Protein AF-0000000082404915 (afdb_homodimer)

Secondary structure (DSSP, 8-state):
---------------GGGGGSTT--SEEEEHHHHHHHHHHHHHHHHHHTT--EEEEEEE---TTSTTHHHHHHT-HHHHHHTTEEE---SSHHHHHHHHHHTT---SSS-BSSSEEEEEEEEEHHHHHHTHHHHHHHHHH---TTS-EEEEEEE-TT-SS-SS---HHHHHHHTT--EE---SHHHHHHHHHHHHHHHHHH--EEEEEEEHHHHTEEEEE-GGGG---------EETTEE---------STTHHHHHHHHIIIIIHHHHHHHHHHTT-SEEEE--TT--EEEEEEHHHHHHHHHHHHHTT--HHHHHHHTEEEEEESEEES--HHHHHHHHTT-SEEEEE-SSSSSHHHHHHHHHTT-TTPPEEESSB-TTS-B-S-SSS---HHHHHHHHHHHHTTTS--PPPPPPP------S------PPTT-THHHHT---TT--EE--SGGGGGGGGS--GGG--S----TT-TTTHHHHHGGGBS---EEEEEEHHHIIIIIHHHHHHHHHHT--EEEEEEE-SSBGGGT-BPPTTPPPHHHHHHHHHHHT-SEEEEEES-GGGS-GGGSPTT-EEEEGGGHHHHHHHHHTSSSEEEEEEE---HHHHHHHHHHTSSPPP-EEEEE-TTT-----HHHHHH--TTEEEEEETTEEEEEE-TTT-----GGGGSS-TTEEEEEEPTT-------PPPPPP-PPP------S-EEEEEEEETTSSHHHHHHHHHHHHHHTT-EEEEEEE-TT-SSSSEEEEEEEEESSPPPS-SSPPTT--SEEEESSHHHHTSHHHHTT--TTT-EEEEE---PPPHHHHH-TT--PPPHHHHHHHHHTT-SEEEEE-HHHHHHHHHSSSTTHHHHHHHHHHHTTS--S-HHHHHHHHHHH-SSHHHHHHHHHHHHHHHH-HHHHHHHHS---------PPPGGGGTT----HHHHHHHHHHHHHHHHHT-HHHHHHHHHHHHHHHHHHHHH-S--HHHHHHHHHHHHHHT---HHHHHHHHT-HHHHHHHHHHSTTEEEEEEEE--HHHHHTT--S-EEE-GGGHHHHHHHHHGGGGTTSTT-GGGGSHHHHHHHHHHHHHHHHHHHHHHT--STTHHHHHHHHHGGGG--SSHHHHHHHHHHHHHHHHHTT---/---------------GGGGGSTT--SEEEEHHHHHHHHHHHHHHHHHHTT--EEEEEEE---TTSTTHHHHHHT-HHHHHHTTEEE---SSHHHHHHHHHHTT---SSS-BSSSEEEEEEEEEHHHHHHTHHHHHHHHHH---TTS-EEEEEEE-TT-SS-SS---HHHHHHHTT--EE---SHHHHHHHHHHHHHHHHHH---EEEEEEHHHHTEEEEE-GGGG---------EETTEE---------STTHHHHHHHHIIIIIHHHHHHHHHHTT-SEEEE--TT--EEEEEEHHHHHHHHHHHHHTT--HHHHHHHTEEEEEESEEES--HHHHHHHHTT-SEEEEE-SSSSSHHHHHHHHHTT-TTPPEEESSB-TTS-B-S-SSS---HHHHHHHHHHHHTTTS--PPPPPPP------S------PPTT-THHHHT---TT--EE--SGGGGGGGGS--GGG--S----TT-TTTHHHHHGGGBS---EEEEEEHHHIIIIIHHHHHHHHHHT--EEEEEEE-SSBGGGT-BPPTTPPPHHHHHHHHHHHT-SEEEEEES-GGGS-GGGSPTT-EEEEGGGHHHHHHHHHTSSSEEEEEEE---HHHHHHHHHHTSSPPP-EEEEE-TTT-----HHHHHH--TTEEEEEETTEEEEEE-TTT-----GGGGSS-TTEEEEEEPTT-------PPPPPP-PPP------S-EEEEEEEETTSSHHHHHHHHHHHHHHTT-EEEEEEE-TT-SSSSEEEEEEEEESSPPPS-SSPPTT--SEEEESSHHHHTSHHHHTT--TTT-EEEEE---PPPHHHHH-TT--PPPHHHHHHHHHTT-SEEEEE-HHHHHHHHHSSSTTHHHHHHHHHHHTTS--S-HHHHHHHHHHH-SSHHHHHHHHHHHHHHHH-HHHHHHHHS---------PPPGGGGTT----HHHHHHHHHHHHHHHHHT-HHHHHHHHHHHHHHHHHHHHH-S--HHHHHHHHHHHHHHT---HHHHHHHHT-HHHHHHHHHHSTTEEEEEEEE--HHHHHTT--S-EEE-GGGHHHHHHHHHGGGGTTSTT-SGGGSHHHHHHHHHHHHHHHHHHHHHHT--STTHHHHHHHHHGGGG--SSHHHHHHHHHHHHHHHHHTT---

Structure (mmCIF, N/CA/C/O backbone):
data_AF-0000000082404915-model_v1
#
loop_
_entity.id
_entity.type
_entity.pdbx_description
1 polymer 'Indolepyruvate ferredoxin oxidoreductase family protein'
#
loop_
_atom_site.group_PDB
_atom_site.id
_atom_site.type_symbol
_atom_site.label_atom_id
_atom_site.label_alt_id
_atom_site.label_comp_id
_atom_site.label_asym_id
_atom_site.label_entity_id
_atom_site.label_seq_id
_atom_site.pdbx_PDB_ins_code
_atom_site.Cartn_x
_atom_site.Cartn_y
_atom_site.Cartn_z
_atom_site.occupancy
_atom_site.B_iso_or_equiv
_atom_site.auth_seq_id
_atom_site.auth_comp_id
_atom_site.auth_asym_id
_atom_site.auth_atom_id
_atom_site.pdbx_PDB_model_num
ATOM 1 N N . MET A 1 1 ? -32.969 -30.688 -64.438 1 25.47 1 MET A N 1
ATOM 2 C CA . MET A 1 1 ? -31.625 -31.031 -63.938 1 25.47 1 MET A CA 1
ATOM 3 C C . MET A 1 1 ? -30.938 -29.828 -63.312 1 25.47 1 MET A C 1
ATOM 5 O O . MET A 1 1 ? -30.328 -29.016 -64 1 25.47 1 MET A O 1
ATOM 9 N N . THR A 1 2 ? -31.656 -29.078 -62.469 1 30.34 2 THR A N 1
ATOM 10 C CA . THR A 1 2 ? -31.391 -27.781 -61.844 1 30.34 2 THR A CA 1
ATOM 11 C C . THR A 1 2 ? -30.109 -27.844 -61.031 1 30.34 2 THR A C 1
ATOM 13 O O . THR A 1 2 ? -29.938 -28.719 -60.188 1 30.34 2 THR A O 1
ATOM 16 N N . GLU A 1 3 ? -28.984 -27.375 -61.656 1 28.41 3 GLU A N 1
ATOM 17 C CA . GLU A 1 3 ? -27.625 -27.297 -61.125 1 28.41 3 GLU A CA 1
ATOM 18 C C . GLU A 1 3 ? -27.625 -26.734 -59.688 1 28.41 3 GLU A C 1
ATOM 20 O O . GLU A 1 3 ? -28.109 -25.625 -59.469 1 28.41 3 GLU A O 1
ATOM 25 N N . LEU A 1 4 ? -27.844 -27.594 -58.688 1 30.23 4 LEU A N 1
ATOM 26 C CA . LEU A 1 4 ? -27.734 -27.328 -57.281 1 30.23 4 LEU A CA 1
ATOM 27 C C . LEU A 1 4 ? -26.422 -26.609 -56.938 1 30.23 4 LEU A C 1
ATOM 29 O O . LEU A 1 4 ? -25.344 -27.141 -57.219 1 30.23 4 LEU A O 1
ATOM 33 N N . VAL A 1 5 ? -26.359 -25.266 -57.25 1 31.38 5 VAL A N 1
ATOM 34 C CA . VAL A 1 5 ? -25.266 -24.344 -56.969 1 31.38 5 VAL A CA 1
ATOM 35 C C . VAL A 1 5 ? -24.781 -24.531 -55.531 1 31.38 5 VAL A C 1
ATOM 37 O O . VAL A 1 5 ? -25.516 -24.25 -54.594 1 31.38 5 VAL A O 1
ATOM 40 N N . SER A 1 6 ? -24.25 -25.703 -55.219 1 29.22 6 SER A N 1
ATOM 41 C CA . SER A 1 6 ? -23.562 -26.094 -54 1 29.22 6 SER A CA 1
ATOM 42 C C . SER A 1 6 ? -22.531 -25.047 -53.594 1 29.22 6 SER A C 1
ATOM 44 O O . SER A 1 6 ? -21.375 -25.109 -54.031 1 29.22 6 SER A O 1
ATOM 46 N N . GLY A 1 7 ? -22.766 -23.75 -53.906 1 30.09 7 GLY A N 1
ATOM 47 C CA . GLY A 1 7 ? -21.75 -22.75 -53.594 1 30.09 7 GLY A CA 1
ATOM 48 C C . GLY A 1 7 ? -21.312 -22.75 -52.156 1 30.09 7 GLY A C 1
ATOM 49 O O . GLY A 1 7 ? -22.094 -22.359 -51.281 1 30.09 7 GLY A O 1
ATOM 50 N N . VAL A 1 8 ? -20.656 -23.688 -51.75 1 29.59 8 VAL A N 1
ATOM 51 C CA . VAL A 1 8 ? -19.953 -23.531 -50.469 1 29.59 8 VAL A CA 1
ATOM 52 C C . VAL A 1 8 ? -19.266 -22.172 -50.438 1 29.59 8 VAL A C 1
ATOM 54 O O . VAL A 1 8 ? -18.422 -21.859 -51.281 1 29.59 8 VAL A O 1
ATOM 57 N N . ALA A 1 9 ? -20 -21.188 -50.125 1 40.44 9 ALA A N 1
ATOM 58 C CA . ALA A 1 9 ? -19.453 -19.844 -49.906 1 40.44 9 ALA A CA 1
ATOM 59 C C . ALA A 1 9 ? -18.016 -19.906 -49.406 1 40.44 9 ALA A C 1
ATOM 61 O O . ALA A 1 9 ? -17.734 -20.516 -48.375 1 40.44 9 ALA A O 1
ATOM 62 N N . GLN A 1 10 ? -16.938 -19.969 -50.188 1 38.59 10 GLN A N 1
ATOM 63 C CA . GLN A 1 10 ? -15.516 -19.953 -49.844 1 38.59 10 GLN A CA 1
ATOM 64 C C . GLN A 1 10 ? -15.266 -19.125 -48.562 1 38.59 10 GLN A C 1
ATOM 66 O O . GLN A 1 10 ? -15.578 -17.938 -48.531 1 38.59 10 GLN A O 1
ATOM 71 N N . ALA A 1 11 ? -15.109 -19.734 -47.469 1 51.72 11 ALA A N 1
ATOM 72 C CA . ALA A 1 11 ? -14.812 -19.125 -46.188 1 51.72 11 ALA A CA 1
ATOM 73 C C . ALA A 1 11 ? -13.672 -18.125 -46.312 1 51.72 11 ALA A C 1
ATOM 75 O O . ALA A 1 11 ? -12.633 -18.422 -46.906 1 51.72 11 ALA A O 1
ATOM 76 N N . LYS A 1 12 ? -13.828 -16.828 -46.219 1 61.06 12 LYS A N 1
ATOM 77 C CA . LYS A 1 12 ? -12.844 -15.75 -46.188 1 61.06 12 LYS A CA 1
ATOM 78 C C . LYS A 1 12 ? -11.648 -16.125 -45.344 1 61.06 12 LYS A C 1
ATOM 80 O O . LYS A 1 12 ? -11.797 -16.797 -44.312 1 61.06 12 LYS A O 1
ATOM 85 N N . PRO A 1 13 ? -10.383 -15.992 -45.906 1 73.19 13 PRO A N 1
ATOM 86 C CA . PRO A 1 13 ? -9.172 -16.266 -45.125 1 73.19 13 PRO A CA 1
ATOM 87 C C . PRO A 1 13 ? -9.203 -15.609 -43.719 1 73.19 13 PRO A C 1
ATOM 89 O O . PRO A 1 13 ? -9.719 -14.5 -43.594 1 73.19 13 PRO A O 1
ATOM 92 N N . TYR A 1 14 ? -8.977 -16.453 -42.719 1 79.5 14 TYR A N 1
ATOM 93 C CA . TYR A 1 14 ? -8.969 -15.992 -41.312 1 79.5 14 TYR A CA 1
ATOM 94 C C . TYR A 1 14 ? -7.719 -15.164 -41.031 1 79.5 14 TYR A C 1
ATOM 96 O O . TYR A 1 14 ? -6.594 -15.648 -41.219 1 79.5 14 TYR A O 1
ATOM 104 N N . ASP A 1 15 ? -7.918 -13.914 -40.781 1 82.56 15 ASP A N 1
ATOM 105 C CA . ASP A 1 15 ? -6.836 -13.008 -40.406 1 82.56 15 ASP A CA 1
ATOM 106 C C . ASP A 1 15 ? -6.797 -12.812 -38.875 1 82.56 15 ASP A C 1
ATOM 108 O O . ASP A 1 15 ? -7.758 -12.312 -38.281 1 82.56 15 ASP A O 1
ATOM 112 N N . LEU A 1 16 ? -5.629 -13.188 -38.312 1 84.31 16 LEU A N 1
ATOM 113 C CA . LEU A 1 16 ? -5.477 -13.109 -36.844 1 84.31 16 LEU A CA 1
ATOM 114 C C . LEU A 1 16 ? -5.605 -11.672 -36.375 1 84.31 16 LEU A C 1
ATOM 116 O O . LEU A 1 16 ? -6.027 -11.43 -35.219 1 84.31 16 LEU A O 1
ATOM 120 N N . ASP A 1 17 ? -5.363 -10.734 -37.156 1 87.38 17 ASP A N 1
ATOM 121 C CA . ASP A 1 17 ? -5.383 -9.328 -36.781 1 87.38 17 ASP A CA 1
ATOM 122 C C . ASP A 1 17 ? -6.816 -8.812 -36.656 1 87.38 17 ASP A C 1
ATOM 124 O O . ASP A 1 17 ? -7.051 -7.742 -36.094 1 87.38 17 ASP A O 1
ATOM 128 N N . ASP A 1 18 ? -7.73 -9.57 -37.156 1 91.38 18 ASP A N 1
ATOM 129 C CA . ASP A 1 18 ? -9.133 -9.203 -37.031 1 91.38 18 ASP A CA 1
ATOM 130 C C . ASP A 1 18 ? -9.547 -9.117 -35.562 1 91.38 18 ASP A C 1
ATOM 132 O O . ASP A 1 18 ? -10.516 -8.43 -35.219 1 91.38 18 ASP A O 1
ATOM 136 N N . ARG A 1 19 ? -8.734 -9.734 -34.75 1 92.69 19 ARG A N 1
ATOM 137 C CA . ARG A 1 19 ? -8.977 -9.703 -33.312 1 92.69 19 ARG A CA 1
ATOM 138 C C . ARG A 1 19 ? -9.023 -8.273 -32.781 1 92.69 19 ARG A C 1
ATOM 140 O O . ARG A 1 19 ? -9.742 -7.977 -31.844 1 92.69 19 ARG A O 1
ATOM 147 N N . TYR A 1 20 ? -8.281 -7.309 -33.438 1 94.94 20 TYR A N 1
ATOM 148 C CA . TYR A 1 20 ? -8.102 -5.969 -32.906 1 94.94 20 TYR A CA 1
ATOM 149 C C . TYR A 1 20 ? -8.586 -4.91 -33.875 1 94.94 20 TYR A C 1
ATOM 151 O O . TYR A 1 20 ? -8.117 -3.771 -33.844 1 94.94 20 TYR A O 1
ATOM 159 N N . ARG A 1 21 ? -9.523 -5.312 -34.781 1 94.06 21 ARG A N 1
ATOM 160 C CA . ARG A 1 21 ? -10.18 -4.387 -35.688 1 94.06 21 ARG A CA 1
ATOM 161 C C . ARG A 1 21 ? -11.656 -4.207 -35.312 1 94.06 21 ARG A C 1
ATOM 163 O O . ARG A 1 21 ? -12.406 -5.18 -35.25 1 94.06 21 ARG A O 1
ATOM 170 N N . SER A 1 22 ? -11.969 -3.012 -35.125 1 93.69 22 SER A N 1
ATOM 171 C CA . SER A 1 22 ? -13.352 -2.721 -34.781 1 93.69 22 SER A CA 1
ATOM 172 C C . SER A 1 22 ? -14.305 -3.166 -35.906 1 93.69 22 SER A C 1
ATOM 174 O O . SER A 1 22 ? -14.016 -2.99 -37.094 1 93.69 22 SER A O 1
ATOM 176 N N . GLY A 1 23 ? -15.344 -3.795 -35.531 1 90.5 23 GLY A N 1
ATOM 177 C CA . GLY A 1 23 ? -16.359 -4.203 -36.5 1 90.5 23 GLY A CA 1
ATOM 178 C C . GLY A 1 23 ? -16.078 -5.547 -37.125 1 90.5 23 GLY A C 1
ATOM 179 O O . GLY A 1 23 ? -16.938 -6.105 -37.812 1 90.5 23 GLY A O 1
ATOM 180 N N . SER A 1 24 ? -14.938 -6.113 -36.938 1 89.62 24 SER A N 1
ATOM 181 C CA . SER A 1 24 ? -14.609 -7.422 -37.469 1 89.62 24 SER A CA 1
ATOM 182 C C . SER A 1 24 ? -15.18 -8.547 -36.625 1 89.62 24 SER A C 1
ATOM 184 O O . SER A 1 24 ? -15.367 -8.383 -35.438 1 89.62 24 SER A O 1
ATOM 186 N N . GLY A 1 25 ? -15.477 -9.719 -37.344 1 82.44 25 GLY A N 1
ATOM 187 C CA . GLY A 1 25 ? -15.961 -10.906 -36.656 1 82.44 25 GLY A CA 1
ATOM 188 C C . GLY A 1 25 ? -16.734 -11.852 -37.562 1 82.44 25 GLY A C 1
ATOM 189 O O . GLY A 1 25 ? -17.078 -11.5 -38.688 1 82.44 25 GLY A O 1
ATOM 190 N N . PRO A 1 26 ? -16.875 -13.047 -37.031 1 89.94 26 PRO A N 1
ATOM 191 C CA . PRO A 1 26 ? -16.562 -13.547 -35.688 1 89.94 26 PRO A CA 1
ATOM 192 C C . PRO A 1 26 ? -15.078 -13.859 -35.531 1 89.94 26 PRO A C 1
ATOM 194 O O . PRO A 1 26 ? -14.422 -14.32 -36.469 1 89.94 26 PRO A O 1
ATOM 197 N N . VAL A 1 27 ? -14.531 -13.57 -34.312 1 92.62 27 VAL A N 1
ATOM 198 C CA . VAL A 1 27 ? -13.148 -13.867 -33.938 1 92.62 27 VAL A CA 1
ATOM 199 C C . VAL A 1 27 ? -13.109 -14.586 -32.594 1 92.62 27 VAL A C 1
ATOM 201 O O . VAL A 1 27 ? -14.062 -14.516 -31.828 1 92.62 27 VAL A O 1
ATOM 204 N N . LEU A 1 28 ? -12.07 -15.344 -32.375 1 93.81 28 LEU A N 1
ATOM 205 C CA . LEU A 1 28 ? -11.805 -15.953 -31.062 1 93.81 28 LEU A CA 1
ATOM 206 C C . LEU A 1 28 ? -10.898 -15.062 -30.219 1 93.81 28 LEU A C 1
ATOM 208 O O . LEU A 1 28 ? -9.789 -14.719 -30.641 1 93.81 28 LEU A O 1
ATOM 212 N N . LEU A 1 29 ? -11.438 -14.648 -29.016 1 94.94 29 LEU A N 1
ATOM 213 C CA . LEU A 1 29 ? -10.641 -13.805 -28.141 1 94.94 29 LEU A CA 1
ATOM 214 C C . LEU A 1 29 ? -10.523 -14.43 -26.75 1 94.94 29 LEU A C 1
ATOM 216 O O . LEU A 1 29 ? -11.508 -14.914 -26.203 1 94.94 29 LEU A O 1
ATOM 220 N N . THR A 1 30 ? -9.273 -14.445 -26.25 1 95.06 30 THR A N 1
ATOM 221 C CA . THR A 1 30 ? -9.109 -14.719 -24.828 1 95.06 30 THR A CA 1
ATOM 222 C C . THR A 1 30 ? -9.562 -13.516 -24 1 95.06 30 THR A C 1
ATOM 224 O O . THR A 1 30 ? -9.758 -12.422 -24.531 1 95.06 30 THR A O 1
ATOM 227 N N . GLY A 1 31 ? -9.766 -13.703 -22.703 1 96.44 31 GLY A N 1
ATOM 228 C CA . GLY A 1 31 ? -10.102 -12.586 -21.844 1 96.44 31 GLY A CA 1
ATOM 229 C C . GLY A 1 31 ? -9.086 -11.461 -21.906 1 96.44 31 GLY A C 1
ATOM 230 O O . GLY A 1 31 ? -9.453 -10.281 -21.938 1 96.44 31 GLY A O 1
ATOM 231 N N . VAL A 1 32 ? -7.801 -11.75 -21.969 1 96.5 32 VAL A N 1
ATOM 232 C CA . VAL A 1 32 ? -6.73 -10.758 -22 1 96.5 32 VAL A CA 1
ATOM 233 C C . VAL A 1 32 ? -6.754 -10.031 -23.344 1 96.5 32 VAL A C 1
ATOM 235 O O . VAL A 1 32 ? -6.594 -8.805 -23.406 1 96.5 32 VAL A O 1
ATOM 238 N N . GLN A 1 33 ? -7.008 -10.742 -24.438 1 96.56 33 GLN A N 1
ATOM 239 C CA . GLN A 1 33 ? -7.082 -10.133 -25.75 1 96.56 33 GLN A CA 1
ATOM 240 C C . GLN A 1 33 ? -8.289 -9.211 -25.875 1 96.56 33 GLN A C 1
ATOM 242 O O . GLN A 1 33 ? -8.242 -8.195 -26.562 1 96.56 33 GLN A O 1
ATOM 247 N N . ALA A 1 34 ? -9.352 -9.555 -25.156 1 97.75 34 ALA A N 1
ATOM 248 C CA . ALA A 1 34 ? -10.562 -8.742 -25.156 1 97.75 34 ALA A CA 1
ATOM 249 C C . ALA A 1 34 ? -10.305 -7.363 -24.562 1 97.75 34 ALA A C 1
ATOM 251 O O . ALA A 1 34 ? -10.977 -6.391 -24.922 1 97.75 34 ALA A O 1
ATOM 252 N N . ILE A 1 35 ? -9.336 -7.211 -23.672 1 98.31 35 ILE A N 1
ATOM 253 C CA . ILE A 1 35 ? -8.961 -5.93 -23.078 1 98.31 35 ILE A CA 1
ATOM 254 C C . ILE A 1 35 ? -8.484 -4.977 -24.172 1 98.31 35 ILE A C 1
ATOM 256 O O . ILE A 1 35 ? -8.953 -3.84 -24.266 1 98.31 35 ILE A O 1
ATOM 260 N N . ALA A 1 36 ? -7.57 -5.465 -25.031 1 97.56 36 ALA A N 1
ATOM 261 C CA . ALA A 1 36 ? -7.055 -4.645 -26.125 1 97.56 36 ALA A CA 1
ATOM 262 C C . ALA A 1 36 ? -8.156 -4.281 -27.109 1 97.56 36 ALA A C 1
ATOM 264 O O . ALA A 1 36 ? -8.227 -3.143 -27.578 1 97.56 36 ALA A O 1
ATOM 265 N N . ARG A 1 37 ? -9 -5.316 -27.469 1 97.5 37 ARG A N 1
ATOM 266 C CA . ARG A 1 37 ? -10.141 -5.043 -28.328 1 97.5 37 ARG A CA 1
ATOM 267 C C . ARG A 1 37 ? -11.047 -3.977 -27.719 1 97.5 37 ARG A C 1
ATOM 269 O O . ARG A 1 37 ? -11.578 -3.125 -28.438 1 97.5 37 ARG A O 1
ATOM 276 N N . GLY A 1 38 ? -11.211 -4.004 -26.359 1 97.81 38 GLY A N 1
ATOM 277 C CA . GLY A 1 38 ? -12.008 -3.006 -25.656 1 97.81 38 GLY A CA 1
ATOM 278 C C . GLY A 1 38 ? -11.461 -1.598 -25.812 1 97.81 38 GLY A C 1
ATOM 279 O O . GLY A 1 38 ? -12.227 -0.644 -25.969 1 97.81 38 GLY A O 1
ATOM 280 N N . PHE A 1 39 ? -10.102 -1.418 -25.75 1 98.12 39 PHE A N 1
ATOM 281 C CA . PHE A 1 39 ? -9.469 -0.115 -25.938 1 98.12 39 PHE A CA 1
ATOM 282 C C . PHE A 1 39 ? -9.781 0.443 -27.328 1 98.12 39 PHE A C 1
ATOM 284 O O . PHE A 1 39 ? -10.094 1.627 -27.469 1 98.12 39 PHE A O 1
ATOM 291 N N . VAL A 1 40 ? -9.711 -0.448 -28.328 1 97.75 40 VAL A N 1
ATOM 292 C CA . VAL A 1 40 ? -9.945 -0.066 -29.703 1 97.75 40 VAL A CA 1
ATOM 293 C C . VAL A 1 40 ? -11.391 0.37 -29.891 1 97.75 40 VAL A C 1
ATOM 295 O O . VAL A 1 40 ? -11.664 1.428 -30.469 1 97.75 40 VAL A O 1
ATOM 298 N N . GLU A 1 41 ? -12.297 -0.482 -29.375 1 97.62 41 GLU A N 1
ATOM 299 C CA . GLU A 1 41 ? -13.719 -0.189 -29.516 1 97.62 41 GLU A CA 1
ATOM 300 C C . GLU A 1 41 ? -14.086 1.122 -28.812 1 97.62 41 GLU A C 1
ATOM 302 O O . GLU A 1 41 ? -14.898 1.893 -29.328 1 97.62 41 GLU A O 1
ATOM 307 N N . GLN A 1 42 ? -13.523 1.407 -27.625 1 97.88 42 GLN A N 1
ATOM 308 C CA . GLN A 1 42 ? -13.781 2.645 -26.891 1 97.88 42 GLN A CA 1
ATOM 309 C C . GLN A 1 42 ? -13.281 3.857 -27.672 1 97.88 42 GLN A C 1
ATOM 311 O O . GLN A 1 42 ? -13.953 4.891 -27.719 1 97.88 42 GLN A O 1
ATOM 316 N N . HIS A 1 43 ? -12.062 3.789 -28.266 1 97.88 43 HIS A N 1
ATOM 317 C CA . HIS A 1 43 ? -11.5 4.875 -29.062 1 97.88 43 HIS A CA 1
ATOM 318 C C . HIS A 1 43 ? -12.398 5.207 -30.25 1 97.88 43 HIS A C 1
ATOM 320 O O . HIS A 1 43 ? -12.664 6.379 -30.516 1 97.88 43 HIS A O 1
ATOM 326 N N . VAL A 1 44 ? -12.852 4.121 -30.938 1 97.12 44 VAL A N 1
ATOM 327 C CA . VAL A 1 44 ? -13.711 4.301 -32.094 1 97.12 44 VAL A CA 1
ATOM 328 C C . VAL A 1 44 ? -15.031 4.949 -31.672 1 97.12 44 VAL A C 1
ATOM 330 O O . VAL A 1 44 ? -15.555 5.816 -32.375 1 97.12 44 VAL A O 1
ATOM 333 N N . ARG A 1 45 ? -15.531 4.516 -30.547 1 96.56 45 ARG A N 1
ATOM 334 C CA . ARG A 1 45 ? -16.75 5.109 -30.031 1 96.56 45 ARG A CA 1
ATOM 335 C C . ARG A 1 45 ? -16.562 6.598 -29.75 1 96.56 45 ARG A C 1
ATOM 337 O O . ARG A 1 45 ? -17.453 7.402 -30.031 1 96.56 45 ARG A O 1
ATOM 344 N N . ASP A 1 46 ? -15.477 7.031 -29.172 1 97.62 46 ASP A N 1
ATOM 345 C CA . ASP A 1 46 ? -15.188 8.43 -28.875 1 97.62 46 ASP A CA 1
ATOM 346 C C . ASP A 1 46 ? -15.062 9.25 -30.156 1 97.62 46 ASP A C 1
ATOM 348 O O . ASP A 1 46 ? -15.539 10.391 -30.219 1 97.62 46 ASP A O 1
ATOM 352 N N . ILE A 1 47 ? -14.469 8.672 -31.188 1 96.81 47 ILE A N 1
ATOM 353 C CA . ILE A 1 47 ? -14.344 9.344 -32.5 1 96.81 47 ILE A CA 1
ATOM 354 C C . ILE A 1 47 ? -15.727 9.586 -33.094 1 96.81 47 ILE A C 1
ATOM 356 O O . ILE A 1 47 ? -16 10.664 -33.594 1 96.81 47 ILE A O 1
ATOM 360 N N . ARG A 1 48 ? -16.516 8.594 -32.969 1 95.56 48 ARG A N 1
ATOM 361 C CA . ARG A 1 48 ? -17.875 8.711 -33.5 1 95.56 48 ARG A CA 1
ATOM 362 C C . ARG A 1 48 ? -18.641 9.805 -32.781 1 95.56 48 ARG A C 1
ATOM 364 O O . ARG A 1 48 ? -19.5 10.461 -33.375 1 95.56 48 ARG A O 1
ATOM 371 N N . ALA A 1 49 ? -18.328 10.008 -31.547 1 95.56 49 ALA A N 1
ATOM 372 C CA . ALA A 1 49 ? -18.969 11.047 -30.75 1 95.56 49 ALA A CA 1
ATOM 373 C C . ALA A 1 49 ? -18.328 12.406 -30.984 1 95.56 49 ALA A C 1
ATOM 375 O O . ALA A 1 49 ? -18.703 13.398 -30.375 1 95.56 49 ALA A O 1
ATOM 376 N N . GLY A 1 50 ? -17.281 12.531 -31.75 1 96.44 50 GLY A N 1
ATOM 377 C CA . GLY A 1 50 ? -16.625 13.781 -32.125 1 96.44 50 GLY A CA 1
ATOM 378 C C . GLY A 1 50 ? -15.586 14.219 -31.109 1 96.44 50 GLY A C 1
ATOM 379 O O . GLY A 1 50 ? -15.281 15.414 -31 1 96.44 50 GLY A O 1
ATOM 380 N N . LYS A 1 51 ? -15.133 13.305 -30.344 1 97.31 51 LYS A N 1
ATOM 381 C CA . LYS A 1 51 ? -14.148 13.633 -29.312 1 97.31 51 LYS A CA 1
ATOM 382 C C . LYS A 1 51 ? -12.805 12.969 -29.625 1 97.31 51 LYS A C 1
ATOM 384 O O . LYS A 1 51 ? -12.758 11.836 -30.109 1 97.31 51 LYS A O 1
ATOM 389 N N . ARG A 1 52 ? -11.781 13.648 -29.438 1 97.25 52 ARG A N 1
ATOM 390 C CA . ARG A 1 52 ? -10.438 13.102 -29.531 1 97.25 52 ARG A CA 1
ATOM 391 C C . ARG A 1 52 ? -9.898 12.711 -28.156 1 97.25 52 ARG A C 1
ATOM 393 O O . ARG A 1 52 ? -9.211 13.508 -27.516 1 97.25 52 ARG A O 1
ATOM 400 N N . ILE A 1 53 ? -10.156 11.516 -27.812 1 98.19 53 ILE A N 1
ATOM 401 C CA . ILE A 1 53 ? -9.766 11.031 -26.484 1 98.19 53 ILE A CA 1
ATOM 402 C C . ILE A 1 53 ? -8.68 9.969 -26.625 1 98.19 53 ILE A C 1
ATOM 404 O O . ILE A 1 53 ? -8.82 9.016 -27.406 1 98.19 53 ILE A O 1
ATOM 408 N N . ALA A 1 54 ? -7.539 10.102 -25.984 1 98.31 54 ALA A N 1
ATOM 409 C CA . ALA A 1 54 ? -6.473 9.102 -25.938 1 98.31 54 ALA A CA 1
ATOM 410 C C . ALA A 1 54 ? -6.688 8.125 -24.797 1 98.31 54 ALA A C 1
ATOM 412 O O . ALA A 1 54 ? -7.605 8.289 -23.984 1 98.31 54 ALA A O 1
ATOM 413 N N . THR A 1 55 ? -5.941 7.035 -24.812 1 98.62 55 THR A N 1
ATOM 414 C CA . THR A 1 55 ? -5.922 6.078 -23.719 1 98.62 55 THR A CA 1
ATOM 415 C C . THR A 1 55 ? -4.516 5.945 -23.141 1 98.62 55 THR A C 1
ATOM 417 O O . THR A 1 55 ? -3.543 5.797 -23.891 1 98.62 55 THR A O 1
ATOM 420 N N . PHE A 1 56 ? -4.336 6.121 -21.859 1 98.69 56 PHE A N 1
ATOM 421 C CA . PHE A 1 56 ? -3.092 5.863 -21.141 1 98.69 56 PHE A CA 1
ATOM 422 C C . PHE A 1 56 ? -3.203 4.598 -20.297 1 98.69 56 PHE A C 1
ATOM 424 O O . PHE A 1 56 ? -4.059 4.508 -19.422 1 98.69 56 PHE A O 1
ATOM 431 N N . VAL A 1 57 ? -2.346 3.576 -20.578 1 98.69 57 VAL A N 1
ATOM 432 C CA . VAL A 1 57 ? -2.406 2.301 -19.875 1 98.69 57 VAL 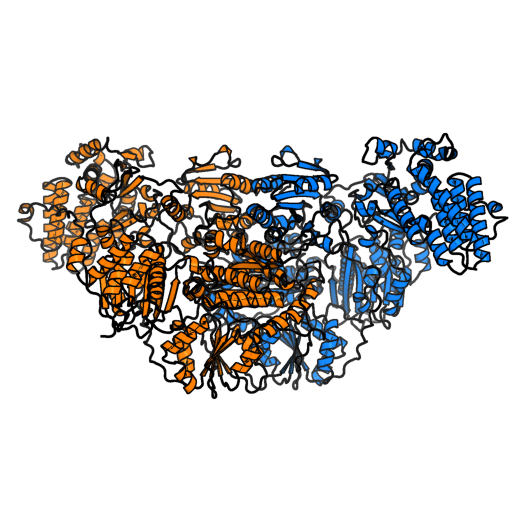A CA 1
ATOM 433 C C . VAL A 1 57 ? -1.111 2.08 -19.094 1 98.69 57 VAL A C 1
ATOM 435 O O . VAL A 1 57 ? -0.016 2.229 -19.641 1 98.69 57 VAL A O 1
ATOM 438 N N . SER A 1 58 ? -1.176 1.786 -17.781 1 98.5 58 SER A N 1
ATOM 439 C CA . SER A 1 58 ? -0.054 1.396 -16.938 1 98.5 58 SER A CA 1
ATOM 440 C C . SER A 1 58 ? -0.482 0.373 -15.883 1 98.5 58 SER A C 1
ATOM 442 O O . SER A 1 58 ? -1.651 0.326 -15.5 1 98.5 58 SER A O 1
ATOM 444 N N . GLY A 1 59 ? 0.294 -0.489 -15.508 1 97.44 59 GLY A N 1
ATOM 445 C CA . GLY A 1 59 ? 0.031 -1.54 -14.531 1 97.44 59 GLY A CA 1
ATOM 446 C C . GLY A 1 59 ? 1.219 -2.457 -14.312 1 97.44 59 GLY A C 1
ATOM 447 O O . GLY A 1 59 ? 2.334 -2.154 -14.742 1 97.44 59 GLY A O 1
ATOM 448 N N . TYR A 1 60 ? 1.041 -3.48 -13.531 1 96.56 60 TYR A N 1
ATOM 449 C CA . TYR A 1 60 ? 2.082 -4.453 -13.219 1 96.56 60 TYR A CA 1
ATOM 450 C C . TYR A 1 60 ? 1.589 -5.875 -13.461 1 96.56 60 TYR A C 1
ATOM 452 O O . TYR A 1 60 ? 0.437 -6.199 -13.156 1 96.56 60 TYR A O 1
ATOM 460 N N . GLN A 1 61 ? 2.438 -6.684 -13.93 1 93.88 61 GLN A N 1
ATOM 461 C CA . GLN A 1 61 ? 2.047 -8.023 -14.359 1 93.88 61 GLN A CA 1
ATOM 462 C C . GLN A 1 61 ? 1.821 -8.945 -13.164 1 93.88 61 GLN A C 1
ATOM 464 O O . GLN A 1 61 ? 2.541 -8.859 -12.164 1 93.88 61 GLN A O 1
ATOM 469 N N . GLY A 1 62 ? 0.838 -9.852 -13.266 1 90.69 62 GLY A N 1
ATOM 470 C CA . GLY A 1 62 ? 0.468 -10.898 -12.328 1 90.69 62 GLY A CA 1
ATOM 471 C C . GLY A 1 62 ? -0.764 -11.68 -12.758 1 90.69 62 GLY A C 1
ATOM 472 O O . GLY A 1 62 ? -1.724 -11.094 -13.266 1 90.69 62 GLY A O 1
ATOM 473 N N . SER A 1 63 ? -0.656 -13.016 -12.602 1 88.06 63 SER A N 1
ATOM 474 C CA . SER A 1 63 ? -1.813 -13.828 -12.953 1 88.06 63 SER A CA 1
ATOM 475 C C . SER A 1 63 ? -3.055 -13.391 -12.18 1 88.06 63 SER A C 1
ATOM 477 O O . SER A 1 63 ? -2.984 -13.125 -10.984 1 88.06 63 SER A O 1
ATOM 479 N N . PRO A 1 64 ? -4.18 -13.133 -12.977 1 92.12 64 PRO A N 1
ATOM 480 C CA . PRO A 1 64 ? -4.504 -13.633 -14.312 1 92.12 64 PRO A CA 1
ATOM 481 C C . PRO A 1 64 ? -4.27 -12.594 -15.406 1 92.12 64 PRO A C 1
ATOM 483 O O . PRO A 1 64 ? -4.512 -12.867 -16.578 1 92.12 64 PRO A O 1
ATOM 486 N N . LEU A 1 65 ? -3.701 -11.414 -15.031 1 95.19 65 LEU A N 1
ATOM 487 C CA . LEU A 1 65 ? -3.467 -10.375 -16.031 1 95.19 65 LEU A CA 1
ATOM 488 C C . LEU A 1 65 ? -1.983 -10.273 -16.375 1 95.19 65 LEU A C 1
ATOM 490 O O . LEU A 1 65 ? -1.493 -9.195 -16.719 1 95.19 65 LEU A O 1
ATOM 494 N N . GLY A 1 66 ? -1.276 -11.359 -16.156 1 90.62 66 GLY A N 1
ATOM 495 C CA . GLY A 1 66 ? 0.166 -11.359 -16.344 1 90.62 66 GLY A CA 1
ATOM 496 C C . GLY A 1 66 ? 0.587 -11.156 -17.781 1 90.62 66 GLY A C 1
ATOM 497 O O . GLY A 1 66 ? 1.695 -10.688 -18.047 1 90.62 66 GLY A O 1
ATOM 498 N N . GLY A 1 67 ? -0.275 -11.359 -18.781 1 91.38 67 GLY A N 1
ATOM 499 C CA . GLY A 1 67 ? 0.092 -11.289 -20.188 1 91.38 67 GLY A CA 1
ATOM 500 C C . GLY A 1 67 ? -0.312 -9.984 -20.844 1 91.38 67 GLY A C 1
ATOM 501 O O . GLY A 1 67 ? -0.027 -9.758 -22.031 1 91.38 67 GLY A O 1
ATOM 502 N N . VAL A 1 68 ? -0.877 -9.008 -20.078 1 95.88 68 VAL A N 1
ATOM 503 C CA . VAL A 1 68 ? -1.404 -7.773 -20.656 1 95.88 68 VAL A CA 1
ATOM 504 C C . VAL A 1 68 ? -0.26 -6.934 -21.219 1 95.88 68 VAL A C 1
ATOM 506 O O . VAL A 1 68 ? -0.351 -6.422 -22.328 1 95.88 68 VAL A O 1
ATOM 509 N N . ASP A 1 69 ? 0.814 -6.82 -20.516 1 94.62 69 ASP A N 1
ATOM 510 C CA . ASP A 1 69 ? 1.928 -5.977 -20.922 1 94.62 69 ASP A CA 1
ATOM 511 C C . ASP A 1 69 ? 2.605 -6.539 -22.172 1 94.62 69 ASP A C 1
ATOM 513 O O . ASP A 1 69 ? 2.873 -5.801 -23.125 1 94.62 69 ASP A O 1
ATOM 517 N N . LYS A 1 70 ? 2.857 -7.898 -22.188 1 92.19 70 LYS A N 1
ATOM 518 C CA . LYS A 1 70 ? 3.477 -8.523 -23.344 1 92.19 70 LYS A CA 1
ATOM 519 C C . LYS A 1 70 ? 2.596 -8.375 -24.578 1 92.19 70 LYS A C 1
ATOM 521 O O . LYS A 1 70 ? 3.1 -8.164 -25.688 1 92.19 70 LYS A O 1
ATOM 526 N N . MET A 1 71 ? 1.316 -8.516 -24.344 1 94.31 71 MET A N 1
ATOM 527 C CA . MET A 1 71 ? 0.375 -8.367 -25.438 1 94.31 71 MET A CA 1
ATOM 528 C C . MET A 1 71 ? 0.429 -6.953 -26.016 1 94.31 71 MET A C 1
ATOM 530 O O . MET A 1 71 ? 0.556 -6.773 -27.219 1 94.31 71 MET A O 1
ATOM 534 N N . LEU A 1 72 ? 0.397 -5.926 -25.172 1 96.56 72 LEU A N 1
ATOM 535 C CA . LEU A 1 72 ? 0.386 -4.535 -25.625 1 96.56 72 LEU A CA 1
ATOM 536 C C . LEU A 1 72 ? 1.714 -4.164 -26.266 1 96.56 72 LEU A C 1
ATOM 538 O O . LEU A 1 72 ? 1.735 -3.48 -27.297 1 96.56 72 LEU A O 1
ATOM 542 N N . HIS A 1 73 ? 2.816 -4.664 -25.781 1 93.19 73 HIS A N 1
ATOM 543 C CA . HIS A 1 73 ? 4.129 -4.41 -26.375 1 93.19 73 HIS A CA 1
ATOM 544 C C . HIS A 1 73 ? 4.246 -5.031 -27.766 1 93.19 73 HIS A C 1
ATOM 546 O O . HIS A 1 73 ? 4.996 -4.535 -28.609 1 93.19 73 HIS A O 1
ATOM 552 N N . GLY A 1 74 ? 3.502 -6.094 -27.984 1 92.69 74 GLY A N 1
ATOM 553 C CA . GLY A 1 74 ? 3.596 -6.84 -29.234 1 92.69 74 GLY A CA 1
ATOM 554 C C . GLY A 1 74 ? 2.723 -6.27 -30.344 1 92.69 74 GLY A C 1
ATOM 555 O O . GLY A 1 74 ? 2.719 -6.781 -31.469 1 92.69 74 GLY A O 1
ATOM 556 N N . MET A 1 75 ? 2.006 -5.082 -30.016 1 95.31 75 MET A N 1
ATOM 557 C CA . MET A 1 75 ? 1.104 -4.566 -31.047 1 95.31 75 MET A CA 1
ATOM 558 C C . MET A 1 75 ? 1.273 -3.059 -31.203 1 95.31 75 MET A C 1
ATOM 560 O O . MET A 1 75 ? 0.304 -2.305 -31.094 1 95.31 75 MET A O 1
ATOM 564 N N . PRO A 1 76 ? 2.422 -2.523 -31.547 1 95.06 76 PRO A N 1
ATOM 565 C CA . PRO A 1 76 ? 2.686 -1.084 -31.625 1 95.06 76 PRO A CA 1
ATOM 566 C C . PRO A 1 76 ? 1.832 -0.385 -32.688 1 95.06 76 PRO A C 1
ATOM 568 O O . PRO A 1 76 ? 1.432 0.767 -32.5 1 95.06 76 PRO A O 1
ATOM 571 N N . LYS A 1 77 ? 1.473 -1.029 -33.781 1 95.56 77 LYS A N 1
ATOM 572 C CA . LYS A 1 77 ? 0.669 -0.424 -34.844 1 95.56 77 LYS A CA 1
ATOM 573 C C . LYS A 1 77 ? -0.757 -0.16 -34.375 1 95.56 77 LYS A C 1
ATOM 575 O O . LYS A 1 77 ? -1.315 0.908 -34.625 1 95.56 77 LYS A O 1
ATOM 580 N N . VAL A 1 78 ? -1.286 -1.139 -33.688 1 96.62 78 VAL A N 1
ATOM 581 C CA . VAL A 1 78 ? -2.639 -0.994 -33.156 1 96.62 78 VAL A CA 1
ATOM 582 C C . VAL A 1 78 ? -2.674 0.137 -32.125 1 96.62 78 VAL A C 1
ATOM 584 O O . VAL A 1 78 ? -3.609 0.942 -32.125 1 96.62 78 VAL A O 1
ATOM 587 N N . LEU A 1 79 ? -1.648 0.221 -31.266 1 97.56 79 LEU A N 1
ATOM 588 C CA . LEU A 1 79 ? -1.592 1.25 -30.234 1 97.56 79 LEU A CA 1
ATOM 589 C C . LEU A 1 79 ? -1.511 2.641 -30.859 1 97.56 79 LEU A C 1
ATOM 591 O O . LEU A 1 79 ? -2.242 3.549 -30.453 1 97.56 79 LEU A O 1
ATOM 595 N N . ALA A 1 80 ? -0.685 2.826 -31.875 1 96.88 80 ALA A N 1
ATOM 596 C CA . ALA A 1 80 ? -0.502 4.113 -32.531 1 96.88 80 ALA A CA 1
ATOM 597 C C . ALA A 1 80 ? -1.768 4.535 -33.281 1 96.88 80 ALA A C 1
ATOM 599 O O . ALA A 1 80 ? -2.184 5.695 -33.219 1 96.88 80 ALA A O 1
ATOM 600 N N . GLU A 1 81 ? -2.363 3.557 -33.906 1 96.56 81 GLU A N 1
ATOM 601 C CA . GLU A 1 81 ? -3.553 3.83 -34.719 1 96.56 81 GLU A CA 1
ATOM 602 C C . GLU A 1 81 ? -4.715 4.289 -33.844 1 96.56 81 GLU A C 1
ATOM 604 O O . GLU A 1 81 ? -5.555 5.078 -34.281 1 96.56 81 GLU A O 1
ATOM 609 N N . HIS A 1 82 ? -4.707 3.916 -32.625 1 97.75 82 HIS A N 1
ATOM 610 C CA . HIS A 1 82 ? -5.871 4.184 -31.797 1 97.75 82 HIS A CA 1
ATOM 611 C C . HIS A 1 82 ? -5.504 5.074 -30.609 1 97.75 82 HIS A C 1
ATOM 613 O O . HIS A 1 82 ? -6.23 5.117 -29.625 1 97.75 82 HIS A O 1
ATOM 619 N N . ASP A 1 83 ? -4.367 5.789 -30.625 1 97.5 83 ASP A N 1
ATOM 620 C CA . ASP A 1 83 ? -3.902 6.75 -29.641 1 97.5 83 ASP A CA 1
ATOM 621 C C . ASP A 1 83 ? -3.834 6.121 -28.25 1 97.5 83 ASP A C 1
ATOM 623 O O . ASP A 1 83 ? -4.383 6.66 -27.297 1 97.5 83 ASP A O 1
ATOM 627 N N . ILE A 1 84 ? -3.252 4.938 -28.219 1 98.19 84 ILE A N 1
ATOM 628 C CA . ILE A 1 84 ? -3.047 4.25 -26.953 1 98.19 84 ILE A CA 1
ATOM 629 C C . ILE A 1 84 ? -1.578 4.344 -26.531 1 98.19 84 ILE A C 1
ATOM 631 O O . ILE A 1 84 ? -0.691 3.938 -27.297 1 98.19 84 ILE A O 1
ATOM 635 N N . THR A 1 85 ? -1.306 4.996 -25.375 1 98.25 85 THR A N 1
ATOM 636 C CA . THR A 1 85 ? 0.038 5.066 -24.812 1 98.25 85 THR A CA 1
ATOM 637 C C . THR A 1 85 ? 0.195 4.074 -23.672 1 98.25 85 THR A C 1
ATOM 639 O O . THR A 1 85 ? -0.557 4.125 -22.688 1 98.25 85 THR A O 1
ATOM 642 N N . PHE A 1 86 ? 1.078 3.127 -23.875 1 97.75 86 PHE A N 1
ATOM 643 C CA . PHE A 1 86 ? 1.352 2.145 -22.844 1 97.75 86 PHE A CA 1
ATOM 644 C C . PHE A 1 86 ? 2.725 2.381 -22.219 1 97.75 86 PHE A C 1
ATOM 646 O O . PHE A 1 86 ? 3.738 2.365 -22.922 1 97.75 86 PHE A O 1
ATOM 653 N N . ILE A 1 87 ? 2.824 2.637 -20.891 1 97.56 87 ILE A N 1
ATOM 654 C CA . ILE A 1 87 ? 4.051 2.719 -20.109 1 97.56 87 ILE A CA 1
ATOM 655 C C . ILE A 1 87 ? 3.996 1.708 -18.969 1 97.56 87 ILE A C 1
ATOM 657 O O . ILE A 1 87 ? 3.201 1.856 -18.031 1 97.56 87 ILE A O 1
ATOM 661 N N . PRO A 1 88 ? 4.82 0.611 -19.031 1 95.69 88 PRO A N 1
ATOM 662 C CA . PRO A 1 88 ? 4.793 -0.371 -17.938 1 95.69 88 PRO A CA 1
ATOM 663 C C . PRO A 1 88 ? 5.09 0.247 -16.578 1 95.69 88 PRO A C 1
ATOM 665 O O . PRO A 1 88 ? 5.938 1.138 -16.469 1 95.69 88 PRO A O 1
ATOM 668 N N . GLY A 1 89 ? 4.371 -0.191 -15.57 1 96.19 89 GLY A N 1
ATOM 669 C CA . GLY A 1 89 ? 4.562 0.346 -14.234 1 96.19 89 GLY A CA 1
ATOM 670 C C . GLY A 1 89 ? 5.809 -0.18 -13.555 1 96.19 89 GLY A C 1
ATOM 671 O O . GLY A 1 89 ? 6.176 -1.345 -13.727 1 96.19 89 GLY A O 1
ATOM 672 N N . PHE A 1 90 ? 6.52 0.702 -12.75 1 95.88 90 PHE A N 1
ATOM 673 C CA . PHE A 1 90 ? 7.605 0.284 -11.867 1 95.88 90 PHE A CA 1
ATOM 674 C C . PHE A 1 90 ? 7.105 -0.698 -10.82 1 95.88 90 PHE A C 1
ATOM 676 O O . PHE A 1 90 ? 7.77 -1.694 -10.523 1 95.88 90 PHE A O 1
ATOM 683 N N . ASN A 1 91 ? 5.992 -0.555 -10.25 1 96.69 91 ASN A N 1
ATOM 684 C CA . ASN A 1 91 ? 5.148 -1.384 -9.398 1 96.69 91 ASN A CA 1
ATOM 685 C C . ASN A 1 91 ? 3.684 -0.957 -9.477 1 96.69 91 ASN A C 1
ATOM 687 O O . ASN A 1 91 ? 3.342 -0.029 -10.211 1 96.69 91 ASN A O 1
ATOM 691 N N . GLU A 1 92 ? 2.754 -1.587 -8.836 1 97.69 92 GLU A N 1
ATOM 692 C CA . GLU A 1 92 ? 1.318 -1.356 -8.961 1 97.69 92 GLU A CA 1
ATOM 693 C C . GLU A 1 92 ? 0.937 0.029 -8.445 1 97.69 92 GLU A C 1
ATOM 695 O O . GLU A 1 92 ? 0.11 0.715 -9.047 1 97.69 92 GLU A O 1
ATOM 700 N N . GLU A 1 93 ? 1.525 0.534 -7.348 1 97.62 93 GLU A N 1
ATOM 701 C CA . GLU A 1 93 ? 1.205 1.823 -6.742 1 97.62 93 GLU A CA 1
ATOM 702 C C . GLU A 1 93 ? 1.618 2.977 -7.652 1 97.62 93 GLU A C 1
ATOM 704 O O . GLU A 1 93 ? 0.844 3.912 -7.867 1 97.62 93 GLU A O 1
ATOM 709 N N . LEU A 1 94 ? 2.826 2.99 -8.203 1 98.44 94 LEU A N 1
ATOM 710 C CA . LEU A 1 94 ? 3.336 4.07 -9.039 1 98.44 94 LEU A CA 1
ATOM 711 C C . LEU A 1 94 ? 2.674 4.051 -10.414 1 98.44 94 LEU A C 1
ATOM 713 O O . LEU A 1 94 ? 2.49 5.102 -11.031 1 98.44 94 LEU A O 1
ATOM 717 N N . ALA A 1 95 ? 2.219 2.807 -10.867 1 98.62 95 ALA A N 1
ATOM 718 C CA . ALA A 1 95 ? 1.39 2.729 -12.07 1 98.62 95 ALA A CA 1
ATOM 719 C C . ALA A 1 95 ? 0.059 3.447 -11.867 1 98.62 95 ALA A C 1
ATOM 721 O O . ALA A 1 95 ? -0.387 4.203 -12.734 1 98.62 95 ALA A O 1
ATOM 722 N N . ALA A 1 96 ? -0.58 3.18 -10.711 1 98.75 96 ALA A N 1
ATOM 723 C CA . ALA A 1 96 ? -1.845 3.84 -10.398 1 98.75 96 ALA A CA 1
ATOM 724 C C . ALA A 1 96 ? -1.661 5.352 -10.289 1 98.75 96 ALA A C 1
ATOM 726 O O . ALA A 1 96 ? -2.541 6.117 -10.688 1 98.75 96 ALA A O 1
ATOM 727 N N . THR A 1 97 ? -0.542 5.816 -9.711 1 98.56 97 THR A N 1
ATOM 728 C CA . THR A 1 97 ? -0.244 7.238 -9.594 1 98.56 97 THR A CA 1
ATOM 729 C C . THR A 1 97 ? -0.094 7.879 -10.969 1 98.56 97 THR A C 1
ATOM 731 O O . THR A 1 97 ? -0.568 8.992 -11.195 1 98.56 97 THR A O 1
ATOM 734 N N . ALA A 1 98 ? 0.585 7.195 -11.898 1 98.62 98 ALA A N 1
ATOM 735 C CA . ALA A 1 98 ? 0.729 7.672 -13.273 1 98.62 98 ALA A CA 1
ATOM 736 C C . ALA A 1 98 ? -0.63 7.801 -13.953 1 98.62 98 ALA A C 1
ATOM 738 O O . ALA A 1 98 ? -0.907 8.797 -14.625 1 98.62 98 ALA A O 1
ATOM 739 N N . VAL A 1 99 ? -1.502 6.781 -13.758 1 98.81 99 VAL A N 1
ATOM 740 C CA . VAL A 1 99 ? -2.838 6.797 -14.344 1 98.81 99 VAL A CA 1
ATOM 741 C C . VAL A 1 99 ? -3.633 7.98 -13.789 1 98.81 99 VAL A C 1
ATOM 743 O O . VAL A 1 99 ? -4.312 8.68 -14.539 1 98.81 99 VAL A O 1
ATOM 746 N N . TRP A 1 100 ? -3.568 8.18 -12.461 1 98.25 100 TRP A N 1
ATOM 747 C CA . TRP A 1 100 ? -4.234 9.312 -11.836 1 98.25 100 TRP A CA 1
ATOM 748 C C . TRP A 1 100 ? -3.727 10.633 -12.422 1 98.25 100 TRP A C 1
ATOM 750 O O . TRP A 1 100 ? -4.504 11.562 -12.641 1 98.25 100 TRP A O 1
ATOM 760 N N . GLY A 1 101 ? -2.393 10.742 -12.727 1 97.5 101 GLY A N 1
ATOM 761 C CA . GLY A 1 101 ? -1.797 11.93 -13.312 1 97.5 101 GLY A CA 1
ATOM 762 C C . GLY A 1 101 ? -2.383 12.281 -14.672 1 97.5 101 GLY A C 1
ATOM 763 O O . GLY A 1 101 ? -2.543 13.461 -14.992 1 97.5 101 GLY A O 1
ATOM 764 N N . SER A 1 102 ? -2.764 11.281 -15.461 1 97.88 102 SER A N 1
ATOM 765 C CA . SER A 1 102 ? -3.309 11.5 -16.797 1 97.88 102 SER A CA 1
ATOM 766 C C . SER A 1 102 ? -4.656 12.211 -16.734 1 97.88 102 SER A C 1
ATOM 768 O O . SER A 1 102 ? -5.137 12.734 -17.734 1 97.88 102 SER A O 1
ATOM 770 N N . GLN A 1 103 ? -5.238 12.297 -15.508 1 97.19 103 GLN A N 1
ATOM 771 C CA . GLN A 1 103 ? -6.598 12.805 -15.344 1 97.19 103 GLN A CA 1
ATOM 772 C C . GLN A 1 103 ? -6.594 14.273 -14.961 1 97.19 103 GLN A C 1
ATOM 774 O O . GLN A 1 103 ? -7.652 14.867 -14.727 1 97.19 103 GLN A O 1
ATOM 779 N N . THR A 1 104 ? -5.461 14.914 -14.844 1 92.56 104 THR A N 1
ATOM 780 C CA . THR A 1 104 ? -5.398 16.266 -14.32 1 92.56 104 THR A CA 1
ATOM 781 C C . THR A 1 104 ? -5.105 17.266 -15.438 1 92.56 104 THR A C 1
ATOM 783 O O . THR A 1 104 ? -4.203 17.062 -16.25 1 92.56 104 THR A O 1
ATOM 786 N N . ASP A 1 105 ? -5.867 18.359 -15.445 1 92.88 105 ASP A N 1
ATOM 787 C CA . ASP A 1 105 ? -5.574 19.469 -16.344 1 92.88 105 ASP A CA 1
ATOM 788 C C . ASP A 1 105 ? -4.418 20.328 -15.812 1 92.88 105 ASP A C 1
ATOM 790 O O . ASP A 1 105 ? -4.371 20.641 -14.617 1 92.88 105 ASP A O 1
ATOM 794 N N . LEU A 1 106 ? -3.521 20.625 -16.656 1 93 106 LEU A N 1
ATOM 795 C CA . LEU A 1 106 ? -2.363 21.422 -16.25 1 93 106 LEU A CA 1
ATOM 796 C C . LEU A 1 106 ? -2.652 22.906 -16.406 1 93 106 LEU A C 1
ATOM 798 O O . LEU A 1 106 ? -3.371 23.312 -17.312 1 93 106 LEU A O 1
ATOM 802 N N . PRO A 1 107 ? -2.094 23.734 -15.508 1 90.56 107 PRO A N 1
ATOM 803 C CA . PRO A 1 107 ? -2.328 25.188 -15.555 1 90.56 107 PRO A CA 1
ATOM 804 C C . PRO A 1 107 ? -1.549 25.859 -16.672 1 90.56 107 PRO A C 1
ATOM 806 O O . PRO A 1 107 ? -1.772 27.047 -16.953 1 90.56 107 PRO A O 1
ATOM 809 N N . ALA A 1 108 ? -0.699 25.141 -17.344 1 91.75 108 ALA A N 1
ATOM 810 C CA . ALA A 1 108 ? 0.125 25.703 -18.406 1 91.75 108 ALA A CA 1
ATOM 811 C C . ALA A 1 108 ? 0.196 24.75 -19.609 1 91.75 108 ALA A C 1
ATOM 813 O O . ALA A 1 108 ? -0.156 23.578 -19.484 1 91.75 108 ALA A O 1
ATOM 814 N N . GLY A 1 109 ? 0.534 25.297 -20.734 1 92.69 109 GLY A N 1
ATOM 815 C CA . GLY A 1 109 ? 0.661 24.484 -21.938 1 92.69 109 GLY A CA 1
ATOM 816 C C . GLY A 1 109 ? -0.671 24.188 -22.594 1 92.69 109 GLY A C 1
ATOM 817 O O . GLY A 1 109 ? -1.688 24.797 -22.266 1 92.69 109 GLY A O 1
ATOM 818 N N . THR A 1 110 ? -0.587 23.328 -23.609 1 95.12 110 THR A N 1
ATOM 819 C CA . THR A 1 110 ? -1.78 22.922 -24.344 1 95.12 110 THR A CA 1
ATOM 820 C C . THR A 1 110 ? -1.941 21.406 -24.344 1 95.12 110 THR A C 1
ATOM 822 O O . THR A 1 110 ? -0.983 20.672 -24.594 1 95.12 110 THR A O 1
ATOM 825 N N . ALA A 1 111 ? -3.115 21 -24.047 1 95 111 ALA A N 1
ATOM 826 C CA . ALA A 1 111 ? -3.439 19.578 -24.109 1 95 111 ALA A CA 1
ATOM 827 C C . ALA A 1 111 ? -3.48 19.094 -25.562 1 95 111 ALA A C 1
ATOM 829 O O . ALA A 1 111 ? -3.957 19.797 -26.453 1 95 111 ALA A O 1
ATOM 830 N N . THR A 1 112 ? -2.984 17.938 -25.797 1 95.69 112 THR A N 1
ATOM 831 C CA . THR A 1 112 ? -2.953 17.375 -27.141 1 95.69 112 THR A CA 1
ATOM 832 C C . THR A 1 112 ? -4.281 16.703 -27.484 1 95.69 112 THR A C 1
ATOM 834 O O . THR A 1 112 ? -4.602 16.5 -28.656 1 95.69 112 THR A O 1
ATOM 837 N N . HIS A 1 113 ? -5.027 16.312 -26.484 1 97.25 113 HIS A N 1
ATOM 838 C CA . HIS A 1 113 ? -6.305 15.617 -26.625 1 97.25 113 HIS A CA 1
ATOM 839 C C . HIS A 1 113 ? -7.383 16.281 -25.766 1 97.25 113 HIS A C 1
ATOM 841 O O . HIS A 1 113 ? -7.074 17.078 -24.875 1 97.25 113 HIS A O 1
ATOM 847 N N . ASP A 1 114 ? -8.641 16 -26.078 1 96.62 114 ASP A N 1
ATOM 848 C CA . ASP A 1 114 ? -9.75 16.516 -25.266 1 96.62 114 ASP A CA 1
ATOM 849 C C . ASP A 1 114 ? -9.766 15.883 -23.875 1 96.62 114 ASP A C 1
ATOM 851 O O . ASP A 1 114 ? -10.242 16.484 -22.922 1 96.62 114 ASP A O 1
ATOM 855 N N . GLY A 1 115 ? -9.281 14.695 -23.828 1 97.19 115 GLY A N 1
ATOM 856 C CA . GLY A 1 115 ? -9.211 13.914 -22.609 1 97.19 115 GLY A CA 1
ATOM 857 C C . GLY A 1 115 ? -8.375 12.656 -22.75 1 97.19 115 GLY A C 1
ATOM 858 O O . GLY A 1 115 ? -7.953 12.305 -23.859 1 97.19 115 GLY A O 1
ATOM 859 N N . VAL A 1 116 ? -8.07 12.062 -21.656 1 98.56 116 VAL A N 1
ATOM 860 C CA . VAL A 1 116 ? -7.289 10.828 -21.641 1 98.56 116 VAL A CA 1
ATOM 861 C C . VAL A 1 116 ? -7.973 9.789 -20.75 1 98.56 116 VAL A C 1
ATOM 863 O O . VAL A 1 116 ? -8.141 10.008 -19.547 1 98.56 116 VAL A O 1
ATOM 866 N N . THR A 1 117 ? -8.422 8.68 -21.359 1 98.69 117 THR A N 1
ATOM 867 C CA . THR A 1 117 ? -8.914 7.566 -20.547 1 98.69 117 THR A CA 1
ATOM 868 C C . THR A 1 117 ? -7.762 6.832 -19.875 1 98.69 117 THR A C 1
ATOM 870 O O . THR A 1 117 ? -6.848 6.352 -20.547 1 98.69 117 THR A O 1
ATOM 873 N N . GLY A 1 118 ? -7.758 6.887 -18.547 1 98.75 118 GLY A N 1
ATOM 874 C CA . GLY A 1 118 ? -6.734 6.164 -17.812 1 98.75 118 GLY A CA 1
ATOM 875 C C . GLY A 1 118 ? -7.125 4.73 -17.5 1 98.75 118 GLY A C 1
ATOM 876 O O . GLY A 1 118 ? -8.266 4.465 -17.125 1 98.75 118 GLY A O 1
ATOM 877 N N . VAL A 1 119 ? -6.203 3.742 -17.688 1 98.88 119 VAL A N 1
ATOM 878 C CA . VAL A 1 119 ? -6.461 2.336 -17.391 1 98.88 119 VAL A CA 1
ATOM 879 C C . VAL A 1 119 ? -5.328 1.771 -16.547 1 98.88 119 VAL A C 1
ATOM 881 O O . VAL A 1 119 ? -4.156 1.849 -16.922 1 98.88 119 VAL A O 1
ATOM 884 N N . TRP A 1 120 ? -5.664 1.296 -15.422 1 98.81 120 TRP A N 1
ATOM 885 C CA . TRP A 1 120 ? -4.742 0.588 -14.539 1 98.81 120 TRP A CA 1
ATOM 886 C C . TRP A 1 120 ? -5.004 -0.914 -14.57 1 98.81 120 TRP A C 1
ATOM 888 O O . TRP A 1 120 ? -6.156 -1.349 -14.633 1 98.81 120 TRP A O 1
ATOM 898 N N . TYR A 1 121 ? -3.994 -1.798 -14.547 1 98.38 121 TYR A N 1
ATOM 899 C CA . TYR A 1 121 ? -4.207 -3.232 -14.398 1 98.38 121 TYR A CA 1
ATOM 900 C C . TYR A 1 121 ? -3.287 -3.811 -13.328 1 98.38 121 TYR A C 1
ATOM 902 O O . TYR A 1 121 ? -2.15 -3.357 -13.164 1 98.38 121 TYR A O 1
ATOM 910 N N . GLY A 1 122 ? -3.723 -4.73 -12.547 1 96.88 122 GLY A N 1
ATOM 911 C CA . GLY A 1 122 ? -3.016 -5.426 -11.484 1 96.88 122 GLY A CA 1
ATOM 912 C C . GLY A 1 122 ? -3.832 -6.539 -10.852 1 96.88 122 GLY A C 1
ATOM 913 O O . GLY A 1 122 ? -5.055 -6.578 -11 1 96.88 122 GLY A O 1
ATOM 914 N N . LYS A 1 123 ? -3.193 -7.469 -10.188 1 94.56 123 LYS A N 1
ATOM 915 C CA . LYS A 1 123 ? -3.912 -8.555 -9.531 1 94.56 123 LYS A CA 1
ATOM 916 C C . LYS A 1 123 ? -4.363 -8.141 -8.133 1 94.56 123 LYS A C 1
ATOM 918 O O . LYS A 1 123 ? -4.148 -7 -7.715 1 94.56 123 LYS A O 1
ATOM 923 N N . GLY A 1 124 ? -5.066 -9.023 -7.352 1 94.5 124 GLY A N 1
ATOM 924 C CA . GLY A 1 124 ? -5.609 -8.727 -6.035 1 94.5 124 GLY A CA 1
ATOM 925 C C . GLY A 1 124 ? -4.594 -8.109 -5.094 1 94.5 124 GLY A C 1
ATOM 926 O O . GLY A 1 124 ? -4.793 -7.004 -4.594 1 94.5 124 GLY A O 1
ATOM 927 N N . PRO A 1 125 ? -3.418 -8.758 -4.867 1 94.62 125 PRO A N 1
ATOM 928 C CA . PRO A 1 125 ? -2.365 -8.164 -4.039 1 94.62 125 PRO A CA 1
ATOM 929 C C . PRO A 1 125 ? -1.881 -6.816 -4.574 1 94.62 125 PRO A C 1
ATOM 931 O O . PRO A 1 125 ? -1.47 -5.953 -3.795 1 94.62 125 PRO A O 1
ATOM 934 N N . GLY A 1 126 ? -1.973 -6.668 -5.906 1 96.38 126 GLY A N 1
ATOM 935 C CA . GLY A 1 126 ? -1.634 -5.387 -6.508 1 96.38 126 GLY A CA 1
ATOM 936 C C . GLY A 1 126 ? -2.58 -4.273 -6.105 1 96.38 126 GLY A C 1
ATOM 937 O O . GLY A 1 126 ? -2.154 -3.133 -5.906 1 96.38 126 GLY A O 1
ATOM 938 N N . VAL A 1 127 ? -3.928 -4.598 -6.012 1 97.62 127 VAL A N 1
ATOM 939 C CA . VAL A 1 127 ? -4.91 -3.637 -5.516 1 97.62 127 VAL A CA 1
ATOM 940 C C . VAL A 1 127 ? -4.555 -3.221 -4.09 1 97.62 127 VAL A C 1
ATOM 942 O O . VAL A 1 127 ? -4.605 -2.037 -3.75 1 97.62 127 VAL A O 1
ATOM 945 N N . ASP A 1 128 ? -4.121 -4.211 -3.268 1 96.81 128 ASP A N 1
ATOM 946 C CA . ASP A 1 128 ? -3.73 -3.932 -1.889 1 96.81 128 ASP A CA 1
ATOM 947 C C . ASP A 1 128 ? -2.521 -3 -1.836 1 96.81 128 ASP A C 1
ATOM 949 O O . ASP A 1 128 ? -2.475 -2.082 -1.016 1 96.81 128 ASP A O 1
ATOM 953 N N . ARG A 1 129 ? -1.612 -3.199 -2.709 1 96.31 129 ARG A N 1
ATOM 954 C CA . ARG A 1 129 ? -0.412 -2.371 -2.758 1 96.31 129 ARG A CA 1
ATOM 955 C C . ARG A 1 129 ? -0.744 -0.954 -3.213 1 96.31 129 ARG A C 1
ATOM 957 O O . ARG A 1 129 ? -0.136 0.013 -2.748 1 96.31 129 ARG A O 1
ATOM 964 N N . ALA A 1 130 ? -1.749 -0.779 -4.125 1 97.81 130 ALA A N 1
ATOM 965 C CA . ALA A 1 130 ? -2.072 0.51 -4.73 1 97.81 130 ALA A CA 1
ATOM 966 C C . ALA A 1 130 ? -3.207 1.2 -3.98 1 97.81 130 ALA A C 1
ATOM 968 O O . ALA A 1 130 ? -3.717 2.23 -4.426 1 97.81 130 ALA A O 1
ATOM 969 N N . THR A 1 131 ? -3.65 0.656 -2.762 1 97.19 131 THR A N 1
ATOM 970 C CA . THR A 1 131 ? -4.848 1.105 -2.059 1 97.19 131 THR A CA 1
ATOM 971 C C . THR A 1 131 ? -4.762 2.598 -1.748 1 97.19 131 THR A C 1
ATOM 973 O O . THR A 1 131 ? -5.734 3.332 -1.934 1 97.19 131 THR A O 1
ATOM 976 N N . ASP A 1 132 ? -3.598 3.082 -1.318 1 96.81 132 ASP A N 1
ATOM 977 C CA . ASP A 1 132 ? -3.436 4.484 -0.942 1 96.81 132 ASP A CA 1
ATOM 978 C C . ASP A 1 132 ? -3.686 5.402 -2.133 1 96.81 132 ASP A C 1
ATOM 980 O O . ASP A 1 132 ? -4.414 6.391 -2.02 1 96.81 132 ASP A O 1
ATOM 984 N N . THR A 1 133 ? -3.158 5.133 -3.316 1 97.81 133 THR A N 1
ATOM 985 C CA . THR A 1 133 ? -3.32 5.938 -4.523 1 97.81 133 THR A CA 1
ATOM 986 C C . THR A 1 133 ? -4.762 5.883 -5.02 1 97.81 133 THR A C 1
ATOM 988 O O . THR A 1 133 ? -5.34 6.91 -5.383 1 97.81 133 THR A O 1
ATOM 991 N N . ILE A 1 134 ? -5.363 4.688 -5.023 1 98.19 134 ILE A N 1
ATOM 992 C CA . ILE A 1 134 ? -6.719 4.512 -5.535 1 98.19 134 ILE A CA 1
ATOM 993 C C . ILE A 1 134 ? -7.703 5.289 -4.664 1 98.19 134 ILE A C 1
ATOM 995 O O . ILE A 1 134 ? -8.617 5.938 -5.176 1 98.19 134 ILE A O 1
ATOM 999 N N . ARG A 1 135 ? -7.496 5.246 -3.324 1 97.31 135 ARG A N 1
ATOM 1000 C CA . ARG A 1 135 ? -8.367 6 -2.424 1 97.31 135 ARG A CA 1
ATOM 1001 C C . ARG A 1 135 ? -8.273 7.496 -2.701 1 97.31 135 ARG A C 1
ATOM 1003 O O . ARG A 1 135 ? -9.297 8.188 -2.756 1 97.31 135 ARG A O 1
ATOM 1010 N N . HIS A 1 136 ? -7.074 8.062 -2.869 1 96.44 136 HIS A N 1
ATOM 1011 C CA . HIS A 1 136 ? -6.891 9.484 -3.145 1 96.44 136 HIS A CA 1
ATOM 1012 C C . HIS A 1 136 ? -7.52 9.867 -4.48 1 96.44 136 HIS A C 1
ATOM 1014 O O . HIS A 1 136 ? -8.234 10.867 -4.566 1 96.44 136 HIS A O 1
ATOM 1020 N N . ALA A 1 137 ? -7.254 9.062 -5.496 1 97.56 137 ALA A N 1
ATOM 1021 C CA . ALA A 1 137 ? -7.789 9.344 -6.824 1 97.56 137 ALA A CA 1
ATOM 1022 C C . ALA A 1 137 ? -9.312 9.375 -6.809 1 97.56 137 ALA A C 1
ATOM 1024 O O . ALA A 1 137 ? -9.93 10.242 -7.434 1 97.56 137 ALA A O 1
ATOM 1025 N N . ASN A 1 138 ? -9.883 8.383 -6.07 1 97.62 138 ASN A N 1
ATOM 1026 C CA . ASN A 1 138 ? -11.336 8.328 -6.027 1 97.62 138 ASN A CA 1
ATOM 1027 C C . ASN A 1 138 ? -11.922 9.461 -5.188 1 97.62 138 ASN A C 1
ATOM 1029 O O . ASN A 1 138 ? -12.984 9.992 -5.508 1 97.62 138 ASN A O 1
ATOM 1033 N N . MET A 1 139 ? -11.281 9.844 -4.113 1 96.31 139 MET A N 1
ATOM 1034 C CA . MET A 1 139 ? -11.742 10.906 -3.229 1 96.31 139 MET A CA 1
ATOM 1035 C C . MET A 1 139 ? -11.797 12.242 -3.969 1 96.31 139 MET A C 1
ATOM 1037 O O . MET A 1 139 ? -12.82 12.922 -3.957 1 96.31 139 MET A O 1
ATOM 1041 N N . TYR A 1 140 ? -10.75 12.57 -4.699 1 95.62 140 TYR A N 1
ATOM 1042 C CA . TYR A 1 140 ? -10.641 13.883 -5.32 1 95.62 140 TYR A CA 1
ATOM 1043 C C . TYR A 1 140 ? -11.211 13.867 -6.738 1 95.62 140 TYR A C 1
ATOM 1045 O O . TYR A 1 140 ? -11.445 14.922 -7.332 1 95.62 140 TYR A O 1
ATOM 1053 N N . GLY A 1 141 ? -11.438 12.633 -7.273 1 96.31 141 GLY A N 1
ATOM 1054 C CA . GLY A 1 141 ? -12.133 12.492 -8.539 1 96.31 141 GLY A CA 1
ATOM 1055 C C . GLY A 1 141 ? -11.195 12.461 -9.734 1 96.31 141 GLY A C 1
ATOM 1056 O O . GLY A 1 141 ? -10.016 12.789 -9.609 1 96.31 141 GLY A O 1
ATOM 1057 N N . VAL A 1 142 ? -11.711 12.031 -10.883 1 97.69 142 VAL A N 1
ATOM 1058 C CA . VAL A 1 142 ? -10.969 11.953 -12.133 1 97.69 142 VAL A CA 1
ATOM 1059 C C . VAL A 1 142 ? -11.57 12.914 -13.156 1 97.69 142 VAL A C 1
ATOM 1061 O O . VAL A 1 142 ? -12.633 13.5 -12.914 1 97.69 142 VAL A O 1
ATOM 1064 N N . ASN A 1 143 ? -10.891 13.156 -14.266 1 97.62 143 ASN A N 1
ATOM 1065 C CA . ASN A 1 143 ? -11.305 14.109 -15.289 1 97.62 143 ASN A CA 1
ATOM 1066 C C . ASN A 1 143 ? -12.602 13.672 -15.969 1 97.62 143 ASN A C 1
ATOM 1068 O O . ASN A 1 143 ? -12.719 12.531 -16.422 1 97.62 143 ASN A O 1
ATOM 1072 N N . PRO A 1 144 ? -13.625 14.539 -16.094 1 97.06 144 PRO A N 1
ATOM 1073 C CA . PRO A 1 144 ? -14.922 14.156 -16.672 1 97.06 144 PRO A CA 1
ATOM 1074 C C . PRO A 1 144 ? -14.828 13.82 -18.156 1 97.06 144 PRO A C 1
ATOM 1076 O O . PRO A 1 144 ? -15.742 13.219 -18.703 1 97.06 144 PRO A O 1
ATOM 1079 N N . LYS A 1 145 ? -13.773 14.133 -18.812 1 96.19 145 LYS A N 1
ATOM 1080 C CA . LYS A 1 145 ? -13.594 13.82 -20.234 1 96.19 145 LYS A CA 1
ATOM 1081 C C . LYS A 1 145 ? -12.695 12.602 -20.406 1 96.19 145 LYS A C 1
ATOM 1083 O O . LYS A 1 145 ? -12.586 12.062 -21.516 1 96.19 145 LYS A O 1
ATOM 1088 N N . GLY A 1 146 ? -12.016 12.219 -19.406 1 97.06 146 GLY A N 1
ATOM 1089 C CA . GLY A 1 146 ? -11.133 11.062 -19.438 1 97.06 146 GLY A CA 1
ATOM 1090 C C . GLY A 1 146 ? -11.758 9.812 -18.859 1 97.06 146 GLY A C 1
ATOM 1091 O O . GLY A 1 146 ? -12.422 9.055 -19.578 1 97.06 146 GLY A O 1
ATOM 1092 N N . GLY A 1 147 ? -11.789 9.758 -17.484 1 97.75 147 GLY A N 1
ATOM 1093 C CA . GLY A 1 147 ? -12.266 8.586 -16.781 1 97.75 147 GLY A CA 1
ATOM 1094 C C . GLY A 1 147 ? -11.172 7.574 -16.484 1 97.75 147 GLY A C 1
ATOM 1095 O O . GLY A 1 147 ? -10.133 7.574 -17.156 1 97.75 147 GLY A O 1
ATOM 1096 N N . VAL A 1 148 ? -11.344 6.789 -15.469 1 98.75 148 VAL A N 1
ATOM 1097 C CA . VAL A 1 148 ? -10.344 5.797 -15.094 1 98.75 148 VAL A CA 1
ATOM 1098 C C . VAL A 1 148 ? -11.008 4.441 -14.883 1 98.75 148 VAL A C 1
ATOM 1100 O O . VAL A 1 148 ? -12.023 4.34 -14.188 1 98.75 148 VAL A O 1
ATOM 1103 N N . VAL A 1 149 ? -10.461 3.414 -15.492 1 98.88 149 VAL A N 1
ATOM 1104 C CA . VAL A 1 149 ? -10.906 2.037 -15.305 1 98.88 149 VAL A CA 1
ATOM 1105 C C . VAL A 1 149 ? -9.789 1.216 -14.664 1 98.88 149 VAL A C 1
ATOM 1107 O O . VAL A 1 149 ? -8.648 1.231 -15.141 1 98.88 149 VAL A O 1
ATOM 1110 N N . LEU A 1 150 ? -10.102 0.545 -13.578 1 98.81 150 LEU A N 1
ATOM 1111 C CA . LEU A 1 150 ? -9.188 -0.394 -12.945 1 98.81 150 LEU A CA 1
ATOM 1112 C C . LEU A 1 150 ? -9.469 -1.822 -13.398 1 98.81 150 LEU A C 1
ATOM 1114 O O . LEU A 1 150 ? -10.531 -2.375 -13.094 1 98.81 150 LEU A O 1
ATOM 1118 N N . LEU A 1 151 ? -8.586 -2.406 -14.203 1 98.75 151 LEU A N 1
ATOM 1119 C CA . LEU A 1 151 ? -8.672 -3.838 -14.469 1 98.75 151 LEU A CA 1
ATOM 1120 C C . LEU A 1 151 ? -8.078 -4.645 -13.32 1 98.75 151 LEU A C 1
ATOM 1122 O O . LEU A 1 151 ? -6.859 -4.73 -13.18 1 98.75 151 LEU A O 1
ATOM 1126 N N . VAL A 1 152 ? -8.961 -5.273 -12.562 1 98.25 152 VAL A N 1
ATOM 1127 C CA . VAL A 1 152 ? -8.555 -5.961 -11.336 1 98.25 152 VAL A CA 1
ATOM 1128 C C . VAL A 1 152 ? -8.602 -7.473 -11.555 1 98.25 152 VAL A C 1
ATOM 1130 O O . VAL A 1 152 ? -9.68 -8.055 -11.695 1 98.25 152 VAL A O 1
ATOM 1133 N N . GLY A 1 153 ? -7.375 -8.102 -11.594 1 96.81 153 GLY A N 1
ATOM 1134 C CA . GLY A 1 153 ? -7.289 -9.539 -11.75 1 96.81 153 GLY A CA 1
ATOM 1135 C C . GLY A 1 153 ? -7.406 -10.297 -10.438 1 96.81 153 GLY A C 1
ATOM 1136 O O . GLY A 1 153 ? -6.5 -10.242 -9.602 1 96.81 153 GLY A O 1
ATOM 1137 N N . ASP A 1 154 ? -8.531 -11.086 -10.227 1 95.25 154 ASP A N 1
ATOM 1138 C CA . ASP A 1 154 ? -8.734 -11.875 -9.016 1 95.25 154 ASP A CA 1
ATOM 1139 C C . ASP A 1 154 ? -8.562 -13.367 -9.297 1 95.25 154 ASP A C 1
ATOM 1141 O O . ASP A 1 154 ? -8.953 -13.852 -10.359 1 95.25 154 ASP A O 1
ATOM 1145 N N . ASP A 1 155 ? -7.969 -14.016 -8.32 1 90.81 155 ASP A N 1
ATOM 1146 C CA . ASP A 1 155 ? -7.77 -15.461 -8.336 1 90.81 155 ASP A CA 1
ATOM 1147 C C . ASP A 1 155 ? -8.43 -16.109 -7.125 1 90.81 155 ASP A C 1
ATOM 1149 O O . ASP A 1 155 ? -7.746 -16.531 -6.184 1 90.81 155 ASP A O 1
ATOM 1153 N N . PRO A 1 156 ? -9.758 -16.266 -7.211 1 91.25 156 PRO A N 1
ATOM 1154 C CA . PRO A 1 156 ? -10.469 -16.734 -6.02 1 91.25 156 PRO A CA 1
ATOM 1155 C C . PRO A 1 156 ? -10.031 -18.141 -5.586 1 91.25 156 PRO A C 1
ATOM 1157 O O . PRO A 1 156 ? -10.164 -18.5 -4.414 1 91.25 156 PRO A O 1
ATOM 1160 N N . ALA A 1 157 ? -9.461 -18.969 -6.516 1 90 157 ALA A N 1
ATOM 1161 C CA . ALA A 1 157 ? -9.023 -20.312 -6.188 1 90 157 ALA A CA 1
ATOM 1162 C C . ALA A 1 157 ? -7.543 -20.344 -5.82 1 90 157 ALA A C 1
ATOM 1164 O O . ALA A 1 157 ? -6.984 -21.406 -5.527 1 90 157 ALA A O 1
ATOM 1165 N N . SER A 1 158 ? -6.871 -19.234 -5.836 1 89.44 158 SER A N 1
ATOM 1166 C CA . SER A 1 158 ? -5.461 -19.094 -5.492 1 89.44 158 SER A CA 1
ATOM 1167 C C . SER A 1 158 ? -4.602 -20.094 -6.25 1 89.44 158 SER A C 1
ATOM 1169 O O . SER A 1 158 ? -3.83 -20.844 -5.645 1 89.44 158 SER A O 1
ATOM 1171 N N . LYS A 1 159 ? -4.789 -20.141 -7.504 1 82.25 159 LYS A N 1
ATOM 1172 C CA . LYS A 1 159 ? -4.004 -21.047 -8.336 1 82.25 159 LYS A CA 1
ATOM 1173 C C . LYS A 1 159 ? -2.576 -20.531 -8.508 1 82.25 159 LYS A C 1
ATOM 1175 O O . LYS A 1 159 ? -1.65 -21.312 -8.711 1 82.25 159 LYS A O 1
ATOM 1180 N N . SER A 1 160 ? -2.439 -19.219 -8.477 1 82.69 160 SER A N 1
ATOM 1181 C CA . SER A 1 160 ? -1.119 -18.625 -8.664 1 82.69 160 SER A CA 1
ATOM 1182 C C . SER A 1 160 ? -0.92 -17.422 -7.746 1 82.69 160 SER A C 1
ATOM 1184 O O . SER A 1 160 ? -0.057 -16.578 -7.996 1 82.69 160 SER A O 1
ATOM 1186 N N . SER A 1 161 ? -1.774 -17.297 -6.789 1 88.31 161 SER A N 1
ATOM 1187 C CA . SER A 1 161 ? -1.703 -16.125 -5.914 1 88.31 161 SER A CA 1
ATOM 1188 C C . SER A 1 161 ? -1.424 -16.531 -4.469 1 88.31 161 SER A C 1
ATOM 1190 O O . SER A 1 161 ? -1.758 -17.641 -4.059 1 88.31 161 SER A O 1
ATOM 1192 N N . THR A 1 162 ? -0.881 -15.625 -3.732 1 89.38 162 THR A N 1
ATOM 1193 C CA . THR A 1 162 ? -0.516 -15.875 -2.344 1 89.38 162 THR A CA 1
ATOM 1194 C C . THR A 1 162 ? -1.742 -15.805 -1.438 1 89.38 162 THR A C 1
ATOM 1196 O O . THR A 1 162 ? -1.729 -16.328 -0.322 1 89.38 162 THR A O 1
ATOM 1199 N N . VAL A 1 163 ? -2.814 -15.141 -1.904 1 91.69 163 VAL A N 1
ATOM 1200 C CA . VAL A 1 163 ? -4.082 -15.062 -1.188 1 91.69 163 VAL A CA 1
ATOM 1201 C C . VAL A 1 163 ? -5.238 -15.305 -2.154 1 91.69 163 VAL A C 1
ATOM 1203 O O . VAL A 1 163 ? -5.16 -14.938 -3.33 1 91.69 163 VAL A O 1
ATOM 1206 N N . PRO A 1 164 ? -6.277 -15.992 -1.672 1 91.81 164 PRO A N 1
ATOM 1207 C CA . PRO A 1 164 ? -7.477 -16.094 -2.51 1 91.81 164 PRO A CA 1
ATOM 1208 C C . PRO A 1 164 ? -8.219 -14.766 -2.637 1 91.81 164 PRO A C 1
ATOM 1210 O O . PRO A 1 164 ? -9.188 -14.523 -1.906 1 91.81 164 PRO A O 1
ATOM 1213 N N . ALA A 1 165 ? -7.832 -14 -3.52 1 82.5 165 ALA A N 1
ATOM 1214 C CA . ALA A 1 165 ? -8.172 -12.586 -3.578 1 82.5 165 ALA A CA 1
ATOM 1215 C C . ALA A 1 165 ? -9.633 -12.383 -3.951 1 82.5 165 ALA A C 1
ATOM 1217 O O . ALA A 1 165 ? -10.18 -13.117 -4.781 1 82.5 165 ALA A O 1
ATOM 1218 N N . VAL A 1 166 ? -10.305 -11.531 -3.299 1 83.94 166 VAL A N 1
ATOM 1219 C CA . VAL A 1 166 ? -11.602 -10.938 -3.609 1 83.94 166 VAL A CA 1
ATOM 1220 C C . VAL A 1 166 ? -11.539 -9.422 -3.406 1 83.94 166 VAL A C 1
ATOM 1222 O O . VAL A 1 166 ? -11.781 -8.922 -2.305 1 83.94 166 VAL A O 1
ATOM 1225 N N . SER A 1 167 ? -11.32 -8.727 -4.445 1 94.38 167 SER A N 1
ATOM 1226 C CA . SER A 1 167 ? -10.953 -7.316 -4.379 1 94.38 167 SER A CA 1
ATOM 1227 C C . SER A 1 167 ? -12.188 -6.438 -4.168 1 94.38 167 SER A C 1
ATOM 1229 O O . SER A 1 167 ? -12.062 -5.27 -3.795 1 94.38 167 SER A O 1
ATOM 1231 N N . GLU A 1 168 ? -13.406 -6.941 -4.402 1 95.88 168 GLU A N 1
ATOM 1232 C CA . GLU A 1 168 ? -14.586 -6.082 -4.43 1 95.88 168 GLU A CA 1
ATOM 1233 C C . GLU A 1 168 ? -14.852 -5.465 -3.059 1 95.88 168 GLU A C 1
ATOM 1235 O O . GLU A 1 168 ? -15.336 -4.336 -2.963 1 95.88 168 GLU A O 1
ATOM 1240 N N . ARG A 1 169 ? -14.547 -6.18 -1.952 1 95.44 169 ARG A N 1
ATOM 1241 C CA . ARG A 1 169 ? -14.758 -5.609 -0.624 1 95.44 169 ARG A CA 1
ATOM 1242 C C . ARG A 1 169 ? -13.797 -4.461 -0.361 1 95.44 169 ARG A C 1
ATOM 1244 O O . ARG A 1 169 ? -14.18 -3.443 0.222 1 95.44 169 ARG A O 1
ATOM 1251 N N . SER A 1 170 ? -12.531 -4.668 -0.744 1 96.56 170 SER A N 1
ATOM 1252 C CA . SER A 1 170 ? -11.547 -3.598 -0.603 1 96.56 170 SER A CA 1
ATOM 1253 C C . SER A 1 170 ? -11.914 -2.391 -1.46 1 96.56 170 SER A C 1
ATOM 1255 O O . SER A 1 170 ? -11.789 -1.247 -1.02 1 96.56 170 SER A O 1
ATOM 1257 N N . LEU A 1 171 ? -12.352 -2.666 -2.705 1 98.06 171 LEU A N 1
ATOM 1258 C CA . LEU A 1 171 ? -12.75 -1.596 -3.609 1 98.06 171 LEU A CA 1
ATOM 1259 C C . LEU A 1 171 ? -13.969 -0.855 -3.07 1 98.06 171 LEU A C 1
ATOM 1261 O O . LEU A 1 171 ? -14.047 0.372 -3.16 1 98.06 171 LEU A O 1
ATOM 1265 N N . ALA A 1 172 ? -14.891 -1.608 -2.469 1 97.31 172 ALA A N 1
ATOM 1266 C CA . ALA A 1 172 ? -16.062 -1 -1.854 1 97.31 172 ALA A CA 1
ATOM 1267 C C . ALA A 1 172 ? -15.672 -0.082 -0.701 1 97.31 172 ALA A C 1
ATOM 1269 O O . ALA A 1 172 ? -16.281 0.978 -0.509 1 97.31 172 ALA A O 1
ATOM 1270 N N . ALA A 1 173 ? -14.672 -0.507 0.077 1 96.19 173 ALA A N 1
ATOM 1271 C CA . ALA A 1 173 ? -14.211 0.29 1.21 1 96.19 173 ALA A CA 1
ATOM 1272 C C . ALA A 1 173 ? -13.641 1.629 0.745 1 96.19 173 ALA A C 1
ATOM 1274 O O . ALA A 1 173 ? -13.617 2.598 1.508 1 96.19 173 ALA A O 1
ATOM 1275 N N . MET A 1 174 ? -13.25 1.773 -0.514 1 96.31 174 MET A N 1
ATOM 1276 C CA . MET A 1 174 ? -12.688 3.002 -1.068 1 96.31 174 MET A CA 1
ATOM 1277 C C . MET A 1 174 ? -13.734 3.768 -1.869 1 96.31 174 MET A C 1
ATOM 1279 O O . MET A 1 174 ? -13.422 4.789 -2.486 1 96.31 174 MET A O 1
ATOM 1283 N N . GLY A 1 175 ? -14.953 3.246 -1.946 1 96.31 175 GLY A N 1
ATOM 1284 C CA . GLY A 1 175 ? -16.016 3.895 -2.697 1 96.31 175 GLY A CA 1
ATOM 1285 C C . GLY A 1 175 ? -15.875 3.725 -4.199 1 96.31 175 GLY A C 1
ATOM 1286 O O . GLY A 1 175 ? -16.234 4.617 -4.965 1 96.31 175 GLY A O 1
ATOM 1287 N N . VAL A 1 176 ? -15.312 2.602 -4.652 1 98.38 176 VAL A N 1
ATOM 1288 C CA . VAL A 1 176 ? -15.094 2.34 -6.07 1 98.38 176 VAL A CA 1
ATOM 1289 C C . VAL A 1 176 ? -16.172 1.398 -6.598 1 98.38 176 VAL A C 1
ATOM 1291 O O . VAL A 1 176 ? -16.312 0.271 -6.117 1 98.38 176 VAL A O 1
ATOM 1294 N N . PRO A 1 177 ? -16.969 1.818 -7.57 1 98.62 177 PRO A N 1
ATOM 1295 C CA . PRO A 1 177 ? -17.922 0.888 -8.188 1 98.62 177 PRO A CA 1
ATOM 1296 C C . PRO A 1 177 ? -17.234 -0.281 -8.883 1 98.62 177 PRO A C 1
ATOM 1298 O O . PRO A 1 177 ? -16.141 -0.115 -9.453 1 98.62 177 PRO A O 1
ATOM 1301 N N . VAL A 1 178 ? -17.891 -1.484 -8.844 1 98.62 178 VAL A N 1
ATOM 1302 C CA . VAL A 1 178 ? -17.25 -2.684 -9.375 1 98.62 178 VAL A CA 1
ATOM 1303 C C . VAL A 1 178 ? -18.188 -3.381 -10.359 1 98.62 178 VAL A C 1
ATOM 1305 O O . VAL A 1 178 ? -19.297 -3.766 -10 1 98.62 178 VAL A O 1
ATOM 1308 N N . LEU A 1 179 ? -17.766 -3.475 -11.594 1 98.56 179 LEU A N 1
ATOM 1309 C CA . LEU A 1 179 ? -18.422 -4.312 -12.594 1 98.56 179 LEU A CA 1
ATOM 1310 C C . LEU A 1 179 ? -17.719 -5.66 -12.711 1 98.56 179 LEU A C 1
ATOM 1312 O O . LEU A 1 179 ? -16.5 -5.754 -12.508 1 98.56 179 LEU A O 1
ATOM 1316 N N . PHE A 1 180 ? -18.469 -6.727 -12.953 1 97.94 180 PHE A N 1
ATOM 1317 C CA . PHE A 1 180 ? -17.922 -8.078 -12.914 1 97.94 180 PHE A CA 1
ATOM 1318 C C . PHE A 1 180 ? -18.25 -8.836 -14.195 1 97.94 180 PHE A C 1
ATOM 1320 O O . PHE A 1 180 ? -19.219 -9.602 -14.242 1 97.94 180 PHE A O 1
ATOM 1327 N N . PRO A 1 181 ? -17.391 -8.703 -15.258 1 97.81 181 PRO A N 1
ATOM 1328 C CA . PRO A 1 181 ? -17.641 -9.383 -16.531 1 97.81 181 PRO A CA 1
ATOM 1329 C C . PRO A 1 181 ? -17.516 -10.898 -16.422 1 97.81 181 PRO A C 1
ATOM 1331 O O . PRO A 1 181 ? -16.656 -11.406 -15.695 1 97.81 181 PRO A O 1
ATOM 1334 N N . ARG A 1 182 ? -18.297 -11.625 -17.25 1 96.38 182 ARG A N 1
ATOM 1335 C CA . ARG A 1 182 ? -18.375 -13.078 -17.172 1 96.38 182 ARG A CA 1
ATOM 1336 C C . ARG A 1 182 ? -17.578 -13.719 -18.312 1 96.38 182 ARG A C 1
ATOM 1338 O O . ARG A 1 182 ? -17.281 -14.914 -18.266 1 96.38 182 ARG A O 1
ATOM 1345 N N . ASN A 1 183 ? -17.25 -12.961 -19.312 1 96.12 183 ASN A N 1
ATOM 1346 C CA . ASN A 1 183 ? -16.609 -13.461 -20.531 1 96.12 183 ASN A CA 1
ATOM 1347 C C . ASN A 1 183 ? -15.945 -12.336 -21.328 1 96.12 183 ASN A C 1
ATOM 1349 O O . ASN A 1 183 ? -15.891 -11.195 -20.859 1 96.12 183 ASN A O 1
ATOM 1353 N N . ALA A 1 184 ? -15.391 -12.672 -22.516 1 96.31 184 ALA A N 1
ATOM 1354 C CA . ALA A 1 184 ? -14.664 -11.703 -23.328 1 96.31 184 ALA A CA 1
ATOM 1355 C C . ALA A 1 184 ? -15.586 -10.594 -23.812 1 96.31 184 ALA A C 1
ATOM 1357 O O . ALA A 1 184 ? -15.188 -9.422 -23.875 1 96.31 184 ALA A O 1
ATOM 1358 N N . GLU A 1 185 ? -16.797 -10.945 -24.188 1 95.56 185 GLU A N 1
ATOM 1359 C CA . GLU A 1 185 ? -17.766 -9.961 -24.656 1 95.56 185 GLU A CA 1
ATOM 1360 C C . GLU A 1 185 ? -18.031 -8.891 -23.594 1 95.56 185 GLU A C 1
ATOM 1362 O O . GLU A 1 185 ? -18.016 -7.695 -23.891 1 95.56 185 GLU A O 1
ATOM 1367 N N . GLU A 1 186 ? -18.188 -9.344 -22.391 1 96.75 186 GLU A N 1
ATOM 1368 C CA . GLU A 1 186 ? -18.531 -8.414 -21.312 1 96.75 186 GLU A CA 1
ATOM 1369 C C . GLU A 1 186 ? -17.328 -7.605 -20.875 1 96.75 186 GLU A C 1
ATOM 1371 O O . GLU A 1 186 ? -17.469 -6.512 -20.312 1 96.75 186 GLU A O 1
ATOM 1376 N N . ILE A 1 187 ? -16.109 -8.109 -21.062 1 98.06 187 ILE A N 1
ATOM 1377 C CA . ILE A 1 187 ? -14.938 -7.277 -20.828 1 98.06 187 ILE A CA 1
ATOM 1378 C C . ILE A 1 187 ? -15.008 -6.027 -21.703 1 98.06 187 ILE A C 1
ATOM 1380 O O . ILE A 1 187 ? -14.688 -4.926 -21.25 1 98.06 187 ILE A O 1
ATOM 1384 N N . ILE A 1 188 ? -15.477 -6.215 -22.922 1 97.75 188 ILE A N 1
ATOM 1385 C CA . ILE A 1 188 ? -15.555 -5.105 -23.875 1 97.75 188 ILE A CA 1
ATOM 1386 C C . ILE A 1 188 ? -16.734 -4.199 -23.5 1 97.75 188 ILE A C 1
ATOM 1388 O O . ILE A 1 188 ? -16.547 -2.998 -23.297 1 97.75 188 ILE A O 1
ATOM 1392 N N . THR A 1 189 ? -17.953 -4.77 -23.328 1 97.81 189 THR A N 1
ATOM 1393 C CA . THR A 1 189 ? -19.141 -3.965 -23.125 1 97.81 189 THR A CA 1
ATOM 1394 C C . THR A 1 189 ? -19.125 -3.299 -21.75 1 97.81 189 THR A C 1
ATOM 1396 O O . THR A 1 189 ? -19.422 -2.107 -21.625 1 97.81 189 THR A O 1
ATOM 1399 N N . MET A 1 190 ? -18.781 -4.043 -20.703 1 98.19 190 MET A N 1
ATOM 1400 C CA . MET A 1 190 ? -18.719 -3.457 -19.375 1 98.19 190 MET A CA 1
ATOM 1401 C C . MET A 1 190 ? -17.531 -2.502 -19.25 1 98.19 190 MET A C 1
ATOM 1403 O O . MET A 1 190 ? -17.578 -1.564 -18.453 1 98.19 190 MET A O 1
ATOM 1407 N N . GLY A 1 191 ? -16.453 -2.799 -20.047 1 98.44 191 GLY A N 1
ATOM 1408 C CA . GLY A 1 191 ? -15.383 -1.82 -20.094 1 98.44 191 GLY A CA 1
ATOM 1409 C C . GLY A 1 191 ? -15.836 -0.457 -20.594 1 98.44 191 GLY A C 1
ATOM 1410 O O . GLY A 1 191 ? -15.445 0.569 -20.031 1 98.44 191 GLY A O 1
ATOM 1411 N N . MET A 1 192 ? -16.656 -0.449 -21.609 1 98.19 192 MET A N 1
ATOM 1412 C CA . MET A 1 192 ? -17.188 0.8 -22.141 1 98.19 192 MET A CA 1
ATOM 1413 C C . MET A 1 192 ? -18.141 1.457 -21.141 1 98.19 192 MET A C 1
ATOM 1415 O O . MET A 1 192 ? -18.125 2.68 -20.984 1 98.19 192 MET A O 1
ATOM 1419 N N . HIS A 1 193 ? -18.953 0.66 -20.422 1 98.56 193 HIS A N 1
ATOM 1420 C CA . HIS A 1 193 ? -19.797 1.181 -19.359 1 98.56 193 HIS A CA 1
ATOM 1421 C C . HIS A 1 193 ? -18.953 1.773 -18.234 1 98.56 193 HIS A C 1
ATOM 1423 O O . HIS A 1 193 ? -19.312 2.797 -17.641 1 98.56 193 HIS A O 1
ATOM 1429 N N . ALA A 1 194 ? -17.828 1.075 -17.891 1 98.75 194 ALA A N 1
ATOM 1430 C CA . ALA A 1 194 ? -16.953 1.561 -16.828 1 98.75 194 ALA A CA 1
ATOM 1431 C C . ALA A 1 194 ? -16.406 2.943 -17.156 1 98.75 194 ALA A C 1
ATOM 1433 O O . ALA A 1 194 ? -16.328 3.812 -16.297 1 98.75 194 ALA A O 1
ATOM 1434 N N . VAL A 1 195 ? -16 3.178 -18.422 1 98.62 195 VAL A N 1
ATOM 1435 C CA . VAL A 1 195 ? -15.492 4.477 -18.859 1 98.62 195 VAL A CA 1
ATOM 1436 C C . VAL A 1 195 ? -16.578 5.535 -18.719 1 98.62 195 VAL A C 1
ATOM 1438 O O . VAL A 1 195 ? -16.344 6.609 -18.156 1 98.62 195 VAL A O 1
ATOM 1441 N N . ALA A 1 196 ? -17.766 5.207 -19.188 1 98.44 196 ALA A N 1
ATOM 1442 C CA . ALA A 1 196 ? -18.875 6.156 -19.156 1 98.44 196 ALA A CA 1
ATOM 1443 C C . ALA A 1 196 ? -19.266 6.488 -17.703 1 98.44 196 ALA A C 1
ATOM 1445 O O . ALA A 1 196 ? -19.5 7.656 -17.375 1 98.44 196 ALA A O 1
ATOM 1446 N N . LEU A 1 197 ? -19.344 5.477 -16.859 1 98.5 197 LEU A N 1
ATOM 1447 C CA . LEU A 1 197 ? -19.672 5.66 -15.453 1 98.5 197 LEU A CA 1
ATOM 1448 C C . LEU A 1 197 ? -18.609 6.508 -14.758 1 98.5 197 LEU A C 1
ATOM 1450 O O . LEU A 1 197 ? -18.938 7.371 -13.945 1 98.5 197 LEU A O 1
ATOM 1454 N N . SER A 1 198 ? -17.359 6.254 -15.055 1 98.75 198 SER A N 1
ATOM 1455 C CA . SER A 1 198 ? -16.266 7.031 -14.484 1 98.75 198 SER A CA 1
ATOM 1456 C C . SER A 1 198 ? -16.359 8.5 -14.891 1 98.75 198 SER A C 1
ATOM 1458 O O . SER A 1 198 ? -16.219 9.391 -14.055 1 98.75 198 SER A O 1
ATOM 1460 N N . ARG A 1 199 ? -16.656 8.789 -16.172 1 98 199 ARG A N 1
ATOM 1461 C CA . ARG A 1 199 ? -16.719 10.148 -16.703 1 98 199 ARG A CA 1
ATOM 1462 C C . ARG A 1 199 ? -17.875 10.93 -16.078 1 98 199 ARG A C 1
ATOM 1464 O O . ARG A 1 199 ? -17.703 12.094 -15.695 1 98 199 ARG A O 1
ATOM 1471 N N . VAL A 1 200 ? -19.016 10.312 -15.875 1 97.56 200 VAL A N 1
ATOM 1472 C CA . VAL A 1 200 ? -20.203 11.031 -15.43 1 97.56 200 VAL A CA 1
ATOM 1473 C C . VAL A 1 200 ? -20.125 11.273 -13.922 1 97.56 200 VAL A C 1
ATOM 1475 O O . VAL A 1 200 ? -20.562 12.312 -13.43 1 97.56 200 VAL A O 1
ATOM 1478 N N . SER A 1 201 ? -19.531 10.375 -13.125 1 98.12 201 SER A N 1
ATOM 1479 C CA . SER A 1 201 ? -19.562 10.43 -11.672 1 98.12 201 SER A CA 1
ATOM 1480 C C . SER A 1 201 ? -18.266 10.984 -11.109 1 98.12 201 SER A C 1
ATOM 1482 O O . SER A 1 201 ? -18.203 11.414 -9.953 1 98.12 201 SER A O 1
ATOM 1484 N N . GLY A 1 202 ? -17.188 10.93 -11.883 1 98.12 202 GLY A N 1
ATOM 1485 C CA . GLY A 1 202 ? -15.875 11.289 -11.383 1 98.12 202 GLY A CA 1
ATOM 1486 C C . GLY A 1 202 ? -15.242 10.211 -10.523 1 98.12 202 GLY A C 1
ATOM 1487 O O . GLY A 1 202 ? -14.172 10.414 -9.953 1 98.12 202 GLY A O 1
ATOM 1488 N N . CYS A 1 203 ? -15.844 8.984 -10.406 1 98.62 203 CYS A N 1
ATOM 1489 C CA . CYS A 1 203 ? -15.289 7.875 -9.633 1 98.62 203 CYS A CA 1
ATOM 1490 C C . CYS A 1 203 ? -14.336 7.043 -10.477 1 98.62 203 CYS A C 1
ATOM 1492 O O . CYS A 1 203 ? -14.477 6.969 -11.695 1 98.62 203 CYS A O 1
ATOM 1494 N N . VAL A 1 204 ? -13.367 6.488 -9.867 1 98.44 204 VAL A N 1
ATOM 1495 C CA . VAL A 1 204 ? -12.664 5.359 -10.469 1 98.44 204 VAL A CA 1
ATOM 1496 C C . VAL A 1 204 ? -13.586 4.137 -10.5 1 98.44 204 VAL A C 1
ATOM 1498 O O . VAL A 1 204 ? -14.328 3.889 -9.547 1 98.44 204 VAL A O 1
ATOM 1501 N N . VAL A 1 205 ? -13.594 3.395 -11.602 1 98.81 205 VAL A N 1
ATOM 1502 C CA . VAL A 1 205 ? -14.484 2.248 -11.727 1 98.81 205 VAL A CA 1
ATOM 1503 C C . VAL A 1 205 ? -13.68 0.985 -12.008 1 98.81 205 VAL A C 1
ATOM 1505 O O . VAL A 1 205 ? -12.727 1.013 -12.789 1 98.81 205 VAL A O 1
ATOM 1508 N N . ALA A 1 206 ? -14.023 -0.129 -11.344 1 98.75 206 ALA A N 1
ATOM 1509 C CA . ALA A 1 206 ? -13.25 -1.36 -11.477 1 98.75 206 ALA A CA 1
ATOM 1510 C C . ALA A 1 206 ? -13.992 -2.381 -12.336 1 98.75 206 ALA A C 1
ATOM 1512 O O . ALA A 1 206 ? -15.219 -2.463 -12.289 1 98.75 206 ALA A O 1
ATOM 1513 N N . LEU A 1 207 ? -13.25 -3.078 -13.109 1 98.19 207 LEU A N 1
ATOM 1514 C CA . LEU A 1 207 ? -13.656 -4.328 -13.75 1 98.19 207 LEU A CA 1
ATOM 1515 C C . LEU A 1 207 ? -12.977 -5.52 -13.086 1 98.19 207 LEU A C 1
ATOM 1517 O O . LEU A 1 207 ? -11.766 -5.715 -13.234 1 98.19 207 LEU A O 1
ATOM 1521 N N . LYS A 1 208 ? -13.719 -6.258 -12.367 1 97.69 208 LYS A N 1
ATOM 1522 C CA . LYS A 1 208 ? -13.172 -7.465 -11.75 1 97.69 208 LYS A CA 1
ATOM 1523 C C . LYS A 1 208 ? -13.07 -8.602 -12.758 1 97.69 208 LYS A C 1
ATOM 1525 O O . LYS A 1 208 ? -14.086 -9.078 -13.273 1 97.69 208 LYS A O 1
ATOM 1530 N N . ILE A 1 209 ? -11.859 -9.008 -13.07 1 97.69 209 ILE A N 1
ATOM 1531 C CA . ILE A 1 209 ? -11.625 -10.055 -14.055 1 97.69 209 ILE A CA 1
ATOM 1532 C C . ILE A 1 209 ? -10.992 -11.266 -13.367 1 97.69 209 ILE A C 1
ATOM 1534 O O . ILE A 1 209 ? -9.82 -11.227 -12.984 1 97.69 209 ILE A O 1
ATOM 1538 N N . VAL A 1 210 ? -11.727 -12.367 -13.242 1 95.75 210 VAL A N 1
ATOM 1539 C CA . VAL A 1 210 ? -11.227 -13.539 -12.523 1 95.75 210 VAL A CA 1
ATOM 1540 C C . VAL A 1 210 ? -10.422 -14.422 -13.477 1 95.75 210 VAL A C 1
ATOM 1542 O O . VAL A 1 210 ? -10.5 -14.266 -14.695 1 95.75 210 VAL A O 1
ATOM 1545 N N . ALA A 1 211 ? -9.695 -15.352 -12.992 1 92.94 211 ALA A N 1
ATOM 1546 C CA . ALA A 1 211 ? -8.766 -16.203 -13.734 1 92.94 211 ALA A CA 1
ATOM 1547 C C . ALA A 1 211 ? -9.492 -16.969 -14.844 1 92.94 211 ALA A C 1
ATOM 1549 O O . ALA A 1 211 ? -8.992 -17.062 -15.969 1 92.94 211 ALA A O 1
ATOM 1550 N N . ASP A 1 212 ? -10.703 -17.422 -14.586 1 94.12 212 ASP A N 1
ATOM 1551 C CA . ASP A 1 212 ? -11.445 -18.219 -15.562 1 94.12 212 ASP A CA 1
ATOM 1552 C C . ASP A 1 212 ? -11.859 -17.375 -16.766 1 94.12 212 ASP A C 1
ATOM 1554 O O . ASP A 1 212 ? -12.094 -17.891 -17.859 1 94.12 212 ASP A O 1
ATOM 1558 N N . VAL A 1 213 ? -11.945 -16.047 -16.516 1 96.31 213 VAL A N 1
ATOM 1559 C CA . VAL A 1 213 ? -12.312 -15.148 -17.609 1 96.31 213 VAL A CA 1
ATOM 1560 C C . VAL A 1 213 ? -11.062 -14.711 -18.359 1 96.31 213 VAL A C 1
ATOM 1562 O O . VAL A 1 213 ? -11.039 -14.719 -19.594 1 96.31 213 VAL A O 1
ATOM 1565 N N . ALA A 1 214 ? -9.992 -14.383 -17.672 1 95.75 214 ALA A N 1
ATOM 1566 C CA . ALA A 1 214 ? -8.75 -13.938 -18.297 1 95.75 214 ALA A CA 1
ATOM 1567 C C . ALA A 1 214 ? -8.133 -15.039 -19.141 1 95.75 214 ALA A C 1
ATOM 1569 O O . ALA A 1 214 ? -7.617 -14.781 -20.234 1 95.75 214 ALA A O 1
ATOM 1570 N N . ASP A 1 215 ? -8.25 -16.312 -18.656 1 93.19 215 ASP A N 1
ATOM 1571 C CA . ASP A 1 215 ? -7.609 -17.453 -19.312 1 93.19 215 ASP A CA 1
ATOM 1572 C C . ASP A 1 215 ? -8.602 -18.219 -20.188 1 93.19 215 ASP A C 1
ATOM 1574 O O . ASP A 1 215 ? -8.266 -19.25 -20.75 1 93.19 215 ASP A O 1
ATOM 1578 N N . GLY A 1 216 ? -9.828 -17.672 -20.297 1 95.44 216 GLY A N 1
ATOM 1579 C CA . GLY A 1 216 ? -10.828 -18.25 -21.172 1 95.44 216 GLY A CA 1
ATOM 1580 C C . GLY A 1 216 ? -10.805 -17.672 -22.578 1 95.44 216 GLY A C 1
ATOM 1581 O O . GLY A 1 216 ? -10.133 -16.672 -22.812 1 95.44 216 GLY A O 1
ATOM 1582 N N . ALA A 1 217 ? -11.438 -18.328 -23.438 1 95.56 217 ALA A N 1
ATOM 1583 C CA . ALA A 1 217 ? -11.586 -17.828 -24.797 1 95.56 217 ALA A CA 1
ATOM 1584 C C . ALA A 1 217 ? -13.016 -18 -25.297 1 95.56 217 ALA A C 1
ATOM 1586 O O . ALA A 1 217 ? -13.688 -18.984 -24.953 1 95.56 217 ALA A O 1
ATOM 1587 N N . TRP A 1 218 ? -13.508 -17.016 -26.109 1 94.88 218 TRP A N 1
ATOM 1588 C CA . TRP A 1 218 ? -14.875 -17 -26.609 1 94.88 218 TRP A CA 1
ATOM 1589 C C . TRP A 1 218 ? -14.922 -16.469 -28.031 1 94.88 218 TRP A C 1
ATOM 1591 O O . TRP A 1 218 ? -14.062 -15.695 -28.453 1 94.88 218 TRP A O 1
ATOM 1601 N N . THR A 1 219 ? -15.938 -16.906 -28.734 1 92.38 219 THR A N 1
ATOM 1602 C CA . THR A 1 219 ? -16.234 -16.297 -30.031 1 92.38 219 THR A CA 1
ATOM 1603 C C . THR A 1 219 ? -16.938 -14.961 -29.859 1 92.38 219 THR A C 1
ATOM 1605 O O . THR A 1 219 ? -17.906 -14.852 -29.109 1 92.38 219 THR A O 1
ATOM 1608 N N . ILE A 1 220 ? -16.375 -13.922 -30.5 1 92.06 220 ILE A N 1
ATOM 1609 C CA . ILE A 1 220 ? -16.938 -12.578 -30.375 1 92.06 220 ILE A CA 1
ATOM 1610 C C . ILE A 1 220 ? -17.391 -12.086 -31.75 1 92.06 220 ILE A C 1
ATOM 1612 O O . ILE A 1 220 ? -16.641 -12.18 -32.719 1 92.06 220 ILE A O 1
ATOM 1616 N N . ASP A 1 221 ? -18.578 -11.516 -31.734 1 90.25 221 ASP A N 1
ATOM 1617 C CA . ASP A 1 221 ? -19.125 -10.969 -32.969 1 90.25 221 ASP A CA 1
ATOM 1618 C C . ASP A 1 221 ? -18.656 -9.531 -33.188 1 90.25 221 ASP A C 1
ATOM 1620 O O . ASP A 1 221 ? -18.328 -8.82 -32.25 1 90.25 221 ASP A O 1
ATOM 1624 N N . GLY A 1 222 ? -18.688 -9.102 -34.406 1 90.06 222 GLY A N 1
ATOM 1625 C CA . GLY A 1 222 ? -18.203 -7.766 -34.781 1 90.06 222 GLY A CA 1
ATOM 1626 C C . GLY A 1 222 ? -19.125 -6.66 -34.281 1 90.06 222 GLY A C 1
ATOM 1627 O O . GLY A 1 222 ? -18.688 -5.516 -34.125 1 90.06 222 GLY A O 1
ATOM 1628 N N . SER A 1 223 ? -20.312 -6.93 -33.906 1 92.38 223 SER A N 1
ATOM 1629 C CA . SER A 1 223 ? -21.297 -5.91 -33.531 1 92.38 223 SER A CA 1
ATOM 1630 C C . SER A 1 223 ? -21.344 -5.73 -32.031 1 92.38 223 SER A C 1
ATOM 1632 O O . SER A 1 223 ? -22.266 -5.102 -31.5 1 92.38 223 SER A O 1
ATOM 1634 N N . ILE A 1 224 ? -20.422 -6.172 -31.328 1 90.38 224 ILE A N 1
ATOM 1635 C CA . ILE A 1 224 ? -20.453 -6.242 -29.875 1 90.38 224 ILE A CA 1
ATOM 1636 C C . ILE A 1 224 ? -20.438 -4.832 -29.281 1 90.38 224 ILE A C 1
ATOM 1638 O O . ILE A 1 224 ? -21 -4.598 -28.203 1 90.38 224 ILE A O 1
ATOM 1642 N N . ALA A 1 225 ? -19.859 -3.873 -29.984 1 91.44 225 ALA A N 1
ATOM 1643 C CA . ALA A 1 225 ? -19.688 -2.525 -29.438 1 91.44 225 ALA A CA 1
ATOM 1644 C C . ALA A 1 225 ? -20.891 -1.645 -29.797 1 91.44 225 ALA A C 1
ATOM 1646 O O . ALA A 1 225 ? -20.969 -0.492 -29.359 1 91.44 225 ALA A O 1
ATOM 1647 N N . ASP A 1 226 ? -21.875 -2.232 -30.5 1 92.06 226 ASP A N 1
ATOM 1648 C CA . ASP A 1 226 ? -23 -1.442 -30.984 1 92.06 226 ASP A CA 1
ATOM 1649 C C . ASP A 1 226 ? -24.156 -1.462 -30 1 92.06 226 ASP A C 1
ATOM 1651 O O . ASP A 1 226 ? -25.156 -2.137 -30.219 1 92.06 226 ASP A O 1
ATOM 1655 N N . PHE A 1 227 ? -24.062 -0.77 -28.875 1 93.06 227 PHE A N 1
ATOM 1656 C CA . PHE A 1 227 ? -25.125 -0.611 -27.891 1 93.06 227 PHE A CA 1
ATOM 1657 C C . PHE A 1 227 ? -25.172 0.815 -27.359 1 93.06 227 PHE A C 1
ATOM 1659 O O . PHE A 1 227 ? -24.172 1.545 -27.453 1 93.06 227 PHE A O 1
ATOM 1666 N N . ASP A 1 228 ? -26.297 1.18 -26.812 1 94.12 228 ASP A N 1
ATOM 1667 C CA . ASP A 1 228 ? -26.484 2.539 -26.312 1 94.12 228 ASP A CA 1
ATOM 1668 C C . ASP A 1 228 ? -26.141 2.625 -24.828 1 94.12 228 ASP A C 1
ATOM 1670 O O . ASP A 1 228 ? -26.422 1.701 -24.062 1 94.12 228 ASP A O 1
ATOM 1674 N N . ILE A 1 229 ? -25.484 3.695 -24.422 1 96.69 229 ILE A N 1
ATOM 1675 C CA . ILE A 1 229 ? -25.219 4.023 -23.016 1 96.69 229 ILE A CA 1
ATOM 1676 C C . ILE A 1 229 ? -26.031 5.25 -22.609 1 96.69 229 ILE A C 1
ATOM 1678 O O . ILE A 1 229 ? -25.984 6.285 -23.281 1 96.69 229 ILE A O 1
ATOM 1682 N N . VAL A 1 230 ? -26.797 5.141 -21.547 1 97.25 230 VAL A N 1
ATOM 1683 C CA . VAL A 1 230 ? -27.609 6.238 -21.031 1 97.25 230 VAL A CA 1
ATOM 1684 C C . VAL A 1 230 ? -26.859 6.941 -19.891 1 97.25 230 VAL A C 1
ATOM 1686 O O . VAL A 1 230 ? -26.469 6.309 -18.922 1 97.25 230 VAL A O 1
ATOM 1689 N N . VAL A 1 231 ? -26.656 8.266 -20.016 1 95.75 231 VAL A N 1
ATOM 1690 C CA . VAL A 1 231 ? -26.031 9.07 -18.969 1 95.75 231 VAL A CA 1
ATOM 1691 C C . VAL A 1 231 ? -27.109 9.758 -18.141 1 95.75 231 VAL A C 1
ATOM 1693 O O . VAL A 1 231 ? -27.781 10.68 -18.625 1 95.75 231 VAL A O 1
ATOM 1696 N N . PRO A 1 232 ? -27.219 9.406 -16.859 1 95.69 232 PRO A N 1
ATOM 1697 C CA . PRO A 1 232 ? -28.297 9.961 -16.047 1 95.69 232 PRO A CA 1
ATOM 1698 C C . PRO A 1 232 ? -27.984 11.359 -15.523 1 95.69 232 PRO A C 1
ATOM 1700 O O . PRO A 1 232 ? -26.812 11.781 -15.539 1 95.69 232 PRO A O 1
ATOM 1703 N N . GLU A 1 233 ? -29.062 12.094 -15.086 1 94.25 233 GLU A N 1
ATOM 1704 C CA . GLU A 1 233 ? -28.953 13.367 -14.383 1 94.25 233 GLU A CA 1
ATOM 1705 C C . GLU A 1 233 ? -29.484 13.242 -12.953 1 94.25 233 GLU A C 1
ATOM 1707 O O . GLU A 1 233 ? -30.453 12.539 -12.695 1 94.25 233 GLU A O 1
ATOM 1712 N N . VAL A 1 234 ? -28.75 13.891 -11.984 1 93.81 234 VAL A N 1
ATOM 1713 C CA . VAL A 1 234 ? -29.219 13.906 -10.602 1 93.81 234 VAL A CA 1
ATOM 1714 C C . VAL A 1 234 ? -29.312 15.344 -10.102 1 93.81 234 VAL A C 1
ATOM 1716 O O . VAL A 1 234 ? -28.609 16.234 -10.594 1 93.81 234 VAL A O 1
ATOM 1719 N N . GLN A 1 235 ? -30.281 15.562 -9.141 1 92.38 235 GLN A N 1
ATOM 1720 C CA . GLN A 1 235 ? -30.438 16.859 -8.492 1 92.38 235 GLN A CA 1
ATOM 1721 C C . GLN A 1 235 ? -29.641 16.922 -7.188 1 92.38 235 GLN A C 1
ATOM 1723 O O . GLN A 1 235 ? -29.609 15.953 -6.43 1 92.38 235 GLN A O 1
ATOM 1728 N N . PHE A 1 236 ? -28.969 18 -7.016 1 88.75 236 PHE A N 1
ATOM 1729 C CA . PHE A 1 236 ? -28.266 18.266 -5.762 1 88.75 236 PHE A CA 1
ATOM 1730 C C . PHE A 1 236 ? -28.5 19.688 -5.297 1 88.75 236 PHE A C 1
ATOM 1732 O O . PHE A 1 236 ? -28.188 20.641 -6.02 1 88.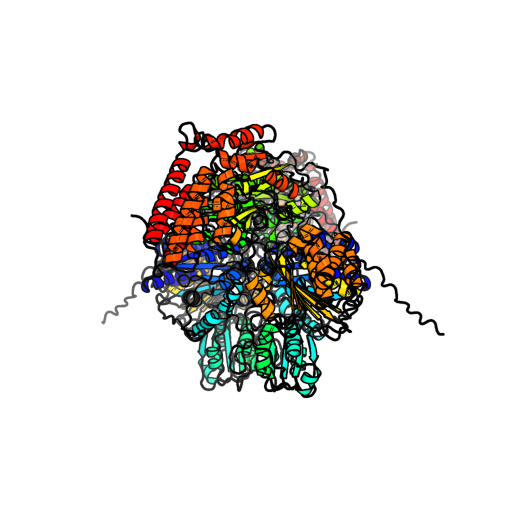75 236 PHE A O 1
ATOM 1739 N N . GLU A 1 237 ? -29 19.797 -4.066 1 85.38 237 GLU A N 1
ATOM 1740 C CA . GLU A 1 237 ? -29.344 21.078 -3.482 1 85.38 237 GLU A CA 1
ATOM 1741 C C . GLU A 1 237 ? -30.234 21.891 -4.422 1 85.38 237 GLU A C 1
ATOM 1743 O O . GLU A 1 237 ? -29.969 23.078 -4.668 1 85.38 237 GLU A O 1
ATOM 1748 N N . GLY A 1 238 ? -31.156 21.25 -5.133 1 86.12 238 GLY A N 1
ATOM 1749 C CA . GLY A 1 238 ? -32.188 21.891 -5.934 1 86.12 238 GLY A CA 1
ATOM 1750 C C . GLY A 1 238 ? -31.75 22.188 -7.355 1 86.12 238 GLY A C 1
ATOM 1751 O O . GLY A 1 238 ? -32.531 22.719 -8.156 1 86.12 238 GLY A O 1
ATOM 1752 N N . LYS A 1 239 ? -30.484 21.859 -7.727 1 92.06 239 LYS A N 1
ATOM 1753 C CA . LYS A 1 239 ? -29.969 22.094 -9.078 1 92.06 239 LYS A CA 1
ATOM 1754 C C . LYS A 1 239 ? -29.375 20.812 -9.664 1 92.06 239 LYS A C 1
ATOM 1756 O O . LYS A 1 239 ? -28.953 19.922 -8.93 1 92.06 239 LYS A O 1
ATOM 1761 N N . PRO A 1 240 ? -29.469 20.766 -10.984 1 93.88 240 PRO A N 1
ATOM 1762 C CA . PRO A 1 240 ? -28.781 19.641 -11.602 1 93.88 240 PRO A CA 1
ATOM 1763 C C . PRO A 1 240 ? -27.281 19.594 -11.258 1 93.88 240 PRO A C 1
ATOM 1765 O O . PRO A 1 240 ? -26.609 20.625 -11.352 1 93.88 240 PRO A O 1
ATOM 1768 N N . PHE A 1 241 ? -26.891 18.484 -10.898 1 94.56 241 PHE A N 1
ATOM 1769 C CA . PHE A 1 241 ? -25.5 18.344 -10.492 1 94.56 241 PHE A CA 1
ATOM 1770 C C . PHE A 1 241 ? -24.594 18.109 -11.703 1 94.56 241 PHE A C 1
ATOM 1772 O O . PHE A 1 241 ? -24.906 17.281 -12.555 1 94.56 241 PHE A O 1
ATOM 1779 N N . VAL A 1 242 ? -23.625 18.922 -11.781 1 92.75 242 VAL A N 1
ATOM 1780 C CA . VAL A 1 242 ? -22.562 18.703 -12.773 1 92.75 242 VAL A CA 1
ATOM 1781 C C . VAL A 1 242 ? -21.25 18.422 -12.062 1 92.75 242 VAL A C 1
ATOM 1783 O O . VAL A 1 242 ? -20.75 19.266 -11.32 1 92.75 242 VAL A O 1
ATOM 1786 N N . TYR A 1 243 ? -20.703 17.281 -12.359 1 94.62 243 TYR A N 1
ATOM 1787 C CA . TYR A 1 243 ? -19.469 16.875 -11.695 1 94.62 243 TYR A CA 1
ATOM 1788 C C . TYR A 1 243 ? -18.297 17.75 -12.125 1 94.62 243 TYR A C 1
ATOM 1790 O O . TYR A 1 243 ? -18.125 18.016 -13.312 1 94.62 243 TYR A O 1
ATOM 1798 N N . LYS A 1 244 ? -17.562 18.219 -11.125 1 93.94 244 LYS A N 1
ATOM 1799 C CA . LYS A 1 244 ? -16.281 18.922 -11.32 1 93.94 244 LYS A CA 1
ATOM 1800 C C . LYS A 1 244 ? -15.18 18.297 -10.469 1 93.94 244 LYS A C 1
ATOM 1802 O O . LYS A 1 244 ? -15.352 18.094 -9.266 1 93.94 244 LYS A O 1
ATOM 1807 N N . GLN A 1 245 ? -14.062 17.984 -11.109 1 94.88 245 GLN A N 1
ATOM 1808 C CA . GLN A 1 245 ? -12.945 17.375 -10.406 1 94.88 245 GLN A CA 1
ATOM 1809 C C . GLN A 1 245 ? -12.32 18.359 -9.414 1 94.88 245 GLN A C 1
ATOM 1811 O O . GLN A 1 245 ? -12.203 19.547 -9.703 1 94.88 245 GLN A O 1
ATOM 1816 N N . ARG A 1 246 ? -11.891 17.875 -8.258 1 92.69 246 ARG A N 1
ATOM 1817 C CA . ARG A 1 246 ? -11.195 18.688 -7.258 1 92.69 246 ARG A CA 1
ATOM 1818 C C . ARG A 1 246 ? -9.711 18.344 -7.223 1 92.69 246 ARG A C 1
ATOM 1820 O O . ARG A 1 246 ? -9.328 17.172 -7.324 1 92.69 246 ARG A O 1
ATOM 1827 N N . GLN A 1 247 ? -8.914 19.344 -7.09 1 89.06 247 GLN A N 1
ATOM 1828 C CA . GLN A 1 247 ? -7.484 19.141 -6.918 1 89.06 247 GLN A CA 1
ATOM 1829 C C . GLN A 1 247 ? -7.145 18.859 -5.457 1 89.06 247 GLN A C 1
ATOM 1831 O O . GLN A 1 247 ? -7.719 19.453 -4.551 1 89.06 247 GLN A O 1
ATOM 1836 N N . MET A 1 248 ? -6.258 17.891 -5.277 1 89.44 248 MET A N 1
ATOM 1837 C CA . MET A 1 248 ? -5.812 17.609 -3.916 1 89.44 248 MET A CA 1
ATOM 1838 C C . MET A 1 248 ? -4.965 18.766 -3.373 1 89.44 248 MET A C 1
ATOM 1840 O O . MET A 1 248 ? -3.934 19.109 -3.953 1 89.44 248 MET A O 1
ATOM 1844 N N . ALA A 1 249 ? -5.449 19.406 -2.348 1 84.25 249 ALA A N 1
ATOM 1845 C CA . ALA A 1 249 ? -4.766 20.484 -1.642 1 84.25 249 ALA A CA 1
ATOM 1846 C C . ALA A 1 249 ? -4.824 20.281 -0.131 1 84.25 249 ALA A C 1
ATOM 1848 O O . ALA A 1 249 ? -5.117 19.172 0.339 1 84.25 249 ALA A O 1
ATOM 1849 N N . ALA A 1 250 ? -4.379 21.266 0.59 1 74.75 250 ALA A N 1
ATOM 1850 C CA . ALA A 1 250 ? -4.305 21.156 2.045 1 74.75 250 ALA A CA 1
ATOM 1851 C C . ALA A 1 250 ? -5.691 21 2.656 1 74.75 250 ALA A C 1
ATOM 1853 O O . ALA A 1 250 ? -6.688 21.438 2.068 1 74.75 250 ALA A O 1
ATOM 1854 N N . PRO A 1 251 ? -5.586 20.406 3.896 1 64.38 251 PRO A N 1
ATOM 1855 C CA . PRO A 1 251 ? -6.824 20.125 4.629 1 64.38 251 PRO A CA 1
ATOM 1856 C C . PRO A 1 251 ? -7.652 21.375 4.887 1 64.38 251 PRO A C 1
ATOM 1858 O O . PRO A 1 251 ? -7.102 22.484 4.949 1 64.38 251 PRO A O 1
ATOM 1861 N N . PRO A 1 252 ? -9.156 21.438 4.707 1 66.75 252 PRO A N 1
ATOM 1862 C CA . PRO A 1 252 ? -10.555 21.016 4.809 1 66.75 252 PRO A CA 1
ATOM 1863 C C . PRO A 1 252 ? -11.188 20.75 3.447 1 66.75 252 PRO A C 1
ATOM 1865 O O . PRO A 1 252 ? -12.352 20.344 3.375 1 66.75 252 PRO A O 1
ATOM 1868 N N . ASP A 1 253 ? -10.211 20.891 2.432 1 78.88 253 ASP A N 1
ATOM 1869 C CA . ASP A 1 253 ? -10.711 20.547 1.103 1 78.88 253 ASP A CA 1
ATOM 1870 C C . ASP A 1 253 ? -11.039 19.062 1.007 1 78.88 253 ASP A C 1
ATOM 1872 O O . ASP A 1 253 ? -11.938 18.672 0.261 1 78.88 253 ASP A O 1
ATOM 1876 N N . SER A 1 254 ? -10.43 18.391 1.847 1 88.19 254 SER A N 1
ATOM 1877 C CA . SER A 1 254 ? -10.633 16.938 1.811 1 88.19 254 SER A CA 1
ATOM 1878 C C . SER A 1 254 ? -12.039 16.562 2.279 1 88.19 254 SER A C 1
ATOM 1880 O O . SER A 1 254 ? -12.656 15.641 1.746 1 88.19 254 SER A O 1
ATOM 1882 N N . VAL A 1 255 ? -12.562 17.297 3.244 1 91.25 255 VAL A N 1
ATOM 1883 C CA . VAL A 1 255 ? -13.898 17.016 3.758 1 91.25 255 VAL A CA 1
ATOM 1884 C C . VAL A 1 255 ? -14.953 17.391 2.719 1 91.25 255 VAL A C 1
ATOM 1886 O O . VAL A 1 255 ? -15.984 16.734 2.602 1 91.25 255 VAL A O 1
ATOM 1889 N N . ILE A 1 256 ? -14.594 18.453 1.939 1 92.06 256 ILE A N 1
ATOM 1890 C CA . ILE A 1 256 ? -15.484 18.875 0.861 1 92.06 256 ILE A CA 1
ATOM 1891 C C . ILE A 1 256 ? -15.508 17.797 -0.23 1 92.06 256 ILE A C 1
ATOM 1893 O O . ILE A 1 256 ? -16.562 17.453 -0.756 1 92.06 256 ILE A O 1
ATOM 1897 N N . ALA A 1 257 ? -14.32 17.312 -0.521 1 94.31 257 ALA A N 1
ATOM 1898 C CA . ALA A 1 257 ? -14.211 16.234 -1.501 1 94.31 257 ALA A CA 1
ATOM 1899 C C . ALA A 1 257 ? -15.008 15.016 -1.057 1 94.31 257 ALA A C 1
ATOM 1901 O O . ALA A 1 257 ? -15.648 14.352 -1.876 1 94.31 257 ALA A O 1
ATOM 1902 N N . GLU A 1 258 ? -14.953 14.711 0.244 1 94.69 258 GLU A N 1
ATOM 1903 C CA . GLU A 1 258 ? -15.703 13.594 0.809 1 94.69 258 GLU A CA 1
ATOM 1904 C C . GLU A 1 258 ? -17.203 13.789 0.645 1 94.69 258 GLU A C 1
ATOM 1906 O O . GLU A 1 258 ? -17.922 12.859 0.276 1 94.69 258 GLU A O 1
ATOM 1911 N N . ALA A 1 259 ? -17.656 15.031 0.924 1 93.69 259 ALA A N 1
ATOM 1912 C CA . ALA A 1 259 ? -19.078 15.352 0.8 1 93.69 259 ALA A CA 1
ATOM 1913 C C . ALA A 1 259 ? -19.547 15.195 -0.642 1 93.69 259 ALA A C 1
ATOM 1915 O O . ALA A 1 259 ? -20.672 14.758 -0.888 1 93.69 259 ALA A O 1
ATOM 1916 N N . ASP A 1 260 ? -18.641 15.539 -1.537 1 93.88 260 ASP A N 1
ATOM 1917 C CA . ASP A 1 260 ? -18.969 15.367 -2.949 1 93.88 260 ASP A CA 1
ATOM 1918 C C . ASP A 1 260 ? -19.078 13.891 -3.312 1 93.88 260 ASP A C 1
ATOM 1920 O O . ASP A 1 260 ? -20.016 13.484 -3.998 1 93.88 260 ASP A O 1
ATOM 1924 N N . LEU A 1 261 ? -18.109 13.109 -2.857 1 95.94 261 LEU A N 1
ATOM 1925 C CA . LEU A 1 261 ? -18.047 11.703 -3.223 1 95.94 261 LEU A CA 1
ATOM 1926 C C . LEU A 1 261 ? -19.281 10.953 -2.705 1 95.94 261 LEU A C 1
ATOM 1928 O O . LEU A 1 261 ? -19.938 10.234 -3.463 1 95.94 261 LEU A O 1
ATOM 1932 N N . TYR A 1 262 ? -19.656 11.133 -1.421 1 94.44 262 TYR A N 1
ATOM 1933 C CA . TYR A 1 262 ? -20.734 10.352 -0.803 1 94.44 262 TYR A CA 1
ATOM 1934 C C . TYR A 1 262 ? -22.047 11.109 -0.835 1 94.44 262 TYR A C 1
ATOM 1936 O O . TYR A 1 262 ? -23 10.758 -0.124 1 94.44 262 TYR A O 1
ATOM 1944 N N . GLY A 1 263 ? -22.109 12.188 -1.662 1 93.94 263 GLY A N 1
ATOM 1945 C CA . GLY A 1 263 ? -23.328 12.914 -1.981 1 93.94 263 GLY A CA 1
ATOM 1946 C C . GLY A 1 263 ? -23.734 12.773 -3.434 1 93.94 263 GLY A C 1
ATOM 1947 O O . GLY A 1 263 ? -24.156 11.688 -3.863 1 93.94 263 GLY A O 1
ATOM 1948 N N . PRO A 1 264 ? -23.469 13.844 -4.203 1 95.38 264 PRO A N 1
ATOM 1949 C CA . PRO A 1 264 ? -24 13.828 -5.566 1 95.38 264 PRO A CA 1
ATOM 1950 C C . PRO A 1 264 ? -23.281 12.836 -6.473 1 95.38 264 PRO A C 1
ATOM 1952 O O . PRO A 1 264 ? -23.891 12.266 -7.379 1 95.38 264 PRO A O 1
ATOM 1955 N N . ARG A 1 265 ? -21.969 12.617 -6.336 1 97.12 265 ARG A N 1
ATOM 1956 C CA . ARG A 1 265 ? -21.25 11.688 -7.195 1 97.12 265 ARG A CA 1
ATOM 1957 C C . ARG A 1 265 ? -21.75 10.258 -6.996 1 97.12 265 ARG A C 1
ATOM 1959 O O . ARG A 1 265 ? -21.922 9.523 -7.965 1 97.12 265 ARG A O 1
ATOM 1966 N N . TRP A 1 266 ? -21.984 9.906 -5.742 1 96.19 266 TRP A N 1
ATOM 1967 C CA . TRP A 1 266 ? -22.469 8.57 -5.438 1 96.19 266 TRP A CA 1
ATOM 1968 C C . TRP A 1 266 ? -23.922 8.398 -5.906 1 96.19 266 TRP A C 1
ATOM 1970 O O . TRP A 1 266 ? -24.328 7.312 -6.32 1 96.19 266 TRP A O 1
ATOM 1980 N N . ASP A 1 267 ? -24.719 9.492 -5.871 1 95.44 267 ASP A N 1
ATOM 1981 C CA . ASP A 1 267 ? -26.062 9.469 -6.418 1 95.44 267 ASP A CA 1
ATOM 1982 C C . ASP A 1 267 ? -26.047 9.164 -7.914 1 95.44 267 ASP A C 1
ATOM 1984 O O . ASP A 1 267 ? -26.906 8.445 -8.414 1 95.44 267 ASP A O 1
ATOM 1988 N N . LEU A 1 268 ? -25.062 9.703 -8.562 1 97.31 268 LEU A N 1
ATOM 1989 C CA . LEU A 1 268 ? -24.922 9.461 -9.992 1 97.31 268 LEU A CA 1
ATOM 1990 C C . LEU A 1 268 ? -24.578 8 -10.266 1 97.31 268 LEU A C 1
ATOM 1992 O O . LEU A 1 268 ? -25.031 7.438 -11.273 1 97.31 268 LEU A O 1
ATOM 1996 N N . VAL A 1 269 ? -23.734 7.348 -9.406 1 97.75 269 VAL A N 1
ATOM 1997 C CA . VAL A 1 269 ? -23.391 5.938 -9.555 1 97.75 269 VAL A CA 1
ATOM 1998 C C . VAL A 1 269 ? -24.656 5.086 -9.5 1 97.75 269 VAL A C 1
ATOM 2000 O O . VAL A 1 269 ? -24.875 4.215 -10.344 1 97.75 269 VAL A O 1
ATOM 2003 N N . HIS A 1 270 ? -25.531 5.375 -8.531 1 95.25 270 HIS A N 1
ATOM 2004 C CA . HIS A 1 270 ? -26.781 4.641 -8.383 1 95.25 270 HIS A CA 1
ATOM 2005 C C . HIS A 1 270 ? -27.703 4.863 -9.586 1 95.25 270 HIS A C 1
ATOM 2007 O O . HIS A 1 270 ? -28.266 3.91 -10.117 1 95.25 270 HIS A O 1
ATOM 2013 N N . ALA A 1 271 ? -27.812 6.125 -9.992 1 96.38 271 ALA A N 1
ATOM 2014 C CA . ALA A 1 271 ? -28.672 6.465 -11.117 1 96.38 271 ALA A CA 1
ATOM 2015 C C . ALA A 1 271 ? -28.203 5.777 -12.398 1 96.38 271 ALA A C 1
ATOM 2017 O O . ALA A 1 271 ? -29.016 5.332 -13.203 1 96.38 271 ALA A O 1
ATOM 2018 N N . TYR A 1 272 ? -26.906 5.727 -12.586 1 97.62 272 TYR A N 1
ATOM 2019 C CA . TYR A 1 272 ? -26.344 5.078 -13.766 1 97.62 272 TYR A CA 1
ATOM 2020 C C . TYR A 1 272 ? -26.688 3.596 -13.797 1 97.62 272 TYR A C 1
ATOM 2022 O O . TYR A 1 272 ? -27.047 3.055 -14.844 1 97.62 272 TYR A O 1
ATOM 2030 N N . GLY A 1 273 ? -26.484 2.877 -12.633 1 95.75 273 GLY A N 1
ATOM 2031 C CA . GLY A 1 273 ? -26.828 1.47 -12.555 1 95.75 273 GLY A CA 1
ATOM 2032 C C . GLY A 1 273 ? -28.281 1.196 -12.922 1 95.75 273 GLY A C 1
ATOM 2033 O O . GLY A 1 273 ? -28.578 0.209 -13.594 1 95.75 273 GLY A O 1
ATOM 2034 N N . THR A 1 274 ? -29.141 2.051 -12.586 1 94.19 274 THR A N 1
ATOM 2035 C CA . THR A 1 274 ? -30.578 1.912 -12.852 1 94.19 274 THR A CA 1
ATOM 2036 C C . THR A 1 274 ? -30.875 2.143 -14.336 1 94.19 274 THR A C 1
ATOM 2038 O O . THR A 1 274 ? -31.688 1.436 -14.922 1 94.19 274 THR A O 1
ATOM 2041 N N . ALA A 1 275 ? -30.141 3.051 -14.906 1 96.44 275 ALA A N 1
ATOM 2042 C CA . ALA A 1 275 ? -30.453 3.496 -16.266 1 96.44 275 ALA A CA 1
ATOM 2043 C C . ALA A 1 275 ? -29.891 2.52 -17.297 1 96.44 275 ALA A C 1
ATOM 2045 O O . ALA A 1 275 ? -30.406 2.439 -18.422 1 96.44 275 ALA A O 1
ATOM 2046 N N . ASN A 1 276 ? -28.844 1.777 -17.094 1 96.12 276 ASN A N 1
ATOM 2047 C CA . ASN A 1 276 ? -28.141 1.026 -18.125 1 96.12 276 ASN A CA 1
ATOM 2048 C C . ASN A 1 276 ? -28.312 -0.479 -17.922 1 96.12 276 ASN A C 1
ATOM 2050 O O . ASN A 1 276 ? -27.625 -1.27 -18.578 1 96.12 276 ASN A O 1
ATOM 2054 N N . ASN A 1 277 ? -29.188 -1.023 -17.266 1 90.06 277 ASN A N 1
ATOM 2055 C CA . ASN A 1 277 ? -29.562 -2.43 -17.141 1 90.06 277 ASN A CA 1
ATOM 2056 C C . ASN A 1 277 ? -28.328 -3.314 -16.969 1 90.06 277 ASN A C 1
ATOM 2058 O O . ASN A 1 277 ? -28.156 -4.293 -17.688 1 90.06 277 ASN A O 1
ATOM 2062 N N . LEU A 1 278 ? -27.375 -3.004 -16.172 1 93.62 278 LEU A N 1
ATOM 2063 C CA . LEU A 1 278 ? -26.203 -3.812 -15.875 1 93.62 278 LEU A CA 1
ATOM 2064 C C . LEU A 1 278 ? -26.594 -5.098 -15.156 1 93.62 278 LEU A C 1
ATOM 2066 O O . LEU A 1 278 ? -25.875 -6.102 -15.234 1 93.62 278 LEU A O 1
ATOM 2070 N N . ASP A 1 279 ? -27.688 -5.098 -14.367 1 96.56 279 ASP A N 1
ATOM 2071 C CA . ASP A 1 279 ? -28.328 -6.262 -13.766 1 96.56 279 ASP A CA 1
ATOM 2072 C C . ASP A 1 279 ? -29.531 -6.707 -14.578 1 96.56 279 ASP A C 1
ATOM 2074 O O . ASP A 1 279 ? -30.359 -5.879 -14.977 1 96.56 279 ASP A O 1
ATOM 2078 N N . VAL A 1 280 ? -29.625 -8.023 -14.828 1 96.38 280 VAL A N 1
ATOM 2079 C CA . VAL A 1 280 ? -30.656 -8.484 -15.758 1 96.38 280 VAL A CA 1
ATOM 2080 C C . VAL A 1 280 ? -31.422 -9.648 -15.141 1 96.38 280 VAL A C 1
ATOM 2082 O O . VAL A 1 280 ? -30.828 -10.609 -14.656 1 96.38 280 VAL A O 1
ATOM 2085 N N . ILE A 1 281 ? -32.75 -9.609 -15.094 1 97.81 281 ILE A N 1
ATOM 2086 C CA . ILE A 1 281 ? -33.594 -10.766 -14.773 1 97.81 281 ILE A CA 1
ATOM 2087 C C . ILE A 1 281 ? -33.688 -11.68 -15.992 1 97.81 281 ILE A C 1
ATOM 2089 O O . ILE A 1 281 ? -34.438 -11.375 -16.938 1 97.81 281 ILE A O 1
ATOM 2093 N N . GLU A 1 282 ? -33 -12.773 -16.016 1 96.5 282 GLU A N 1
ATOM 2094 C CA . GLU A 1 282 ? -32.875 -13.648 -17.188 1 96.5 282 GLU A CA 1
ATOM 2095 C C . GLU A 1 282 ? -34.094 -14.539 -17.359 1 96.5 282 GLU A C 1
ATOM 2097 O O . GLU A 1 282 ? -34.469 -14.875 -18.484 1 96.5 282 GLU A O 1
ATOM 2102 N N . VAL A 1 283 ? -34.656 -15.07 -16.266 1 97.5 283 VAL A N 1
ATOM 2103 C CA . VAL A 1 283 ? -35.875 -15.875 -16.219 1 97.5 283 VAL A CA 1
ATOM 2104 C C . VAL A 1 283 ? -36.875 -15.227 -15.281 1 97.5 283 VAL A C 1
ATOM 2106 O O . VAL A 1 283 ? -36.562 -14.93 -14.125 1 97.5 283 VAL A O 1
ATOM 2109 N N . ASN A 1 284 ? -38.062 -14.977 -15.766 1 97.75 284 ASN A N 1
ATOM 2110 C CA . ASN A 1 284 ? -39.062 -14.227 -14.992 1 97.75 284 ASN A CA 1
ATOM 2111 C C . ASN A 1 284 ? -40.438 -14.82 -15.125 1 97.75 284 ASN A C 1
ATOM 2113 O O . ASN A 1 284 ? -41.312 -14.227 -15.742 1 97.75 284 ASN A O 1
ATOM 2117 N N . PRO A 1 285 ? -40.75 -15.844 -14.406 1 96.62 285 PRO A N 1
ATOM 2118 C CA . PRO A 1 285 ? -42.125 -16.375 -14.43 1 96.62 285 PRO A CA 1
ATOM 2119 C C . PRO A 1 285 ? -43.094 -15.508 -13.664 1 96.62 285 PRO A C 1
ATOM 2121 O O . PRO A 1 285 ? -42.75 -14.945 -12.617 1 96.62 285 PRO A O 1
ATOM 2124 N N . SER A 1 286 ? -44.406 -15.328 -14.023 1 91.94 286 SER A N 1
ATOM 2125 C CA . SER A 1 286 ? -45.438 -14.5 -13.391 1 91.94 286 SER A CA 1
ATOM 2126 C C . SER A 1 286 ? -45.75 -14.984 -11.977 1 91.94 286 SER A C 1
ATOM 2128 O O . SER A 1 286 ? -45.969 -14.18 -11.078 1 91.94 286 SER A O 1
ATOM 2130 N N . GLY A 1 287 ? -45.688 -16.188 -11.641 1 92.12 287 GLY A N 1
ATOM 2131 C CA . GLY A 1 287 ? -46 -16.719 -10.32 1 92.12 287 GLY A CA 1
ATOM 2132 C C . GLY A 1 287 ? -44.75 -17.188 -9.57 1 92.12 287 GLY A C 1
ATOM 2133 O O . GLY A 1 287 ? -44.812 -18.141 -8.789 1 92.12 287 GLY A O 1
ATOM 2134 N N . ALA A 1 288 ? -43.688 -16.438 -9.75 1 97.06 288 ALA A N 1
ATOM 2135 C CA . ALA A 1 288 ? -42.406 -16.859 -9.141 1 97.06 288 ALA A CA 1
ATOM 2136 C C . ALA A 1 288 ? -42.5 -16.75 -7.621 1 97.06 288 ALA A C 1
ATOM 2138 O O . ALA A 1 288 ? -43.031 -15.781 -7.086 1 97.06 288 ALA A O 1
ATOM 2139 N N . LYS A 1 289 ? -42 -17.734 -6.871 1 97 289 LYS A N 1
ATOM 2140 C CA . LYS A 1 289 ? -41.938 -17.75 -5.41 1 97 289 LYS A CA 1
ATOM 2141 C C . LYS A 1 289 ? -40.5 -17.812 -4.902 1 97 289 LYS A C 1
ATOM 2143 O O . LYS A 1 289 ? -40.25 -17.438 -3.762 1 97 289 LYS A O 1
ATOM 2148 N N . ILE A 1 290 ? -39.625 -18.312 -5.73 1 97.69 290 ILE A N 1
ATOM 2149 C CA . ILE A 1 290 ? -38.219 -18.406 -5.387 1 97.69 290 ILE A CA 1
ATOM 2150 C C . ILE A 1 290 ? -37.375 -17.641 -6.406 1 97.69 290 ILE A C 1
ATOM 2152 O O . ILE A 1 290 ? -37.688 -17.656 -7.602 1 97.69 290 ILE A O 1
ATOM 2156 N N . GLY A 1 291 ? -36.469 -16.891 -5.949 1 98.38 291 GLY A N 1
ATOM 2157 C CA . GLY A 1 291 ? -35.5 -16.219 -6.809 1 98.38 291 GLY A CA 1
ATOM 2158 C C . GLY A 1 291 ? -34.062 -16.625 -6.535 1 98.38 291 GLY A C 1
ATOM 2159 O O . GLY A 1 291 ? -33.688 -16.844 -5.383 1 98.38 291 GLY A O 1
ATOM 2160 N N . ILE A 1 292 ? -33.25 -16.875 -7.539 1 98.62 292 ILE A N 1
ATOM 2161 C CA . ILE A 1 292 ? -31.812 -17.125 -7.426 1 98.62 292 ILE A CA 1
ATOM 2162 C C . ILE A 1 292 ? -31.047 -15.945 -8.016 1 98.62 292 ILE A C 1
ATOM 2164 O O . ILE A 1 292 ? -31.25 -15.57 -9.172 1 98.62 292 ILE A O 1
ATOM 2168 N N . ALA A 1 293 ? -30.219 -15.281 -7.191 1 98.62 293 ALA A N 1
ATOM 2169 C CA . ALA A 1 293 ? -29.391 -14.172 -7.637 1 98.62 293 ALA A CA 1
ATOM 2170 C C . ALA A 1 293 ? -27.906 -14.539 -7.562 1 98.62 293 ALA A C 1
ATOM 2172 O O . ALA A 1 293 ? -27.453 -15.125 -6.574 1 98.62 293 ALA A O 1
ATOM 2173 N N . ALA A 1 294 ? -27.172 -14.312 -8.602 1 98.19 294 ALA A N 1
ATOM 2174 C CA . ALA A 1 294 ? -25.734 -14.562 -8.633 1 98.19 294 ALA A CA 1
ATOM 2175 C C . ALA A 1 294 ? -25 -13.461 -9.414 1 98.19 294 ALA A C 1
ATOM 2177 O O . ALA A 1 294 ? -25.609 -12.75 -10.211 1 98.19 294 ALA A O 1
ATOM 2178 N N . THR A 1 295 ? -23.75 -13.305 -9.148 1 96.31 295 THR A N 1
ATOM 2179 C CA . THR A 1 295 ? -22.984 -12.227 -9.766 1 96.31 295 THR A CA 1
ATOM 2180 C C . THR A 1 295 ? -21.844 -12.781 -10.602 1 96.31 295 THR A C 1
ATOM 2182 O O . THR A 1 295 ? -21.281 -13.828 -10.273 1 96.31 295 THR A O 1
ATOM 2185 N N . GLY A 1 296 ? -21.484 -12.102 -11.719 1 94.5 296 GLY A N 1
ATOM 2186 C CA . GLY A 1 296 ? -20.312 -12.414 -12.523 1 94.5 296 GLY A CA 1
ATOM 2187 C C . GLY A 1 296 ? -20.266 -13.859 -12.984 1 94.5 296 GLY A C 1
ATOM 2188 O O . GLY A 1 296 ? -21.281 -14.406 -13.414 1 94.5 296 GLY A O 1
ATOM 2189 N N . THR A 1 297 ? -19.141 -14.523 -12.844 1 95.25 297 THR A N 1
ATOM 2190 C CA . THR A 1 297 ? -18.938 -15.875 -13.352 1 95.25 297 THR A CA 1
ATOM 2191 C C . THR A 1 297 ? -19.703 -16.891 -12.508 1 95.25 297 THR A C 1
ATOM 2193 O O . THR A 1 297 ? -20.031 -17.984 -12.984 1 95.25 297 THR A O 1
ATOM 2196 N N . THR A 1 298 ? -20.031 -16.5 -11.305 1 96.56 298 THR A N 1
ATOM 2197 C CA . THR A 1 298 ? -20.828 -17.391 -10.461 1 96.56 298 THR A CA 1
ATOM 2198 C C . THR A 1 298 ? -22.203 -17.625 -11.055 1 96.56 298 THR A C 1
ATOM 2200 O O . THR A 1 298 ? -22.781 -18.703 -10.898 1 96.56 298 THR A O 1
ATOM 2203 N N . PHE A 1 299 ? -22.812 -16.641 -11.773 1 97.38 299 PHE A N 1
ATOM 2204 C CA . PHE A 1 299 ? -24.094 -16.812 -12.438 1 97.38 299 PHE A CA 1
ATOM 2205 C C . PHE A 1 299 ? -24.016 -17.906 -13.492 1 97.38 299 PHE A C 1
ATOM 2207 O O . PHE A 1 299 ? -24.922 -18.734 -13.602 1 97.38 299 PHE A O 1
ATOM 2214 N N . ASP A 1 300 ? -22.844 -17.906 -14.25 1 96.56 300 ASP A N 1
ATOM 2215 C CA . ASP A 1 300 ? -22.656 -18.938 -15.258 1 96.56 300 ASP A CA 1
ATOM 2216 C C . ASP A 1 300 ? -22.5 -20.312 -14.602 1 96.56 300 ASP A C 1
ATOM 2218 O O . ASP A 1 300 ? -22.969 -21.328 -15.141 1 96.56 300 ASP A O 1
ATOM 2222 N N . SER A 1 301 ? -21.859 -20.344 -13.469 1 96.81 301 SER A N 1
ATOM 2223 C CA . SER A 1 301 ? -21.75 -21.578 -12.719 1 96.81 301 SER A CA 1
ATOM 2224 C C . SER A 1 301 ? -23.125 -22.062 -12.258 1 96.81 301 SER A C 1
ATOM 2226 O O . SER A 1 301 ? -23.406 -23.266 -12.289 1 96.81 301 SER A O 1
ATOM 2228 N N . VAL A 1 302 ? -23.953 -21.125 -11.82 1 97.69 302 VAL A N 1
ATOM 2229 C CA . VAL A 1 302 ? -25.312 -21.453 -11.398 1 97.69 302 VAL A CA 1
ATOM 2230 C C . VAL A 1 302 ? -26.109 -22.016 -12.578 1 97.69 302 VAL A C 1
ATOM 2232 O O . VAL A 1 302 ? -26.75 -23.047 -12.469 1 97.69 302 VAL A O 1
ATOM 2235 N N . ARG A 1 303 ? -26.094 -21.297 -13.703 1 96.81 303 ARG A N 1
ATOM 2236 C CA . ARG A 1 303 ? -26.812 -21.719 -14.891 1 96.81 303 ARG A CA 1
ATOM 2237 C C . ARG A 1 303 ? -26.391 -23.125 -15.336 1 96.81 303 ARG A C 1
ATOM 2239 O O . ARG A 1 303 ? -27.219 -23.953 -15.695 1 96.81 303 ARG A O 1
ATOM 2246 N N . GLN A 1 304 ? -25.047 -23.359 -15.328 1 95.62 304 GLN A N 1
ATOM 2247 C CA . GLN A 1 304 ? -24.531 -24.672 -15.719 1 95.62 304 GLN A CA 1
ATOM 2248 C C . GLN A 1 304 ? -24.969 -25.75 -14.734 1 95.62 304 GLN A C 1
ATOM 2250 O O . GLN A 1 304 ? -25.328 -26.859 -15.148 1 95.62 304 GLN A O 1
ATOM 2255 N N . ALA A 1 305 ? -24.891 -25.453 -13.445 1 95.88 305 ALA A N 1
ATOM 2256 C CA . ALA A 1 305 ? -25.328 -26.422 -12.43 1 95.88 305 ALA A CA 1
ATOM 2257 C C . ALA A 1 305 ? -26.797 -26.766 -12.594 1 95.88 305 ALA A C 1
ATOM 2259 O O . ALA A 1 305 ? -27.188 -27.922 -12.43 1 95.88 305 ALA A O 1
ATOM 2260 N N . LEU A 1 306 ? -27.656 -25.75 -12.867 1 96.5 306 LEU A N 1
ATOM 2261 C CA . LEU A 1 306 ? -29.078 -25.984 -13.117 1 96.5 306 LEU A CA 1
ATOM 2262 C C . LEU A 1 306 ? -29.266 -26.906 -14.312 1 96.5 306 LEU A C 1
ATOM 2264 O O . LEU A 1 306 ? -30.062 -27.844 -14.25 1 96.5 306 LEU A O 1
ATOM 2268 N N . ALA A 1 307 ? -28.531 -26.625 -15.398 1 92.88 307 ALA A N 1
ATOM 2269 C CA . ALA A 1 307 ? -28.609 -27.469 -16.578 1 92.88 307 ALA A CA 1
ATOM 2270 C C . ALA A 1 307 ? -28.203 -28.906 -16.234 1 92.88 307 ALA A C 1
ATOM 2272 O O . ALA A 1 307 ? -28.828 -29.859 -16.703 1 92.88 307 ALA A O 1
ATOM 2273 N N . ASP A 1 308 ? -27.109 -29.047 -15.461 1 92 308 ASP A N 1
ATOM 2274 C CA . ASP A 1 308 ? -26.609 -30.359 -15.086 1 92 308 ASP A CA 1
ATOM 2275 C C . ASP A 1 308 ? -27.625 -31.109 -14.211 1 92 308 ASP A C 1
ATOM 2277 O O . ASP A 1 308 ? -27.688 -32.344 -14.234 1 92 308 ASP A O 1
ATOM 2281 N N . LEU A 1 309 ? -28.406 -30.328 -13.477 1 94.25 309 LEU A N 1
ATOM 2282 C CA . LEU A 1 309 ? -29.438 -30.906 -12.617 1 94.25 309 LEU A CA 1
ATOM 2283 C C . LEU A 1 309 ? -30.719 -31.172 -13.406 1 94.25 309 LEU A C 1
ATOM 2285 O O . LEU A 1 309 ? -31.688 -31.688 -12.859 1 94.25 309 LEU A O 1
ATOM 2289 N N . GLY A 1 310 ? -30.781 -30.797 -14.664 1 92.38 310 GLY A N 1
ATOM 2290 C CA . GLY A 1 310 ? -31.922 -31.031 -15.531 1 92.38 310 GLY A CA 1
ATOM 2291 C C . GLY A 1 310 ? -33 -29.953 -15.43 1 92.38 310 GLY A C 1
ATOM 2292 O O . GLY A 1 310 ? -34.156 -30.188 -15.758 1 92.38 310 GLY A O 1
ATOM 2293 N N . VAL A 1 311 ? -32.656 -28.844 -14.945 1 96.06 311 VAL A N 1
ATOM 2294 C CA . VAL A 1 311 ? -33.594 -27.734 -14.766 1 96.06 311 VAL A CA 1
ATOM 2295 C C . VAL A 1 311 ? -33.344 -26.672 -15.828 1 96.06 311 VAL A C 1
ATOM 2297 O O . VAL A 1 311 ? -32.594 -25.734 -15.609 1 96.06 311 VAL A O 1
ATOM 2300 N N . ASP A 1 312 ? -34.031 -26.703 -16.922 1 93.5 312 ASP A N 1
ATOM 2301 C CA . ASP A 1 312 ? -33.906 -25.719 -18 1 93.5 312 ASP A CA 1
ATOM 2302 C C . ASP A 1 312 ? -34.906 -24.562 -17.781 1 93.5 312 ASP A C 1
ATOM 2304 O O . ASP A 1 312 ? -35.562 -24.484 -16.75 1 93.5 312 ASP A O 1
ATOM 2308 N N . ASP A 1 313 ? -34.969 -23.641 -18.688 1 95.38 313 ASP A N 1
ATOM 2309 C CA . ASP A 1 313 ? -35.781 -22.453 -18.531 1 95.38 313 ASP A CA 1
ATOM 2310 C C . ASP A 1 313 ? -37.25 -22.828 -18.391 1 95.38 313 ASP A C 1
ATOM 2312 O O . ASP A 1 313 ? -38 -22.203 -17.641 1 95.38 313 ASP A O 1
ATOM 2316 N N . ALA A 1 314 ? -37.656 -23.797 -19.172 1 95.19 314 ALA A N 1
ATOM 2317 C CA . ALA A 1 314 ? -39.031 -24.25 -19.094 1 95.19 314 ALA A CA 1
ATOM 2318 C C . ALA A 1 314 ? -39.375 -24.797 -17.703 1 95.19 314 ALA A C 1
ATOM 2320 O O . ALA A 1 314 ? -40.438 -24.516 -17.156 1 95.19 314 ALA A O 1
ATOM 2321 N N . ALA A 1 315 ? -38.438 -25.562 -17.234 1 95.75 315 ALA A N 1
ATOM 2322 C CA . ALA A 1 315 ? -38.625 -26.109 -15.891 1 95.75 315 ALA A CA 1
ATOM 2323 C C . ALA A 1 315 ? -38.656 -25 -14.844 1 95.75 315 ALA A C 1
ATOM 2325 O O . ALA A 1 315 ? -39.406 -25.078 -13.883 1 95.75 315 ALA A O 1
ATOM 2326 N N . LEU A 1 316 ? -37.844 -23.984 -14.953 1 97.31 316 LEU A N 1
ATOM 2327 C CA . LEU A 1 316 ? -37.812 -22.828 -14.047 1 97.31 316 LEU A CA 1
ATOM 2328 C C . LEU A 1 316 ? -39.156 -22.094 -14.078 1 97.31 316 LEU A C 1
ATOM 2330 O O . LEU A 1 316 ? -39.688 -21.688 -13.039 1 97.31 316 LEU A O 1
ATOM 2334 N N . HIS A 1 317 ? -39.719 -21.891 -15.25 1 96.75 317 HIS A N 1
ATOM 2335 C CA . HIS A 1 317 ? -41 -21.234 -15.391 1 96.75 317 HIS A CA 1
ATOM 2336 C C . HIS A 1 317 ? -42.125 -22.031 -14.719 1 96.75 317 HIS A C 1
ATOM 2338 O O . HIS A 1 317 ? -42.938 -21.469 -14.008 1 96.75 317 HIS A O 1
ATOM 2344 N N . ARG A 1 318 ? -42.062 -23.359 -14.93 1 95.56 318 ARG A N 1
ATOM 2345 C CA . ARG A 1 318 ? -43.094 -24.219 -14.344 1 95.56 318 ARG A CA 1
ATOM 2346 C C . ARG A 1 318 ? -43 -24.219 -12.82 1 95.56 318 ARG A C 1
ATOM 2348 O O . ARG A 1 318 ? -44.031 -24.25 -12.133 1 95.56 318 ARG A O 1
ATOM 2355 N N . ALA A 1 319 ? -41.781 -24.125 -12.398 1 95.94 319 ALA A N 1
ATOM 2356 C CA . ALA A 1 319 ? -41.562 -24.219 -10.961 1 95.94 319 ALA A CA 1
ATOM 2357 C C . ALA A 1 319 ? -41.688 -22.844 -10.297 1 95.94 319 ALA A C 1
ATOM 2359 O O . ALA A 1 319 ? -41.719 -22.75 -9.07 1 95.94 319 ALA A O 1
ATOM 2360 N N . GLY A 1 320 ? -41.844 -21.812 -11.055 1 97.06 320 GLY A N 1
ATOM 2361 C CA . GLY A 1 320 ? -41.906 -20.469 -10.508 1 97.06 320 GLY A CA 1
ATOM 2362 C C . GLY A 1 320 ? -40.625 -20 -9.883 1 97.06 320 GLY A C 1
ATOM 2363 O O . GLY A 1 320 ? -40.594 -19.516 -8.758 1 97.06 320 GLY A O 1
ATOM 2364 N N . ILE A 1 321 ? -39.5 -20.203 -10.531 1 98.12 321 ILE A N 1
ATOM 2365 C CA . ILE A 1 321 ? -38.188 -19.797 -10.062 1 98.12 321 ILE A CA 1
ATOM 2366 C C . ILE A 1 321 ? -37.656 -18.688 -10.969 1 98.12 321 ILE A C 1
ATOM 2368 O O . ILE A 1 321 ? -37.531 -18.859 -12.18 1 98.12 321 ILE A O 1
ATOM 2372 N N . ARG A 1 322 ? -37.375 -17.516 -10.398 1 98.44 322 ARG A N 1
ATOM 2373 C CA . ARG A 1 322 ? -36.812 -16.344 -11.102 1 98.44 322 ARG A CA 1
ATOM 2374 C C . ARG A 1 322 ? -35.312 -16.297 -10.984 1 98.44 322 ARG A C 1
ATOM 2376 O O . ARG A 1 322 ? -34.75 -16.672 -9.961 1 98.44 322 ARG A O 1
ATOM 2383 N N . LEU A 1 323 ? -34.562 -15.891 -12.078 1 98.44 323 LEU A N 1
ATOM 2384 C CA . LEU A 1 323 ? -33.094 -15.773 -12.062 1 98.44 323 LEU A CA 1
ATOM 2385 C C . LEU A 1 323 ? -32.656 -14.328 -12.297 1 98.44 323 LEU A C 1
ATOM 2387 O O . LEU A 1 323 ? -33.125 -13.688 -13.25 1 98.44 323 LEU A O 1
ATOM 2391 N N . LEU A 1 324 ? -31.766 -13.797 -11.383 1 98.44 324 LEU A N 1
ATOM 2392 C CA . LEU A 1 324 ? -31.188 -12.469 -11.531 1 98.44 324 LEU A CA 1
ATOM 2393 C C . LEU A 1 324 ? -29.672 -12.539 -11.727 1 98.44 324 LEU A C 1
ATOM 2395 O O . LEU A 1 324 ? -28.969 -13.125 -10.906 1 98.44 324 LEU A O 1
ATOM 2399 N N . ARG A 1 325 ? -29.172 -12.062 -12.836 1 97.88 325 ARG A N 1
ATOM 2400 C CA . ARG A 1 325 ? -27.734 -11.875 -13.078 1 97.88 325 ARG A CA 1
ATOM 2401 C C . ARG A 1 325 ? -27.297 -10.477 -12.688 1 97.88 325 ARG A C 1
ATOM 2403 O O . ARG A 1 325 ? -27.75 -9.484 -13.266 1 97.88 325 ARG A O 1
ATOM 2410 N N . ILE A 1 326 ? -26.422 -10.391 -11.742 1 98.12 326 ILE A N 1
ATOM 2411 C CA . ILE A 1 326 ? -25.922 -9.109 -11.25 1 98.12 326 ILE A CA 1
ATOM 2412 C C . ILE A 1 326 ? -24.594 -8.766 -11.93 1 98.12 326 ILE A C 1
ATOM 2414 O O . ILE A 1 326 ? -23.609 -9.469 -11.742 1 98.12 326 ILE A O 1
ATOM 2418 N N . GLY A 1 327 ? -24.562 -7.684 -12.703 1 97.5 327 GLY A N 1
ATOM 2419 C CA . GLY A 1 327 ? -23.359 -7.25 -13.398 1 97.5 327 GLY A CA 1
ATOM 2420 C C . GLY A 1 327 ? -22.547 -6.242 -12.609 1 97.5 327 GLY A C 1
ATOM 2421 O O . GLY A 1 327 ? -21.328 -6.199 -12.727 1 97.5 327 GLY A O 1
ATOM 2422 N N . MET A 1 328 ? -23.172 -5.363 -11.891 1 97.88 328 MET A N 1
ATOM 2423 C CA . MET A 1 328 ? -22.5 -4.422 -10.984 1 97.88 328 MET A CA 1
ATOM 2424 C C . MET A 1 328 ? -22.594 -4.902 -9.539 1 97.88 328 MET A C 1
ATOM 2426 O O . MET A 1 328 ? -23.594 -4.668 -8.867 1 97.88 328 MET A O 1
ATOM 2430 N N . CYS A 1 329 ? -21.547 -5.484 -9.094 1 95.62 329 CYS A N 1
ATOM 2431 C CA . CYS A 1 329 ? -21.625 -6.145 -7.793 1 95.62 329 CYS A CA 1
ATOM 2432 C C . CYS A 1 329 ? -21.5 -5.129 -6.66 1 95.62 329 CYS A C 1
ATOM 2434 O O . CYS A 1 329 ? -21.859 -5.422 -5.52 1 95.62 329 CYS A O 1
ATOM 2436 N N . TYR A 1 330 ? -21 -3.885 -6.969 1 97.69 330 TYR A N 1
ATOM 2437 C CA . TYR A 1 330 ? -21 -2.826 -5.969 1 97.69 330 TYR A CA 1
ATOM 2438 C C . TYR A 1 330 ? -21.078 -1.453 -6.625 1 97.69 330 TYR A C 1
ATOM 2440 O O . TYR A 1 330 ? -20.25 -1.119 -7.48 1 97.69 330 TYR A O 1
ATOM 2448 N N . PRO A 1 331 ? -22 -0.622 -6.242 1 97.19 331 PRO A N 1
ATOM 2449 C CA . PRO A 1 331 ? -23.141 -1.047 -5.434 1 97.19 331 PRO A CA 1
ATOM 2450 C C . PRO A 1 331 ? -24.188 -1.811 -6.246 1 97.19 331 PRO A C 1
ATOM 2452 O O . PRO A 1 331 ? -24.312 -1.6 -7.453 1 97.19 331 PRO A O 1
ATOM 2455 N N . VAL A 1 332 ? -24.906 -2.67 -5.531 1 97.25 332 VAL A N 1
ATOM 2456 C CA . VAL A 1 332 ? -26.047 -3.291 -6.219 1 97.25 332 VAL A CA 1
ATOM 2457 C C . VAL A 1 332 ? -27.109 -2.24 -6.508 1 97.25 332 VAL A C 1
ATOM 2459 O O . VAL A 1 332 ? -27.219 -1.244 -5.793 1 97.25 332 VAL A O 1
ATOM 2462 N N . VAL A 1 333 ? -27.875 -2.439 -7.547 1 95 333 VAL A N 1
ATOM 2463 C CA . VAL A 1 333 ? -28.922 -1.502 -7.961 1 95 333 VAL A CA 1
ATOM 2464 C C . VAL A 1 333 ? -30.203 -1.788 -7.191 1 95 333 VAL A C 1
ATOM 2466 O O . VAL A 1 333 ? -30.891 -2.771 -7.473 1 95 333 VAL A O 1
ATOM 2469 N N . GLY A 1 334 ? -30.578 -0.929 -6.262 1 94.88 334 GLY A N 1
ATOM 2470 C CA . GLY A 1 334 ? -31.734 -1.118 -5.387 1 94.88 334 GLY A CA 1
ATOM 2471 C C . GLY A 1 334 ? -33.031 -1.328 -6.145 1 94.88 334 GLY A C 1
ATOM 2472 O O . GLY A 1 334 ? -33.812 -2.229 -5.816 1 94.88 334 GLY A O 1
ATOM 2473 N N . GLU A 1 335 ? -33.25 -0.577 -7.18 1 94.5 335 GLU A N 1
ATOM 2474 C CA . GLU A 1 335 ? -34.469 -0.673 -7.965 1 94.5 335 GLU A CA 1
ATOM 2475 C C . GLU A 1 335 ? -34.594 -2.037 -8.633 1 94.5 335 GLU A C 1
ATOM 2477 O O . GLU A 1 335 ? -35.656 -2.623 -8.68 1 94.5 335 GLU A O 1
ATOM 2482 N N . LYS A 1 336 ? -33.5 -2.502 -9.133 1 96.12 336 LYS A N 1
ATOM 2483 C CA . LYS A 1 336 ? -33.5 -3.797 -9.805 1 96.12 336 LYS A CA 1
ATOM 2484 C C . LYS A 1 336 ? -33.719 -4.934 -8.812 1 96.12 336 LYS A C 1
ATOM 2486 O O . LYS A 1 336 ? -34.406 -5.91 -9.125 1 96.12 336 LYS A O 1
ATOM 2491 N N . ILE A 1 337 ? -33.125 -4.836 -7.637 1 97.31 337 ILE A N 1
ATOM 2492 C CA . ILE A 1 337 ? -33.312 -5.836 -6.59 1 97.31 337 ILE A CA 1
ATOM 2493 C C . ILE A 1 337 ? -34.812 -5.883 -6.184 1 97.31 337 ILE A C 1
ATOM 2495 O O . ILE A 1 337 ? -35.375 -6.965 -6.008 1 97.31 337 ILE A O 1
ATOM 2499 N N . LYS A 1 338 ? -35.469 -4.734 -6.031 1 96.38 338 LYS A N 1
ATOM 2500 C CA . LYS A 1 338 ? -36.875 -4.672 -5.668 1 96.38 338 LYS A CA 1
ATOM 2501 C C . LYS A 1 338 ? -37.75 -5.281 -6.762 1 96.38 338 LYS A C 1
ATOM 2503 O O . LYS A 1 338 ? -38.719 -6.02 -6.469 1 96.38 338 LYS A O 1
ATOM 2508 N N . GLU A 1 339 ? -37.438 -4.965 -8 1 96.19 339 GLU A N 1
ATOM 2509 C CA . GLU A 1 339 ? -38.156 -5.574 -9.117 1 96.19 339 GLU A CA 1
ATOM 2510 C C . GLU A 1 339 ? -38 -7.09 -9.102 1 96.19 339 GLU A C 1
ATOM 2512 O O . GLU A 1 339 ? -39 -7.812 -9.25 1 96.19 339 GLU A O 1
ATOM 2517 N N . PHE A 1 340 ? -36.906 -7.59 -8.898 1 97.06 340 PHE A N 1
ATOM 2518 C CA . PHE A 1 340 ? -36.594 -9.008 -8.867 1 97.06 340 PHE A CA 1
ATOM 2519 C C . PHE A 1 340 ? -37.344 -9.719 -7.758 1 97.06 340 PHE A C 1
ATOM 2521 O O . PHE A 1 340 ? -37.781 -10.852 -7.926 1 97.06 340 PHE A O 1
ATOM 2528 N N . THR A 1 341 ? -37.469 -9.094 -6.645 1 97.06 341 THR A N 1
ATOM 2529 C CA . THR A 1 341 ? -37.969 -9.766 -5.449 1 97.06 341 THR A CA 1
ATOM 2530 C C . THR A 1 341 ? -39.5 -9.68 -5.367 1 97.06 341 THR A C 1
ATOM 2532 O O . THR A 1 341 ? -40.094 -10.242 -4.457 1 97.06 341 THR A O 1
ATOM 2535 N N . GLU A 1 342 ? -40.125 -8.922 -6.273 1 96 342 GLU A N 1
ATOM 2536 C CA . GLU A 1 342 ? -41.594 -8.812 -6.27 1 96 342 GLU A CA 1
ATOM 2537 C C . GLU A 1 342 ? -42.25 -10.188 -6.297 1 96 342 GLU A C 1
ATOM 2539 O O . GLU A 1 342 ? -42 -10.984 -7.211 1 96 342 GLU A O 1
ATOM 2544 N N . GLY A 1 343 ? -43.031 -10.492 -5.316 1 96.06 343 GLY A N 1
ATOM 2545 C CA . GLY A 1 343 ? -43.781 -11.719 -5.289 1 96.06 343 GLY A CA 1
ATOM 2546 C C . GLY A 1 343 ? -43.031 -12.906 -4.742 1 96.06 343 GLY A C 1
ATOM 2547 O O . GLY A 1 343 ? -43.562 -13.992 -4.555 1 96.06 343 GLY A O 1
ATOM 2548 N N . LEU A 1 344 ? -41.75 -12.789 -4.406 1 97.81 344 LEU A N 1
ATOM 2549 C CA . LEU A 1 344 ? -40.938 -13.914 -3.982 1 97.81 344 LEU A CA 1
ATOM 2550 C C . LEU A 1 344 ? -41.094 -14.172 -2.49 1 97.81 344 LEU A C 1
ATOM 2552 O O . LEU A 1 344 ? -41.219 -13.234 -1.702 1 97.81 344 LEU A O 1
ATOM 2556 N N . GLU A 1 345 ? -41.031 -15.398 -2.098 1 96.56 345 GLU A N 1
ATOM 2557 C CA . GLU A 1 345 ? -41 -15.812 -0.697 1 96.56 345 GLU A CA 1
ATOM 2558 C C . GLU A 1 345 ? -39.594 -16.047 -0.197 1 96.56 345 GLU A C 1
ATOM 2560 O O . GLU A 1 345 ? -39.344 -15.953 1.004 1 96.56 345 GLU A O 1
ATOM 2565 N N . GLN A 1 346 ? -38.75 -16.438 -1.126 1 96.69 346 GLN A N 1
ATOM 2566 C CA . GLN A 1 346 ? -37.375 -16.766 -0.776 1 96.69 346 GLN A CA 1
ATOM 2567 C C . GLN A 1 346 ? -36.438 -16.375 -1.895 1 96.69 346 GLN A C 1
ATOM 2569 O O . GLN A 1 346 ? -36.75 -16.5 -3.076 1 96.69 346 GLN A O 1
ATOM 2574 N N . ILE A 1 347 ? -35.281 -15.898 -1.448 1 97.81 347 ILE A N 1
ATOM 2575 C CA . ILE A 1 347 ? -34.188 -15.586 -2.375 1 97.81 347 ILE A CA 1
ATOM 2576 C C . ILE A 1 347 ? -32.969 -16.422 -2.027 1 97.81 347 ILE A C 1
ATOM 2578 O O . ILE A 1 347 ? -32.625 -16.578 -0.853 1 97.81 347 ILE A O 1
ATOM 2582 N N . VAL A 1 348 ? -32.312 -17.031 -2.998 1 98.31 348 VAL A N 1
ATOM 2583 C CA . VAL A 1 348 ? -31.031 -17.719 -2.869 1 98.31 348 VAL A CA 1
ATOM 2584 C C . VAL A 1 348 ? -29.922 -16.875 -3.502 1 98.31 348 VAL A C 1
ATOM 2586 O O . VAL A 1 348 ? -29.922 -16.656 -4.715 1 98.31 348 VAL A O 1
ATOM 2589 N N . VAL A 1 349 ? -29 -16.359 -2.697 1 98.38 349 VAL A N 1
ATOM 2590 C CA . VAL A 1 349 ? -27.891 -15.562 -3.219 1 98.38 349 VAL A CA 1
ATOM 2591 C C . VAL A 1 349 ? -26.641 -16.438 -3.352 1 98.38 349 VAL A C 1
ATOM 2593 O O . VAL A 1 349 ? -26.188 -17.031 -2.373 1 98.38 349 VAL A O 1
ATOM 2596 N N . VAL A 1 350 ? -26.109 -16.594 -4.539 1 98.12 350 VAL A N 1
ATOM 2597 C CA . VAL A 1 350 ? -24.906 -17.375 -4.812 1 98.12 350 VAL A CA 1
ATOM 2598 C C . VAL A 1 350 ? -23.75 -16.453 -5.191 1 98.12 350 VAL A C 1
ATOM 2600 O O . VAL A 1 350 ? -23.797 -15.789 -6.227 1 98.12 350 VAL A O 1
ATOM 2603 N N . GLU A 1 351 ? -22.781 -16.328 -4.375 1 96.44 351 GLU A N 1
ATOM 2604 C CA . GLU A 1 351 ? -21.609 -15.477 -4.594 1 96.44 351 GLU A CA 1
ATOM 2605 C C . GLU A 1 351 ? -20.344 -16.141 -4.066 1 96.44 351 GLU A C 1
ATOM 2607 O O . GLU A 1 351 ? -20.391 -16.906 -3.105 1 96.44 351 GLU A O 1
ATOM 2612 N N . ASP A 1 352 ? -19.203 -15.828 -4.68 1 94 352 ASP A N 1
ATOM 2613 C CA . ASP A 1 352 ? -17.906 -16.281 -4.172 1 94 352 ASP A CA 1
ATOM 2614 C C . ASP A 1 352 ? -17.562 -15.617 -2.846 1 94 352 ASP A C 1
ATOM 2616 O O . ASP A 1 352 ? -17.969 -14.477 -2.598 1 94 352 ASP A O 1
ATOM 2620 N N . LYS A 1 353 ? -16.891 -16.359 -1.98 1 94.44 353 LYS A N 1
ATOM 2621 C CA . LYS A 1 353 ? -16.312 -15.82 -0.752 1 94.44 353 LYS A CA 1
ATOM 2622 C C . LYS A 1 353 ? -17.406 -15.516 0.27 1 94.44 353 LYS A C 1
ATOM 2624 O O . LYS A 1 353 ? -18.375 -16.266 0.396 1 94.44 353 LYS A O 1
ATOM 2629 N N . THR A 1 354 ? -17.266 -14.477 1.113 1 92.06 354 THR A N 1
ATOM 2630 C CA . THR A 1 354 ? -18.203 -14.18 2.193 1 92.06 354 THR A CA 1
ATOM 2631 C C . THR A 1 354 ? -19.422 -13.414 1.668 1 92.06 354 THR A C 1
ATOM 2633 O O . THR A 1 354 ? -19.453 -13.031 0.495 1 92.06 354 THR A O 1
ATOM 2636 N N . ALA A 1 355 ? -20.406 -13.234 2.479 1 95.44 355 ALA A N 1
ATOM 2637 C CA . ALA A 1 355 ? -21.672 -12.609 2.121 1 95.44 355 ALA A CA 1
ATOM 2638 C C . ALA A 1 355 ? -21.5 -11.117 1.858 1 95.44 355 ALA A C 1
ATOM 2640 O O . ALA A 1 355 ? -21.531 -10.312 2.791 1 95.44 355 ALA A O 1
ATOM 2641 N N . PHE A 1 356 ? -21.234 -10.82 0.649 1 96.56 356 PHE A N 1
ATOM 2642 C CA . PHE A 1 356 ? -21.078 -9.422 0.259 1 96.56 356 PHE A CA 1
ATOM 2643 C C . PHE A 1 356 ? -22.328 -8.914 -0.446 1 96.56 356 PHE A C 1
ATOM 2645 O O . PHE A 1 356 ? -22.875 -7.871 -0.073 1 96.56 356 PHE A O 1
ATOM 2652 N N . ILE A 1 357 ? -22.766 -9.602 -1.449 1 97.31 357 ILE A N 1
ATOM 2653 C CA . ILE A 1 357 ? -23.984 -9.266 -2.178 1 97.31 357 ILE A CA 1
ATOM 2654 C C . ILE A 1 357 ? -25.203 -9.5 -1.282 1 97.31 357 ILE A C 1
ATOM 2656 O O . ILE A 1 357 ? -26.125 -8.68 -1.257 1 97.31 357 ILE A O 1
ATOM 2660 N N . GLU A 1 358 ? -25.172 -10.633 -0.537 1 96.88 358 GLU A N 1
ATOM 2661 C CA . GLU A 1 358 ? -26.25 -10.961 0.406 1 96.88 358 GLU A CA 1
ATOM 2662 C C . GLU A 1 358 ? -26.516 -9.797 1.36 1 96.88 358 GLU A C 1
ATOM 2664 O O . GLU A 1 358 ? -27.672 -9.414 1.571 1 96.88 358 GLU A O 1
ATOM 2669 N N . ALA A 1 359 ? -25.406 -9.25 1.857 1 96.31 359 ALA A N 1
ATOM 2670 C CA . ALA A 1 359 ? -25.516 -8.156 2.812 1 96.31 359 ALA A CA 1
ATOM 2671 C C . ALA A 1 359 ? -26.125 -6.918 2.158 1 96.31 359 ALA A C 1
ATOM 2673 O O . ALA A 1 359 ? -26.938 -6.219 2.771 1 96.31 359 ALA A O 1
ATOM 2674 N N . GLN A 1 360 ? -25.719 -6.555 0.952 1 97.19 360 GLN A N 1
ATOM 2675 C CA . GLN A 1 360 ? -26.266 -5.41 0.237 1 97.19 360 GLN A CA 1
ATOM 2676 C C . GLN A 1 360 ? -27.766 -5.59 -0.034 1 97.19 360 GLN A C 1
ATOM 2678 O O . GLN A 1 360 ? -28.547 -4.641 0.074 1 97.19 360 GLN A O 1
ATOM 2683 N N . ILE A 1 361 ? -28.188 -6.852 -0.404 1 97.75 361 ILE A N 1
ATOM 2684 C CA . ILE A 1 361 ? -29.594 -7.125 -0.69 1 97.75 361 ILE A CA 1
ATOM 2685 C C . ILE A 1 361 ? -30.422 -6.965 0.584 1 97.75 361 ILE A C 1
ATOM 2687 O O . ILE A 1 361 ? -31.516 -6.406 0.552 1 97.75 361 ILE A O 1
ATOM 2691 N N . ARG A 1 362 ? -29.922 -7.473 1.721 1 97 362 ARG A N 1
ATOM 2692 C CA . ARG A 1 362 ? -30.609 -7.293 2.996 1 97 362 ARG A CA 1
ATOM 2693 C C . ARG A 1 362 ? -30.797 -5.812 3.311 1 97 362 ARG A C 1
ATOM 2695 O O . ARG A 1 362 ? -31.828 -5.41 3.85 1 97 362 ARG A O 1
ATOM 2702 N N . GLU A 1 363 ? -29.734 -5.039 3.018 1 95.25 363 GLU A N 1
ATOM 2703 C CA . GLU A 1 363 ? -29.812 -3.6 3.26 1 95.25 363 GLU A CA 1
ATOM 2704 C C . GLU A 1 363 ? -30.922 -2.965 2.424 1 95.25 363 GLU A C 1
ATOM 2706 O O . GLU A 1 363 ? -31.688 -2.129 2.92 1 95.25 363 GLU A O 1
ATOM 2711 N N . VAL A 1 364 ? -31.016 -3.375 1.143 1 95.38 364 VAL A N 1
ATOM 2712 C CA . VAL A 1 364 ? -31.984 -2.805 0.209 1 95.38 364 VAL A CA 1
ATOM 2713 C C . VAL A 1 364 ? -33.406 -3.191 0.631 1 95.38 364 VAL A C 1
ATOM 2715 O O . VAL A 1 364 ? -34.312 -2.379 0.541 1 95.38 364 VAL A O 1
ATOM 2718 N N . LEU A 1 365 ? -33.625 -4.418 1.173 1 96.69 365 LEU A N 1
ATOM 2719 C CA . LEU A 1 365 ? -34.969 -4.965 1.363 1 96.69 365 LEU A CA 1
ATOM 2720 C C . LEU A 1 365 ? -35.438 -4.77 2.803 1 96.69 365 LEU A C 1
ATOM 2722 O O . LEU A 1 365 ? -36.594 -5.016 3.119 1 96.69 365 LEU A O 1
ATOM 2726 N N . TYR A 1 366 ? -34.531 -4.371 3.703 1 95.62 366 TYR A N 1
ATOM 2727 C CA . TYR A 1 366 ? -34.906 -4.188 5.098 1 95.62 366 TYR A CA 1
ATOM 2728 C C . TYR A 1 366 ? -36.125 -3.246 5.223 1 95.62 366 TYR A C 1
ATOM 2730 O O . TYR A 1 366 ? -36.094 -2.146 4.664 1 95.62 366 TYR A O 1
ATOM 2738 N N . GLY A 1 367 ? -37.125 -3.658 5.91 1 90.12 367 GLY A N 1
ATOM 2739 C CA . GLY A 1 367 ? -38.281 -2.824 6.207 1 90.12 367 GLY A CA 1
ATOM 2740 C C . GLY A 1 367 ? -39.344 -2.859 5.117 1 90.12 367 GLY A C 1
ATOM 2741 O O . GLY A 1 367 ? -40.375 -2.223 5.242 1 90.12 367 GLY A O 1
ATOM 2742 N N . THR A 1 368 ? -39.031 -3.559 4.016 1 90.44 368 THR A N 1
ATOM 2743 C CA . THR A 1 368 ? -40.062 -3.676 2.971 1 90.44 368 THR A CA 1
ATOM 2744 C C . THR A 1 368 ? -41.156 -4.656 3.383 1 90.44 368 THR A C 1
ATOM 2746 O O . THR A 1 368 ? -40.906 -5.57 4.172 1 90.44 368 THR A O 1
ATOM 2749 N N . ASP A 1 369 ? -42.344 -4.402 2.805 1 87.31 369 ASP A N 1
ATOM 2750 C CA . ASP A 1 369 ? -43.438 -5.309 3.057 1 87.31 369 ASP A CA 1
ATOM 2751 C C . ASP A 1 369 ? -43.219 -6.664 2.395 1 87.31 369 ASP A C 1
ATOM 2753 O O . ASP A 1 369 ? -42.719 -6.734 1.267 1 87.31 369 ASP A O 1
ATOM 2757 N N . ASP A 1 370 ? -43.5 -7.668 3.031 1 88.12 370 ASP A N 1
ATOM 2758 C CA . ASP A 1 370 ? -43.406 -9.031 2.516 1 88.12 370 ASP A CA 1
ATOM 2759 C C . ASP A 1 370 ? -42 -9.359 2.072 1 88.12 370 ASP A C 1
ATOM 2761 O O . ASP A 1 370 ? -41.781 -9.984 1.031 1 88.12 370 ASP A O 1
ATOM 2765 N N . ALA A 1 371 ? -41 -8.805 2.738 1 93 371 ALA A N 1
ATOM 2766 C CA . ALA A 1 371 ? -39.625 -9.094 2.414 1 93 371 ALA A CA 1
ATOM 2767 C C . ALA A 1 371 ? -39.344 -10.594 2.412 1 93 371 ALA A C 1
ATOM 2769 O O . ALA A 1 371 ? -39.719 -11.297 3.359 1 93 371 ALA A O 1
ATOM 2770 N N . PRO A 1 372 ? -38.75 -11.062 1.342 1 96.75 372 PRO A N 1
ATOM 2771 C CA . PRO A 1 372 ? -38.5 -12.508 1.263 1 96.75 372 PRO A CA 1
ATOM 2772 C C . PRO A 1 372 ? -37.406 -12.969 2.213 1 96.75 372 PRO A C 1
ATOM 2774 O O . PRO A 1 372 ? -36.562 -12.156 2.629 1 96.75 372 PRO A O 1
ATOM 2777 N N . ARG A 1 373 ? -37.469 -14.266 2.584 1 96.19 373 ARG A N 1
ATOM 2778 C CA . ARG A 1 373 ? -36.344 -14.867 3.285 1 96.19 373 ARG A CA 1
ATOM 2779 C C . ARG A 1 373 ? -35.094 -14.938 2.389 1 96.19 373 ARG A C 1
ATOM 2781 O O . ARG A 1 373 ? -35.219 -15.242 1.198 1 96.19 373 ARG A O 1
ATOM 2788 N N . ILE A 1 374 ? -33.906 -14.617 2.908 1 97.62 374 ILE A N 1
ATOM 2789 C CA . ILE A 1 374 ? -32.688 -14.633 2.119 1 97.62 374 ILE A CA 1
ATOM 2790 C C . ILE A 1 374 ? -31.766 -15.742 2.621 1 97.62 374 ILE A C 1
ATOM 2792 O O . ILE A 1 374 ? -31.391 -15.766 3.797 1 97.62 374 ILE A O 1
ATOM 2796 N N . ILE A 1 375 ? -31.453 -16.703 1.825 1 97.12 375 ILE A N 1
ATOM 2797 C CA . ILE A 1 375 ? -30.453 -17.734 2.127 1 97.12 375 ILE A CA 1
ATOM 2798 C C . ILE A 1 375 ? -29.297 -17.641 1.144 1 97.12 375 ILE A C 1
ATOM 2800 O O . ILE A 1 375 ? -29.438 -17.047 0.066 1 97.12 375 ILE A O 1
ATOM 2804 N N . GLY A 1 376 ? -28.125 -18.047 1.427 1 97.12 376 GLY A N 1
ATOM 2805 C CA . GLY A 1 376 ? -26.922 -18.016 0.62 1 97.12 376 GLY A CA 1
ATOM 2806 C C . GLY A 1 376 ? -25.766 -18.75 1.251 1 97.12 376 GLY A C 1
ATOM 2807 O O . GLY A 1 376 ? -25.641 -19.969 1.104 1 97.12 376 GLY A O 1
ATOM 2808 N N . LYS A 1 377 ? -25.016 -18.016 2.098 1 96.25 377 LYS A N 1
ATOM 2809 C CA . LYS A 1 377 ? -23.922 -18.672 2.816 1 96.25 377 LYS A CA 1
ATOM 2810 C C . LYS A 1 377 ? -24.469 -19.672 3.838 1 96.25 377 LYS A C 1
ATOM 2812 O O . LYS A 1 377 ? -23.875 -20.734 4.055 1 96.25 377 LYS A O 1
ATOM 2817 N N . ARG A 1 378 ? -25.578 -19.281 4.418 1 94.44 378 ARG A N 1
ATOM 2818 C CA . ARG A 1 378 ? -26.281 -20.141 5.355 1 94.44 378 ARG A CA 1
ATOM 2819 C C . ARG A 1 378 ? -27.719 -20.391 4.914 1 94.44 378 ARG A C 1
ATOM 2821 O O . ARG A 1 378 ? -28.297 -19.547 4.215 1 94.44 378 ARG A O 1
ATOM 2828 N N . ASP A 1 379 ? -28.266 -21.531 5.27 1 94.81 379 ASP A N 1
ATOM 2829 C CA . ASP A 1 379 ? -29.656 -21.828 4.926 1 94.81 379 ASP A CA 1
ATOM 2830 C C . ASP A 1 379 ? -30.594 -21.281 5.988 1 94.81 379 ASP A C 1
ATOM 2832 O O . ASP A 1 379 ? -30.188 -20.5 6.852 1 94.81 379 ASP A O 1
ATOM 2836 N N . GLY A 1 380 ? -31.906 -21.531 5.789 1 88.94 380 GLY A N 1
ATOM 2837 C CA . GLY A 1 380 ? -32.938 -20.984 6.668 1 88.94 380 GLY A CA 1
ATOM 2838 C C . GLY A 1 380 ? -32.75 -21.406 8.117 1 88.94 380 GLY A C 1
ATOM 2839 O O . GLY A 1 380 ? -33.281 -20.75 9.023 1 88.94 380 GLY A O 1
ATOM 2840 N N . GLN A 1 381 ? -31.953 -22.422 8.32 1 88.94 381 GLN A N 1
ATOM 2841 C CA . GLN A 1 381 ? -31.75 -22.938 9.672 1 88.94 381 GLN A CA 1
ATOM 2842 C C . GLN A 1 381 ? -30.391 -22.516 10.219 1 88.94 381 GLN A C 1
ATOM 2844 O O . GLN A 1 381 ? -29.969 -22.969 11.289 1 88.94 381 GLN A O 1
ATOM 2849 N N . GLY A 1 382 ? -29.672 -21.797 9.461 1 87.62 382 GLY A N 1
ATOM 2850 C CA . GLY A 1 382 ? -28.391 -21.266 9.906 1 87.62 382 GLY A CA 1
ATOM 2851 C C . GLY A 1 382 ? -27.234 -22.172 9.562 1 87.62 382 GLY A C 1
ATOM 2852 O O . GLY A 1 382 ? -26.078 -21.891 9.914 1 87.62 382 GLY A O 1
ATOM 2853 N N . ARG A 1 383 ? -27.469 -23.266 8.898 1 89.44 383 ARG A N 1
ATOM 2854 C CA . ARG A 1 383 ? -26.406 -24.188 8.508 1 89.44 383 ARG A CA 1
ATOM 2855 C C . ARG A 1 383 ? -25.703 -23.703 7.25 1 89.44 383 ARG A C 1
ATOM 2857 O O . ARG A 1 383 ? -26.297 -23.047 6.406 1 89.44 383 ARG A O 1
ATOM 2864 N N . LEU A 1 384 ? -24.406 -24.125 7.066 1 91.56 384 LEU A N 1
ATOM 2865 C CA . LEU A 1 384 ? -23.625 -23.766 5.891 1 91.56 384 LEU A CA 1
ATOM 2866 C C . LEU A 1 384 ? -24.281 -24.281 4.617 1 91.56 384 LEU A C 1
ATOM 2868 O O . LEU A 1 384 ? -24.734 -25.422 4.566 1 91.56 384 LEU A O 1
ATOM 2872 N N . LEU A 1 385 ? -24.484 -23.469 3.666 1 95.94 385 LEU A N 1
ATOM 2873 C CA . LEU A 1 385 ? -25.062 -23.828 2.373 1 95.94 385 LEU A CA 1
ATOM 2874 C C . LEU A 1 385 ? -24.031 -23.625 1.256 1 95.94 385 LEU A C 1
ATOM 2876 O O . LEU A 1 385 ? -23.375 -24.578 0.845 1 95.94 385 LEU A O 1
ATOM 2880 N N . MET A 1 386 ? -23.75 -22.328 0.903 1 95.69 386 MET A N 1
ATOM 2881 C CA . MET A 1 386 ? -22.688 -22.047 -0.06 1 95.69 386 MET A CA 1
ATOM 2882 C C . MET A 1 386 ? -21.359 -21.844 0.646 1 95.69 386 MET A C 1
ATOM 2884 O O . MET A 1 386 ? -21.266 -21.047 1.58 1 95.69 386 MET A O 1
ATOM 2888 N N . PRO A 1 387 ? -20.328 -22.5 0.243 1 90.75 387 PRO A N 1
ATOM 2889 C CA . PRO A 1 387 ? -19.016 -22.312 0.887 1 90.75 387 PRO A CA 1
ATOM 2890 C C . PRO A 1 387 ? -18.484 -20.891 0.712 1 90.75 387 PRO A C 1
ATOM 2892 O O . PRO A 1 387 ? -18.641 -20.281 -0.351 1 90.75 387 PRO A O 1
ATOM 2895 N N . ALA A 1 388 ? -17.719 -20.406 1.748 1 92 388 ALA A N 1
ATOM 2896 C CA . ALA A 1 388 ? -17.141 -19.062 1.695 1 92 388 ALA A CA 1
ATOM 2897 C C . ALA A 1 388 ? -15.711 -19.109 1.154 1 92 388 ALA A C 1
ATOM 2899 O O . ALA A 1 388 ? -15.125 -18.062 0.84 1 92 388 ALA A O 1
ATOM 2900 N N . SER A 1 389 ? -15.086 -20.297 1.054 1 91.75 389 SER A N 1
ATOM 2901 C CA . SER A 1 389 ? -13.711 -20.422 0.592 1 91.75 389 SER A CA 1
ATOM 2902 C C . SER A 1 389 ? -13.656 -20.938 -0.845 1 91.75 389 SER A C 1
ATOM 2904 O O . SER A 1 389 ? -14.57 -21.625 -1.301 1 91.75 389 SER A O 1
ATOM 2906 N N . GLY A 1 390 ? -12.648 -20.531 -1.566 1 91.81 390 GLY A N 1
ATOM 2907 C CA . GLY A 1 390 ? -12.422 -21.031 -2.916 1 91.81 390 GLY A CA 1
ATOM 2908 C C . GLY A 1 390 ? -13.352 -20.406 -3.943 1 91.81 390 GLY A C 1
ATOM 2909 O O . GLY A 1 390 ? -13.953 -19.359 -3.691 1 91.81 390 GLY A O 1
ATOM 2910 N N . GLU A 1 391 ? -13.375 -20.969 -5.078 1 92.94 391 GLU A N 1
ATOM 2911 C CA . GLU A 1 391 ? -14.227 -20.547 -6.191 1 92.94 391 GLU A CA 1
ATOM 2912 C C . GLU A 1 391 ? -15.461 -21.438 -6.305 1 92.94 391 GLU A C 1
ATOM 2914 O O . GLU A 1 391 ? -15.375 -22.656 -6.141 1 92.94 391 GLU A O 1
ATOM 2919 N N . LEU A 1 392 ? -16.594 -20.812 -6.543 1 95.31 392 LEU A N 1
ATOM 2920 C CA . LEU A 1 392 ? -17.828 -21.578 -6.73 1 95.31 392 LEU A CA 1
ATOM 2921 C C . LEU A 1 392 ? -17.984 -21.984 -8.188 1 95.31 392 LEU A C 1
ATOM 2923 O O . LEU A 1 392 ? -18.594 -21.25 -8.977 1 95.31 392 LEU A O 1
ATOM 2927 N N . THR A 1 393 ? -17.531 -23.203 -8.477 1 94.38 393 THR A N 1
ATOM 2928 C CA . THR A 1 393 ? -17.719 -23.797 -9.805 1 94.38 393 THR A CA 1
ATOM 2929 C C . THR A 1 393 ? -19.078 -24.469 -9.914 1 94.38 393 THR A C 1
ATOM 2931 O O . THR A 1 393 ? -19.766 -24.656 -8.906 1 94.38 393 THR A O 1
ATOM 2934 N N . ALA A 1 394 ? -19.516 -24.797 -11.125 1 95.06 394 ALA A N 1
ATOM 2935 C CA . ALA A 1 394 ? -20.766 -25.516 -11.312 1 95.06 394 ALA A CA 1
ATOM 2936 C C . ALA A 1 394 ? -20.781 -26.812 -10.508 1 95.06 394 ALA A C 1
ATOM 2938 O O . ALA A 1 394 ? -21.812 -27.172 -9.922 1 95.06 394 ALA A O 1
ATOM 2939 N N . GLY A 1 395 ? -19.641 -27.531 -10.5 1 92.56 395 GLY A N 1
ATOM 2940 C CA . GLY A 1 395 ? -19.547 -28.766 -9.742 1 92.56 395 GLY A CA 1
ATOM 2941 C C . GLY A 1 395 ? -19.766 -28.562 -8.25 1 92.56 395 GLY A C 1
ATOM 2942 O O . GLY A 1 395 ? -20.469 -29.359 -7.609 1 92.56 395 GLY A O 1
ATOM 2943 N N . ARG A 1 396 ? -19.219 -27.531 -7.668 1 93.38 396 ARG A N 1
ATOM 2944 C CA . ARG A 1 396 ? -19.328 -27.25 -6.242 1 93.38 396 ARG A CA 1
ATOM 2945 C C . ARG A 1 396 ? -20.734 -26.781 -5.875 1 93.38 396 ARG A C 1
ATOM 2947 O O . ARG A 1 396 ? -21.125 -26.828 -4.707 1 93.38 396 ARG A O 1
ATOM 2954 N N . LEU A 1 397 ? -21.5 -26.297 -6.879 1 95.94 397 LEU A N 1
ATOM 2955 C CA . LEU A 1 397 ? -22.828 -25.734 -6.629 1 95.94 397 LEU A CA 1
ATOM 2956 C C . LEU A 1 397 ? -23.906 -26.812 -6.738 1 95.94 397 LEU A C 1
ATOM 2958 O O . LEU A 1 397 ? -25.047 -26.578 -6.344 1 95.94 397 LEU A O 1
ATOM 2962 N N . LEU A 1 398 ? -23.578 -28.062 -7.25 1 94.12 398 LEU A N 1
ATOM 2963 C CA . LEU A 1 398 ? -24.562 -29.094 -7.473 1 94.12 398 LEU A CA 1
ATOM 2964 C C . LEU A 1 398 ? -25.266 -29.484 -6.172 1 94.12 398 LEU A C 1
ATOM 2966 O O . LEU A 1 398 ? -26.5 -29.484 -6.094 1 94.12 398 LEU A O 1
ATOM 2970 N N . ALA A 1 399 ? -24.469 -29.719 -5.133 1 93.25 399 ALA A N 1
ATOM 2971 C CA . ALA A 1 399 ? -25.031 -30.188 -3.871 1 93.25 399 ALA A CA 1
ATOM 2972 C C . ALA A 1 399 ? -25.859 -29.094 -3.197 1 93.25 399 ALA A C 1
ATOM 2974 O O . ALA A 1 399 ? -27.016 -29.328 -2.811 1 93.25 399 ALA A O 1
ATOM 2975 N N . PRO A 1 400 ? -25.359 -27.875 -3.068 1 95.81 400 PRO A N 1
ATOM 2976 C CA . PRO A 1 400 ? -26.156 -26.812 -2.438 1 95.81 400 PRO A CA 1
ATOM 2977 C C . PRO A 1 400 ? -27.438 -26.5 -3.203 1 95.81 400 PRO A C 1
ATOM 2979 O O . PRO A 1 400 ? -28.5 -26.297 -2.592 1 95.81 400 PRO A O 1
ATOM 2982 N N . LEU A 1 401 ? -27.391 -26.438 -4.492 1 96.25 401 LEU A N 1
ATOM 2983 C CA . LEU A 1 401 ? -28.578 -26.125 -5.281 1 96.25 401 LEU A CA 1
ATOM 2984 C C . LEU A 1 401 ? -29.578 -27.266 -5.223 1 96.25 401 LEU A C 1
ATOM 2986 O O . LEU A 1 401 ? -30.797 -27.031 -5.23 1 96.25 401 LEU A O 1
ATOM 2990 N N . ARG A 1 402 ? -29.109 -28.547 -5.203 1 94.94 402 ARG A N 1
ATOM 2991 C CA . ARG A 1 402 ? -30.016 -29.672 -5.027 1 94.94 402 ARG A CA 1
ATOM 2992 C C . ARG A 1 402 ? -30.797 -29.547 -3.73 1 94.94 402 ARG A C 1
ATOM 2994 O O . ARG A 1 402 ? -32 -29.781 -3.713 1 94.94 402 ARG A O 1
ATOM 3001 N N . ARG A 1 403 ? -30.078 -29.188 -2.689 1 94.38 403 ARG A N 1
ATOM 3002 C CA . ARG A 1 403 ? -30.703 -29.031 -1.381 1 94.38 403 ARG A CA 1
ATOM 3003 C C . ARG A 1 403 ? -31.812 -27.984 -1.426 1 94.38 403 ARG A C 1
ATOM 3005 O O . ARG A 1 403 ? -32.844 -28.156 -0.786 1 94.38 403 ARG A O 1
ATOM 3012 N N . VAL A 1 404 ? -31.609 -26.891 -2.158 1 95.62 404 VAL A N 1
ATOM 3013 C CA . VAL A 1 404 ? -32.562 -25.766 -2.209 1 95.62 404 VAL A CA 1
ATOM 3014 C C . VAL A 1 404 ? -33.719 -26.109 -3.141 1 95.62 404 VAL A C 1
ATOM 3016 O O . VAL A 1 404 ? -34.875 -25.766 -2.865 1 95.62 404 VAL A O 1
ATOM 3019 N N . LEU A 1 405 ? -33.5 -26.844 -4.227 1 95.75 405 LEU A N 1
ATOM 3020 C CA . LEU A 1 405 ? -34.469 -26.953 -5.324 1 95.75 405 LEU A CA 1
ATOM 3021 C C . LEU A 1 405 ? -35.312 -28.219 -5.18 1 95.75 405 LEU A C 1
ATOM 3023 O O . LEU A 1 405 ? -36.375 -28.328 -5.754 1 95.75 405 LEU A O 1
ATOM 3027 N N . LYS A 1 406 ? -34.812 -29.234 -4.469 1 94.25 406 LYS A N 1
ATOM 3028 C CA . LYS A 1 406 ? -35.438 -30.547 -4.387 1 94.25 406 LYS A CA 1
ATOM 3029 C C . LYS A 1 406 ? -36.906 -30.453 -4.047 1 94.25 406 LYS A C 1
ATOM 3031 O O . LYS A 1 406 ? -37.75 -31.156 -4.633 1 94.25 406 LYS A O 1
ATOM 3036 N N . PRO A 1 407 ? -37.312 -29.547 -3.148 1 93.81 407 PRO A N 1
ATOM 3037 C CA . PRO A 1 407 ? -38.75 -29.438 -2.797 1 93.81 407 PRO A CA 1
ATOM 3038 C C . PRO A 1 407 ? -39.562 -28.797 -3.9 1 93.81 407 PRO A C 1
ATOM 3040 O O . PRO A 1 407 ? -40.812 -28.859 -3.857 1 93.81 407 PRO A O 1
ATOM 3043 N N . HIS A 1 408 ? -39 -28.312 -4.969 1 94.06 408 HIS A N 1
ATOM 3044 C CA . HIS A 1 408 ? -39.75 -27.453 -5.875 1 94.06 408 HIS A CA 1
ATOM 3045 C C . HIS A 1 408 ? -39.719 -28 -7.297 1 94.06 408 HIS A C 1
ATOM 3047 O O . HIS A 1 408 ? -40.594 -27.656 -8.102 1 94.06 408 HIS A O 1
ATOM 3053 N N . VAL A 1 409 ? -38.656 -28.734 -7.656 1 94.06 409 VAL A N 1
ATOM 3054 C CA . VAL A 1 409 ? -38.531 -29.188 -9.039 1 94.06 409 VAL A CA 1
ATOM 3055 C C . VAL A 1 409 ? -37.969 -30.609 -9.062 1 94.06 409 VAL A C 1
ATOM 3057 O O . VAL A 1 409 ? -37.219 -31 -8.164 1 94.06 409 VAL A O 1
ATOM 3060 N N . GLU A 1 410 ? -38.375 -31.328 -10.117 1 92.5 410 GLU A N 1
ATOM 3061 C CA . GLU A 1 410 ? -37.75 -32.656 -10.32 1 92.5 410 GLU A CA 1
ATOM 3062 C C . GLU A 1 410 ? -36.312 -32.531 -10.82 1 92.5 410 GLU A C 1
ATOM 3064 O O . GLU A 1 410 ? -36.062 -31.797 -11.781 1 92.5 410 GLU A O 1
ATOM 3069 N N . LEU A 1 411 ? -35.438 -33.125 -10.172 1 93.5 411 LEU A N 1
ATOM 3070 C CA . LEU A 1 411 ? -34 -33 -10.5 1 93.5 411 LEU A CA 1
ATOM 3071 C C . LEU A 1 411 ? -33.5 -34.312 -11.07 1 93.5 411 LEU A C 1
ATOM 3073 O O . LEU A 1 411 ? -33.938 -35.406 -10.664 1 93.5 411 LEU A O 1
ATOM 3077 N N . LYS A 1 412 ? -32.625 -34.125 -11.961 1 88.56 412 LYS A N 1
ATOM 3078 C CA . LYS A 1 412 ? -31.906 -35.312 -12.477 1 88.56 412 LYS A CA 1
ATOM 3079 C C . LYS A 1 412 ? -31.016 -35.938 -11.398 1 88.56 412 LYS A C 1
ATOM 3081 O O . LYS A 1 412 ? -30.484 -35.219 -10.539 1 88.56 412 LYS A O 1
ATOM 3086 N N . ARG A 1 413 ? -31.047 -37.156 -11.383 1 76.31 413 ARG A N 1
ATOM 3087 C CA . ARG A 1 413 ? -30.203 -37.875 -10.43 1 76.31 413 ARG A CA 1
ATOM 3088 C C . ARG A 1 413 ? -28.719 -37.594 -10.711 1 76.31 413 ARG A C 1
ATOM 3090 O O . ARG A 1 413 ? -28.297 -37.625 -11.867 1 76.31 413 ARG A O 1
ATOM 3097 N N . THR A 1 414 ? -28.125 -37.031 -9.742 1 66.94 414 THR A N 1
ATOM 3098 C CA . THR A 1 414 ? -26.688 -36.781 -9.906 1 66.94 414 THR A CA 1
ATOM 3099 C C . THR A 1 414 ? -25.891 -38.031 -9.5 1 66.94 414 THR A C 1
ATOM 3101 O O . THR A 1 414 ? -26.25 -38.719 -8.555 1 66.94 414 THR A O 1
ATOM 3104 N N . LEU A 1 415 ? -24.984 -38.375 -10.344 1 60 415 LEU A N 1
ATOM 3105 C CA . LEU A 1 415 ? -24.109 -39.469 -10.016 1 60 415 LEU A CA 1
ATOM 3106 C C . LEU A 1 415 ? -23.297 -39.188 -8.75 1 60 415 LEU A C 1
ATOM 3108 O O . LEU A 1 415 ? -22.844 -38.062 -8.555 1 60 415 LEU A O 1
ATOM 3112 N N . PRO A 1 416 ? -23.469 -40.125 -7.711 1 58.16 416 PRO A N 1
ATOM 3113 C CA . PRO A 1 416 ? -22.641 -39.906 -6.52 1 58.16 416 PRO A CA 1
ATOM 3114 C C . PRO A 1 416 ? -21.172 -39.688 -6.855 1 58.16 416 PRO A C 1
ATOM 3116 O O . PRO A 1 416 ? -20.672 -40.281 -7.824 1 58.16 416 PRO A O 1
ATOM 3119 N N . ALA A 1 417 ? -20.609 -38.688 -6.188 1 58.69 417 ALA A N 1
ATOM 3120 C CA . ALA A 1 417 ? -19.172 -38.531 -6.367 1 58.69 417 ALA A CA 1
ATOM 3121 C C . ALA A 1 417 ? -18.422 -39.812 -6.043 1 58.69 417 ALA A C 1
ATOM 3123 O O . ALA A 1 417 ? -18.688 -40.469 -5.023 1 58.69 417 ALA A O 1
ATOM 3124 N N . PRO A 1 418 ? -17.656 -40.312 -7.023 1 56.62 418 PRO A N 1
ATOM 3125 C CA . PRO A 1 418 ? -16.906 -41.531 -6.695 1 56.62 418 PRO A CA 1
ATOM 3126 C C . PRO A 1 418 ? -16 -41.344 -5.473 1 56.62 418 PRO A C 1
ATOM 3128 O O . PRO A 1 418 ? -15.484 -40.25 -5.242 1 56.62 418 PRO A O 1
ATOM 3131 N N . LEU A 1 419 ? -16.156 -42.219 -4.434 1 57.25 419 LEU A N 1
ATOM 3132 C CA . LEU A 1 419 ? -15.273 -42.219 -3.271 1 57.25 419 LEU A CA 1
ATOM 3133 C C . LEU A 1 419 ? -13.805 -42.25 -3.697 1 57.25 419 LEU A C 1
ATOM 3135 O O . LEU A 1 419 ? -13.43 -43 -4.586 1 57.25 419 LEU A O 1
ATOM 3139 N N . SER A 1 420 ? -13.148 -41.125 -3.475 1 58.09 420 SER A N 1
ATOM 3140 C CA . SER A 1 420 ? -11.742 -41.031 -3.857 1 58.09 420 SER A CA 1
ATOM 3141 C C . SER A 1 420 ? -10.844 -41.75 -2.85 1 58.09 420 SER A C 1
ATOM 3143 O O . SER A 1 420 ? -10.734 -41.312 -1.699 1 58.09 420 SER A O 1
ATOM 3145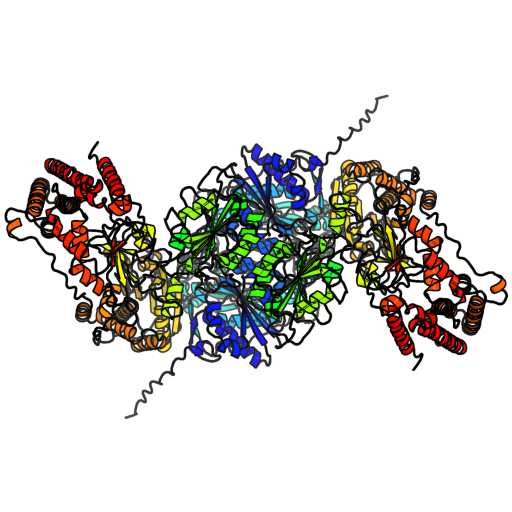 N N . LEU A 1 421 ? -10.805 -43.031 -2.811 1 55.03 421 LEU A N 1
ATOM 3146 C CA . LEU A 1 421 ? -9.953 -43.656 -1.803 1 55.03 421 LEU A CA 1
ATOM 3147 C C . LEU A 1 421 ? -8.484 -43.469 -2.137 1 55.03 421 LEU A C 1
ATOM 3149 O O . LEU A 1 421 ? -7.625 -43.531 -1.251 1 55.03 421 LEU A O 1
ATOM 3153 N N . ASN A 1 422 ? -8.055 -43.75 -3.414 1 59.53 422 ASN A N 1
ATOM 3154 C CA . ASN A 1 422 ? -6.684 -44.188 -3.664 1 59.53 422 ASN A CA 1
ATOM 3155 C C . ASN A 1 422 ? -5.766 -42.969 -3.91 1 59.53 422 ASN A C 1
ATOM 3157 O O . ASN A 1 422 ? -6.051 -42.156 -4.766 1 59.53 422 ASN A O 1
ATOM 3161 N N . VAL A 1 423 ? -4.848 -42.812 -2.84 1 67.56 423 VAL A N 1
ATOM 3162 C CA . VAL A 1 423 ? -3.832 -41.781 -2.912 1 67.56 423 VAL A CA 1
ATOM 3163 C C . VAL A 1 423 ? -2.68 -42.25 -3.803 1 67.56 423 VAL A C 1
ATOM 3165 O O . VAL A 1 423 ? -2.188 -43.344 -3.658 1 67.56 423 VAL A O 1
ATOM 3168 N N . LEU A 1 424 ? -2.486 -41.5 -5.012 1 77.69 424 LEU A N 1
ATOM 3169 C CA . LEU A 1 424 ? -1.309 -41.719 -5.844 1 77.69 424 LEU A CA 1
ATOM 3170 C C . LEU A 1 424 ? -0.033 -41.656 -5.008 1 77.69 424 LEU A C 1
ATOM 3172 O O . LEU A 1 424 ? 0.073 -40.844 -4.09 1 77.69 424 LEU A O 1
ATOM 3176 N N . SER A 1 425 ? 0.798 -42.562 -5.203 1 75.88 425 SER A N 1
ATOM 3177 C CA . SER A 1 425 ? 2.074 -42.594 -4.492 1 75.88 425 SER A CA 1
ATOM 3178 C C . SER A 1 425 ? 2.941 -41.406 -4.875 1 75.88 425 SER A C 1
ATOM 3180 O O . SER A 1 425 ? 3.863 -41.031 -4.141 1 75.88 425 SER A O 1
ATOM 3182 N N . ALA A 1 426 ? 2.658 -40.812 -6.074 1 81.44 426 ALA A N 1
ATOM 3183 C CA . ALA A 1 426 ? 3.41 -39.656 -6.535 1 81.44 426 ALA A CA 1
ATOM 3184 C C . ALA A 1 426 ? 2.482 -38.625 -7.145 1 81.44 426 ALA A C 1
ATOM 3186 O O . ALA A 1 426 ? 1.473 -38.969 -7.762 1 81.44 426 ALA A O 1
ATOM 3187 N N . LYS A 1 427 ? 2.797 -37.406 -6.832 1 82.06 427 LYS A N 1
ATOM 3188 C CA . LYS A 1 427 ? 2.033 -36.281 -7.395 1 82.06 427 LYS A CA 1
ATOM 3189 C C . LYS A 1 427 ? 2.934 -35.344 -8.195 1 82.06 427 LYS A C 1
ATOM 3191 O O . LYS A 1 427 ? 4.094 -35.125 -7.84 1 82.06 427 LYS A O 1
ATOM 3196 N N . ARG A 1 428 ? 2.459 -34.906 -9.297 1 87.25 428 ARG A N 1
ATOM 3197 C CA . ARG A 1 428 ? 3.184 -33.906 -10.086 1 87.25 428 ARG A CA 1
ATOM 3198 C C . ARG A 1 428 ? 2.961 -32.5 -9.547 1 87.25 428 ARG A C 1
ATOM 3200 O O . ARG A 1 428 ? 1.82 -32.062 -9.43 1 87.25 428 ARG A O 1
ATOM 3207 N N . THR A 1 429 ? 4.039 -31.922 -9.133 1 84.75 429 THR A N 1
ATOM 3208 C CA . THR A 1 429 ? 4 -30.562 -8.625 1 84.75 429 THR A CA 1
ATOM 3209 C C . THR A 1 429 ? 4.879 -29.641 -9.477 1 84.75 429 THR A C 1
ATOM 3211 O O . THR A 1 429 ? 5.754 -30.109 -10.203 1 84.75 429 THR A O 1
ATOM 3214 N N . ALA A 1 430 ? 4.547 -28.359 -9.414 1 87.25 430 ALA A N 1
ATOM 3215 C CA . ALA A 1 430 ? 5.418 -27.391 -10.07 1 87.25 430 ALA A CA 1
ATOM 3216 C C . ALA A 1 430 ? 6.855 -27.516 -9.57 1 87.25 430 ALA A C 1
ATOM 3218 O O . ALA A 1 430 ? 7.086 -27.797 -8.391 1 87.25 430 ALA A O 1
ATOM 3219 N N . TYR A 1 431 ? 7.789 -27.328 -10.438 1 90.12 431 TYR A N 1
ATOM 3220 C CA . TYR A 1 431 ? 9.203 -27.469 -10.117 1 90.12 431 TYR A CA 1
ATOM 3221 C C . TYR A 1 431 ? 10.047 -26.484 -10.93 1 90.12 431 TYR A C 1
ATOM 3223 O O . TYR A 1 431 ? 9.531 -25.828 -11.836 1 90.12 431 TYR A O 1
ATOM 3231 N N . PHE A 1 432 ? 11.266 -26.344 -10.609 1 92.19 432 PHE A N 1
ATOM 3232 C CA . PHE A 1 432 ? 12.164 -25.484 -11.359 1 92.19 432 PHE A CA 1
ATOM 3233 C C . PHE A 1 432 ? 12.43 -26.047 -12.75 1 92.19 432 PHE A C 1
ATOM 3235 O O . PHE A 1 432 ? 12.477 -27.266 -12.93 1 92.19 432 PHE A O 1
ATOM 3242 N N . CYS A 1 433 ? 12.625 -25.219 -13.758 1 91.38 433 CYS A N 1
ATOM 3243 C CA . CYS A 1 433 ? 12.93 -25.625 -15.125 1 91.38 433 CYS A CA 1
ATOM 3244 C C . CYS A 1 433 ? 14.281 -26.328 -15.195 1 91.38 433 CYS A C 1
ATOM 3246 O O . CYS A 1 433 ? 15.109 -26.188 -14.289 1 91.38 433 CYS A O 1
ATOM 3248 N N . SER A 1 434 ? 14.453 -27.094 -16.312 1 92.69 434 SER A N 1
ATOM 3249 C CA . SER A 1 434 ? 15.773 -27.672 -16.578 1 92.69 434 SER A CA 1
ATOM 3250 C C . SER A 1 434 ? 16.828 -26.578 -16.703 1 92.69 434 SER A C 1
ATOM 3252 O O . SER A 1 434 ? 16.656 -25.609 -17.453 1 92.69 434 SER A O 1
ATOM 3254 N N . GLY A 1 435 ? 17.859 -26.766 -15.93 1 93 435 GLY A N 1
ATOM 3255 C CA . GLY A 1 435 ? 18.969 -25.812 -16 1 93 435 GLY A CA 1
ATOM 3256 C C . GLY A 1 435 ? 18.688 -24.5 -15.305 1 93 435 GLY A C 1
ATOM 3257 O O . GLY A 1 435 ? 19.422 -23.531 -15.477 1 93 435 GLY A O 1
ATOM 3258 N N . CYS A 1 436 ? 17.641 -24.469 -14.531 1 94.19 436 CYS A N 1
ATOM 3259 C CA . CYS A 1 436 ? 17.219 -23.234 -13.875 1 94.19 436 CYS A CA 1
ATOM 3260 C C . CYS A 1 436 ? 18.219 -22.812 -12.812 1 94.19 436 CYS A C 1
ATOM 3262 O O . CYS A 1 436 ? 18.625 -23.625 -11.984 1 94.19 436 CYS A O 1
ATOM 3264 N N . PRO A 1 437 ? 18.594 -21.531 -12.742 1 96.25 437 PRO A N 1
ATOM 3265 C CA . PRO A 1 437 ? 19.531 -21.078 -11.711 1 96.25 437 PRO A CA 1
ATOM 3266 C C . PRO A 1 437 ? 18.953 -21.203 -10.305 1 96.25 437 PRO A C 1
ATOM 3268 O O . PRO A 1 437 ? 19.719 -21.266 -9.336 1 96.25 437 PRO A O 1
ATOM 3271 N N . HIS A 1 438 ? 17.703 -21.234 -10.086 1 95.75 438 HIS A N 1
ATOM 3272 C CA . HIS A 1 438 ? 17.094 -21.375 -8.766 1 95.75 438 HIS A CA 1
ATOM 3273 C C . HIS A 1 438 ? 17.469 -22.719 -8.141 1 95.75 438 HIS A C 1
ATOM 3275 O O . HIS A 1 438 ? 17.484 -22.859 -6.918 1 95.75 438 HIS A O 1
ATOM 3281 N N . ASN A 1 439 ? 17.719 -23.734 -8.969 1 93.62 439 ASN A N 1
ATOM 3282 C CA . ASN A 1 439 ? 18.094 -25.062 -8.469 1 93.62 439 ASN A CA 1
ATOM 3283 C C . ASN A 1 439 ? 19.297 -25 -7.547 1 93.62 439 ASN A C 1
ATOM 3285 O O . ASN A 1 439 ? 19.359 -25.703 -6.539 1 93.62 439 ASN A O 1
ATOM 3289 N N . ARG A 1 440 ? 20.203 -24.141 -7.898 1 93.06 440 ARG A N 1
ATOM 3290 C CA . ARG A 1 440 ? 21.438 -24.031 -7.125 1 93.06 440 ARG A CA 1
ATOM 3291 C C . ARG A 1 440 ? 21.359 -22.875 -6.148 1 93.06 440 ARG A C 1
ATOM 3293 O O . ARG A 1 440 ? 21.734 -23 -4.98 1 93.06 440 ARG A O 1
ATOM 3300 N N . SER A 1 441 ? 20.922 -21.766 -6.602 1 96.19 441 SER A N 1
ATOM 3301 C CA . SER A 1 441 ? 21.016 -20.516 -5.863 1 96.19 441 SER A CA 1
ATOM 3302 C C . SER A 1 441 ? 20.172 -20.547 -4.594 1 96.19 441 SER A C 1
ATOM 3304 O O . SER A 1 441 ? 20.438 -19.797 -3.646 1 96.19 441 SER A O 1
ATOM 3306 N N . THR A 1 442 ? 19.141 -21.391 -4.469 1 96.56 442 THR A N 1
ATOM 3307 C CA . THR A 1 442 ? 18.25 -21.391 -3.322 1 96.56 442 THR A CA 1
ATOM 3308 C C . THR A 1 442 ? 18.797 -22.266 -2.195 1 96.56 442 THR A C 1
ATOM 3310 O O . THR A 1 442 ? 18.297 -22.203 -1.067 1 96.56 442 THR A O 1
ATOM 3313 N N . ALA A 1 443 ? 19.797 -23.094 -2.441 1 95.31 443 ALA A N 1
ATOM 3314 C CA . ALA A 1 443 ? 20.406 -23.922 -1.409 1 95.31 443 ALA A CA 1
ATOM 3315 C C . ALA A 1 443 ? 21.125 -23.078 -0.363 1 95.31 443 ALA A C 1
ATOM 3317 O O . ALA A 1 443 ? 21.719 -22.047 -0.693 1 95.31 443 ALA A O 1
ATOM 3318 N N . ILE A 1 444 ? 21.047 -23.453 0.873 1 96 444 ILE A N 1
ATOM 3319 C CA . ILE A 1 444 ? 21.719 -22.719 1.946 1 96 444 ILE A CA 1
ATOM 3320 C C . ILE A 1 444 ? 22.656 -23.672 2.701 1 96 444 ILE A C 1
ATOM 3322 O O . ILE A 1 444 ? 22.453 -24.891 2.699 1 96 444 ILE A O 1
ATOM 3326 N N . PRO A 1 445 ? 23.688 -23.172 3.379 1 95.69 445 PRO A N 1
ATOM 3327 C CA . PRO A 1 445 ? 24.609 -24.016 4.117 1 95.69 445 PRO A CA 1
ATOM 3328 C C . PRO A 1 445 ? 23.953 -24.719 5.309 1 95.69 445 PRO A C 1
ATOM 3330 O O . PRO A 1 445 ? 22.984 -24.203 5.867 1 95.69 445 PRO A O 1
ATOM 3333 N N . GLU A 1 446 ? 24.516 -25.828 5.633 1 93.12 446 GLU A N 1
ATOM 3334 C CA . GLU A 1 446 ? 24.047 -26.562 6.797 1 93.12 446 GLU A CA 1
ATOM 3335 C C . GLU A 1 446 ? 24.078 -25.703 8.055 1 93.12 446 GLU A C 1
ATOM 3337 O O . GLU A 1 446 ? 25 -24.906 8.242 1 93.12 446 GLU A O 1
ATOM 3342 N N . GLY A 1 447 ? 23.031 -25.812 8.797 1 92.81 447 GLY A N 1
ATOM 3343 C CA . GLY A 1 447 ? 22.938 -25.094 10.055 1 92.81 447 GLY A CA 1
ATOM 3344 C C . GLY A 1 447 ? 22.328 -23.703 9.898 1 92.81 447 GLY A C 1
ATOM 3345 O O . GLY A 1 447 ? 22.188 -22.969 10.883 1 92.81 447 GLY A O 1
ATOM 3346 N N . SER A 1 448 ? 21.984 -23.344 8.766 1 96.19 448 SER A N 1
ATOM 3347 C CA . SER A 1 448 ? 21.391 -22.031 8.508 1 96.19 448 SER A CA 1
ATOM 3348 C C . SER A 1 448 ? 19.875 -22.141 8.297 1 96.19 448 SER A C 1
ATOM 3350 O O . SER A 1 448 ? 19.359 -23.234 8.047 1 96.19 448 SER A O 1
ATOM 3352 N N . ILE A 1 449 ? 19.156 -21.047 8.484 1 96 449 ILE A N 1
ATOM 3353 C CA . ILE A 1 449 ? 17.75 -20.969 8.125 1 96 449 ILE A CA 1
ATOM 3354 C C . ILE A 1 449 ? 17.562 -19.953 7 1 96 449 ILE A C 1
ATOM 3356 O O . ILE A 1 449 ? 18.391 -19.062 6.809 1 96 449 ILE A O 1
ATOM 3360 N N . GLY A 1 450 ? 16.578 -20.203 6.23 1 95.88 450 GLY A N 1
ATOM 3361 C CA . GLY A 1 450 ? 16.359 -19.344 5.07 1 95.88 450 GLY A CA 1
ATOM 3362 C C . GLY A 1 450 ? 14.938 -18.812 4.98 1 95.88 450 GLY A C 1
ATOM 3363 O O . GLY A 1 450 ? 13.984 -19.5 5.352 1 95.88 450 GLY A O 1
ATOM 3364 N N . GLY A 1 451 ? 14.812 -17.547 4.594 1 96.19 451 GLY A N 1
ATOM 3365 C CA . GLY A 1 451 ? 13.531 -16.984 4.219 1 96.19 451 GLY A CA 1
ATOM 3366 C C . GLY A 1 451 ? 13.219 -17.141 2.742 1 96.19 451 GLY A C 1
ATOM 3367 O O . GLY A 1 451 ? 14.117 -17.062 1.9 1 96.19 451 GLY A O 1
ATOM 3368 N N . GLY A 1 452 ? 11.945 -17.375 2.459 1 94.69 452 GLY A N 1
ATOM 3369 C CA . GLY A 1 452 ? 11.531 -17.562 1.075 1 94.69 452 GLY A CA 1
ATOM 3370 C C . GLY A 1 452 ? 11.312 -16.25 0.349 1 94.69 452 GLY A C 1
ATOM 3371 O O . GLY A 1 452 ? 11.359 -15.172 0.96 1 94.69 452 GLY A O 1
ATOM 3372 N N . GLY A 1 453 ? 11.156 -16.297 -0.994 1 94.25 453 GLY A N 1
ATOM 3373 C CA . GLY A 1 453 ? 10.859 -15.148 -1.844 1 94.25 453 GLY A CA 1
ATOM 3374 C C . GLY A 1 453 ? 9.68 -15.391 -2.773 1 94.25 453 GLY A C 1
ATOM 3375 O O . GLY A 1 453 ? 9.242 -16.531 -2.945 1 94.25 453 GLY A O 1
ATOM 3376 N N . ILE A 1 454 ? 9.141 -14.32 -3.352 1 93.69 454 ILE A N 1
ATOM 3377 C CA . ILE A 1 454 ? 8.023 -14.391 -4.285 1 93.69 454 ILE A CA 1
ATOM 3378 C C . ILE A 1 454 ? 8.547 -14.617 -5.699 1 93.69 454 ILE A C 1
ATOM 3380 O O . ILE A 1 454 ? 9.688 -14.273 -6.008 1 93.69 454 ILE A O 1
ATOM 3384 N N . GLY A 1 455 ? 7.789 -15.172 -6.598 1 90.69 455 GLY A N 1
ATOM 3385 C CA . GLY A 1 455 ? 8.195 -15.555 -7.938 1 90.69 455 GLY A CA 1
ATOM 3386 C C . GLY A 1 455 ? 8.586 -17.016 -8.047 1 90.69 455 GLY A C 1
ATOM 3387 O O . GLY A 1 455 ? 8.016 -17.875 -7.359 1 90.69 455 GLY A O 1
ATOM 3388 N N . CYS A 1 456 ? 9.57 -17.266 -8.812 1 92.5 456 CYS A N 1
ATOM 3389 C CA . CYS A 1 456 ? 10 -18.656 -8.953 1 92.5 456 CYS A CA 1
ATOM 3390 C C . CYS A 1 456 ? 10.57 -19.188 -7.645 1 92.5 456 CYS A C 1
ATOM 3392 O O . CYS A 1 456 ? 10.531 -20.391 -7.387 1 92.5 456 CYS A O 1
ATOM 3394 N N . HIS A 1 457 ? 11.016 -18.312 -6.719 1 94.5 457 HIS A N 1
ATOM 3395 C CA . HIS A 1 457 ? 11.531 -18.703 -5.414 1 94.5 457 HIS A CA 1
ATOM 3396 C C . HIS A 1 457 ? 10.469 -19.438 -4.602 1 94.5 457 HIS A C 1
ATOM 3398 O O . HIS A 1 457 ? 10.805 -20.203 -3.693 1 94.5 457 HIS A O 1
ATOM 3404 N N . THR A 1 458 ? 9.172 -19.203 -4.898 1 91.62 458 THR A N 1
ATOM 3405 C CA . THR A 1 458 ? 8.078 -19.812 -4.16 1 91.62 458 THR A CA 1
ATOM 3406 C C . THR A 1 458 ? 8.109 -21.328 -4.312 1 91.62 458 THR A C 1
ATOM 3408 O O . THR A 1 458 ? 7.648 -22.062 -3.432 1 91.62 458 THR A O 1
ATOM 3411 N N . LEU A 1 459 ? 8.727 -21.828 -5.367 1 90.5 459 LEU A N 1
ATOM 3412 C CA . LEU A 1 459 ? 8.703 -23.25 -5.707 1 90.5 459 LEU A CA 1
ATOM 3413 C C . LEU A 1 459 ? 9.531 -24.062 -4.719 1 90.5 459 LEU A C 1
ATOM 3415 O O . LEU A 1 459 ? 9.383 -25.281 -4.637 1 90.5 459 LEU A O 1
ATOM 3419 N N . VAL A 1 460 ? 10.375 -23.375 -3.891 1 91.56 460 VAL A N 1
ATOM 3420 C CA . VAL A 1 460 ? 11.133 -24.094 -2.867 1 91.56 460 VAL A CA 1
ATOM 3421 C C . VAL A 1 460 ? 10.18 -24.734 -1.861 1 91.56 460 VAL A C 1
ATOM 3423 O O . VAL A 1 460 ? 10.5 -25.766 -1.264 1 91.56 460 VAL A O 1
ATOM 3426 N N . THR A 1 461 ? 9.016 -24.125 -1.757 1 89.56 461 THR A N 1
ATOM 3427 C CA . THR A 1 461 ? 8.07 -24.625 -0.767 1 89.56 461 THR A CA 1
ATOM 3428 C C . THR A 1 461 ? 7.324 -25.844 -1.294 1 89.56 461 THR A C 1
ATOM 3430 O O . THR A 1 461 ? 6.641 -26.531 -0.537 1 89.56 461 THR A O 1
ATOM 3433 N N . MET A 1 462 ? 7.52 -26.172 -2.561 1 84.62 462 MET A N 1
ATOM 3434 C CA . MET A 1 462 ? 6.852 -27.312 -3.178 1 84.62 462 MET A CA 1
ATOM 3435 C C . MET A 1 462 ? 7.816 -28.469 -3.367 1 84.62 462 MET A C 1
ATOM 3437 O O . MET A 1 462 ? 7.441 -29.516 -3.898 1 84.62 462 MET A O 1
ATOM 3441 N N . SER A 1 463 ? 9.055 -28.172 -2.943 1 81.69 463 SER A N 1
ATOM 3442 C CA . SER A 1 463 ? 10.086 -29.203 -3.07 1 81.69 463 SER A CA 1
ATOM 3443 C C . SER A 1 463 ? 10.406 -29.828 -1.721 1 81.69 463 SER A C 1
ATOM 3445 O O . SER A 1 463 ? 10.32 -29.172 -0.684 1 81.69 463 SER A O 1
ATOM 3447 N N . GLY A 1 464 ? 10.633 -31.062 -1.639 1 79.75 464 GLY A N 1
ATOM 3448 C CA . GLY A 1 464 ? 11.016 -31.734 -0.412 1 79.75 464 GLY A CA 1
ATOM 3449 C C . GLY A 1 464 ? 12.5 -31.625 -0.115 1 79.75 464 GLY A C 1
ATOM 3450 O O . GLY A 1 464 ? 13.008 -32.281 0.8 1 79.75 464 GLY A O 1
ATOM 3451 N N . ARG A 1 465 ? 13.156 -30.719 -0.834 1 87.38 465 ARG A N 1
ATOM 3452 C CA . ARG A 1 465 ? 14.594 -30.562 -0.648 1 87.38 465 ARG A CA 1
ATOM 3453 C C . ARG A 1 465 ? 14.906 -29.891 0.688 1 87.38 465 ARG A C 1
ATOM 3455 O O . ARG A 1 465 ? 14.453 -28.781 0.95 1 87.38 465 ARG A O 1
ATOM 3462 N N . GLU A 1 466 ? 15.688 -30.469 1.462 1 86.44 466 GLU A N 1
ATOM 3463 C CA . GLU A 1 466 ? 16.031 -29.953 2.779 1 86.44 466 GLU A CA 1
ATOM 3464 C C . GLU A 1 466 ? 17.016 -28.797 2.668 1 86.44 466 GLU A C 1
ATOM 3466 O O . GLU A 1 466 ? 16.984 -27.859 3.473 1 86.44 466 GLU A O 1
ATOM 3471 N N . ASP A 1 467 ? 17.859 -28.828 1.716 1 90.06 467 ASP A N 1
ATOM 3472 C CA . ASP A 1 467 ? 18.938 -27.844 1.604 1 90.06 467 ASP A CA 1
ATOM 3473 C C . ASP A 1 467 ? 18.406 -26.516 1.096 1 90.06 467 ASP A C 1
ATOM 3475 O O . ASP A 1 467 ? 19.141 -25.516 1.029 1 90.06 467 ASP A O 1
ATOM 3479 N N . SER A 1 468 ? 17.125 -26.469 0.698 1 93.31 468 SER A N 1
ATOM 3480 C CA . SER A 1 468 ? 16.531 -25.234 0.216 1 93.31 468 SER A CA 1
ATOM 3481 C C . SER A 1 468 ? 15.281 -24.875 1.013 1 93.31 468 SER A C 1
ATOM 3483 O O . SER A 1 468 ? 14.5 -24.016 0.6 1 93.31 468 SER A O 1
ATOM 3485 N N . ALA A 1 469 ? 15.109 -25.609 2.139 1 91.69 469 ALA A N 1
ATOM 3486 C CA . ALA A 1 469 ? 13.93 -25.359 2.965 1 91.69 469 ALA A CA 1
ATOM 3487 C C . ALA A 1 469 ? 13.922 -23.938 3.514 1 91.69 469 ALA A C 1
ATOM 3489 O O . ALA A 1 469 ? 14.977 -23.406 3.861 1 91.69 469 ALA A O 1
ATOM 3490 N N . VAL A 1 470 ? 12.75 -23.344 3.604 1 93.62 470 VAL A N 1
ATOM 3491 C CA . VAL A 1 470 ? 12.625 -21.969 4.098 1 93.62 470 VAL A CA 1
ATOM 3492 C C . VAL A 1 470 ? 11.633 -21.938 5.258 1 93.62 470 VAL A C 1
ATOM 3494 O O . VAL A 1 470 ? 10.805 -22.828 5.41 1 93.62 470 VAL A O 1
ATOM 3497 N N . THR A 1 471 ? 11.688 -20.875 6.043 1 90.94 471 THR A N 1
ATOM 3498 C CA . THR A 1 471 ? 10.812 -20.688 7.191 1 90.94 471 THR A CA 1
ATOM 3499 C C . THR A 1 471 ? 9.414 -20.266 6.742 1 90.94 471 THR A C 1
ATOM 3501 O O . THR A 1 471 ? 8.445 -20.438 7.48 1 90.94 471 THR A O 1
ATOM 3504 N N . GLY A 1 472 ? 9.32 -19.719 5.676 1 91.62 472 GLY A N 1
ATOM 3505 C CA . GLY A 1 472 ? 8.062 -19.234 5.133 1 91.62 472 GLY A CA 1
ATOM 3506 C C . GLY A 1 472 ? 8.25 -18.141 4.086 1 91.62 472 GLY A C 1
ATOM 3507 O O . GLY A 1 472 ? 9.375 -17.719 3.82 1 91.62 472 GLY A O 1
ATOM 3508 N N . LEU A 1 473 ? 7.133 -17.75 3.514 1 94 473 LEU A N 1
ATOM 3509 C CA . LEU A 1 473 ? 7.113 -16.672 2.543 1 94 473 LEU A CA 1
ATOM 3510 C C . LEU A 1 473 ? 6.559 -15.391 3.168 1 94 473 LEU A C 1
ATOM 3512 O O . LEU A 1 473 ? 6.105 -15.406 4.316 1 94 473 LEU A O 1
ATOM 3516 N N . THR A 1 474 ? 6.707 -14.281 2.506 1 94.75 474 THR A N 1
ATOM 3517 C CA . THR A 1 474 ? 6.09 -13.008 2.84 1 94.75 474 THR A CA 1
ATOM 3518 C C . THR A 1 474 ? 5.539 -12.328 1.589 1 94.75 474 THR A C 1
ATOM 3520 O O . THR A 1 474 ? 5.648 -12.867 0.485 1 94.75 474 THR A O 1
ATOM 3523 N N . GLN A 1 475 ? 4.805 -11.219 1.75 1 94.44 475 GLN A N 1
ATOM 3524 C CA . GLN A 1 475 ? 4.273 -10.508 0.592 1 94.44 475 GLN A CA 1
ATOM 3525 C C . GLN A 1 475 ? 5.398 -9.906 -0.248 1 94.44 475 GLN A C 1
ATOM 3527 O O . GLN A 1 475 ? 6.492 -9.656 0.26 1 94.44 475 GLN A O 1
ATOM 3532 N N . MET A 1 476 ? 5.18 -9.656 -1.498 1 95.19 476 MET A N 1
ATOM 3533 C CA . MET A 1 476 ? 6.188 -9.141 -2.42 1 95.19 476 MET A CA 1
ATOM 3534 C C . MET A 1 476 ? 6.711 -7.785 -1.951 1 95.19 476 MET A C 1
ATOM 3536 O O . MET A 1 476 ? 5.93 -6.863 -1.712 1 95.19 476 MET A O 1
ATOM 3540 N N . GLY A 1 477 ? 7.992 -7.68 -1.788 1 95.88 477 GLY A N 1
ATOM 3541 C CA . GLY A 1 477 ? 8.625 -6.438 -1.375 1 95.88 477 GLY A CA 1
ATOM 3542 C C . GLY A 1 477 ? 9 -6.422 0.095 1 95.88 477 GLY A C 1
ATOM 3543 O O . GLY A 1 477 ? 9.773 -5.562 0.535 1 95.88 477 GLY A O 1
ATOM 3544 N N . GLY A 1 478 ? 8.539 -7.445 0.892 1 97.31 478 GLY A N 1
ATOM 3545 C CA . GLY A 1 478 ? 8.805 -7.508 2.32 1 97.31 478 GLY A CA 1
ATOM 3546 C C . GLY A 1 478 ? 9.898 -8.5 2.684 1 97.31 478 GLY A C 1
ATOM 3547 O O . GLY A 1 478 ? 10.211 -8.68 3.861 1 97.31 478 GLY A O 1
ATOM 3548 N N . GLU A 1 479 ? 10.594 -9.094 1.725 1 97.88 479 GLU A N 1
ATOM 3549 C CA . GLU A 1 479 ? 11.57 -10.156 1.946 1 97.88 479 GLU A CA 1
ATOM 3550 C C . GLU A 1 479 ? 12.68 -9.695 2.893 1 97.88 479 GLU A C 1
ATOM 3552 O O . GLU A 1 479 ? 13.312 -8.664 2.66 1 97.88 479 GLU A O 1
ATOM 3557 N N . GLY A 1 480 ? 12.836 -10.422 3.936 1 97.75 480 GLY A N 1
ATOM 3558 C CA . GLY A 1 480 ? 13.891 -10.156 4.898 1 97.75 480 GLY A CA 1
ATOM 3559 C C . GLY A 1 480 ? 13.43 -9.312 6.066 1 97.75 480 GLY A C 1
ATOM 3560 O O . GLY A 1 480 ? 14.023 -9.359 7.148 1 97.75 480 GLY A O 1
ATOM 3561 N N . SER A 1 481 ? 12.32 -8.555 5.938 1 97.88 481 SER A N 1
ATOM 3562 C CA . SER A 1 481 ? 11.891 -7.609 6.965 1 97.88 481 SER A CA 1
ATOM 3563 C C . SER A 1 481 ? 11.234 -8.32 8.141 1 97.88 481 SER A C 1
ATOM 3565 O O . SER A 1 481 ? 11.133 -7.77 9.234 1 97.88 481 SER A O 1
ATOM 3567 N N . GLN A 1 482 ? 10.734 -9.531 7.961 1 97.62 482 GLN A N 1
ATOM 3568 C CA . GLN A 1 482 ? 10.211 -10.312 9.078 1 97.62 482 GLN A CA 1
ATOM 3569 C C . GLN A 1 482 ? 11.305 -10.578 10.117 1 97.62 482 GLN A C 1
ATOM 3571 O O . GLN A 1 482 ? 11.023 -10.648 11.312 1 97.62 482 GLN A O 1
ATOM 3576 N N . TRP A 1 483 ? 12.594 -10.68 9.633 1 98 483 TRP A N 1
ATOM 3577 C CA . TRP A 1 483 ? 13.734 -10.961 10.5 1 98 483 TRP A CA 1
ATOM 3578 C C . TRP A 1 483 ? 13.938 -9.844 11.516 1 98 483 TRP A C 1
ATOM 3580 O O . TRP A 1 483 ? 14.367 -10.086 12.641 1 98 483 TRP A O 1
ATOM 3590 N N . ILE A 1 484 ? 13.547 -8.609 11.18 1 98.38 484 ILE A N 1
ATOM 3591 C CA . ILE A 1 484 ? 13.664 -7.465 12.078 1 98.38 484 ILE A CA 1
ATOM 3592 C C . ILE A 1 484 ? 12.883 -7.734 13.359 1 98.38 484 ILE A C 1
ATOM 3594 O O . ILE A 1 484 ? 13.328 -7.387 14.453 1 98.38 484 ILE A O 1
ATOM 3598 N N . GLY A 1 485 ? 11.672 -8.406 13.234 1 97.94 485 GLY A N 1
ATOM 3599 C CA . GLY A 1 485 ? 10.828 -8.703 14.383 1 97.94 485 GLY A CA 1
ATOM 3600 C C . GLY A 1 485 ? 11.156 -10.031 15.039 1 97.94 485 GLY A C 1
ATOM 3601 O O . GLY A 1 485 ? 10.695 -10.312 16.141 1 97.94 485 GLY A O 1
ATOM 3602 N N . GLN A 1 486 ? 11.992 -10.891 14.383 1 97.31 486 GLN A N 1
ATOM 3603 C CA . GLN A 1 486 ? 12.344 -12.211 14.883 1 97.31 486 GLN A CA 1
ATOM 3604 C C . GLN A 1 486 ? 13.664 -12.18 15.648 1 97.31 486 GLN A C 1
ATOM 3606 O O . GLN A 1 486 ? 13.781 -12.766 16.719 1 97.31 486 GLN A O 1
ATOM 3611 N N . ALA A 1 487 ? 14.609 -11.445 15.18 1 97.31 487 ALA A N 1
ATOM 3612 C CA . ALA A 1 487 ? 16.016 -11.5 15.586 1 97.31 487 ALA A CA 1
ATOM 3613 C C . ALA A 1 487 ? 16.156 -11.188 17.078 1 97.31 487 ALA A C 1
ATOM 3615 O O . ALA A 1 487 ? 16.938 -11.828 17.781 1 97.31 487 ALA A O 1
ATOM 3616 N N . PRO A 1 488 ? 15.336 -10.195 17.641 1 96.69 488 PRO A N 1
ATOM 3617 C CA . PRO A 1 488 ? 15.562 -9.852 19.047 1 96.69 488 PRO A CA 1
ATOM 3618 C C . PRO A 1 488 ? 15.117 -10.953 20 1 96.69 488 PRO A C 1
ATOM 3620 O O . PRO A 1 488 ? 15.461 -10.922 21.188 1 96.69 488 PRO A O 1
ATOM 3623 N N . PHE A 1 489 ? 14.414 -12.008 19.531 1 97.19 489 PHE A N 1
ATOM 3624 C CA . PHE A 1 489 ? 13.773 -12.93 20.453 1 97.19 489 PHE A CA 1
ATOM 3625 C C . PHE A 1 489 ? 14.242 -14.359 20.219 1 97.19 489 PHE A C 1
ATOM 3627 O O . PHE A 1 489 ? 13.539 -15.312 20.562 1 97.19 489 PHE A O 1
ATOM 3634 N N . THR A 1 490 ? 15.383 -14.531 19.547 1 96.62 490 THR A N 1
ATOM 3635 C CA . THR A 1 490 ? 15.953 -15.852 19.281 1 96.62 490 THR A CA 1
ATOM 3636 C C . THR A 1 490 ? 17.469 -15.812 19.406 1 96.62 490 THR A C 1
ATOM 3638 O O . THR A 1 490 ? 18.078 -14.734 19.406 1 96.62 490 THR A O 1
ATOM 3641 N N . ASP A 1 491 ? 18.047 -16.969 19.578 1 96.31 491 ASP A N 1
ATOM 3642 C CA . ASP A 1 491 ? 19.5 -17.047 19.625 1 96.31 491 ASP A CA 1
ATOM 3643 C C . ASP A 1 491 ? 20.078 -17.391 18.25 1 96.31 491 ASP A C 1
ATOM 3645 O O . ASP A 1 491 ? 21.297 -17.531 18.109 1 96.31 491 ASP A O 1
ATOM 3649 N N . VAL A 1 492 ? 19.203 -17.516 17.234 1 96.19 492 VAL A N 1
ATOM 3650 C CA . VAL A 1 492 ? 19.688 -17.703 15.867 1 96.19 492 VAL A CA 1
ATOM 3651 C C . VAL A 1 492 ? 20.438 -16.469 15.414 1 96.19 492 VAL A C 1
ATOM 3653 O O . VAL A 1 492 ? 19.875 -15.367 15.383 1 96.19 492 VAL A O 1
ATOM 3656 N N . PRO A 1 493 ? 21.594 -16.578 15.031 1 96.25 493 PRO A N 1
ATOM 3657 C CA . PRO A 1 493 ? 22.422 -15.391 14.836 1 96.25 493 PRO A CA 1
ATOM 3658 C C . PRO A 1 493 ? 22.234 -14.742 13.469 1 96.25 493 PRO A C 1
ATOM 3660 O O . PRO A 1 493 ? 22.547 -13.562 13.289 1 96.25 493 PRO A O 1
ATOM 3663 N N . HIS A 1 494 ? 21.766 -15.625 12.461 1 97.62 494 HIS A N 1
ATOM 3664 C CA . HIS A 1 494 ? 21.797 -15.156 11.086 1 97.62 494 HIS A CA 1
ATOM 3665 C C . HIS A 1 494 ? 20.703 -15.797 10.25 1 97.62 494 HIS A C 1
ATOM 3667 O O . HIS A 1 494 ? 20.312 -16.938 10.5 1 97.62 494 HIS A O 1
ATOM 3673 N N . LEU A 1 495 ? 20.203 -15.07 9.234 1 97.75 495 LEU A N 1
ATOM 3674 C CA . LEU A 1 495 ? 19.203 -15.578 8.305 1 97.75 495 LEU A CA 1
ATOM 3675 C C . LEU A 1 495 ? 19.641 -15.328 6.859 1 97.75 495 LEU A C 1
ATOM 3677 O O . LEU A 1 495 ? 20.141 -14.25 6.535 1 97.75 495 LEU A O 1
ATOM 3681 N N . PHE A 1 496 ? 19.484 -16.344 5.934 1 98.56 496 PHE A N 1
ATOM 3682 C CA . PHE A 1 496 ? 19.578 -16.141 4.492 1 98.56 496 PHE A CA 1
ATOM 3683 C C . PHE A 1 496 ? 18.219 -15.797 3.908 1 98.56 496 PHE A C 1
ATOM 3685 O O . PHE A 1 496 ? 17.219 -16.438 4.234 1 98.56 496 PHE A O 1
ATOM 3692 N N . GLN A 1 497 ? 18.109 -14.781 3.107 1 98.56 497 GLN A N 1
ATOM 3693 C CA . GLN A 1 497 ? 16.844 -14.375 2.5 1 98.56 497 GLN A CA 1
ATOM 3694 C C . GLN A 1 497 ? 16.922 -14.461 0.977 1 98.56 497 GLN A C 1
ATOM 3696 O O . GLN A 1 497 ? 17.734 -13.789 0.351 1 98.56 497 GLN A O 1
ATOM 3701 N N . ASN A 1 498 ? 16.047 -15.328 0.378 1 98.25 498 ASN A N 1
ATOM 3702 C CA . ASN A 1 498 ? 15.922 -15.367 -1.075 1 98.25 498 ASN A CA 1
ATOM 3703 C C . ASN A 1 498 ? 15.172 -14.148 -1.608 1 98.25 498 ASN A C 1
ATOM 3705 O O . ASN A 1 498 ? 14.164 -13.742 -1.037 1 98.25 498 ASN A O 1
ATOM 3709 N N . ILE A 1 499 ? 15.656 -13.539 -2.701 1 98.12 499 ILE A N 1
ATOM 3710 C CA . ILE A 1 499 ? 14.953 -12.469 -3.4 1 98.12 499 ILE A CA 1
ATOM 3711 C C . ILE A 1 499 ? 15.367 -12.453 -4.871 1 98.12 499 ILE A C 1
ATOM 3713 O O . ILE A 1 499 ? 16.531 -12.672 -5.195 1 98.12 499 ILE A O 1
ATOM 3717 N N . GLY A 1 500 ? 14.438 -12.344 -5.773 1 97.38 500 GLY A N 1
ATOM 3718 C CA . GLY A 1 500 ? 14.734 -12.211 -7.191 1 97.38 500 GLY A CA 1
ATOM 3719 C C . GLY A 1 500 ? 14.992 -10.773 -7.609 1 97.38 500 GLY A C 1
ATOM 3720 O O . GLY A 1 500 ? 14.578 -9.836 -6.918 1 97.38 500 GLY A O 1
ATOM 3721 N N . ASP A 1 501 ? 15.68 -10.594 -8.758 1 96.94 501 ASP A N 1
ATOM 3722 C CA . ASP A 1 501 ? 15.961 -9.242 -9.242 1 96.94 501 ASP A CA 1
ATOM 3723 C C . ASP A 1 501 ? 14.672 -8.484 -9.531 1 96.94 501 ASP A C 1
ATOM 3725 O O . ASP A 1 501 ? 14.539 -7.309 -9.188 1 96.94 501 ASP A O 1
ATOM 3729 N N . GLY A 1 502 ? 13.656 -9.141 -10.164 1 96.25 502 GLY A N 1
ATOM 3730 C CA . GLY A 1 502 ? 12.375 -8.484 -10.391 1 96.25 502 GLY A CA 1
ATOM 3731 C C . GLY A 1 502 ? 11.758 -7.93 -9.125 1 96.25 502 GLY A C 1
ATOM 3732 O O . GLY A 1 502 ? 11.297 -6.785 -9.102 1 96.25 502 GLY A O 1
ATOM 3733 N N . THR A 1 503 ? 11.719 -8.75 -8 1 97 503 THR A N 1
ATOM 3734 C CA . THR A 1 503 ? 11.148 -8.344 -6.719 1 97 503 THR A CA 1
ATOM 3735 C C . THR A 1 503 ? 11.992 -7.238 -6.082 1 97 503 THR A C 1
ATOM 3737 O O . THR A 1 503 ? 11.453 -6.305 -5.488 1 97 503 THR A O 1
ATOM 3740 N N . PHE A 1 504 ? 13.352 -7.359 -6.223 1 97.81 504 PHE A N 1
ATOM 3741 C CA . PHE A 1 504 ? 14.258 -6.355 -5.672 1 97.81 504 PHE A CA 1
ATOM 3742 C C . PHE A 1 504 ? 13.945 -4.977 -6.242 1 97.81 504 PHE A C 1
ATOM 3744 O O . PHE A 1 504 ? 13.797 -4.008 -5.496 1 97.81 504 PHE A O 1
ATOM 3751 N N . PHE A 1 505 ? 13.805 -4.855 -7.586 1 97.06 505 PHE A N 1
ATOM 3752 C CA . PHE A 1 505 ? 13.609 -3.566 -8.242 1 97.06 505 PHE A CA 1
ATOM 3753 C C . PHE A 1 505 ? 12.172 -3.096 -8.094 1 97.06 505 PHE A C 1
ATOM 3755 O O . PHE A 1 505 ? 11.898 -1.894 -8.117 1 97.06 505 PHE A O 1
ATOM 3762 N N . HIS A 1 506 ? 11.25 -4.078 -7.949 1 95.94 506 HIS A N 1
ATOM 3763 C CA . HIS A 1 506 ? 9.852 -3.758 -7.68 1 95.94 506 HIS A CA 1
ATOM 3764 C C . HIS A 1 506 ? 9.719 -2.93 -6.406 1 95.94 506 HIS A C 1
ATOM 3766 O O . HIS A 1 506 ? 9.016 -1.914 -6.395 1 95.94 506 HIS A O 1
ATOM 3772 N N . SER A 1 507 ? 10.312 -3.32 -5.316 1 95.94 507 SER A N 1
ATOM 3773 C CA . SER A 1 507 ? 10.219 -2.604 -4.051 1 95.94 507 SER A CA 1
ATOM 3774 C C . SER A 1 507 ? 11.086 -3.26 -2.979 1 95.94 507 SER A C 1
ATOM 3776 O O . SER A 1 507 ? 11.25 -2.713 -1.885 1 95.94 507 SER A O 1
ATOM 3778 N N . GLY A 1 508 ? 11.68 -4.449 -3.244 1 97.69 508 GLY A N 1
ATOM 3779 C CA . GLY A 1 508 ? 12.453 -5.188 -2.254 1 97.69 508 GLY A CA 1
ATOM 3780 C C . GLY A 1 508 ? 13.703 -4.449 -1.8 1 97.69 508 GLY A C 1
ATOM 3781 O O . GLY A 1 508 ? 14.258 -4.758 -0.744 1 97.69 508 GLY A O 1
ATOM 3782 N N . GLN A 1 509 ? 14.148 -3.504 -2.602 1 97.81 509 GLN A N 1
ATOM 3783 C CA . GLN A 1 509 ? 15.312 -2.699 -2.234 1 97.81 509 GLN A CA 1
ATOM 3784 C C . GLN A 1 509 ? 15.062 -1.934 -0.938 1 97.81 509 GLN A C 1
ATOM 3786 O O . GLN A 1 509 ? 15.984 -1.723 -0.148 1 97.81 509 GLN A O 1
ATOM 3791 N N . LEU A 1 510 ? 13.781 -1.542 -0.666 1 97.69 510 LEU A N 1
ATOM 3792 C CA . LEU A 1 510 ? 13.445 -0.861 0.58 1 97.69 510 LEU A CA 1
ATOM 3793 C C . LEU A 1 510 ? 13.586 -1.806 1.77 1 97.69 510 LEU A C 1
ATOM 3795 O O . LEU A 1 510 ? 13.945 -1.379 2.867 1 97.69 510 LEU A O 1
ATOM 3799 N N . ALA A 1 511 ? 13.242 -3.096 1.553 1 98.31 511 ALA A N 1
ATOM 3800 C CA . ALA A 1 511 ? 13.398 -4.082 2.617 1 98.31 511 ALA A CA 1
ATOM 3801 C C . ALA A 1 511 ? 14.859 -4.234 3.018 1 98.31 511 ALA A C 1
ATOM 3803 O O . ALA A 1 511 ? 15.18 -4.363 4.203 1 98.31 511 ALA A O 1
ATOM 3804 N N . VAL A 1 512 ? 15.758 -4.242 2.027 1 98.5 512 VAL A N 1
ATOM 3805 C CA . VAL A 1 512 ? 17.188 -4.289 2.297 1 98.5 512 VAL A CA 1
ATOM 3806 C C . VAL A 1 512 ? 17.609 -3.088 3.145 1 98.5 512 VAL A C 1
ATOM 3808 O O . VAL A 1 512 ? 18.312 -3.236 4.145 1 98.5 512 VAL A O 1
ATOM 3811 N N . GLN A 1 513 ? 17.172 -1.894 2.752 1 98.25 513 GLN A N 1
ATOM 3812 C CA . GLN A 1 513 ? 17.484 -0.668 3.479 1 98.25 513 GLN A CA 1
ATOM 3813 C C . GLN A 1 513 ? 16.922 -0.707 4.895 1 98.25 513 GLN A C 1
ATOM 3815 O O . GLN A 1 513 ? 17.547 -0.214 5.832 1 98.25 513 GLN A O 1
ATOM 3820 N N . ALA A 1 514 ? 15.68 -1.253 5.09 1 98.25 514 ALA A N 1
ATOM 3821 C CA . ALA A 1 514 ? 15.062 -1.38 6.406 1 98.25 514 ALA A CA 1
ATOM 3822 C C . ALA A 1 514 ? 15.906 -2.256 7.328 1 98.25 514 ALA A C 1
ATOM 3824 O O . ALA A 1 514 ? 16.078 -1.949 8.508 1 98.25 514 ALA A O 1
ATOM 3825 N N . CYS A 1 515 ? 16.438 -3.387 6.797 1 98.62 515 CYS A N 1
ATOM 3826 C CA . CYS A 1 515 ? 17.281 -4.277 7.582 1 98.62 515 CYS A CA 1
ATOM 3827 C C . CYS A 1 515 ? 18.578 -3.59 7.977 1 98.62 515 CYS A C 1
ATOM 3829 O O . CYS A 1 515 ? 19.062 -3.762 9.102 1 98.62 515 CYS A O 1
ATOM 3831 N N . ILE A 1 516 ? 19.188 -2.832 7.016 1 98.5 516 ILE A N 1
ATOM 3832 C CA . ILE A 1 516 ? 20.406 -2.078 7.312 1 98.5 516 ILE A CA 1
ATOM 3833 C C . ILE A 1 516 ? 20.125 -1.097 8.453 1 98.5 516 ILE A C 1
ATOM 3835 O O . ILE A 1 516 ? 20.906 -1.016 9.406 1 98.5 516 ILE A O 1
ATOM 3839 N N . ALA A 1 517 ? 19.016 -0.346 8.375 1 97.5 517 ALA A N 1
ATOM 3840 C CA . ALA A 1 517 ? 18.641 0.634 9.391 1 97.5 517 ALA A CA 1
ATOM 3841 C C . ALA A 1 517 ? 18.422 -0.035 10.742 1 97.5 517 ALA A C 1
ATOM 3843 O O . ALA A 1 517 ? 18.766 0.527 11.781 1 97.5 517 ALA A O 1
ATOM 3844 N N . ALA A 1 518 ? 17.812 -1.264 10.766 1 97.44 518 ALA A N 1
ATOM 3845 C CA . ALA A 1 518 ? 17.484 -1.979 12 1 97.44 518 ALA A CA 1
ATOM 3846 C C . ALA A 1 518 ? 18.734 -2.633 12.594 1 97.44 518 ALA A C 1
ATOM 3848 O O . ALA A 1 518 ? 18.734 -3.018 13.766 1 97.44 518 ALA A O 1
ATOM 3849 N N . GLY A 1 519 ? 19.812 -2.838 11.789 1 97.19 519 GLY A N 1
ATOM 3850 C CA . GLY A 1 519 ? 21.078 -3.369 12.258 1 97.19 519 GLY A CA 1
ATOM 3851 C C . GLY A 1 519 ? 21.047 -4.867 12.5 1 97.19 519 GLY A C 1
ATOM 3852 O O . GLY A 1 519 ? 21.75 -5.379 13.375 1 97.19 519 GLY A O 1
ATOM 3853 N N . VAL A 1 520 ? 20.25 -5.645 11.727 1 98.06 520 VAL A N 1
ATOM 3854 C CA . VAL A 1 520 ? 20.125 -7.086 11.914 1 98.06 520 VAL A CA 1
ATOM 3855 C C . VAL A 1 520 ? 21.156 -7.809 11.039 1 98.06 520 VAL A C 1
ATOM 3857 O O . VAL A 1 520 ? 21.656 -7.246 10.07 1 98.06 520 VAL A O 1
ATOM 3860 N N . ASN A 1 521 ? 21.484 -9.062 11.438 1 98.62 521 ASN A N 1
ATOM 3861 C CA . ASN A 1 521 ? 22.406 -9.906 10.672 1 98.62 521 ASN A CA 1
ATOM 3862 C C . ASN A 1 521 ? 21.656 -10.766 9.656 1 98.62 521 ASN A C 1
ATOM 3864 O O . ASN A 1 521 ? 21.016 -11.766 10.023 1 98.62 521 ASN A O 1
ATOM 3868 N N . ILE A 1 522 ? 21.766 -10.438 8.383 1 98.69 522 ILE A N 1
ATOM 3869 C CA . ILE A 1 522 ? 21.016 -11.117 7.328 1 98.69 522 ILE A CA 1
ATOM 3870 C C . ILE A 1 522 ? 21.812 -11.078 6.027 1 98.69 522 ILE A C 1
ATOM 3872 O O . ILE A 1 522 ? 22.531 -10.102 5.754 1 98.69 522 ILE A O 1
ATOM 3876 N N . THR A 1 523 ? 21.844 -12.117 5.254 1 98.88 523 THR A N 1
ATOM 3877 C CA . THR A 1 523 ? 22.391 -12.148 3.904 1 98.88 523 THR A CA 1
ATOM 3878 C C . THR A 1 523 ? 21.281 -12.281 2.865 1 98.88 523 THR A C 1
ATOM 3880 O O . THR A 1 523 ? 20.562 -13.273 2.855 1 98.88 523 THR A O 1
ATOM 3883 N N . TYR A 1 524 ? 21.156 -11.289 2.049 1 98.81 524 TYR A N 1
ATOM 3884 C CA . TYR A 1 524 ? 20.25 -11.398 0.916 1 98.81 524 TYR A CA 1
ATOM 3885 C C . TYR A 1 524 ? 20.875 -12.18 -0.227 1 98.81 524 TYR A C 1
ATOM 3887 O O . TYR A 1 524 ? 21.969 -11.836 -0.693 1 98.81 524 TYR A O 1
ATOM 3895 N N . LYS A 1 525 ? 20.266 -13.234 -0.629 1 98.56 525 LYS A N 1
ATOM 3896 C CA . LYS A 1 525 ? 20.625 -13.961 -1.845 1 98.56 525 LYS A CA 1
ATOM 3897 C C . LYS A 1 525 ? 19.812 -13.469 -3.041 1 98.56 525 LYS A C 1
ATOM 3899 O O . LYS A 1 525 ? 18.719 -13.961 -3.295 1 98.56 525 LYS A O 1
ATOM 3904 N N . LEU A 1 526 ? 20.406 -12.57 -3.752 1 98.5 526 LEU A N 1
ATOM 3905 C CA . LEU A 1 526 ? 19.75 -11.914 -4.879 1 98.5 526 LEU A CA 1
ATOM 3906 C C . LEU A 1 526 ? 20.031 -12.664 -6.18 1 98.5 526 LEU A C 1
ATOM 3908 O O . LEU A 1 526 ? 21.125 -12.562 -6.742 1 98.5 526 LEU A O 1
ATOM 3912 N N . LEU A 1 527 ? 19.062 -13.383 -6.637 1 98.25 527 LEU A N 1
ATOM 3913 C CA . LEU A 1 527 ? 19.203 -14.062 -7.918 1 98.25 527 LEU A CA 1
ATOM 3914 C C . LEU A 1 527 ? 18.953 -13.102 -9.078 1 98.25 527 LEU A C 1
ATOM 3916 O O . LEU A 1 527 ? 17.828 -12.633 -9.266 1 98.25 527 LEU A O 1
ATOM 3920 N N . TYR A 1 528 ? 19.969 -12.789 -9.781 1 98 528 TYR A N 1
ATOM 3921 C CA . TYR A 1 528 ? 19.922 -11.906 -10.945 1 98 528 TYR A CA 1
ATOM 3922 C C . TYR A 1 528 ? 19.812 -12.711 -12.234 1 98 528 TYR A C 1
ATOM 3924 O O . TYR A 1 528 ? 20.812 -13.008 -12.875 1 98 528 TYR A O 1
ATOM 3932 N N . ASN A 1 529 ? 18.578 -13.047 -12.648 1 96.25 529 ASN A N 1
ATOM 3933 C CA . ASN A 1 529 ? 18.375 -13.82 -13.859 1 96.25 529 ASN A CA 1
ATOM 3934 C C . ASN A 1 529 ? 17.875 -12.945 -15.008 1 96.25 529 ASN A C 1
ATOM 3936 O O . ASN A 1 529 ? 17.484 -13.453 -16.062 1 96.25 529 ASN A O 1
ATOM 3940 N N . GLU A 1 530 ? 17.703 -11.617 -14.758 1 94.69 530 GLU A N 1
ATOM 3941 C CA . GLU A 1 530 ? 17.562 -10.547 -15.742 1 94.69 530 GLU A CA 1
ATOM 3942 C C . GLU A 1 530 ? 16.109 -10.414 -16.219 1 94.69 530 GLU A C 1
ATOM 3944 O O . GLU A 1 530 ? 15.805 -9.57 -17.047 1 94.69 530 GLU A O 1
ATOM 3949 N N . VAL A 1 531 ? 15.156 -11.25 -15.695 1 94.19 531 VAL A N 1
ATOM 3950 C CA . VAL A 1 531 ? 13.766 -11.156 -16.156 1 94.19 531 VAL A CA 1
ATOM 3951 C C . VAL A 1 531 ? 12.82 -11.422 -14.977 1 94.19 531 VAL A C 1
ATOM 3953 O O . VAL A 1 531 ? 13.219 -12.023 -13.984 1 94.19 531 VAL A O 1
ATOM 3956 N N . VAL A 1 532 ? 11.609 -10.945 -15.07 1 92.94 532 VAL A N 1
ATOM 3957 C CA . VAL A 1 532 ? 10.523 -11.383 -14.195 1 92.94 532 VAL A CA 1
ATOM 3958 C C . VAL A 1 532 ? 9.961 -12.711 -14.695 1 92.94 532 VAL A C 1
ATOM 3960 O O . VAL A 1 532 ? 8.969 -12.727 -15.43 1 92.94 532 VAL A O 1
ATOM 3963 N N . ALA A 1 533 ? 10.445 -13.75 -14.234 1 89.56 533 ALA A N 1
ATOM 3964 C CA . ALA A 1 533 ? 10.391 -15.062 -14.875 1 89.56 533 ALA A CA 1
ATOM 3965 C C . ALA A 1 533 ? 9 -15.672 -14.75 1 89.56 533 ALA A C 1
ATOM 3967 O O . ALA A 1 533 ? 8.43 -16.141 -15.742 1 89.56 533 ALA A O 1
ATOM 3968 N N . MET A 1 534 ? 8.375 -15.602 -13.609 1 87.19 534 MET A N 1
ATOM 3969 C CA . MET A 1 534 ? 7.145 -16.344 -13.328 1 87.19 534 MET A CA 1
ATOM 3970 C C . MET A 1 534 ? 5.992 -15.812 -14.18 1 87.19 534 MET A C 1
ATOM 3972 O O . MET A 1 534 ? 5.102 -16.578 -14.562 1 87.19 534 MET A O 1
ATOM 3976 N N . THR A 1 535 ? 6.082 -14.555 -14.547 1 84.44 535 THR A N 1
ATOM 3977 C CA . THR A 1 535 ? 4.949 -13.961 -15.242 1 84.44 535 THR A CA 1
ATOM 3978 C C . THR A 1 535 ? 5.203 -13.906 -16.75 1 84.44 535 THR A C 1
ATOM 3980 O O . THR A 1 535 ? 4.414 -13.328 -17.5 1 84.44 535 THR A O 1
ATOM 3983 N N . GLY A 1 536 ? 6.258 -14.414 -17.234 1 81.88 536 GLY A N 1
ATOM 3984 C CA . GLY A 1 536 ? 6.457 -14.5 -18.672 1 81.88 536 GLY A CA 1
ATOM 3985 C C . GLY A 1 536 ? 7.77 -13.898 -19.125 1 81.88 536 GLY A C 1
ATOM 3986 O O . GLY A 1 536 ? 7.934 -13.57 -20.312 1 81.88 536 GLY A O 1
ATOM 3987 N N . ALA A 1 537 ? 8.656 -13.648 -18.141 1 88.81 537 ALA A N 1
ATOM 3988 C CA . ALA A 1 537 ? 10.016 -13.188 -18.438 1 88.81 537 ALA A CA 1
ATOM 3989 C C . ALA A 1 537 ? 10 -11.766 -18.984 1 88.81 537 ALA A C 1
ATOM 3991 O O . ALA A 1 537 ? 10.617 -11.492 -20.016 1 88.81 537 ALA A O 1
ATOM 3992 N N . GLN A 1 538 ? 9.188 -10.938 -18.391 1 89.94 538 GLN A N 1
ATOM 3993 C CA . GLN A 1 538 ? 9.242 -9.508 -18.719 1 89.94 538 GLN A CA 1
ATOM 3994 C C . GLN A 1 538 ? 10.516 -8.867 -18.172 1 89.94 538 GLN A C 1
ATOM 3996 O O . GLN A 1 538 ? 11.148 -9.406 -17.266 1 89.94 538 GLN A O 1
ATOM 4001 N N . ASP A 1 539 ? 10.836 -7.762 -18.703 1 89.44 539 ASP A N 1
ATOM 4002 C CA . ASP A 1 539 ? 11.922 -6.98 -18.125 1 89.44 539 ASP A CA 1
ATOM 4003 C C . ASP A 1 539 ? 11.508 -6.348 -16.812 1 89.44 539 ASP A C 1
ATOM 4005 O O . ASP A 1 539 ? 10.359 -5.91 -16.656 1 89.44 539 ASP A O 1
ATOM 4009 N N . ALA A 1 540 ? 12.461 -6.34 -15.875 1 90.38 540 ALA A N 1
ATOM 4010 C CA . ALA A 1 540 ? 12.211 -5.562 -14.664 1 90.38 540 ALA A CA 1
ATOM 4011 C C . ALA A 1 540 ? 12.43 -4.074 -14.914 1 90.38 540 ALA A C 1
ATOM 4013 O O . ALA A 1 540 ? 13.539 -3.65 -15.258 1 90.38 540 ALA A O 1
ATOM 4014 N N . GLU A 1 541 ? 11.414 -3.27 -14.703 1 90.31 541 GLU A N 1
ATOM 4015 C CA . GLU A 1 541 ? 11.508 -1.839 -14.984 1 90.31 541 GLU A CA 1
ATOM 4016 C C . GLU A 1 541 ? 12.531 -1.162 -14.07 1 90.31 541 GLU A C 1
ATOM 4018 O O . GLU A 1 541 ? 12.508 -1.363 -12.852 1 90.31 541 GLU A O 1
ATOM 4023 N N . GLY A 1 542 ? 13.422 -0.435 -14.672 1 90.81 542 GLY A N 1
ATOM 4024 C CA . GLY A 1 542 ? 14.406 0.307 -13.906 1 90.81 542 GLY A CA 1
ATOM 4025 C C . GLY A 1 542 ? 15.547 -0.562 -13.398 1 90.81 542 GLY A C 1
ATOM 4026 O O . GLY A 1 542 ? 16.297 -0.158 -12.508 1 90.81 542 GLY A O 1
ATOM 4027 N N . ALA A 1 543 ? 15.703 -1.732 -13.977 1 94.19 543 ALA A N 1
ATOM 4028 C CA . ALA A 1 543 ? 16.734 -2.65 -13.508 1 94.19 543 ALA A CA 1
ATOM 4029 C C . ALA A 1 543 ? 18.125 -2.094 -13.781 1 94.19 543 ALA A C 1
ATOM 4031 O O . ALA A 1 543 ? 18.359 -1.475 -14.82 1 94.19 543 ALA A O 1
ATOM 4032 N N . LEU A 1 544 ? 19.031 -2.307 -12.867 1 97.25 544 LEU A N 1
ATOM 4033 C CA . LEU A 1 544 ? 20.438 -1.919 -12.969 1 97.25 544 LEU A CA 1
ATOM 4034 C C . LEU A 1 544 ? 21.297 -3.107 -13.375 1 97.25 544 LEU A C 1
ATOM 4036 O O . LEU A 1 544 ? 20.922 -4.262 -13.156 1 97.25 544 LEU A O 1
ATOM 4040 N N . SER A 1 545 ? 22.422 -2.797 -14.039 1 96.75 545 SER A N 1
ATOM 4041 C CA . SER A 1 545 ? 23.406 -3.85 -14.273 1 96.75 545 SER A CA 1
ATOM 4042 C C . SER A 1 545 ? 24 -4.359 -12.969 1 96.75 545 SER A C 1
ATOM 4044 O O . SER A 1 545 ? 23.859 -3.721 -11.922 1 96.75 545 SER A O 1
ATOM 4046 N N . VAL A 1 546 ? 24.641 -5.473 -13.023 1 97.94 546 VAL A N 1
ATOM 4047 C CA . VAL A 1 546 ? 25.25 -6.062 -11.836 1 97.94 546 VAL A CA 1
ATOM 4048 C C . VAL A 1 546 ? 26.281 -5.105 -11.25 1 97.94 546 VAL A C 1
ATOM 4050 O O . VAL A 1 546 ? 26.375 -4.945 -10.031 1 97.94 546 VAL A O 1
ATOM 4053 N N . ALA A 1 547 ? 27.078 -4.488 -12.109 1 97.94 547 ALA A N 1
ATOM 4054 C CA . ALA A 1 547 ? 28.078 -3.525 -11.648 1 97.94 547 ALA A CA 1
ATOM 4055 C C . ALA A 1 547 ? 27.422 -2.348 -10.938 1 97.94 547 ALA A C 1
ATOM 4057 O O . ALA A 1 547 ? 27.859 -1.952 -9.852 1 97.94 547 ALA A O 1
ATOM 4058 N N . GLN A 1 548 ? 26.422 -1.746 -11.586 1 97.75 548 GLN A N 1
ATOM 4059 C CA . GLN A 1 548 ? 25.703 -0.635 -10.984 1 97.75 548 GLN A CA 1
ATOM 4060 C C . GLN A 1 548 ? 25.047 -1.049 -9.664 1 97.75 548 GLN A C 1
ATOM 4062 O O . GLN A 1 548 ? 25.031 -0.273 -8.711 1 97.75 548 GLN A O 1
ATOM 4067 N N . LEU A 1 549 ? 24.516 -2.264 -9.688 1 98 549 LEU A N 1
ATOM 4068 C CA . LEU A 1 549 ? 23.875 -2.801 -8.484 1 98 549 LEU A CA 1
ATOM 4069 C C . LEU A 1 549 ? 24.875 -2.904 -7.344 1 98 549 LEU A C 1
ATOM 4071 O O . LEU A 1 549 ? 24.547 -2.604 -6.195 1 98 549 LEU A O 1
ATOM 4075 N N . SER A 1 550 ? 26.125 -3.344 -7.586 1 98.44 550 SER A N 1
ATOM 4076 C CA . SER A 1 550 ? 27.141 -3.424 -6.551 1 98.44 550 SER A CA 1
ATOM 4077 C C . SER A 1 550 ? 27.422 -2.053 -5.949 1 98.44 550 SER A C 1
ATOM 4079 O O . SER A 1 550 ? 27.609 -1.929 -4.734 1 98.44 550 SER A O 1
ATOM 4081 N N . HIS A 1 551 ? 27.438 -0.993 -6.781 1 98 551 HIS A N 1
ATOM 4082 C CA . HIS A 1 551 ? 27.656 0.363 -6.289 1 98 551 HIS A CA 1
ATOM 4083 C C . HIS A 1 551 ? 26.484 0.831 -5.434 1 98 551 HIS A C 1
ATOM 4085 O O . HIS A 1 551 ? 26.672 1.443 -4.379 1 98 551 HIS A O 1
ATOM 4091 N N . LYS A 1 552 ? 25.297 0.551 -5.906 1 97.75 552 LYS A N 1
ATOM 4092 C CA . LYS A 1 552 ? 24.094 0.927 -5.164 1 97.75 552 LYS A CA 1
ATOM 4093 C C . LYS A 1 552 ? 24.094 0.297 -3.775 1 97.75 552 LYS A C 1
ATOM 4095 O O . LYS A 1 552 ? 23.906 0.992 -2.773 1 97.75 552 LYS A O 1
ATOM 4100 N N . LEU A 1 553 ? 24.266 -1.032 -3.717 1 98.5 553 LEU A N 1
ATOM 4101 C CA . LEU A 1 553 ? 24.219 -1.778 -2.465 1 98.5 553 LEU A CA 1
ATOM 4102 C C . LEU A 1 553 ? 25.312 -1.318 -1.506 1 98.5 553 LEU A C 1
ATOM 4104 O O . LEU A 1 553 ? 25.078 -1.203 -0.301 1 98.5 553 LEU A O 1
ATOM 4108 N N . THR A 1 554 ? 26.453 -1.038 -2.031 1 98.12 554 THR A N 1
ATOM 4109 C CA . THR A 1 554 ? 27.547 -0.542 -1.203 1 98.12 554 THR A CA 1
ATOM 4110 C C . THR A 1 554 ? 27.203 0.82 -0.608 1 98.12 554 THR A C 1
ATOM 4112 O O . THR A 1 554 ? 27.438 1.062 0.578 1 98.12 554 THR A O 1
ATOM 4115 N N . THR A 1 555 ? 26.672 1.676 -1.437 1 97.31 555 THR A N 1
ATOM 4116 C CA . THR A 1 555 ? 26.297 3.012 -0.989 1 97.31 555 THR A CA 1
ATOM 4117 C C . THR A 1 555 ? 25.25 2.934 0.122 1 97.31 555 THR A C 1
ATOM 4119 O O . THR A 1 555 ? 25.266 3.738 1.055 1 97.31 555 THR A O 1
ATOM 4122 N N . GLU A 1 556 ? 24.375 1.963 0.082 1 97.25 556 GLU A N 1
ATOM 4123 C CA . GLU A 1 556 ? 23.297 1.806 1.058 1 97.25 556 GLU A CA 1
ATOM 4124 C C . GLU A 1 556 ? 23.828 1.308 2.396 1 97.25 556 GLU A C 1
ATOM 4126 O O . GLU A 1 556 ? 23.156 1.425 3.424 1 97.25 556 GLU A O 1
ATOM 4131 N N . GLY A 1 557 ? 24.984 0.658 2.412 1 97.44 557 GLY A N 1
ATOM 4132 C CA . GLY A 1 557 ? 25.578 0.243 3.676 1 97.44 557 GLY A CA 1
ATOM 4133 C C . GLY A 1 557 ? 25.766 -1.258 3.781 1 97.44 557 GLY A C 1
ATOM 4134 O O . GLY A 1 557 ? 26.062 -1.778 4.859 1 97.44 557 GLY A O 1
ATOM 4135 N N . VAL A 1 558 ? 25.609 -2.002 2.67 1 98.62 558 VAL A N 1
ATOM 4136 C CA . VAL A 1 558 ? 25.891 -3.436 2.674 1 98.62 558 VAL A CA 1
ATOM 4137 C C . VAL A 1 558 ? 27.359 -3.68 3.018 1 98.62 558 VAL A C 1
ATOM 4139 O O . VAL A 1 558 ? 28.25 -3.049 2.447 1 98.62 558 VAL A O 1
ATOM 4142 N N . LYS A 1 559 ? 27.578 -4.629 3.902 1 98.5 559 LYS A N 1
ATOM 4143 C CA . LYS A 1 559 ? 28.906 -4.801 4.484 1 98.5 559 LYS A CA 1
ATOM 4144 C C . LYS A 1 559 ? 29.828 -5.57 3.537 1 98.5 559 LYS A C 1
ATOM 4146 O O . LYS A 1 559 ? 31.031 -5.328 3.5 1 98.5 559 LYS A O 1
ATOM 4151 N N . GLN A 1 560 ? 29.281 -6.547 2.824 1 98.75 560 GLN A N 1
ATOM 4152 C CA . GLN A 1 560 ? 30.047 -7.371 1.89 1 98.75 560 GLN A CA 1
ATOM 4153 C C . GLN A 1 560 ? 29.156 -7.875 0.756 1 98.75 560 GLN A C 1
ATOM 4155 O O . GLN A 1 560 ? 28 -8.25 0.983 1 98.75 560 GLN A O 1
ATOM 4160 N N . ILE A 1 561 ? 29.688 -7.785 -0.468 1 98.81 561 ILE A N 1
ATOM 4161 C CA . ILE A 1 561 ? 29 -8.312 -1.644 1 98.81 561 ILE A CA 1
ATOM 4162 C C . ILE A 1 561 ? 29.875 -9.367 -2.316 1 98.81 561 ILE A C 1
ATOM 4164 O O . ILE A 1 561 ? 31.062 -9.133 -2.58 1 98.81 561 ILE A O 1
ATOM 4168 N N . ILE A 1 562 ? 29.359 -10.547 -2.543 1 98.81 562 ILE A N 1
ATOM 4169 C CA . ILE A 1 562 ? 30 -11.562 -3.369 1 98.81 562 ILE A CA 1
ATOM 4170 C C . ILE A 1 562 ? 29.109 -11.891 -4.566 1 98.81 562 ILE A C 1
ATOM 4172 O O . ILE A 1 562 ? 27.922 -12.18 -4.406 1 98.81 562 ILE A O 1
ATOM 4176 N N . ILE A 1 563 ? 29.656 -11.773 -5.797 1 98.69 563 ILE A N 1
ATOM 4177 C CA . ILE A 1 563 ? 28.953 -12.164 -7.02 1 98.69 563 ILE A CA 1
ATOM 4178 C C . ILE A 1 563 ? 29.391 -13.578 -7.426 1 98.69 563 ILE A C 1
ATOM 4180 O O . ILE A 1 563 ? 30.578 -13.844 -7.629 1 98.69 563 ILE A O 1
ATOM 4184 N N . CYS A 1 564 ? 28.469 -14.484 -7.418 1 98.31 564 CYS A N 1
ATOM 4185 C CA . CYS A 1 564 ? 28.672 -15.805 -7.996 1 98.31 564 CYS A CA 1
ATOM 4186 C C . CYS A 1 564 ? 28.047 -15.898 -9.383 1 98.31 564 CYS A C 1
ATOM 4188 O O . CYS A 1 564 ? 26.828 -15.844 -9.516 1 98.31 564 CYS A O 1
ATOM 4190 N N . ALA A 1 565 ? 28.875 -16.062 -10.398 1 97.56 565 ALA A N 1
ATOM 4191 C CA . ALA A 1 565 ? 28.391 -16.047 -11.766 1 97.56 565 ALA A CA 1
ATOM 4192 C C . ALA A 1 565 ? 28.703 -17.359 -12.484 1 97.56 565 ALA A C 1
ATOM 4194 O O . ALA A 1 565 ? 29.719 -18 -12.188 1 97.56 565 ALA A O 1
ATOM 4195 N N . ASP A 1 566 ? 27.859 -17.75 -13.43 1 93.81 566 ASP A N 1
ATOM 4196 C CA . ASP A 1 566 ? 28.156 -18.906 -14.266 1 93.81 566 ASP A CA 1
ATOM 4197 C C . ASP A 1 566 ? 29.297 -18.594 -15.25 1 93.81 566 ASP A C 1
ATOM 4199 O O . ASP A 1 566 ? 30.078 -19.469 -15.594 1 93.81 566 ASP A O 1
ATOM 4203 N N . GLU A 1 567 ? 29.312 -17.266 -15.617 1 93.81 567 GLU A N 1
ATOM 4204 C CA . GLU A 1 567 ? 30.391 -16.766 -16.469 1 93.81 567 GLU A CA 1
ATOM 4205 C C . GLU A 1 567 ? 31 -15.492 -15.898 1 93.81 567 GLU A C 1
ATOM 4207 O O . GLU A 1 567 ? 30.75 -14.398 -16.406 1 93.81 567 GLU A O 1
ATOM 4212 N N . PRO A 1 568 ? 31.891 -15.609 -14.953 1 96.31 568 PRO A N 1
ATOM 4213 C CA . PRO A 1 568 ? 32.469 -14.43 -14.312 1 96.31 568 PRO A CA 1
ATOM 4214 C C . PRO A 1 568 ? 33.188 -13.516 -15.305 1 96.31 568 PRO A C 1
ATOM 4216 O O . PRO A 1 568 ? 33.281 -12.305 -15.086 1 96.31 568 PRO A O 1
ATOM 4219 N N . SER A 1 569 ? 33.688 -14.117 -16.422 1 93.88 569 SER A N 1
ATOM 4220 C CA . SER A 1 569 ? 34.469 -13.367 -17.406 1 93.88 569 SER A CA 1
ATOM 4221 C C . SER A 1 569 ? 33.625 -12.281 -18.078 1 93.88 569 SER A C 1
ATOM 4223 O O . SER A 1 569 ? 34.156 -11.344 -18.656 1 93.88 569 SER A O 1
ATOM 4225 N N . ARG A 1 570 ? 32.375 -12.438 -18.016 1 92.62 570 ARG A N 1
ATOM 4226 C CA . ARG A 1 570 ? 31.5 -11.445 -18.641 1 92.62 570 ARG A CA 1
ATOM 4227 C C . ARG A 1 570 ? 31.516 -10.133 -17.859 1 92.62 570 ARG A C 1
ATOM 4229 O O . ARG A 1 570 ? 31.094 -9.094 -18.375 1 92.62 570 ARG A O 1
ATOM 4236 N N . HIS A 1 571 ? 32 -10.133 -16.594 1 96.44 571 HIS A N 1
ATOM 4237 C CA . HIS A 1 571 ? 32 -8.945 -15.75 1 96.44 571 HIS A CA 1
ATOM 4238 C C . HIS A 1 571 ? 33.375 -8.266 -15.766 1 96.44 571 HIS A C 1
ATOM 4240 O O . HIS A 1 571 ? 34.406 -8.945 -15.789 1 96.44 571 HIS A O 1
ATOM 4246 N N . ASN A 1 572 ? 33.375 -6.949 -15.883 1 96 572 ASN A N 1
ATOM 4247 C CA . ASN A 1 572 ? 34.594 -6.156 -15.688 1 96 572 ASN A CA 1
ATOM 4248 C C . ASN A 1 572 ? 34.844 -5.875 -14.203 1 96 572 ASN A C 1
ATOM 4250 O O . ASN A 1 572 ? 34.125 -5.078 -13.594 1 96 572 ASN A O 1
ATOM 4254 N N . LYS A 1 573 ? 35.812 -6.527 -13.641 1 94.75 573 LYS A N 1
ATOM 4255 C CA . LYS A 1 573 ? 36.094 -6.422 -12.219 1 94.75 573 LYS A CA 1
ATOM 4256 C C . LYS A 1 573 ? 36.312 -4.969 -11.805 1 94.75 573 LYS A C 1
ATOM 4258 O O . LYS A 1 573 ? 35.969 -4.57 -10.695 1 94.75 573 LYS A O 1
ATOM 4263 N N . ARG A 1 574 ? 36.875 -4.129 -12.664 1 94.19 574 ARG A N 1
ATOM 4264 C CA . ARG A 1 574 ? 37.188 -2.734 -12.367 1 94.19 574 ARG A CA 1
ATOM 4265 C C . ARG A 1 574 ? 35.906 -1.908 -12.266 1 94.19 574 ARG A C 1
ATOM 4267 O O . ARG A 1 574 ? 35.906 -0.833 -11.664 1 94.19 574 ARG A O 1
ATOM 4274 N N . ALA A 1 575 ? 34.875 -2.416 -12.867 1 96.75 575 ALA A N 1
ATOM 4275 C CA . ALA A 1 575 ? 33.594 -1.69 -12.875 1 96.75 575 ALA A CA 1
ATOM 4276 C C . ALA A 1 575 ? 32.781 -1.971 -11.609 1 96.75 575 ALA A C 1
ATOM 4278 O O . ALA A 1 575 ? 31.844 -1.244 -11.289 1 96.75 575 ALA A O 1
ATOM 4279 N N . LEU A 1 576 ? 33.156 -2.977 -10.859 1 97.94 576 LEU A N 1
ATOM 4280 C CA . LEU A 1 576 ? 32.438 -3.35 -9.648 1 97.94 576 LEU A CA 1
ATOM 4281 C C . LEU A 1 576 ? 32.812 -2.418 -8.492 1 97.94 576 LEU A C 1
ATOM 4283 O O . LEU A 1 576 ? 33.906 -1.823 -8.492 1 97.94 576 LEU A O 1
ATOM 4287 N N . ALA A 1 577 ? 31.922 -2.197 -7.578 1 97.62 577 ALA A N 1
ATOM 4288 C CA . ALA A 1 577 ? 32.219 -1.394 -6.395 1 97.62 577 ALA A CA 1
ATOM 4289 C C . ALA A 1 577 ? 33.406 -1.951 -5.633 1 97.62 577 ALA A C 1
ATOM 4291 O O . ALA A 1 577 ? 33.625 -3.164 -5.625 1 97.62 577 ALA A O 1
ATOM 4292 N N . LYS A 1 578 ? 34.125 -1.083 -4.922 1 95.88 578 LYS A N 1
ATOM 4293 C CA . LYS A 1 578 ? 35.312 -1.493 -4.164 1 95.88 578 LYS A CA 1
ATOM 4294 C C . LYS A 1 578 ? 34.938 -2.527 -3.102 1 95.88 578 LYS A C 1
ATOM 4296 O O . LYS A 1 578 ? 33.938 -2.375 -2.398 1 95.88 578 LYS A O 1
ATOM 4301 N N . GLY A 1 579 ? 35.719 -3.627 -3.076 1 96.75 579 GLY A N 1
ATOM 4302 C CA . GLY A 1 579 ? 35.5 -4.645 -2.059 1 96.75 579 GLY A CA 1
ATOM 4303 C C . GLY A 1 579 ? 34.625 -5.793 -2.535 1 96.75 579 GLY A C 1
ATOM 4304 O O . GLY A 1 579 ? 34.562 -6.84 -1.885 1 96.75 579 GLY A O 1
ATOM 4305 N N . THR A 1 580 ? 33.969 -5.684 -3.693 1 98.44 580 THR A N 1
ATOM 4306 C CA . THR A 1 580 ? 33.125 -6.73 -4.238 1 98.44 580 THR A CA 1
ATOM 4307 C C . THR A 1 580 ? 33.938 -7.906 -4.734 1 98.44 580 THR A C 1
ATOM 4309 O O . THR A 1 580 ? 34.938 -7.715 -5.445 1 98.44 580 THR A O 1
ATOM 4312 N N . LYS A 1 581 ? 33.562 -9.062 -4.305 1 98.31 581 LYS A N 1
ATOM 4313 C CA . LYS A 1 581 ? 34.25 -10.266 -4.777 1 98.31 581 LYS A CA 1
ATOM 4314 C C . LYS A 1 581 ? 33.469 -10.914 -5.918 1 98.31 581 LYS A C 1
ATOM 4316 O O . LYS A 1 581 ? 32.219 -10.883 -5.934 1 98.31 581 LYS A O 1
ATOM 4321 N N . LEU A 1 582 ? 34.156 -11.414 -6.957 1 98.31 582 LEU A N 1
ATOM 4322 C CA . LEU A 1 582 ? 33.594 -12.094 -8.117 1 98.31 582 LEU A CA 1
ATOM 4323 C C . LEU A 1 582 ? 34.094 -13.531 -8.211 1 98.31 582 LEU A C 1
ATOM 4325 O O . LEU A 1 582 ? 35.281 -13.758 -8.406 1 98.31 582 LEU A O 1
ATOM 4329 N N . TRP A 1 583 ? 33.188 -14.461 -8 1 97.81 583 TRP A N 1
ATOM 4330 C CA . TRP A 1 583 ? 33.531 -15.875 -7.973 1 97.81 583 TRP A CA 1
ATOM 4331 C C . TRP A 1 583 ? 32.688 -16.656 -8.984 1 97.81 583 TRP A C 1
ATOM 4333 O O . TRP A 1 583 ? 31.656 -16.172 -9.461 1 97.81 583 TRP A O 1
ATOM 4343 N N . HIS A 1 584 ? 33.219 -17.844 -9.406 1 96.06 584 HIS A N 1
ATOM 4344 C CA . HIS A 1 584 ? 32.406 -18.781 -10.18 1 96.06 584 HIS A CA 1
ATOM 4345 C C . HIS A 1 584 ? 31.312 -19.375 -9.32 1 96.06 584 HIS A C 1
ATOM 4347 O O . HIS A 1 584 ? 31.5 -19.594 -8.117 1 96.06 584 HIS A O 1
ATOM 4353 N N . ARG A 1 585 ? 30.203 -19.672 -9.875 1 95.56 585 ARG A N 1
ATOM 4354 C CA . ARG A 1 585 ? 29.016 -20.156 -9.172 1 95.56 585 ARG A CA 1
ATOM 4355 C C . ARG A 1 585 ? 29.312 -21.453 -8.422 1 95.56 585 ARG A C 1
ATOM 4357 O O . ARG A 1 585 ? 28.625 -21.797 -7.457 1 95.56 585 ARG A O 1
ATOM 4364 N N . ASP A 1 586 ? 30.281 -22.219 -8.789 1 92.94 586 ASP A N 1
ATOM 4365 C CA . ASP A 1 586 ? 30.656 -23.469 -8.125 1 92.94 586 ASP A CA 1
ATOM 4366 C C . ASP A 1 586 ? 31.109 -23.219 -6.691 1 92.94 586 ASP A C 1
ATOM 4368 O O . ASP A 1 586 ? 31.141 -24.141 -5.875 1 92.94 586 ASP A O 1
ATOM 4372 N N . ARG A 1 587 ? 31.453 -21.984 -6.355 1 95.69 587 ARG A N 1
ATOM 4373 C CA . ARG A 1 587 ? 31.953 -21.625 -5.031 1 95.69 587 ARG A CA 1
ATOM 4374 C C . ARG A 1 587 ? 30.844 -21.016 -4.176 1 95.69 587 ARG A C 1
ATOM 4376 O O . ARG A 1 587 ? 31.109 -20.312 -3.207 1 95.69 587 ARG A O 1
ATOM 4383 N N . LEU A 1 588 ? 29.656 -21.312 -4.52 1 96.56 588 LEU A N 1
ATOM 4384 C CA . LEU A 1 588 ? 28.484 -20.75 -3.854 1 96.56 588 LEU A CA 1
ATOM 4385 C C . LEU A 1 588 ? 28.5 -21.062 -2.363 1 96.56 588 LEU A C 1
ATOM 4387 O O . LEU A 1 588 ? 28.281 -20.172 -1.531 1 96.56 588 LEU A O 1
ATOM 4391 N N . ASP A 1 589 ? 28.688 -22.344 -1.948 1 96.25 589 ASP A N 1
ATOM 4392 C CA . ASP A 1 589 ? 28.656 -22.734 -0.544 1 96.25 589 ASP A CA 1
ATOM 4393 C C . ASP A 1 589 ? 29.719 -21.984 0.26 1 96.25 589 ASP A C 1
ATOM 4395 O O . ASP A 1 589 ? 29.453 -21.531 1.375 1 96.25 589 ASP A O 1
ATOM 4399 N N . GLU A 1 590 ? 30.922 -21.859 -0.3 1 97.5 590 GLU A N 1
ATOM 4400 C CA . GLU A 1 590 ? 32 -21.109 0.341 1 97.5 590 GLU A CA 1
ATOM 4401 C C . GLU A 1 590 ? 31.625 -19.641 0.527 1 97.5 590 GLU A C 1
ATOM 4403 O O . GLU A 1 590 ? 31.844 -19.062 1.595 1 97.5 590 GLU A O 1
ATOM 4408 N N . ALA A 1 591 ? 31.031 -19.062 -0.5 1 98.56 591 ALA A N 1
ATOM 4409 C CA . ALA A 1 591 ? 30.594 -17.656 -0.445 1 98.56 591 ALA A CA 1
ATOM 4410 C C . ALA A 1 591 ? 29.578 -17.453 0.671 1 98.56 591 ALA A C 1
ATOM 4412 O O . ALA A 1 591 ? 29.672 -16.484 1.428 1 98.56 591 ALA A O 1
ATOM 4413 N N . GLN A 1 592 ? 28.641 -18.312 0.771 1 98.56 592 GLN A N 1
ATOM 4414 C CA . GLN A 1 592 ? 27.594 -18.203 1.771 1 98.56 592 GLN A CA 1
ATOM 4415 C C . GLN A 1 592 ? 28.156 -18.328 3.184 1 98.56 592 GLN A C 1
ATOM 4417 O O . GLN A 1 592 ? 27.766 -17.562 4.074 1 98.56 592 GLN A O 1
ATOM 4422 N N . LYS A 1 593 ? 29.031 -19.25 3.408 1 98.38 593 LYS A N 1
ATOM 4423 C CA . LYS A 1 593 ? 29.641 -19.422 4.727 1 98.38 593 LYS A CA 1
ATOM 4424 C C . LYS A 1 593 ? 30.438 -18.203 5.141 1 98.38 593 LYS A C 1
ATOM 4426 O O . LYS A 1 593 ? 30.422 -17.797 6.305 1 98.38 593 LYS A O 1
ATOM 4431 N N . GLU A 1 594 ? 31.109 -17.656 4.172 1 98.38 594 GLU A N 1
ATOM 4432 C CA . GLU A 1 594 ? 31.844 -16.422 4.453 1 98.38 594 GLU A CA 1
ATOM 4433 C C . GLU A 1 594 ? 30.906 -15.289 4.852 1 98.38 594 GLU A C 1
ATOM 4435 O O . GLU A 1 594 ? 31.125 -14.609 5.852 1 98.38 594 GLU A O 1
ATOM 4440 N N . LEU A 1 595 ? 29.859 -15.062 4.109 1 98.75 595 LEU A N 1
ATOM 4441 C CA . LEU A 1 595 ? 28.922 -13.961 4.336 1 98.75 595 LEU A CA 1
ATOM 4442 C C . LEU A 1 595 ? 28.188 -14.148 5.652 1 98.75 595 LEU A C 1
ATOM 4444 O O . LEU A 1 595 ? 27.891 -13.172 6.344 1 98.75 595 LEU A O 1
ATOM 4448 N N . ARG A 1 596 ? 27.797 -15.359 6.023 1 98.06 596 ARG A N 1
ATOM 4449 C CA . ARG A 1 596 ? 27.062 -15.688 7.242 1 98.06 596 ARG A CA 1
ATOM 4450 C C . ARG A 1 596 ? 27.812 -15.195 8.477 1 98.06 596 ARG A C 1
ATOM 4452 O O . ARG A 1 596 ? 27.203 -14.836 9.484 1 98.06 596 ARG A O 1
ATOM 4459 N N . GLU A 1 597 ? 29.141 -15.055 8.398 1 97.81 597 GLU A N 1
ATOM 4460 C CA . GLU A 1 597 ? 29.969 -14.734 9.562 1 97.81 597 GLU A CA 1
ATOM 4461 C C . GLU A 1 597 ? 30.188 -13.234 9.68 1 97.81 597 GLU A C 1
ATOM 4463 O O . GLU A 1 597 ? 30.75 -12.758 10.672 1 97.81 597 GLU A O 1
ATOM 4468 N N . ILE A 1 598 ? 29.766 -12.5 8.75 1 98.5 598 ILE A N 1
ATOM 4469 C CA . ILE A 1 598 ? 29.938 -11.047 8.773 1 98.5 598 ILE A CA 1
ATOM 4470 C C . ILE A 1 598 ? 28.688 -10.391 9.391 1 98.5 598 ILE A C 1
ATOM 4472 O O . ILE A 1 598 ? 27.578 -10.609 8.922 1 98.5 598 ILE A O 1
ATOM 4476 N N . LYS A 1 599 ? 28.875 -9.617 10.414 1 98.12 599 LYS A N 1
ATOM 4477 C CA . LYS A 1 599 ? 27.766 -8.93 11.07 1 98.12 599 LYS A CA 1
ATOM 4478 C C . LYS A 1 599 ? 27.203 -7.824 10.18 1 98.12 599 LYS A C 1
ATOM 4480 O O . LYS A 1 599 ? 27.953 -7.148 9.461 1 98.12 599 LYS A O 1
ATOM 4485 N N . GLY A 1 600 ? 25.844 -7.656 10.281 1 98.38 600 GLY A N 1
ATOM 4486 C CA . GLY A 1 600 ? 25.156 -6.688 9.445 1 98.38 600 GLY A CA 1
ATOM 4487 C C . GLY A 1 600 ? 24.516 -7.305 8.211 1 98.38 600 GLY A C 1
ATOM 4488 O O . GLY A 1 600 ? 24.281 -8.516 8.164 1 98.38 600 GLY A O 1
ATOM 4489 N N . VAL A 1 601 ? 24.188 -6.469 7.211 1 98.75 601 VAL A N 1
ATOM 4490 C CA . VAL A 1 601 ? 23.516 -6.926 5.992 1 98.75 601 VAL A CA 1
ATOM 4491 C C . VAL A 1 601 ? 24.562 -7.207 4.918 1 98.75 601 VAL A C 1
ATOM 4493 O O . VAL A 1 601 ? 25.391 -6.344 4.594 1 98.75 601 VAL A O 1
ATOM 4496 N N . THR A 1 602 ? 24.594 -8.391 4.449 1 98.88 602 THR A N 1
ATOM 4497 C CA . THR A 1 602 ? 25.438 -8.789 3.328 1 98.88 602 THR A CA 1
ATOM 4498 C C . THR A 1 602 ? 24.578 -9.25 2.15 1 98.88 602 THR A C 1
ATOM 4500 O O . THR A 1 602 ? 23.391 -9.508 2.303 1 98.88 602 THR A O 1
ATOM 4503 N N . VAL A 1 603 ? 25.203 -9.242 0.897 1 98.88 603 VAL A N 1
ATOM 4504 C CA . VAL A 1 603 ? 24.438 -9.609 -0.284 1 98.88 603 VAL A CA 1
ATOM 4505 C C . VAL A 1 603 ? 25.234 -10.57 -1.156 1 98.88 603 VAL A C 1
ATOM 4507 O O . VAL A 1 603 ? 26.422 -10.32 -1.427 1 98.88 603 VAL A O 1
ATOM 4510 N N . LEU A 1 604 ? 24.688 -11.695 -1.466 1 98.88 604 LEU A N 1
ATOM 4511 C CA . LEU A 1 604 ? 25.172 -12.594 -2.51 1 98.88 604 LEU A CA 1
ATOM 4512 C C . LEU A 1 604 ? 24.391 -12.383 -3.805 1 98.88 604 LEU A C 1
ATOM 4514 O O . LEU A 1 604 ? 23.172 -12.609 -3.85 1 98.88 604 LEU A O 1
ATOM 4518 N N . ILE A 1 605 ? 25.047 -11.859 -4.836 1 98.69 605 ILE A N 1
ATOM 4519 C CA . ILE A 1 605 ? 24.406 -11.758 -6.148 1 98.69 605 ILE A CA 1
ATOM 4520 C C . ILE A 1 605 ? 24.719 -13.008 -6.969 1 98.69 605 ILE A C 1
ATOM 4522 O O . ILE A 1 605 ? 25.875 -13.281 -7.297 1 98.69 605 ILE A O 1
ATOM 4526 N N . TYR A 1 606 ? 23.75 -13.828 -7.172 1 98.56 606 TYR A N 1
ATOM 4527 C CA . TYR A 1 606 ? 23.891 -14.984 -8.055 1 98.56 606 TYR A CA 1
ATOM 4528 C C . TYR A 1 606 ? 23.484 -14.625 -9.484 1 98.56 606 TYR A C 1
ATOM 4530 O O . TYR A 1 606 ? 22.297 -14.492 -9.789 1 98.56 606 TYR A O 1
ATOM 4538 N N . ASP A 1 607 ? 24.469 -14.508 -10.359 1 98.06 607 ASP A N 1
ATOM 4539 C CA . ASP A 1 607 ? 24.25 -14.016 -11.719 1 98.06 607 ASP A CA 1
ATOM 4540 C C . ASP A 1 607 ? 24.203 -15.164 -12.719 1 98.06 607 ASP A C 1
ATOM 4542 O O . ASP A 1 607 ? 25.25 -15.703 -13.102 1 98.06 607 ASP A O 1
ATOM 4546 N N . GLN A 1 608 ? 23.078 -15.539 -13.148 1 96.75 608 GLN A N 1
ATOM 4547 C CA . GLN A 1 608 ? 22.828 -16.547 -14.18 1 96.75 608 GLN A CA 1
ATOM 4548 C C . GLN A 1 608 ? 21.469 -16.328 -14.844 1 96.75 608 GLN A C 1
ATOM 4550 O O . GLN A 1 608 ? 20.438 -16.297 -14.164 1 96.75 608 GLN A O 1
ATOM 4555 N N . HIS A 1 609 ? 21.453 -16.219 -16.109 1 95.56 609 HIS A N 1
ATOM 4556 C CA . HIS A 1 609 ? 20.234 -15.891 -16.859 1 95.56 609 HIS A CA 1
ATOM 4557 C C . HIS A 1 609 ? 19.203 -17 -16.734 1 95.56 609 HIS A C 1
ATOM 4559 O O . HIS A 1 609 ? 19.547 -18.172 -16.578 1 95.56 609 HIS A O 1
ATOM 4565 N N . CYS A 1 610 ? 17.922 -16.672 -16.781 1 95.44 610 CYS A N 1
ATOM 4566 C CA . CYS A 1 610 ? 16.797 -17.609 -16.734 1 95.44 610 CYS A CA 1
ATOM 4567 C C . CYS A 1 610 ? 16.938 -18.672 -17.812 1 95.44 610 CYS A C 1
ATOM 4569 O O . CYS A 1 610 ? 17.062 -18.359 -18.984 1 95.44 610 CYS A O 1
ATOM 4571 N N . ALA A 1 611 ? 16.828 -19.922 -17.406 1 93.94 611 ALA A N 1
ATOM 4572 C CA . ALA A 1 611 ? 17.062 -21.031 -18.328 1 93.94 611 ALA A CA 1
ATOM 4573 C C . ALA A 1 611 ? 15.969 -21.078 -19.391 1 93.94 611 ALA A C 1
ATOM 4575 O O . ALA A 1 611 ? 16.266 -21.297 -20.578 1 93.94 611 ALA A O 1
ATOM 4576 N N . ALA A 1 612 ? 14.758 -20.891 -18.984 1 90.75 612 ALA A N 1
ATOM 4577 C CA . ALA A 1 612 ? 13.641 -20.938 -19.938 1 90.75 612 ALA A CA 1
ATOM 4578 C C . ALA A 1 612 ? 13.727 -19.781 -20.938 1 90.75 612 ALA A C 1
ATOM 4580 O O . ALA A 1 612 ? 13.469 -19.969 -22.125 1 90.75 612 ALA A O 1
ATOM 4581 N N . ASP A 1 613 ? 14.055 -18.641 -20.469 1 92.81 613 ASP A N 1
ATOM 4582 C CA . ASP A 1 613 ? 14.188 -17.5 -21.375 1 92.81 613 ASP A CA 1
ATOM 4583 C C . ASP A 1 613 ? 15.391 -17.656 -22.297 1 92.81 613 ASP A C 1
ATOM 4585 O O . ASP A 1 613 ? 15.344 -17.25 -23.453 1 92.81 613 ASP A O 1
ATOM 4589 N N . ALA A 1 614 ? 16.469 -18.172 -21.766 1 94.06 614 ALA A N 1
ATOM 4590 C CA . ALA A 1 614 ? 17.641 -18.438 -22.609 1 94.06 614 ALA A CA 1
ATOM 4591 C C . ALA A 1 614 ? 17.297 -19.391 -23.75 1 94.06 614 ALA A C 1
ATOM 4593 O O . ALA A 1 614 ? 17.766 -19.188 -24.875 1 94.06 614 ALA A O 1
ATOM 4594 N N . ARG A 1 615 ? 16.594 -20.391 -23.453 1 90.5 615 ARG A N 1
ATOM 4595 C CA . ARG A 1 615 ? 16.172 -21.328 -24.484 1 90.5 615 ARG A CA 1
ATOM 4596 C C . ARG A 1 615 ? 15.383 -20.609 -25.578 1 90.5 615 ARG A C 1
ATOM 4598 O O . ARG A 1 615 ? 15.617 -20.844 -26.766 1 90.5 615 ARG A O 1
ATOM 4605 N N . ARG A 1 616 ? 14.43 -19.766 -25.156 1 87.56 616 ARG A N 1
ATOM 4606 C CA . ARG A 1 616 ? 13.625 -19 -26.109 1 87.56 616 ARG A CA 1
ATOM 4607 C C . ARG A 1 616 ? 14.492 -18.078 -26.953 1 87.56 616 ARG A C 1
ATOM 4609 O O . ARG A 1 616 ? 14.305 -17.984 -28.172 1 87.56 616 ARG A O 1
ATOM 4616 N N . GLN A 1 617 ? 15.422 -17.438 -26.312 1 92.88 617 GLN A N 1
ATOM 4617 C CA . GLN A 1 617 ? 16.297 -16.5 -27 1 92.88 617 GLN A CA 1
ATOM 4618 C C . GLN A 1 617 ? 17.234 -17.219 -27.969 1 92.88 617 GLN A C 1
ATOM 4620 O O . GLN A 1 617 ? 17.516 -16.719 -29.062 1 92.88 617 GLN A O 1
ATOM 4625 N N . ARG A 1 618 ? 17.703 -18.359 -27.594 1 91.06 618 ARG A N 1
ATOM 4626 C CA . ARG A 1 618 ? 18.562 -19.156 -28.469 1 91.06 618 ARG A CA 1
ATOM 4627 C C . ARG A 1 618 ? 17.781 -19.625 -29.703 1 91.06 618 ARG A C 1
ATOM 4629 O O . ARG A 1 618 ? 18.312 -19.609 -30.812 1 91.06 618 ARG A O 1
ATOM 4636 N N . LYS A 1 619 ? 16.594 -20.016 -29.484 1 84.06 619 LYS A N 1
ATOM 4637 C CA . LYS A 1 619 ? 15.734 -20.406 -30.594 1 84.06 619 LYS A CA 1
ATOM 4638 C C . LYS A 1 619 ? 15.508 -19.25 -31.562 1 84.06 619 LYS A C 1
ATOM 4640 O O . LYS A 1 619 ? 15.438 -19.453 -32.781 1 84.06 619 LYS A O 1
ATOM 4645 N N . ARG A 1 620 ? 15.453 -18.047 -30.984 1 88.25 620 ARG A N 1
ATOM 4646 C CA . ARG A 1 620 ? 15.219 -16.859 -31.797 1 88.25 620 ARG A CA 1
ATOM 4647 C C . ARG A 1 620 ? 16.516 -16.312 -32.375 1 88.25 620 ARG A C 1
ATOM 4649 O O . ARG A 1 620 ? 16.516 -15.414 -33.219 1 88.25 620 ARG A O 1
ATOM 4656 N N . GLY A 1 621 ? 17.609 -16.781 -31.875 1 89.38 621 GLY A N 1
ATOM 4657 C CA . GLY A 1 621 ? 18.906 -16.375 -32.375 1 89.38 621 GLY A CA 1
ATOM 4658 C C . GLY A 1 621 ? 19.469 -15.156 -31.656 1 89.38 621 GLY A C 1
ATOM 4659 O O . GLY A 1 621 ? 20.484 -14.594 -32.062 1 89.38 621 GLY A O 1
ATOM 4660 N N . THR A 1 622 ? 18.797 -14.719 -30.594 1 91.94 622 THR A N 1
ATOM 4661 C CA . THR A 1 622 ? 19.234 -13.516 -29.891 1 91.94 622 THR A CA 1
ATOM 4662 C C . THR A 1 622 ? 20.266 -13.859 -28.812 1 91.94 622 THR A C 1
ATOM 4664 O O . THR A 1 622 ? 20.891 -12.969 -28.25 1 91.94 622 THR A O 1
ATOM 4667 N N . LEU A 1 623 ? 20.5 -15.117 -28.484 1 91.81 623 LEU A N 1
ATOM 4668 C CA . LEU A 1 623 ? 21.578 -15.648 -27.641 1 91.81 623 LEU A CA 1
ATOM 4669 C C . LEU A 1 623 ? 22.312 -16.781 -28.359 1 91.81 623 LEU A C 1
ATOM 4671 O O . LEU A 1 623 ? 21.703 -17.609 -29.031 1 91.81 623 LEU A O 1
ATOM 4675 N N . PRO A 1 624 ? 23.562 -16.797 -28.219 1 89.31 624 PRO A N 1
ATOM 4676 C CA . PRO A 1 624 ? 24.297 -17.875 -28.875 1 89.31 624 PRO A CA 1
ATOM 4677 C C . PRO A 1 624 ? 23.953 -19.25 -28.328 1 89.31 624 PRO A C 1
ATOM 4679 O O . PRO A 1 624 ? 23.766 -19.406 -27.125 1 89.31 624 PRO A O 1
ATOM 4682 N N . THR A 1 625 ? 23.891 -20.219 -29.203 1 89.5 625 THR A N 1
ATOM 4683 C CA . THR A 1 625 ? 23.609 -21.594 -28.844 1 89.5 625 THR A CA 1
ATOM 4684 C C . THR A 1 625 ? 24.844 -22.266 -28.234 1 89.5 625 THR A C 1
ATOM 4686 O O . THR A 1 625 ? 25.969 -21.984 -28.641 1 89.5 625 THR A O 1
ATOM 4689 N N . ARG A 1 626 ? 24.719 -23.047 -27.25 1 89.44 626 ARG A N 1
ATOM 4690 C CA . ARG A 1 626 ? 25.766 -23.891 -26.688 1 89.44 626 ARG A CA 1
ATOM 4691 C C . ARG A 1 626 ? 25.812 -25.234 -27.391 1 89.44 626 ARG A C 1
ATOM 4693 O O . ARG A 1 626 ? 24.859 -26.031 -27.297 1 89.44 626 ARG A O 1
ATOM 4700 N N . ASN A 1 627 ? 26.891 -25.547 -27.891 1 90 627 ASN A N 1
ATOM 4701 C CA . ASN A 1 627 ? 26.969 -26.656 -28.844 1 90 627 ASN A CA 1
ATOM 4702 C C . ASN A 1 627 ? 27.359 -27.953 -28.141 1 90 627 ASN A C 1
ATOM 4704 O O . ASN A 1 627 ? 27.266 -29.031 -28.734 1 90 627 ASN A O 1
ATOM 4708 N N . THR A 1 628 ? 27.781 -27.891 -26.938 1 93.81 628 THR A N 1
ATOM 4709 C CA . THR A 1 628 ? 28.188 -29.109 -26.234 1 93.81 628 THR A CA 1
ATOM 4710 C C . THR A 1 628 ? 26.953 -29.859 -25.703 1 93.81 628 THR A C 1
ATOM 4712 O O . THR A 1 628 ? 26.094 -29.266 -25.047 1 93.81 628 THR A O 1
ATOM 4715 N N . ARG A 1 629 ? 26.781 -31.109 -26.062 1 94.88 629 ARG A N 1
ATOM 4716 C CA . ARG A 1 629 ? 25.719 -31.953 -25.531 1 94.88 629 ARG A CA 1
ATOM 4717 C C . ARG A 1 629 ? 26.266 -33 -24.578 1 94.88 629 ARG A C 1
ATOM 4719 O O . ARG A 1 629 ? 27.391 -33.5 -24.75 1 94.88 629 ARG A O 1
ATOM 4726 N N . VAL A 1 630 ? 25.547 -33.281 -23.547 1 95.75 630 VAL A N 1
ATOM 4727 C CA . VAL A 1 630 ? 25.969 -34.25 -22.531 1 95.75 630 VAL A CA 1
ATOM 4728 C C . VAL A 1 630 ? 25.172 -35.562 -22.688 1 95.75 630 VAL A C 1
ATOM 4730 O O . VAL A 1 630 ? 23.953 -35.531 -22.875 1 95.75 630 VAL A O 1
ATOM 4733 N N . VAL A 1 631 ? 25.828 -36.656 -22.672 1 95.44 631 VAL A N 1
ATOM 4734 C CA . VAL A 1 631 ? 25.219 -37.969 -22.719 1 95.44 631 VAL A CA 1
ATOM 4735 C C . VAL A 1 631 ? 25.766 -38.844 -21.578 1 95.44 631 VAL A C 1
ATOM 4737 O O . VAL A 1 631 ? 26.922 -38.688 -21.172 1 95.44 631 VAL A O 1
ATOM 4740 N N . ILE A 1 632 ? 24.984 -39.656 -21.031 1 95.81 632 ILE A N 1
ATOM 4741 C CA . ILE A 1 632 ? 25.406 -40.562 -19.969 1 95.81 632 ILE A CA 1
ATOM 4742 C C . ILE A 1 632 ? 25.469 -42 -20.484 1 95.81 632 ILE A C 1
ATOM 4744 O O . ILE A 1 632 ? 24.531 -42.469 -21.125 1 95.81 632 ILE A O 1
ATOM 4748 N N . ASN A 1 633 ? 26.578 -42.656 -20.281 1 95.94 633 ASN A N 1
ATOM 4749 C CA . ASN A 1 633 ? 26.688 -44.094 -20.547 1 95.94 633 ASN A CA 1
ATOM 4750 C C . ASN A 1 633 ? 25.938 -44.906 -19.516 1 95.94 633 ASN A C 1
ATOM 4752 O O . ASN A 1 633 ? 26.391 -45.094 -18.391 1 95.94 633 ASN A O 1
ATOM 4756 N N . GLU A 1 634 ? 24.891 -45.469 -19.906 1 94.31 634 GLU A N 1
ATOM 4757 C CA . GLU A 1 634 ? 24 -46.188 -18.969 1 94.31 634 GLU A CA 1
ATOM 4758 C C . GLU A 1 634 ? 24.672 -47.438 -18.406 1 94.31 634 GLU A C 1
ATOM 4760 O O . GLU A 1 634 ? 24.375 -47.844 -17.281 1 94.31 634 GLU A O 1
ATOM 4765 N N . ALA A 1 635 ? 25.594 -48.031 -19.203 1 94 635 ALA A N 1
ATOM 4766 C CA . ALA A 1 635 ? 26.297 -49.219 -18.734 1 94 635 ALA A CA 1
ATOM 4767 C C . ALA A 1 635 ? 27.266 -48.875 -17.594 1 94 635 ALA A C 1
ATOM 4769 O O . ALA A 1 635 ? 27.438 -49.656 -16.656 1 94 635 ALA A O 1
ATOM 4770 N N . VAL A 1 636 ? 27.859 -47.75 -17.688 1 95.44 636 VAL A N 1
ATOM 4771 C CA . VAL A 1 636 ? 28.797 -47.281 -16.672 1 95.44 636 VAL A CA 1
ATOM 4772 C C . VAL A 1 636 ? 28.031 -46.75 -15.469 1 95.44 636 VAL A C 1
ATOM 4774 O O . VAL A 1 636 ? 28.453 -46.938 -14.32 1 95.44 636 VAL A O 1
ATOM 4777 N N . CYS A 1 637 ? 26.922 -46.125 -15.68 1 95.5 637 CYS A N 1
ATOM 4778 C CA . CYS A 1 637 ? 26.125 -45.5 -14.641 1 95.5 637 CYS A CA 1
ATOM 4779 C C . CYS A 1 637 ? 25.641 -46.5 -13.617 1 95.5 637 CYS A C 1
ATOM 4781 O O . CYS A 1 637 ? 25.188 -47.594 -13.992 1 95.5 637 CYS A O 1
ATOM 4783 N N . GLU A 1 638 ? 25.734 -46.156 -12.344 1 94.31 638 GLU A N 1
ATOM 4784 C CA . GLU A 1 638 ? 25.281 -47.062 -11.273 1 94.31 638 GLU A CA 1
ATOM 4785 C C . GLU A 1 638 ? 23.938 -46.625 -10.719 1 94.31 638 GLU A C 1
ATOM 4787 O O . GLU A 1 638 ? 23.406 -47.25 -9.797 1 94.31 638 GLU A O 1
ATOM 4792 N N . GLY A 1 639 ? 23.422 -45.5 -11.258 1 93.12 639 GLY A N 1
ATOM 4793 C CA . GLY A 1 639 ? 22.125 -45 -10.797 1 93.12 639 GLY A CA 1
ATOM 4794 C C . GLY A 1 639 ? 22.156 -44.5 -9.359 1 93.12 639 GLY A C 1
ATOM 4795 O O . GLY A 1 639 ? 21.188 -44.656 -8.625 1 93.12 639 GLY A O 1
ATOM 4796 N N . CYS A 1 640 ? 23.281 -43.938 -8.906 1 92.19 640 CYS A N 1
ATOM 4797 C CA . CYS A 1 640 ? 23.453 -43.531 -7.52 1 92.19 640 CYS A CA 1
ATOM 4798 C C . CYS A 1 640 ? 22.703 -42.219 -7.238 1 92.19 640 CYS A C 1
ATOM 4800 O O . CYS A 1 640 ? 22.469 -41.875 -6.078 1 92.19 640 CYS A O 1
ATOM 4802 N N . GLY A 1 641 ? 22.297 -41.469 -8.281 1 90.62 641 GLY A N 1
ATOM 4803 C CA . GLY A 1 641 ? 21.484 -40.281 -8.109 1 90.62 641 GLY A CA 1
ATOM 4804 C C . GLY A 1 641 ? 22.281 -39.031 -7.777 1 90.62 641 GLY A C 1
ATOM 4805 O O . GLY A 1 641 ? 21.734 -37.938 -7.684 1 90.62 641 GLY A O 1
ATOM 4806 N N . ASP A 1 642 ? 23.578 -39.094 -7.617 1 92.38 642 ASP A N 1
ATOM 4807 C CA . ASP A 1 642 ? 24.406 -37.938 -7.246 1 92.38 642 ASP A CA 1
ATOM 4808 C C . ASP A 1 642 ? 24.25 -36.812 -8.242 1 92.38 642 ASP A C 1
ATOM 4810 O O . ASP A 1 642 ? 24.219 -35.625 -7.855 1 92.38 642 ASP A O 1
ATOM 4814 N N . CYS A 1 643 ? 24.172 -37.094 -9.516 1 92.69 643 CYS A N 1
ATOM 4815 C CA . CYS A 1 643 ? 24.016 -36.062 -10.547 1 92.69 643 CYS A CA 1
ATOM 4816 C C . CYS A 1 643 ? 22.672 -35.375 -10.398 1 92.69 643 CYS A C 1
ATOM 4818 O O . CYS A 1 643 ? 22.578 -34.156 -10.641 1 92.69 643 CYS A O 1
ATOM 4820 N N . GLY A 1 644 ? 21.609 -36.062 -10.031 1 90.88 644 GLY A N 1
ATOM 4821 C CA . GLY A 1 644 ? 20.312 -35.469 -9.758 1 90.88 644 GLY A CA 1
ATOM 4822 C C . GLY A 1 644 ? 20.328 -34.562 -8.555 1 90.88 644 GLY A C 1
ATOM 4823 O O . GLY A 1 644 ? 19.719 -33.469 -8.586 1 90.88 644 GLY A O 1
ATOM 4824 N N . VAL A 1 645 ? 21 -34.938 -7.504 1 89.88 645 VAL A N 1
ATOM 4825 C CA . VAL A 1 645 ? 21.094 -34.125 -6.281 1 89.88 645 VAL A CA 1
ATOM 4826 C C . VAL A 1 645 ? 21.875 -32.844 -6.551 1 89.88 645 VAL A C 1
ATOM 4828 O O . VAL A 1 645 ? 21.484 -31.766 -6.094 1 89.88 645 VAL A O 1
ATOM 4831 N N . LYS A 1 646 ? 22.953 -33.031 -7.328 1 90.5 646 LYS A N 1
ATOM 4832 C CA . LYS A 1 646 ? 23.812 -31.875 -7.602 1 90.5 646 LYS A CA 1
ATOM 4833 C C . LYS A 1 646 ? 23.125 -30.875 -8.523 1 90.5 646 LYS A C 1
ATOM 4835 O O . LYS A 1 646 ? 23.312 -29.656 -8.383 1 90.5 646 LYS A O 1
ATOM 4840 N N . SER A 1 647 ? 22.344 -31.328 -9.406 1 92.19 647 SER A N 1
ATOM 4841 C CA . SER A 1 647 ? 21.781 -30.438 -10.422 1 92.19 647 SER A CA 1
ATOM 4842 C C . SER A 1 647 ? 20.344 -30.078 -10.102 1 92.19 647 SER A C 1
ATOM 4844 O O . SER A 1 647 ? 19.859 -29.016 -10.477 1 92.19 647 SER A O 1
ATOM 4846 N N . ASN A 1 648 ? 19.625 -31 -9.484 1 92.06 648 ASN A N 1
ATOM 4847 C CA . ASN A 1 648 ? 18.188 -30.875 -9.312 1 92.06 648 ASN A CA 1
ATOM 4848 C C . ASN A 1 648 ? 17.484 -30.531 -10.633 1 92.06 648 ASN A C 1
ATOM 4850 O O . ASN A 1 648 ? 16.547 -29.734 -10.656 1 92.06 648 ASN A O 1
ATOM 4854 N N . CYS A 1 649 ? 17.984 -31.125 -11.773 1 93.12 649 CYS A N 1
ATOM 4855 C CA . CYS A 1 649 ? 17.562 -30.797 -13.125 1 93.12 649 CYS A CA 1
ATOM 4856 C C . CYS A 1 649 ? 16.562 -31.812 -13.656 1 93.12 649 CYS A C 1
ATOM 4858 O O . CYS A 1 649 ? 16.812 -33.031 -13.617 1 93.12 649 CYS A O 1
ATOM 4860 N N . LEU A 1 650 ? 15.523 -31.312 -14.297 1 91.44 650 LEU A N 1
ATOM 4861 C CA . LEU A 1 650 ? 14.453 -32.188 -14.789 1 91.44 650 LEU A CA 1
ATOM 4862 C C . LEU A 1 650 ? 14.914 -32.969 -16.016 1 91.44 650 LEU A C 1
ATOM 4864 O O . LEU A 1 650 ? 14.289 -33.969 -16.391 1 91.44 650 LEU A O 1
ATOM 4868 N N . SER A 1 651 ? 15.992 -32.562 -16.578 1 93.19 651 SER A N 1
ATOM 4869 C CA . SER A 1 651 ? 16.484 -33.281 -17.766 1 93.19 651 SER A CA 1
ATOM 4870 C C . SER A 1 651 ? 17.359 -34.469 -17.375 1 93.19 651 SER A C 1
ATOM 4872 O O . SER A 1 651 ? 17.719 -35.281 -18.219 1 93.19 651 SER A O 1
ATOM 4874 N N . VAL A 1 652 ? 17.734 -34.5 -16.094 1 94.56 652 VAL A N 1
ATOM 4875 C CA . VAL A 1 652 ? 18.453 -35.656 -15.57 1 94.56 652 VAL A CA 1
ATOM 4876 C C . VAL A 1 652 ? 17.453 -36.719 -15.102 1 94.56 652 VAL A C 1
ATOM 4878 O O . VAL A 1 652 ? 17.016 -36.719 -13.953 1 94.56 652 VAL A O 1
ATOM 4881 N N . GLN A 1 653 ? 17.203 -37.656 -15.984 1 93 653 GLN A N 1
ATOM 4882 C CA . GLN A 1 653 ? 16.031 -38.5 -15.773 1 93 653 GLN A CA 1
ATOM 4883 C C . GLN A 1 653 ? 16.453 -39.938 -15.453 1 93 653 GLN A C 1
ATOM 4885 O O . GLN A 1 653 ? 17.438 -40.438 -16.016 1 93 653 GLN A O 1
ATOM 4890 N N . PRO A 1 654 ? 15.727 -40.562 -14.516 1 92.19 654 PRO A N 1
ATOM 4891 C CA . PRO A 1 654 ? 15.945 -42 -14.297 1 92.19 654 PRO A CA 1
ATOM 4892 C C . PRO A 1 654 ? 15.461 -42.844 -15.461 1 92.19 654 PRO A C 1
ATOM 4894 O O . PRO A 1 654 ? 14.477 -42.5 -16.125 1 92.19 654 PRO A O 1
ATOM 4897 N N . VAL A 1 655 ? 16.172 -43.875 -15.781 1 89.44 655 VAL A N 1
ATOM 4898 C CA . VAL A 1 655 ? 15.766 -44.844 -16.797 1 89.44 655 VAL A CA 1
ATOM 4899 C C . VAL A 1 655 ? 15.906 -46.281 -16.266 1 89.44 655 VAL A C 1
ATOM 4901 O O . VAL A 1 655 ? 16.891 -46.594 -15.586 1 89.44 655 VAL A O 1
ATOM 4904 N N . ASP A 1 656 ? 14.93 -47.031 -16.406 1 87.38 656 ASP A N 1
ATOM 4905 C CA . ASP A 1 656 ? 14.984 -48.438 -15.977 1 87.38 656 ASP A CA 1
ATOM 4906 C C . ASP A 1 656 ? 15.648 -49.312 -17.047 1 87.38 656 ASP A C 1
ATOM 4908 O O . ASP A 1 656 ? 15.289 -49.25 -18.219 1 87.38 656 ASP A O 1
ATOM 4912 N N . THR A 1 657 ? 16.656 -50.062 -16.656 1 88.44 657 THR A N 1
ATOM 4913 C CA . THR A 1 657 ? 17.359 -50.969 -17.547 1 88.44 657 THR A CA 1
ATOM 4914 C C . THR A 1 657 ? 17.359 -52.375 -16.984 1 88.44 657 THR A C 1
ATOM 4916 O O . THR A 1 657 ? 16.906 -52.625 -15.859 1 88.44 657 THR A O 1
ATOM 4919 N N . GLU A 1 658 ? 17.875 -53.281 -17.828 1 87.69 658 GLU A N 1
ATOM 4920 C CA . GLU A 1 658 ? 18.016 -54.656 -17.391 1 87.69 658 GLU A CA 1
ATOM 4921 C C . GLU A 1 658 ? 18.922 -54.75 -16.172 1 87.69 658 GLU A C 1
ATOM 4923 O O . GLU A 1 658 ? 18.781 -55.688 -15.367 1 87.69 658 GLU A O 1
ATOM 4928 N N . TYR A 1 659 ? 19.766 -53.812 -15.969 1 90 659 TYR A N 1
ATOM 4929 C CA . TYR A 1 659 ? 20.734 -53.844 -14.883 1 90 659 TYR A CA 1
ATOM 4930 C C . TYR A 1 659 ? 20.359 -52.906 -13.766 1 90 659 TYR A C 1
ATOM 4932 O O . TYR A 1 659 ? 21.219 -52.406 -13.031 1 90 659 TYR A O 1
ATOM 4940 N N . GLY A 1 660 ? 19.062 -52.531 -13.75 1 86.75 660 GLY A N 1
ATOM 4941 C CA . GLY A 1 660 ? 18.562 -51.656 -12.711 1 86.75 660 GLY A CA 1
ATOM 4942 C C . GLY A 1 660 ? 18.375 -50.219 -13.18 1 86.75 660 GLY A C 1
ATOM 4943 O O . GLY A 1 660 ? 18.531 -49.938 -14.367 1 86.75 660 GLY A O 1
ATOM 4944 N N . ARG A 1 661 ? 18.078 -49.375 -12.195 1 89.69 661 ARG A N 1
ATOM 4945 C CA . ARG A 1 661 ? 17.828 -47.969 -12.477 1 89.69 661 ARG A CA 1
ATOM 4946 C C . ARG A 1 661 ? 19.125 -47.25 -12.828 1 89.69 661 ARG A C 1
ATOM 4948 O O . ARG A 1 661 ? 20.156 -47.438 -12.172 1 89.69 661 ARG A O 1
ATOM 4955 N N . LYS A 1 662 ? 19.141 -46.625 -13.914 1 94 662 LYS A N 1
ATOM 4956 C CA . LYS A 1 662 ? 20.25 -45.781 -14.344 1 94 662 LYS A CA 1
ATOM 4957 C C . LYS A 1 662 ? 19.781 -44.344 -14.625 1 94 662 LYS A C 1
ATOM 4959 O O . LYS A 1 662 ? 18.672 -43.969 -14.242 1 94 662 LYS A O 1
ATOM 4964 N N . THR A 1 663 ? 20.641 -43.5 -15.148 1 94.44 663 THR A N 1
ATOM 4965 C CA . THR A 1 663 ? 20.297 -42.094 -15.438 1 94.44 663 THR A CA 1
ATOM 4966 C C . THR A 1 663 ? 20.578 -41.781 -16.906 1 94.44 663 THR A C 1
ATOM 4968 O O . THR A 1 663 ? 21.531 -42.281 -17.5 1 94.44 663 THR A O 1
ATOM 4971 N N . LYS A 1 664 ? 19.719 -41.031 -17.516 1 93.69 664 LYS A N 1
ATOM 4972 C CA . LYS A 1 664 ? 19.922 -40.531 -18.875 1 93.69 664 LYS A CA 1
ATOM 4973 C C . LYS A 1 664 ? 19.656 -39.031 -18.938 1 93.69 664 LYS A C 1
ATOM 4975 O O . LYS A 1 664 ? 19.016 -38.469 -18.047 1 93.69 664 LYS A O 1
ATOM 4980 N N . ILE A 1 665 ? 20.219 -38.375 -19.891 1 94.69 665 ILE A N 1
ATOM 4981 C CA . ILE A 1 665 ? 19.922 -36.969 -20.141 1 94.69 665 ILE A CA 1
ATOM 4982 C C . ILE A 1 665 ? 18.875 -36.844 -21.219 1 94.69 665 ILE A C 1
ATOM 4984 O O . ILE A 1 665 ? 19.047 -37.344 -22.328 1 94.69 665 ILE A O 1
ATOM 4988 N N . ASP A 1 666 ? 17.766 -36.188 -20.906 1 90.62 666 ASP A N 1
ATOM 4989 C CA . ASP A 1 666 ? 16.766 -35.875 -21.922 1 90.62 666 ASP A CA 1
ATOM 4990 C C . ASP A 1 666 ? 17.219 -34.75 -22.828 1 90.62 666 ASP A C 1
ATOM 4992 O O . ASP A 1 666 ? 17.25 -33.594 -22.406 1 90.62 666 ASP A O 1
ATOM 4996 N N . GLN A 1 667 ? 17.484 -35.094 -24.062 1 87.81 667 GLN A N 1
ATOM 4997 C CA . GLN A 1 667 ? 18.078 -34.156 -24.984 1 87.81 667 GLN A CA 1
ATOM 4998 C C . GLN A 1 667 ? 17.062 -33.062 -25.391 1 87.81 667 GLN A C 1
ATOM 5000 O O . GLN A 1 667 ? 17.453 -31.953 -25.766 1 87.81 667 GLN A O 1
ATOM 5005 N N . THR A 1 668 ? 15.828 -33.375 -25.312 1 81.75 668 THR A N 1
ATOM 5006 C CA . THR A 1 668 ? 14.797 -32.438 -25.797 1 81.75 668 THR A CA 1
ATOM 5007 C C . THR A 1 668 ? 14.555 -31.328 -24.781 1 81.75 668 THR A C 1
ATOM 5009 O O . THR A 1 668 ? 14.219 -30.203 -25.156 1 81.75 668 THR A O 1
ATOM 5012 N N . SER A 1 669 ? 14.727 -31.578 -23.547 1 87.25 669 SER A N 1
ATOM 5013 C CA . SER A 1 669 ? 14.398 -30.594 -22.516 1 87.25 669 SER A CA 1
ATOM 5014 C C . SER A 1 669 ? 15.664 -29.969 -21.938 1 87.25 669 SER A C 1
ATOM 5016 O O . SER A 1 669 ? 15.602 -28.938 -21.266 1 87.25 669 SER A O 1
ATOM 5018 N N . CYS A 1 670 ? 16.828 -30.531 -22.172 1 92.19 670 CYS A N 1
ATOM 5019 C CA . CYS A 1 670 ? 18.078 -30.047 -21.594 1 92.19 670 CYS A CA 1
ATOM 5020 C C . CYS A 1 670 ? 18.391 -28.641 -22.078 1 92.19 670 CYS A C 1
ATOM 5022 O O . CYS A 1 670 ? 18.359 -28.375 -23.281 1 92.19 670 CYS A O 1
ATOM 5024 N N . ASN A 1 671 ? 18.703 -27.75 -21.094 1 92.06 671 ASN A N 1
ATOM 5025 C CA . ASN A 1 671 ? 19.016 -26.359 -21.422 1 92.06 671 ASN A CA 1
ATOM 5026 C C . ASN A 1 671 ? 20.5 -26.078 -21.328 1 92.06 671 ASN A C 1
ATOM 5028 O O . ASN A 1 671 ? 20.922 -24.922 -21.328 1 92.06 671 ASN A O 1
ATOM 5032 N N . THR A 1 672 ? 21.297 -27.094 -21.172 1 92.5 672 THR A N 1
ATOM 5033 C CA . THR A 1 672 ? 22.75 -27.062 -21.297 1 92.5 672 THR A CA 1
ATOM 5034 C C . THR A 1 672 ? 23.359 -26.156 -20.234 1 92.5 672 THR A C 1
ATOM 5036 O O . THR A 1 672 ? 24.188 -25.297 -20.547 1 92.5 672 THR A O 1
ATOM 5039 N N . ASP A 1 673 ? 23.016 -26.344 -18.969 1 91.38 673 ASP A N 1
ATOM 5040 C CA . ASP A 1 673 ? 23.656 -25.609 -17.891 1 91.38 673 ASP A CA 1
ATOM 5041 C C . ASP A 1 673 ? 24.844 -26.391 -17.328 1 91.38 673 ASP A C 1
ATOM 5043 O O . ASP A 1 673 ? 25.656 -25.828 -16.594 1 91.38 673 ASP A O 1
ATOM 5047 N N . TYR A 1 674 ? 24.969 -27.688 -17.531 1 92.56 674 TYR A N 1
ATOM 5048 C CA . TYR A 1 674 ? 26.125 -28.547 -17.359 1 92.56 674 TYR A CA 1
ATOM 5049 C C . TYR A 1 674 ? 26.359 -28.859 -15.875 1 92.56 674 TYR A C 1
ATOM 5051 O O . TYR A 1 674 ? 27.391 -29.438 -15.516 1 92.56 674 TYR A O 1
ATOM 5059 N N . THR A 1 675 ? 25.406 -28.5 -15.008 1 92.5 675 THR A N 1
ATOM 5060 C CA . THR A 1 675 ? 25.562 -28.734 -13.578 1 92.5 675 THR A CA 1
ATOM 5061 C C . THR A 1 675 ? 25.531 -30.234 -13.273 1 92.5 675 THR A C 1
ATOM 5063 O O . THR A 1 675 ? 26.141 -30.688 -12.305 1 92.5 675 THR A O 1
ATOM 5066 N N . CYS A 1 676 ? 24.906 -31.016 -14.094 1 93.31 676 CYS A N 1
ATOM 5067 C CA . CYS A 1 676 ? 24.781 -32.469 -13.883 1 93.31 676 CYS A CA 1
ATOM 5068 C C . CYS A 1 676 ? 26.141 -33.125 -13.914 1 93.31 676 CYS A C 1
ATOM 5070 O O . CYS A 1 676 ? 26.359 -34.156 -13.242 1 93.31 676 CYS A O 1
ATOM 5072 N N . MET A 1 677 ? 27.078 -32.5 -14.57 1 92.62 677 MET A N 1
ATOM 5073 C CA . MET A 1 677 ? 28.422 -33.094 -14.727 1 92.62 677 MET A CA 1
ATOM 5074 C C . MET A 1 677 ? 29.219 -32.969 -13.438 1 92.62 677 MET A C 1
ATOM 5076 O O . MET A 1 677 ? 30.297 -33.531 -13.312 1 92.62 677 MET A O 1
ATOM 5080 N N . ASP A 1 678 ? 28.656 -32.281 -12.516 1 89.69 678 ASP A N 1
ATOM 5081 C CA . ASP A 1 678 ? 29.297 -32.188 -11.203 1 89.69 678 ASP A CA 1
ATOM 5082 C C . ASP A 1 678 ? 29.094 -33.5 -10.43 1 89.69 678 ASP A C 1
ATOM 5084 O O . ASP A 1 678 ? 29.766 -33.719 -9.422 1 89.69 678 ASP A O 1
ATOM 5088 N N . GLY A 1 679 ? 28.234 -34.375 -10.875 1 88.44 679 GLY A N 1
ATOM 5089 C CA . GLY A 1 679 ? 28.125 -35.688 -10.289 1 88.44 679 GLY A CA 1
ATOM 5090 C C . GLY A 1 679 ? 29.422 -36.5 -10.391 1 88.44 679 GLY A C 1
ATOM 5091 O O . GLY A 1 679 ? 30.109 -36.438 -11.406 1 88.44 679 GLY A O 1
ATOM 5092 N N . ASP A 1 680 ? 29.578 -37.25 -9.305 1 85.88 680 ASP A N 1
ATOM 5093 C CA . ASP A 1 680 ? 30.844 -37.969 -9.195 1 85.88 680 ASP A CA 1
ATOM 5094 C C . ASP A 1 680 ? 30.766 -39.344 -9.883 1 85.88 680 ASP A C 1
ATOM 5096 O O . ASP A 1 680 ? 30.688 -40.375 -9.211 1 85.88 680 ASP A O 1
ATOM 5100 N N . CYS A 1 681 ? 30.734 -39.5 -11.141 1 87.94 681 CYS A N 1
ATOM 5101 C CA . CYS A 1 681 ? 30.797 -40.781 -11.789 1 87.94 681 CYS A CA 1
ATOM 5102 C C . CYS A 1 681 ? 31.391 -40.688 -13.188 1 87.94 681 CYS A C 1
ATOM 5104 O O . CYS A 1 681 ? 31.344 -39.594 -13.797 1 87.94 681 CYS A O 1
ATOM 5106 N N . PRO A 1 682 ? 31.953 -41.594 -13.664 1 93 682 PRO A N 1
ATOM 5107 C CA . PRO A 1 682 ? 32.656 -41.562 -14.953 1 93 682 PRO A CA 1
ATOM 5108 C C . PRO A 1 682 ? 31.719 -41.875 -16.125 1 93 682 PRO A C 1
ATOM 5110 O O . PRO A 1 682 ? 32.188 -42.156 -17.234 1 93 682 PRO A O 1
ATOM 5113 N N . SER A 1 683 ? 30.5 -41.781 -15.961 1 95.44 683 SER A N 1
ATOM 5114 C CA . SER A 1 683 ? 29.562 -42.188 -17.016 1 95.44 683 SER A CA 1
ATOM 5115 C C . SER A 1 683 ? 29.312 -41.031 -17.984 1 95.44 683 SER A C 1
ATOM 5117 O O . SER A 1 683 ? 28.766 -41.25 -19.078 1 95.44 683 SER A O 1
ATOM 5119 N N . PHE A 1 684 ? 29.734 -39.781 -17.703 1 95.69 684 PHE A N 1
ATOM 5120 C CA . PHE A 1 684 ? 29.422 -38.594 -18.484 1 95.69 684 PHE A CA 1
ATOM 5121 C C . PHE A 1 684 ? 30.328 -38.5 -19.703 1 95.69 684 PHE A C 1
ATOM 5123 O O . PHE A 1 684 ? 31.531 -38.719 -19.594 1 95.69 684 PHE A O 1
ATOM 5130 N N . VAL A 1 685 ? 29.656 -38.281 -20.797 1 95.62 685 VAL A N 1
ATOM 5131 C CA . VAL A 1 685 ? 30.328 -38.062 -22.078 1 95.62 685 VAL A CA 1
ATOM 5132 C C . VAL A 1 685 ? 29.781 -36.781 -22.734 1 95.62 685 VAL A C 1
ATOM 5134 O O . VAL A 1 685 ? 28.609 -36.438 -22.578 1 95.62 685 VAL A O 1
ATOM 5137 N N . THR A 1 686 ? 30.672 -36.031 -23.391 1 95.94 686 THR A N 1
ATOM 5138 C CA . THR A 1 686 ? 30.219 -34.844 -24.109 1 95.94 686 THR A CA 1
ATOM 5139 C C . THR A 1 686 ? 30.5 -34.969 -25.594 1 95.94 686 THR A C 1
ATOM 5141 O O . THR A 1 686 ? 31.422 -35.688 -26 1 95.94 686 THR A O 1
ATOM 5144 N N . VAL A 1 687 ? 29.609 -34.5 -26.328 1 95.19 687 VAL A N 1
ATOM 5145 C CA . VAL A 1 687 ? 29.766 -34.406 -27.781 1 95.19 687 VAL A CA 1
ATOM 5146 C C . VAL A 1 687 ? 29.562 -32.969 -28.25 1 95.19 687 VAL A C 1
ATOM 5148 O O . VAL A 1 687 ? 28.812 -32.219 -27.625 1 95.19 687 VAL A O 1
ATOM 5151 N N . GLU A 1 688 ? 30.312 -32.562 -29.266 1 93.94 688 GLU A N 1
ATOM 5152 C CA . GLU A 1 688 ? 30.219 -31.219 -29.797 1 93.94 688 GLU A CA 1
ATOM 5153 C C . GLU A 1 688 ? 29.406 -31.203 -31.094 1 93.94 688 GLU A C 1
ATOM 5155 O O . GLU A 1 688 ? 29.672 -31.984 -32 1 93.94 688 GLU A O 1
ATOM 5160 N N . LEU A 1 689 ? 28.391 -30.344 -31.062 1 89.38 689 LEU A N 1
ATOM 5161 C CA . LEU A 1 689 ? 27.609 -30.156 -32.281 1 89.38 689 LEU A CA 1
ATOM 5162 C C . LEU A 1 689 ? 28.359 -29.25 -33.25 1 89.38 689 LEU A C 1
ATOM 5164 O O . LEU A 1 689 ? 28.938 -28.234 -32.844 1 89.38 689 LEU A O 1
ATOM 5168 N N . VAL A 1 690 ? 28.5 -29.641 -34.375 1 81.44 690 VAL A N 1
ATOM 5169 C CA . VAL A 1 690 ? 29.125 -28.828 -35.406 1 81.44 690 VAL A CA 1
ATOM 5170 C C . VAL A 1 690 ? 28.094 -27.891 -36.031 1 81.44 690 VAL A C 1
ATOM 5172 O O . VAL A 1 690 ? 27.062 -28.328 -36.562 1 81.44 690 VAL A O 1
ATOM 5175 N N . PRO A 1 691 ? 28.422 -26.562 -35.906 1 76.38 691 PRO A N 1
ATOM 5176 C CA . PRO A 1 691 ? 27.469 -25.609 -36.469 1 76.38 691 PRO A CA 1
ATOM 5177 C C . PRO A 1 691 ? 27.188 -25.844 -37.969 1 76.38 691 PRO A C 1
ATOM 5179 O O . PRO A 1 691 ? 28.125 -26.078 -38.719 1 76.38 691 PRO A O 1
ATOM 5182 N N . GLY A 1 692 ? 26.016 -25.922 -38.406 1 67.25 692 GLY A N 1
ATOM 5183 C CA . GLY A 1 692 ? 25.672 -26.047 -39.812 1 67.25 692 GLY A CA 1
ATOM 5184 C C . GLY A 1 692 ? 25.406 -27.469 -40.25 1 67.25 692 GLY A C 1
ATOM 5185 O O . GLY A 1 692 ? 24.797 -27.719 -41.281 1 67.25 692 GLY A O 1
ATOM 5186 N N . LYS A 1 693 ? 26.031 -28.344 -39.5 1 70.31 693 LYS A N 1
ATOM 5187 C CA . LYS A 1 693 ? 25.797 -29.734 -39.844 1 70.31 693 LYS A CA 1
ATOM 5188 C C . LYS A 1 693 ? 24.422 -30.188 -39.375 1 70.31 693 LYS A C 1
ATOM 5190 O O . LYS A 1 693 ? 24.125 -30.141 -38.188 1 70.31 693 LYS A O 1
ATOM 5195 N N . LYS A 1 694 ? 23.578 -30.328 -40.219 1 61.28 694 LYS A N 1
ATOM 5196 C CA . LYS A 1 694 ? 22.219 -30.766 -39.938 1 61.28 694 LYS A CA 1
ATOM 5197 C C . LYS A 1 694 ? 22.109 -32.281 -40.031 1 61.28 694 LYS A C 1
ATOM 5199 O O . LYS A 1 694 ? 22.75 -32.906 -40.875 1 61.28 694 LYS A O 1
ATOM 5204 N N . ALA A 1 695 ? 21.469 -32.938 -39.031 1 63.88 695 ALA A N 1
ATOM 5205 C CA . ALA A 1 695 ? 21.203 -34.375 -39.062 1 63.88 695 ALA A CA 1
ATOM 5206 C C . ALA A 1 695 ? 20.547 -34.781 -40.375 1 63.88 695 ALA A C 1
ATOM 5208 O O . ALA A 1 695 ? 19.734 -34.031 -40.938 1 63.88 695 ALA A O 1
ATOM 5209 N N . PRO A 1 696 ? 21.094 -35.781 -41.094 1 55.81 696 PRO A N 1
ATOM 5210 C CA . PRO A 1 696 ? 20.406 -36.188 -42.344 1 55.81 696 PRO A CA 1
ATOM 5211 C C . PRO A 1 696 ? 18.906 -36.344 -42.156 1 55.81 696 PRO A C 1
ATOM 5213 O O . PRO A 1 696 ? 18.469 -36.906 -41.125 1 55.81 696 PRO A O 1
ATOM 5216 N N . LYS A 1 697 ? 18.203 -35.562 -42.781 1 59.81 697 LYS A N 1
ATOM 5217 C CA . LYS A 1 697 ? 16.75 -35.656 -42.781 1 59.81 697 LYS A CA 1
ATOM 5218 C C . LYS A 1 697 ? 16.281 -37.031 -43.281 1 59.81 697 LYS A C 1
ATOM 5220 O O . LYS A 1 697 ? 16.547 -37.375 -44.438 1 59.81 697 LYS A O 1
ATOM 5225 N N . ALA A 1 698 ? 16.156 -38.062 -42.5 1 60.38 698 ALA A N 1
ATOM 5226 C CA . ALA A 1 698 ? 15.609 -39.344 -42.938 1 60.38 698 ALA A CA 1
ATOM 5227 C C . ALA A 1 698 ? 14.211 -39.188 -43.531 1 60.38 698 ALA A C 1
ATOM 5229 O O . ALA A 1 698 ? 13.469 -38.281 -43.125 1 60.38 698 ALA A O 1
ATOM 5230 N N . ALA A 1 699 ? 13.992 -39.844 -44.688 1 66 699 ALA A N 1
ATOM 5231 C CA . ALA A 1 699 ? 12.672 -39.844 -45.312 1 66 699 ALA A CA 1
ATOM 5232 C C . ALA A 1 699 ? 11.594 -40.25 -44.312 1 66 699 ALA A C 1
ATOM 5234 O O . ALA A 1 699 ? 11.703 -41.281 -43.656 1 66 699 ALA A O 1
ATOM 5235 N N . ARG A 1 700 ? 10.617 -39.219 -43.938 1 80.56 700 ARG A N 1
ATOM 5236 C CA . ARG A 1 700 ? 9.516 -39.5 -43.031 1 80.56 700 ARG A CA 1
ATOM 5237 C C . ARG A 1 700 ? 8.445 -40.375 -43.688 1 80.56 700 ARG A C 1
ATOM 5239 O O . ARG A 1 700 ? 8.07 -40.094 -44.844 1 80.56 700 ARG A O 1
ATOM 5246 N N . PRO A 1 701 ? 8.125 -41.438 -43 1 88.94 701 PRO A N 1
ATOM 5247 C CA . PRO A 1 701 ? 7.043 -42.25 -43.594 1 88.94 701 PRO A CA 1
ATOM 5248 C C . PRO A 1 701 ? 5.766 -41.438 -43.812 1 88.94 701 PRO A C 1
ATOM 5250 O O . PRO A 1 701 ? 5.5 -40.469 -43.094 1 88.94 701 PRO A O 1
ATOM 5253 N N . VAL A 1 702 ? 5.066 -41.719 -44.844 1 92.19 702 VAL A N 1
ATOM 5254 C CA . VAL A 1 702 ? 3.803 -41.062 -45.156 1 92.19 702 VAL A CA 1
ATOM 5255 C C . VAL A 1 702 ? 2.658 -41.781 -44.438 1 92.19 702 VAL A C 1
ATOM 5257 O O . VAL A 1 702 ? 2.531 -43 -44.5 1 92.19 702 VAL A O 1
ATOM 5260 N N . PRO A 1 703 ? 1.876 -41.031 -43.719 1 94.88 703 PRO A N 1
ATOM 5261 C CA . PRO A 1 703 ? 0.748 -41.656 -43.031 1 94.88 703 PRO A CA 1
ATOM 5262 C C . PRO A 1 703 ? -0.264 -42.281 -44 1 94.88 703 PRO A C 1
ATOM 5264 O O . PRO A 1 703 ? -0.53 -41.688 -45.062 1 94.88 703 PRO A O 1
ATOM 5267 N N . PRO A 1 704 ? -0.806 -43.344 -43.656 1 95.12 704 PRO A N 1
ATOM 5268 C CA . PRO A 1 704 ? -1.842 -43.906 -44.5 1 95.12 704 PRO A CA 1
ATOM 5269 C C . PRO A 1 704 ? -3.139 -43.125 -44.5 1 95.12 704 PRO A C 1
ATOM 5271 O O . PRO A 1 704 ? -3.422 -42.406 -43.531 1 95.12 704 PRO A O 1
ATOM 5274 N N . VAL A 1 705 ? -3.85 -43.25 -45.562 1 93.94 705 VAL A N 1
ATOM 5275 C CA . VAL A 1 705 ? -5.172 -42.625 -45.625 1 93.94 705 VAL A CA 1
ATOM 5276 C C . VAL A 1 705 ? -6.184 -43.531 -44.906 1 93.94 705 VAL A C 1
ATOM 5278 O O . VAL A 1 705 ? -6.297 -44.719 -45.219 1 93.94 705 VAL A O 1
ATOM 5281 N N . VAL A 1 706 ? -6.699 -42.969 -43.969 1 95.38 706 VAL A N 1
ATOM 5282 C CA . VAL A 1 706 ? -7.703 -43.719 -43.25 1 95.38 706 VAL A CA 1
ATOM 5283 C C . VAL A 1 706 ? -9.07 -43.031 -43.375 1 95.38 706 VAL A C 1
ATOM 5285 O O . VAL A 1 706 ? -9.148 -41.844 -43.594 1 95.38 706 VAL A O 1
ATOM 5288 N N . ALA A 1 707 ? -10.172 -43.812 -43.312 1 92.75 707 ALA A N 1
ATOM 5289 C CA . ALA A 1 707 ? -11.531 -43.312 -43.5 1 92.75 707 ALA A CA 1
ATOM 5290 C C . ALA A 1 707 ? -11.922 -42.438 -42.312 1 92.75 707 ALA A C 1
ATOM 5292 O O . ALA A 1 707 ? -11.539 -42.719 -41.156 1 92.75 707 ALA A O 1
ATOM 5293 N N . ASP A 1 708 ? -12.656 -41.406 -42.594 1 92 708 ASP A N 1
ATOM 5294 C CA . ASP A 1 708 ? -13.195 -40.562 -41.531 1 92 708 ASP A CA 1
ATOM 5295 C C . ASP A 1 708 ? -14.234 -41.344 -40.719 1 92 708 ASP A C 1
ATOM 5297 O O . ASP A 1 708 ? -15.016 -42.125 -41.25 1 92 708 ASP A O 1
ATOM 5301 N N . PRO A 1 709 ? -14.109 -41.156 -39.438 1 91.44 709 PRO A N 1
ATOM 5302 C CA . PRO A 1 709 ? -15.156 -41.75 -38.625 1 91.44 709 PRO A CA 1
ATOM 5303 C C . PRO A 1 709 ? -16.531 -41.156 -38.844 1 91.44 709 PRO A C 1
ATOM 5305 O O . PRO A 1 709 ? -16.625 -39.969 -39.219 1 91.44 709 PRO A O 1
ATOM 5308 N N . ASP A 1 710 ? -17.594 -41.906 -38.812 1 81.38 710 ASP A N 1
ATOM 5309 C CA . ASP A 1 710 ? -18.953 -41.438 -38.969 1 81.38 710 ASP A CA 1
ATOM 5310 C C . ASP A 1 710 ? -19.562 -41 -37.656 1 81.38 710 ASP A C 1
ATOM 5312 O O . ASP A 1 710 ? -20.062 -41.844 -36.875 1 81.38 710 ASP A O 1
ATOM 5316 N N . PHE A 1 711 ? -19.453 -39.719 -37.281 1 76 711 PHE A N 1
ATOM 5317 C CA . PHE A 1 711 ? -19.844 -39.219 -35.938 1 76 711 PHE A CA 1
ATOM 5318 C C . PHE A 1 711 ? -21.297 -38.75 -35.969 1 76 711 PHE A C 1
ATOM 5320 O O . PHE A 1 711 ? -21.875 -38.5 -34.906 1 76 711 PHE A O 1
ATOM 5327 N N . GLY A 1 712 ? -22.062 -38.938 -36.844 1 78.62 712 GLY A N 1
ATOM 5328 C CA . GLY A 1 712 ? -23.359 -38.281 -36.906 1 78.62 712 GLY A CA 1
ATOM 5329 C C . GLY A 1 712 ? -23.281 -36.781 -36.625 1 78.62 712 GLY A C 1
ATOM 5330 O O . GLY A 1 712 ? -22.219 -36.25 -36.281 1 78.62 712 GLY A O 1
ATOM 5331 N N . PRO A 1 713 ? -24.359 -36.062 -36.625 1 83.12 713 PRO A N 1
ATOM 5332 C CA . PRO A 1 713 ? -24.359 -34.625 -36.375 1 83.12 713 PRO A CA 1
ATOM 5333 C C . PRO A 1 713 ? -24.172 -34.281 -34.875 1 83.12 713 PRO A C 1
ATOM 5335 O O . PRO A 1 713 ? -24.594 -35.062 -34.031 1 83.12 713 PRO A O 1
ATOM 5338 N N . LEU A 1 714 ? -23.453 -33.188 -34.625 1 88.38 714 LEU A N 1
ATOM 5339 C CA . LEU A 1 714 ? -23.297 -32.688 -33.25 1 88.38 714 LEU A CA 1
ATOM 5340 C C . LEU A 1 714 ? -24.609 -32.094 -32.75 1 88.38 714 LEU A C 1
ATOM 5342 O O . LEU A 1 714 ? -25.078 -31.078 -33.25 1 88.38 714 LEU A O 1
ATOM 5346 N N . THR A 1 715 ? -25.203 -32.75 -31.766 1 83.19 715 THR A N 1
ATOM 5347 C CA . THR A 1 715 ? -26.531 -32.344 -31.297 1 83.19 715 THR A CA 1
ATOM 5348 C C . THR A 1 715 ? -26.438 -31.719 -29.906 1 83.19 715 THR A C 1
ATOM 5350 O O . THR A 1 715 ? -27.422 -31.172 -29.406 1 83.19 715 THR A O 1
ATOM 5353 N N . SER A 1 716 ? -25.391 -31.828 -29.297 1 87.06 716 SER A N 1
ATOM 5354 C CA . SER A 1 716 ? -25.188 -31.25 -27.969 1 87.06 716 SER A CA 1
ATOM 5355 C C . SER A 1 716 ? -23.781 -30.688 -27.828 1 87.06 716 SER A C 1
ATOM 5357 O O . SER A 1 716 ? -22.938 -30.859 -28.719 1 87.06 716 SER A O 1
ATOM 5359 N N . THR A 1 717 ? -23.594 -29.953 -26.734 1 92.31 717 THR A N 1
ATOM 5360 C CA . THR A 1 717 ? -22.266 -29.406 -26.469 1 92.31 717 THR A CA 1
ATOM 5361 C C . THR A 1 717 ? -21.25 -30.531 -26.281 1 92.31 717 THR A C 1
ATOM 5363 O O . THR A 1 717 ? -21.484 -31.469 -25.5 1 92.31 717 THR A O 1
ATOM 5366 N N . GLN A 1 718 ? -20.234 -30.516 -27.078 1 95.38 718 GLN A N 1
ATOM 5367 C CA . GLN A 1 718 ? -19.125 -31.438 -26.891 1 95.38 718 GLN A CA 1
ATOM 5368 C C . GLN A 1 718 ? -18.125 -30.891 -25.875 1 95.38 718 GLN A C 1
ATOM 5370 O O . GLN A 1 718 ? -17.672 -29.734 -25.984 1 95.38 718 GLN A O 1
ATOM 5375 N N . ASN A 1 719 ? -17.828 -31.672 -24.812 1 96.81 719 ASN A N 1
ATOM 5376 C CA . ASN A 1 719 ? -16.891 -31.297 -23.75 1 96.81 719 ASN A CA 1
ATOM 5377 C C . ASN A 1 719 ? -15.594 -32.094 -23.844 1 96.81 719 ASN A C 1
ATOM 5379 O O . ASN A 1 719 ? -15.602 -33.312 -23.719 1 96.81 719 ASN A O 1
ATOM 5383 N N . VAL A 1 720 ? -14.492 -31.391 -24.047 1 98.12 720 VAL A N 1
ATOM 5384 C CA . VAL A 1 720 ? -13.195 -32.031 -24.156 1 98.12 720 VAL A CA 1
ATOM 5385 C C . VAL A 1 720 ? -12.281 -31.562 -23.031 1 98.12 720 VAL A C 1
ATOM 5387 O O . VAL A 1 720 ? -12.141 -30.359 -22.797 1 98.12 720 VAL A O 1
ATOM 5390 N N . PHE A 1 721 ? -11.727 -32.5 -22.281 1 98.25 721 PHE A N 1
ATOM 5391 C CA . PHE A 1 721 ? -10.797 -32.188 -21.203 1 98.25 721 PHE A CA 1
ATOM 5392 C C . PHE A 1 721 ? -9.375 -32.594 -21.578 1 98.25 721 PHE A C 1
ATOM 5394 O O . PHE A 1 721 ? -9.133 -33.75 -21.953 1 98.25 721 PHE A O 1
ATOM 5401 N N . LEU A 1 722 ? -8.414 -31.672 -21.531 1 98 722 LEU A N 1
ATOM 5402 C CA . LEU A 1 722 ? -7.016 -31.922 -21.875 1 98 722 LEU A CA 1
ATOM 5403 C C . LEU A 1 722 ? -6.137 -31.828 -20.625 1 98 722 LEU A C 1
ATOM 5405 O O . LEU A 1 722 ? -6.188 -30.844 -19.891 1 98 722 LEU A O 1
ATOM 5409 N N . ALA A 1 723 ? -5.336 -32.875 -20.312 1 96.75 723 ALA A N 1
ATOM 5410 C CA . ALA A 1 723 ? -4.465 -32.875 -19.141 1 96.75 723 ALA A CA 1
ATOM 5411 C C . ALA A 1 723 ? -3.016 -33.156 -19.531 1 96.75 723 ALA A C 1
ATOM 5413 O O . ALA A 1 723 ? -2.717 -34.156 -20.156 1 96.75 723 ALA A O 1
ATOM 5414 N N . GLY A 1 724 ? -2.146 -32.281 -19.312 1 95 724 GLY A N 1
ATOM 5415 C CA . GLY A 1 724 ? -0.743 -32.438 -19.641 1 95 724 GLY A CA 1
ATOM 5416 C C . GLY A 1 724 ? 0.195 -31.719 -18.703 1 95 724 GLY A C 1
ATOM 5417 O O . GLY A 1 724 ? -0.086 -31.594 -17.516 1 95 724 GLY A O 1
ATOM 5418 N N . ILE A 1 725 ? 1.441 -31.438 -19.219 1 92.06 725 ILE A N 1
ATOM 5419 C CA . ILE A 1 725 ? 2.49 -30.766 -18.453 1 92.06 725 ILE A CA 1
ATOM 5420 C C . ILE A 1 725 ? 2.77 -29.391 -19.062 1 92.06 725 ILE A C 1
ATOM 5422 O O . ILE A 1 725 ? 2.775 -29.234 -20.281 1 92.06 725 ILE A O 1
ATOM 5426 N N . GLY A 1 726 ? 2.938 -28.484 -18.156 1 87.56 726 GLY A N 1
ATOM 5427 C CA . GLY A 1 726 ? 3.246 -27.141 -18.609 1 87.56 726 GLY A CA 1
ATOM 5428 C C . GLY A 1 726 ? 4.473 -27.078 -19.5 1 87.56 726 GLY A C 1
ATOM 5429 O O . GLY A 1 726 ? 5.465 -27.766 -19.25 1 87.56 726 GLY A O 1
ATOM 5430 N N . GLY A 1 727 ? 4.398 -26.344 -20.562 1 80.88 727 GLY A N 1
ATOM 5431 C CA . GLY A 1 727 ? 5.516 -26.141 -21.469 1 80.88 727 GLY A CA 1
ATOM 5432 C C . GLY A 1 727 ? 5.551 -27.141 -22.609 1 80.88 727 GLY A C 1
ATOM 5433 O O . GLY A 1 727 ? 6.406 -27.062 -23.484 1 80.88 727 GLY A O 1
ATOM 5434 N N . THR A 1 728 ? 4.586 -28.047 -22.594 1 86.81 728 THR A N 1
ATOM 5435 C CA . THR A 1 728 ? 4.598 -29.094 -23.625 1 86.81 728 THR A CA 1
ATOM 5436 C C . THR A 1 728 ? 3.584 -28.781 -24.719 1 86.81 728 THR A C 1
ATOM 5438 O O . THR A 1 728 ? 3.346 -29.609 -25.594 1 86.81 728 THR A O 1
ATOM 5441 N N . GLY A 1 729 ? 2.932 -27.641 -24.578 1 88.25 729 GLY A N 1
ATOM 5442 C CA . GLY A 1 729 ? 2.115 -27.188 -25.688 1 88.25 729 GLY A CA 1
ATOM 5443 C C . GLY A 1 729 ? 0.64 -27.484 -25.516 1 88.25 729 GLY A C 1
ATOM 5444 O O . GLY A 1 729 ? -0.125 -27.469 -26.484 1 88.25 729 GLY A O 1
ATOM 5445 N N . ILE A 1 730 ? 0.163 -27.703 -24.328 1 93.06 730 ILE A N 1
ATOM 5446 C CA . ILE A 1 730 ? -1.235 -28.031 -24.078 1 93.06 730 ILE A CA 1
ATOM 5447 C C . ILE A 1 730 ? -2.115 -26.828 -24.406 1 93.06 730 ILE A C 1
ATOM 5449 O O . ILE A 1 730 ? -3.164 -26.969 -25.047 1 93.06 730 ILE A O 1
ATOM 5453 N N . VAL A 1 731 ? -1.679 -25.672 -24 1 91.81 731 VAL A N 1
ATOM 5454 C CA . VAL A 1 731 ? -2.432 -24.453 -24.234 1 91.81 731 VAL A CA 1
ATOM 5455 C C . VAL A 1 731 ? -2.525 -24.188 -25.734 1 91.81 731 VAL A C 1
ATOM 5457 O O . VAL A 1 731 ? -3.576 -23.781 -26.25 1 91.81 731 VAL A O 1
ATOM 5460 N N . THR A 1 732 ? -1.497 -24.469 -26.453 1 92.12 732 THR A N 1
ATOM 5461 C CA . THR A 1 732 ? -1.464 -24.281 -27.891 1 92.12 732 THR A CA 1
ATOM 5462 C C . THR A 1 732 ? -2.441 -25.219 -28.594 1 92.12 732 THR A C 1
ATOM 5464 O O . THR A 1 732 ? -3.178 -24.812 -29.484 1 92.12 732 THR A O 1
ATOM 5467 N N . VAL A 1 733 ? -2.453 -26.422 -28.203 1 96.38 733 VAL A N 1
ATOM 5468 C CA . VAL A 1 733 ? -3.355 -27.406 -28.781 1 96.38 733 VAL A CA 1
ATOM 5469 C C . VAL A 1 733 ? -4.805 -26.984 -28.562 1 96.38 733 VAL A C 1
ATOM 5471 O O . VAL A 1 733 ? -5.625 -27.062 -29.484 1 96.38 733 VAL A O 1
ATOM 5474 N N . ASN A 1 734 ? -5.055 -26.547 -27.312 1 96.75 734 ASN A N 1
ATOM 5475 C CA . ASN A 1 734 ? -6.406 -26.094 -26.984 1 96.75 734 ASN A CA 1
ATOM 5476 C C . ASN A 1 734 ? -6.824 -24.922 -27.875 1 96.75 734 ASN A C 1
ATOM 5478 O O . ASN A 1 734 ? -7.965 -24.875 -28.344 1 96.75 734 ASN A O 1
ATOM 5482 N N . GLN A 1 735 ? -5.949 -24.031 -28.141 1 94.75 735 GLN A N 1
ATOM 5483 C CA . GLN A 1 735 ? -6.227 -22.875 -28.984 1 94.75 735 GLN A CA 1
ATOM 5484 C C . GLN A 1 735 ? -6.453 -23.297 -30.438 1 94.75 735 GLN A C 1
ATOM 5486 O O . GLN A 1 735 ? -7.316 -22.734 -31.125 1 94.75 735 GLN A O 1
ATOM 5491 N N . VAL A 1 736 ? -5.66 -24.188 -30.906 1 96.19 736 VAL A N 1
ATOM 5492 C CA . VAL A 1 736 ? -5.801 -24.688 -32.281 1 96.19 736 VAL A CA 1
ATOM 5493 C C . VAL A 1 736 ? -7.164 -25.344 -32.438 1 96.19 736 VAL A C 1
ATOM 5495 O O . VAL A 1 736 ? -7.859 -25.109 -33.438 1 96.19 736 VAL A O 1
ATOM 5498 N N . LEU A 1 737 ? -7.508 -26.172 -31.469 1 97.75 737 LEU A N 1
ATOM 5499 C CA . LEU A 1 737 ? -8.789 -26.859 -31.562 1 97.75 737 LEU A CA 1
ATOM 5500 C C . LEU A 1 737 ? -9.945 -25.875 -31.469 1 97.75 737 LEU A C 1
ATOM 5502 O O . LEU A 1 737 ? -10.969 -26.047 -32.125 1 97.75 737 LEU A O 1
ATOM 5506 N N . ALA A 1 738 ? -9.82 -24.859 -30.594 1 97 738 ALA A N 1
ATOM 5507 C CA . ALA A 1 738 ? -10.844 -23.812 -30.5 1 97 738 ALA A CA 1
ATOM 5508 C C . ALA A 1 738 ? -10.992 -23.078 -31.828 1 97 738 ALA A C 1
ATOM 5510 O O . ALA A 1 738 ? -12.109 -22.766 -32.25 1 97 738 ALA A O 1
ATOM 5511 N N . THR A 1 739 ? -9.914 -22.781 -32.438 1 95.31 739 THR A N 1
ATOM 5512 C CA . THR A 1 739 ? -9.938 -22.125 -33.75 1 95.31 739 THR A CA 1
ATOM 5513 C C . THR A 1 739 ? -10.586 -23.031 -34.781 1 95.31 739 THR A C 1
ATOM 5515 O O . THR A 1 739 ? -11.352 -22.562 -35.625 1 95.31 739 THR A O 1
ATOM 5518 N N . ALA A 1 740 ? -10.242 -24.312 -34.75 1 96.81 740 ALA A N 1
ATOM 5519 C CA . ALA A 1 740 ? -10.867 -25.281 -35.656 1 96.81 740 ALA A CA 1
ATOM 5520 C C . ALA A 1 740 ? -12.383 -25.266 -35.5 1 96.81 740 ALA A C 1
ATOM 5522 O O . ALA A 1 740 ? -13.117 -25.328 -36.5 1 96.81 740 ALA A O 1
ATOM 5523 N N . ALA A 1 741 ? -12.828 -25.25 -34.25 1 96.44 741 ALA A N 1
ATOM 5524 C CA . ALA A 1 741 ? -14.266 -25.219 -34 1 96.44 741 ALA A CA 1
ATOM 5525 C C . ALA A 1 741 ? -14.898 -23.953 -34.594 1 96.44 741 ALA A C 1
ATOM 5527 O O . ALA A 1 741 ? -15.969 -24.016 -35.188 1 96.44 741 ALA A O 1
ATOM 5528 N N . LEU A 1 742 ? -14.266 -22.812 -34.375 1 94.06 742 LEU A N 1
ATOM 5529 C CA . LEU A 1 742 ? -14.758 -21.547 -34.906 1 94.06 742 LEU A CA 1
ATOM 5530 C C . LEU A 1 742 ? -14.859 -21.609 -36.438 1 94.06 742 LEU A C 1
ATOM 5532 O O . LEU A 1 742 ? -15.867 -21.203 -37.031 1 94.06 742 LEU A O 1
ATOM 5536 N N . ARG A 1 743 ? -13.805 -22.141 -37.062 1 93.81 743 ARG A N 1
ATOM 5537 C CA . ARG A 1 743 ? -13.734 -22.219 -38.531 1 93.81 743 ARG A CA 1
ATOM 5538 C C . ARG A 1 743 ? -14.766 -23.203 -39.094 1 93.81 743 ARG A C 1
ATOM 5540 O O . ARG A 1 743 ? -15.195 -23.078 -40.219 1 93.81 743 ARG A O 1
ATOM 5547 N N . ALA A 1 744 ? -15.164 -24.156 -38.281 1 94.19 744 ALA A N 1
ATOM 5548 C CA . ALA A 1 744 ? -16.203 -25.125 -38.656 1 94.19 744 ALA A CA 1
ATOM 5549 C C . ALA A 1 744 ? -17.594 -24.531 -38.469 1 94.19 744 ALA A C 1
ATOM 5551 O O . ALA A 1 744 ? -18.594 -25.203 -38.75 1 94.19 744 ALA A O 1
ATOM 5552 N N . GLY A 1 745 ? -17.672 -23.281 -37.969 1 90.88 745 GLY A N 1
ATOM 5553 C CA . GLY A 1 745 ? -18.938 -22.594 -37.812 1 90.88 745 GLY A CA 1
ATOM 5554 C C . GLY A 1 745 ? -19.625 -22.906 -36.469 1 90.88 745 GLY A C 1
ATOM 5555 O O . GLY A 1 745 ? -20.812 -22.672 -36.312 1 90.88 745 GLY A O 1
ATOM 5556 N N . LEU A 1 746 ? -18.875 -23.469 -35.594 1 93.88 746 LEU A N 1
ATOM 5557 C CA . LEU A 1 746 ? -19.422 -23.812 -34.281 1 93.88 746 LEU A CA 1
ATOM 5558 C C . LEU A 1 746 ? -19.188 -22.688 -33.281 1 93.88 746 LEU A C 1
ATOM 5560 O O . LEU A 1 746 ? -18.281 -21.875 -33.438 1 93.88 746 LEU A O 1
ATOM 5564 N N . GLU A 1 747 ? -20.047 -22.703 -32.188 1 92.44 747 GLU A N 1
ATOM 5565 C CA . GLU A 1 747 ? -19.75 -21.875 -31.016 1 92.44 747 GLU A CA 1
ATOM 5566 C C . GLU A 1 747 ? -18.734 -22.562 -30.125 1 92.44 747 GLU A C 1
ATOM 5568 O O . GLU A 1 747 ? -18.766 -23.766 -29.938 1 92.44 747 GLU A O 1
ATOM 5573 N N . VAL A 1 748 ? -17.812 -21.781 -29.703 1 95 748 VAL A N 1
ATOM 5574 C CA . VAL A 1 748 ? -16.75 -22.422 -28.938 1 95 748 VAL A CA 1
ATOM 5575 C C . VAL A 1 748 ? -16.406 -21.578 -27.719 1 95 748 VAL A C 1
ATOM 5577 O O . VAL A 1 748 ? -16.453 -20.344 -27.781 1 95 748 VAL A O 1
ATOM 5580 N N . GLU A 1 749 ? -16.141 -22.203 -26.547 1 95.44 749 GLU A N 1
ATOM 5581 C CA . GLU A 1 749 ? -15.555 -21.656 -25.328 1 95.44 749 GLU A CA 1
ATOM 5582 C C . GLU A 1 749 ? -14.438 -22.547 -24.812 1 95.44 749 GLU A C 1
ATOM 5584 O O . GLU A 1 749 ? -14.5 -23.766 -24.953 1 95.44 749 GLU A O 1
ATOM 5589 N N . SER A 1 750 ? -13.414 -21.938 -24.312 1 95.94 750 SER A N 1
ATOM 5590 C CA . SER A 1 750 ? -12.305 -22.719 -23.781 1 95.94 750 SER A CA 1
ATOM 5591 C C . SER A 1 750 ? -11.734 -22.094 -22.516 1 95.94 750 SER A C 1
ATOM 5593 O O . SER A 1 750 ? -12.031 -20.938 -22.203 1 95.94 750 SER A O 1
ATOM 5595 N N . LEU A 1 751 ? -10.969 -22.844 -21.703 1 96.12 751 LEU A N 1
ATOM 5596 C CA . LEU A 1 751 ? -10.32 -22.391 -20.469 1 96.12 751 LEU A CA 1
ATOM 5597 C C . LEU A 1 751 ? -9 -23.125 -20.266 1 96.12 751 LEU A C 1
ATOM 5599 O O . LEU A 1 751 ? -8.938 -24.344 -20.328 1 96.12 751 LEU A O 1
ATOM 5603 N N . ASP A 1 752 ? -7.941 -22.359 -20.109 1 93.56 752 ASP A N 1
ATOM 5604 C CA . ASP A 1 752 ? -6.637 -22.906 -19.766 1 93.56 752 ASP A CA 1
ATOM 5605 C C . ASP A 1 752 ? -6.293 -22.656 -18.297 1 93.56 752 ASP A C 1
ATOM 5607 O O . ASP A 1 752 ? -6.383 -21.516 -17.828 1 93.56 752 ASP A O 1
ATOM 5611 N N . GLN A 1 753 ? -5.941 -23.641 -17.609 1 89.06 753 GLN A N 1
ATOM 5612 C CA . GLN A 1 753 ? -5.484 -23.516 -16.219 1 89.06 753 GLN A CA 1
ATOM 5613 C C . GLN A 1 753 ? -4.008 -23.875 -16.094 1 89.06 753 GLN A C 1
ATOM 5615 O O . GLN A 1 753 ? -3.668 -25.031 -15.852 1 89.06 753 GLN A O 1
ATOM 5620 N N . ILE A 1 754 ? -3.141 -22.938 -16.172 1 77.44 754 ILE A N 1
ATOM 5621 C CA . ILE A 1 754 ? -1.697 -23.141 -16.281 1 77.44 754 ILE A CA 1
ATOM 5622 C C . ILE A 1 754 ? -1.085 -23.203 -14.883 1 77.44 754 ILE A C 1
ATOM 5624 O O . ILE A 1 754 ? -0.058 -23.859 -14.68 1 77.44 754 ILE A O 1
ATOM 5628 N N . GLY A 1 755 ? -1.726 -22.766 -13.836 1 68.44 755 GLY A N 1
ATOM 5629 C CA . GLY A 1 755 ? -1.172 -22.797 -12.492 1 68.44 755 GLY A CA 1
ATOM 5630 C C . GLY A 1 755 ? 0.096 -21.984 -12.352 1 68.44 755 GLY A C 1
ATOM 5631 O O . GLY A 1 755 ? 0.213 -20.891 -12.93 1 68.44 755 GLY A O 1
ATOM 5632 N N . LEU A 1 756 ? 1.172 -22.375 -11.367 1 66.44 756 LEU A N 1
ATOM 5633 C CA . LEU A 1 756 ? 2.359 -21.625 -10.977 1 66.44 756 LEU A CA 1
ATOM 5634 C C . LEU A 1 756 ? 3.494 -21.844 -11.969 1 66.44 756 LEU A C 1
ATOM 5636 O O . LEU A 1 756 ? 4.457 -21.078 -12 1 66.44 756 LEU A O 1
ATOM 5640 N N . SER A 1 757 ? 3.488 -22.984 -12.594 1 61.72 757 SER A N 1
ATOM 5641 C CA . SER A 1 757 ? 4.707 -23.234 -13.352 1 61.72 757 SER A CA 1
ATOM 5642 C C . SER A 1 757 ? 4.406 -23.438 -14.836 1 61.72 757 SER A C 1
ATOM 5644 O O . SER A 1 757 ? 3.549 -24.234 -15.203 1 61.72 757 SER A O 1
ATOM 5646 N N . GLN A 1 758 ? 5.156 -22.609 -15.375 1 58.94 758 GLN A N 1
ATOM 5647 C CA . GLN A 1 758 ? 5.094 -22.703 -16.828 1 58.94 758 GLN A CA 1
ATOM 5648 C C . GLN A 1 758 ? 5.668 -24.031 -17.328 1 58.94 758 GLN A C 1
ATOM 5650 O O . GLN A 1 758 ? 5.254 -24.531 -18.375 1 58.94 758 GLN A O 1
ATOM 5655 N N . LYS A 1 759 ? 6.539 -24.5 -16.328 1 66.25 759 LYS A N 1
ATOM 5656 C CA . LYS A 1 759 ? 7.137 -25.75 -16.781 1 66.25 759 LYS A CA 1
ATOM 5657 C C . LYS A 1 759 ? 7.086 -26.812 -15.688 1 66.25 759 LYS A C 1
ATOM 5659 O O . LYS A 1 759 ? 7.125 -26.484 -14.5 1 66.25 759 LYS A O 1
ATOM 5664 N N . ALA A 1 760 ? 6.785 -28.016 -15.906 1 76.38 760 ALA A N 1
ATOM 5665 C CA . ALA A 1 760 ? 6.895 -29.234 -15.102 1 76.38 760 ALA A CA 1
ATOM 5666 C C . ALA A 1 760 ? 5.625 -29.469 -14.297 1 76.38 760 ALA A C 1
ATOM 5668 O O . ALA A 1 760 ? 5.367 -30.594 -13.852 1 76.38 760 ALA A O 1
ATOM 5669 N N . GLY A 1 761 ? 4.875 -28.422 -14.133 1 84.94 761 GLY A N 1
ATOM 5670 C CA . GLY A 1 761 ? 3.656 -28.609 -13.359 1 84.94 761 GLY A CA 1
ATOM 5671 C C . GLY A 1 761 ? 2.471 -29.031 -14.211 1 84.94 761 GLY A C 1
ATOM 5672 O O . GLY A 1 761 ? 2.543 -29.031 -15.438 1 84.94 761 GLY A O 1
ATOM 5673 N N . PRO A 1 762 ? 1.451 -29.5 -13.539 1 90.69 762 PRO A N 1
ATOM 5674 C CA . PRO A 1 762 ? 0.248 -29.906 -14.273 1 90.69 762 PRO A CA 1
ATOM 5675 C C . PRO A 1 762 ? -0.454 -28.734 -14.945 1 90.69 762 PRO A C 1
ATOM 5677 O O . PRO A 1 762 ? -0.54 -27.641 -14.375 1 90.69 762 PRO A O 1
ATOM 5680 N N . VAL A 1 763 ? -0.847 -28.875 -16.172 1 92.56 763 VAL A N 1
ATOM 5681 C CA . VAL A 1 763 ? -1.676 -27.938 -16.906 1 92.56 763 VAL A CA 1
ATOM 5682 C C . VAL A 1 763 ? -2.904 -28.641 -17.469 1 92.56 763 VAL A C 1
ATOM 5684 O O . VAL A 1 763 ? -2.799 -29.75 -18 1 92.56 763 VAL A O 1
ATOM 5687 N N . VAL A 1 764 ? -4.035 -28.062 -17.266 1 94.94 764 VAL A N 1
ATOM 5688 C CA . VAL A 1 764 ? -5.254 -28.656 -17.797 1 94.94 764 VAL A CA 1
ATOM 5689 C C . VAL A 1 764 ? -6.023 -27.625 -18.625 1 94.94 764 VAL A C 1
ATOM 5691 O O . VAL A 1 764 ? -5.93 -26.422 -18.359 1 94.94 764 VAL A O 1
ATOM 5694 N N . SER A 1 765 ? -6.699 -28.062 -19.609 1 96.94 765 SER A N 1
ATOM 5695 C CA . SER A 1 765 ? -7.504 -27.203 -20.469 1 96.94 765 SER A CA 1
ATOM 5696 C C . SER A 1 765 ? -8.906 -27.766 -20.672 1 96.94 765 SER A C 1
ATOM 5698 O O . SER A 1 765 ? -9.094 -28.984 -20.656 1 96.94 765 SER A O 1
ATOM 5700 N N . HIS A 1 766 ? -9.883 -26.906 -20.766 1 97.62 766 HIS A N 1
ATOM 5701 C CA . HIS A 1 766 ? -11.281 -27.203 -21.078 1 97.62 766 HIS A CA 1
ATOM 5702 C C . HIS A 1 766 ? -11.664 -26.656 -22.453 1 97.62 766 HIS A C 1
ATOM 5704 O O . HIS A 1 766 ? -11.32 -25.531 -22.797 1 97.62 766 HIS A O 1
ATOM 5710 N N . LEU A 1 767 ? -12.242 -27.469 -23.234 1 97.81 767 LEU A N 1
ATOM 5711 C CA . LEU A 1 767 ? -12.742 -27.062 -24.531 1 97.81 767 LEU A CA 1
ATOM 5712 C C . LEU A 1 767 ? -14.195 -27.484 -24.719 1 97.81 767 LEU A C 1
ATOM 5714 O O . LEU A 1 767 ? -14.516 -28.672 -24.578 1 97.81 767 LEU A O 1
ATOM 5718 N N . ARG A 1 768 ? -15.039 -26.547 -24.969 1 97.19 768 ARG A N 1
ATOM 5719 C CA . ARG A 1 768 ? -16.469 -26.797 -25.188 1 97.19 768 ARG A CA 1
ATOM 5720 C C . ARG A 1 768 ? -16.938 -26.188 -26.484 1 97.19 768 ARG A C 1
ATOM 5722 O O . ARG A 1 768 ? -16.641 -25.016 -26.781 1 97.19 768 ARG A O 1
ATOM 5729 N N . PHE A 1 769 ? -17.609 -26.891 -27.359 1 96.12 769 PHE A N 1
ATOM 5730 C CA . PHE A 1 769 ? -18.141 -26.328 -28.609 1 96.12 769 PHE A CA 1
ATOM 5731 C C . PHE A 1 769 ? -19.453 -26.984 -28.969 1 96.12 769 PHE A C 1
ATOM 5733 O O . PHE A 1 769 ? -19.75 -28.109 -28.547 1 96.12 769 PHE A O 1
ATOM 5740 N N . SER A 1 770 ? -20.281 -26.312 -29.719 1 94.81 770 SER A N 1
ATOM 5741 C CA . SER A 1 770 ? -21.625 -26.75 -30.078 1 94.81 770 SER A CA 1
ATOM 5742 C C . SER A 1 770 ? -22.078 -26.109 -31.391 1 94.81 770 SER A C 1
ATOM 5744 O O . SER A 1 770 ? -21.531 -25.078 -31.812 1 94.81 770 SER A O 1
ATOM 5746 N N . SER A 1 771 ? -23.031 -26.781 -32 1 91.44 771 SER A N 1
ATOM 5747 C CA . SER A 1 771 ? -23.625 -26.234 -33.219 1 91.44 771 SER A CA 1
ATOM 5748 C C . SER A 1 771 ? -24.672 -25.172 -32.906 1 91.44 771 SER A C 1
ATOM 5750 O O . SER A 1 771 ? -25.062 -24.391 -33.75 1 91.44 771 SER A O 1
ATOM 5752 N N . SER A 1 772 ? -25.062 -25.203 -31.734 1 86.69 772 SER A N 1
ATOM 5753 C CA . SER A 1 772 ? -26.031 -24.219 -31.234 1 86.69 772 SER A CA 1
ATOM 5754 C C . SER A 1 772 ? -25.453 -23.422 -30.078 1 86.69 772 SER A C 1
ATOM 5756 O O . SER A 1 772 ? -24.234 -23.359 -29.906 1 86.69 772 SER A O 1
ATOM 5758 N N . ALA A 1 773 ? -26.375 -22.812 -29.375 1 82.56 773 ALA A N 1
ATOM 5759 C CA . ALA A 1 773 ? -25.922 -22.016 -28.25 1 82.56 773 ALA A CA 1
ATOM 5760 C C . ALA A 1 773 ? -25.234 -22.875 -27.203 1 82.56 773 ALA A C 1
ATOM 5762 O O . ALA A 1 773 ? -25.703 -23.984 -26.891 1 82.56 773 ALA A O 1
ATOM 5763 N N . LEU A 1 774 ? -24.094 -22.422 -26.75 1 83.38 774 LEU A N 1
ATOM 5764 C CA . LEU A 1 774 ? -23.297 -23.156 -25.766 1 83.38 774 LEU A CA 1
ATOM 5765 C C . LEU A 1 774 ? -23.953 -23.109 -24.391 1 83.38 774 LEU A C 1
ATOM 5767 O O . LEU A 1 774 ? -24.656 -22.141 -24.078 1 83.38 774 LEU A O 1
ATOM 5771 N N . GLU A 1 775 ? -23.656 -24.109 -23.688 1 82.88 775 GLU A N 1
ATOM 5772 C CA . GLU A 1 775 ? -23.969 -24.062 -22.266 1 82.88 775 GLU A CA 1
ATOM 5773 C C . GLU A 1 775 ? -23.141 -22.969 -21.562 1 82.88 775 GLU A C 1
ATOM 5775 O O . GLU A 1 775 ? -22.109 -22.531 -22.078 1 82.88 775 GLU A O 1
ATOM 5780 N N . PRO A 1 776 ? -23.594 -22.516 -20.438 1 82.94 776 PRO A N 1
ATOM 5781 C CA . PRO A 1 776 ? -23.172 -21.219 -19.922 1 82.94 776 PRO A CA 1
ATOM 5782 C C . PRO A 1 776 ? -21.734 -21.234 -19.406 1 82.94 776 PRO A C 1
ATOM 5784 O O . PRO A 1 776 ? -21.031 -20.234 -19.547 1 82.94 776 PRO A O 1
ATOM 5787 N N . SER A 1 777 ? -21.188 -22.266 -18.766 1 88.88 777 SER A N 1
ATOM 5788 C CA . SER A 1 777 ? -19.875 -22.25 -18.141 1 88.88 777 SER A CA 1
ATOM 5789 C C . SER A 1 777 ? -18.797 -22.703 -19.125 1 88.88 777 SER A C 1
ATOM 5791 O O . SER A 1 777 ? -19.016 -23.594 -19.938 1 88.88 777 SER A O 1
ATOM 5793 N N . ASN A 1 778 ? -17.641 -21.969 -19.047 1 91.75 778 ASN A N 1
ATOM 5794 C CA . ASN A 1 778 ? -16.547 -22.391 -19.906 1 91.75 778 ASN A CA 1
ATOM 5795 C C . ASN A 1 778 ? -15.742 -23.516 -19.266 1 91.75 778 ASN A C 1
ATOM 5797 O O . ASN A 1 778 ? -14.773 -24 -19.859 1 91.75 778 ASN A O 1
ATOM 5801 N N . ARG A 1 779 ? -16.109 -23.891 -18.094 1 93.19 779 ARG A N 1
ATOM 5802 C CA . ARG A 1 779 ? -15.477 -25 -17.359 1 93.19 779 ARG A CA 1
ATOM 5803 C C . ARG A 1 779 ? -16.359 -26.234 -17.391 1 93.19 779 ARG A C 1
ATOM 5805 O O . ARG A 1 779 ? -17.578 -26.141 -17.266 1 93.19 779 ARG A O 1
ATOM 5812 N N . LEU A 1 780 ? -15.766 -27.375 -17.578 1 94.5 780 LEU A N 1
ATOM 5813 C CA . LEU A 1 780 ? -16.5 -28.625 -17.5 1 94.5 780 LEU A CA 1
ATOM 5814 C C . LEU A 1 780 ? -16.984 -28.875 -16.078 1 94.5 780 LEU A C 1
ATOM 5816 O O . LEU A 1 780 ? -16.406 -28.391 -15.109 1 94.5 780 LEU A O 1
ATOM 5820 N N . THR A 1 781 ? -18.031 -29.609 -15.961 1 92.88 781 THR A N 1
ATOM 5821 C CA . THR A 1 781 ? -18.531 -30.094 -14.672 1 92.88 781 THR A CA 1
ATOM 5822 C C . THR A 1 781 ? -18.125 -31.562 -14.461 1 92.88 781 THR A C 1
ATOM 5824 O O . THR A 1 781 ? -17.875 -32.281 -15.422 1 92.88 781 THR A O 1
ATOM 5827 N N . PRO A 1 782 ? -18.047 -31.984 -13.258 1 91.62 782 PRO A N 1
ATOM 5828 C CA . PRO A 1 782 ? -17.703 -33.375 -13 1 91.62 782 PRO A CA 1
ATOM 5829 C C . PRO A 1 782 ? -18.594 -34.344 -13.75 1 91.62 782 PRO A C 1
ATOM 5831 O O . PRO A 1 782 ? -19.812 -34.188 -13.781 1 91.62 782 PRO A O 1
ATOM 5834 N N . GLY A 1 783 ? -17.938 -35.281 -14.414 1 92.19 783 GLY A N 1
ATOM 5835 C CA . GLY A 1 783 ? -18.656 -36.344 -15.109 1 92.19 783 GLY A CA 1
ATOM 5836 C C . GLY A 1 783 ? -19.172 -35.906 -16.469 1 92.19 783 GLY A C 1
ATOM 5837 O O . GLY A 1 783 ? -19.906 -36.656 -17.125 1 92.19 783 GLY A O 1
ATOM 5838 N N . SER A 1 784 ? -18.719 -34.812 -16.938 1 93.25 784 SER A N 1
ATOM 5839 C CA . SER A 1 784 ? -19.344 -34.281 -18.141 1 93.25 784 SER A CA 1
ATOM 5840 C C . SER A 1 784 ? -18.438 -34.438 -19.359 1 93.25 784 SER A C 1
ATOM 5842 O O . SER A 1 784 ? -18.844 -34.156 -20.484 1 93.25 784 SER A O 1
ATOM 5844 N N . ALA A 1 785 ? -17.25 -34.906 -19.203 1 97 785 ALA A N 1
ATOM 5845 C CA . ALA A 1 785 ? -16.297 -35 -20.312 1 97 785 ALA A CA 1
ATOM 5846 C C . ALA A 1 785 ? -16.734 -36.031 -21.344 1 97 785 ALA A C 1
ATOM 5848 O O . ALA A 1 785 ? -17.016 -37.188 -21 1 97 785 ALA A O 1
ATOM 5849 N N . ASP A 1 786 ? -16.844 -35.594 -22.609 1 97 786 ASP A N 1
ATOM 5850 C CA . ASP A 1 786 ? -17.062 -36.531 -23.703 1 97 786 ASP A CA 1
ATOM 5851 C C . ASP A 1 786 ? -15.75 -37.188 -24.125 1 97 786 ASP A C 1
ATOM 5853 O O . ASP A 1 786 ? -15.75 -38.312 -24.609 1 97 786 ASP A O 1
ATOM 5857 N N . CYS A 1 787 ? -14.758 -36.438 -23.922 1 98.25 787 CYS A N 1
ATOM 5858 C CA . CYS A 1 787 ? -13.43 -36.938 -24.297 1 98.25 787 CYS A CA 1
ATOM 5859 C C . CYS A 1 787 ? -12.375 -36.438 -23.312 1 98.25 787 CYS A C 1
ATOM 5861 O O . CYS A 1 787 ? -12.414 -35.281 -22.891 1 98.25 787 CYS A O 1
ATOM 5863 N N . ILE A 1 788 ? -11.531 -37.281 -22.859 1 98.62 788 ILE A N 1
ATOM 5864 C CA . ILE A 1 788 ? -10.352 -36.938 -22.078 1 98.62 788 ILE A CA 1
ATOM 5865 C C . ILE A 1 788 ? -9.094 -37.281 -22.875 1 98.62 788 ILE A C 1
ATOM 5867 O O . ILE A 1 788 ? -8.891 -38.438 -23.25 1 98.62 788 ILE A O 1
ATOM 5871 N N . VAL A 1 789 ? -8.32 -36.281 -23.188 1 98.69 789 VAL A N 1
ATOM 5872 C CA . VAL A 1 789 ? -7.012 -36.531 -23.781 1 98.69 789 VAL A CA 1
ATOM 5873 C C . VAL A 1 789 ? -5.918 -36.375 -22.734 1 98.69 789 VAL A C 1
ATOM 5875 O O . VAL A 1 789 ? -5.641 -35.25 -22.266 1 98.69 789 VAL A O 1
ATOM 5878 N N . ALA A 1 790 ? -5.305 -37.469 -22.375 1 98.38 790 ALA A N 1
ATOM 5879 C CA . ALA A 1 790 ? -4.258 -37.5 -21.344 1 98.38 790 ALA A CA 1
ATOM 5880 C C . ALA A 1 790 ? -2.873 -37.438 -21.984 1 98.38 790 ALA A C 1
ATOM 5882 O O . ALA A 1 790 ? -2.277 -38.469 -22.281 1 98.38 790 ALA A O 1
ATOM 5883 N N . PHE A 1 791 ? -2.369 -36.219 -22.109 1 97.25 791 PHE A N 1
ATOM 5884 C CA . PHE A 1 791 ? -1.009 -36.062 -22.609 1 97.25 791 PHE A CA 1
ATOM 5885 C C . PHE A 1 791 ? 0.005 -36.562 -21.594 1 97.25 791 PHE A C 1
ATOM 5887 O O . PHE A 1 791 ? 1.127 -36.938 -21.953 1 97.25 791 PHE A O 1
ATOM 5894 N N . ASP A 1 792 ? -0.344 -36.5 -20.359 1 95.44 792 ASP A N 1
ATOM 5895 C CA . ASP A 1 792 ? 0.393 -37.031 -19.203 1 95.44 792 ASP A CA 1
ATOM 5896 C C . ASP A 1 792 ? -0.525 -37.844 -18.281 1 95.44 792 ASP A C 1
ATOM 5898 O O . ASP A 1 792 ? -1.479 -37.281 -17.734 1 95.44 792 ASP A O 1
ATOM 5902 N N . LEU A 1 793 ? -0.182 -39.031 -18.125 1 95.5 793 LEU A N 1
ATOM 5903 C CA . LEU A 1 793 ? -1.049 -39.938 -17.391 1 95.5 793 LEU A CA 1
ATOM 5904 C C . LEU A 1 793 ? -1.103 -39.562 -15.914 1 95.5 793 LEU A C 1
ATOM 5906 O O . LEU A 1 793 ? -2.146 -39.719 -15.273 1 95.5 793 LEU A O 1
ATOM 5910 N N . LEU A 1 794 ? 0.026 -39.156 -15.391 1 93.69 794 LEU A N 1
ATOM 5911 C CA . LEU A 1 794 ? 0.071 -38.812 -13.977 1 93.69 794 LEU A CA 1
ATOM 5912 C C . LEU A 1 794 ? -0.859 -37.625 -13.688 1 93.69 794 LEU A C 1
ATOM 5914 O O . LEU A 1 794 ? -1.566 -37.625 -12.68 1 93.69 794 LEU A O 1
ATOM 5918 N N . THR A 1 795 ? -0.906 -36.594 -14.523 1 94.12 795 THR A N 1
ATOM 5919 C CA . THR A 1 795 ? -1.788 -35.469 -14.367 1 94.12 795 THR A CA 1
ATOM 5920 C C . THR A 1 795 ? -3.246 -35.875 -14.555 1 94.12 795 THR A C 1
ATOM 5922 O O . THR A 1 795 ? -4.113 -35.469 -13.773 1 94.12 795 THR A O 1
ATOM 5925 N N . ALA A 1 796 ? -3.52 -36.625 -15.508 1 96.38 796 ALA A N 1
ATOM 5926 C CA . ALA A 1 796 ? -4.887 -37 -15.867 1 96.38 796 ALA A CA 1
ATOM 5927 C C . ALA A 1 796 ? -5.531 -37.844 -14.766 1 96.38 796 ALA A C 1
ATOM 5929 O O . ALA A 1 796 ? -6.746 -37.781 -14.562 1 96.38 796 ALA A O 1
ATOM 5930 N N . THR A 1 797 ? -4.676 -38.594 -14.039 1 94.94 797 THR A N 1
ATOM 5931 C CA . THR A 1 797 ? -5.238 -39.562 -13.094 1 94.94 797 THR A CA 1
ATOM 5932 C C . THR A 1 797 ? -5.277 -38.969 -11.688 1 94.94 797 THR A C 1
ATOM 5934 O O . THR A 1 797 ? -5.57 -39.688 -10.719 1 94.94 797 THR A O 1
ATOM 5937 N N . ASP A 1 798 ? -4.855 -37.781 -11.594 1 92.44 798 ASP A N 1
ATOM 5938 C CA . ASP A 1 798 ? -5.141 -37.094 -10.336 1 92.44 798 ASP A CA 1
ATOM 5939 C C . ASP A 1 798 ? -6.637 -37.094 -10.031 1 92.44 798 ASP A C 1
ATOM 5941 O O . ASP A 1 798 ? -7.457 -36.938 -10.938 1 92.44 798 ASP A O 1
ATOM 5945 N N . ASN A 1 799 ? -7.016 -37.25 -8.797 1 90.25 799 ASN A N 1
ATOM 5946 C CA . ASN A 1 799 ? -8.414 -37.406 -8.414 1 90.25 799 ASN A CA 1
ATOM 5947 C C . ASN A 1 799 ? -9.273 -36.25 -8.945 1 90.25 799 ASN A C 1
ATOM 5949 O O . ASN A 1 799 ? -10.367 -36.5 -9.469 1 90.25 799 ASN A O 1
ATOM 5953 N N . LYS A 1 800 ? -8.797 -35.125 -8.828 1 88.75 800 LYS A N 1
ATOM 5954 C CA . LYS A 1 800 ? -9.578 -33.938 -9.25 1 88.75 800 LYS A CA 1
ATOM 5955 C C . LYS A 1 800 ? -9.828 -33.969 -10.75 1 88.75 800 LYS A C 1
ATOM 5957 O O . LYS A 1 800 ? -10.867 -33.5 -11.219 1 88.75 800 LYS A O 1
ATOM 5962 N N . ASN A 1 801 ? -8.922 -34.469 -11.516 1 94.19 801 ASN A N 1
ATOM 5963 C CA . ASN A 1 801 ? -9.07 -34.5 -12.969 1 94.19 801 ASN A CA 1
ATOM 5964 C C . ASN A 1 801 ? -9.883 -35.719 -13.422 1 94.19 801 ASN A C 1
ATOM 5966 O O . ASN A 1 801 ? -10.602 -35.625 -14.422 1 94.19 801 ASN A O 1
ATOM 5970 N N . LEU A 1 802 ? -9.781 -36.812 -12.68 1 94.19 802 LEU A N 1
ATOM 5971 C CA . LEU A 1 802 ? -10.57 -38.031 -12.969 1 94.19 802 LEU A CA 1
ATOM 5972 C C . LEU A 1 802 ? -12.062 -37.719 -12.82 1 94.19 802 LEU A C 1
ATOM 5974 O O . LEU A 1 802 ? -12.883 -38.344 -13.5 1 94.19 802 LEU A O 1
ATOM 5978 N N . ASP A 1 803 ? -12.297 -36.781 -12 1 92.38 803 ASP A N 1
ATOM 5979 C CA . ASP A 1 803 ? -13.672 -36.469 -11.656 1 92.38 803 ASP A CA 1
ATOM 5980 C C . ASP A 1 803 ? -14.453 -36 -12.891 1 92.38 803 ASP A C 1
ATOM 5982 O O . ASP A 1 803 ? -15.68 -36.062 -12.914 1 92.38 803 ASP A O 1
ATOM 5986 N N . TYR A 1 804 ? -13.844 -35.594 -13.93 1 95.56 804 TYR A N 1
ATOM 5987 C CA . TYR A 1 804 ? -14.523 -35.094 -15.117 1 95.56 804 TYR A CA 1
ATOM 5988 C C . TYR A 1 804 ? -15.008 -36.25 -15.992 1 95.56 804 TYR A C 1
ATOM 5990 O O . TYR A 1 804 ? -15.859 -36.031 -16.859 1 95.56 804 TYR A O 1
ATOM 5998 N N . GLY A 1 805 ? -14.523 -37.469 -15.844 1 95.81 805 GLY A N 1
ATOM 5999 C CA . GLY A 1 805 ? -14.852 -38.594 -16.688 1 95.81 805 GLY A CA 1
ATOM 6000 C C . GLY A 1 805 ? -16.141 -39.281 -16.281 1 95.81 805 GLY A C 1
ATOM 6001 O O . GLY A 1 805 ? -16.609 -39.125 -15.141 1 95.81 805 GLY A O 1
ATOM 6002 N N . ASN A 1 806 ? -16.656 -39.938 -17.266 1 93.75 806 ASN A N 1
ATOM 6003 C CA . ASN A 1 806 ? -17.875 -40.75 -17.109 1 93.75 806 ASN A CA 1
ATOM 6004 C C . ASN A 1 806 ? -17.719 -42.125 -17.766 1 93.75 806 ASN A C 1
ATOM 6006 O O . ASN A 1 806 ? -17.469 -42.219 -18.969 1 93.75 806 ASN A O 1
ATOM 6010 N N . PRO A 1 807 ? -17.906 -43.25 -17 1 94.06 807 PRO A N 1
ATOM 6011 C CA . PRO A 1 807 ? -17.688 -44.594 -17.531 1 94.06 807 PRO A CA 1
ATOM 6012 C C . PRO A 1 807 ? -18.641 -44.938 -18.656 1 94.06 807 PRO A C 1
ATOM 6014 O O . PRO A 1 807 ? -18.375 -45.875 -19.438 1 94.06 807 PRO A O 1
ATOM 6017 N N . GLU A 1 808 ? -19.703 -44.219 -18.797 1 93.69 808 GLU A N 1
ATOM 6018 C CA . GLU A 1 808 ? -20.719 -44.594 -19.781 1 93.69 808 GLU A CA 1
ATOM 6019 C C . GLU A 1 808 ? -20.484 -43.844 -21.109 1 93.69 808 GLU A C 1
ATOM 6021 O O . GLU A 1 808 ? -20.922 -44.312 -22.156 1 93.69 808 GLU A O 1
ATOM 6026 N N . LYS A 1 809 ? -19.797 -42.75 -21.031 1 93.81 809 LYS A N 1
ATOM 6027 C CA . LYS A 1 809 ? -19.828 -41.969 -22.266 1 93.81 809 LYS A CA 1
ATOM 6028 C C . LYS A 1 809 ? -18.422 -41.5 -22.641 1 93.81 809 LYS A C 1
ATOM 6030 O O . LYS A 1 809 ? -18.141 -41.25 -23.812 1 93.81 809 LYS A O 1
ATOM 6035 N N . THR A 1 810 ? -17.5 -41.281 -21.734 1 97.5 810 THR A N 1
ATOM 6036 C CA . THR A 1 810 ? -16.219 -40.594 -21.984 1 97.5 810 THR A CA 1
ATOM 6037 C C . THR A 1 810 ? -15.305 -41.469 -22.828 1 97.5 810 THR A C 1
ATOM 6039 O O . THR A 1 810 ? -15.07 -42.625 -22.5 1 97.5 810 THR A O 1
ATOM 6042 N N . VAL A 1 811 ? -14.82 -40.938 -23.953 1 97.75 811 VAL A N 1
ATOM 6043 C CA . VAL A 1 811 ? -13.75 -41.531 -24.75 1 97.75 811 VAL A CA 1
ATOM 6044 C C . VAL A 1 811 ? -12.398 -40.969 -24.328 1 97.75 811 VAL A C 1
ATOM 6046 O O . VAL A 1 811 ? -12.18 -39.75 -24.375 1 97.75 811 VAL A O 1
ATOM 6049 N N . SER A 1 812 ? -11.508 -41.906 -23.859 1 98.56 812 SER A N 1
ATOM 6050 C CA . SER A 1 812 ? -10.219 -41.406 -23.375 1 98.56 812 SER A CA 1
ATOM 6051 C C . SER A 1 812 ? -9.078 -41.906 -24.25 1 98.56 812 SER A C 1
ATOM 6053 O O . SER A 1 812 ? -9.094 -43.062 -24.703 1 98.56 812 SER A O 1
ATOM 6055 N N . ILE A 1 813 ? -8.211 -41 -24.609 1 98.56 813 ILE A N 1
ATOM 6056 C CA . ILE A 1 813 ? -6.938 -41.312 -25.266 1 98.56 813 ILE A CA 1
ATOM 6057 C C . ILE A 1 813 ? -5.781 -40.906 -24.359 1 98.56 813 ILE A C 1
ATOM 6059 O O . ILE A 1 813 ? -5.746 -39.781 -23.859 1 98.56 813 ILE A O 1
ATOM 6063 N N . ALA A 1 814 ? -4.805 -41.844 -24.156 1 98.44 814 ALA A N 1
ATOM 6064 C CA . ALA A 1 814 ? -3.768 -41.531 -23.172 1 98.44 814 ALA A CA 1
ATOM 6065 C C . ALA A 1 814 ? -2.381 -41.875 -23.719 1 98.44 814 ALA A C 1
ATOM 6067 O O . ALA A 1 814 ? -2.199 -42.875 -24.391 1 98.44 814 ALA A O 1
ATOM 6068 N N . SER A 1 815 ? -1.5 -40.938 -23.438 1 98.06 815 SER A N 1
ATOM 6069 C CA . SER A 1 815 ? -0.089 -41.25 -23.641 1 98.06 815 SER A CA 1
ATOM 6070 C C . SER A 1 815 ? 0.471 -42.031 -22.453 1 98.06 815 SER A C 1
ATOM 6072 O O . SER A 1 815 ? 0.296 -41.625 -21.297 1 98.06 815 SER A O 1
ATOM 6074 N N . THR A 1 816 ? 1.176 -43.094 -22.688 1 96.69 816 THR A N 1
ATOM 6075 C CA . THR A 1 816 ? 1.756 -43.875 -21.609 1 96.69 816 THR A CA 1
ATOM 6076 C C . THR A 1 816 ? 3.213 -43.5 -21.375 1 96.69 816 THR A C 1
ATOM 6078 O O . THR A 1 816 ? 3.918 -44.156 -20.594 1 96.69 816 THR A O 1
ATOM 6081 N N . SER A 1 817 ? 3.594 -42.438 -22.109 1 93.5 817 SER A N 1
ATOM 6082 C CA . SER A 1 817 ? 4.957 -41.969 -21.891 1 93.5 817 SER A CA 1
ATOM 6083 C C . SER A 1 817 ? 5.195 -41.594 -20.438 1 93.5 817 SER A C 1
ATOM 6085 O O . SER A 1 817 ? 4.34 -40.969 -19.797 1 93.5 817 SER A O 1
ATOM 6087 N N . GLN A 1 818 ? 6.406 -41.969 -19.891 1 91.31 818 GLN A N 1
ATOM 6088 C CA . GLN A 1 818 ? 6.742 -41.625 -18.516 1 91.31 818 GLN A CA 1
ATOM 6089 C C . GLN A 1 818 ? 7.66 -40.438 -18.438 1 91.31 818 GLN A C 1
ATOM 6091 O O . GLN A 1 818 ? 8.836 -40.5 -18.797 1 91.31 818 GLN A O 1
ATOM 6096 N N . THR A 1 819 ? 7.094 -39.344 -17.984 1 89.5 819 THR A N 1
ATOM 6097 C CA . THR A 1 819 ? 7.883 -38.156 -17.703 1 89.5 819 THR A CA 1
ATOM 6098 C C . THR A 1 819 ? 8.109 -38 -16.203 1 89.5 819 THR A C 1
ATOM 6100 O O . THR A 1 819 ? 7.152 -37.844 -15.445 1 89.5 819 THR A O 1
ATOM 6103 N N . PRO A 1 820 ? 9.328 -37.969 -15.781 1 89.69 820 PRO A N 1
ATOM 6104 C CA . PRO A 1 820 ? 9.609 -37.938 -14.344 1 89.69 820 PRO A CA 1
ATOM 6105 C C . PRO A 1 820 ? 9.195 -36.594 -13.711 1 89.69 820 PRO A C 1
ATOM 6107 O O . PRO A 1 820 ? 9.203 -35.562 -14.375 1 89.69 820 PRO A O 1
ATOM 6110 N N . THR A 1 821 ? 8.82 -36.656 -12.406 1 89.62 821 THR A N 1
ATOM 6111 C CA . THR A 1 821 ? 8.555 -35.469 -11.602 1 89.62 821 THR A CA 1
ATOM 6112 C C . THR A 1 821 ? 9.844 -34.969 -10.969 1 89.62 821 THR A C 1
ATOM 6114 O O . THR A 1 821 ? 10.883 -35.625 -11.023 1 89.62 821 THR A O 1
ATOM 6117 N N . GLY A 1 822 ? 9.773 -33.781 -10.344 1 86.44 822 GLY A N 1
ATOM 6118 C CA . GLY A 1 822 ? 10.93 -33.25 -9.656 1 86.44 822 GLY A CA 1
ATOM 6119 C C . GLY A 1 822 ? 11.438 -34.125 -8.531 1 86.44 822 GLY A C 1
ATOM 6120 O O . GLY A 1 822 ? 12.648 -34.281 -8.375 1 86.44 822 GLY A O 1
ATOM 6121 N N . ASP A 1 823 ? 10.578 -34.75 -7.789 1 86.81 823 ASP A N 1
ATOM 6122 C CA . ASP A 1 823 ? 10.945 -35.594 -6.676 1 86.81 823 ASP A CA 1
ATOM 6123 C C . ASP A 1 823 ? 11.703 -36.844 -7.168 1 86.81 823 ASP A C 1
ATOM 6125 O O . ASP A 1 823 ? 12.617 -37.312 -6.5 1 86.81 823 ASP A O 1
ATOM 6129 N N . MET A 1 824 ? 11.352 -37.344 -8.328 1 87.75 824 MET A N 1
ATOM 6130 C CA . MET A 1 824 ? 11.961 -38.531 -8.891 1 87.75 824 MET A CA 1
ATOM 6131 C C . MET A 1 824 ? 13.398 -38.25 -9.328 1 87.75 824 MET A C 1
ATOM 6133 O O . MET A 1 824 ? 14.234 -39.156 -9.344 1 87.75 824 MET A O 1
ATOM 6137 N N . VAL A 1 825 ? 13.578 -37.031 -9.641 1 86.56 825 VAL A N 1
ATOM 6138 C CA . VAL A 1 825 ? 14.914 -36.625 -10.078 1 86.56 825 VAL A CA 1
ATOM 6139 C C . VAL A 1 825 ? 15.82 -36.438 -8.867 1 86.56 825 VAL A C 1
ATOM 6141 O O . VAL A 1 825 ? 16.984 -36.875 -8.883 1 86.56 825 VAL A O 1
ATOM 6144 N N . TYR A 1 826 ? 15.312 -35.938 -7.836 1 85.94 826 TYR A N 1
ATOM 6145 C CA . TYR A 1 826 ? 16.109 -35.625 -6.66 1 85.94 826 TYR A CA 1
ATOM 6146 C C . TYR A 1 826 ? 16.281 -36.812 -5.762 1 85.94 826 TYR A C 1
ATOM 6148 O O . TYR A 1 826 ? 17.359 -37.031 -5.176 1 85.94 826 TYR A O 1
ATOM 6156 N N . ASP A 1 827 ? 15.219 -37.656 -5.645 1 83.94 827 ASP A N 1
ATOM 6157 C CA . ASP A 1 827 ? 15.211 -38.812 -4.75 1 83.94 827 ASP A CA 1
ATOM 6158 C C . ASP A 1 827 ? 15.078 -40.125 -5.535 1 83.94 827 ASP A C 1
ATOM 6160 O O . ASP A 1 827 ? 14.008 -40.438 -6.059 1 83.94 827 ASP A O 1
ATOM 6164 N N . LYS A 1 828 ? 16.109 -40.875 -5.512 1 81.81 828 LYS A N 1
ATOM 6165 C CA . LYS A 1 828 ? 16.172 -42.094 -6.289 1 81.81 828 LYS A CA 1
ATOM 6166 C C . LYS A 1 828 ? 15.164 -43.125 -5.777 1 81.81 828 LYS A C 1
ATOM 6168 O O . LYS A 1 828 ? 14.844 -44.094 -6.477 1 81.81 828 LYS A O 1
ATOM 6173 N N . ALA A 1 829 ? 14.711 -42.844 -4.578 1 80.19 829 ALA A N 1
ATOM 6174 C CA . ALA A 1 829 ? 13.773 -43.812 -3.99 1 80.19 829 ALA A CA 1
ATOM 6175 C C . ALA A 1 829 ? 12.367 -43.625 -4.535 1 80.19 829 ALA A C 1
ATOM 6177 O O . ALA A 1 829 ? 11.523 -44.5 -4.43 1 80.19 829 ALA A O 1
ATOM 6178 N N . VAL A 1 830 ? 12.125 -42.5 -5.195 1 85.5 830 VAL A N 1
ATOM 6179 C CA . VAL A 1 830 ? 10.797 -42.188 -5.723 1 85.5 830 VAL A CA 1
ATOM 6180 C C . VAL A 1 830 ? 10.68 -42.719 -7.148 1 85.5 830 VAL A C 1
ATOM 6182 O O . VAL A 1 830 ? 11.5 -42.406 -8.008 1 85.5 830 VAL A O 1
ATOM 6185 N N . ARG A 1 831 ? 9.664 -43.531 -7.41 1 86.94 831 ARG A N 1
ATOM 6186 C CA . ARG A 1 831 ? 9.484 -44.125 -8.719 1 86.94 831 ARG A CA 1
ATOM 6187 C C . ARG A 1 831 ? 8.18 -43.688 -9.367 1 86.94 831 ARG A C 1
ATOM 6189 O O . ARG A 1 831 ? 7.258 -43.25 -8.68 1 86.94 831 ARG A O 1
ATOM 6196 N N . TYR A 1 832 ? 8.227 -43.75 -10.656 1 90.81 832 TYR A N 1
ATOM 6197 C CA . TYR A 1 832 ? 6.992 -43.5 -11.398 1 90.81 832 TYR A CA 1
ATOM 6198 C C . TYR A 1 832 ? 5.973 -44.594 -11.109 1 90.81 832 TYR A C 1
ATOM 6200 O O . TYR A 1 832 ? 6.32 -45.781 -11.047 1 90.81 832 TYR A O 1
ATOM 6208 N N . PRO A 1 833 ? 4.738 -44.312 -10.859 1 91.38 833 PRO A N 1
ATOM 6209 C CA . PRO A 1 833 ? 3.74 -45.344 -10.57 1 91.38 833 PRO A CA 1
ATOM 6210 C C . PRO A 1 833 ? 3.561 -46.312 -11.727 1 91.38 833 PRO A C 1
ATOM 6212 O O . PRO A 1 833 ? 3.877 -46 -12.867 1 91.38 833 PRO A O 1
ATOM 6215 N N . GLU A 1 834 ? 3.027 -47.438 -11.391 1 91.44 834 GLU A N 1
ATOM 6216 C CA . GLU A 1 834 ? 2.809 -48.469 -12.398 1 91.44 834 GLU A CA 1
ATOM 6217 C C . GLU A 1 834 ? 1.818 -48.031 -13.461 1 91.44 834 GLU A C 1
ATOM 6219 O O . GLU A 1 834 ? 0.74 -47.5 -13.141 1 91.44 834 GLU A O 1
ATOM 6224 N N . GLU A 1 835 ? 2.238 -48.156 -14.711 1 93.12 835 GLU A N 1
ATOM 6225 C CA . GLU A 1 835 ? 1.416 -47.75 -15.852 1 93.12 835 GLU A CA 1
ATOM 6226 C C . GLU A 1 835 ? 0.034 -48.406 -15.789 1 93.12 835 GLU A C 1
ATOM 6228 O O . GLU A 1 835 ? -0.979 -47.75 -16 1 93.12 835 GLU A O 1
ATOM 6233 N N . THR A 1 836 ? -0.04 -49.719 -15.469 1 94 836 THR A N 1
ATOM 6234 C CA . THR A 1 836 ? -1.295 -50.438 -15.438 1 94 836 THR A CA 1
ATOM 6235 C C . THR A 1 836 ? -2.244 -49.875 -14.398 1 94 836 THR A C 1
ATOM 6237 O O . THR A 1 836 ? -3.453 -49.781 -14.633 1 94 836 THR A O 1
ATOM 6240 N N . SER A 1 837 ? -1.611 -49.5 -13.344 1 93.38 837 SER A N 1
ATOM 6241 C CA . SER A 1 837 ? -2.424 -48.906 -12.281 1 93.38 837 SER A CA 1
ATOM 6242 C C . SER A 1 837 ? -3.008 -47.562 -12.719 1 93.38 837 SER A C 1
ATOM 6244 O O . SER A 1 837 ? -4.176 -47.281 -12.453 1 93.38 837 SER A O 1
ATOM 6246 N N . LEU A 1 838 ? -2.211 -46.75 -13.344 1 95.38 838 LEU A N 1
ATOM 6247 C CA . LEU A 1 838 ? -2.67 -45.438 -13.812 1 95.38 838 LEU A CA 1
ATOM 6248 C C . LEU A 1 838 ? -3.744 -45.594 -14.883 1 95.38 838 LEU A C 1
ATOM 6250 O O . LEU A 1 838 ? -4.75 -44.875 -14.867 1 95.38 838 LEU A O 1
ATOM 6254 N N . LEU A 1 839 ? -3.531 -46.531 -15.82 1 96.94 839 LEU A N 1
ATOM 6255 C CA . LEU A 1 839 ? -4.512 -46.781 -16.875 1 96.94 839 LEU A CA 1
ATOM 6256 C C . LEU A 1 839 ? -5.812 -47.312 -16.281 1 96.94 839 LEU A C 1
ATOM 6258 O O . LEU A 1 839 ? -6.898 -46.969 -16.766 1 96.94 839 LEU A O 1
ATOM 6262 N N . ALA A 1 840 ? -5.664 -48.125 -15.258 1 95.25 840 ALA A N 1
ATOM 6263 C CA . ALA A 1 840 ? -6.859 -48.688 -14.602 1 95.25 840 ALA A CA 1
ATOM 6264 C C . ALA A 1 840 ? -7.695 -47.562 -13.992 1 95.25 840 ALA A C 1
ATOM 6266 O O . ALA A 1 840 ? -8.93 -47.594 -14.023 1 95.25 840 ALA A O 1
ATOM 6267 N N . ARG A 1 841 ? -7.004 -46.594 -13.414 1 94.06 841 ARG A N 1
ATOM 6268 C CA . ARG A 1 841 ? -7.703 -45.469 -12.828 1 94.06 841 ARG A CA 1
ATOM 6269 C C . ARG A 1 841 ? -8.469 -44.688 -13.891 1 94.06 841 ARG A C 1
ATOM 6271 O O . ARG A 1 841 ? -9.625 -44.312 -13.688 1 94.06 841 ARG A O 1
ATOM 6278 N N . LEU A 1 842 ? -7.832 -44.406 -15 1 96.56 842 LEU A N 1
ATOM 6279 C CA . LEU A 1 842 ? -8.469 -43.688 -16.094 1 96.56 842 LEU A CA 1
ATOM 6280 C C . LEU A 1 842 ? -9.594 -44.5 -16.719 1 96.56 842 LEU A C 1
ATOM 6282 O O . LEU A 1 842 ? -10.625 -43.938 -17.094 1 96.56 842 LEU A O 1
ATOM 6286 N N . ASP A 1 843 ? -9.406 -45.781 -16.828 1 96.81 843 ASP A N 1
ATOM 6287 C CA . ASP A 1 843 ? -10.383 -46.688 -17.406 1 96.81 843 ASP A CA 1
ATOM 6288 C C . ASP A 1 843 ? -11.688 -46.688 -16.609 1 96.81 843 ASP A C 1
ATOM 6290 O O . ASP A 1 843 ? -12.773 -46.812 -17.188 1 96.81 843 ASP A O 1
ATOM 6294 N N . LYS A 1 844 ? -11.539 -46.531 -15.359 1 94.06 844 LYS A N 1
ATOM 6295 C CA . LYS A 1 844 ? -12.695 -46.562 -14.469 1 94.06 844 LYS A CA 1
ATOM 6296 C C . LYS A 1 844 ? -13.656 -45.438 -14.789 1 94.06 844 LYS A C 1
ATOM 6298 O O . LYS A 1 844 ? -14.852 -45.531 -14.5 1 94.06 844 LYS A O 1
ATOM 6303 N N . VAL A 1 845 ? -13.156 -44.406 -15.375 1 95.62 845 VAL A N 1
ATOM 6304 C CA . VAL A 1 845 ? -14.008 -43.25 -15.625 1 95.62 845 VAL A CA 1
ATOM 6305 C C . VAL A 1 845 ? -14.18 -43.031 -17.125 1 95.62 845 VAL A C 1
ATOM 6307 O O . VAL A 1 845 ? -14.461 -41.906 -17.578 1 95.62 845 VAL A O 1
ATOM 6310 N N . SER A 1 846 ? -13.906 -44.062 -17.969 1 97.5 846 SER A N 1
ATOM 6311 C CA . SER A 1 846 ? -13.984 -43.969 -19.422 1 97.5 846 SER A CA 1
ATOM 6312 C C . SER A 1 846 ? -14.82 -45.094 -20 1 97.5 846 SER A C 1
ATOM 6314 O O . SER A 1 846 ? -14.766 -46.25 -19.5 1 97.5 846 SER A O 1
ATOM 6316 N N . ARG A 1 847 ? -15.609 -44.812 -21.031 1 97.31 847 ARG A N 1
ATOM 6317 C CA . ARG A 1 847 ? -16.297 -45.875 -21.781 1 97.31 847 ARG A CA 1
ATOM 6318 C C . ARG A 1 847 ? -15.312 -46.688 -22.609 1 97.31 847 ARG A C 1
ATOM 6320 O O . ARG A 1 847 ? -15.43 -47.906 -22.688 1 97.31 847 ARG A O 1
ATOM 6327 N N . THR A 1 848 ? -14.445 -45.969 -23.266 1 97.31 848 THR A N 1
ATOM 6328 C CA . THR A 1 848 ? -13.344 -46.562 -24 1 97.31 848 THR A CA 1
ATOM 6329 C C . THR A 1 848 ? -12.023 -45.875 -23.672 1 97.31 848 THR A C 1
ATOM 6331 O O . THR A 1 848 ? -12.008 -44.688 -23.359 1 97.31 848 THR A O 1
ATOM 6334 N N . LEU A 1 849 ? -11.016 -46.656 -23.609 1 98.19 849 LEU A N 1
ATOM 6335 C CA . LEU A 1 849 ? -9.672 -46.156 -23.359 1 98.19 849 LEU A CA 1
ATOM 6336 C C . LEU A 1 849 ? -8.68 -46.719 -24.359 1 98.19 849 LEU A C 1
ATOM 6338 O O . LEU A 1 849 ? -8.633 -47.938 -24.547 1 98.19 849 LEU A O 1
ATOM 6342 N N . ARG A 1 850 ? -8.062 -45.906 -25.141 1 97.81 850 ARG A N 1
ATOM 6343 C CA . ARG A 1 850 ? -6.941 -46.281 -26 1 97.81 850 ARG A CA 1
ATOM 6344 C C . ARG A 1 850 ? -5.656 -45.562 -25.562 1 97.81 850 ARG A C 1
ATOM 6346 O O . ARG A 1 850 ? -5.691 -44.438 -25.062 1 97.81 850 ARG A O 1
ATOM 6353 N N . SER A 1 851 ? -4.586 -46.312 -25.609 1 97.81 851 SER A N 1
ATOM 6354 C CA . SER A 1 851 ? -3.338 -45.719 -25.156 1 97.81 851 SER A CA 1
ATOM 6355 C C . SER A 1 851 ? -2.152 -46.188 -25.984 1 97.81 851 SER A C 1
ATOM 6357 O O . SER A 1 851 ? -2.229 -47.219 -26.656 1 97.81 851 SER A O 1
ATOM 6359 N N . PHE A 1 852 ? -1.179 -45.406 -26.125 1 96.5 852 PHE A N 1
ATOM 6360 C CA . PHE A 1 852 ? 0.122 -45.75 -26.688 1 96.5 852 PHE A CA 1
ATOM 6361 C C . PHE A 1 852 ? 1.192 -44.781 -26.188 1 96.5 852 PHE A C 1
ATOM 6363 O O . PHE A 1 852 ? 0.878 -43.75 -25.609 1 96.5 852 PHE A O 1
ATOM 6370 N N . ASP A 1 853 ? 2.424 -45.094 -26.281 1 96.06 853 ASP A N 1
ATOM 6371 C CA . ASP A 1 853 ? 3.527 -44.219 -25.906 1 96.06 853 ASP A CA 1
ATOM 6372 C C . ASP A 1 853 ? 3.752 -43.156 -26.969 1 96.06 853 ASP A C 1
ATOM 6374 O O . ASP A 1 853 ? 4.559 -43.312 -27.875 1 96.06 853 ASP A O 1
ATOM 6378 N N . ALA A 1 854 ? 3.148 -42 -26.719 1 96.94 854 ALA A N 1
ATOM 6379 C CA . ALA A 1 854 ? 3.104 -40.969 -27.734 1 96.94 854 ALA A CA 1
ATOM 6380 C C . ALA A 1 854 ? 4.473 -40.312 -27.922 1 96.94 854 ALA A C 1
ATOM 6382 O O . ALA A 1 854 ? 4.848 -39.938 -29.031 1 96.94 854 ALA A O 1
ATOM 6383 N N . LEU A 1 855 ? 5.211 -40.094 -26.875 1 93.5 855 LEU A N 1
ATOM 6384 C CA . LEU A 1 855 ? 6.523 -39.469 -26.984 1 93.5 855 LEU A CA 1
ATOM 6385 C C . LEU A 1 855 ? 7.492 -40.375 -27.734 1 93.5 855 LEU A C 1
ATOM 6387 O O . LEU A 1 855 ? 8.227 -39.906 -28.609 1 93.5 855 LEU A O 1
ATOM 6391 N N . ALA A 1 856 ? 7.496 -41.656 -27.422 1 90.81 856 ALA A N 1
ATOM 6392 C CA . ALA A 1 856 ? 8.352 -42.594 -28.141 1 90.81 856 ALA A CA 1
ATOM 6393 C C . ALA A 1 856 ? 7.98 -42.656 -29.625 1 90.81 856 ALA A C 1
ATOM 6395 O O . ALA A 1 856 ? 8.859 -42.688 -30.484 1 90.81 856 ALA A O 1
ATOM 6396 N N . ALA A 1 857 ? 6.68 -42.688 -29.891 1 95 857 ALA A N 1
ATOM 6397 C CA . ALA A 1 857 ? 6.207 -42.719 -31.266 1 95 857 ALA A CA 1
ATOM 6398 C C . ALA A 1 857 ? 6.652 -41.469 -32.031 1 95 857 ALA A C 1
ATOM 6400 O O . ALA A 1 857 ? 7.105 -41.562 -33.156 1 95 857 ALA A O 1
ATOM 6401 N N . ALA A 1 858 ? 6.473 -40.344 -31.406 1 94 858 ALA A N 1
ATOM 6402 C CA . ALA A 1 858 ? 6.863 -39.094 -32.031 1 94 858 ALA A CA 1
ATOM 6403 C C . ALA A 1 858 ? 8.367 -39.062 -32.281 1 94 858 ALA A C 1
ATOM 6405 O O . ALA A 1 858 ? 8.805 -38.531 -33.344 1 94 858 ALA A O 1
ATOM 6406 N N . GLN A 1 859 ? 9.117 -39.5 -31.297 1 87.06 859 GLN A N 1
ATOM 6407 C CA . GLN A 1 859 ? 10.57 -39.531 -31.453 1 87.06 859 GLN A CA 1
ATOM 6408 C C . GLN A 1 859 ? 10.969 -40.375 -32.656 1 87.06 859 GLN A C 1
ATOM 6410 O O . GLN A 1 859 ? 11.844 -40 -33.438 1 87.06 859 GLN A O 1
ATOM 6415 N N . GLU A 1 860 ? 10.344 -41.5 -32.844 1 87.44 860 GLU A N 1
ATOM 6416 C CA . GLU A 1 860 ? 10.648 -42.406 -33.938 1 87.44 860 GLU A CA 1
ATOM 6417 C C . GLU A 1 860 ? 10.211 -41.844 -35.281 1 87.44 860 GLU A C 1
ATOM 6419 O O . GLU A 1 860 ? 10.898 -42.031 -36.281 1 87.44 860 GLU A O 1
ATOM 6424 N N . LEU A 1 861 ? 9.086 -41.25 -35.281 1 90.56 861 LEU A N 1
ATOM 6425 C CA . LEU A 1 861 ? 8.477 -40.781 -36.5 1 90.56 861 LEU A CA 1
ATOM 6426 C C . LEU A 1 861 ? 9.117 -39.469 -36.969 1 90.56 861 LEU A C 1
ATOM 6428 O O . LEU A 1 861 ? 9.289 -39.25 -38.156 1 90.56 861 LEU A O 1
ATOM 6432 N N . PHE A 1 862 ? 9.422 -38.594 -36.031 1 89.38 862 PHE A N 1
ATOM 6433 C CA . PHE A 1 862 ? 9.75 -37.219 -36.406 1 89.38 862 PHE A CA 1
ATOM 6434 C C . PHE A 1 862 ? 11.117 -36.812 -35.875 1 89.38 862 PHE A C 1
ATOM 6436 O O . PHE A 1 862 ? 11.633 -35.75 -36.188 1 89.38 862 PHE A O 1
ATOM 6443 N N . GLY A 1 863 ? 11.711 -37.625 -35.031 1 77.5 863 GLY A N 1
ATOM 6444 C CA . GLY A 1 863 ? 13.016 -37.312 -34.438 1 77.5 863 GLY A CA 1
ATOM 6445 C C . GLY A 1 863 ? 12.945 -36.406 -33.25 1 77.5 863 GLY A C 1
ATOM 6446 O O . GLY A 1 863 ? 13.977 -36.031 -32.656 1 77.5 863 GLY A O 1
ATOM 6447 N N . ASN A 1 864 ? 11.75 -36.031 -32.906 1 82 864 ASN A N 1
ATOM 6448 C CA . ASN A 1 864 ? 11.539 -35.219 -31.703 1 82 864 ASN A CA 1
ATOM 6449 C C . ASN A 1 864 ? 10.164 -35.469 -31.094 1 82 864 ASN A C 1
ATOM 6451 O O . ASN A 1 864 ? 9.305 -36.062 -31.734 1 82 864 ASN A O 1
ATOM 6455 N N . THR A 1 865 ? 10.039 -34.906 -29.891 1 87.88 865 THR A N 1
ATOM 6456 C CA . THR A 1 865 ? 8.812 -35.25 -29.172 1 87.88 865 THR A CA 1
ATOM 6457 C C . THR A 1 865 ? 7.77 -34.156 -29.344 1 87.88 865 THR A C 1
ATOM 6459 O O . THR A 1 865 ? 6.652 -34.25 -28.844 1 87.88 865 THR A O 1
ATOM 6462 N N . ALA A 1 866 ? 7.977 -33.125 -30.062 1 85 866 ALA A N 1
ATOM 6463 C CA . ALA A 1 866 ? 7.098 -31.953 -30.156 1 85 866 ALA A CA 1
ATOM 6464 C C . ALA A 1 866 ? 5.77 -32.312 -30.797 1 85 866 ALA A C 1
ATOM 6466 O O . ALA A 1 866 ? 4.73 -31.75 -30.484 1 85 866 ALA A O 1
ATOM 6467 N N . ALA A 1 867 ? 5.781 -33.25 -31.688 1 92.19 867 ALA A N 1
ATOM 6468 C CA . ALA A 1 867 ? 4.598 -33.625 -32.469 1 92.19 867 ALA A CA 1
ATOM 6469 C C . ALA A 1 867 ? 3.705 -34.594 -31.703 1 92.19 867 ALA A C 1
ATOM 6471 O O . ALA A 1 867 ? 2.615 -34.938 -32.156 1 92.19 867 ALA A O 1
ATOM 6472 N N . ALA A 1 868 ? 4.141 -34.969 -30.5 1 95.69 868 ALA A N 1
ATOM 6473 C CA . ALA A 1 868 ? 3.428 -36 -29.734 1 95.69 868 ALA A CA 1
ATOM 6474 C C . ALA A 1 868 ? 1.985 -35.562 -29.469 1 95.69 868 ALA A C 1
ATOM 6476 O O . ALA A 1 868 ? 1.078 -36.406 -29.453 1 95.69 868 ALA A O 1
ATOM 6477 N N . ASN A 1 869 ? 1.75 -34.281 -29.25 1 97.12 869 ASN A N 1
ATOM 6478 C CA . ASN A 1 869 ? 0.417 -33.812 -28.922 1 97.12 869 ASN A CA 1
ATOM 6479 C C . ASN A 1 869 ? -0.575 -34.062 -30.047 1 97.12 869 ASN A C 1
ATOM 6481 O O . ASN A 1 869 ? -1.701 -34.5 -29.812 1 97.12 869 ASN A O 1
ATOM 6485 N N . PHE A 1 870 ? -0.191 -33.812 -31.266 1 97.94 870 PHE A N 1
ATOM 6486 C CA . PHE A 1 870 ? -1.117 -33.938 -32.375 1 97.94 870 PHE A CA 1
ATOM 6487 C C . PHE A 1 870 ? -1.27 -35.406 -32.781 1 97.94 870 PHE A C 1
ATOM 6489 O O . PHE A 1 870 ? -2.238 -35.781 -33.469 1 97.94 870 PHE A O 1
ATOM 6496 N N . LEU A 1 871 ? -0.329 -36.375 -32.375 1 97.88 871 LEU A N 1
ATOM 6497 C CA . LEU A 1 871 ? -0.584 -37.812 -32.5 1 97.88 871 LEU A CA 1
ATOM 6498 C C . LEU A 1 871 ? -1.811 -38.188 -31.672 1 97.88 871 LEU A C 1
ATOM 6500 O O . LEU A 1 871 ? -2.689 -38.906 -32.156 1 97.88 871 LEU A O 1
ATOM 6504 N N . LEU A 1 872 ? -1.802 -37.656 -30.469 1 98.44 872 LEU A N 1
ATOM 6505 C CA . LEU A 1 872 ? -2.91 -38 -29.578 1 98.44 872 LEU A CA 1
ATOM 6506 C C . LEU A 1 872 ? -4.207 -37.344 -30.078 1 98.44 872 LEU A C 1
ATOM 6508 O O . LEU A 1 872 ? -5.281 -37.938 -29.922 1 98.44 872 LEU A O 1
ATOM 6512 N N . ILE A 1 873 ? -4.148 -36.094 -30.609 1 98.56 873 ILE A N 1
ATOM 6513 C CA . ILE A 1 873 ? -5.332 -35.438 -31.125 1 98.56 873 ILE A CA 1
ATOM 6514 C C . ILE A 1 873 ? -5.898 -36.219 -32.312 1 98.56 873 ILE A C 1
ATOM 6516 O O . ILE A 1 873 ? -7.113 -36.375 -32.438 1 98.56 873 ILE A O 1
ATOM 6520 N N . GLY A 1 874 ? -5.02 -36.719 -33.188 1 98.38 874 GLY A N 1
ATOM 6521 C CA . GLY A 1 874 ? -5.469 -37.562 -34.281 1 98.38 874 GLY A CA 1
ATOM 6522 C C . GLY A 1 874 ? -6.168 -38.844 -33.781 1 98.38 874 GLY A C 1
ATOM 6523 O O . GLY A 1 874 ? -7.184 -39.25 -34.375 1 98.38 874 GLY A O 1
ATOM 6524 N N . ALA A 1 875 ? -5.586 -39.469 -32.781 1 98.44 875 ALA A N 1
ATOM 6525 C CA . ALA A 1 875 ? -6.199 -40.656 -32.188 1 98.44 875 ALA A CA 1
ATOM 6526 C C . ALA A 1 875 ? -7.566 -40.312 -31.578 1 98.44 875 ALA A C 1
ATOM 6528 O O . ALA A 1 875 ? -8.508 -41.125 -31.688 1 98.44 875 ALA A O 1
ATOM 6529 N N . ALA A 1 876 ? -7.641 -39.188 -30.906 1 98.31 876 ALA A N 1
ATOM 6530 C CA . ALA A 1 876 ? -8.898 -38.75 -30.312 1 98.31 876 ALA A CA 1
ATOM 6531 C C . ALA A 1 876 ? -9.969 -38.531 -31.375 1 98.31 876 ALA A C 1
ATOM 6533 O O . ALA A 1 876 ? -11.133 -38.875 -31.188 1 98.31 876 ALA A O 1
ATOM 6534 N N . TYR A 1 877 ? -9.594 -37.875 -32.469 1 97.81 877 TYR A N 1
ATOM 6535 C CA . TYR A 1 877 ? -10.5 -37.656 -33.594 1 97.81 877 TYR A CA 1
ATOM 6536 C C . TYR A 1 877 ? -11 -39 -34.156 1 97.81 877 TYR A C 1
ATOM 6538 O O . TYR A 1 877 ? -12.203 -39.188 -34.281 1 97.81 877 TYR A O 1
ATOM 6546 N N . GLN A 1 878 ? -10.078 -39.906 -34.438 1 97.12 878 GLN A N 1
ATOM 6547 C CA . GLN A 1 878 ? -10.406 -41.156 -35.125 1 97.12 878 GLN A CA 1
ATOM 6548 C C . GLN A 1 878 ? -11.242 -42.062 -34.219 1 97.12 878 GLN A C 1
ATOM 6550 O O . GLN A 1 878 ? -12.023 -42.875 -34.688 1 97.12 878 GLN A O 1
ATOM 6555 N N . SER A 1 879 ? -11.102 -41.875 -32.844 1 96.38 879 SER A N 1
ATOM 6556 C CA . SER A 1 879 ? -11.844 -42.688 -31.875 1 96.38 879 SER A CA 1
ATOM 6557 C C . SER A 1 879 ? -13.242 -42.125 -31.656 1 96.38 879 SER A C 1
ATOM 6559 O O . SER A 1 879 ? -14.031 -42.688 -30.906 1 96.38 879 SER A O 1
ATOM 6561 N N . GLY A 1 880 ? -13.461 -41 -32.188 1 93.75 880 GLY A N 1
ATOM 6562 C CA . GLY A 1 880 ? -14.773 -40.375 -32.031 1 93.75 880 GLY A CA 1
ATOM 6563 C C . GLY A 1 880 ? -14.859 -39.469 -30.828 1 93.75 880 GLY A C 1
ATOM 6564 O O . GLY A 1 880 ? -15.93 -38.938 -30.516 1 93.75 880 GLY A O 1
ATOM 6565 N N . GLY A 1 881 ? -13.766 -39.281 -30.234 1 95.25 881 GLY A N 1
ATOM 6566 C CA . GLY A 1 881 ? -13.758 -38.406 -29.062 1 95.25 881 GLY A CA 1
ATOM 6567 C C . GLY A 1 881 ? -13.805 -36.938 -29.438 1 95.25 881 GLY A C 1
ATOM 6568 O O . GLY A 1 881 ? -14.312 -36.125 -28.656 1 95.25 881 GLY A O 1
ATOM 6569 N N . LEU A 1 882 ? -13.219 -36.531 -30.516 1 95.88 882 LEU A N 1
ATOM 6570 C CA . LEU A 1 882 ? -13.203 -35.156 -31 1 95.88 882 LEU A CA 1
ATOM 6571 C C . LEU A 1 882 ? -14.062 -35 -32.25 1 95.88 882 LEU A C 1
ATOM 6573 O O . LEU A 1 882 ? -13.602 -35.281 -33.344 1 95.88 882 LEU A O 1
ATOM 6577 N N . ARG A 1 883 ? -15.203 -34.375 -32.062 1 94.44 883 ARG A N 1
ATOM 6578 C CA . ARG A 1 883 ? -16.172 -34.312 -33.156 1 94.44 883 ARG A CA 1
ATOM 6579 C C . ARG A 1 883 ? -16.062 -33 -33.906 1 94.44 883 ARG A C 1
ATOM 6581 O O . ARG A 1 883 ? -17.031 -32.25 -34.031 1 94.44 883 ARG A O 1
ATOM 6588 N N . LEU A 1 884 ? -14.875 -32.688 -34.406 1 95.38 884 LEU A N 1
ATOM 6589 C CA . LEU A 1 884 ? -14.547 -31.609 -35.344 1 95.38 884 LEU A CA 1
ATOM 6590 C C . LEU A 1 884 ? -14.172 -32.156 -36.719 1 95.38 884 LEU A C 1
ATOM 6592 O O . LEU A 1 884 ? -13.625 -33.25 -36.812 1 95.38 884 LEU A O 1
ATOM 6596 N N . PRO A 1 885 ? -14.484 -31.406 -37.719 1 94.06 885 PRO A N 1
ATOM 6597 C CA . PRO A 1 885 ? -14.023 -31.875 -39.031 1 94.06 885 PRO A CA 1
ATOM 6598 C C . PRO A 1 885 ? -12.5 -31.906 -39.156 1 94.06 885 PRO A C 1
ATOM 6600 O O . PRO A 1 885 ? -11.828 -31 -38.656 1 94.06 885 PRO A O 1
ATOM 6603 N N . ALA A 1 886 ? -12.008 -33 -39.781 1 95.88 886 ALA A N 1
ATOM 6604 C CA . ALA A 1 886 ? -10.562 -33.125 -39.938 1 95.88 886 ALA A CA 1
ATOM 6605 C C . ALA A 1 886 ? -9.984 -31.938 -40.688 1 95.88 886 ALA A C 1
ATOM 6607 O O . ALA A 1 886 ? -8.891 -31.453 -40.375 1 95.88 886 ALA A O 1
ATOM 6608 N N . GLU A 1 887 ? -10.711 -31.453 -41.688 1 94.94 887 GLU A N 1
ATOM 6609 C CA . GLU A 1 887 ? -10.242 -30.328 -42.5 1 94.94 887 GLU A CA 1
ATOM 6610 C C . GLU A 1 887 ? -10.109 -29.062 -41.656 1 94.94 887 GLU A C 1
ATOM 6612 O O . GLU A 1 887 ? -9.195 -28.266 -41.906 1 94.94 887 GLU A O 1
ATOM 6617 N N . ALA A 1 888 ? -11.031 -28.859 -40.781 1 96.06 888 ALA A N 1
ATOM 6618 C CA . ALA A 1 888 ? -10.977 -27.688 -39.906 1 96.06 888 ALA A CA 1
ATOM 6619 C C . ALA A 1 888 ? -9.773 -27.75 -38.969 1 96.06 888 ALA A C 1
ATOM 6621 O O . ALA A 1 888 ? -9.156 -26.734 -38.656 1 96.06 888 ALA A O 1
ATOM 6622 N N . ILE A 1 889 ? -9.469 -28.953 -38.438 1 97.69 889 ILE A N 1
ATOM 6623 C CA . ILE A 1 889 ? -8.312 -29.141 -37.562 1 97.69 889 ILE A CA 1
ATOM 6624 C C . ILE A 1 889 ? -7.027 -28.844 -38.344 1 97.69 889 ILE A C 1
ATOM 6626 O O . ILE A 1 889 ? -6.152 -28.125 -37.844 1 97.69 889 ILE A O 1
ATOM 6630 N N . GLU A 1 890 ? -6.93 -29.375 -39.531 1 97.38 890 GLU A N 1
ATOM 6631 C CA . GLU A 1 890 ? -5.742 -29.156 -40.375 1 97.38 890 GLU A CA 1
ATOM 6632 C C . GLU A 1 890 ? -5.609 -27.688 -40.75 1 97.38 890 GLU A C 1
ATOM 6634 O O . GLU A 1 890 ? -4.504 -27.141 -40.75 1 97.38 890 GLU A O 1
ATOM 6639 N N . GLU A 1 891 ? -6.73 -27.062 -41.031 1 96.06 891 GLU A N 1
ATOM 6640 C CA . GLU A 1 891 ? -6.703 -25.625 -41.312 1 96.06 891 GLU A CA 1
ATOM 6641 C C . GLU A 1 891 ? -6.188 -24.828 -40.125 1 96.06 891 GLU A C 1
ATOM 6643 O O . GLU A 1 891 ? -5.387 -23.906 -40.281 1 96.06 891 GLU A O 1
ATOM 6648 N N . ALA A 1 892 ? -6.738 -25.172 -39 1 96.38 892 ALA A N 1
ATOM 6649 C CA . ALA A 1 892 ? -6.348 -24.469 -37.781 1 96.38 892 ALA A CA 1
ATOM 6650 C C . ALA A 1 892 ? -4.855 -24.625 -37.5 1 96.38 892 ALA A C 1
ATOM 6652 O O . ALA A 1 892 ? -4.203 -23.703 -37 1 96.38 892 ALA A O 1
ATOM 6653 N N . ILE A 1 893 ? -4.289 -25.844 -37.719 1 96.69 893 ILE A N 1
ATOM 6654 C CA . ILE A 1 893 ? -2.852 -26.062 -37.594 1 96.69 893 ILE A CA 1
ATOM 6655 C C . ILE A 1 893 ? -2.105 -25.109 -38.531 1 96.69 893 ILE A C 1
ATOM 6657 O O . ILE A 1 893 ? -1.085 -24.531 -38.156 1 96.69 893 ILE A O 1
ATOM 6661 N N . GLY A 1 894 ? -2.617 -24.906 -39.719 1 94.81 894 GLY A N 1
ATOM 6662 C CA . GLY A 1 894 ? -2.041 -23.969 -40.656 1 94.81 894 GLY A CA 1
ATOM 6663 C C . GLY A 1 894 ? -2.09 -22.531 -40.188 1 94.81 894 GLY A C 1
ATOM 6664 O O . GLY A 1 894 ? -1.124 -21.781 -40.344 1 94.81 894 GLY A O 1
ATOM 6665 N N . ILE A 1 895 ? -3.182 -22.156 -39.594 1 92.62 895 ILE A N 1
ATOM 6666 C CA . ILE A 1 895 ? -3.375 -20.812 -39.094 1 92.62 895 ILE A CA 1
ATOM 6667 C C . ILE A 1 895 ? -2.391 -20.531 -37.969 1 92.62 895 ILE A C 1
ATOM 6669 O O . ILE A 1 895 ? -1.85 -19.438 -37.844 1 92.62 895 ILE A O 1
ATOM 6673 N N . ASN A 1 896 ? -2.203 -21.531 -37.094 1 90.69 896 ASN A N 1
ATOM 6674 C CA . ASN A 1 896 ? -1.233 -21.391 -36 1 90.69 896 ASN A CA 1
ATOM 6675 C C . ASN A 1 896 ? 0.169 -21.125 -36.562 1 90.69 896 ASN A C 1
ATOM 6677 O O . ASN A 1 896 ? 0.948 -20.391 -35.938 1 90.69 896 ASN A O 1
ATOM 6681 N N . GLY A 1 897 ? 0.532 -21.812 -37.688 1 89.62 897 GLY A N 1
ATOM 6682 C CA . GLY A 1 897 ? 1.706 -21.469 -38.469 1 89.62 897 GLY A CA 1
ATOM 6683 C C . GLY A 1 897 ? 2.988 -22.078 -37.938 1 89.62 897 GLY A C 1
ATOM 6684 O O . GLY A 1 897 ? 4.07 -21.828 -38.469 1 89.62 897 GLY A O 1
ATOM 6685 N N . VAL A 1 898 ? 2.982 -22.969 -36.969 1 88.06 898 VAL A N 1
ATOM 6686 C CA . VAL A 1 898 ? 4.188 -23.547 -36.375 1 88.06 898 VAL A CA 1
ATOM 6687 C C . VAL A 1 898 ? 4.297 -25.016 -36.781 1 88.06 898 VAL A C 1
ATOM 6689 O O . VAL A 1 898 ? 3.393 -25.812 -36.5 1 88.06 898 VAL A O 1
ATOM 6692 N N . ALA A 1 899 ? 5.367 -25.406 -37.344 1 91.38 899 ALA A N 1
ATOM 6693 C CA . ALA A 1 899 ? 5.645 -26.781 -37.75 1 91.38 899 ALA A CA 1
ATOM 6694 C C . ALA A 1 899 ? 4.43 -27.406 -38.406 1 91.38 899 ALA A C 1
ATOM 6696 O O . ALA A 1 899 ? 4 -28.5 -38.031 1 91.38 899 ALA A O 1
ATOM 6697 N N . VAL A 1 900 ? 3.918 -26.734 -39.375 1 95.38 900 VAL A N 1
ATOM 6698 C CA . VAL A 1 900 ? 2.621 -27.047 -39.969 1 95.38 900 VAL A CA 1
ATOM 6699 C C . VAL A 1 900 ? 2.66 -28.453 -40.562 1 95.38 900 VAL A C 1
ATOM 6701 O O . VAL A 1 900 ? 1.83 -29.312 -40.25 1 95.38 900 VAL A O 1
ATOM 6704 N N . ASP A 1 901 ? 3.656 -28.812 -41.375 1 94.44 901 ASP A N 1
ATOM 6705 C CA . ASP A 1 901 ? 3.729 -30.094 -42.062 1 94.44 901 ASP A CA 1
ATOM 6706 C C . ASP A 1 901 ? 3.861 -31.234 -41.062 1 94.44 901 ASP A C 1
ATOM 6708 O O . ASP A 1 901 ? 3.172 -32.25 -41.156 1 94.44 901 ASP A O 1
ATOM 6712 N N . ALA A 1 902 ? 4.734 -31.062 -40.094 1 94.19 902 ALA A N 1
ATOM 6713 C CA . ALA A 1 902 ? 4.965 -32.094 -39.094 1 94.19 902 ALA A CA 1
ATOM 6714 C C . ALA A 1 902 ? 3.713 -32.344 -38.25 1 94.19 902 ALA A C 1
ATOM 6716 O O . ALA A 1 902 ? 3.395 -33.469 -37.906 1 94.19 902 ALA A O 1
ATOM 6717 N N . ASN A 1 903 ? 3.004 -31.25 -37.938 1 96.62 903 ASN A N 1
ATOM 6718 C CA . ASN A 1 903 ? 1.823 -31.375 -37.062 1 96.62 903 ASN A CA 1
ATOM 6719 C C . ASN A 1 903 ? 0.65 -31.984 -37.812 1 96.62 903 ASN A C 1
ATOM 6721 O O . ASN A 1 903 ? -0.138 -32.75 -37.25 1 96.62 903 ASN A O 1
ATOM 6725 N N . ILE A 1 904 ? 0.543 -31.688 -39.125 1 97.44 904 ILE A N 1
ATOM 6726 C CA . ILE A 1 904 ? -0.496 -32.312 -39.938 1 97.44 904 ILE A CA 1
ATOM 6727 C C . ILE A 1 904 ? -0.195 -33.781 -40.094 1 97.44 904 ILE A C 1
ATOM 6729 O O . ILE A 1 904 ? -1.089 -34.625 -39.969 1 97.44 904 ILE A O 1
ATOM 6733 N N . ALA A 1 905 ? 1.102 -34.094 -40.375 1 96.75 905 ALA A N 1
ATOM 6734 C CA . ALA A 1 905 ? 1.5 -35.5 -40.469 1 96.75 905 ALA A CA 1
ATOM 6735 C C . ALA A 1 905 ? 1.25 -36.25 -39.156 1 96.75 905 ALA A C 1
ATOM 6737 O O . ALA A 1 905 ? 0.814 -37.375 -39.156 1 96.75 905 ALA A O 1
ATOM 6738 N N . ALA A 1 906 ? 1.608 -35.656 -38.094 1 97.75 906 ALA A N 1
ATOM 6739 C CA . ALA A 1 906 ? 1.377 -36.25 -36.781 1 97.75 906 ALA A CA 1
ATOM 6740 C C . ALA A 1 906 ? -0.107 -36.5 -36.531 1 97.75 906 ALA A C 1
ATOM 6742 O O . ALA A 1 906 ? -0.478 -37.594 -36.062 1 97.75 906 ALA A O 1
ATOM 6743 N N . PHE A 1 907 ? -1.007 -35.562 -36.875 1 97.88 907 PHE A N 1
ATOM 6744 C CA . PHE A 1 907 ? -2.451 -35.75 -36.781 1 97.88 907 PHE A CA 1
ATOM 6745 C C . PHE A 1 907 ? -2.91 -36.969 -37.562 1 97.88 907 PHE A C 1
ATOM 6747 O O . PHE A 1 907 ? -3.668 -37.781 -37.062 1 97.88 907 PHE A O 1
ATOM 6754 N N . ARG A 1 908 ? -2.389 -37.062 -38.719 1 98 908 ARG A N 1
ATOM 6755 C CA . ARG A 1 908 ? -2.789 -38.156 -39.594 1 98 908 ARG A CA 1
ATOM 6756 C C . ARG A 1 908 ? -2.258 -39.5 -39.094 1 98 908 ARG A C 1
ATOM 6758 O O . ARG A 1 908 ? -2.945 -40.5 -39.188 1 98 908 ARG A O 1
ATOM 6765 N N . TRP A 1 909 ? -1.035 -39.531 -38.625 1 97.94 909 TRP A N 1
ATOM 6766 C CA . TRP A 1 909 ? -0.503 -40.75 -38 1 97.94 909 TRP A CA 1
ATOM 6767 C C . TRP A 1 909 ? -1.296 -41.125 -36.75 1 97.94 909 TRP A C 1
ATOM 6769 O O . TRP A 1 909 ? -1.47 -42.281 -36.469 1 97.94 909 TRP A O 1
ATOM 6779 N N . GLY A 1 910 ? -1.695 -40.094 -36 1 98.31 910 GLY A N 1
ATOM 6780 C CA . GLY A 1 910 ? -2.562 -40.344 -34.875 1 98.31 910 GLY A CA 1
ATOM 6781 C C . GLY A 1 910 ? -3.854 -41.062 -35.25 1 98.31 910 GLY A C 1
ATOM 6782 O O . GLY A 1 910 ? -4.32 -41.938 -34.5 1 98.31 910 GLY A O 1
ATOM 6783 N N . ARG A 1 911 ? -4.445 -40.625 -36.344 1 98 911 ARG A N 1
ATOM 6784 C CA . ARG A 1 911 ? -5.625 -41.281 -36.844 1 98 911 ARG A CA 1
ATOM 6785 C C . ARG A 1 911 ? -5.312 -42.75 -37.156 1 98 911 ARG A C 1
ATOM 6787 O O . ARG A 1 911 ? -6.102 -43.656 -36.844 1 98 911 ARG A O 1
ATOM 6794 N N . ALA A 1 912 ? -4.113 -42.969 -37.719 1 97.69 912 ALA A N 1
ATOM 6795 C CA . ALA A 1 912 ? -3.697 -44.312 -38.094 1 97.69 912 ALA A CA 1
ATOM 6796 C C . ALA A 1 912 ? -3.453 -45.188 -36.875 1 97.69 912 ALA A C 1
ATOM 6798 O O . ALA A 1 912 ? -3.643 -46.406 -36.906 1 97.69 912 ALA A O 1
ATOM 6799 N N . ALA A 1 913 ? -3.072 -44.656 -35.781 1 97.69 913 ALA A N 1
ATOM 6800 C CA . ALA A 1 913 ? -2.84 -45.406 -34.562 1 97.69 913 ALA A CA 1
ATOM 6801 C C . ALA A 1 913 ? -4.102 -46.125 -34.125 1 97.69 913 ALA A C 1
ATOM 6803 O O . ALA A 1 913 ? -4.027 -47.125 -33.406 1 97.69 913 ALA A O 1
ATOM 6804 N N . ILE A 1 914 ? -5.246 -45.594 -34.531 1 96.81 914 ILE A N 1
ATOM 6805 C CA . ILE A 1 914 ? -6.531 -46.188 -34.156 1 96.81 914 ILE A CA 1
ATOM 6806 C C . ILE A 1 914 ? -7.078 -47.031 -35.281 1 96.81 914 ILE A C 1
ATOM 6808 O O . ILE A 1 914 ? -7.465 -48.188 -35.094 1 96.81 914 ILE A O 1
ATOM 6812 N N . ALA A 1 915 ? -6.996 -46.5 -36.5 1 96.62 915 ALA A N 1
ATOM 6813 C CA . ALA A 1 915 ? -7.676 -47.094 -37.656 1 96.62 915 ALA A CA 1
ATOM 6814 C C . ALA A 1 915 ? -6.789 -48.156 -38.344 1 96.62 915 ALA A C 1
ATOM 6816 O O . ALA A 1 915 ? -7.293 -49.094 -38.938 1 96.62 915 ALA A O 1
ATOM 6817 N N . ASP A 1 916 ? -5.5 -47.938 -38.281 1 96.31 916 ASP A N 1
ATOM 6818 C CA . ASP A 1 916 ? -4.52 -48.844 -38.875 1 96.31 916 ASP A CA 1
ATOM 6819 C C . ASP A 1 916 ? -3.336 -49.062 -37.938 1 96.31 916 ASP A C 1
ATOM 6821 O O . ASP A 1 916 ? -2.213 -48.656 -38.219 1 96.31 916 ASP A O 1
ATOM 6825 N N . THR A 1 917 ? -3.588 -49.844 -36.938 1 94.94 917 THR A N 1
ATOM 6826 C CA . THR A 1 917 ? -2.627 -50.062 -35.844 1 94.94 917 THR A CA 1
ATOM 6827 C C . THR A 1 917 ? -1.375 -50.75 -36.375 1 94.94 917 THR A C 1
ATOM 6829 O O . THR A 1 917 ? -0.274 -50.531 -35.875 1 94.94 917 THR A O 1
ATOM 6832 N N . ALA A 1 918 ? -1.51 -51.562 -37.375 1 94.19 918 ALA A N 1
ATOM 6833 C CA . ALA A 1 918 ? -0.374 -52.281 -37.938 1 94.19 918 ALA A CA 1
ATOM 6834 C C . ALA A 1 918 ? 0.604 -51.344 -38.625 1 94.19 918 ALA A C 1
ATOM 6836 O O . ALA A 1 918 ? 1.815 -51.438 -38.406 1 94.19 918 ALA A O 1
ATOM 6837 N N . ALA A 1 919 ? -0.042 -50.5 -39.406 1 94.81 919 ALA A N 1
ATOM 6838 C CA . ALA A 1 919 ? 0.801 -49.531 -40.094 1 94.81 919 ALA A CA 1
ATOM 6839 C C . ALA A 1 919 ? 1.503 -48.625 -39.094 1 94.81 919 ALA A C 1
ATOM 6841 O O . ALA A 1 919 ? 2.66 -48.25 -39.281 1 94.81 919 ALA A O 1
ATOM 6842 N N . PHE A 1 920 ? 0.744 -48.219 -38.125 1 96.19 920 PHE A N 1
ATOM 6843 C CA . PHE A 1 920 ? 1.296 -47.344 -37.094 1 96.19 920 PHE A CA 1
ATOM 6844 C C . PHE A 1 920 ? 2.42 -48.062 -36.344 1 96.19 920 PHE A C 1
ATOM 6846 O O . PHE A 1 920 ? 3.482 -47.469 -36.125 1 96.19 920 PHE A O 1
ATOM 6853 N N . SER A 1 921 ? 2.23 -49.312 -35.906 1 93.94 921 SER A N 1
ATOM 6854 C CA . SER A 1 921 ? 3.219 -50.062 -35.156 1 93.94 921 SER A CA 1
ATOM 6855 C C . SER A 1 921 ? 4.473 -50.312 -35.969 1 93.94 921 SER A C 1
ATOM 6857 O O . SER A 1 921 ? 5.586 -50.344 -35.438 1 93.94 921 SER A O 1
ATOM 6859 N N . ALA A 1 922 ? 4.316 -50.438 -37.281 1 91.56 922 ALA A N 1
ATOM 6860 C CA . ALA A 1 922 ? 5.43 -50.719 -38.156 1 91.56 922 ALA A CA 1
ATOM 6861 C C . ALA A 1 922 ? 6.43 -49.594 -38.188 1 91.56 922 ALA A C 1
ATOM 6863 O O . ALA A 1 922 ? 7.633 -49.812 -38.344 1 91.56 922 ALA A O 1
ATOM 6864 N N . VAL A 1 923 ? 5.867 -48.469 -37.969 1 91.44 923 VAL A N 1
ATOM 6865 C CA . VAL A 1 923 ? 6.734 -47.312 -38.125 1 91.44 923 VAL A CA 1
ATOM 6866 C C . VAL A 1 923 ? 7.168 -46.781 -36.75 1 91.44 923 VAL A C 1
ATOM 6868 O O . VAL A 1 923 ? 8.07 -45.969 -36.656 1 91.44 923 VAL A O 1
ATOM 6871 N N . THR A 1 924 ? 6.551 -47.219 -35.719 1 90.62 924 THR A N 1
ATOM 6872 C CA . THR A 1 924 ? 6.859 -46.688 -34.406 1 90.62 924 THR A CA 1
ATOM 6873 C C . THR A 1 924 ? 7.676 -47.656 -33.594 1 90.62 924 THR A C 1
ATOM 6875 O O . THR A 1 924 ? 8.133 -47.344 -32.5 1 90.62 924 THR A O 1
ATOM 6878 N N . THR A 1 925 ? 7.801 -48.781 -34.031 1 77.25 925 THR A N 1
ATOM 6879 C CA . THR A 1 925 ? 8.648 -49.781 -33.375 1 77.25 925 THR A CA 1
ATOM 6880 C C . THR A 1 925 ? 10.117 -49.531 -33.688 1 77.25 925 THR A C 1
ATOM 6882 O O . THR A 1 925 ? 10.5 -49.438 -34.875 1 77.25 925 THR A O 1
ATOM 6885 N N . PRO A 1 926 ? 10.836 -48.938 -32.656 1 64.38 926 PRO A N 1
ATOM 6886 C CA . PRO A 1 926 ? 12.25 -48.656 -32.906 1 64.38 926 PRO A CA 1
ATOM 6887 C C . PRO A 1 926 ? 12.953 -49.781 -33.688 1 64.38 926 PRO A C 1
ATOM 6889 O O . PRO A 1 926 ? 12.672 -50.969 -33.438 1 64.38 926 PRO A O 1
ATOM 6892 N N . ALA A 1 927 ? 13.492 -49.438 -34.938 1 54.97 927 ALA A N 1
ATOM 6893 C CA . ALA A 1 927 ? 14.383 -50.406 -35.594 1 54.97 927 ALA A CA 1
ATOM 6894 C C . ALA A 1 927 ? 15.461 -50.875 -34.625 1 54.97 927 ALA A C 1
ATOM 6896 O O . ALA A 1 927 ? 16.516 -50.25 -34.5 1 54.97 927 ALA A O 1
ATOM 6897 N N . LYS A 1 928 ? 15.234 -50.75 -33.438 1 51.44 928 LYS A N 1
ATOM 6898 C CA . LYS A 1 928 ? 16.375 -51 -32.562 1 51.44 928 LYS A CA 1
ATOM 6899 C C . LYS A 1 928 ? 17.094 -52.281 -32.938 1 51.44 928 LYS A C 1
ATOM 6901 O O . LYS A 1 928 ? 16.469 -53.312 -33.188 1 51.44 928 LYS A O 1
ATOM 6906 N N . SER A 1 929 ? 18.125 -51.969 -33.5 1 47.56 929 SER A N 1
ATOM 6907 C CA . SER A 1 929 ? 19.219 -52.938 -33.438 1 47.56 929 SER A CA 1
ATOM 6908 C C . SER A 1 929 ? 19.266 -53.656 -32.062 1 47.56 929 SER A C 1
ATOM 6910 O O . SER A 1 929 ? 19.797 -53.094 -31.109 1 47.56 929 SER A O 1
ATOM 6912 N N . VAL A 1 930 ? 18.141 -53.969 -31.578 1 49.25 930 VAL A N 1
ATOM 6913 C CA . VAL A 1 930 ? 18.234 -54.719 -30.328 1 49.25 930 VAL A CA 1
ATOM 6914 C C . VAL A 1 930 ? 19.391 -55.719 -30.422 1 49.25 930 VAL A C 1
ATOM 6916 O O . VAL A 1 930 ? 19.344 -56.625 -31.234 1 49.25 930 VAL A O 1
ATOM 6919 N N . ARG A 1 931 ? 20.547 -55.312 -30.109 1 53.84 931 ARG A N 1
ATOM 6920 C CA . ARG A 1 931 ? 21.578 -56.312 -29.953 1 53.84 931 ARG A CA 1
ATOM 6921 C C . ARG A 1 931 ? 21.062 -57.5 -29.156 1 53.84 931 ARG A C 1
ATOM 6923 O O . ARG A 1 931 ? 20.531 -57.344 -28.062 1 53.84 931 ARG A O 1
ATOM 6930 N N . GLU A 1 932 ? 20.797 -58.406 -29.859 1 58.91 932 GLU A N 1
ATOM 6931 C CA . GLU A 1 932 ? 20.5 -59.656 -29.141 1 58.91 932 GLU A CA 1
ATOM 6932 C C . GLU A 1 932 ? 21.438 -59.844 -27.953 1 58.91 932 GLU A C 1
ATOM 6934 O O . GLU A 1 932 ? 22.641 -59.656 -28.078 1 58.91 932 GLU A O 1
ATOM 6939 N N . PRO A 1 933 ? 20.875 -59.844 -26.688 1 66 933 PRO A N 1
ATOM 6940 C CA . PRO A 1 933 ? 21.766 -60.062 -25.531 1 66 933 PRO A CA 1
ATOM 6941 C C . PRO A 1 933 ? 22.75 -61.219 -25.75 1 66 933 PRO A C 1
ATOM 6943 O O . PRO A 1 933 ? 22.375 -62.25 -26.312 1 66 933 PRO A O 1
ATOM 6946 N N . VAL A 1 934 ? 23.922 -60.875 -25.641 1 74.81 934 VAL A N 1
ATOM 6947 C CA . VAL A 1 934 ? 24.922 -61.938 -25.703 1 74.81 934 VAL A CA 1
ATOM 6948 C C . VAL A 1 934 ? 24.734 -62.906 -24.531 1 74.81 934 VAL A C 1
ATOM 6950 O O . VAL A 1 934 ? 24.688 -62.469 -23.375 1 74.81 934 VAL A O 1
ATOM 6953 N N . VAL A 1 935 ? 24.344 -64.125 -24.938 1 82.81 935 VAL A N 1
ATOM 6954 C CA . VAL A 1 935 ? 24.172 -65.125 -23.891 1 82.81 935 VAL A CA 1
ATOM 6955 C C . VAL A 1 935 ? 25.375 -66.062 -23.859 1 82.81 935 VAL A C 1
ATOM 6957 O O . VAL A 1 935 ? 26.062 -66.25 -24.875 1 82.81 935 VAL A O 1
ATOM 6960 N N . ALA A 1 936 ? 25.609 -66.562 -22.703 1 87 936 ALA A N 1
ATOM 6961 C CA . ALA A 1 936 ? 26.734 -67.5 -22.531 1 87 936 ALA A CA 1
ATOM 6962 C C . ALA A 1 936 ? 26.516 -68.75 -23.344 1 87 936 ALA A C 1
ATOM 6964 O O . ALA A 1 936 ? 25.375 -69.125 -23.625 1 87 936 ALA A O 1
ATOM 6965 N N . PRO A 1 937 ? 27.578 -69.438 -23.75 1 88.44 937 PRO A N 1
ATOM 6966 C CA . PRO A 1 937 ? 27.453 -70.625 -24.547 1 88.44 937 PRO A CA 1
ATOM 6967 C C . PRO A 1 937 ? 26.625 -71.688 -23.844 1 88.44 937 PRO A C 1
ATOM 6969 O O . PRO A 1 937 ? 26.75 -71.875 -22.625 1 88.44 937 PRO A O 1
ATOM 6972 N N . ALA A 1 938 ? 25.953 -72.5 -24.594 1 88.44 938 ALA A N 1
ATOM 6973 C CA . ALA A 1 938 ? 24.984 -73.438 -24.094 1 88.44 938 ALA A CA 1
ATOM 6974 C C . ALA A 1 938 ? 25.672 -74.562 -23.312 1 88.44 938 ALA A C 1
ATOM 6976 O O . ALA A 1 938 ? 25.125 -75.062 -22.344 1 88.44 938 ALA A O 1
ATOM 6977 N N . HIS A 1 939 ? 26.906 -74.875 -23.672 1 91.12 939 HIS A N 1
ATOM 6978 C CA . HIS A 1 939 ? 27.594 -76.062 -23.062 1 91.12 939 HIS A CA 1
ATOM 6979 C C . HIS A 1 939 ? 27.906 -75.75 -21.594 1 91.12 939 HIS A C 1
ATOM 6981 O O . HIS A 1 939 ? 28.109 -76.688 -20.812 1 91.12 939 HIS A O 1
ATOM 6987 N N . MET A 1 940 ? 27.859 -74.438 -21.328 1 92.44 940 MET A N 1
ATOM 6988 C CA . MET A 1 940 ? 28.188 -74.062 -19.953 1 92.44 940 MET A CA 1
ATOM 6989 C C . MET A 1 940 ? 27.016 -74.375 -19.016 1 92.44 940 MET A C 1
ATOM 6991 O O . MET A 1 940 ? 27.172 -74.375 -17.797 1 92.44 940 MET A O 1
ATOM 6995 N N . PHE A 1 941 ? 25.844 -74.75 -19.547 1 91.81 941 PHE A N 1
ATOM 6996 C CA . PHE A 1 941 ? 24.641 -74.938 -18.75 1 91.81 941 PHE A CA 1
ATOM 6997 C C . PHE A 1 941 ? 24.234 -76.438 -18.75 1 91.81 941 PHE A C 1
ATOM 6999 O O . PHE A 1 941 ? 23.172 -76.75 -18.234 1 91.81 941 PHE A O 1
ATOM 7006 N N . ALA A 1 942 ? 24.922 -77.438 -19.406 1 89 942 ALA A N 1
ATOM 7007 C CA . ALA A 1 942 ? 24.594 -78.875 -19.547 1 89 942 ALA A CA 1
ATOM 7008 C C . ALA A 1 942 ? 24.375 -79.5 -18.172 1 89 942 ALA A C 1
ATOM 7010 O O . ALA A 1 942 ? 23.516 -80.375 -18.016 1 89 942 ALA A O 1
ATOM 7011 N N . GLY A 1 943 ? 24.938 -79.125 -17.188 1 87.06 943 GLY A N 1
ATOM 7012 C CA . GLY A 1 943 ? 24.812 -79.688 -15.867 1 87.06 943 GLY A CA 1
ATOM 7013 C C . GLY A 1 943 ? 23.969 -78.875 -14.914 1 87.06 943 GLY A C 1
ATOM 7014 O O . GLY A 1 943 ? 23.859 -79.188 -13.727 1 87.06 943 GLY A O 1
ATOM 7015 N N . THR A 1 944 ? 23.203 -77.812 -15.531 1 93.31 944 THR A N 1
ATOM 7016 C CA . THR A 1 944 ? 22.406 -76.938 -14.672 1 93.31 944 THR A CA 1
ATOM 7017 C C . THR A 1 944 ? 20.922 -77.312 -14.781 1 93.31 944 THR A C 1
ATOM 7019 O O . THR A 1 944 ? 20.5 -77.938 -15.742 1 93.31 944 THR A O 1
ATOM 7022 N N . THR A 1 945 ? 20.031 -77 -13.812 1 93.94 945 THR A N 1
ATOM 7023 C CA . THR A 1 945 ? 18.609 -77.375 -13.781 1 93.94 945 THR A CA 1
ATOM 7024 C C . THR A 1 945 ? 17.734 -76.125 -13.656 1 93.94 945 THR A C 1
ATOM 7026 O O . THR A 1 945 ? 16.531 -76.188 -13.414 1 93.94 945 THR A O 1
ATOM 7029 N N . PHE A 1 946 ? 18.375 -74.812 -13.719 1 90.94 946 PHE A N 1
ATOM 7030 C CA . PHE A 1 946 ? 17.562 -73.625 -13.562 1 90.94 946 PHE A CA 1
ATOM 7031 C C . PHE A 1 946 ? 16.578 -73.438 -14.727 1 90.94 946 PHE A C 1
ATOM 7033 O O . PHE A 1 946 ? 16.875 -73.875 -15.844 1 90.94 946 PHE A O 1
ATOM 7040 N N . THR A 1 947 ? 15.414 -72.938 -14.508 1 91.88 947 THR A N 1
ATOM 7041 C CA . THR A 1 947 ? 14.406 -72.625 -15.516 1 91.88 947 THR A CA 1
ATOM 7042 C C . THR A 1 947 ? 13.844 -71.25 -15.281 1 91.88 947 THR A C 1
ATOM 7044 O O . THR A 1 947 ? 14.148 -70.562 -14.273 1 91.88 947 THR A O 1
ATOM 7047 N N . GLY A 1 948 ? 13.125 -70.75 -16.266 1 93.12 948 GLY A N 1
ATOM 7048 C CA . GLY A 1 948 ? 12.398 -69.5 -16.125 1 93.12 948 GLY A CA 1
ATOM 7049 C C . GLY A 1 948 ? 13.305 -68.312 -16.016 1 93.12 948 GLY A C 1
ATOM 7050 O O . GLY A 1 948 ? 14.281 -68.188 -16.766 1 93.12 948 GLY A O 1
ATOM 7051 N N . GLU A 1 949 ? 12.969 -67.375 -15.125 1 94.12 949 GLU A N 1
ATOM 7052 C CA . GLU A 1 949 ? 13.664 -66.125 -14.992 1 94.12 949 GLU A CA 1
ATOM 7053 C C . GLU A 1 949 ? 15.094 -66.312 -14.484 1 94.12 949 GLU A C 1
ATOM 7055 O O . GLU A 1 949 ? 16 -65.562 -14.867 1 94.12 949 GLU A O 1
ATOM 7060 N N . THR A 1 950 ? 15.336 -67.25 -13.625 1 95.62 950 THR A N 1
ATOM 7061 C CA . THR A 1 950 ? 16.672 -67.562 -13.133 1 95.62 950 THR A CA 1
ATOM 7062 C C . THR A 1 950 ? 17.594 -67.938 -14.273 1 95.62 950 THR A C 1
ATOM 7064 O O . THR A 1 950 ? 18.75 -67.5 -14.352 1 95.62 950 THR A O 1
ATOM 7067 N N . LEU A 1 951 ? 17.078 -68.812 -15.172 1 94.88 951 LEU A N 1
ATOM 7068 C CA . LEU A 1 951 ? 17.859 -69.25 -16.328 1 94.88 951 LEU A CA 1
ATOM 7069 C C . LEU A 1 951 ? 18.188 -68.062 -17.203 1 94.88 951 LEU A C 1
ATOM 7071 O O . LEU A 1 951 ? 19.344 -67.875 -17.625 1 94.88 951 LEU A O 1
ATOM 7075 N N . ARG A 1 952 ? 17.188 -67.25 -17.422 1 94.25 952 ARG A N 1
ATOM 7076 C CA . ARG A 1 952 ? 17.391 -66.062 -18.25 1 94.25 952 ARG A CA 1
ATOM 7077 C C . ARG A 1 952 ? 18.453 -65.125 -17.656 1 94.25 952 ARG A C 1
ATOM 7079 O O . ARG A 1 952 ? 19.344 -64.625 -18.359 1 94.25 952 ARG A O 1
ATOM 7086 N N . LEU A 1 953 ? 18.375 -64.812 -16.391 1 95.31 953 LEU A N 1
ATOM 7087 C CA . LEU A 1 953 ? 19.328 -63.969 -15.688 1 95.31 953 LEU A CA 1
ATOM 7088 C C . LEU A 1 953 ? 20.734 -64.562 -15.75 1 95.31 953 LEU A C 1
ATOM 7090 O O . LEU A 1 953 ? 21.688 -63.812 -16.031 1 95.31 953 LEU A O 1
ATOM 7094 N N . VAL A 1 954 ? 20.859 -65.812 -15.539 1 96.12 954 VAL A N 1
ATOM 7095 C CA . VAL A 1 954 ? 22.172 -66.438 -15.477 1 96.12 954 VAL A CA 1
ATOM 7096 C C . VAL A 1 954 ? 22.812 -66.5 -16.859 1 96.12 954 VAL A C 1
ATOM 7098 O O . VAL A 1 954 ? 24.016 -66.25 -17 1 96.12 954 VAL A O 1
ATOM 7101 N N . GLU A 1 955 ? 21.953 -66.688 -17.875 1 94.75 955 GLU A N 1
ATOM 7102 C CA . GLU A 1 955 ? 22.453 -66.688 -19.234 1 94.75 955 GLU A CA 1
ATOM 7103 C C . GLU A 1 955 ? 23.016 -65.312 -19.609 1 94.75 955 GLU A C 1
ATOM 7105 O O . GLU A 1 955 ? 24.109 -65.25 -20.188 1 94.75 955 GLU A O 1
ATOM 7110 N N . LEU A 1 956 ? 22.328 -64.375 -19.25 1 94 956 LEU A N 1
ATOM 7111 C CA . LEU A 1 956 ? 22.734 -63 -19.578 1 94 956 LEU A CA 1
ATOM 7112 C C . LEU A 1 956 ? 23.938 -62.594 -18.75 1 94 956 LEU A C 1
ATOM 7114 O O . LEU A 1 956 ? 24.906 -62.031 -19.297 1 94 956 LEU A O 1
ATOM 7118 N N . ARG A 1 957 ? 23.906 -62.844 -17.484 1 96.62 957 ARG A N 1
ATOM 7119 C CA . ARG A 1 957 ? 24.953 -62.406 -16.578 1 96.62 957 ARG A CA 1
ATOM 7120 C C . ARG A 1 957 ? 26.25 -63.188 -16.812 1 96.62 957 ARG A C 1
ATOM 7122 O O . ARG A 1 957 ? 27.344 -62.625 -16.688 1 96.62 957 ARG A O 1
ATOM 7129 N N . ALA A 1 958 ? 26.125 -64.438 -17.125 1 96.06 958 ALA A N 1
ATOM 7130 C CA . ALA A 1 958 ? 27.312 -65.25 -17.422 1 96.06 958 ALA A CA 1
ATOM 7131 C C . ALA A 1 958 ? 28.047 -64.75 -18.641 1 96.06 958 ALA A C 1
ATOM 7133 O O . ALA A 1 958 ? 29.281 -64.688 -18.672 1 96.06 958 ALA A O 1
ATOM 7134 N N . ALA A 1 959 ? 27.25 -64.375 -19.609 1 94.88 959 ALA A N 1
ATOM 7135 C CA . ALA A 1 959 ? 27.859 -63.812 -20.812 1 94.88 959 ALA A CA 1
ATOM 7136 C C . ALA A 1 959 ? 28.609 -62.531 -20.484 1 94.88 959 ALA A C 1
ATOM 7138 O O . ALA A 1 959 ? 29.688 -62.281 -21.031 1 94.88 959 ALA A O 1
ATOM 7139 N N . GLN A 1 960 ? 28.062 -61.719 -19.609 1 94.25 960 GLN A N 1
ATOM 7140 C CA . GLN A 1 960 ? 28.688 -60.469 -19.219 1 94.25 960 GLN A CA 1
ATOM 7141 C C . GLN A 1 960 ? 29.953 -60.719 -18.406 1 94.25 960 GLN A C 1
ATOM 7143 O O . GLN A 1 960 ? 30.922 -59.969 -18.484 1 94.25 960 GLN A O 1
ATOM 7148 N N . LEU A 1 961 ? 29.953 -61.75 -17.609 1 95.88 961 LEU A N 1
ATOM 7149 C CA . LEU A 1 961 ? 31.109 -62.094 -16.797 1 95.88 961 LEU A CA 1
ATOM 7150 C C . LEU A 1 961 ? 32.25 -62.594 -17.656 1 95.88 961 LEU A C 1
ATOM 7152 O O . LEU A 1 961 ? 33.438 -62.375 -17.328 1 95.88 961 LEU A O 1
ATOM 7156 N N . ILE A 1 962 ? 31.891 -63.281 -18.766 1 94.5 962 ILE A N 1
ATOM 7157 C CA . ILE A 1 962 ? 32.938 -63.656 -19.719 1 94.5 962 ILE A CA 1
ATOM 7158 C C . ILE A 1 962 ? 33.625 -62.406 -20.297 1 94.5 962 ILE A C 1
ATOM 7160 O O . ILE A 1 962 ? 34.844 -62.375 -20.406 1 94.5 962 ILE A O 1
ATOM 7164 N N . GLU A 1 963 ? 32.812 -61.469 -20.594 1 92.19 963 GLU A N 1
ATOM 7165 C CA . GLU A 1 963 ? 33.344 -60.219 -21.109 1 92.19 963 GLU A CA 1
ATOM 7166 C C . GLU A 1 963 ? 34.094 -59.438 -20.016 1 92.19 963 GLU A C 1
ATOM 7168 O O . GLU A 1 963 ? 35.094 -58.781 -20.297 1 92.19 963 GLU A O 1
ATOM 7173 N N . PHE A 1 964 ? 33.625 -59.5 -18.797 1 94.06 964 PHE A N 1
ATOM 7174 C CA . PHE A 1 964 ? 34.219 -58.812 -17.656 1 94.06 964 PHE A CA 1
ATOM 7175 C C . PHE A 1 964 ? 35.594 -59.406 -17.344 1 94.06 964 PHE A C 1
ATOM 7177 O O . PHE A 1 964 ? 36.562 -58.656 -17.141 1 94.06 964 PHE A O 1
ATOM 7184 N N . GLN A 1 965 ? 35.625 -60.75 -17.391 1 93.75 965 GLN A N 1
ATOM 7185 C CA . GLN A 1 965 ? 36.906 -61.344 -16.984 1 93.75 965 GLN A CA 1
ATOM 7186 C C . GLN A 1 965 ? 37.219 -62.594 -17.797 1 93.75 965 GLN A C 1
ATOM 7188 O O . GLN A 1 965 ? 38.188 -62.594 -18.562 1 93.75 965 GLN A O 1
ATOM 7193 N N . SER A 1 966 ? 36.375 -63.781 -17.531 1 93.69 966 SER A N 1
ATOM 7194 C CA . SER A 1 966 ? 36.75 -65.062 -18.172 1 93.69 966 SER A CA 1
ATOM 7195 C C . SER A 1 966 ? 35.625 -66.062 -18.078 1 93.69 966 SER A C 1
ATOM 7197 O O . SER A 1 966 ? 34.625 -65.875 -17.344 1 93.69 966 SER A O 1
ATOM 7199 N N . VAL A 1 967 ? 35.875 -67.125 -18.812 1 94 967 VAL A N 1
ATOM 7200 C CA . VAL A 1 967 ? 34.938 -68.25 -18.781 1 94 967 VAL A CA 1
ATOM 7201 C C . VAL A 1 967 ? 34.969 -68.875 -17.406 1 94 967 VAL A C 1
ATOM 7203 O O . VAL A 1 967 ? 33.938 -69.375 -16.922 1 94 967 VAL A O 1
ATOM 7206 N N . LYS A 1 968 ? 36.094 -68.875 -16.766 1 94.06 968 LYS A N 1
ATOM 7207 C CA . LYS A 1 968 ? 36.25 -69.5 -15.453 1 94.06 968 LYS A CA 1
ATOM 7208 C C . LYS A 1 968 ? 35.344 -68.812 -14.414 1 94.06 968 LYS A C 1
ATOM 7210 O O . LYS A 1 968 ? 34.688 -69.438 -13.633 1 94.06 968 LYS A O 1
ATOM 7215 N N . ILE A 1 969 ? 35.406 -67.5 -14.484 1 94.88 969 ILE A N 1
ATOM 7216 C CA . ILE A 1 969 ? 34.625 -66.75 -13.516 1 94.88 969 ILE A CA 1
ATOM 7217 C C . ILE A 1 969 ? 33.125 -66.938 -13.797 1 94.88 969 ILE A C 1
ATOM 7219 O O . ILE A 1 969 ? 32.312 -67 -12.875 1 94.88 969 ILE A O 1
ATOM 7223 N N . ALA A 1 970 ? 32.719 -67.062 -15.039 1 96.56 970 ALA A N 1
ATOM 7224 C CA . ALA A 1 970 ? 31.344 -67.312 -15.43 1 96.56 970 ALA A CA 1
ATOM 7225 C C . ALA A 1 970 ? 30.875 -68.688 -14.945 1 96.56 970 ALA A C 1
ATOM 7227 O O . ALA A 1 970 ? 29.75 -68.812 -14.477 1 96.56 970 ALA A O 1
ATOM 7228 N N . GLN A 1 971 ? 31.797 -69.625 -15.047 1 95.62 971 GLN A N 1
ATOM 7229 C CA . GLN A 1 971 ? 31.469 -71 -14.609 1 95.62 971 GLN A CA 1
ATOM 7230 C C . GLN A 1 971 ? 31.281 -71.062 -13.094 1 95.62 971 GLN A C 1
ATOM 7232 O O . GLN A 1 971 ? 30.359 -71.688 -12.602 1 95.62 971 GLN A O 1
ATOM 7237 N N . ARG A 1 972 ? 32.188 -70.375 -12.43 1 95.69 972 ARG A N 1
ATOM 7238 C CA . ARG A 1 972 ? 32.031 -70.312 -10.977 1 95.69 972 ARG A CA 1
ATOM 7239 C C . ARG A 1 972 ? 30.719 -69.688 -10.586 1 95.69 972 ARG A C 1
ATOM 7241 O O . ARG A 1 972 ? 30.047 -70.188 -9.656 1 95.69 972 ARG A O 1
ATOM 7248 N N . TYR A 1 973 ? 30.312 -68.562 -11.234 1 96.94 973 TYR A N 1
ATOM 7249 C CA . TYR A 1 973 ? 29.047 -67.875 -11.031 1 96.94 973 TYR A CA 1
ATOM 7250 C C . TYR A 1 973 ? 27.875 -68.875 -11.281 1 96.94 973 TYR A C 1
ATOM 7252 O O . TYR A 1 973 ? 26.953 -68.938 -10.461 1 96.94 973 TYR A O 1
ATOM 7260 N N . ILE A 1 974 ? 27.938 -69.688 -12.367 1 96.94 974 ILE A N 1
ATOM 7261 C CA . ILE A 1 974 ? 26.875 -70.562 -12.734 1 96.94 974 ILE A CA 1
ATOM 7262 C C . ILE A 1 974 ? 26.75 -71.688 -11.664 1 96.94 974 ILE A C 1
ATOM 7264 O O . ILE A 1 974 ? 25.656 -72 -11.242 1 96.94 974 ILE A O 1
ATOM 7268 N N . ASP A 1 975 ? 27.906 -72.188 -11.172 1 96.25 975 ASP A N 1
ATOM 7269 C CA . ASP A 1 975 ? 27.938 -73.25 -10.164 1 96.25 975 ASP A CA 1
ATOM 7270 C C . ASP A 1 975 ? 27.344 -72.75 -8.844 1 96.25 975 ASP A C 1
ATOM 7272 O O . ASP A 1 975 ? 26.609 -73.5 -8.18 1 96.25 975 ASP A O 1
ATOM 7276 N N . GLN A 1 976 ? 27.672 -71.562 -8.547 1 96.31 976 GLN A N 1
ATOM 7277 C CA . GLN A 1 976 ? 27.172 -71 -7.289 1 96.31 976 GLN A CA 1
ATOM 7278 C C . GLN A 1 976 ? 25.672 -70.75 -7.34 1 96.31 976 GLN A C 1
ATOM 7280 O O . GLN A 1 976 ? 24.969 -71.062 -6.375 1 96.31 976 GLN A O 1
ATOM 7285 N N . VAL A 1 977 ? 25.125 -70.25 -8.438 1 97.62 977 VAL A N 1
ATOM 7286 C CA . VAL A 1 977 ? 23.688 -70 -8.57 1 97.62 977 VAL A CA 1
ATOM 7287 C C . VAL A 1 977 ? 22.969 -71.312 -8.617 1 97.62 977 VAL A C 1
ATOM 7289 O O . VAL A 1 977 ? 21.844 -71.438 -8.102 1 97.62 977 VAL A O 1
ATOM 7292 N N . GLN A 1 978 ? 23.703 -72.438 -9.211 1 96.25 978 GLN A N 1
ATOM 7293 C CA . GLN A 1 978 ? 23.109 -73.75 -9.258 1 96.25 978 GLN A CA 1
ATOM 7294 C C . GLN A 1 978 ? 22.953 -74.375 -7.852 1 96.25 978 GLN A C 1
ATOM 7296 O O . GLN A 1 978 ? 21.938 -75 -7.535 1 96.25 978 GLN A O 1
ATOM 7301 N N . ALA A 1 979 ? 23.969 -74.125 -7.09 1 95.94 979 ALA A N 1
ATOM 7302 C CA . ALA A 1 979 ? 23.906 -74.562 -5.703 1 95.94 979 ALA A CA 1
ATOM 7303 C C . ALA A 1 979 ? 22.75 -73.938 -4.961 1 95.94 979 ALA A C 1
ATOM 7305 O O . ALA A 1 979 ? 22.047 -74.562 -4.191 1 95.94 979 ALA A O 1
ATOM 7306 N N . VAL A 1 980 ? 22.578 -72.625 -5.207 1 97.12 980 VAL A N 1
ATOM 7307 C CA . VAL A 1 980 ? 21.5 -71.875 -4.578 1 97.12 980 VAL A CA 1
ATOM 7308 C C . VAL A 1 980 ? 20.156 -72.312 -5.094 1 97.12 980 VAL A C 1
ATOM 7310 O O . VAL A 1 980 ? 19.203 -72.5 -4.324 1 97.12 980 VAL A O 1
ATOM 7313 N N . TRP A 1 981 ? 20.062 -72.562 -6.41 1 96.62 981 TRP A N 1
ATOM 7314 C CA . TRP A 1 981 ? 18.844 -73.062 -7.051 1 96.62 981 TRP A CA 1
ATOM 7315 C C . TRP A 1 981 ? 18.438 -74.438 -6.465 1 96.62 981 TRP A C 1
ATOM 7317 O O . TRP A 1 981 ? 17.266 -74.625 -6.168 1 96.62 981 TRP A O 1
ATOM 7327 N N . THR A 1 982 ? 19.453 -75.312 -6.223 1 95.38 982 THR A N 1
ATOM 7328 C CA . THR A 1 982 ? 19.188 -76.688 -5.684 1 95.38 982 THR A CA 1
ATOM 7329 C C . THR A 1 982 ? 18.672 -76.562 -4.25 1 95.38 982 THR A C 1
ATOM 7331 O O . THR A 1 982 ? 17.719 -77.25 -3.891 1 95.38 982 THR A O 1
ATOM 7334 N N . ALA A 1 983 ? 19.297 -75.688 -3.592 1 95.69 983 ALA A N 1
ATOM 7335 C CA . ALA A 1 983 ? 18.859 -75.5 -2.217 1 95.69 983 ALA A CA 1
ATOM 7336 C C . ALA A 1 983 ? 17.453 -74.938 -2.178 1 95.69 983 ALA A C 1
ATOM 7338 O O . ALA A 1 983 ? 16.641 -75.25 -1.323 1 95.69 983 ALA A O 1
ATOM 7339 N N . GLU A 1 984 ? 17.156 -73.938 -3.023 1 96.25 984 GLU A N 1
ATOM 7340 C CA . GLU A 1 984 ? 15.844 -73.25 -3.074 1 96.25 984 GLU A CA 1
ATOM 7341 C C . GLU A 1 984 ? 14.75 -74.25 -3.486 1 96.25 984 GLU A C 1
ATOM 7343 O O . GLU A 1 984 ? 13.656 -74.25 -2.928 1 96.25 984 GLU A O 1
ATOM 7348 N N . ARG A 1 985 ? 15.078 -75.25 -4.391 1 92.56 985 ARG A N 1
ATOM 7349 C CA . ARG A 1 985 ? 14.117 -76.25 -4.867 1 92.56 985 ARG A CA 1
ATOM 7350 C C . ARG A 1 985 ? 13.766 -77.25 -3.762 1 92.56 985 ARG A C 1
ATOM 7352 O O . ARG A 1 985 ? 12.641 -77.75 -3.711 1 92.56 985 ARG A O 1
ATOM 7359 N N . ALA A 1 986 ? 14.68 -77.438 -2.939 1 93.69 986 ALA A N 1
ATOM 7360 C CA . ALA A 1 986 ? 14.438 -78.312 -1.813 1 93.69 986 ALA A CA 1
ATOM 7361 C C . ALA A 1 986 ? 13.516 -77.688 -0.785 1 93.69 986 ALA A C 1
ATOM 7363 O O . ALA A 1 986 ? 12.781 -78.375 -0.072 1 93.69 986 ALA A O 1
ATOM 7364 N N . ALA A 1 987 ? 13.531 -76.438 -0.857 1 94 987 ALA A N 1
ATOM 7365 C CA . ALA A 1 987 ? 12.781 -75.688 0.173 1 94 987 ALA A CA 1
ATOM 7366 C C . ALA A 1 987 ? 11.43 -75.25 -0.359 1 94 987 ALA A C 1
ATOM 7368 O O . ALA A 1 987 ? 10.445 -75.188 0.375 1 94 987 ALA A O 1
ATOM 7369 N N . THR A 1 988 ? 11.344 -74.75 -1.568 1 93.94 988 THR A N 1
ATOM 7370 C CA . THR A 1 988 ? 10.133 -74.125 -2.109 1 93.94 988 THR A CA 1
ATOM 7371 C C . THR A 1 988 ? 10.133 -74.188 -3.635 1 93.94 988 THR A C 1
ATOM 7373 O O . THR A 1 988 ? 11.148 -74.562 -4.246 1 93.94 988 THR A O 1
ATOM 7376 N N . GLU A 1 989 ? 8.984 -73.875 -4.203 1 92.38 989 GLU A N 1
ATOM 7377 C CA . GLU A 1 989 ? 8.867 -73.812 -5.656 1 92.38 989 GLU A CA 1
ATOM 7378 C C . GLU A 1 989 ? 9.078 -72.375 -6.148 1 92.38 989 GLU A C 1
ATOM 7380 O O . GLU A 1 989 ? 9.211 -72.125 -7.352 1 92.38 989 GLU A O 1
ATOM 7385 N N . ARG A 1 990 ? 9.203 -71.375 -5.246 1 93.75 990 ARG A N 1
ATOM 7386 C CA . ARG A 1 990 ? 9.477 -70 -5.609 1 93.75 990 ARG A CA 1
ATOM 7387 C C . ARG A 1 990 ? 10.906 -69.812 -6.113 1 93.75 990 ARG A C 1
ATOM 7389 O O . ARG A 1 990 ? 11.766 -70.688 -5.824 1 93.75 990 ARG A O 1
ATOM 7396 N N . THR A 1 991 ? 11.125 -68.812 -6.938 1 95.88 991 THR A N 1
ATOM 7397 C CA . THR A 1 991 ? 12.453 -68.625 -7.523 1 95.88 991 THR A CA 1
ATOM 7398 C C . THR A 1 991 ? 13.031 -67.312 -7.168 1 95.88 991 THR A C 1
ATOM 7400 O O . THR A 1 991 ? 14.055 -66.875 -7.73 1 95.88 991 THR A O 1
ATOM 7403 N N . ASP A 1 992 ? 12.398 -66.5 -6.227 1 96.12 992 ASP A N 1
ATOM 7404 C CA . ASP A 1 992 ? 12.812 -65.188 -5.914 1 96.12 992 ASP A CA 1
ATOM 7405 C C . ASP A 1 992 ? 14.211 -65.125 -5.309 1 96.12 992 ASP A C 1
ATOM 7407 O O . ASP A 1 992 ? 14.977 -64.188 -5.539 1 96.12 992 ASP A O 1
ATOM 7411 N N . PHE A 1 993 ? 14.484 -66.125 -4.527 1 96.44 993 PHE A N 1
ATOM 7412 C CA . PHE A 1 993 ? 15.781 -66.188 -3.857 1 96.44 993 PHE A CA 1
ATOM 7413 C C . PHE A 1 993 ? 16.906 -66.375 -4.867 1 96.44 993 PHE A C 1
ATOM 7415 O O . PHE A 1 993 ? 17.875 -65.625 -4.887 1 96.44 993 PHE A O 1
ATOM 7422 N N . SER A 1 994 ? 16.781 -67.438 -5.781 1 97.31 994 SER A N 1
ATOM 7423 C CA . SER A 1 994 ? 17.797 -67.688 -6.801 1 97.31 994 SER A CA 1
ATOM 7424 C C . SER A 1 994 ? 17.922 -66.5 -7.754 1 97.31 994 SER A C 1
ATOM 7426 O O . SER A 1 994 ? 19.016 -66.125 -8.211 1 97.31 994 SER A O 1
ATOM 7428 N N . GLU A 1 995 ? 16.844 -65.812 -8.039 1 97.31 995 GLU A N 1
ATOM 7429 C CA . GLU A 1 995 ? 16.891 -64.625 -8.891 1 97.31 995 GLU A CA 1
ATOM 7430 C C . GLU A 1 995 ? 17.656 -63.469 -8.219 1 97.31 995 GLU A C 1
ATOM 7432 O O . GLU A 1 995 ? 18.484 -62.844 -8.852 1 97.31 995 GLU A O 1
ATOM 7437 N N . ALA A 1 996 ? 17.328 -63.25 -6.965 1 97.06 996 ALA A N 1
ATOM 7438 C CA . ALA A 1 996 ? 18.016 -62.188 -6.211 1 97.06 996 ALA A CA 1
ATOM 7439 C C . ALA A 1 996 ? 19.516 -62.469 -6.117 1 97.06 996 ALA A C 1
ATOM 7441 O O . ALA A 1 996 ? 20.328 -61.562 -6.242 1 97.06 996 ALA A O 1
ATOM 7442 N N . VAL A 1 997 ? 19.812 -63.688 -5.918 1 97.5 997 VAL A N 1
ATOM 7443 C CA . VAL A 1 997 ? 21.219 -64.062 -5.801 1 97.5 997 VAL A CA 1
ATOM 7444 C C . VAL A 1 997 ? 21.906 -63.938 -7.156 1 97.5 997 VAL A C 1
ATOM 7446 O O . VAL A 1 997 ? 23.062 -63.5 -7.234 1 97.5 997 VAL A O 1
ATOM 7449 N N . ALA A 1 998 ? 21.172 -64.375 -8.172 1 97.44 998 ALA A N 1
ATOM 7450 C CA . ALA A 1 998 ? 21.734 -64.25 -9.508 1 97.44 998 ALA A CA 1
ATOM 7451 C C . ALA A 1 998 ? 22.109 -62.781 -9.781 1 97.44 998 ALA A C 1
ATOM 7453 O O . ALA A 1 998 ? 23.172 -62.5 -10.328 1 97.44 998 ALA A O 1
ATOM 7454 N N . ARG A 1 999 ? 21.297 -61.844 -9.422 1 96.81 999 ARG A N 1
ATOM 7455 C CA . ARG A 1 999 ? 21.531 -60.406 -9.633 1 96.81 999 ARG A CA 1
ATOM 7456 C C . ARG A 1 999 ? 22.625 -59.875 -8.703 1 96.81 999 ARG A C 1
ATOM 7458 O O . ARG A 1 999 ? 23.531 -59.188 -9.133 1 96.81 999 ARG A O 1
ATOM 7465 N N . GLY A 1 1000 ? 22.516 -60.219 -7.449 1 96.38 1000 GLY A N 1
ATOM 7466 C CA . GLY A 1 1000 ? 23.469 -59.719 -6.457 1 96.38 1000 GLY A CA 1
ATOM 7467 C C . GLY A 1 1000 ? 24.875 -60.25 -6.656 1 96.38 1000 GLY A C 1
ATOM 7468 O O . GLY A 1 1000 ? 25.844 -59.5 -6.523 1 96.38 1000 GLY A O 1
ATOM 7469 N N . LEU A 1 1001 ? 24.969 -61.594 -6.898 1 97.12 1001 LEU A N 1
ATOM 7470 C CA . LEU A 1 1001 ? 26.281 -62.188 -7.121 1 97.12 1001 LEU A CA 1
ATOM 7471 C C . LEU A 1 1001 ? 26.953 -61.594 -8.352 1 97.12 1001 LEU A C 1
ATOM 7473 O O . LEU A 1 1001 ? 28.156 -61.344 -8.344 1 97.12 1001 LEU A O 1
ATOM 7477 N N . PHE A 1 1002 ? 26.188 -61.438 -9.352 1 96.75 1002 PHE A N 1
ATOM 7478 C CA . PHE A 1 1002 ? 26.719 -60.781 -10.539 1 96.75 1002 PHE A CA 1
ATOM 7479 C C . PHE A 1 1002 ? 27.234 -59.406 -10.219 1 96.75 1002 PHE A C 1
ATOM 7481 O O . PHE A 1 1002 ? 28.359 -59.031 -10.594 1 96.75 1002 PHE A O 1
ATOM 7488 N N . LYS A 1 1003 ? 26.453 -58.562 -9.57 1 95.75 1003 LYS A N 1
ATOM 7489 C CA . LYS A 1 1003 ? 26.781 -57.188 -9.266 1 95.75 1003 LYS A CA 1
ATOM 7490 C C . LYS A 1 1003 ? 28.078 -57.094 -8.477 1 95.75 1003 LYS A C 1
ATOM 7492 O O . LYS A 1 1003 ? 28.938 -56.25 -8.789 1 95.75 1003 LYS A O 1
ATOM 7497 N N . PHE A 1 1004 ? 28.25 -57.875 -7.465 1 96.5 1004 PHE A N 1
ATOM 7498 C CA . PHE A 1 1004 ? 29.438 -57.812 -6.629 1 96.5 1004 PHE A CA 1
ATOM 7499 C C . PHE A 1 1004 ? 30.641 -58.438 -7.348 1 96.5 1004 PHE A C 1
ATOM 7501 O O . PHE A 1 1004 ? 31.781 -58.125 -7.043 1 96.5 1004 PHE A O 1
ATOM 7508 N N . THR A 1 1005 ? 30.391 -59.375 -8.312 1 96.31 1005 THR A N 1
ATOM 7509 C CA . THR A 1 1005 ? 31.469 -60 -9.078 1 96.31 1005 THR A CA 1
ATOM 7510 C C . THR A 1 1005 ? 31.984 -59.031 -10.141 1 96.31 1005 THR A C 1
ATOM 7512 O O . THR A 1 1005 ? 33.188 -58.812 -10.266 1 96.31 1005 THR A O 1
ATOM 7515 N N . ALA A 1 1006 ? 30.969 -58.438 -10.781 1 95.5 1006 ALA A N 1
ATOM 7516 C CA . ALA A 1 1006 ? 31.328 -57.562 -11.898 1 95.5 1006 ALA A CA 1
ATOM 7517 C C . ALA A 1 1006 ? 31.375 -56.094 -11.453 1 95.5 1006 ALA A C 1
ATOM 7519 O O . ALA A 1 1006 ? 30.688 -55.25 -12.016 1 95.5 1006 ALA A O 1
ATOM 7520 N N . TYR A 1 1007 ? 32.219 -55.812 -10.383 1 94.31 1007 TYR A N 1
ATOM 7521 C CA . TYR A 1 1007 ? 32.375 -54.406 -9.977 1 94.31 1007 TYR A CA 1
ATOM 7522 C C . TYR A 1 1007 ? 33.062 -53.594 -11.062 1 94.31 1007 TYR A C 1
ATOM 7524 O O . TYR A 1 1007 ? 33.875 -54.125 -11.82 1 94.31 1007 TYR A O 1
ATOM 7532 N N . LYS A 1 1008 ? 32.719 -52.375 -11.188 1 94.44 1008 LYS A N 1
ATOM 7533 C CA . LYS A 1 1008 ? 33.188 -51.5 -12.273 1 94.44 1008 LYS A CA 1
ATOM 7534 C C . LYS A 1 1008 ? 34.469 -50.812 -11.906 1 94.44 1008 LYS A C 1
ATOM 7536 O O . LYS A 1 1008 ? 34.469 -49.625 -11.516 1 94.44 1008 LYS A O 1
ATOM 7541 N N . ASP A 1 1009 ? 35.562 -51.469 -12.125 1 92.81 1009 ASP A N 1
ATOM 7542 C CA . ASP A 1 1009 ? 36.906 -50.906 -11.914 1 92.81 1009 ASP A CA 1
ATOM 7543 C C . ASP A 1 1009 ? 37.375 -50.188 -13.156 1 92.81 1009 ASP A C 1
ATOM 7545 O O . ASP A 1 1009 ? 36.625 -49.938 -14.086 1 92.81 1009 ASP A O 1
ATOM 7549 N N . GLU A 1 1010 ? 38.625 -49.781 -13.18 1 92.62 1010 GLU A N 1
ATOM 7550 C CA . GLU A 1 1010 ? 39.188 -49 -14.258 1 92.62 1010 GLU A CA 1
ATOM 7551 C C . GLU A 1 1010 ? 39.156 -49.75 -15.578 1 92.62 1010 GLU A C 1
ATOM 7553 O O . GLU A 1 1010 ? 38.875 -49.156 -16.625 1 92.62 1010 GLU A O 1
ATOM 7558 N N . TYR A 1 1011 ? 39.406 -51.094 -15.57 1 95 1011 TYR A N 1
ATOM 7559 C CA . TYR A 1 1011 ? 39.375 -51.906 -16.781 1 95 1011 TYR A CA 1
ATOM 7560 C C . TYR A 1 1011 ? 37.969 -52.031 -17.359 1 95 1011 TYR A C 1
ATOM 7562 O O . TYR A 1 1011 ? 37.781 -51.875 -18.562 1 95 1011 TYR A O 1
ATOM 7570 N N . GLU A 1 1012 ? 37.094 -52.344 -16.484 1 95.25 1012 GLU A N 1
ATOM 7571 C CA . GLU A 1 1012 ? 35.719 -52.531 -16.906 1 95.25 1012 GLU A CA 1
ATOM 7572 C C . GLU A 1 1012 ? 35.094 -51.25 -17.406 1 95.25 1012 GLU A C 1
ATOM 7574 O O . GLU A 1 1012 ? 34.375 -51.25 -18.422 1 95.25 1012 GLU A O 1
ATOM 7579 N N . VAL A 1 1013 ? 35.281 -50.062 -16.719 1 94.88 1013 VAL A N 1
ATOM 7580 C CA . VAL A 1 1013 ? 34.812 -48.75 -17.156 1 94.88 1013 VAL A CA 1
ATOM 7581 C C . VAL A 1 1013 ? 35.375 -48.406 -18.516 1 94.88 1013 VAL A C 1
ATOM 7583 O O . VAL A 1 1013 ? 34.656 -47.938 -19.406 1 94.88 1013 VAL A O 1
ATOM 7586 N N . ALA A 1 1014 ? 36.625 -48.656 -18.641 1 95 1014 ALA A N 1
ATOM 7587 C CA . ALA A 1 1014 ? 37.281 -48.406 -19.922 1 95 1014 ALA A CA 1
ATOM 7588 C C . ALA A 1 1014 ? 36.625 -49.219 -21.031 1 95 1014 ALA A C 1
ATOM 7590 O O . ALA A 1 1014 ? 36.344 -48.719 -22.125 1 95 1014 ALA A O 1
ATOM 7591 N N . ARG A 1 1015 ? 36.406 -50.5 -20.797 1 95.44 1015 ARG A N 1
ATOM 7592 C CA . ARG A 1 1015 ? 35.781 -51.406 -21.766 1 95.44 1015 ARG A CA 1
ATOM 7593 C C . ARG A 1 1015 ? 34.406 -50.875 -22.156 1 95.44 1015 ARG A C 1
ATOM 7595 O O . ARG A 1 1015 ? 34.062 -50.875 -23.344 1 95.44 1015 ARG A O 1
ATOM 7602 N N . MET A 1 1016 ? 33.625 -50.5 -21.172 1 95.69 1016 MET A N 1
ATOM 7603 C CA . MET A 1 1016 ? 32.281 -50.031 -21.406 1 95.69 1016 MET A CA 1
ATOM 7604 C C . MET A 1 1016 ? 32.25 -48.719 -22.172 1 95.69 1016 MET A C 1
ATOM 7606 O O . MET A 1 1016 ? 31.375 -48.469 -23 1 95.69 1016 MET A O 1
ATOM 7610 N N . LEU A 1 1017 ? 33.156 -47.844 -21.953 1 95.44 1017 LEU A N 1
ATOM 7611 C CA . LEU A 1 1017 ? 33.219 -46.531 -22.609 1 95.44 1017 LEU A CA 1
ATOM 7612 C C . LEU A 1 1017 ? 33.562 -46.688 -24.094 1 95.44 1017 LEU A C 1
ATOM 7614 O O . LEU A 1 1017 ? 33.031 -45.969 -24.938 1 95.44 1017 LEU A O 1
ATOM 7618 N N . VAL A 1 1018 ? 34.438 -47.656 -24.344 1 94 1018 VAL A N 1
ATOM 7619 C CA . VAL A 1 1018 ? 34.906 -47.75 -25.719 1 94 1018 VAL A CA 1
ATOM 7620 C C . VAL A 1 1018 ? 34.125 -48.844 -26.469 1 94 1018 VAL A C 1
ATOM 7622 O O . VAL A 1 1018 ? 34.5 -49.219 -27.578 1 94 1018 VAL A O 1
ATOM 7625 N N . ASP A 1 1019 ? 33.094 -49.312 -25.844 1 93.06 1019 ASP A N 1
ATOM 7626 C CA . ASP A 1 1019 ? 32.219 -50.281 -26.484 1 93.06 1019 ASP A CA 1
ATOM 7627 C C . ASP A 1 1019 ? 31.609 -49.688 -27.75 1 93.06 1019 ASP A C 1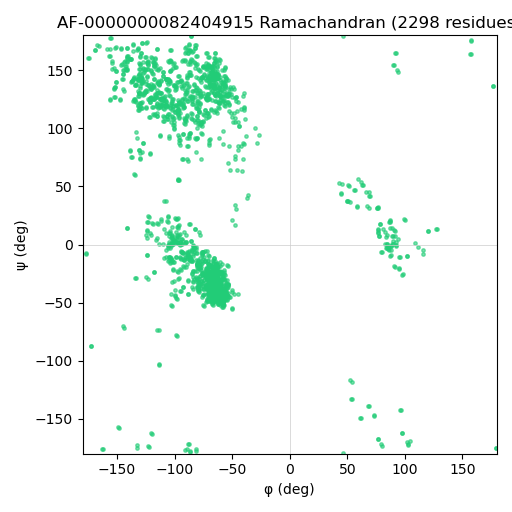
ATOM 7629 O O . ASP A 1 1019 ? 31.016 -48.625 -27.719 1 93.06 1019 ASP A O 1
ATOM 7633 N N . PRO A 1 1020 ? 31.703 -50.344 -28.859 1 90.44 1020 PRO A N 1
ATOM 7634 C CA . PRO A 1 1020 ? 31.141 -49.844 -30.109 1 90.44 1020 PRO A CA 1
ATOM 7635 C C . PRO A 1 1020 ? 29.641 -49.625 -30.031 1 90.44 1020 PRO A C 1
ATOM 7637 O O . PRO A 1 1020 ? 29.125 -48.688 -30.672 1 90.44 1020 PRO A O 1
ATOM 7640 N N . ALA A 1 1021 ? 29.031 -50.469 -29.266 1 89.69 1021 ALA A N 1
ATOM 7641 C CA . ALA A 1 1021 ? 27.594 -50.281 -29.109 1 89.69 1021 ALA A CA 1
ATOM 7642 C C . ALA A 1 1021 ? 27.281 -48.938 -28.453 1 89.69 1021 ALA A C 1
ATOM 7644 O O . ALA A 1 1021 ? 26.266 -48.312 -28.781 1 89.69 1021 ALA A O 1
ATOM 7645 N N . PHE A 1 1022 ? 28.031 -48.5 -27.562 1 92.06 1022 PHE A N 1
ATOM 7646 C CA . PHE A 1 1022 ? 27.828 -47.219 -26.906 1 92.06 1022 PHE A CA 1
ATOM 7647 C C . PHE A 1 1022 ? 28.109 -46.062 -27.875 1 92.06 1022 PHE A C 1
ATOM 7649 O O . PHE A 1 1022 ? 27.391 -45.062 -27.875 1 92.06 1022 PHE A O 1
ATOM 7656 N N . ILE A 1 1023 ? 29.094 -46.219 -28.594 1 91.31 1023 ILE A N 1
ATOM 7657 C CA . ILE A 1 1023 ? 29.453 -45.188 -29.547 1 91.31 1023 ILE A CA 1
ATOM 7658 C C . ILE A 1 1023 ? 28.312 -44.969 -30.547 1 91.31 1023 ILE A C 1
ATOM 7660 O O . ILE A 1 1023 ? 27.969 -43.844 -30.891 1 91.31 1023 ILE A O 1
ATOM 7664 N N . GLU A 1 1024 ? 27.719 -46.062 -30.922 1 88.81 1024 GLU A N 1
ATOM 7665 C CA . GLU A 1 1024 ? 26.578 -45.969 -31.828 1 88.81 1024 GLU A CA 1
ATOM 7666 C C . GLU A 1 1024 ? 25.375 -45.312 -31.141 1 88.81 1024 GLU A C 1
ATOM 7668 O O . GLU A 1 1024 ? 24.594 -44.625 -31.781 1 88.81 1024 GLU A O 1
ATOM 7673 N N . ASP A 1 1025 ? 25.25 -45.656 -29.984 1 89.31 1025 ASP A N 1
ATOM 7674 C CA . ASP A 1 1025 ? 24.172 -45.062 -29.203 1 89.31 1025 ASP A CA 1
ATOM 7675 C C . ASP A 1 1025 ? 24.328 -43.562 -29.109 1 89.31 1025 ASP A C 1
ATOM 7677 O O . ASP A 1 1025 ? 23.359 -42.812 -29.203 1 89.31 1025 ASP A O 1
ATOM 7681 N N . VAL A 1 1026 ? 25.484 -43.062 -28.875 1 91.69 1026 VAL A N 1
ATOM 7682 C CA . VAL A 1 1026 ? 25.766 -41.625 -28.797 1 91.69 1026 VAL A CA 1
ATOM 7683 C C . VAL A 1 1026 ? 25.422 -40.969 -30.125 1 91.69 1026 VAL A C 1
ATOM 7685 O O . VAL A 1 1026 ? 24.828 -39.875 -30.141 1 91.69 1026 VAL A O 1
ATOM 7688 N N . LYS A 1 1027 ? 25.75 -41.594 -31.156 1 86.56 1027 LYS A N 1
ATOM 7689 C CA . LYS A 1 1027 ? 25.453 -41.062 -32.5 1 86.56 1027 LYS A CA 1
ATOM 7690 C C . LYS A 1 1027 ? 23.953 -40.969 -32.75 1 86.56 1027 LYS A C 1
ATOM 7692 O O . LYS A 1 1027 ? 23.469 -40.062 -33.406 1 86.56 1027 LYS A O 1
ATOM 7697 N N . SER A 1 1028 ? 23.328 -41.938 -32.219 1 83.38 1028 SER A N 1
ATOM 7698 C CA . SER A 1 1028 ? 21.875 -41.938 -32.375 1 83.38 1028 SER A CA 1
ATOM 7699 C C . SER A 1 1028 ? 21.219 -40.812 -31.562 1 83.38 1028 SER A C 1
ATOM 7701 O O . SER A 1 1028 ? 20.25 -40.219 -32 1 83.38 1028 SER A O 1
ATOM 7703 N N . GLN A 1 1029 ? 21.734 -40.562 -30.406 1 85.44 1029 GLN A N 1
ATOM 7704 C CA . GLN A 1 1029 ? 21.172 -39.531 -29.531 1 85.44 1029 GLN A CA 1
ATOM 7705 C C . GLN A 1 1029 ? 21.531 -38.125 -30.047 1 85.44 1029 GLN A C 1
ATOM 7707 O O . GLN A 1 1029 ? 20.734 -37.188 -29.906 1 85.44 1029 GLN A O 1
ATOM 7712 N N . VAL A 1 1030 ? 22.781 -38.031 -30.547 1 88.25 1030 VAL A N 1
ATOM 7713 C CA . VAL A 1 1030 ? 23.266 -36.75 -31.047 1 88.25 1030 VAL A CA 1
ATOM 7714 C C . VAL A 1 1030 ? 23.859 -36.938 -32.438 1 88.25 1030 VAL A C 1
ATOM 7716 O O . VAL A 1 1030 ? 25.078 -36.812 -32.625 1 88.25 1030 VAL A O 1
ATOM 7719 N N . PRO A 1 1031 ? 23.016 -37.125 -33.406 1 79.44 1031 PRO A N 1
ATOM 7720 C CA . PRO A 1 1031 ? 23.469 -37.469 -34.75 1 79.44 1031 PRO A CA 1
ATOM 7721 C C . PRO A 1 1031 ? 24.516 -36.469 -35.281 1 79.44 1031 PRO A C 1
ATOM 7723 O O . PRO A 1 1031 ? 25.453 -36.875 -35.969 1 79.44 1031 PRO A O 1
ATOM 7726 N N . ALA A 1 1032 ? 24.516 -35.25 -35.031 1 80.12 1032 ALA A N 1
ATOM 7727 C CA . ALA A 1 1032 ? 25.469 -34.281 -35.562 1 80.12 1032 ALA A CA 1
ATOM 7728 C C . ALA A 1 1032 ? 26.594 -34 -34.562 1 80.12 1032 ALA A C 1
ATOM 7730 O O . ALA A 1 1032 ? 27.344 -33.031 -34.719 1 80.12 1032 ALA A O 1
ATOM 7731 N N . GLY A 1 1033 ? 26.734 -34.938 -33.719 1 87.69 1033 GLY A N 1
ATOM 7732 C CA . GLY A 1 1033 ? 27.734 -34.719 -32.688 1 87.69 1033 GLY A CA 1
ATOM 7733 C C . GLY A 1 1033 ? 29.094 -35.281 -33.062 1 87.69 1033 GLY A C 1
ATOM 7734 O O . GLY A 1 1033 ? 29.188 -36.344 -33.688 1 87.69 1033 GLY A O 1
ATOM 7735 N N . GLU A 1 1034 ? 30.125 -34.469 -32.781 1 90.19 1034 GLU A N 1
ATOM 7736 C CA . GLU A 1 1034 ? 31.5 -34.906 -33 1 90.19 1034 GLU A CA 1
ATOM 7737 C C . GLU A 1 1034 ? 32.344 -34.688 -31.75 1 90.19 1034 GLU A C 1
ATOM 7739 O O . GLU A 1 1034 ? 31.828 -34.281 -30.719 1 90.19 1034 GLU A O 1
ATOM 7744 N N . ASN A 1 1035 ? 33.531 -35.188 -31.844 1 92.12 1035 ASN A N 1
ATOM 7745 C CA . ASN A 1 1035 ? 34.531 -35.031 -30.781 1 92.12 1035 ASN A CA 1
ATOM 7746 C C . ASN A 1 1035 ? 34.031 -35.625 -29.469 1 92.12 1035 ASN A C 1
ATOM 7748 O O . ASN A 1 1035 ? 33.969 -34.938 -28.438 1 92.12 1035 ASN A O 1
ATOM 7752 N N . LEU A 1 1036 ? 33.688 -36.875 -29.516 1 95.31 1036 LEU A N 1
ATOM 7753 C CA . LEU A 1 1036 ? 33.25 -37.594 -28.312 1 95.31 1036 LEU A CA 1
ATOM 7754 C C . LEU A 1 1036 ? 34.344 -37.5 -27.234 1 95.31 1036 LEU A C 1
ATOM 7756 O O . LEU A 1 1036 ? 35.469 -37.906 -27.453 1 95.31 1036 LEU A O 1
ATOM 7760 N N . THR A 1 1037 ? 34 -36.906 -26.078 1 96.06 1037 THR A N 1
ATOM 7761 C CA . THR A 1 1037 ? 34.938 -36.719 -24.969 1 96.06 1037 THR A CA 1
ATOM 7762 C C . THR A 1 1037 ? 34.406 -37.406 -23.703 1 96.06 1037 THR A C 1
ATOM 7764 O O . THR A 1 1037 ? 33.312 -37.094 -23.234 1 96.06 1037 THR A O 1
ATOM 7767 N N . TYR A 1 1038 ? 35.25 -38.375 -23.109 1 96 1038 TYR A N 1
ATOM 7768 C CA . TYR A 1 1038 ? 34.906 -39.031 -21.859 1 96 1038 TYR A CA 1
ATOM 7769 C C . TYR A 1 1038 ? 35.312 -38.219 -20.656 1 96 1038 TYR A C 1
ATOM 7771 O O . TYR A 1 1038 ? 36.469 -37.75 -20.594 1 96 1038 TYR A O 1
ATOM 7779 N N . LYS A 1 1039 ? 34.375 -37.969 -19.734 1 94.31 1039 LYS A N 1
ATOM 7780 C CA . LYS A 1 1039 ? 34.656 -37.188 -18.547 1 94.31 1039 LYS A CA 1
ATOM 7781 C C . LYS A 1 1039 ? 34.969 -38.094 -17.359 1 94.31 1039 LYS A C 1
ATOM 7783 O O . LYS A 1 1039 ? 34.094 -38.781 -16.844 1 94.31 1039 LYS A O 1
ATOM 7788 N N . LEU A 1 1040 ? 36.219 -38.062 -16.859 1 92.25 1040 LEU A N 1
ATOM 7789 C CA . LEU A 1 1040 ? 36.688 -39 -15.828 1 92.25 1040 LEU A CA 1
ATOM 7790 C C . LEU A 1 1040 ? 37.375 -38.25 -14.695 1 92.25 1040 LEU A C 1
ATOM 7792 O O . LEU A 1 1040 ? 37.875 -37.125 -14.898 1 92.25 1040 LEU A O 1
ATOM 7796 N N . HIS A 1 1041 ? 37.281 -38.844 -13.555 1 87.56 1041 HIS A N 1
ATOM 7797 C CA . HIS A 1 1041 ? 38 -38.375 -12.383 1 87.56 1041 HIS A CA 1
ATOM 7798 C C . HIS A 1 1041 ? 38.75 -39.531 -11.719 1 87.56 1041 HIS A C 1
ATOM 7800 O O . HIS A 1 1041 ? 38.375 -40 -10.648 1 87.56 1041 HIS A O 1
ATOM 7806 N N . PRO A 1 1042 ? 39.781 -39.844 -12.266 1 79.25 1042 PRO A N 1
ATOM 7807 C CA . PRO A 1 1042 ? 40.562 -40.969 -11.719 1 79.25 1042 PRO A CA 1
ATOM 7808 C C . PRO A 1 1042 ? 40.969 -40.75 -10.266 1 79.25 1042 PRO A C 1
ATOM 7810 O O . PRO A 1 1042 ? 41.344 -39.625 -9.883 1 79.25 1042 PRO A O 1
ATOM 7813 N N . PRO A 1 1043 ? 40.906 -41.75 -9.438 1 77.69 1043 PRO A N 1
ATOM 7814 C CA . PRO A 1 1043 ? 41.219 -41.625 -8.016 1 77.69 1043 PRO A CA 1
ATOM 7815 C C . PRO A 1 1043 ? 42.594 -41.062 -7.766 1 77.69 1043 PRO A C 1
ATOM 7817 O O . PRO A 1 1043 ? 42.812 -40.312 -6.816 1 77.69 1043 PRO A O 1
ATOM 7820 N N . ILE A 1 1044 ? 43.5 -41.406 -8.656 1 74.06 1044 ILE A N 1
ATOM 7821 C CA . ILE A 1 1044 ? 44.844 -40.969 -8.484 1 74.06 1044 ILE A CA 1
ATOM 7822 C C . ILE A 1 1044 ? 44.906 -39.438 -8.586 1 74.06 1044 ILE A C 1
ATOM 7824 O O . ILE A 1 1044 ? 45.625 -38.781 -7.84 1 74.06 1044 ILE A O 1
ATOM 7828 N N . LEU A 1 1045 ? 44.156 -38.906 -9.469 1 81.5 1045 LEU A N 1
ATOM 7829 C CA . LEU A 1 1045 ? 44.125 -37.469 -9.633 1 81.5 1045 LEU A CA 1
ATOM 7830 C C . LEU A 1 1045 ? 43.406 -36.812 -8.469 1 81.5 1045 LEU A C 1
ATOM 7832 O O . LEU A 1 1045 ? 43.75 -35.688 -8.078 1 81.5 1045 LEU A O 1
ATOM 7836 N N . ARG A 1 1046 ? 42.5 -37.5 -7.902 1 80.88 1046 ARG A N 1
ATOM 7837 C CA . ARG A 1 1046 ? 41.781 -37 -6.727 1 80.88 1046 ARG A CA 1
ATOM 7838 C C . ARG A 1 1046 ? 42.719 -36.844 -5.539 1 80.88 1046 ARG A C 1
ATOM 7840 O O . ARG A 1 1046 ? 42.688 -35.844 -4.812 1 80.88 1046 ARG A O 1
ATOM 7847 N N . VAL A 1 1047 ? 43.531 -37.812 -5.406 1 75.5 1047 VAL A N 1
ATOM 7848 C CA . VAL A 1 1047 ? 44.5 -37.844 -4.305 1 75.5 1047 VAL A CA 1
ATOM 7849 C C . VAL A 1 1047 ? 45.5 -36.719 -4.5 1 75.5 1047 VAL A C 1
ATOM 7851 O O . VAL A 1 1047 ? 45.969 -36.125 -3.531 1 75.5 1047 VAL A O 1
ATOM 7854 N N . MET A 1 1048 ? 45.688 -36.406 -5.715 1 80.88 1048 MET A N 1
ATOM 7855 C CA . MET A 1 1048 ? 46.625 -35.375 -6.039 1 80.88 1048 MET A CA 1
ATOM 7856 C C . MET A 1 1048 ? 46 -34 -5.918 1 80.88 1048 MET A C 1
ATOM 7858 O O . MET A 1 1048 ? 46.656 -32.969 -6.16 1 80.88 1048 MET A O 1
ATOM 7862 N N . GLY A 1 1049 ? 44.75 -34.031 -5.676 1 78.69 1049 GLY A N 1
ATOM 7863 C CA . GLY A 1 1049 ? 44.125 -32.75 -5.344 1 78.69 1049 GLY A CA 1
ATOM 7864 C C . GLY A 1 1049 ? 43.219 -32.219 -6.426 1 78.69 1049 GLY A C 1
ATOM 7865 O O . GLY A 1 1049 ? 42.594 -31.172 -6.273 1 78.69 1049 GLY A O 1
ATOM 7866 N N . ARG A 1 1050 ? 43.094 -32.969 -7.461 1 80.06 1050 ARG A N 1
ATOM 7867 C CA . ARG A 1 1050 ? 42.188 -32.5 -8.516 1 80.06 1050 ARG A CA 1
ATOM 7868 C C . ARG A 1 1050 ? 40.75 -32.688 -8.109 1 80.06 1050 ARG A C 1
ATOM 7870 O O . ARG A 1 1050 ? 40.312 -33.781 -7.766 1 80.06 1050 ARG A O 1
ATOM 7877 N N . LYS A 1 1051 ? 39.938 -31.547 -8.266 1 78.69 1051 LYS A N 1
ATOM 7878 C CA . LYS A 1 1051 ? 38.562 -31.562 -7.773 1 78.69 1051 LYS A CA 1
ATOM 7879 C C . LYS A 1 1051 ? 37.594 -31.734 -8.922 1 78.69 1051 LYS A C 1
ATOM 7881 O O . LYS A 1 1051 ? 36.406 -32.062 -8.695 1 78.69 1051 LYS A O 1
ATOM 7886 N N . LYS A 1 1052 ? 38.062 -31.609 -10.188 1 84.56 1052 LYS A N 1
ATOM 7887 C CA . LYS A 1 1052 ? 37.156 -31.656 -11.328 1 84.56 1052 LYS A CA 1
ATOM 7888 C C . LYS A 1 1052 ? 37.5 -32.812 -12.266 1 84.56 1052 LYS A C 1
ATOM 7890 O O . LYS A 1 1052 ? 38.656 -33.281 -12.273 1 84.56 1052 LYS A O 1
ATOM 7895 N N . LYS A 1 1053 ? 36.625 -33.188 -13.047 1 90.56 1053 LYS A N 1
ATOM 7896 C CA . LYS A 1 1053 ? 36.812 -34.25 -14.023 1 90.56 1053 LYS A CA 1
ATOM 7897 C C . LYS A 1 1053 ? 37.719 -33.781 -15.164 1 90.56 1053 LYS A C 1
ATOM 7899 O O . LYS A 1 1053 ? 37.781 -32.594 -15.477 1 90.56 1053 LYS A O 1
ATOM 7904 N N . ILE A 1 1054 ? 38.406 -34.75 -15.727 1 90.38 1054 ILE A N 1
ATOM 7905 C CA . ILE A 1 1054 ? 39.188 -34.469 -16.922 1 90.38 1054 ILE A CA 1
ATOM 7906 C C . ILE A 1 1054 ? 38.5 -35.031 -18.156 1 90.38 1054 ILE A C 1
ATOM 7908 O O . ILE A 1 1054 ? 37.656 -35.938 -18.047 1 90.38 1054 ILE A O 1
ATOM 7912 N N . GLY A 1 1055 ? 38.844 -34.438 -19.328 1 92.69 1055 GLY A N 1
ATOM 7913 C CA . GLY A 1 1055 ? 38.281 -34.875 -20.594 1 92.69 1055 GLY A CA 1
ATOM 7914 C C . GLY A 1 1055 ? 39.25 -35.625 -21.469 1 92.69 1055 GLY A C 1
ATOM 7915 O O . GLY A 1 1055 ? 40.375 -35.188 -21.688 1 92.69 1055 GLY A O 1
ATOM 7916 N N . LEU A 1 1056 ? 38.844 -36.844 -21.812 1 94.25 1056 LEU A N 1
ATOM 7917 C CA . LEU A 1 1056 ? 39.625 -37.625 -22.75 1 94.25 1056 LEU A CA 1
ATOM 7918 C C . LEU A 1 1056 ? 38.969 -37.625 -24.141 1 94.25 1056 LEU A C 1
ATOM 7920 O O . LEU A 1 1056 ? 38.031 -38.375 -24.406 1 94.25 1056 LEU A O 1
ATOM 7924 N N . GLY A 1 1057 ? 39.562 -36.875 -25 1 93.31 1057 GLY A N 1
ATOM 7925 C CA . GLY A 1 1057 ? 39.062 -36.719 -26.359 1 93.31 1057 GLY A CA 1
ATOM 7926 C C . GLY A 1 1057 ? 39.469 -37.844 -27.266 1 93.31 1057 GLY A C 1
ATOM 7927 O O . GLY A 1 1057 ? 40.094 -38.812 -26.844 1 93.31 1057 GLY A O 1
ATOM 7928 N N . PRO A 1 1058 ? 39.094 -37.75 -28.531 1 92.56 1058 PRO A N 1
ATOM 7929 C CA . PRO A 1 1058 ? 39.281 -38.844 -29.484 1 92.56 1058 PRO A CA 1
ATOM 7930 C C . PRO A 1 1058 ? 40.75 -39.281 -29.578 1 92.56 1058 PRO A C 1
ATOM 7932 O O . PRO A 1 1058 ? 41.031 -40.469 -29.734 1 92.56 1058 PRO A O 1
ATOM 7935 N N . LYS A 1 1059 ? 41.688 -38.438 -29.391 1 90.88 1059 LYS A N 1
ATOM 7936 C CA . LYS A 1 1059 ? 43.094 -38.75 -29.5 1 90.88 1059 LYS A CA 1
ATOM 7937 C C . LYS A 1 1059 ? 43.531 -39.656 -28.344 1 90.88 1059 LYS A C 1
ATOM 7939 O O . LYS A 1 1059 ? 44.531 -40.375 -28.453 1 90.88 1059 LYS A O 1
ATOM 7944 N N . SER A 1 1060 ? 42.844 -39.625 -27.328 1 91.81 1060 SER A N 1
ATOM 7945 C CA . SER A 1 1060 ? 43.25 -40.375 -26.125 1 91.81 1060 SER A CA 1
ATOM 7946 C C . SER A 1 1060 ? 42.438 -41.656 -25.969 1 91.81 1060 SER A C 1
ATOM 7948 O O . SER A 1 1060 ? 42.625 -42.375 -25 1 91.81 1060 SER A O 1
ATOM 7950 N N . HIS A 1 1061 ? 41.656 -42 -26.922 1 94.12 1061 HIS A N 1
ATOM 7951 C CA . HIS A 1 1061 ? 40.781 -43.156 -26.781 1 94.12 1061 HIS A CA 1
ATOM 7952 C C . HIS A 1 1061 ? 41.594 -44.469 -26.812 1 94.12 1061 HIS A C 1
ATOM 7954 O O . HIS A 1 1061 ? 41.156 -45.469 -26.234 1 94.12 1061 HIS A O 1
ATOM 7960 N N . VAL A 1 1062 ? 42.75 -44.406 -27.453 1 93.75 1062 VAL A N 1
ATOM 7961 C CA . VAL A 1 1062 ? 43.562 -45.594 -27.578 1 93.75 1062 VAL A CA 1
ATOM 7962 C C . VAL A 1 1062 ? 44.031 -46.031 -26.188 1 93.75 1062 VAL A C 1
ATOM 7964 O O . VAL A 1 1062 ? 44.156 -47.25 -25.938 1 93.75 1062 VAL A O 1
ATOM 7967 N N . ALA A 1 1063 ? 44.219 -45.031 -25.375 1 93.44 1063 ALA A N 1
ATOM 7968 C CA . ALA A 1 1063 ? 44.625 -45.375 -24.016 1 93.44 1063 ALA A CA 1
ATOM 7969 C C . ALA A 1 1063 ? 43.562 -46.188 -23.297 1 93.44 1063 ALA A C 1
ATOM 7971 O O . ALA A 1 1063 ? 43.875 -47.094 -22.531 1 93.44 1063 ALA A O 1
ATOM 7972 N N . LEU A 1 1064 ? 42.312 -45.844 -23.438 1 94.19 1064 LEU A N 1
ATOM 7973 C CA . LEU A 1 1064 ? 41.219 -46.562 -22.797 1 94.19 1064 LEU A CA 1
ATOM 7974 C C . LEU A 1 1064 ? 41.031 -47.938 -23.422 1 94.19 1064 LEU A C 1
ATOM 7976 O O . LEU A 1 1064 ? 40.656 -48.906 -22.734 1 94.19 1064 LEU A O 1
ATOM 7980 N N . LYS A 1 1065 ? 41.312 -48.062 -24.719 1 94.62 1065 LYS A N 1
ATOM 7981 C CA . LYS A 1 1065 ? 41.219 -49.375 -25.391 1 94.62 1065 LYS A CA 1
ATOM 7982 C C . LYS A 1 1065 ? 42.281 -50.312 -24.844 1 94.62 1065 LYS A C 1
ATOM 7984 O O . LYS A 1 1065 ? 42 -51.5 -24.656 1 94.62 1065 LYS A O 1
ATOM 7989 N N . VAL A 1 1066 ? 43.438 -49.719 -24.625 1 94.88 1066 VAL A N 1
ATOM 7990 C CA . VAL A 1 1066 ? 44.531 -50.531 -24.078 1 94.88 1066 VAL A CA 1
ATOM 7991 C C . VAL A 1 1066 ? 44.188 -50.938 -22.641 1 94.88 1066 VAL A C 1
ATOM 7993 O O . VAL A 1 1066 ? 44.406 -52.094 -22.25 1 94.88 1066 VAL A O 1
ATOM 7996 N N . LEU A 1 1067 ? 43.688 -50 -21.969 1 94.19 1067 LEU A N 1
ATOM 7997 C CA . LEU A 1 1067 ? 43.312 -50.281 -20.578 1 94.19 1067 LEU A CA 1
ATOM 7998 C C . LEU A 1 1067 ? 42.25 -51.344 -20.516 1 94.19 1067 LEU A C 1
ATOM 8000 O O . LEU A 1 1067 ? 42.25 -52.219 -19.641 1 94.19 1067 LEU A O 1
ATOM 8004 N N . ALA A 1 1068 ? 41.312 -51.375 -21.391 1 94.5 1068 ALA A N 1
ATOM 8005 C CA . ALA A 1 1068 ? 40.219 -52.375 -21.453 1 94.5 1068 ALA A CA 1
ATOM 8006 C C . ALA A 1 1068 ? 40.781 -53.781 -21.641 1 94.5 1068 ALA A C 1
ATOM 8008 O O . ALA A 1 1068 ? 40.219 -54.75 -21.109 1 94.5 1068 ALA A O 1
ATOM 8009 N N . LYS A 1 1069 ? 41.875 -53.906 -22.344 1 93 1069 LYS A N 1
ATOM 8010 C CA . LYS A 1 1069 ? 42.469 -55.188 -22.625 1 93 1069 LYS A CA 1
ATOM 8011 C C . LYS A 1 1069 ? 43.25 -55.719 -21.422 1 93 1069 LYS A C 1
ATOM 8013 O O . LYS A 1 1069 ? 43.594 -56.875 -21.359 1 93 1069 LYS A O 1
ATOM 8018 N N . GLY A 1 1070 ? 43.469 -54.812 -20.547 1 93.5 1070 GLY A N 1
ATOM 8019 C CA . GLY A 1 1070 ? 44.219 -55.188 -19.344 1 93.5 1070 GLY A CA 1
ATOM 8020 C C . GLY A 1 1070 ? 43.406 -55.906 -18.312 1 93.5 1070 GLY A C 1
ATOM 8021 O O . GLY A 1 1070 ? 43.844 -56.156 -17.188 1 93.5 1070 GLY A O 1
ATOM 8022 N N . LYS A 1 1071 ? 42.25 -56.312 -18.609 1 92.75 1071 LYS A N 1
ATOM 8023 C CA . LYS A 1 1071 ? 41.344 -57 -17.672 1 92.75 1071 LYS A CA 1
ATOM 8024 C C . LYS A 1 1071 ? 42 -58.25 -17.109 1 92.75 1071 LYS A C 1
ATOM 8026 O O . LYS A 1 1071 ? 41.656 -58.719 -16.016 1 92.75 1071 LYS A O 1
ATOM 8031 N N . LYS A 1 1072 ? 42.969 -58.844 -17.766 1 91.75 1072 LYS A N 1
ATOM 8032 C CA . LYS A 1 1072 ? 43.625 -60.062 -17.328 1 91.75 1072 LYS A CA 1
ATOM 8033 C C . LYS A 1 1072 ? 44.469 -59.812 -16.062 1 91.75 1072 LYS A C 1
ATOM 8035 O O . LYS A 1 1072 ? 44.75 -60.75 -15.328 1 91.75 1072 LYS A O 1
ATOM 8040 N N . LEU A 1 1073 ? 44.75 -58.562 -15.891 1 93.5 1073 LEU A N 1
ATOM 8041 C CA . LEU A 1 1073 ? 45.562 -58.219 -14.727 1 93.5 1073 LEU A CA 1
ATOM 8042 C C . LEU A 1 1073 ? 44.719 -58.156 -13.461 1 93.5 1073 LEU A C 1
ATOM 8044 O O . LEU A 1 1073 ? 45.25 -58.188 -12.352 1 93.5 1073 LEU A O 1
ATOM 8048 N N . ARG A 1 1074 ? 43.469 -58.094 -13.641 1 92.88 1074 ARG A N 1
ATOM 8049 C CA . ARG A 1 1074 ? 42.562 -58 -12.508 1 92.88 1074 ARG A CA 1
ATOM 8050 C C . ARG A 1 1074 ? 42.781 -59.125 -11.508 1 92.88 1074 ARG A C 1
ATOM 8052 O O . ARG A 1 1074 ? 42.812 -60.281 -11.875 1 92.88 1074 ARG A O 1
ATOM 8059 N N . GLY A 1 1075 ? 42.906 -58.781 -10.266 1 85.38 1075 GLY A N 1
ATOM 8060 C CA . GLY A 1 1075 ? 43.031 -59.75 -9.203 1 85.38 1075 GLY A CA 1
ATOM 8061 C C . GLY A 1 1075 ? 44.438 -60.312 -9.07 1 85.38 1075 GLY A C 1
ATOM 8062 O O . GLY A 1 1075 ? 44.719 -61.094 -8.156 1 85.38 1075 GLY A O 1
ATOM 8063 N N . THR A 1 1076 ? 45.25 -59.938 -10 1 90.44 1076 THR A N 1
ATOM 8064 C CA . THR A 1 1076 ? 46.625 -60.406 -9.906 1 90.44 1076 THR A CA 1
ATOM 8065 C C . THR A 1 1076 ? 47.5 -59.406 -9.125 1 90.44 1076 THR A C 1
ATOM 8067 O O . THR A 1 1076 ? 47.062 -58.281 -8.859 1 90.44 1076 THR A O 1
ATOM 8070 N N . LYS A 1 1077 ? 48.688 -59.812 -8.797 1 90.56 1077 LYS A N 1
ATOM 8071 C CA . LYS A 1 1077 ? 49.594 -58.938 -8.062 1 90.56 1077 LYS A CA 1
ATOM 8072 C C . LYS A 1 1077 ? 50.062 -57.781 -8.93 1 90.56 1077 LYS A C 1
ATOM 8074 O O . LYS A 1 1077 ? 50.562 -56.781 -8.414 1 90.56 1077 LYS A O 1
ATOM 8079 N N . LEU A 1 1078 ? 49.906 -57.938 -10.18 1 91.88 1078 LEU A N 1
ATOM 8080 C CA . LEU A 1 1078 ? 50.375 -56.906 -11.102 1 91.88 1078 LEU A CA 1
ATOM 8081 C C . LEU A 1 1078 ? 49.312 -55.875 -11.383 1 91.88 1078 LEU A C 1
ATOM 8083 O O . LEU A 1 1078 ? 49.531 -54.938 -12.133 1 91.88 1078 LEU A O 1
ATOM 8087 N N . ASP A 1 1079 ? 48.219 -56.062 -10.734 1 92.12 1079 ASP A N 1
ATOM 8088 C CA . ASP A 1 1079 ? 47.094 -55.094 -10.906 1 92.12 1079 ASP A CA 1
ATOM 8089 C C . ASP A 1 1079 ? 47.344 -53.844 -10.062 1 92.12 1079 ASP A C 1
ATOM 8091 O O . ASP A 1 1079 ? 47.156 -53.875 -8.844 1 92.12 1079 ASP A O 1
ATOM 8095 N N . PRO A 1 1080 ? 47.75 -52.75 -10.688 1 88.75 1080 PRO A N 1
ATOM 8096 C CA . PRO A 1 1080 ? 48.062 -51.531 -9.906 1 88.75 1080 PRO A CA 1
ATOM 8097 C C . PRO A 1 1080 ? 46.812 -50.969 -9.242 1 88.75 1080 PRO A C 1
ATOM 8099 O O . PRO A 1 1080 ? 46.906 -50.344 -8.18 1 88.75 1080 PRO A O 1
ATOM 8102 N N . PHE A 1 1081 ? 45.625 -51.094 -9.758 1 90.12 1081 PHE A N 1
ATOM 8103 C CA . PHE A 1 1081 ? 44.406 -50.531 -9.234 1 90.12 1081 PHE A CA 1
ATOM 8104 C C . PHE A 1 1081 ? 43.844 -51.375 -8.094 1 90.12 1081 PHE A C 1
ATOM 8106 O O . PHE A 1 1081 ? 43.062 -50.906 -7.27 1 90.12 1081 PHE A O 1
ATOM 8113 N N . GLY A 1 1082 ? 44.219 -52.625 -8.07 1 89.56 1082 GLY A N 1
ATOM 8114 C CA . GLY A 1 1082 ? 43.719 -53.562 -7.062 1 89.56 1082 GLY A CA 1
ATOM 8115 C C . GLY A 1 1082 ? 44.156 -53.188 -5.652 1 89.56 1082 GLY A C 1
ATOM 8116 O O . GLY A 1 1082 ? 43.531 -53.625 -4.684 1 89.56 1082 GLY A O 1
ATOM 8117 N N . TYR A 1 1083 ? 45.094 -52.312 -5.539 1 88.69 1083 TYR A N 1
ATOM 8118 C CA . TYR A 1 1083 ? 45.625 -51.938 -4.223 1 88.69 1083 TYR A CA 1
ATOM 8119 C C . TYR A 1 1083 ? 44.844 -50.781 -3.629 1 88.69 1083 TYR A C 1
ATOM 8121 O O . TYR A 1 1083 ? 45 -50.469 -2.449 1 88.69 1083 TYR A O 1
ATOM 8129 N N . MET A 1 1084 ? 44 -50.219 -4.395 1 88.12 1084 MET A N 1
ATOM 8130 C CA . MET A 1 1084 ? 43.188 -49.125 -3.9 1 88.12 1084 MET A CA 1
ATOM 8131 C C . MET A 1 1084 ? 42.156 -49.625 -2.881 1 88.12 1084 MET A C 1
ATOM 8133 O O . MET A 1 1084 ? 41.688 -50.75 -2.977 1 88.12 1084 MET A O 1
ATOM 8137 N N . HIS A 1 1085 ? 41.844 -48.781 -1.909 1 90 1085 HIS A N 1
ATOM 8138 C CA . HIS A 1 1085 ? 40.969 -49.156 -0.801 1 90 1085 HIS A CA 1
ATOM 8139 C C . HIS A 1 1085 ? 39.625 -49.656 -1.307 1 90 1085 HIS A C 1
ATOM 8141 O O . HIS A 1 1085 ? 39.125 -50.688 -0.844 1 90 1085 HIS A O 1
ATOM 8147 N N . VAL A 1 1086 ? 38.969 -48.969 -2.227 1 91.31 1086 VAL A N 1
ATOM 8148 C CA . VAL A 1 1086 ? 37.625 -49.312 -2.707 1 91.31 1086 VAL A CA 1
ATOM 8149 C C . VAL A 1 1086 ? 37.656 -50.688 -3.367 1 91.31 1086 VAL A C 1
ATOM 8151 O O . VAL A 1 1086 ? 36.719 -51.469 -3.24 1 91.31 1086 VAL A O 1
ATOM 8154 N N . ARG A 1 1087 ? 38.75 -51.062 -4.082 1 92.38 1087 ARG A N 1
ATOM 8155 C CA . ARG A 1 1087 ? 38.875 -52.344 -4.746 1 92.38 1087 ARG A CA 1
ATOM 8156 C C . ARG A 1 1087 ? 39 -53.5 -3.729 1 92.38 1087 ARG A C 1
ATOM 8158 O O . ARG A 1 1087 ? 38.438 -54.562 -3.926 1 92.38 1087 ARG A O 1
ATOM 8165 N N . LYS A 1 1088 ? 39.688 -53.188 -2.674 1 93.62 1088 LYS A N 1
ATOM 8166 C CA . LYS A 1 1088 ? 39.781 -54.156 -1.6 1 93.62 1088 LYS A CA 1
ATOM 8167 C C . LYS A 1 1088 ? 38.438 -54.438 -0.965 1 93.62 1088 LYS A C 1
ATOM 8169 O O . LYS A 1 1088 ? 38.062 -55.562 -0.723 1 93.62 1088 LYS A O 1
ATOM 8174 N N . VAL A 1 1089 ? 37.781 -53.312 -0.763 1 95 1089 VAL A N 1
ATOM 8175 C CA . VAL A 1 1089 ? 36.469 -53.438 -0.139 1 95 1089 VAL A CA 1
ATOM 8176 C C . VAL A 1 1089 ? 35.531 -54.188 -1.052 1 95 1089 VAL A C 1
ATOM 8178 O O . VAL A 1 1089 ? 34.688 -55 -0.579 1 95 1089 VAL A O 1
ATOM 8181 N N . GLU A 1 1090 ? 35.594 -54 -2.354 1 95.19 1090 GLU A N 1
ATOM 8182 C CA . GLU A 1 1090 ? 34.75 -54.688 -3.316 1 95.19 1090 GLU A CA 1
ATOM 8183 C C . GLU A 1 1090 ? 35 -56.188 -3.289 1 95.19 1090 GLU A C 1
ATOM 8185 O O . GLU A 1 1090 ? 34.031 -56.969 -3.334 1 95.19 1090 GLU A O 1
ATOM 8190 N N . ARG A 1 1091 ? 36.219 -56.625 -3.158 1 94.5 1091 ARG A N 1
ATOM 8191 C CA . ARG A 1 1091 ? 36.531 -58.062 -3.092 1 94.5 1091 ARG A CA 1
ATOM 8192 C C . ARG A 1 1091 ? 36.062 -58.688 -1.778 1 94.5 1091 ARG A C 1
ATOM 8194 O O . ARG A 1 1091 ? 35.594 -59.812 -1.752 1 94.5 1091 ARG A O 1
ATOM 8201 N N . GLU A 1 1092 ? 36.188 -57.844 -0.796 1 95.19 1092 GLU A N 1
ATOM 8202 C CA . GLU A 1 1092 ? 35.719 -58.281 0.502 1 95.19 1092 GLU A CA 1
ATOM 8203 C C . GLU A 1 1092 ? 34.188 -58.469 0.503 1 95.19 1092 GLU A C 1
ATOM 8205 O O . GLU A 1 1092 ? 33.688 -59.406 1.084 1 95.19 1092 GLU A O 1
ATOM 8210 N N . LEU A 1 1093 ? 33.531 -57.5 -0.115 1 96.06 1093 LEU A N 1
ATOM 8211 C CA . LEU A 1 1093 ? 32.094 -57.531 -0.197 1 96.06 1093 LEU A CA 1
ATOM 8212 C C . LEU A 1 1093 ? 31.625 -58.812 -0.915 1 96.06 1093 LEU A C 1
ATOM 8214 O O . LEU A 1 1093 ? 30.625 -59.406 -0.526 1 96.06 1093 LEU A O 1
ATOM 8218 N N . LEU A 1 1094 ? 32.344 -59.25 -1.991 1 95.94 1094 LEU A N 1
ATOM 8219 C CA . LEU A 1 1094 ? 32 -60.438 -2.738 1 95.94 1094 LEU A CA 1
ATOM 8220 C C . LEU A 1 1094 ? 32.156 -61.688 -1.868 1 95.94 1094 LEU A C 1
ATOM 8222 O O . LEU A 1 1094 ? 31.281 -62.531 -1.831 1 95.94 1094 LEU A O 1
ATOM 8226 N N . ALA A 1 1095 ? 33.25 -61.75 -1.129 1 95.69 1095 ALA A N 1
ATOM 8227 C CA . ALA A 1 1095 ? 33.531 -62.875 -0.263 1 95.69 1095 ALA A CA 1
ATOM 8228 C C . ALA A 1 1095 ? 32.469 -63 0.836 1 95.69 1095 ALA A C 1
ATOM 8230 O O . ALA A 1 1095 ? 31.984 -64.125 1.134 1 95.69 1095 ALA A O 1
ATOM 8231 N N . GLU A 1 1096 ? 32.219 -61.844 1.326 1 96.06 1096 GLU A N 1
ATOM 8232 C CA . GLU A 1 1096 ? 31.219 -61.812 2.389 1 96.06 1096 GLU A CA 1
ATOM 8233 C C . GLU A 1 1096 ? 29.844 -62.219 1.863 1 96.06 1096 GLU A C 1
ATOM 8235 O O . GLU A 1 1096 ? 29.094 -62.938 2.537 1 96.06 1096 GLU A O 1
ATOM 8240 N N . TYR A 1 1097 ? 29.469 -61.719 0.708 1 97.12 1097 TYR A N 1
ATOM 8241 C CA . TYR A 1 1097 ? 28.188 -62.031 0.113 1 97.12 1097 TYR A CA 1
ATOM 8242 C C . TYR A 1 1097 ? 28.062 -63.531 -0.2 1 97.12 1097 TYR A C 1
ATOM 8244 O O . TYR A 1 1097 ? 27.031 -64.125 0.049 1 97.12 1097 TYR A O 1
ATOM 8252 N N . GLU A 1 1098 ? 29.156 -64.188 -0.692 1 96.62 1098 GLU A N 1
ATOM 8253 C CA . GLU A 1 1098 ? 29.172 -65.562 -1.015 1 96.62 1098 GLU A CA 1
ATOM 8254 C C . GLU A 1 1098 ? 28.984 -66.438 0.237 1 96.62 1098 GLU A C 1
ATOM 8256 O O . GLU A 1 1098 ? 28.203 -67.375 0.227 1 96.62 1098 GLU A O 1
ATOM 8261 N N . ALA A 1 1099 ? 29.672 -66 1.243 1 95.81 1099 ALA A N 1
ATOM 8262 C CA . ALA A 1 1099 ? 29.547 -66.75 2.506 1 95.81 1099 ALA A CA 1
ATOM 8263 C C . ALA A 1 1099 ? 28.141 -66.625 3.068 1 95.81 1099 ALA A C 1
ATOM 8265 O O . ALA A 1 1099 ? 27.578 -67.562 3.566 1 95.81 1099 ALA A O 1
ATOM 8266 N N . MET A 1 1100 ? 27.672 -65.375 2.959 1 96.19 1100 MET A N 1
ATOM 8267 C CA . MET A 1 1100 ? 26.328 -65.125 3.477 1 96.19 1100 MET A CA 1
ATOM 8268 C C . MET A 1 1100 ? 25.266 -65.875 2.717 1 96.19 1100 MET A C 1
ATOM 8270 O O . MET A 1 1100 ? 24.375 -66.5 3.324 1 96.19 1100 MET A O 1
ATOM 8274 N N . ILE A 1 1101 ? 25.391 -66 1.429 1 96.44 1101 ILE A N 1
ATOM 8275 C CA . ILE A 1 1101 ? 24.422 -66.688 0.588 1 96.44 1101 ILE A CA 1
ATOM 8276 C C . ILE A 1 1101 ? 24.516 -68.188 0.851 1 96.44 1101 ILE A C 1
ATOM 8278 O O . ILE A 1 1101 ? 23.5 -68.875 0.865 1 96.44 1101 ILE A O 1
ATOM 8282 N N . ALA A 1 1102 ? 25.781 -68.75 1.058 1 95.25 1102 ALA A N 1
ATOM 8283 C CA . ALA A 1 1102 ? 25.953 -70.125 1.387 1 95.25 1102 ALA A CA 1
ATOM 8284 C C . ALA A 1 1102 ? 25.266 -70.5 2.701 1 95.25 1102 ALA A C 1
ATOM 8286 O O . ALA A 1 1102 ? 24.609 -71.5 2.809 1 95.25 1102 ALA A O 1
ATOM 8287 N N . ASP A 1 1103 ? 25.375 -69.562 3.605 1 94.88 1103 ASP A N 1
ATOM 8288 C CA . ASP A 1 1103 ? 24.75 -69.812 4.906 1 94.88 1103 ASP A CA 1
ATOM 8289 C C . ASP A 1 1103 ? 23.219 -69.75 4.793 1 94.88 1103 ASP A C 1
ATOM 8291 O O . ASP A 1 1103 ? 22.531 -70.562 5.387 1 94.88 1103 ASP A O 1
ATOM 8295 N N . LEU A 1 1104 ? 22.75 -68.75 4.047 1 95.5 1104 LEU A N 1
ATOM 8296 C CA . LEU A 1 1104 ? 21.312 -68.625 3.867 1 95.5 1104 LEU A CA 1
ATOM 8297 C C . LEU A 1 1104 ? 20.734 -69.875 3.127 1 95.5 1104 LEU A C 1
ATOM 8299 O O . LEU A 1 1104 ? 19.625 -70.312 3.42 1 95.5 1104 LEU A O 1
ATOM 8303 N N . SER A 1 1105 ? 21.547 -70.375 2.18 1 95 1105 SER A N 1
ATOM 8304 C CA . SER A 1 1105 ? 21.094 -71.562 1.393 1 95 1105 SER A CA 1
ATOM 8305 C C . SER A 1 1105 ? 21 -72.812 2.252 1 95 1105 SER A C 1
ATOM 8307 O O . SER A 1 1105 ? 20.094 -73.625 2.062 1 95 1105 SER A O 1
ATOM 8309 N N . ARG A 1 1106 ? 21.844 -72.938 3.207 1 92.5 1106 ARG A N 1
ATOM 8310 C CA . ARG A 1 1106 ? 21.859 -74.125 4.082 1 92.5 1106 ARG A CA 1
ATOM 8311 C C . ARG A 1 1106 ? 20.672 -74.125 5.027 1 92.5 1106 ARG A C 1
ATOM 8313 O O . ARG A 1 1106 ? 20.188 -75.188 5.438 1 92.5 1106 ARG A O 1
ATOM 8320 N N . THR A 1 1107 ? 20.266 -72.938 5.316 1 91.81 1107 THR A N 1
ATOM 8321 C CA . THR A 1 1107 ? 19.203 -72.812 6.316 1 91.81 1107 THR A CA 1
ATOM 8322 C C . THR A 1 1107 ? 17.891 -72.375 5.668 1 91.81 1107 THR A C 1
ATOM 8324 O O . THR A 1 1107 ? 16.953 -72 6.359 1 91.81 1107 THR A O 1
ATOM 8327 N N . LEU A 1 1108 ? 17.828 -72.438 4.348 1 92.75 1108 LEU A N 1
ATOM 8328 C CA . LEU A 1 1108 ? 16.656 -71.938 3.639 1 92.75 1108 LEU A CA 1
ATOM 8329 C C . LEU A 1 1108 ? 15.422 -72.75 3.932 1 92.75 1108 LEU A C 1
ATOM 8331 O O . LEU A 1 1108 ? 15.453 -74 3.783 1 92.75 1108 LEU A O 1
ATOM 8335 N N . ALA A 1 1109 ? 14.445 -72.188 4.578 1 88.5 1109 ALA A N 1
ATOM 8336 C CA . ALA A 1 1109 ? 13.172 -72.875 4.883 1 88.5 1109 ALA A CA 1
ATOM 8337 C C . ALA A 1 1109 ? 12 -71.938 4.484 1 88.5 1109 ALA A C 1
ATOM 8339 O O . ALA A 1 1109 ? 12.188 -70.812 4.121 1 88.5 1109 ALA A O 1
ATOM 8340 N N . THR A 1 1110 ? 10.906 -72.625 4.512 1 87.44 1110 THR A N 1
ATOM 8341 C CA . THR A 1 1110 ? 9.703 -71.875 4.16 1 87.44 1110 THR A CA 1
ATOM 8342 C C . THR A 1 1110 ? 9.508 -70.688 5.109 1 87.44 1110 THR A C 1
ATOM 8344 O O . THR A 1 1110 ? 9.094 -69.625 4.684 1 87.44 1110 THR A O 1
ATOM 8347 N N . ASP A 1 1111 ? 9.883 -71.25 6.391 1 84.19 1111 ASP A N 1
ATOM 8348 C CA . ASP A 1 1111 ? 9.82 -70.188 7.387 1 84.19 1111 ASP A CA 1
ATOM 8349 C C . ASP A 1 1111 ? 11.023 -69.25 7.273 1 84.19 1111 ASP A C 1
ATOM 8351 O O . ASP A 1 1111 ? 12.172 -69.688 7.297 1 84.19 1111 ASP A O 1
ATOM 8355 N N . GLY A 1 1112 ? 10.922 -67.938 6.633 1 90.75 1112 GLY A N 1
ATOM 8356 C CA . GLY A 1 1112 ? 12.008 -67 6.508 1 90.75 1112 GLY A CA 1
ATOM 8357 C C . GLY A 1 1112 ? 12.398 -66.75 5.066 1 90.75 1112 GLY A C 1
ATOM 8358 O O . GLY A 1 1112 ? 13.352 -66 4.805 1 90.75 1112 GLY A O 1
ATOM 8359 N N . TYR A 1 1113 ? 11.812 -67.438 4.164 1 94.25 1113 TYR A N 1
ATOM 8360 C CA . TYR A 1 1113 ? 12.117 -67.312 2.742 1 94.25 1113 TYR A CA 1
ATOM 8361 C C . TYR A 1 1113 ? 12.141 -65.875 2.312 1 94.25 1113 TYR A C 1
ATOM 8363 O O . TYR A 1 1113 ? 13.078 -65.438 1.643 1 94.25 1113 TYR A O 1
ATOM 8371 N N . ASP A 1 1114 ? 11.211 -65.062 2.754 1 94.62 1114 ASP A N 1
ATOM 8372 C CA . ASP A 1 1114 ? 11.109 -63.688 2.35 1 94.62 1114 ASP A CA 1
ATOM 8373 C C . ASP A 1 1114 ? 12.281 -62.875 2.904 1 94.62 1114 ASP A C 1
ATOM 8375 O O . ASP A 1 1114 ? 12.773 -61.938 2.244 1 94.62 1114 ASP A O 1
ATOM 8379 N N . ARG A 1 1115 ? 12.594 -63.219 4.035 1 94.56 1115 ARG A N 1
ATOM 8380 C CA . ARG A 1 1115 ? 13.758 -62.562 4.633 1 94.56 1115 ARG A CA 1
ATOM 8381 C C . ARG A 1 1115 ? 15.031 -62.875 3.848 1 94.56 1115 ARG A C 1
ATOM 8383 O O . ARG A 1 1115 ? 15.852 -62 3.605 1 94.56 1115 ARG A O 1
ATOM 8390 N N . ALA A 1 1116 ? 15.203 -64.125 3.5 1 95.5 1116 ALA A N 1
ATOM 8391 C CA . ALA A 1 1116 ? 16.375 -64.562 2.721 1 95.5 1116 ALA A CA 1
ATOM 8392 C C . ALA A 1 1116 ? 16.406 -63.812 1.374 1 95.5 1116 ALA A C 1
ATOM 8394 O O . ALA A 1 1116 ? 17.469 -63.406 0.913 1 95.5 1116 ALA A O 1
ATOM 8395 N N . VAL A 1 1117 ? 15.258 -63.656 0.801 1 96.31 1117 VAL A N 1
ATOM 8396 C CA . VAL A 1 1117 ? 15.172 -62.938 -0.48 1 96.31 1117 VAL A CA 1
ATOM 8397 C C . VAL A 1 1117 ? 15.562 -61.469 -0.303 1 96.31 1117 VAL A C 1
ATOM 8399 O O . VAL A 1 1117 ? 16.297 -60.938 -1.124 1 96.31 1117 VAL A O 1
ATOM 8402 N N . GLU A 1 1118 ? 15.086 -60.844 0.742 1 95.5 1118 GLU A N 1
ATOM 8403 C CA . GLU A 1 1118 ? 15.391 -59.438 1.016 1 95.5 1118 GLU A CA 1
ATOM 8404 C C . GLU A 1 1118 ? 16.891 -59.25 1.229 1 95.5 1118 GLU A C 1
ATOM 8406 O O . GLU A 1 1118 ? 17.469 -58.281 0.719 1 95.5 1118 GLU A O 1
ATOM 8411 N N . ILE A 1 1119 ? 17.406 -60.125 1.938 1 95.81 1119 ILE A N 1
ATOM 8412 C CA . ILE A 1 1119 ? 18.844 -60.031 2.219 1 95.81 1119 ILE A CA 1
ATOM 8413 C C . ILE A 1 1119 ? 19.625 -60.219 0.926 1 95.81 1119 ILE A C 1
ATOM 8415 O O . ILE A 1 1119 ? 20.562 -59.469 0.654 1 95.81 1119 ILE A O 1
ATOM 8419 N N . ALA A 1 1120 ? 19.188 -61.219 0.127 1 96.44 1120 ALA A N 1
ATOM 8420 C CA . ALA A 1 1120 ? 19.875 -61.531 -1.125 1 96.44 1120 ALA A CA 1
ATOM 8421 C C . ALA A 1 1120 ? 19.766 -60.375 -2.107 1 96.44 1120 ALA A C 1
ATOM 8423 O O . ALA A 1 1120 ? 20.625 -60.188 -2.967 1 96.44 1120 ALA A O 1
ATOM 8424 N N . ALA A 1 1121 ? 18.75 -59.5 -1.952 1 95.88 1121 ALA A N 1
ATOM 8425 C CA . ALA A 1 1121 ? 18.5 -58.406 -2.896 1 95.88 1121 ALA A CA 1
ATOM 8426 C C . ALA A 1 1121 ? 19.172 -57.125 -2.447 1 95.88 1121 ALA A C 1
ATOM 8428 O O . ALA A 1 1121 ? 19.219 -56.156 -3.199 1 95.88 1121 ALA A O 1
ATOM 8429 N N . LEU A 1 1122 ? 19.781 -56.938 -1.347 1 95.12 1122 LEU A N 1
ATOM 8430 C CA . LEU A 1 1122 ? 20.312 -55.75 -0.723 1 95.12 1122 LEU A CA 1
ATOM 8431 C C . LEU A 1 1122 ? 21.484 -55.188 -1.519 1 95.12 1122 LEU A C 1
ATOM 8433 O O . LEU A 1 1122 ? 21.797 -54 -1.418 1 95.12 1122 LEU A O 1
ATOM 8437 N N . PRO A 1 1123 ? 22.188 -56.062 -2.27 1 94.38 1123 PRO A N 1
ATOM 8438 C CA . PRO A 1 1123 ? 23.297 -55.5 -3.049 1 94.38 1123 PRO A CA 1
ATOM 8439 C C . PRO A 1 1123 ? 22.859 -54.344 -3.943 1 94.38 1123 PRO A C 1
ATOM 8441 O O . PRO A 1 1123 ? 23.688 -53.5 -4.336 1 94.38 1123 PRO A O 1
ATOM 8444 N N . ASP A 1 1124 ? 21.641 -54.156 -4.234 1 92.12 1124 ASP A N 1
ATOM 8445 C CA . ASP A 1 1124 ? 21.141 -53.094 -5.086 1 92.12 1124 ASP A CA 1
ATOM 8446 C C . ASP A 1 1124 ? 21.344 -51.719 -4.43 1 92.12 1124 ASP A C 1
ATOM 8448 O O . ASP A 1 1124 ? 21.391 -50.688 -5.113 1 92.12 1124 ASP A O 1
ATOM 8452 N N . VAL A 1 1125 ? 21.516 -51.656 -3.158 1 91.88 1125 VAL A N 1
ATOM 8453 C CA . VAL A 1 1125 ? 21.703 -50.406 -2.41 1 91.88 1125 VAL A CA 1
ATOM 8454 C C . VAL A 1 1125 ? 23.125 -49.875 -2.646 1 91.88 1125 VAL A C 1
ATOM 8456 O O . VAL A 1 1125 ? 23.359 -48.656 -2.561 1 91.88 1125 VAL A O 1
ATOM 8459 N N . VAL A 1 1126 ? 23.984 -50.781 -2.953 1 94.69 1126 VAL A N 1
ATOM 8460 C CA . VAL A 1 1126 ? 25.375 -50.406 -3.131 1 94.69 1126 VAL A CA 1
ATOM 8461 C C . VAL A 1 1126 ? 25.578 -49.844 -4.535 1 94.69 1126 VAL A C 1
ATOM 8463 O O . VAL A 1 1126 ? 25.859 -50.562 -5.477 1 94.69 1126 VAL A O 1
ATOM 8466 N N . ARG A 1 1127 ? 25.438 -48.531 -4.648 1 93.69 1127 ARG A N 1
ATOM 8467 C CA . ARG A 1 1127 ? 25.562 -47.812 -5.93 1 93.69 1127 ARG A CA 1
ATOM 8468 C C . ARG A 1 1127 ? 26.625 -46.75 -5.859 1 93.69 1127 ARG A C 1
ATOM 8470 O O . ARG A 1 1127 ? 27.016 -46.312 -4.77 1 93.69 1127 ARG A O 1
ATOM 8477 N N . GLY A 1 1128 ? 27.141 -46.438 -7.078 1 93 1128 GLY A N 1
ATOM 8478 C CA . GLY A 1 1128 ? 28.016 -45.281 -7.164 1 93 1128 GLY A CA 1
ATOM 8479 C C . GLY A 1 1128 ? 29.484 -45.656 -7.234 1 93 1128 GLY A C 1
ATOM 8480 O O . GLY A 1 1128 ? 29.844 -46.812 -7.426 1 93 1128 GLY A O 1
ATOM 8481 N N . TYR A 1 1129 ? 30.297 -44.625 -7.094 1 92.25 1129 TYR A N 1
ATOM 8482 C CA . TYR A 1 1129 ? 31.75 -44.75 -7.168 1 92.25 1129 TYR A CA 1
ATOM 8483 C C . TYR A 1 1129 ? 32.406 -44.062 -5.977 1 92.25 1129 TYR A C 1
ATOM 8485 O O . TYR A 1 1129 ? 31.844 -43.125 -5.398 1 92.25 1129 TYR A O 1
ATOM 8493 N N . GLU A 1 1130 ? 33.5 -44.594 -5.559 1 89.75 1130 GLU A N 1
ATOM 8494 C CA . GLU A 1 1130 ? 34.375 -44 -4.535 1 89.75 1130 GLU A CA 1
ATOM 8495 C C . GLU A 1 1130 ? 33.594 -43.688 -3.273 1 89.75 1130 GLU A C 1
ATOM 8497 O O . GLU A 1 1130 ? 32.844 -44.531 -2.748 1 89.75 1130 GLU A O 1
ATOM 8502 N N . ASP A 1 1131 ? 33.562 -42.312 -2.93 1 88.69 1131 ASP A N 1
ATOM 8503 C CA . ASP A 1 1131 ? 32.938 -41.938 -1.653 1 88.69 1131 ASP A CA 1
ATOM 8504 C C . ASP A 1 1131 ? 31.453 -42.219 -1.649 1 88.69 1131 ASP A C 1
ATOM 8506 O O . ASP A 1 1131 ? 30.875 -42.562 -0.609 1 88.69 1131 ASP A O 1
ATOM 8510 N N . ILE A 1 1132 ? 30.781 -42.062 -2.771 1 91.44 1132 ILE A N 1
ATOM 8511 C CA . ILE A 1 1132 ? 29.359 -42.344 -2.873 1 91.44 1132 ILE A CA 1
ATOM 8512 C C . ILE A 1 1132 ? 29.094 -43.812 -2.643 1 91.44 1132 ILE A C 1
ATOM 8514 O O . ILE A 1 1132 ? 28.172 -44.188 -1.93 1 91.44 1132 ILE A O 1
ATOM 8518 N N . LYS A 1 1133 ? 29.922 -44.688 -3.168 1 94.12 1133 LYS A N 1
ATOM 8519 C CA . LYS A 1 1133 ? 29.797 -46.156 -2.986 1 94.12 1133 LYS A CA 1
ATOM 8520 C C . LYS A 1 1133 ? 30.047 -46.531 -1.534 1 94.12 1133 LYS A C 1
ATOM 8522 O O . LYS A 1 1133 ? 29.312 -47.344 -0.971 1 94.12 1133 LYS A O 1
ATOM 8527 N N . LEU A 1 1134 ? 31.125 -45.969 -0.975 1 94.06 1134 LEU A N 1
ATOM 8528 C CA . LEU A 1 1134 ? 31.438 -46.25 0.419 1 94.06 1134 LEU A CA 1
ATOM 8529 C C . LEU A 1 1134 ? 30.281 -45.844 1.332 1 94.06 1134 LEU A C 1
ATOM 8531 O O . LEU A 1 1134 ? 29.953 -46.562 2.279 1 94.06 1134 LEU A O 1
ATOM 8535 N N . GLY A 1 1135 ? 29.734 -44.688 0.998 1 93.44 1135 GLY A N 1
ATOM 8536 C CA . GLY A 1 1135 ? 28.562 -44.281 1.758 1 93.44 1135 GLY A CA 1
ATOM 8537 C C . GLY A 1 1135 ? 27.406 -45.25 1.64 1 93.44 1135 GLY A C 1
ATOM 8538 O O . GLY A 1 1135 ? 26.734 -45.562 2.629 1 93.44 1135 GLY A O 1
ATOM 8539 N N . ASN A 1 1136 ? 27.156 -45.812 0.454 1 93.38 1136 ASN A N 1
ATOM 8540 C CA . ASN A 1 1136 ? 26.062 -46.75 0.217 1 93.38 1136 ASN A CA 1
ATOM 8541 C C . ASN A 1 1136 ? 26.344 -48.094 0.829 1 93.38 1136 ASN A C 1
ATOM 8543 O O . ASN A 1 1136 ? 25.438 -48.844 1.19 1 93.38 1136 ASN A O 1
ATOM 8547 N N . ILE A 1 1137 ? 27.641 -48.469 0.977 1 95.81 1137 ILE A N 1
ATOM 8548 C CA . ILE A 1 1137 ? 28.031 -49.719 1.631 1 95.81 1137 ILE A CA 1
ATOM 8549 C C . ILE A 1 1137 ? 27.688 -49.656 3.117 1 95.81 1137 ILE A C 1
ATOM 8551 O O . ILE A 1 1137 ? 27.234 -50.625 3.705 1 95.81 1137 ILE A O 1
ATOM 8555 N N . GLU A 1 1138 ? 27.938 -48.469 3.602 1 95.06 1138 GLU A N 1
ATOM 8556 C CA . GLU A 1 1138 ? 27.547 -48.281 4.996 1 95.06 1138 GLU A CA 1
ATOM 8557 C C . GLU A 1 1138 ? 26.047 -48.469 5.176 1 95.06 1138 GLU A C 1
ATOM 8559 O O . GLU A 1 1138 ? 25.594 -49.062 6.164 1 95.06 1138 GLU A O 1
ATOM 8564 N N . LEU A 1 1139 ? 25.344 -47.938 4.246 1 93.38 1139 LEU A N 1
ATOM 8565 C CA . LEU A 1 1139 ? 23.891 -48.125 4.281 1 93.38 1139 LEU A CA 1
ATOM 8566 C C . LEU A 1 1139 ? 23.531 -49.594 4.141 1 93.38 1139 LEU A C 1
ATOM 8568 O O . LEU A 1 1139 ? 22.625 -50.094 4.82 1 93.38 1139 LEU A O 1
ATOM 8572 N N . TYR A 1 1140 ? 24.203 -50.406 3.289 1 95.06 1140 TYR A N 1
ATOM 8573 C CA . TYR A 1 1140 ? 24.031 -51.844 3.07 1 95.06 1140 TYR A CA 1
ATOM 8574 C C . TYR A 1 1140 ? 24.297 -52.625 4.355 1 95.06 1140 TYR A C 1
ATOM 8576 O O . TYR A 1 1140 ? 23.484 -53.438 4.746 1 95.06 1140 TYR A O 1
ATOM 8584 N N . LYS A 1 1141 ? 25.297 -52.219 5.035 1 95.38 1141 LYS A N 1
ATOM 8585 C CA . LYS A 1 1141 ? 25.656 -52.875 6.273 1 95.38 1141 LYS A CA 1
ATOM 8586 C C . LYS A 1 1141 ? 24.641 -52.594 7.375 1 95.38 1141 LYS A C 1
ATOM 8588 O O . LYS A 1 1141 ? 24.297 -53.5 8.156 1 95.38 1141 LYS A O 1
ATOM 8593 N N . THR A 1 1142 ? 24.266 -51.406 7.379 1 95.12 1142 THR A N 1
ATOM 8594 C CA . THR A 1 1142 ? 23.25 -51.031 8.359 1 95.12 1142 THR A CA 1
ATOM 8595 C C . THR A 1 1142 ? 21.969 -51.812 8.133 1 95.12 1142 THR A C 1
ATOM 8597 O O . THR A 1 1142 ? 21.359 -52.312 9.078 1 95.12 1142 THR A O 1
ATOM 8600 N N . ARG A 1 1143 ? 21.609 -51.969 6.875 1 94.69 1143 ARG A N 1
ATOM 8601 C CA . ARG A 1 1143 ? 20.391 -52.719 6.547 1 94.69 1143 ARG A CA 1
ATOM 8602 C C . ARG A 1 1143 ? 20.547 -54.188 6.875 1 94.69 1143 ARG A C 1
ATOM 8604 O O . ARG A 1 1143 ? 19.594 -54.844 7.312 1 94.69 1143 ARG A O 1
ATOM 8611 N N . LEU A 1 1144 ? 21.688 -54.844 6.688 1 95.5 1144 LEU A N 1
ATOM 8612 C CA . LEU A 1 1144 ? 21.969 -56.219 7.035 1 95.5 1144 LEU A CA 1
ATOM 8613 C C . LEU A 1 1144 ? 21.812 -56.438 8.531 1 95.5 1144 LEU A C 1
ATOM 8615 O O . LEU A 1 1144 ? 21.203 -57.438 8.953 1 95.5 1144 LEU A O 1
ATOM 8619 N N . ARG A 1 1145 ? 22.266 -55.406 9.25 1 94.25 1145 ARG A N 1
ATOM 8620 C CA . ARG A 1 1145 ? 22.156 -55.5 10.703 1 94.25 1145 ARG A CA 1
ATOM 8621 C C . ARG A 1 1145 ? 20.688 -55.438 11.133 1 94.25 1145 ARG A C 1
ATOM 8623 O O . ARG A 1 1145 ? 20.281 -56.188 12.047 1 94.25 1145 ARG A O 1
ATOM 8630 N N . GLU A 1 1146 ? 20.047 -54.656 10.5 1 93.94 1146 GLU A N 1
ATOM 8631 C CA . GLU A 1 1146 ? 18.625 -54.531 10.812 1 93.94 1146 GLU A CA 1
ATOM 8632 C C . GLU A 1 1146 ? 17.891 -55.844 10.531 1 93.94 1146 GLU A C 1
ATOM 8634 O O . GLU A 1 1146 ? 16.891 -56.156 11.18 1 93.94 1146 GLU A O 1
ATOM 8639 N N . LEU A 1 1147 ? 18.438 -56.656 9.523 1 93.94 1147 LEU A N 1
ATOM 8640 C CA . LEU A 1 1147 ? 17.812 -57.906 9.141 1 93.94 1147 LEU A CA 1
ATOM 8641 C C . LEU A 1 1147 ? 18.422 -59.094 9.898 1 93.94 1147 LEU A C 1
ATOM 8643 O O . LEU A 1 1147 ? 18.125 -60.25 9.602 1 93.94 1147 LEU A O 1
ATOM 8647 N N . GLY A 1 1148 ? 19.344 -58.844 10.852 1 89.88 1148 GLY A N 1
ATOM 8648 C CA . GLY A 1 1148 ? 19.875 -59.844 11.773 1 89.88 1148 GLY A CA 1
ATOM 8649 C C . GLY A 1 1148 ? 21.125 -60.531 11.25 1 89.88 1148 GLY A C 1
ATOM 8650 O O . GLY A 1 1148 ? 21.453 -61.625 11.688 1 89.88 1148 GLY A O 1
ATOM 8651 N N . VAL A 1 1149 ? 21.719 -59.938 10.148 1 86.75 1149 VAL A N 1
ATOM 8652 C CA . VAL A 1 1149 ? 22.938 -60.531 9.586 1 86.75 1149 VAL A CA 1
ATOM 8653 C C . VAL A 1 1149 ? 24.156 -59.719 10.023 1 86.75 1149 VAL A C 1
ATOM 8655 O O . VAL A 1 1149 ? 24.203 -58.5 9.805 1 86.75 1149 VAL A O 1
ATOM 8658 N N . GLY A 1 1150 ? 25.141 -60.312 10.711 1 72.44 1150 GLY A N 1
ATOM 8659 C CA . GLY A 1 1150 ? 26.391 -59.688 11.07 1 72.44 1150 GLY A CA 1
ATOM 8660 C C . GLY A 1 1150 ? 26.391 -59.062 12.453 1 72.44 1150 GLY A C 1
ATOM 8661 O O . GLY A 1 1150 ? 25.328 -58.938 13.062 1 72.44 1150 GLY A O 1
ATOM 8662 N N . GLU A 1 1151 ? 27.578 -59 13.258 1 59.25 1151 GLU A N 1
ATOM 8663 C CA . GLU A 1 1151 ? 27.797 -58.312 14.539 1 59.25 1151 GLU A CA 1
ATOM 8664 C C . GLU A 1 1151 ? 27.953 -56.812 14.359 1 59.25 1151 GLU A C 1
ATOM 8666 O O . GLU A 1 1151 ? 28.516 -56.344 13.359 1 59.25 1151 GLU A O 1
ATOM 8671 N N . MET B 1 1 ? -13.375 20.969 74 1 25.08 1 MET B N 1
ATOM 8672 C CA . MET B 1 1 ? -12.641 21.781 73 1 25.08 1 MET B CA 1
ATOM 8673 C C . MET B 1 1 ? -11.906 20.906 72 1 25.08 1 MET B C 1
ATOM 8675 O O . MET B 1 1 ? -10.812 20.406 72.312 1 25.08 1 MET B O 1
ATOM 8679 N N . THR B 1 2 ? -12.547 19.969 71.375 1 30 2 THR B N 1
ATOM 8680 C CA . THR B 1 2 ? -12.156 18.812 70.562 1 30 2 THR B CA 1
ATOM 8681 C C . THR B 1 2 ? -11.391 19.25 69.312 1 30 2 THR B C 1
ATOM 8683 O O . THR B 1 2 ? -11.867 20.094 68.562 1 30 2 THR B O 1
ATOM 8686 N N . GLU B 1 3 ? -10.023 19.312 69.438 1 27.81 3 GLU B N 1
ATOM 8687 C CA . GLU B 1 3 ? -9.062 19.703 68.438 1 27.81 3 GLU B CA 1
ATOM 8688 C C . GLU B 1 3 ? -9.422 19.094 67.062 1 27.81 3 GLU B C 1
ATOM 8690 O O . GLU B 1 3 ? -9.523 17.875 66.938 1 27.81 3 GLU B O 1
ATOM 8695 N N . LEU B 1 4 ? -10.32 19.781 66.312 1 29.3 4 LEU B N 1
ATOM 8696 C CA . LEU B 1 4 ? -10.688 19.484 64.938 1 29.3 4 LEU B CA 1
ATOM 8697 C C . LEU B 1 4 ? -9.445 19.266 64.062 1 29.3 4 LEU B C 1
ATOM 8699 O O . LEU B 1 4 ? -8.625 20.172 63.906 1 29.3 4 LEU B O 1
ATOM 8703 N N . VAL B 1 5 ? -8.773 18.094 64.25 1 30.58 5 VAL B N 1
ATOM 8704 C CA . VAL B 1 5 ? -7.633 17.594 63.469 1 30.58 5 VAL B CA 1
ATOM 8705 C C . VAL B 1 5 ? -7.844 17.859 61.969 1 30.58 5 VAL B C 1
ATOM 8707 O O . VAL B 1 5 ? -8.727 17.266 61.344 1 30.58 5 VAL B O 1
ATOM 8710 N N . SER B 1 6 ? -7.91 19.078 61.594 1 27.33 6 SER B N 1
ATOM 8711 C CA . SER B 1 6 ? -7.938 19.578 60.219 1 27.33 6 SER B CA 1
ATOM 8712 C C . SER B 1 6 ? -6.852 18.922 59.375 1 27.33 6 SER B C 1
ATOM 8714 O O . SER B 1 6 ? -5.695 19.344 59.406 1 27.33 6 SER B O 1
ATOM 8716 N N . GLY B 1 7 ? -6.508 17.656 59.594 1 29.98 7 GLY B N 1
ATOM 8717 C CA . GLY B 1 7 ? -5.426 17.016 58.844 1 29.98 7 GLY B CA 1
ATOM 8718 C C . GLY B 1 7 ? -5.582 17.156 57.344 1 29.98 7 GLY B C 1
ATOM 8719 O O . GLY B 1 7 ? -6.449 16.516 56.75 1 29.98 7 GLY B O 1
ATOM 8720 N N . VAL B 1 8 ? -5.527 18.297 56.844 1 33.59 8 VAL B N 1
ATOM 8721 C CA . VAL B 1 8 ? -5.34 18.406 55.406 1 33.59 8 VAL B CA 1
ATOM 8722 C C . VAL B 1 8 ? -4.328 17.375 54.938 1 33.59 8 VAL B C 1
ATOM 8724 O O . VAL B 1 8 ? -3.17 17.375 55.344 1 33.59 8 VAL B O 1
ATOM 8727 N N . ALA B 1 9 ? -4.629 16.109 54.875 1 38.75 9 ALA B N 1
ATOM 8728 C CA . ALA B 1 9 ? -3.795 15.023 54.375 1 38.75 9 ALA B CA 1
ATOM 8729 C C . ALA B 1 9 ? -2.803 15.531 53.344 1 38.75 9 ALA B C 1
ATOM 8731 O O . ALA B 1 9 ? -3.199 16.094 52.312 1 38.75 9 ALA B O 1
ATOM 8732 N N . GLN B 1 10 ? -1.604 15.891 53.594 1 39.62 10 GLN B N 1
ATOM 8733 C CA . GLN B 1 10 ? -0.523 16.297 52.688 1 39.62 10 GLN B CA 1
ATOM 8734 C C . GLN B 1 10 ? -0.533 15.469 51.406 1 39.62 10 GLN B C 1
ATOM 8736 O O . GLN B 1 10 ? -0.436 14.242 51.469 1 39.62 10 GLN B O 1
ATOM 8741 N N . ALA B 1 11 ? -1.138 15.93 50.5 1 51.88 11 ALA B N 1
ATOM 8742 C CA . ALA B 1 11 ? -1.171 15.359 49.156 1 51.88 11 ALA B CA 1
ATOM 8743 C C . ALA B 1 11 ? 0.194 14.805 48.75 1 51.88 11 ALA B C 1
ATOM 8745 O O . ALA B 1 11 ? 1.218 15.469 48.938 1 51.88 11 ALA B O 1
ATOM 8746 N N . LYS B 1 12 ? 0.471 13.547 48.656 1 60.72 12 LYS B N 1
ATOM 8747 C CA . LYS B 1 12 ? 1.666 12.859 48.188 1 60.72 12 LYS B CA 1
ATOM 8748 C C . LYS B 1 12 ? 2.244 13.547 46.969 1 60.72 12 LYS B C 1
ATOM 8750 O O . LYS B 1 12 ? 1.5 14.07 46.125 1 60.72 12 LYS B O 1
ATOM 8755 N N . PRO B 1 13 ? 3.598 13.844 46.969 1 73.5 13 PRO B N 1
ATOM 8756 C CA . PRO B 1 13 ? 4.258 14.445 45.812 1 73.5 13 PRO B CA 1
ATOM 8757 C C . PRO B 1 13 ? 3.912 13.734 44.5 1 73.5 13 PRO B C 1
ATOM 8759 O O . PRO B 1 13 ? 3.771 12.508 44.5 1 73.5 13 PRO B O 1
ATOM 8762 N N . TYR B 1 14 ? 3.441 14.555 43.562 1 79.31 14 TYR B N 1
ATOM 8763 C CA . TYR B 1 14 ? 3.076 14.031 42.25 1 79.31 14 TYR B CA 1
ATOM 8764 C C . TYR B 1 14 ? 4.316 13.656 41.438 1 79.31 14 TYR B C 1
ATOM 8766 O O . TYR B 1 14 ? 5.18 14.5 41.188 1 79.31 14 TYR B O 1
ATOM 8774 N N . ASP B 1 15 ? 4.473 12.398 41.188 1 82.44 15 ASP B N 1
ATOM 8775 C CA . ASP B 1 15 ? 5.555 11.891 40.344 1 82.44 15 ASP B CA 1
ATOM 8776 C C . ASP B 1 15 ? 5.07 11.617 38.938 1 82.44 15 ASP B C 1
ATOM 8778 O O . ASP B 1 15 ? 4.188 10.789 38.719 1 82.44 15 ASP B O 1
ATOM 8782 N N . LEU B 1 16 ? 5.711 12.328 37.969 1 84 16 LEU B N 1
ATOM 8783 C CA . LEU B 1 16 ? 5.309 12.219 36.562 1 84 16 LEU B CA 1
ATOM 8784 C C . LEU B 1 16 ? 5.488 10.789 36.062 1 84 16 LEU B C 1
ATOM 8786 O O . LEU B 1 16 ? 4.766 10.344 35.188 1 84 16 LEU B O 1
ATOM 8790 N N . ASP B 1 17 ? 6.328 10.031 36.656 1 87.19 17 ASP B N 1
ATOM 8791 C CA . ASP B 1 17 ? 6.625 8.68 36.188 1 87.19 17 ASP B CA 1
ATOM 8792 C C . ASP B 1 17 ? 5.516 7.707 36.594 1 87.19 17 ASP B C 1
ATOM 8794 O O . ASP B 1 17 ? 5.449 6.59 36.062 1 87.19 17 ASP B O 1
ATOM 8798 N N . ASP B 1 18 ? 4.664 8.156 37.438 1 91.25 18 ASP B N 1
ATOM 8799 C CA . ASP B 1 18 ? 3.525 7.332 37.844 1 91.25 18 ASP B CA 1
ATOM 8800 C C . ASP B 1 18 ? 2.633 7.016 36.656 1 91.25 18 ASP B C 1
ATOM 8802 O O . ASP B 1 18 ? 1.9 6.027 36.656 1 91.25 18 ASP B O 1
ATOM 8806 N N . ARG B 1 19 ? 2.811 7.82 35.656 1 92.5 19 ARG B N 1
ATOM 8807 C CA . ARG B 1 19 ? 2.055 7.621 34.406 1 92.5 19 ARG B CA 1
ATOM 8808 C C . ARG B 1 19 ? 2.287 6.227 33.844 1 92.5 19 ARG B C 1
ATOM 8810 O O . ARG B 1 19 ? 1.394 5.645 33.219 1 92.5 19 ARG B O 1
ATOM 8817 N N . TYR B 1 20 ? 3.502 5.613 34.094 1 94.88 20 TYR B N 1
ATOM 8818 C CA . TYR B 1 20 ? 3.887 4.375 33.406 1 94.88 20 TYR B CA 1
ATOM 8819 C C . TYR B 1 20 ? 4.203 3.279 34.438 1 94.88 20 TYR B C 1
ATOM 8821 O O . TYR B 1 20 ? 4.98 2.369 34.156 1 94.88 20 TYR B O 1
ATOM 8829 N N . ARG B 1 21 ? 3.613 3.404 35.656 1 94 21 ARG B N 1
ATOM 8830 C CA . ARG B 1 21 ? 3.719 2.375 36.688 1 94 21 ARG B CA 1
ATOM 8831 C C . ARG B 1 21 ? 2.375 1.687 36.906 1 94 21 ARG B C 1
ATOM 8833 O O . ARG B 1 21 ? 1.377 2.346 37.188 1 94 21 ARG B O 1
ATOM 8840 N N . SER B 1 22 ? 2.434 0.447 36.75 1 93.62 22 SER B N 1
ATOM 8841 C CA . SER B 1 22 ? 1.206 -0.316 36.969 1 93.62 22 SER B CA 1
ATOM 8842 C C . SER B 1 22 ? 0.667 -0.143 38.375 1 93.62 22 SER B C 1
ATOM 8844 O O . SER B 1 22 ? 1.436 -0.131 39.344 1 93.62 22 SER B O 1
ATOM 8846 N N . GLY B 1 23 ? -0.577 0.09 38.5 1 90.5 23 GLY B N 1
ATOM 8847 C CA . GLY B 1 23 ? -1.225 0.194 39.812 1 90.5 23 GLY B CA 1
ATOM 8848 C C . GLY B 1 23 ? -1.181 1.596 40.375 1 90.5 23 GLY B C 1
ATOM 8849 O O . GLY B 1 23 ? -1.844 1.882 41.375 1 90.5 23 GLY B O 1
ATOM 8850 N N . SER B 1 24 ? -0.462 2.486 39.781 1 89.38 24 SER B N 1
ATOM 8851 C CA . SER B 1 24 ? -0.396 3.863 40.281 1 89.38 24 SER B CA 1
ATOM 8852 C C . SER B 1 24 ? -1.596 4.676 39.781 1 89.38 24 SER B C 1
ATOM 8854 O O . SER B 1 24 ? -2.176 4.379 38.75 1 89.38 24 SER B O 1
ATOM 8856 N N . GLY B 1 25 ? -1.961 5.723 40.656 1 82.12 25 GLY B N 1
ATOM 8857 C CA . GLY B 1 25 ? -3.039 6.629 40.281 1 82.12 25 GLY B CA 1
ATOM 8858 C C . GLY B 1 25 ? -3.678 7.305 41.5 1 82.12 25 GLY B C 1
ATOM 8859 O O . GLY B 1 25 ? -3.406 6.938 42.625 1 82.12 25 GLY B O 1
ATOM 8860 N N . PRO B 1 26 ? -4.391 8.352 41.156 1 90 26 PRO B N 1
ATOM 8861 C CA . PRO B 1 26 ? -4.809 8.836 39.812 1 90 26 PRO B CA 1
ATOM 8862 C C . PRO B 1 26 ? -3.707 9.609 39.125 1 90 26 PRO B C 1
ATOM 8864 O O . PRO B 1 26 ? -2.939 10.336 39.75 1 90 26 PRO B O 1
ATOM 8867 N N . VAL B 1 27 ? -3.611 9.445 37.75 1 92.5 27 VAL B N 1
ATOM 8868 C CA . VAL B 1 27 ? -2.662 10.164 36.906 1 92.5 27 VAL B CA 1
ATOM 8869 C C . VAL B 1 27 ? -3.389 10.766 35.719 1 92.5 27 VAL B C 1
ATOM 8871 O O . VAL B 1 27 ? -4.488 10.328 35.375 1 92.5 27 VAL B O 1
ATOM 8874 N N . LEU B 1 28 ? -2.848 11.812 35.156 1 93.69 28 LEU B N 1
ATOM 8875 C CA . LEU B 1 28 ? -3.328 12.383 33.906 1 93.69 28 LEU B CA 1
ATOM 8876 C C . LEU B 1 28 ? -2.58 11.789 32.719 1 93.69 28 LEU B C 1
ATOM 8878 O O . LEU B 1 28 ? -1.353 11.875 32.625 1 93.69 28 LEU B O 1
ATOM 8882 N N . LEU B 1 29 ? -3.365 11.148 31.766 1 94.94 29 LEU B N 1
ATOM 8883 C CA . LEU B 1 29 ? -2.746 10.562 30.594 1 94.94 29 LEU B CA 1
ATOM 8884 C C . LEU B 1 29 ? -3.391 11.094 29.312 1 94.94 29 LEU B C 1
ATOM 8886 O O . LEU B 1 29 ? -4.617 11.195 29.234 1 94.94 29 LEU B O 1
ATOM 8890 N N . THR B 1 30 ? -2.521 11.5 28.375 1 95 30 THR B N 1
ATOM 8891 C CA . THR B 1 30 ? -3.029 11.703 27.016 1 95 30 THR B CA 1
ATOM 8892 C C . THR B 1 30 ? -3.338 10.367 26.344 1 95 30 THR B C 1
ATOM 8894 O O . THR B 1 30 ? -2.934 9.312 26.844 1 95 30 THR B O 1
ATOM 8897 N N . GLY B 1 31 ? -4.078 10.391 25.25 1 96.5 31 GLY B N 1
ATOM 8898 C CA . GLY B 1 31 ? -4.328 9.172 24.5 1 96.5 31 GLY B CA 1
ATOM 8899 C C . GLY B 1 31 ? -3.053 8.461 24.094 1 96.5 31 GLY B C 1
ATOM 8900 O O . GLY B 1 31 ? -2.965 7.23 24.188 1 96.5 31 GLY B O 1
ATOM 8901 N N . VAL B 1 32 ? -2.025 9.156 23.656 1 96.5 32 VAL B N 1
ATOM 8902 C CA . VAL B 1 32 ? -0.76 8.586 23.203 1 96.5 32 VAL B CA 1
ATOM 8903 C C . VAL B 1 32 ? -0.013 7.988 24.391 1 96.5 32 VAL B C 1
ATOM 8905 O O . VAL B 1 32 ? 0.549 6.895 24.297 1 96.5 32 VAL B O 1
ATOM 8908 N N . GLN B 1 33 ? -0.042 8.648 25.547 1 96.56 33 GLN B N 1
ATOM 8909 C CA . GLN B 1 33 ? 0.616 8.141 26.734 1 96.56 33 GLN B CA 1
ATOM 8910 C C . GLN B 1 33 ? -0.071 6.879 27.25 1 96.56 33 GLN B C 1
ATOM 8912 O O . GLN B 1 33 ? 0.583 5.988 27.797 1 96.56 33 GLN B O 1
ATOM 8917 N N . ALA B 1 34 ? -1.381 6.801 27.031 1 97.75 34 ALA B N 1
ATOM 8918 C CA . ALA B 1 34 ? -2.15 5.633 27.453 1 97.75 34 ALA B CA 1
ATOM 8919 C C . ALA B 1 34 ? -1.697 4.379 26.703 1 97.75 34 ALA B C 1
ATOM 8921 O O . ALA B 1 34 ? -1.807 3.266 27.234 1 97.75 34 ALA B O 1
ATOM 8922 N N . ILE B 1 35 ? -1.157 4.5 25.5 1 98.31 35 ILE B N 1
ATOM 8923 C CA . ILE B 1 35 ? -0.64 3.379 24.719 1 98.31 35 ILE B CA 1
ATOM 8924 C C . ILE B 1 35 ? 0.515 2.719 25.469 1 98.31 35 ILE B C 1
ATOM 8926 O O . ILE B 1 35 ? 0.528 1.5 25.656 1 98.31 35 ILE B O 1
ATOM 8930 N N . ALA B 1 36 ? 1.474 3.539 25.953 1 97.62 36 ALA B N 1
ATOM 8931 C CA . ALA B 1 36 ? 2.617 3.016 26.688 1 97.62 36 ALA B CA 1
ATOM 8932 C C . ALA B 1 36 ? 2.172 2.369 28 1 97.62 36 ALA B C 1
ATOM 8934 O O . ALA B 1 36 ? 2.672 1.308 28.375 1 97.62 36 ALA B O 1
ATOM 8935 N N . ARG B 1 37 ? 1.243 3.084 28.719 1 97.5 37 ARG B N 1
ATOM 8936 C CA . ARG B 1 37 ? 0.688 2.504 29.938 1 97.5 37 ARG B CA 1
ATOM 8937 C C . ARG B 1 37 ? 0.03 1.157 29.656 1 97.5 37 ARG B C 1
ATOM 8939 O O . ARG B 1 37 ? 0.134 0.226 30.453 1 97.5 37 ARG B O 1
ATOM 8946 N N . GLY B 1 38 ? -0.654 1.036 28.484 1 97.88 38 GLY B N 1
ATOM 8947 C CA . GLY B 1 38 ? -1.274 -0.213 28.062 1 97.88 38 GLY B CA 1
ATOM 8948 C C . GLY B 1 38 ? -0.279 -1.344 27.891 1 97.88 38 GLY B C 1
ATOM 8949 O O . GLY B 1 38 ? -0.557 -2.486 28.266 1 97.88 38 GLY B O 1
ATOM 8950 N N . PHE B 1 39 ? 0.932 -1.053 27.297 1 98.12 39 PHE B N 1
ATOM 8951 C CA . PHE B 1 39 ? 1.978 -2.057 27.141 1 98.12 39 PHE B CA 1
ATOM 8952 C C . PHE B 1 39 ? 2.436 -2.59 28.484 1 98.12 39 PHE B C 1
ATOM 8954 O O . PHE B 1 39 ? 2.621 -3.797 28.656 1 98.12 39 PHE B O 1
ATOM 8961 N N . VAL B 1 40 ? 2.592 -1.66 29.438 1 97.75 40 VAL B N 1
ATOM 8962 C CA . VAL B 1 40 ? 3.057 -2.004 30.766 1 97.75 40 VAL B CA 1
ATOM 8963 C C . VAL B 1 40 ? 2.021 -2.889 31.469 1 97.75 40 VAL B C 1
ATOM 8965 O O . VAL B 1 40 ? 2.365 -3.934 32.031 1 97.75 40 VAL B O 1
ATOM 8968 N N . GLU B 1 41 ? 0.756 -2.426 31.406 1 97.62 41 GLU B N 1
ATOM 8969 C CA . GLU B 1 41 ? -0.316 -3.17 32.062 1 97.62 41 GLU B CA 1
ATOM 8970 C C . GLU B 1 41 ? -0.456 -4.57 31.469 1 97.62 41 GLU B C 1
ATOM 8972 O O . GLU B 1 41 ? -0.705 -5.535 32.188 1 97.62 41 GLU B O 1
ATOM 8977 N N . GLN B 1 42 ? -0.339 -4.738 30.125 1 97.88 42 GLN B N 1
ATOM 8978 C CA . GLN B 1 42 ? -0.428 -6.035 29.469 1 97.88 42 GLN B CA 1
ATOM 8979 C C . GLN B 1 42 ? 0.71 -6.953 29.906 1 97.88 42 GLN B C 1
ATOM 8981 O O . GLN B 1 42 ? 0.498 -8.148 30.141 1 97.88 42 GLN B O 1
ATOM 8986 N N . HIS B 1 43 ? 1.971 -6.438 29.984 1 97.94 43 HIS B N 1
ATOM 8987 C CA . HIS B 1 43 ? 3.125 -7.215 30.422 1 97.94 43 HIS B CA 1
ATOM 8988 C C . HIS B 1 43 ? 2.926 -7.742 31.844 1 97.94 43 HIS B C 1
ATOM 8990 O O . HIS B 1 43 ? 3.195 -8.914 32.125 1 97.94 43 HIS B O 1
ATOM 8996 N N . VAL B 1 44 ? 2.43 -6.828 32.719 1 97.12 44 VAL B N 1
ATOM 8997 C CA . VAL B 1 44 ? 2.197 -7.203 34.125 1 97.12 44 VAL B CA 1
ATOM 8998 C C . VAL B 1 44 ? 1.121 -8.289 34.188 1 97.12 44 VAL B C 1
ATOM 9000 O O . VAL B 1 44 ? 1.232 -9.234 34.969 1 97.12 44 VAL B O 1
ATOM 9003 N N . ARG B 1 45 ? 0.114 -8.133 33.375 1 96.56 45 ARG B N 1
ATOM 9004 C CA . ARG B 1 45 ? -0.943 -9.133 33.344 1 96.56 45 ARG B CA 1
ATOM 9005 C C . ARG B 1 45 ? -0.391 -10.484 32.906 1 96.56 45 ARG B C 1
ATOM 9007 O O . ARG B 1 45 ? -0.771 -11.523 33.438 1 96.56 45 ARG B O 1
ATOM 9014 N N . ASP B 1 46 ? 0.458 -10.57 31.906 1 97.69 46 ASP B N 1
ATOM 9015 C CA . ASP B 1 46 ? 1.061 -11.812 31.422 1 97.69 46 ASP B CA 1
ATOM 9016 C C . ASP B 1 46 ? 1.938 -12.453 32.5 1 97.69 46 ASP B C 1
ATOM 9018 O O . ASP B 1 46 ? 1.938 -13.672 32.656 1 97.69 46 ASP B O 1
ATOM 9022 N N . ILE B 1 47 ? 2.672 -11.625 33.281 1 96.88 47 ILE B N 1
ATOM 9023 C CA . ILE B 1 47 ? 3.504 -12.125 34.344 1 96.88 47 ILE B CA 1
ATOM 9024 C C . ILE B 1 47 ? 2.625 -12.773 35.406 1 96.88 47 ILE B C 1
ATOM 9026 O O . ILE B 1 47 ? 2.949 -13.852 35.938 1 96.88 47 ILE B O 1
ATOM 9030 N N . ARG B 1 48 ? 1.563 -12.133 35.688 1 95.56 48 ARG B N 1
ATOM 9031 C CA . ARG B 1 48 ? 0.636 -12.656 36.688 1 95.56 48 ARG B CA 1
ATOM 9032 C C . ARG B 1 48 ? 0.062 -14 36.25 1 95.56 48 ARG B C 1
ATOM 9034 O O . ARG B 1 48 ? -0.231 -14.859 37.094 1 95.56 48 ARG B O 1
ATOM 9041 N N . ALA B 1 49 ? -0.071 -14.148 34.969 1 95.56 49 ALA B N 1
ATOM 9042 C CA . ALA B 1 49 ? -0.587 -15.398 34.438 1 95.56 49 ALA B CA 1
ATOM 9043 C C . ALA B 1 49 ? 0.518 -16.438 34.312 1 95.56 49 ALA B C 1
ATOM 9045 O O . ALA B 1 49 ? 0.281 -17.547 33.812 1 95.56 49 ALA B O 1
ATOM 9046 N N . GLY B 1 50 ? 1.755 -16.156 34.594 1 96.44 50 GLY B N 1
ATOM 9047 C CA . GLY B 1 50 ? 2.875 -17.078 34.594 1 96.44 50 GLY B CA 1
ATOM 9048 C C . GLY B 1 50 ? 3.533 -17.219 33.219 1 96.44 50 GLY B C 1
ATOM 9049 O O . GLY B 1 50 ? 4.148 -18.234 32.938 1 96.44 50 GLY B O 1
ATOM 9050 N N . LYS B 1 51 ? 3.312 -16.266 32.406 1 97.31 51 LYS B N 1
ATOM 9051 C CA . LYS B 1 51 ? 3.871 -16.312 31.062 1 97.31 51 LYS B CA 1
ATOM 9052 C C . LYS B 1 51 ? 4.918 -15.219 30.859 1 97.31 51 LYS B C 1
ATOM 9054 O O . LYS B 1 51 ? 4.766 -14.102 31.375 1 97.31 51 LYS B O 1
ATOM 9059 N N . ARG B 1 52 ? 5.969 -15.516 30.266 1 97.25 52 ARG B N 1
ATOM 9060 C CA . ARG B 1 52 ? 6.98 -14.539 29.875 1 97.25 52 ARG B CA 1
ATOM 9061 C C . ARG B 1 52 ? 6.777 -14.094 28.422 1 97.25 52 ARG B C 1
ATOM 9063 O O . ARG B 1 52 ? 7.379 -14.656 27.5 1 97.25 52 ARG B O 1
ATOM 9070 N N . ILE B 1 53 ? 6.008 -13.086 28.281 1 98.12 53 ILE B N 1
ATOM 9071 C CA . ILE B 1 53 ? 5.664 -12.594 26.938 1 98.12 53 ILE B CA 1
ATOM 9072 C C . ILE B 1 53 ? 6.293 -11.219 26.734 1 98.12 53 ILE B C 1
ATOM 9074 O O . ILE B 1 53 ? 6.137 -10.32 27.562 1 98.12 53 ILE B O 1
ATOM 9078 N N . ALA B 1 54 ? 7.074 -11.008 25.688 1 98.31 54 ALA B N 1
ATOM 9079 C CA . ALA B 1 54 ? 7.637 -9.711 25.312 1 98.31 54 ALA B CA 1
ATOM 9080 C C . ALA B 1 54 ? 6.68 -8.945 24.406 1 98.31 54 ALA B C 1
ATOM 9082 O O . ALA B 1 54 ? 5.637 -9.469 24 1 98.31 54 ALA B O 1
ATOM 9083 N N . THR B 1 55 ? 6.965 -7.672 24.219 1 98.62 55 THR B N 1
ATOM 9084 C CA . THR B 1 55 ? 6.234 -6.844 23.266 1 98.62 55 THR B CA 1
ATOM 9085 C C . THR B 1 55 ? 7.172 -6.285 22.203 1 98.62 55 THR B C 1
ATOM 9087 O O . THR B 1 55 ? 8.242 -5.766 22.516 1 98.62 55 THR B O 1
ATOM 9090 N N . PHE B 1 56 ? 6.875 -6.473 20.953 1 98.69 56 PHE B N 1
ATOM 9091 C CA . PHE B 1 56 ? 7.582 -5.863 19.828 1 98.69 56 PHE B CA 1
ATOM 9092 C C . PHE B 1 56 ? 6.738 -4.77 19.188 1 98.69 56 PHE B C 1
ATOM 9094 O O . PHE B 1 56 ? 5.629 -5.031 18.719 1 98.69 56 PHE B O 1
ATOM 9101 N N . VAL B 1 57 ? 7.25 -3.508 19.172 1 98.69 57 VAL B N 1
ATOM 9102 C CA . VAL B 1 57 ? 6.5 -2.377 18.641 1 98.69 57 VAL B CA 1
ATOM 9103 C C . VAL B 1 57 ? 7.23 -1.791 17.438 1 98.69 57 VAL B C 1
ATOM 9105 O O . VAL B 1 57 ? 8.438 -1.528 17.5 1 98.69 57 VAL B O 1
ATOM 9108 N N . SER B 1 58 ? 6.566 -1.632 16.281 1 98.5 58 SER B N 1
ATOM 9109 C CA . SER B 1 58 ? 7.07 -0.949 15.086 1 98.5 58 SER B CA 1
ATOM 9110 C C . SER B 1 58 ? 5.953 -0.205 14.359 1 98.5 58 SER B C 1
ATOM 9112 O O . SER B 1 58 ? 4.781 -0.585 14.453 1 98.5 58 SER B O 1
ATOM 9114 N N . GLY B 1 59 ? 6.176 0.843 13.773 1 97.44 59 GLY B N 1
ATOM 9115 C CA . GLY B 1 59 ? 5.223 1.677 13.062 1 97.44 59 GLY B CA 1
ATOM 9116 C C . GLY B 1 59 ? 5.852 2.922 12.461 1 97.44 59 GLY B C 1
ATOM 9117 O O . GLY B 1 59 ? 7.074 3.035 12.391 1 97.44 59 GLY B O 1
ATOM 9118 N N . TYR B 1 60 ? 5.055 3.771 11.891 1 96.56 60 TYR B N 1
ATOM 9119 C CA . TYR B 1 60 ? 5.504 5.012 11.266 1 96.56 60 TYR B CA 1
ATOM 9120 C C . TYR B 1 60 ? 4.699 6.199 11.781 1 96.56 60 TYR B C 1
ATOM 9122 O O . TYR B 1 60 ? 3.486 6.102 11.977 1 96.56 60 TYR B O 1
ATOM 9130 N N . GLN B 1 61 ? 5.34 7.277 11.93 1 93.88 61 GLN B N 1
ATOM 9131 C CA . GLN B 1 61 ? 4.727 8.438 12.57 1 93.88 61 GLN B CA 1
ATOM 9132 C C . GLN B 1 61 ? 3.762 9.141 11.625 1 93.88 61 GLN B C 1
ATOM 9134 O O . GLN B 1 61 ? 4.02 9.234 10.422 1 93.88 61 GLN B O 1
ATOM 9139 N N . GLY B 1 62 ? 2.652 9.672 12.164 1 90.69 62 GLY B N 1
ATOM 9140 C CA . GLY B 1 62 ? 1.621 10.469 11.523 1 90.69 62 GLY B CA 1
ATOM 9141 C C . GLY B 1 62 ? 0.471 10.812 12.453 1 90.69 62 GLY B C 1
ATOM 9142 O O . GLY B 1 62 ? 0.036 9.977 13.25 1 90.69 62 GLY B O 1
ATOM 9143 N N . SER B 1 63 ? 0.049 12.094 12.375 1 87.94 63 SER B N 1
ATOM 9144 C CA . SER B 1 63 ? -1.079 12.492 13.203 1 87.94 63 SER B CA 1
ATOM 9145 C C . SER B 1 63 ? -2.297 11.609 12.953 1 87.94 63 SER B C 1
ATOM 9147 O O . SER B 1 63 ? -2.617 11.305 11.797 1 87.94 63 SER B O 1
ATOM 9149 N N . PRO B 1 64 ? -2.875 11.062 14.086 1 92.12 64 PRO B N 1
ATOM 9150 C CA . PRO B 1 64 ? -2.801 11.508 15.484 1 92.12 64 PRO B CA 1
ATOM 9151 C C . PRO B 1 64 ? -1.828 10.68 16.312 1 92.12 64 PRO B C 1
ATOM 9153 O O . PRO B 1 64 ? -1.67 10.938 17.516 1 92.12 64 PRO B O 1
ATOM 9156 N N . LEU B 1 65 ? -1.086 9.742 15.672 1 95.19 65 LEU B N 1
ATOM 9157 C CA . LEU B 1 65 ? -0.149 8.906 16.406 1 95.19 65 LEU B CA 1
ATOM 9158 C C . LEU B 1 65 ? 1.29 9.336 16.141 1 95.19 65 LEU B C 1
ATOM 9160 O O . LEU B 1 65 ? 2.207 8.516 16.203 1 95.19 65 LEU B O 1
ATOM 9164 N N . GLY B 1 66 ? 1.451 10.57 15.75 1 90.62 66 GLY B N 1
ATOM 9165 C CA . GLY B 1 66 ? 2.76 11.07 15.359 1 90.62 66 GLY B CA 1
ATOM 9166 C C . GLY B 1 66 ? 3.748 11.117 16.516 1 90.62 66 GLY B C 1
ATOM 9167 O O . GLY B 1 66 ? 4.961 11.07 16.297 1 90.62 66 GLY B O 1
ATOM 9168 N N . GLY B 1 67 ? 3.32 11.102 17.781 1 91.31 67 GLY B N 1
ATOM 9169 C CA . GLY B 1 67 ? 4.203 11.258 18.938 1 91.31 67 GLY B CA 1
ATOM 9170 C C . GLY B 1 67 ? 4.551 9.938 19.594 1 91.31 67 GLY B C 1
ATOM 9171 O O . GLY B 1 67 ? 5.328 9.906 20.562 1 91.31 67 GLY B O 1
ATOM 9172 N N . VAL B 1 68 ? 4.098 8.781 19.047 1 95.81 68 VAL B N 1
ATOM 9173 C CA . VAL B 1 68 ? 4.285 7.484 19.688 1 95.81 68 VAL B CA 1
ATOM 9174 C C . VAL B 1 68 ? 5.77 7.125 19.688 1 95.81 68 VAL B C 1
ATOM 9176 O O . VAL B 1 68 ? 6.301 6.688 20.719 1 95.81 68 VAL B O 1
ATOM 9179 N N . ASP B 1 69 ? 6.461 7.336 18.625 1 94.5 69 ASP B N 1
ATOM 9180 C CA . ASP B 1 69 ? 7.863 6.949 18.516 1 94.5 69 ASP B CA 1
ATOM 9181 C C . ASP B 1 69 ? 8.742 7.793 19.438 1 94.5 69 ASP B C 1
ATOM 9183 O O . ASP B 1 69 ? 9.586 7.258 20.172 1 94.5 69 ASP B O 1
ATOM 9187 N N . LYS B 1 70 ? 8.492 9.148 19.453 1 92 70 LYS B N 1
ATOM 9188 C CA . LYS B 1 70 ? 9.266 10.023 20.328 1 92 70 LYS B CA 1
ATOM 9189 C C . LYS B 1 70 ? 9.047 9.672 21.797 1 92 70 LYS B C 1
ATOM 9191 O O . LYS B 1 70 ? 9.977 9.711 22.594 1 92 70 LYS B O 1
ATOM 9196 N N . MET B 1 71 ? 7.809 9.344 22.078 1 94.25 71 MET B N 1
ATOM 9197 C CA . MET B 1 71 ? 7.48 8.961 23.438 1 94.25 71 MET B CA 1
ATOM 9198 C C . MET B 1 71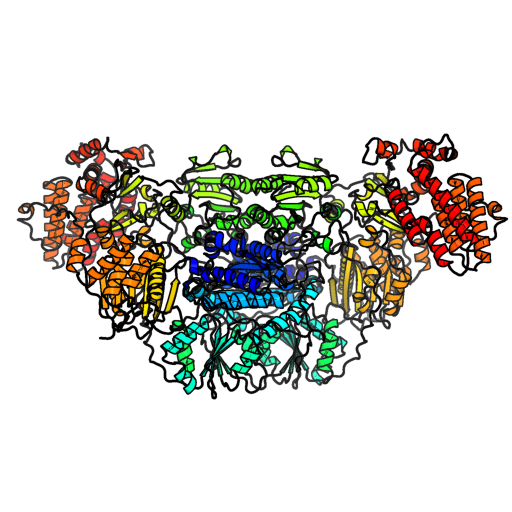 ? 8.219 7.688 23.844 1 94.25 71 MET B C 1
ATOM 9200 O O . MET B 1 71 ? 8.859 7.641 24.891 1 94.25 71 MET B O 1
ATOM 9204 N N . LEU B 1 72 ? 8.211 6.664 23 1 96.56 72 LEU B N 1
ATOM 9205 C CA . LEU B 1 72 ? 8.844 5.387 23.312 1 96.56 72 LEU B CA 1
ATOM 9206 C C . LEU B 1 72 ? 10.359 5.531 23.375 1 96.56 72 LEU B C 1
ATOM 9208 O O . LEU B 1 72 ? 11.008 4.961 24.266 1 96.56 72 LEU B O 1
ATOM 9212 N N . HIS B 1 73 ? 10.953 6.34 22.547 1 93.12 73 HIS B N 1
ATOM 9213 C CA . HIS B 1 73 ? 12.391 6.582 22.562 1 93.12 73 HIS B CA 1
ATOM 9214 C C . HIS B 1 73 ? 12.812 7.297 23.828 1 93.12 73 HIS B C 1
ATOM 9216 O O . HIS B 1 73 ? 13.953 7.145 24.281 1 93.12 73 HIS B O 1
ATOM 9222 N N . GLY B 1 74 ? 11.914 8.062 24.422 1 92.56 74 GLY B N 1
ATOM 9223 C CA . GLY B 1 74 ? 12.219 8.875 25.578 1 92.56 74 GLY B CA 1
ATOM 9224 C C . GLY B 1 74 ? 12.086 8.125 26.891 1 92.56 74 GLY B C 1
ATOM 9225 O O . GLY B 1 74 ? 12.344 8.68 27.953 1 92.56 74 GLY B O 1
ATOM 9226 N N . MET B 1 75 ? 11.758 6.742 26.781 1 95.19 75 MET B N 1
ATOM 9227 C CA . MET B 1 75 ? 11.555 6.023 28.031 1 95.19 75 MET B CA 1
ATOM 9228 C C . MET B 1 75 ? 12.266 4.676 28 1 95.19 75 MET B C 1
ATOM 9230 O O . MET B 1 75 ? 11.648 3.633 28.234 1 95.19 75 MET B O 1
ATOM 9234 N N . PRO B 1 76 ? 13.562 4.59 27.844 1 95.12 76 PRO B N 1
ATOM 9235 C CA . PRO B 1 76 ? 14.305 3.334 27.703 1 95.12 76 PRO B CA 1
ATOM 9236 C C . PRO B 1 76 ? 14.219 2.459 28.953 1 95.12 76 PRO B C 1
ATOM 9238 O O . PRO B 1 76 ? 14.188 1.229 28.844 1 95.12 76 PRO B O 1
ATOM 9241 N N . LYS B 1 77 ? 14.117 3.014 30.156 1 95.5 77 LYS B N 1
ATOM 9242 C CA . LYS B 1 77 ? 14.039 2.244 31.391 1 95.5 77 LYS B CA 1
ATOM 9243 C C . LYS B 1 77 ? 12.727 1.484 31.484 1 95.5 77 LYS B C 1
ATOM 9245 O O . LYS B 1 77 ? 12.703 0.31 31.859 1 95.5 77 LYS B O 1
ATOM 9250 N N . VAL B 1 78 ? 11.68 2.178 31.141 1 96.56 78 VAL B N 1
ATOM 9251 C CA . VAL B 1 78 ? 10.359 1.551 31.172 1 96.56 78 VAL B CA 1
ATOM 9252 C C . VAL B 1 78 ? 10.312 0.406 30.156 1 96.56 78 VAL B C 1
ATOM 9254 O O . VAL B 1 78 ? 9.773 -0.666 30.453 1 96.56 78 VAL B O 1
ATOM 9257 N N . LEU B 1 79 ? 10.883 0.615 28.969 1 97.56 79 LEU B N 1
ATOM 9258 C CA . LEU B 1 79 ? 10.875 -0.402 27.922 1 97.56 79 LEU B CA 1
ATOM 9259 C C . LEU B 1 79 ? 11.656 -1.639 28.359 1 97.56 79 LEU B C 1
ATOM 9261 O O . LEU B 1 79 ? 11.172 -2.764 28.203 1 97.56 79 LEU B O 1
ATOM 9265 N N . ALA B 1 80 ? 12.82 -1.462 28.969 1 96.88 80 ALA B N 1
ATOM 9266 C CA . ALA B 1 80 ? 13.672 -2.566 29.406 1 96.88 80 ALA B CA 1
ATOM 9267 C C . ALA B 1 80 ? 13.008 -3.336 30.547 1 96.88 80 ALA B C 1
ATOM 9269 O O . ALA B 1 80 ? 13.016 -4.57 30.562 1 96.88 80 ALA B O 1
ATOM 9270 N N . GLU B 1 81 ? 12.406 -2.576 31.422 1 96.56 81 GLU B N 1
ATOM 9271 C CA . GLU B 1 81 ? 11.797 -3.18 32.594 1 96.56 81 GLU B CA 1
ATOM 9272 C C . GLU B 1 81 ? 10.609 -4.059 32.219 1 96.56 81 GLU B C 1
ATOM 9274 O O . GLU B 1 81 ? 10.32 -5.051 32.906 1 96.56 81 GLU B O 1
ATOM 9279 N N . HIS B 1 82 ? 10.031 -3.785 31.141 1 97.69 82 HIS B N 1
ATOM 9280 C CA 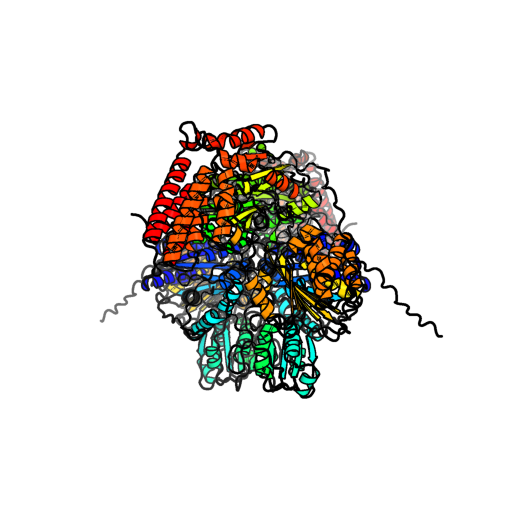. HIS B 1 82 ? 8.789 -4.484 30.812 1 97.69 82 HIS B CA 1
ATOM 9281 C C . HIS B 1 82 ? 8.945 -5.277 29.516 1 97.69 82 HIS B C 1
ATOM 9283 O O . HIS B 1 82 ? 7.949 -5.629 28.875 1 97.69 82 HIS B O 1
ATOM 9289 N N . ASP B 1 83 ? 10.172 -5.562 29.031 1 97.5 83 ASP B N 1
ATOM 9290 C CA . ASP B 1 83 ? 10.508 -6.383 27.875 1 97.5 83 ASP B CA 1
ATOM 9291 C C . ASP B 1 83 ? 9.812 -5.859 26.625 1 97.5 83 ASP B C 1
ATOM 9293 O O . ASP B 1 83 ? 9.156 -6.621 25.906 1 97.5 83 ASP B O 1
ATOM 9297 N N . ILE B 1 84 ? 9.898 -4.559 26.453 1 98.19 84 ILE B N 1
ATOM 9298 C CA . ILE B 1 84 ? 9.359 -3.928 25.25 1 98.19 84 ILE B CA 1
ATOM 9299 C C . ILE B 1 84 ? 10.492 -3.557 24.297 1 98.19 84 ILE B C 1
ATOM 9301 O O . ILE B 1 84 ? 11.414 -2.83 24.688 1 98.19 84 ILE B O 1
ATOM 9305 N N . THR B 1 85 ? 10.492 -4.145 23.078 1 98.25 85 THR B N 1
ATOM 9306 C CA . THR B 1 85 ? 11.453 -3.801 22.031 1 98.25 85 THR B CA 1
ATOM 9307 C C . THR B 1 85 ? 10.805 -2.898 20.984 1 98.25 85 THR B C 1
ATOM 9309 O O . THR B 1 85 ? 9.805 -3.268 20.375 1 98.25 85 THR B O 1
ATOM 9312 N N . PHE B 1 86 ? 11.32 -1.701 20.906 1 97.62 86 PHE B N 1
ATOM 9313 C CA . PHE B 1 86 ? 10.82 -0.76 19.906 1 97.62 86 PHE B CA 1
ATOM 9314 C C . PHE B 1 86 ? 11.836 -0.565 18.781 1 97.62 86 PHE B C 1
ATOM 9316 O O . PHE B 1 86 ? 12.977 -0.167 19.031 1 97.62 86 PHE B O 1
ATOM 9323 N N . ILE B 1 87 ? 11.5 -0.872 17.531 1 97.62 87 ILE B N 1
ATOM 9324 C CA . ILE B 1 87 ? 12.273 -0.591 16.328 1 97.62 87 ILE B CA 1
ATOM 9325 C C . ILE B 1 87 ? 11.438 0.261 15.367 1 97.62 87 ILE B C 1
ATOM 9327 O O . ILE B 1 87 ? 10.445 -0.21 14.812 1 97.62 87 ILE B O 1
ATOM 9331 N N . PRO B 1 88 ? 11.805 1.564 15.172 1 95.69 88 PRO B N 1
ATOM 9332 C CA . PRO B 1 88 ? 11.023 2.402 14.258 1 95.69 88 PRO B CA 1
ATOM 9333 C C . PRO B 1 88 ? 10.961 1.826 12.844 1 95.69 88 PRO B C 1
ATOM 9335 O O . PRO B 1 88 ? 11.945 1.266 12.352 1 95.69 88 PRO B O 1
ATOM 9338 N N . GLY B 1 89 ? 9.805 1.937 12.227 1 96.19 89 GLY B N 1
ATOM 9339 C CA . GLY B 1 89 ? 9.633 1.4 10.891 1 96.19 89 GLY B CA 1
ATOM 9340 C C . GLY B 1 89 ? 10.258 2.266 9.812 1 96.19 89 GLY B C 1
ATOM 9341 O O . GLY B 1 89 ? 10.242 3.494 9.906 1 96.19 89 GLY B O 1
ATOM 9342 N N . PHE B 1 90 ? 10.852 1.622 8.734 1 95.88 90 PHE B N 1
ATOM 9343 C CA . PHE B 1 90 ? 11.305 2.318 7.539 1 95.88 90 PHE B CA 1
ATOM 9344 C C . PHE B 1 90 ? 10.133 2.998 6.836 1 95.88 90 PHE B C 1
ATOM 9346 O O . PHE B 1 90 ? 10.258 4.133 6.375 1 95.88 90 PHE B O 1
ATOM 9353 N N . ASN B 1 91 ? 9.008 2.443 6.738 1 96.69 91 ASN B N 1
ATOM 9354 C CA . ASN B 1 91 ? 7.668 2.881 6.344 1 96.69 91 ASN B CA 1
ATOM 9355 C C . ASN B 1 91 ? 6.586 1.996 6.957 1 96.69 91 ASN B C 1
ATOM 9357 O O . ASN B 1 91 ? 6.891 1.06 7.699 1 96.69 91 ASN B O 1
ATOM 9361 N N . GLU B 1 92 ? 5.336 2.238 6.777 1 97.69 92 GLU B N 1
ATOM 9362 C CA . GLU B 1 92 ? 4.227 1.55 7.426 1 97.69 92 GLU B CA 1
ATOM 9363 C C . GLU B 1 92 ? 4.16 0.085 7.004 1 97.69 92 GLU B C 1
ATOM 9365 O O . GLU B 1 92 ? 3.914 -0.795 7.832 1 97.69 92 GLU B O 1
ATOM 9370 N N . GLU B 1 93 ? 4.406 -0.264 5.742 1 97.62 93 GLU B N 1
ATOM 9371 C CA . GLU B 1 93 ? 4.328 -1.625 5.219 1 97.62 93 GLU B CA 1
ATOM 9372 C C . GLU B 1 93 ? 5.418 -2.51 5.816 1 97.62 93 GLU B C 1
ATOM 9374 O O . GLU B 1 93 ? 5.148 -3.629 6.254 1 97.62 93 GLU B O 1
ATOM 9379 N N . LEU B 1 94 ? 6.68 -2.076 5.84 1 98.44 94 LEU B N 1
ATOM 9380 C CA . LEU B 1 94 ? 7.801 -2.863 6.336 1 98.44 94 LEU B CA 1
ATOM 9381 C C . LEU B 1 94 ? 7.758 -2.973 7.855 1 98.44 94 LEU B C 1
ATOM 9383 O O . LEU B 1 94 ? 8.188 -3.98 8.422 1 98.44 94 LEU B O 1
ATOM 9387 N N . ALA B 1 95 ? 7.133 -1.927 8.547 1 98.69 95 ALA B N 1
ATOM 9388 C CA . ALA B 1 95 ? 6.863 -2.049 9.977 1 98.69 95 ALA B CA 1
ATOM 9389 C C . ALA B 1 95 ? 5.879 -3.182 10.25 1 98.69 95 ALA B C 1
ATOM 9391 O O . ALA B 1 95 ? 6.086 -3.982 11.172 1 98.69 95 ALA B O 1
ATOM 9392 N N . ALA B 1 96 ? 4.789 -3.229 9.461 1 98.75 96 ALA B N 1
ATOM 9393 C CA . ALA B 1 96 ? 3.803 -4.293 9.625 1 98.75 96 ALA B CA 1
ATOM 9394 C C . ALA B 1 96 ? 4.422 -5.66 9.344 1 98.75 96 ALA B C 1
ATOM 9396 O O . ALA B 1 96 ? 4.078 -6.648 10 1 98.75 96 ALA B O 1
ATOM 9397 N N . THR B 1 97 ? 5.312 -5.758 8.344 1 98.56 97 THR B N 1
ATOM 9398 C CA . THR B 1 97 ? 5.996 -7.004 8.016 1 98.56 97 THR B CA 1
ATOM 9399 C C . THR B 1 97 ? 6.875 -7.461 9.18 1 98.56 97 THR B C 1
ATOM 9401 O O . THR B 1 97 ? 6.93 -8.648 9.492 1 98.56 97 THR B O 1
ATOM 9404 N N . ALA B 1 98 ? 7.598 -6.527 9.812 1 98.62 98 ALA B N 1
ATOM 9405 C CA . ALA B 1 98 ? 8.414 -6.832 10.984 1 98.62 98 ALA B CA 1
ATOM 9406 C C . ALA B 1 98 ? 7.555 -7.359 12.133 1 98.62 98 ALA B C 1
ATOM 9408 O O . ALA B 1 98 ? 7.91 -8.344 12.789 1 98.62 98 ALA B O 1
ATOM 9409 N N . VAL B 1 99 ? 6.391 -6.707 12.367 1 98.81 99 VAL B N 1
ATOM 9410 C CA . VAL B 1 99 ? 5.477 -7.125 13.422 1 98.81 99 VAL B CA 1
ATOM 9411 C C . VAL B 1 99 ? 4.973 -8.539 13.141 1 98.81 99 VAL B C 1
ATOM 9413 O O . VAL B 1 99 ? 4.914 -9.375 14.039 1 98.81 99 VAL B O 1
ATOM 9416 N N . TRP B 1 100 ? 4.574 -8.797 11.883 1 98.25 100 TRP B N 1
ATOM 9417 C CA . TRP B 1 100 ? 4.141 -10.133 11.492 1 98.25 100 TRP B CA 1
ATOM 9418 C C . TRP B 1 100 ? 5.242 -11.156 11.734 1 98.25 100 TRP B C 1
ATOM 9420 O O . TRP B 1 100 ? 4.973 -12.273 12.172 1 98.25 100 TRP B O 1
ATOM 9430 N N . GLY B 1 101 ? 6.547 -10.789 11.477 1 97.5 101 GLY B N 1
ATOM 9431 C CA . GLY B 1 101 ? 7.688 -11.664 11.703 1 97.5 101 GLY B CA 1
ATOM 9432 C C . GLY B 1 101 ? 7.824 -12.102 13.148 1 97.5 101 GLY B C 1
ATOM 9433 O O . GLY B 1 101 ? 8.211 -13.234 13.43 1 97.5 101 GLY B O 1
ATOM 9434 N N . SER B 1 102 ? 7.477 -11.234 14.102 1 97.88 102 SER B N 1
ATOM 9435 C CA . SER B 1 102 ? 7.598 -11.531 15.523 1 97.88 102 SER B CA 1
ATOM 9436 C C . SER B 1 102 ? 6.656 -12.656 15.938 1 97.88 102 SER B C 1
ATOM 9438 O O . SER B 1 102 ? 6.809 -13.242 17.016 1 97.88 102 SER B O 1
ATOM 9440 N N . GLN B 1 103 ? 5.711 -13.023 15.023 1 97.19 103 GLN B N 1
ATOM 9441 C CA . GLN B 1 103 ? 4.652 -13.969 15.375 1 97.19 103 GLN B CA 1
ATOM 9442 C C . GLN B 1 103 ? 5.004 -15.383 14.914 1 97.19 103 GLN B C 1
ATOM 9444 O O . GLN B 1 103 ? 4.207 -16.312 15.07 1 97.19 103 GLN B O 1
ATOM 9449 N N . THR B 1 104 ? 6.137 -15.602 14.32 1 92.56 104 THR B N 1
ATOM 9450 C CA . THR B 1 104 ? 6.445 -16.891 13.711 1 92.56 104 THR B CA 1
ATOM 9451 C C . THR B 1 104 ? 7.461 -17.656 14.555 1 92.56 104 THR B C 1
ATOM 9453 O O . THR B 1 104 ? 8.484 -17.094 14.961 1 92.56 104 THR B O 1
ATOM 9456 N N . ASP B 1 105 ? 7.176 -18.938 14.781 1 92.81 105 ASP B N 1
ATOM 9457 C CA . ASP B 1 105 ? 8.148 -19.828 15.414 1 92.81 105 ASP B CA 1
ATOM 9458 C C . ASP B 1 105 ? 9.219 -20.266 14.422 1 92.81 105 ASP B C 1
ATOM 9460 O O . ASP B 1 105 ? 8.906 -20.625 13.281 1 92.81 105 ASP B O 1
ATOM 9464 N N . LEU B 1 106 ? 10.414 -20.172 14.836 1 92.94 106 LEU B N 1
ATOM 9465 C CA . LEU B 1 106 ? 11.523 -20.562 13.969 1 92.94 106 LEU B CA 1
ATOM 9466 C C . LEU B 1 106 ? 11.836 -22.047 14.109 1 92.94 106 LEU B C 1
ATOM 9468 O O . LEU B 1 106 ? 11.711 -22.609 15.195 1 92.94 106 LEU B O 1
ATOM 9472 N N . PRO B 1 107 ? 12.25 -22.688 13.016 1 90.56 107 PRO B N 1
ATOM 9473 C CA . PRO B 1 107 ? 12.562 -24.125 13.047 1 90.56 107 PRO B CA 1
ATOM 9474 C C . PRO B 1 107 ? 13.891 -24.422 13.727 1 90.56 107 PRO B C 1
ATOM 9476 O O . PRO B 1 107 ? 14.203 -25.594 13.992 1 90.56 107 PRO B O 1
ATOM 9479 N N . ALA B 1 108 ? 14.641 -23.406 14.07 1 91.81 108 ALA B N 1
ATOM 9480 C CA . ALA B 1 108 ? 15.953 -23.578 14.695 1 91.81 108 ALA B CA 1
ATOM 9481 C C . ALA B 1 108 ? 16.156 -22.594 15.828 1 91.81 108 ALA B C 1
ATOM 9483 O O . ALA B 1 108 ? 15.414 -21.609 15.945 1 91.81 108 ALA B O 1
ATOM 9484 N N . GLY B 1 109 ? 17.062 -22.891 16.688 1 92.75 109 GLY B N 1
ATOM 9485 C CA . GLY B 1 109 ? 17.375 -22.016 17.812 1 92.75 109 GLY B CA 1
ATOM 9486 C C . GLY B 1 109 ? 16.391 -22.141 18.953 1 92.75 109 GLY B C 1
ATOM 9487 O O . GLY B 1 109 ? 15.586 -23.078 19 1 92.75 109 GLY B O 1
ATOM 9488 N N . THR B 1 110 ? 16.547 -21.234 19.906 1 95.19 110 THR B N 1
ATOM 9489 C CA . THR B 1 110 ? 15.68 -21.219 21.078 1 95.19 110 THR B CA 1
ATOM 9490 C C . THR B 1 110 ? 15.039 -19.844 21.25 1 95.19 110 THR B C 1
ATOM 9492 O O . THR B 1 110 ? 15.719 -18.812 21.172 1 95.19 110 THR B O 1
ATOM 9495 N N . ALA B 1 111 ? 13.789 -19.875 21.438 1 94.94 111 ALA B N 1
ATOM 9496 C CA . ALA B 1 111 ? 13.062 -18.641 21.734 1 94.94 111 ALA B CA 1
ATOM 9497 C C . ALA B 1 111 ? 13.422 -18.094 23.109 1 94.94 111 ALA B C 1
ATOM 9499 O O . ALA B 1 111 ? 13.594 -18.859 24.062 1 94.94 111 ALA B O 1
ATOM 9500 N N . THR B 1 112 ? 13.539 -16.828 23.219 1 95.62 112 THR B N 1
ATOM 9501 C CA . THR B 1 112 ? 13.898 -16.203 24.484 1 95.62 112 THR B CA 1
ATOM 9502 C C . THR B 1 112 ? 12.664 -16 25.359 1 95.62 112 THR B C 1
ATOM 9504 O O . THR B 1 112 ? 12.781 -15.852 26.578 1 95.62 112 THR B O 1
ATOM 9507 N N . HIS B 1 113 ? 11.5 -15.961 24.75 1 97.25 113 HIS B N 1
ATOM 9508 C CA . HIS B 1 113 ? 10.227 -15.742 25.422 1 97.25 113 HIS B CA 1
ATOM 9509 C C . HIS B 1 113 ? 9.188 -16.781 25.016 1 97.25 113 HIS B C 1
ATOM 9511 O O . HIS B 1 113 ? 9.375 -17.484 24.016 1 97.25 113 HIS B O 1
ATOM 9517 N N . ASP B 1 114 ? 8.125 -16.922 25.797 1 96.56 114 ASP B N 1
ATOM 9518 C CA . ASP B 1 114 ? 7.035 -17.828 25.438 1 96.56 114 ASP B CA 1
ATOM 9519 C C . ASP B 1 114 ? 6.277 -17.328 24.219 1 96.56 114 ASP B C 1
ATOM 9521 O O . ASP B 1 114 ? 5.695 -18.125 23.469 1 96.56 114 ASP B O 1
ATOM 9525 N N . GLY B 1 115 ? 6.281 -16.062 24.078 1 97.19 115 GLY B N 1
ATOM 9526 C CA . GLY B 1 115 ? 5.602 -15.383 22.984 1 97.19 115 GLY B CA 1
ATOM 9527 C C . GLY B 1 115 ? 5.957 -13.906 22.875 1 97.19 115 GLY B C 1
ATOM 9528 O O . GLY B 1 115 ? 6.637 -13.367 23.75 1 97.19 115 GLY B O 1
ATOM 9529 N N . VAL B 1 116 ? 5.59 -13.32 21.797 1 98.56 116 VAL B N 1
ATOM 9530 C CA . VAL B 1 116 ? 5.844 -11.906 21.562 1 98.56 116 VAL B CA 1
ATOM 9531 C C . VAL B 1 116 ? 4.566 -11.219 21.078 1 98.56 116 VAL B C 1
ATOM 9533 O O . VAL B 1 116 ? 4.031 -11.555 20.016 1 98.56 116 VAL B O 1
ATOM 9536 N N . THR B 1 117 ? 4.043 -10.273 21.891 1 98.75 117 THR B N 1
ATOM 9537 C CA . THR B 1 117 ? 2.934 -9.453 21.422 1 98.75 117 THR B CA 1
ATOM 9538 C C . THR B 1 117 ? 3.418 -8.422 20.406 1 98.75 117 THR B C 1
ATOM 9540 O O . THR B 1 117 ? 4.305 -7.621 20.703 1 98.75 117 THR B O 1
ATOM 9543 N N . GLY B 1 118 ? 2.926 -8.562 19.188 1 98.75 118 GLY B N 1
ATOM 9544 C CA . GLY B 1 118 ? 3.273 -7.594 18.156 1 98.75 118 GLY B CA 1
ATOM 9545 C C . GLY B 1 118 ? 2.338 -6.398 18.141 1 98.75 118 GLY B C 1
ATOM 9546 O O . GLY B 1 118 ? 1.12 -6.555 18.25 1 98.75 118 GLY B O 1
ATOM 9547 N N . VAL B 1 119 ? 2.863 -5.148 18.016 1 98.88 119 VAL B N 1
ATOM 9548 C CA . VAL B 1 119 ? 2.055 -3.934 17.938 1 98.88 119 VAL B CA 1
ATOM 9549 C C . VAL B 1 119 ? 2.508 -3.084 16.75 1 98.88 119 VAL B C 1
ATOM 9551 O O . VAL B 1 119 ? 3.688 -2.74 16.641 1 98.88 119 VAL B O 1
ATOM 9554 N N . TRP B 1 120 ? 1.628 -2.826 15.891 1 98.81 120 TRP B N 1
ATOM 9555 C CA . TRP B 1 120 ? 1.839 -1.914 14.766 1 98.81 120 TRP B CA 1
ATOM 9556 C C . TRP B 1 120 ? 1.124 -0.587 15.008 1 98.81 120 TRP B C 1
ATOM 9558 O O . TRP B 1 120 ? 0.017 -0.56 15.547 1 98.81 120 TRP B O 1
ATOM 9568 N N . TYR B 1 121 ? 1.688 0.576 14.656 1 98.38 121 TYR B N 1
ATOM 9569 C CA . TYR B 1 121 ? 0.966 1.843 14.695 1 98.38 121 TYR B CA 1
ATOM 9570 C C . TYR B 1 121 ? 1.145 2.617 13.398 1 98.38 121 TYR B C 1
ATOM 9572 O O . TYR B 1 121 ? 2.207 2.561 12.773 1 98.38 121 TYR B O 1
ATOM 9580 N N . GLY B 1 122 ? 0.155 3.275 12.914 1 96.88 122 GLY B N 1
ATOM 9581 C CA . GLY B 1 122 ? 0.117 4.094 11.711 1 96.88 122 GLY B CA 1
ATOM 9582 C C . GLY B 1 122 ? -1.2 4.824 11.531 1 96.88 122 GLY B C 1
ATOM 9583 O O . GLY B 1 122 ? -2.209 4.457 12.133 1 96.88 122 GLY B O 1
ATOM 9584 N N . LYS B 1 123 ? -1.229 5.863 10.742 1 94.5 123 LYS B N 1
ATOM 9585 C CA . LYS B 1 123 ? -2.467 6.598 10.492 1 94.5 123 LYS B CA 1
ATOM 9586 C C . LYS B 1 123 ? -3.26 5.965 9.352 1 94.5 123 LYS B C 1
ATOM 9588 O O . LYS B 1 123 ? -2.857 4.934 8.805 1 94.5 123 LYS B O 1
ATOM 9593 N N . GLY B 1 124 ? -4.453 6.508 8.977 1 94.56 124 GLY B N 1
ATOM 9594 C CA . GLY B 1 124 ? -5.332 5.965 7.953 1 94.56 124 GLY B CA 1
ATOM 9595 C C . GLY B 1 124 ? -4.621 5.664 6.648 1 94.56 124 GLY B C 1
ATOM 9596 O O . GLY B 1 124 ? -4.617 4.52 6.188 1 94.56 124 GLY B O 1
ATOM 9597 N N . PRO B 1 125 ? -3.918 6.637 6.027 1 94.69 125 PRO B N 1
ATOM 9598 C CA . PRO B 1 125 ? -3.135 6.379 4.816 1 94.69 125 PRO B CA 1
ATOM 9599 C C . PRO B 1 125 ? -2.062 5.312 5.027 1 94.69 125 PRO B C 1
ATOM 9601 O O . PRO B 1 125 ? -1.724 4.578 4.094 1 94.69 125 PRO B O 1
ATOM 9604 N N . GLY B 1 126 ? -1.57 5.234 6.277 1 96.38 126 GLY B N 1
ATOM 9605 C CA . GLY B 1 126 ? -0.618 4.184 6.605 1 96.38 126 GLY B CA 1
ATOM 9606 C C . GLY B 1 126 ? -1.214 2.791 6.527 1 96.38 126 GLY B C 1
ATOM 9607 O O . GLY B 1 126 ? -0.545 1.849 6.102 1 96.38 126 GLY B O 1
ATOM 9608 N N . VAL B 1 127 ? -2.52 2.637 6.984 1 97.62 127 VAL B N 1
ATOM 9609 C CA . VAL B 1 127 ? -3.23 1.37 6.84 1 97.62 127 VAL B CA 1
ATOM 9610 C C . VAL B 1 127 ? -3.334 0.998 5.363 1 97.62 127 VAL B C 1
ATOM 9612 O O . VAL B 1 127 ? -3.115 -0.157 4.992 1 97.62 127 VAL B O 1
ATOM 9615 N N . ASP B 1 128 ? -3.619 2.018 4.508 1 96.81 128 ASP B N 1
ATOM 9616 C CA . ASP B 1 128 ? -3.723 1.785 3.068 1 96.81 128 ASP B CA 1
ATOM 9617 C C . ASP B 1 128 ? -2.391 1.312 2.492 1 96.81 128 ASP B C 1
ATOM 9619 O O . ASP B 1 128 ? -2.357 0.403 1.658 1 96.81 128 ASP B O 1
ATOM 9623 N N . ARG B 1 129 ? -1.328 1.872 2.953 1 96.38 129 ARG B N 1
ATOM 9624 C CA . ARG B 1 129 ? -0 1.496 2.479 1 96.38 129 ARG B CA 1
ATOM 9625 C C . ARG B 1 129 ? 0.364 0.085 2.93 1 96.38 129 ARG B C 1
ATOM 9627 O O . ARG B 1 129 ? 1.03 -0.653 2.201 1 96.38 129 ARG B O 1
ATOM 9634 N N . ALA B 1 130 ? -0.09 -0.352 4.141 1 97.81 130 ALA B N 1
ATOM 9635 C CA . ALA B 1 130 ? 0.298 -1.629 4.734 1 97.81 130 ALA B CA 1
ATOM 9636 C C . ALA B 1 130 ? -0.74 -2.707 4.438 1 97.81 130 ALA B C 1
ATOM 9638 O O . ALA B 1 130 ? -0.662 -3.816 4.973 1 97.81 130 ALA B O 1
ATOM 9639 N N . THR B 1 131 ? -1.779 -2.434 3.535 1 97.19 131 THR B N 1
ATOM 9640 C CA . THR B 1 131 ? -2.93 -3.305 3.322 1 97.19 131 THR B CA 1
ATOM 9641 C C . THR B 1 131 ? -2.48 -4.699 2.896 1 97.19 131 THR B C 1
ATOM 9643 O O . THR B 1 131 ? -2.996 -5.703 3.395 1 97.19 131 THR B O 1
ATOM 9646 N N . ASP B 1 132 ? -1.488 -4.797 2.016 1 96.88 132 ASP B N 1
ATOM 9647 C CA . ASP B 1 132 ? -1.027 -6.086 1.507 1 96.88 132 ASP B CA 1
ATOM 9648 C C . ASP B 1 132 ? -0.471 -6.953 2.635 1 96.88 132 ASP B C 1
ATOM 9650 O O . ASP B 1 132 ? -0.813 -8.133 2.744 1 96.88 132 ASP B O 1
ATOM 9654 N N . THR B 1 133 ? 0.359 -6.438 3.525 1 97.88 133 THR B N 1
ATOM 9655 C CA . THR B 1 133 ? 0.956 -7.16 4.641 1 97.88 133 THR B CA 1
ATOM 9656 C C . THR B 1 133 ? -0.11 -7.559 5.66 1 97.88 133 THR B C 1
ATOM 9658 O O . THR B 1 133 ? -0.119 -8.695 6.145 1 97.88 133 THR B O 1
ATOM 9661 N N . ILE B 1 134 ? -1.021 -6.633 5.984 1 98.25 134 ILE B N 1
ATOM 9662 C CA . ILE B 1 134 ? -2.043 -6.887 6.992 1 98.25 134 ILE B CA 1
ATOM 9663 C C . ILE B 1 134 ? -2.967 -8.008 6.52 1 98.25 134 ILE B C 1
ATOM 9665 O O . ILE B 1 134 ? -3.336 -8.883 7.301 1 98.25 134 ILE B O 1
ATOM 9669 N N . ARG B 1 135 ? -3.332 -7.988 5.215 1 97.31 135 ARG B N 1
ATOM 9670 C CA . ARG B 1 135 ? -4.176 -9.047 4.676 1 97.31 135 ARG B CA 1
ATOM 9671 C C . ARG B 1 135 ? -3.486 -10.406 4.793 1 97.31 135 ARG B C 1
ATOM 9673 O O . ARG B 1 135 ? -4.109 -11.391 5.191 1 97.31 135 ARG B O 1
ATOM 9680 N N . HIS B 1 136 ? -2.197 -10.523 4.438 1 96.44 136 HIS B N 1
ATOM 9681 C CA . HIS B 1 136 ? -1.459 -11.781 4.52 1 96.44 136 HIS B CA 1
ATOM 9682 C C . HIS B 1 136 ? -1.35 -12.258 5.965 1 96.44 136 HIS B C 1
ATOM 9684 O O . HIS B 1 136 ? -1.599 -13.43 6.254 1 96.44 136 HIS B O 1
ATOM 9690 N N . ALA B 1 137 ? -1.001 -11.344 6.852 1 97.56 137 ALA B N 1
ATOM 9691 C CA . ALA B 1 137 ? -0.847 -11.695 8.258 1 97.56 137 ALA B CA 1
ATOM 9692 C C . ALA B 1 137 ? -2.15 -12.234 8.836 1 97.56 137 ALA B C 1
ATOM 9694 O O . ALA B 1 137 ? -2.145 -13.211 9.594 1 97.56 137 ALA B O 1
ATOM 9695 N N . ASN B 1 138 ? -3.256 -11.539 8.445 1 97.62 138 ASN B N 1
ATOM 9696 C CA . ASN B 1 138 ? -4.543 -11.977 8.977 1 97.62 138 ASN B CA 1
ATOM 9697 C C . ASN B 1 138 ? -4.992 -13.297 8.352 1 97.62 138 ASN B C 1
ATOM 9699 O O . ASN B 1 138 ? -5.605 -14.133 9.016 1 97.62 138 ASN B O 1
ATOM 9703 N N . MET B 1 139 ? -4.746 -13.516 7.09 1 96.25 139 MET B N 1
ATOM 9704 C CA . MET B 1 139 ? -5.121 -14.734 6.379 1 96.25 139 MET B CA 1
ATOM 9705 C C . MET B 1 139 ? -4.438 -15.953 6.984 1 96.25 139 MET B C 1
ATOM 9707 O O . MET B 1 139 ? -5.098 -16.938 7.328 1 96.25 139 MET B O 1
ATOM 9711 N N . TYR B 1 140 ? -3.135 -15.859 7.223 1 95.56 140 TYR B N 1
ATOM 9712 C CA . TYR B 1 140 ? -2.363 -17.016 7.664 1 95.56 140 TYR B CA 1
ATOM 9713 C C . TYR B 1 140 ? -2.305 -17.094 9.18 1 95.56 140 TYR B C 1
ATOM 9715 O O . TYR B 1 140 ? -1.929 -18.125 9.75 1 95.56 140 TYR B O 1
ATOM 9723 N N . GLY B 1 141 ? -2.703 -15.969 9.844 1 96.31 141 GLY B N 1
ATOM 9724 C CA . GLY B 1 141 ? -2.859 -15.977 11.289 1 96.31 141 GLY B CA 1
ATOM 9725 C C . GLY B 1 141 ? -1.605 -15.547 12.031 1 96.31 141 GLY B C 1
ATOM 9726 O O . GLY B 1 141 ? -0.53 -15.453 11.438 1 96.31 141 GLY B O 1
ATOM 9727 N N . VAL B 1 142 ? -1.735 -15.234 13.312 1 97.69 142 VAL B N 1
ATOM 9728 C CA . VAL B 1 142 ? -0.638 -14.828 14.18 1 97.69 142 VAL B CA 1
ATOM 9729 C C . VAL B 1 142 ? -0.442 -15.867 15.289 1 97.69 142 VAL B C 1
ATOM 9731 O O . VAL B 1 142 ? -1.245 -16.797 15.43 1 97.69 142 VAL B O 1
ATOM 9734 N N . ASN B 1 143 ? 0.652 -15.789 16.016 1 97.62 143 ASN B N 1
ATOM 9735 C CA . ASN B 1 143 ? 1.009 -16.766 17.047 1 97.62 143 ASN B CA 1
ATOM 9736 C C . ASN B 1 143 ? 0.011 -16.734 18.203 1 97.62 143 ASN B C 1
ATOM 9738 O O . ASN B 1 143 ? -0.295 -15.672 18.75 1 97.62 143 ASN B O 1
ATOM 9742 N N . PRO B 1 144 ? -0.538 -17.891 18.656 1 97.06 144 PRO B N 1
ATOM 9743 C CA . PRO B 1 144 ? -1.549 -17.922 19.719 1 97.06 144 PRO B CA 1
ATOM 9744 C C . PRO B 1 144 ? -1.004 -17.469 21.078 1 97.06 144 PRO B C 1
ATOM 9746 O O . PRO B 1 144 ? -1.778 -17.172 21.984 1 97.06 144 PRO B O 1
ATOM 9749 N N . LYS B 1 145 ? 0.266 -17.375 21.266 1 96.25 145 LYS B N 1
ATOM 9750 C CA . LYS B 1 145 ? 0.866 -16.922 22.516 1 96.25 145 LYS B CA 1
ATOM 9751 C C . LYS B 1 145 ? 1.301 -15.453 22.422 1 96.25 145 LYS B C 1
ATOM 9753 O O . LYS B 1 145 ? 1.646 -14.836 23.422 1 96.25 145 LYS B O 1
ATOM 9758 N N . GLY B 1 146 ? 1.37 -14.945 21.25 1 97.12 146 GLY B N 1
ATOM 9759 C CA . GLY B 1 146 ? 1.76 -13.562 21.016 1 97.12 146 GLY B CA 1
ATOM 9760 C C . GLY B 1 146 ? 0.577 -12.633 20.828 1 97.12 146 GLY B C 1
ATOM 9761 O O . GLY B 1 146 ? 0.039 -12.094 21.797 1 97.12 146 GLY B O 1
ATOM 9762 N N . GLY B 1 147 ? 0.006 -12.695 19.562 1 97.81 147 GLY B N 1
ATOM 9763 C CA . GLY B 1 147 ? -1.072 -11.797 19.188 1 97.81 147 GLY B CA 1
ATOM 9764 C C . GLY B 1 147 ? -0.58 -10.5 18.562 1 97.81 147 GLY B C 1
ATOM 9765 O O . GLY B 1 147 ? 0.572 -10.109 18.766 1 97.81 147 GLY B O 1
ATOM 9766 N N . VAL B 1 148 ? -1.387 -9.883 17.75 1 98.75 148 VAL B N 1
ATOM 9767 C CA . VAL B 1 148 ? -1.008 -8.648 17.078 1 98.75 148 VAL B CA 1
ATOM 9768 C C . VAL B 1 148 ? -2.115 -7.609 17.25 1 98.75 148 VAL B C 1
ATOM 9770 O O . VAL B 1 148 ? -3.291 -7.902 17.016 1 98.75 148 VAL B O 1
ATOM 9773 N N . VAL B 1 149 ? -1.756 -6.418 17.672 1 98.88 149 VAL B N 1
ATOM 9774 C CA . VAL B 1 149 ? -2.67 -5.285 17.766 1 98.88 149 VAL B CA 1
ATOM 9775 C C . VAL B 1 149 ? -2.234 -4.184 16.797 1 98.88 149 VAL B C 1
ATOM 9777 O O . VAL B 1 149 ? -1.068 -3.783 16.797 1 98.88 149 VAL B O 1
ATOM 9780 N N . LEU B 1 150 ? -3.15 -3.74 15.969 1 98.81 150 LEU B N 1
ATOM 9781 C CA . LEU B 1 150 ? -2.922 -2.592 15.094 1 98.81 150 LEU B CA 1
ATOM 9782 C C . LEU B 1 150 ? -3.469 -1.314 15.727 1 98.81 150 LEU B C 1
ATOM 9784 O O . LEU B 1 150 ? -4.68 -1.173 15.898 1 98.81 150 LEU B O 1
ATOM 9788 N N . LEU B 1 151 ? -2.586 -0.413 16.156 1 98.75 151 LEU B N 1
ATOM 9789 C CA . LEU B 1 151 ? -3.037 0.92 16.547 1 98.75 151 LEU B CA 1
ATOM 9790 C C . LEU B 1 151 ? -3.248 1.797 15.312 1 98.75 151 LEU B C 1
ATOM 9792 O O . LEU B 1 151 ? -2.281 2.277 14.719 1 98.75 151 LEU B O 1
ATOM 9796 N N . VAL B 1 152 ? -4.508 2.035 15 1 98.25 152 VAL B N 1
ATOM 9797 C CA . VAL B 1 152 ? -4.867 2.732 13.766 1 98.25 152 VAL B CA 1
ATOM 9798 C C . VAL B 1 152 ? -5.324 4.152 14.094 1 98.25 152 VAL B C 1
ATOM 9800 O O . VAL B 1 152 ? -6.387 4.348 14.688 1 98.25 152 VAL B O 1
ATOM 9803 N N . GLY B 1 153 ? -4.48 5.16 13.688 1 96.81 153 GLY B N 1
ATOM 9804 C CA . GLY B 1 153 ? -4.828 6.555 13.906 1 96.81 153 GLY B CA 1
ATOM 9805 C C . GLY B 1 153 ? -5.688 7.137 12.797 1 96.81 153 GLY B C 1
ATOM 9806 O O . GLY B 1 153 ? -5.215 7.332 11.68 1 96.81 153 GLY B O 1
ATOM 9807 N N . ASP B 1 154 ? -6.996 7.488 13.102 1 95.19 154 ASP B N 1
ATOM 9808 C CA . ASP B 1 154 ? -7.902 8.086 12.125 1 95.19 154 ASP B CA 1
ATOM 9809 C C . ASP B 1 154 ? -8.141 9.562 12.43 1 95.19 154 ASP B C 1
ATOM 9811 O O . ASP B 1 154 ? -8.227 9.953 13.594 1 95.19 154 ASP B O 1
ATOM 9815 N N . ASP B 1 155 ? -8.219 10.305 11.352 1 90.81 155 ASP B N 1
ATOM 9816 C CA . ASP B 1 155 ? -8.539 11.727 11.398 1 90.81 155 ASP B CA 1
ATOM 9817 C C . ASP B 1 155 ? -9.797 12.039 10.586 1 90.81 155 ASP B C 1
ATOM 9819 O O . ASP B 1 155 ? -9.711 12.578 9.484 1 90.81 155 ASP B O 1
ATOM 9823 N N . PRO B 1 156 ? -10.953 11.734 11.195 1 91.31 156 PRO B N 1
ATOM 9824 C CA . PRO B 1 156 ? -12.188 11.867 10.414 1 91.31 156 PRO B CA 1
ATOM 9825 C C . PRO B 1 156 ? -12.438 13.297 9.938 1 91.31 156 PRO B C 1
ATOM 9827 O O . PRO B 1 156 ? -13.133 13.5 8.938 1 91.31 156 PRO B O 1
ATOM 9830 N N . ALA B 1 157 ? -11.867 14.328 10.633 1 90 157 ALA B N 1
ATOM 9831 C CA . ALA B 1 157 ? -12.07 15.727 10.25 1 90 157 ALA B CA 1
ATOM 9832 C C . ALA B 1 157 ? -10.945 16.219 9.336 1 90 157 ALA B C 1
ATOM 9834 O O . ALA B 1 157 ? -10.945 17.375 8.914 1 90 157 ALA B O 1
ATOM 9835 N N . SER B 1 158 ? -9.992 15.391 9.008 1 89.5 158 SER B N 1
ATOM 9836 C CA . SER B 1 158 ? -8.867 15.703 8.133 1 89.5 158 SER B CA 1
ATOM 9837 C C . SER B 1 158 ? -8.172 16.984 8.562 1 89.5 158 SER B C 1
ATOM 9839 O O . SER B 1 158 ? -8 17.906 7.758 1 89.5 158 SER B O 1
ATOM 9841 N N . LYS B 1 159 ? -7.852 17.047 9.781 1 82.31 159 LYS B N 1
ATOM 9842 C CA . LYS B 1 159 ? -7.152 18.219 10.305 1 82.31 159 LYS B CA 1
ATOM 9843 C C . LYS B 1 159 ? -5.691 18.219 9.875 1 82.31 159 LYS B C 1
ATOM 9845 O O . LYS B 1 159 ? -5.074 19.281 9.766 1 82.31 159 LYS B O 1
ATOM 9850 N N . SER B 1 160 ? -5.148 17.031 9.703 1 82.62 160 SER B N 1
ATOM 9851 C CA . SER B 1 160 ? -3.746 16.922 9.312 1 82.62 160 SER B CA 1
ATOM 9852 C C . SER B 1 160 ? -3.533 15.797 8.312 1 82.62 160 SER B C 1
ATOM 9854 O O . SER B 1 160 ? -2.412 15.312 8.133 1 82.62 160 SER B O 1
ATOM 9856 N N . SER B 1 161 ? -4.594 15.32 7.754 1 88.44 161 SER B N 1
ATOM 9857 C CA . SER B 1 161 ? -4.492 14.188 6.84 1 88.44 161 SER B CA 1
ATOM 9858 C C . SER B 1 161 ? -4.945 14.57 5.434 1 88.44 161 SER B C 1
ATOM 9860 O O . SER B 1 161 ? -5.762 15.477 5.266 1 88.44 161 SER B O 1
ATOM 9862 N N . THR B 1 162 ? -4.469 13.844 4.488 1 89.44 162 THR B N 1
ATOM 9863 C CA . THR B 1 162 ? -4.777 14.109 3.086 1 89.44 162 THR B CA 1
ATOM 9864 C C . THR B 1 162 ? -6.156 13.57 2.725 1 89.44 162 THR B C 1
ATOM 9866 O O . THR B 1 162 ? -6.75 13.992 1.729 1 89.44 162 THR B O 1
ATOM 9869 N N . VAL B 1 163 ? -6.676 12.625 3.512 1 91.81 163 VAL B N 1
ATOM 9870 C CA . VAL B 1 163 ? -8.016 12.07 3.338 1 91.81 163 VAL B CA 1
ATOM 9871 C C . VAL B 1 163 ? -8.719 11.969 4.691 1 91.81 163 VAL B C 1
ATOM 9873 O O . VAL B 1 163 ? -8.07 11.727 5.715 1 91.81 163 VAL B O 1
ATOM 9876 N N . PRO B 1 164 ? -10.031 12.242 4.703 1 91.75 164 PRO B N 1
ATOM 9877 C CA . PRO B 1 164 ? -10.766 11.984 5.945 1 91.75 164 PRO B CA 1
ATOM 9878 C C . PRO B 1 164 ? -10.914 10.492 6.238 1 91.75 164 PRO B C 1
ATOM 9880 O O . PRO B 1 164 ? -11.922 9.883 5.875 1 91.75 164 PRO B O 1
ATOM 9883 N N . ALA B 1 165 ? -9.992 9.953 6.863 1 82.25 165 ALA B N 1
ATOM 9884 C CA . ALA B 1 165 ? -9.781 8.508 6.941 1 82.25 165 ALA B CA 1
ATOM 9885 C C . ALA B 1 165 ? -10.875 7.836 7.762 1 82.25 165 ALA B C 1
ATOM 9887 O O . ALA B 1 165 ? -11.344 8.398 8.758 1 82.25 165 ALA B O 1
ATOM 9888 N N . VAL B 1 166 ? -11.367 6.75 7.32 1 83.69 166 VAL B N 1
ATOM 9889 C CA . VAL B 1 166 ? -12.219 5.773 7.996 1 83.69 166 VAL B CA 1
ATOM 9890 C C . VAL B 1 166 ? -11.68 4.363 7.758 1 83.69 166 VAL B C 1
ATOM 9892 O O . VAL B 1 166 ? -12.109 3.678 6.828 1 83.69 166 VAL B O 1
ATOM 9895 N N . SER B 1 167 ? -10.859 3.922 8.625 1 94.5 167 SER B N 1
ATOM 9896 C CA . SER B 1 167 ? -10.078 2.713 8.391 1 94.5 167 SER B CA 1
ATOM 9897 C C . SER B 1 167 ? -10.914 1.459 8.625 1 94.5 167 SER B C 1
ATOM 9899 O O . SER B 1 167 ? -10.555 0.372 8.164 1 94.5 167 SER B O 1
ATOM 9901 N N . GLU B 1 168 ? -12.047 1.557 9.352 1 95.94 168 GLU B N 1
ATOM 9902 C CA . GLU B 1 168 ? -12.766 0.358 9.773 1 95.94 168 GLU B CA 1
ATOM 9903 C C . GLU B 1 168 ? -13.32 -0.403 8.578 1 95.94 168 GLU B C 1
ATOM 9905 O O . GLU B 1 168 ? -13.406 -1.633 8.594 1 95.94 168 GLU B O 1
ATOM 9910 N N . ARG B 1 169 ? -13.734 0.29 7.488 1 95.44 169 ARG B N 1
ATOM 9911 C CA . ARG B 1 169 ? -14.242 -0.403 6.309 1 95.44 169 ARG B CA 1
ATOM 9912 C C . ARG B 1 169 ? -13.133 -1.184 5.609 1 95.44 169 ARG B C 1
ATOM 9914 O O . ARG B 1 169 ? -13.352 -2.307 5.152 1 95.44 169 ARG B O 1
ATOM 9921 N N . SER B 1 170 ? -11.961 -0.545 5.484 1 96.56 170 SER B N 1
ATOM 9922 C CA . SER B 1 170 ? -10.82 -1.236 4.895 1 96.56 170 SER B CA 1
ATOM 9923 C C . SER B 1 170 ? -10.406 -2.436 5.742 1 96.56 170 SER B C 1
ATOM 9925 O O . SER B 1 170 ? -10.086 -3.5 5.207 1 96.56 170 SER B O 1
ATOM 9927 N N . LEU B 1 171 ? -10.375 -2.232 7.078 1 98.12 171 LEU B N 1
ATOM 9928 C CA . LEU B 1 171 ? -10.016 -3.312 7.988 1 98.12 171 LEU B CA 1
ATOM 9929 C C . LEU B 1 171 ? -11.023 -4.453 7.914 1 98.12 171 LEU B C 1
ATOM 9931 O O . LEU B 1 171 ? -10.648 -5.625 7.938 1 98.12 171 LEU B O 1
ATOM 9935 N N . ALA B 1 172 ? -12.312 -4.086 7.777 1 97.31 172 ALA B N 1
ATOM 9936 C CA . ALA B 1 172 ? -13.359 -5.094 7.629 1 97.31 172 ALA B CA 1
ATOM 9937 C C . ALA B 1 172 ? -13.156 -5.906 6.352 1 97.31 172 ALA B C 1
ATOM 9939 O O . ALA B 1 172 ? -13.398 -7.117 6.336 1 97.31 172 ALA B O 1
ATOM 9940 N N . ALA B 1 173 ? -12.734 -5.238 5.273 1 96.19 173 ALA B N 1
ATOM 9941 C CA . ALA B 1 173 ? -12.516 -5.914 3.998 1 96.19 173 ALA B CA 1
ATOM 9942 C C . ALA B 1 173 ? -11.398 -6.949 4.113 1 96.19 173 ALA B C 1
ATOM 9944 O O . ALA B 1 173 ? -11.352 -7.906 3.334 1 96.19 173 ALA B O 1
ATOM 9945 N N . MET B 1 174 ? -10.523 -6.867 5.109 1 96.25 174 MET B N 1
ATOM 9946 C CA . MET B 1 174 ? -9.414 -7.797 5.312 1 96.25 174 MET B CA 1
ATOM 9947 C C . MET B 1 174 ? -9.75 -8.805 6.406 1 96.25 174 MET B C 1
ATOM 9949 O O . MET B 1 174 ? -8.906 -9.625 6.781 1 96.25 174 MET B O 1
ATOM 9953 N N . GLY B 1 175 ? -10.945 -8.711 6.984 1 96.31 175 GLY B N 1
ATOM 9954 C CA . GLY B 1 175 ? -11.352 -9.625 8.047 1 96.31 175 GLY B CA 1
ATOM 9955 C C . GLY B 1 175 ? -10.703 -9.312 9.375 1 96.31 175 GLY B C 1
ATOM 9956 O O . GLY B 1 175 ? -10.414 -10.219 10.164 1 96.31 175 GLY B O 1
ATOM 9957 N N . VAL B 1 176 ? -10.414 -8.039 9.664 1 98.31 176 VAL B N 1
ATOM 9958 C CA . VAL B 1 176 ? -9.766 -7.621 10.898 1 98.31 176 VAL B CA 1
ATOM 9959 C C . VAL B 1 176 ? -10.797 -7.059 11.867 1 98.31 176 VAL B C 1
ATOM 9961 O O . VAL B 1 176 ? -11.484 -6.078 11.555 1 98.31 176 VAL B O 1
ATOM 9964 N N . PRO B 1 177 ? -10.969 -7.641 13.039 1 98.62 177 PRO B N 1
ATOM 9965 C CA . PRO B 1 177 ? -11.859 -7.039 14.039 1 98.62 177 PRO B CA 1
ATOM 9966 C C . PRO B 1 177 ? -11.383 -5.66 14.492 1 98.62 177 PRO B C 1
ATOM 9968 O O . PRO B 1 177 ? -10.18 -5.418 14.586 1 98.62 177 PRO B O 1
ATOM 9971 N N . VAL B 1 178 ? -12.367 -4.758 14.805 1 98.62 178 VAL B N 1
ATOM 9972 C CA . VAL B 1 178 ? -12.008 -3.377 15.125 1 98.62 178 VAL B CA 1
ATOM 9973 C C . VAL B 1 178 ? -12.664 -2.965 16.438 1 98.62 178 VAL B C 1
ATOM 9975 O O . VAL B 1 178 ? -13.891 -2.996 16.562 1 98.62 178 VAL B O 1
ATOM 9978 N N . LEU B 1 179 ? -11.859 -2.646 17.422 1 98.56 179 LEU B N 1
ATOM 9979 C CA . LEU B 1 179 ? -12.305 -2.004 18.656 1 98.56 179 LEU B CA 1
ATOM 9980 C C . LEU B 1 179 ? -12.102 -0.494 18.578 1 98.56 179 LEU B C 1
ATOM 9982 O O . LEU B 1 179 ? -11.172 -0.016 17.922 1 98.56 179 LEU B O 1
ATOM 9986 N N . PHE B 1 180 ? -13.008 0.271 19.172 1 97.94 180 PHE B N 1
ATOM 9987 C CA . PHE B 1 180 ? -13.008 1.721 19.016 1 97.94 180 PHE B CA 1
ATOM 9988 C C . PHE B 1 180 ? -13.039 2.406 20.375 1 97.94 180 PHE B C 1
ATOM 9990 O O . PHE B 1 180 ? -14.109 2.814 20.844 1 97.94 180 PHE B O 1
ATOM 9997 N N . PRO B 1 181 ? -11.852 2.643 21 1 97.81 181 PRO B N 1
ATOM 9998 C CA . PRO B 1 181 ? -11.797 3.283 22.312 1 97.81 181 PRO B CA 1
ATOM 9999 C C . PRO B 1 181 ? -12.242 4.742 22.281 1 97.81 181 PRO B C 1
ATOM 10001 O O . PRO B 1 181 ? -11.961 5.457 21.328 1 97.81 181 PRO B O 1
ATOM 10004 N N . ARG B 1 182 ? -12.844 5.215 23.406 1 96.31 182 ARG B N 1
ATOM 10005 C CA . ARG B 1 182 ? -13.414 6.551 23.469 1 96.31 182 ARG B CA 1
ATOM 10006 C C . ARG B 1 182 ? -12.508 7.5 24.25 1 96.31 182 ARG B C 1
ATOM 10008 O O . ARG B 1 182 ? -12.664 8.719 24.172 1 96.31 182 ARG B O 1
ATOM 10015 N N . ASN B 1 183 ? -11.562 6.957 24.984 1 96.12 183 ASN B N 1
ATOM 10016 C CA . ASN B 1 183 ? -10.711 7.723 25.891 1 96.12 183 ASN B CA 1
ATOM 10017 C C . ASN B 1 183 ? -9.453 6.938 26.281 1 96.12 183 ASN B C 1
ATOM 10019 O O . ASN B 1 183 ? -9.211 5.852 25.75 1 96.12 183 ASN B O 1
ATOM 10023 N N . ALA B 1 184 ? -8.633 7.523 27.188 1 96.31 184 ALA B N 1
ATOM 10024 C CA . ALA B 1 184 ? -7.371 6.91 27.578 1 96.31 184 ALA B CA 1
ATOM 10025 C C . ALA B 1 184 ? -7.609 5.586 28.297 1 96.31 184 ALA B C 1
ATOM 10027 O O . ALA B 1 184 ? -6.855 4.629 28.125 1 96.31 184 ALA B O 1
ATOM 10028 N N . GLU B 1 185 ? -8.617 5.539 29.141 1 95.62 185 GLU B N 1
ATOM 10029 C CA . GLU B 1 185 ? -8.945 4.32 29.875 1 95.62 185 GLU B CA 1
ATOM 10030 C C . GLU B 1 185 ? -9.227 3.16 28.922 1 95.62 185 GLU B C 1
ATOM 10032 O O . GLU B 1 185 ? -8.703 2.059 29.109 1 95.62 185 GLU B O 1
ATOM 10037 N N . GLU B 1 186 ? -9.984 3.453 27.906 1 96.75 186 GLU B N 1
ATOM 10038 C CA . GLU B 1 186 ? -10.383 2.395 26.984 1 96.75 186 GLU B CA 1
ATOM 10039 C C . GLU B 1 186 ? -9.242 2.014 26.047 1 96.75 186 GLU B C 1
ATOM 10041 O O . GLU B 1 186 ? -9.211 0.9 25.531 1 96.75 186 GLU B O 1
ATOM 10046 N N . ILE B 1 187 ? -8.289 2.904 25.797 1 98.06 187 ILE B N 1
ATOM 10047 C CA . ILE B 1 187 ? -7.102 2.498 25.062 1 98.06 187 ILE B CA 1
ATOM 10048 C C . ILE B 1 187 ? -6.402 1.359 25.812 1 98.06 187 ILE B C 1
ATOM 10050 O O . ILE B 1 187 ? -5.938 0.399 25.188 1 98.06 187 ILE B O 1
ATOM 10054 N N . ILE B 1 188 ? -6.387 1.462 27.125 1 97.75 188 ILE B N 1
ATOM 10055 C CA . ILE B 1 188 ? -5.719 0.457 27.953 1 97.75 188 ILE B CA 1
ATOM 10056 C C . ILE B 1 188 ? -6.566 -0.812 28 1 97.75 188 ILE B C 1
ATOM 10058 O O . ILE B 1 188 ? -6.098 -1.896 27.656 1 97.75 188 ILE B O 1
ATOM 10062 N N . THR B 1 189 ? -7.875 -0.695 28.359 1 97.81 189 THR B N 1
ATOM 10063 C CA . THR B 1 189 ? -8.719 -1.866 28.578 1 97.81 189 THR B CA 1
ATOM 10064 C C . THR B 1 189 ? -9.008 -2.578 27.266 1 97.81 189 THR B C 1
ATOM 10066 O O . THR B 1 189 ? -8.914 -3.805 27.188 1 97.81 189 THR B O 1
ATOM 10069 N N . MET B 1 190 ? -9.367 -1.835 26.219 1 98.19 190 MET B N 1
ATOM 10070 C CA . MET B 1 190 ? -9.641 -2.459 24.938 1 98.19 190 MET B CA 1
ATOM 10071 C C . MET B 1 190 ? -8.359 -2.971 24.297 1 98.19 190 MET B C 1
ATOM 10073 O O . MET B 1 190 ? -8.391 -3.92 23.5 1 98.19 190 MET B O 1
ATOM 10077 N N . GLY B 1 191 ? -7.215 -2.277 24.641 1 98.44 191 GLY B N 1
ATOM 10078 C CA . GLY B 1 191 ? -5.945 -2.832 24.188 1 98.44 191 GLY B CA 1
ATOM 10079 C C . GLY B 1 191 ? -5.691 -4.234 24.719 1 98.44 191 GLY B C 1
ATOM 10080 O O . GLY B 1 191 ? -5.234 -5.105 23.969 1 98.44 191 GLY B O 1
ATOM 10081 N N . MET B 1 192 ? -5.992 -4.438 25.969 1 98.19 192 MET B N 1
ATOM 10082 C CA . MET B 1 192 ? -5.828 -5.758 26.578 1 98.19 192 MET B CA 1
ATOM 10083 C C . MET B 1 192 ? -6.812 -6.758 25.969 1 98.19 192 MET B C 1
ATOM 10085 O O . MET B 1 192 ? -6.461 -7.914 25.75 1 98.19 192 MET B O 1
ATOM 10089 N N . HIS B 1 193 ? -8.055 -6.328 25.703 1 98.56 193 HIS B N 1
ATOM 10090 C CA . HIS B 1 193 ? -9.016 -7.172 25 1 98.56 193 HIS B CA 1
ATOM 10091 C C . HIS B 1 193 ? -8.531 -7.523 23.594 1 98.56 193 HIS B C 1
ATOM 10093 O O . HIS B 1 193 ? -8.727 -8.648 23.125 1 98.56 193 HIS B O 1
ATOM 10099 N N . ALA B 1 194 ? -7.934 -6.52 22.906 1 98.75 194 ALA B N 1
ATOM 10100 C CA . ALA B 1 194 ? -7.438 -6.758 21.547 1 98.75 194 ALA B CA 1
ATOM 10101 C C . ALA B 1 194 ? -6.371 -7.852 21.547 1 98.75 194 ALA B C 1
ATOM 10103 O O . ALA B 1 194 ? -6.348 -8.695 20.656 1 98.75 194 ALA B O 1
ATOM 10104 N N . VAL B 1 195 ? -5.461 -7.852 22.531 1 98.62 195 VAL B N 1
ATOM 10105 C CA . VAL B 1 195 ? -4.422 -8.867 22.641 1 98.62 195 VAL B CA 1
ATOM 10106 C C . VAL B 1 195 ? -5.059 -10.242 22.859 1 98.62 195 VAL B C 1
ATOM 10108 O O . VAL B 1 195 ? -4.711 -11.203 22.172 1 98.62 195 VAL B O 1
ATOM 10111 N N . ALA B 1 196 ? -6.004 -10.297 23.781 1 98.44 196 ALA B N 1
ATOM 10112 C CA . ALA B 1 196 ? -6.656 -11.562 24.109 1 98.44 196 ALA B CA 1
ATOM 10113 C C . ALA B 1 196 ? -7.434 -12.102 22.922 1 98.44 196 ALA B C 1
ATOM 10115 O O . ALA B 1 196 ? -7.375 -13.297 22.609 1 98.44 196 ALA B O 1
ATOM 10116 N N . LEU B 1 197 ? -8.172 -11.234 22.234 1 98.5 197 LEU B N 1
ATOM 10117 C CA . LEU B 1 197 ? -8.938 -11.609 21.062 1 98.5 197 LEU B CA 1
ATOM 10118 C C . LEU B 1 197 ? -8.016 -12.102 19.953 1 98.5 197 LEU B C 1
ATOM 10120 O O . LEU B 1 197 ? -8.328 -13.078 19.266 1 98.5 197 LEU B O 1
ATOM 10124 N N . SER B 1 198 ? -6.91 -11.422 19.75 1 98.75 198 SER B N 1
ATOM 10125 C CA . SER B 1 198 ? -5.93 -11.828 18.75 1 98.75 198 SER B CA 1
ATOM 10126 C C . SER B 1 198 ? -5.367 -13.211 19.047 1 98.75 198 SER B C 1
ATOM 10128 O O . SER B 1 198 ? -5.281 -14.062 18.172 1 98.75 198 SER B O 1
ATOM 10130 N N . ARG B 1 199 ? -5.027 -13.5 20.328 1 98.06 199 ARG B N 1
ATOM 10131 C CA . ARG B 1 199 ? -4.418 -14.758 20.734 1 98.06 199 ARG B CA 1
ATOM 10132 C C . ARG B 1 199 ? -5.391 -15.922 20.562 1 98.06 199 ARG B C 1
ATOM 10134 O O . ARG B 1 199 ? -5.008 -16.984 20.062 1 98.06 199 ARG B O 1
ATOM 10141 N N . VAL B 1 200 ? -6.664 -15.734 20.859 1 97.62 200 VAL B N 1
ATOM 10142 C CA . VAL B 1 200 ? -7.613 -16.844 20.859 1 97.62 200 VAL B CA 1
ATOM 10143 C C . VAL B 1 200 ? -8.055 -17.141 19.438 1 97.62 200 VAL B C 1
ATOM 10145 O O . VAL B 1 200 ? -8.289 -18.297 19.078 1 97.62 200 VAL B O 1
ATOM 10148 N N . SER B 1 201 ? -8.148 -16.156 18.531 1 98.12 201 SER B N 1
ATOM 10149 C CA . SER B 1 201 ? -8.727 -16.312 17.203 1 98.12 201 SER B CA 1
ATOM 10150 C C . SER B 1 201 ? -7.641 -16.453 16.141 1 98.12 201 SER B C 1
ATOM 10152 O O . SER B 1 201 ? -7.902 -16.906 15.031 1 98.12 201 SER B O 1
ATOM 10154 N N . GLY B 1 202 ? -6.438 -15.984 16.438 1 98.12 202 GLY B N 1
ATOM 10155 C CA . GLY B 1 202 ? -5.379 -15.922 15.445 1 98.12 202 GLY B CA 1
ATOM 10156 C C . GLY B 1 202 ? -5.535 -14.758 14.492 1 98.12 202 GLY B C 1
ATOM 10157 O O . GLY B 1 202 ? -4.77 -14.625 13.531 1 98.12 202 GLY B O 1
ATOM 10158 N N . CYS B 1 203 ? -6.508 -13.812 14.703 1 98.62 203 CYS B N 1
ATOM 10159 C CA . CYS B 1 203 ? -6.707 -12.633 13.859 1 98.62 203 CYS B CA 1
ATOM 10160 C C . CYS B 1 203 ? -5.832 -11.477 14.32 1 98.62 203 CYS B C 1
ATOM 10162 O O . CYS B 1 203 ? -5.516 -11.375 15.508 1 98.62 203 CYS B O 1
ATOM 10164 N N . VAL B 1 204 ? -5.418 -10.672 13.43 1 98.44 204 VAL B N 1
ATOM 10165 C CA . VAL B 1 204 ? -4.957 -9.336 13.797 1 98.44 204 VAL B CA 1
ATOM 10166 C C . VAL B 1 204 ? -6.141 -8.492 14.266 1 98.44 204 VAL B C 1
ATOM 10168 O O . VAL B 1 204 ? -7.234 -8.57 13.695 1 98.44 204 VAL B O 1
ATOM 10171 N N . VAL B 1 205 ? -5.969 -7.715 15.328 1 98.81 205 VAL B N 1
ATOM 10172 C CA . VAL B 1 205 ? -7.074 -6.926 15.867 1 98.81 205 VAL B CA 1
ATOM 10173 C C . VAL B 1 205 ? -6.691 -5.449 15.898 1 98.81 205 VAL B C 1
ATOM 10175 O O . VAL B 1 205 ? -5.559 -5.102 16.234 1 98.81 205 VAL B O 1
ATOM 10178 N N . ALA B 1 206 ? -7.617 -4.566 15.5 1 98.75 206 ALA B N 1
ATOM 10179 C CA . ALA B 1 206 ? -7.309 -3.141 15.406 1 98.75 206 ALA B CA 1
ATOM 10180 C C . ALA B 1 206 ? -7.953 -2.365 16.547 1 98.75 206 ALA B C 1
ATOM 10182 O O . ALA B 1 206 ? -9.047 -2.703 17 1 98.75 206 ALA B O 1
ATOM 10183 N N . LEU B 1 207 ? -7.254 -1.411 17.031 1 98.19 207 LEU B N 1
ATOM 10184 C CA . LEU B 1 207 ? -7.77 -0.329 17.859 1 98.19 207 LEU B CA 1
ATOM 10185 C C . LEU B 1 207 ? -7.84 0.975 17.062 1 98.19 207 LEU B C 1
ATOM 10187 O O . LEU B 1 207 ? -6.809 1.566 16.75 1 98.19 207 LEU B O 1
ATOM 10191 N N . LYS B 1 208 ? -9 1.372 16.75 1 97.75 208 LYS B N 1
ATOM 10192 C CA . LYS B 1 208 ? -9.172 2.645 16.047 1 97.75 208 LYS B CA 1
ATOM 10193 C C . LYS B 1 208 ? -9.062 3.818 17.016 1 97.75 208 LYS B C 1
ATOM 10195 O O . LYS B 1 208 ? -9.891 3.961 17.922 1 97.75 208 LYS B O 1
ATOM 10200 N N . ILE B 1 209 ? -8.039 4.621 16.859 1 97.69 209 ILE B N 1
ATOM 10201 C CA . ILE B 1 209 ? -7.812 5.758 17.75 1 97.69 209 ILE B CA 1
ATOM 10202 C C . ILE B 1 209 ? -7.938 7.059 16.953 1 97.69 209 ILE B C 1
ATOM 10204 O O . ILE B 1 209 ? -7.07 7.383 16.141 1 97.69 209 ILE B O 1
ATOM 10208 N N . VAL B 1 210 ? -8.977 7.836 17.203 1 95.75 210 VAL B N 1
ATOM 10209 C CA . VAL B 1 210 ? -9.219 9.047 16.438 1 95.75 210 VAL B CA 1
ATOM 10210 C C . VAL B 1 210 ? -8.453 10.219 17.062 1 95.75 210 VAL B C 1
ATOM 10212 O O . VAL B 1 210 ? -7.992 10.125 18.203 1 95.75 210 VAL B O 1
ATOM 10215 N N . ALA B 1 211 ? -8.336 11.312 16.406 1 93 211 ALA B N 1
ATOM 10216 C CA . ALA B 1 211 ? -7.539 12.469 16.797 1 93 211 ALA B CA 1
ATOM 10217 C C . ALA B 1 211 ? -7.984 13.016 18.156 1 93 211 ALA B C 1
ATOM 10219 O O . ALA B 1 211 ? -7.152 13.352 19 1 93 211 ALA B O 1
ATOM 10220 N N . ASP B 1 212 ? -9.281 13.023 18.422 1 94.12 212 ASP B N 1
ATOM 10221 C CA . ASP B 1 212 ? -9.812 13.586 19.656 1 94.12 212 ASP B CA 1
ATOM 10222 C C . ASP B 1 212 ? -9.414 12.727 20.859 1 94.12 212 ASP B C 1
ATOM 10224 O O . ASP B 1 212 ? -9.375 13.211 22 1 94.12 212 ASP B O 1
ATOM 10228 N N . VAL B 1 213 ? -9.141 11.445 20.578 1 96.31 213 VAL B N 1
ATOM 10229 C CA . VAL B 1 213 ? -8.734 10.547 21.656 1 96.31 213 VAL B CA 1
ATOM 10230 C C . VAL B 1 213 ? -7.219 10.602 21.828 1 96.31 213 VAL B C 1
ATOM 10232 O O . VAL B 1 213 ? -6.723 10.703 22.953 1 96.31 213 VAL B O 1
ATOM 10235 N N . ALA B 1 214 ? -6.457 10.609 20.75 1 95.81 214 ALA B N 1
ATOM 10236 C CA . ALA B 1 214 ? -5 10.648 20.812 1 95.81 214 ALA B CA 1
ATOM 10237 C C . ALA B 1 214 ? -4.508 11.953 21.438 1 95.81 214 ALA B C 1
ATOM 10239 O O . ALA B 1 214 ? -3.553 11.945 22.219 1 95.81 214 ALA B O 1
ATOM 10240 N N . ASP B 1 215 ? -5.211 13.078 21.125 1 93.19 215 ASP B N 1
ATOM 10241 C CA . ASP B 1 215 ? -4.789 14.406 21.562 1 93.19 215 ASP B CA 1
ATOM 10242 C C . ASP B 1 215 ? -5.555 14.844 22.812 1 93.19 215 ASP B C 1
ATOM 10244 O O . ASP B 1 215 ? -5.398 15.977 23.266 1 93.19 215 ASP B O 1
ATOM 10248 N N . GLY B 1 216 ? -6.391 13.938 23.344 1 95.44 216 GLY B N 1
ATOM 10249 C CA . GLY B 1 216 ? -7.102 14.203 24.578 1 95.44 216 GLY B CA 1
ATOM 10250 C C . GLY B 1 216 ? -6.336 13.758 25.812 1 95.44 216 GLY B C 1
ATOM 10251 O O . GLY B 1 216 ? -5.328 13.062 25.719 1 95.44 216 GLY B O 1
ATOM 10252 N N . ALA B 1 217 ? -6.766 14.219 26.906 1 95.5 217 ALA B N 1
ATOM 10253 C CA . ALA B 1 217 ? -6.199 13.797 28.188 1 95.5 217 ALA B CA 1
ATOM 10254 C C . ALA B 1 217 ? -7.293 13.516 29.219 1 95.5 217 ALA B C 1
ATOM 10256 O O . ALA B 1 217 ? -8.328 14.188 29.234 1 95.5 217 ALA B O 1
ATOM 10257 N N . TRP B 1 218 ? -7.074 12.469 30.062 1 94.81 218 TRP B N 1
ATOM 10258 C CA . TRP B 1 218 ? -8.047 12.031 31.062 1 94.81 218 TRP B CA 1
ATOM 10259 C C . TRP B 1 218 ? -7.352 11.609 32.344 1 94.81 218 TRP B C 1
ATOM 10261 O O . TRP B 1 218 ? -6.191 11.203 32.344 1 94.81 218 TRP B O 1
ATOM 10271 N N . THR B 1 219 ? -8.094 11.719 33.438 1 92.31 219 THR B N 1
ATOM 10272 C CA . THR B 1 219 ? -7.645 11.141 34.688 1 92.31 219 THR B CA 1
ATOM 10273 C C . THR B 1 219 ? -7.867 9.633 34.688 1 92.31 219 THR B C 1
ATOM 10275 O O . THR B 1 219 ? -8.961 9.156 34.375 1 92.31 219 THR B O 1
ATOM 10278 N N . ILE B 1 220 ? -6.797 8.898 35 1 92.12 220 ILE B N 1
ATOM 10279 C CA . ILE B 1 220 ? -6.871 7.438 35 1 92.12 220 ILE B CA 1
ATOM 10280 C C . ILE B 1 220 ? -6.562 6.918 36.406 1 92.12 220 ILE B C 1
ATOM 10282 O O . ILE B 1 220 ? -5.574 7.32 37.031 1 92.12 220 ILE B O 1
ATOM 10286 N N . ASP B 1 221 ? -7.395 5.973 36.812 1 90.31 221 ASP B N 1
ATOM 10287 C CA . ASP B 1 221 ? -7.207 5.352 38.125 1 90.31 221 ASP B CA 1
ATOM 10288 C C . ASP B 1 221 ? -6.238 4.172 38.031 1 90.31 221 ASP B C 1
ATOM 10290 O O . ASP B 1 221 ? -6.109 3.547 37 1 90.31 221 ASP B O 1
ATOM 10294 N N . GLY B 1 222 ? -5.645 3.84 39.125 1 90.19 222 GLY B N 1
ATOM 10295 C CA . GLY B 1 222 ? -4.664 2.768 39.188 1 90.19 222 GLY B CA 1
ATOM 10296 C C . GLY B 1 222 ? -5.273 1.393 39 1 90.19 222 GLY B C 1
ATOM 10297 O O . GLY B 1 222 ? -4.586 0.448 38.594 1 90.19 222 GLY B O 1
ATOM 10298 N N . SER B 1 223 ? -6.531 1.231 39.156 1 92.38 223 SER B N 1
ATOM 10299 C CA . SER B 1 223 ? -7.18 -0.075 39.094 1 92.38 223 SER B CA 1
ATOM 10300 C C . SER B 1 223 ? -7.758 -0.362 37.719 1 92.38 223 SER B C 1
ATOM 10302 O O . SER B 1 223 ? -8.547 -1.298 37.562 1 92.38 223 SER B O 1
ATOM 10304 N N . ILE B 1 224 ? -7.383 0.316 36.75 1 90.38 224 ILE B N 1
ATOM 10305 C CA . ILE B 1 224 ? -8.016 0.267 35.438 1 90.38 224 ILE B CA 1
ATOM 10306 C C . ILE B 1 224 ? -7.758 -1.092 34.781 1 90.38 224 ILE B C 1
ATOM 10308 O O . ILE B 1 224 ? -8.57 -1.575 34 1 90.38 224 ILE B O 1
ATOM 10312 N N . ALA B 1 225 ? -6.652 -1.726 35.125 1 91.5 225 ALA B N 1
ATOM 10313 C CA . ALA B 1 225 ? -6.266 -2.971 34.469 1 91.5 225 ALA B CA 1
ATOM 10314 C C . ALA B 1 225 ? -6.848 -4.18 35.219 1 91.5 225 ALA B C 1
ATOM 10316 O O . ALA B 1 225 ? -6.695 -5.316 34.75 1 91.5 225 ALA B O 1
ATOM 10317 N N . ASP B 1 226 ? -7.613 -3.922 36.281 1 92.19 226 ASP B N 1
ATOM 10318 C CA . ASP B 1 226 ? -8.125 -5.012 37.094 1 92.19 226 ASP B CA 1
ATOM 10319 C C . ASP B 1 226 ? -9.508 -5.449 36.656 1 92.19 226 ASP B C 1
ATOM 10321 O O . ASP B 1 226 ? -10.516 -5.133 37.281 1 92.19 226 ASP B O 1
ATOM 10325 N N . PHE B 1 227 ? -9.641 -6.141 35.531 1 93.12 227 PHE B N 1
ATOM 10326 C CA . PHE B 1 227 ? -10.883 -6.711 35.031 1 93.12 227 PHE B CA 1
ATOM 10327 C C . PHE B 1 227 ? -10.648 -8.102 34.469 1 93.12 227 PHE B C 1
ATOM 10329 O O . PHE B 1 227 ? -9.516 -8.453 34.125 1 93.12 227 PHE B O 1
ATOM 10336 N N . ASP B 1 228 ? -11.711 -8.859 34.375 1 94.19 228 ASP B N 1
ATOM 10337 C CA . ASP B 1 228 ? -11.602 -10.227 33.906 1 94.19 228 ASP B CA 1
ATOM 10338 C C . ASP B 1 228 ? -11.859 -10.297 32.406 1 94.19 228 ASP B C 1
ATOM 10340 O O . ASP B 1 228 ? -12.711 -9.57 31.875 1 94.19 228 ASP B O 1
ATOM 10344 N N . ILE B 1 229 ? -11.117 -11.117 31.688 1 96.69 229 ILE B N 1
ATOM 10345 C CA . ILE B 1 229 ? -11.32 -11.43 30.266 1 96.69 229 ILE B CA 1
ATOM 10346 C C . ILE B 1 229 ? -11.773 -12.875 30.125 1 96.69 229 ILE B C 1
ATOM 10348 O O . ILE B 1 229 ? -11.125 -13.789 30.641 1 96.69 229 ILE B O 1
ATOM 10352 N N . VAL B 1 230 ? -12.867 -13.094 29.453 1 97.25 230 VAL B N 1
ATOM 10353 C CA . VAL B 1 230 ? -13.406 -14.43 29.203 1 97.25 230 VAL B CA 1
ATOM 10354 C C . VAL B 1 230 ? -12.969 -14.922 27.828 1 97.25 230 VAL B C 1
ATOM 10356 O O . VAL B 1 230 ? -13.219 -14.266 26.812 1 97.25 230 VAL B O 1
ATOM 10359 N N . VAL B 1 231 ? -12.297 -16.078 27.781 1 95.81 231 VAL B N 1
ATOM 10360 C CA . VAL B 1 231 ? -11.898 -16.688 26.516 1 95.81 231 VAL B CA 1
ATOM 10361 C C . VAL B 1 231 ? -12.906 -17.766 26.125 1 95.81 231 VAL B C 1
ATOM 10363 O O . VAL B 1 231 ? -12.984 -18.828 26.75 1 95.81 231 VAL B O 1
ATOM 10366 N N . PRO B 1 232 ? -13.625 -17.547 25.016 1 95.75 232 PRO B N 1
ATOM 10367 C CA . PRO B 1 232 ? -14.68 -18.5 24.641 1 95.75 232 PRO B CA 1
ATOM 10368 C C . PRO B 1 232 ? -14.133 -19.734 23.938 1 95.75 232 PRO B C 1
ATOM 10370 O O . PRO B 1 232 ? -12.992 -19.734 23.469 1 95.75 232 PRO B O 1
ATOM 10373 N N . GLU B 1 233 ? -14.984 -20.828 23.906 1 94.31 233 GLU B N 1
ATOM 10374 C CA . GLU B 1 233 ? -14.742 -22.031 23.125 1 94.31 233 GLU B CA 1
ATOM 10375 C C . GLU B 1 233 ? -15.789 -22.203 22.016 1 94.31 233 GLU B C 1
ATOM 10377 O O . GLU B 1 233 ? -16.969 -21.891 22.234 1 94.31 233 GLU B O 1
ATOM 10382 N N . VAL B 1 234 ? -15.344 -22.625 20.812 1 93.94 234 VAL B N 1
ATOM 10383 C CA . VAL B 1 234 ? -16.281 -22.891 19.719 1 93.94 234 VAL B CA 1
ATOM 10384 C C . VAL B 1 234 ? -16.078 -24.312 19.188 1 93.94 234 VAL B C 1
ATOM 10386 O O . VAL B 1 234 ? -14.977 -24.875 19.312 1 93.94 234 VAL B O 1
ATOM 10389 N N . GLN B 1 235 ? -17.188 -24.906 18.656 1 92.44 235 GLN B N 1
ATOM 10390 C CA . GLN B 1 235 ? -17.125 -26.219 18.031 1 92.44 235 GLN B CA 1
ATOM 10391 C C . GLN B 1 235 ? -16.938 -26.094 16.531 1 92.44 235 GLN B C 1
ATOM 10393 O O . GLN B 1 235 ? -17.531 -25.219 15.891 1 92.44 235 GLN B O 1
ATOM 10398 N N . PHE B 1 236 ? -16.078 -26.906 16.031 1 88.75 236 PHE B N 1
ATOM 10399 C CA . PHE B 1 236 ? -15.867 -27 14.594 1 88.75 236 PHE B CA 1
ATOM 10400 C C . PHE B 1 236 ? -15.758 -28.453 14.156 1 88.75 236 PHE B C 1
ATOM 10402 O O . PHE B 1 236 ? -14.891 -29.188 14.625 1 88.75 236 PHE B O 1
ATOM 10409 N N . GLU B 1 237 ? -16.641 -28.797 13.211 1 85.44 237 GLU B N 1
ATOM 10410 C CA . GLU B 1 237 ? -16.719 -30.156 12.719 1 85.44 237 GLU B CA 1
ATOM 10411 C C . GLU B 1 237 ? -16.859 -31.156 13.875 1 85.44 237 GLU B C 1
ATOM 10413 O O . GLU B 1 237 ? -16.141 -32.156 13.922 1 85.44 237 GLU B O 1
ATOM 10418 N N . GLY B 1 238 ? -17.594 -30.797 14.922 1 86.44 238 GLY B N 1
ATOM 10419 C CA . GLY B 1 238 ? -17.953 -31.688 16.016 1 86.44 238 GLY B CA 1
ATOM 10420 C C . GLY B 1 238 ? -16.938 -31.719 17.125 1 86.44 238 GLY B C 1
ATOM 10421 O O . GLY B 1 238 ? -17.109 -32.438 18.125 1 86.44 238 GLY B O 1
ATOM 10422 N N . LYS B 1 239 ? -15.805 -30.969 17.016 1 92.19 239 LYS B N 1
ATOM 10423 C CA . LYS B 1 239 ? -14.773 -30.938 18.047 1 92.19 239 LYS B CA 1
ATOM 10424 C C . LYS B 1 239 ? -14.453 -29.5 18.438 1 92.19 239 LYS B C 1
ATOM 10426 O O . LYS B 1 239 ? -14.664 -28.562 17.656 1 92.19 239 LYS B O 1
ATOM 10431 N N . PRO B 1 240 ? -14.023 -29.391 19.688 1 93.94 240 PRO B N 1
ATOM 10432 C CA . PRO B 1 240 ? -13.57 -28.047 20.062 1 93.94 240 PRO B CA 1
ATOM 10433 C C . PRO B 1 240 ? -12.438 -27.547 19.188 1 93.94 240 PRO B C 1
ATOM 10435 O O . PRO B 1 240 ? -11.469 -28.266 18.922 1 93.94 240 PRO B O 1
ATOM 10438 N N . PHE B 1 241 ? -12.609 -26.406 18.781 1 94.69 241 PHE B N 1
ATOM 10439 C CA . PHE B 1 241 ? -11.617 -25.828 17.875 1 94.69 241 PHE B CA 1
ATOM 10440 C C . PHE B 1 241 ? -10.453 -25.219 18.641 1 94.69 241 PHE B C 1
ATOM 10442 O O . PHE B 1 241 ? -10.656 -24.484 19.609 1 94.69 241 PHE B O 1
ATOM 10449 N N . VAL B 1 242 ? -9.305 -25.641 18.297 1 92.88 242 VAL B N 1
ATOM 10450 C CA . VAL B 1 242 ? -8.094 -25.016 18.812 1 92.88 242 VAL B CA 1
ATOM 10451 C C . VAL B 1 242 ? -7.324 -24.359 17.672 1 92.88 242 VAL B C 1
ATOM 10453 O O . VAL B 1 242 ? -6.895 -25.047 16.734 1 92.88 242 VAL B O 1
ATOM 10456 N N . TYR B 1 243 ? -7.137 -23.094 17.812 1 94.62 243 TYR B N 1
ATOM 10457 C CA . TYR B 1 243 ? -6.473 -22.328 16.75 1 94.62 243 TYR B CA 1
ATOM 10458 C C . TYR B 1 243 ? -5.008 -22.75 16.625 1 94.62 243 TYR B C 1
ATOM 10460 O O . TYR B 1 243 ? -4.301 -22.859 17.625 1 94.62 243 TYR B O 1
ATOM 10468 N N . LYS B 1 244 ? -4.598 -23 15.383 1 94.06 244 LYS B N 1
ATOM 10469 C CA . LYS B 1 244 ? -3.199 -23.203 15.023 1 94.06 244 LYS B CA 1
ATOM 10470 C C . LYS B 1 244 ? -2.791 -22.312 13.852 1 94.06 244 LYS B C 1
ATOM 10472 O O . LYS B 1 244 ? -3.471 -22.266 12.828 1 94.06 244 LYS B O 1
ATOM 10477 N N . GLN B 1 245 ? -1.68 -21.609 14.023 1 94.88 245 GLN B N 1
ATOM 10478 C CA . GLN B 1 245 ? -1.197 -20.703 12.984 1 94.88 245 GLN B CA 1
ATOM 10479 C C . GLN B 1 245 ? -0.715 -21.484 11.766 1 94.88 245 GLN B C 1
ATOM 10481 O O . GLN B 1 245 ? -0.102 -22.547 11.906 1 94.88 245 GLN B O 1
ATOM 10486 N N . ARG B 1 246 ? -0.968 -20.969 10.578 1 92.75 246 ARG B N 1
ATOM 10487 C CA . ARG B 1 246 ? -0.489 -21.562 9.328 1 92.75 246 ARG B CA 1
ATOM 10488 C C . ARG B 1 246 ? 0.658 -20.75 8.742 1 92.75 246 ARG B C 1
ATOM 10490 O O . ARG B 1 246 ? 0.622 -19.516 8.758 1 92.75 246 ARG B O 1
ATOM 10497 N N . GLN B 1 247 ? 1.644 -21.438 8.258 1 89.06 247 GLN B N 1
ATOM 10498 C CA . GLN B 1 247 ? 2.736 -20.766 7.555 1 89.06 247 GLN B CA 1
ATOM 10499 C C . GLN B 1 247 ? 2.373 -20.5 6.098 1 89.06 247 GLN B C 1
ATOM 10501 O O . GLN B 1 247 ? 1.736 -21.328 5.449 1 89.06 247 GLN B O 1
ATOM 10506 N N . MET B 1 248 ? 2.73 -19.312 5.645 1 89.56 248 MET B N 1
ATOM 10507 C CA . MET B 1 248 ? 2.49 -19.016 4.234 1 89.56 248 MET B CA 1
ATOM 10508 C C . MET B 1 248 ? 3.389 -19.844 3.336 1 89.56 248 MET B C 1
ATOM 10510 O O . MET B 1 248 ? 4.613 -19.797 3.445 1 89.56 248 MET B O 1
ATOM 10514 N N . ALA B 1 249 ? 2.795 -20.688 2.547 1 84.38 249 ALA B N 1
ATOM 10515 C CA . ALA B 1 249 ? 3.467 -21.531 1.559 1 84.38 249 ALA B CA 1
ATOM 10516 C C . ALA B 1 249 ? 2.752 -21.469 0.212 1 84.38 249 ALA B C 1
ATOM 10518 O O . ALA B 1 249 ? 1.905 -20.594 -0.013 1 84.38 249 ALA B O 1
ATOM 10519 N N . ALA B 1 250 ? 3.217 -22.266 -0.71 1 74.44 250 ALA B N 1
ATOM 10520 C CA . ALA B 1 250 ? 2.67 -22.266 -2.064 1 74.44 250 ALA B CA 1
ATOM 10521 C C . ALA B 1 250 ? 1.195 -22.656 -2.062 1 74.44 250 ALA B C 1
ATOM 10523 O O . ALA B 1 250 ? 0.732 -23.344 -1.153 1 74.44 250 ALA B O 1
ATOM 10524 N N . PRO B 1 251 ? 0.589 -22.156 -3.197 1 64.25 251 PRO B N 1
ATOM 10525 C CA . PRO B 1 251 ? -0.849 -22.391 -3.35 1 64.25 251 PRO B CA 1
ATOM 10526 C C . PRO B 1 251 ? -1.207 -23.875 -3.33 1 64.25 251 PRO B C 1
ATOM 10528 O O . PRO B 1 251 ? -0.38 -24.719 -3.686 1 64.25 251 PRO B O 1
ATOM 10531 N N . PRO B 1 252 ? -2.414 -24.438 -2.564 1 67.31 252 PRO B N 1
ATOM 10532 C CA . PRO B 1 252 ? -3.801 -24.484 -2.096 1 67.31 252 PRO B CA 1
ATOM 10533 C C . PRO B 1 252 ? -3.92 -24.312 -0.583 1 67.31 252 PRO B C 1
ATOM 10535 O O . PRO B 1 252 ? -5.027 -24.312 -0.043 1 67.31 252 PRO B O 1
ATOM 10538 N N . ASP B 1 253 ? -2.635 -24.016 -0.04 1 78.5 253 ASP B N 1
ATOM 10539 C CA . ASP B 1 253 ? -2.664 -23.75 1.393 1 78.5 253 ASP B CA 1
ATOM 10540 C C . ASP B 1 253 ? -3.426 -22.453 1.687 1 78.5 253 ASP B C 1
ATOM 10542 O O . ASP B 1 253 ? -4.055 -22.328 2.738 1 78.5 253 ASP B O 1
ATOM 10546 N N . SER B 1 254 ? -3.457 -21.672 0.726 1 88.06 254 SER B N 1
ATOM 10547 C CA . SER B 1 254 ? -4.109 -20.391 0.921 1 88.06 254 SER B CA 1
ATOM 10548 C C . SER B 1 254 ? -5.621 -20.547 1.057 1 88.06 254 SER B C 1
ATOM 10550 O O . SER B 1 254 ? -6.254 -19.844 1.848 1 88.06 254 SER B O 1
ATOM 10552 N N . VAL B 1 255 ? -6.191 -21.484 0.333 1 91.19 255 VAL B N 1
ATOM 10553 C CA . VAL B 1 255 ? -7.633 -21.703 0.395 1 91.19 255 VAL B CA 1
ATOM 10554 C C . VAL B 1 255 ? -8 -22.328 1.734 1 91.19 255 VAL B C 1
ATOM 10556 O O . VAL B 1 255 ? -9.07 -22.062 2.287 1 91.19 255 VAL B O 1
ATOM 10559 N N . ILE B 1 256 ? -7.043 -23.156 2.229 1 92.12 256 ILE B N 1
ATOM 10560 C CA . ILE B 1 256 ? -7.258 -23.75 3.539 1 92.12 256 ILE B CA 1
ATOM 10561 C C . ILE B 1 256 ? -7.207 -22.672 4.621 1 92.12 256 ILE B C 1
ATOM 10563 O O . ILE B 1 256 ? -8.031 -22.672 5.539 1 92.12 256 ILE B O 1
ATOM 10567 N N . ALA B 1 257 ? -6.234 -21.812 4.453 1 94.31 257 ALA B N 1
ATOM 10568 C CA . ALA B 1 257 ? -6.125 -20.688 5.387 1 94.31 257 ALA B CA 1
ATOM 10569 C C . ALA B 1 257 ? -7.391 -19.844 5.371 1 94.31 257 ALA B C 1
ATOM 10571 O O . ALA B 1 257 ? -7.844 -19.375 6.418 1 94.31 257 ALA B O 1
ATOM 10572 N N . GLU B 1 258 ? -7.961 -19.625 4.18 1 94.69 258 GLU B N 1
ATOM 10573 C CA . GLU B 1 258 ? -9.195 -18.859 4.027 1 94.69 258 GLU B CA 1
ATOM 10574 C C . GLU B 1 258 ? -10.359 -19.547 4.75 1 94.69 258 GLU B C 1
ATOM 10576 O O . GLU B 1 258 ? -11.141 -18.875 5.434 1 94.69 258 GLU B O 1
ATOM 10581 N N . ALA B 1 259 ? -10.43 -20.875 4.59 1 93.69 259 ALA B N 1
ATOM 10582 C CA . ALA B 1 259 ? -11.492 -21.641 5.23 1 93.69 259 ALA B CA 1
ATOM 10583 C C . ALA B 1 259 ? -11.391 -21.562 6.75 1 93.69 259 ALA B C 1
ATOM 10585 O O . ALA B 1 259 ? -12.414 -21.5 7.445 1 93.69 259 ALA B O 1
ATOM 10586 N N . ASP B 1 260 ? -10.141 -21.516 7.195 1 93.94 260 ASP B N 1
ATOM 10587 C CA . ASP B 1 260 ? -9.93 -21.359 8.633 1 93.94 260 ASP B CA 1
ATOM 10588 C C . ASP B 1 260 ? -10.383 -19.984 9.109 1 93.94 260 ASP B C 1
ATOM 10590 O O . ASP B 1 260 ? -11.062 -19.875 10.141 1 93.94 260 ASP B O 1
ATOM 10594 N N . LEU B 1 261 ? -10.008 -18.969 8.375 1 96 261 LEU B N 1
ATOM 10595 C CA . LEU B 1 261 ? -10.281 -17.594 8.781 1 96 261 LEU B CA 1
ATOM 10596 C C . LEU B 1 261 ? -11.781 -17.328 8.828 1 96 261 LEU B C 1
ATOM 10598 O O . LEU B 1 261 ? -12.297 -16.828 9.828 1 96 261 LEU B O 1
ATOM 10602 N N . TYR B 1 262 ? -12.547 -17.719 7.789 1 94.44 262 TYR B N 1
ATOM 10603 C CA . TYR B 1 262 ? -13.969 -17.391 7.688 1 94.44 262 TYR B CA 1
ATOM 10604 C C . TYR B 1 262 ? -14.836 -18.547 8.172 1 94.44 262 TYR B C 1
ATOM 10606 O O . TYR B 1 262 ? -16.031 -18.578 7.895 1 94.44 262 TYR B O 1
ATOM 10614 N N . GLY B 1 263 ? -14.211 -19.5 8.883 1 94 263 GLY B N 1
ATOM 10615 C CA . GLY B 1 263 ? -14.883 -20.578 9.594 1 94 263 GLY B CA 1
ATOM 10616 C C . GLY B 1 263 ? -14.727 -20.484 11.102 1 94 263 GLY B C 1
ATOM 10617 O O . GLY B 1 263 ? -15.273 -19.578 11.734 1 94 263 GLY B O 1
ATOM 10618 N N . PRO B 1 264 ? -13.828 -21.344 11.625 1 95.44 264 PRO B N 1
ATOM 10619 C CA . PRO B 1 264 ? -13.766 -21.422 13.086 1 95.44 264 PRO B CA 1
ATOM 10620 C C . PRO B 1 264 ? -13.125 -20.188 13.711 1 95.44 264 PRO B C 1
ATOM 10622 O O . PRO B 1 264 ? -13.492 -19.781 14.828 1 95.44 264 PRO B O 1
ATOM 10625 N N . ARG B 1 265 ? -12.125 -19.547 13.086 1 97.19 265 ARG B N 1
ATOM 10626 C CA . ARG B 1 265 ? -11.484 -18.375 13.664 1 97.19 265 ARG B CA 1
ATOM 10627 C C . ARG B 1 265 ? -12.477 -17.219 13.773 1 97.19 265 ARG B C 1
ATOM 10629 O O . ARG B 1 265 ? -12.5 -16.516 14.789 1 97.19 265 ARG B O 1
ATOM 10636 N N . TRP B 1 266 ? -13.289 -17.047 12.734 1 96.25 266 TRP B N 1
ATOM 10637 C CA . TRP B 1 266 ? -14.281 -15.969 12.742 1 96.25 266 TRP B CA 1
ATOM 10638 C C . TRP B 1 266 ? -15.391 -16.266 13.742 1 96.25 266 TRP B C 1
ATOM 10640 O O . TRP B 1 266 ? -15.945 -15.352 14.359 1 96.25 266 TRP B O 1
ATOM 10650 N N . ASP B 1 267 ? -15.719 -17.562 13.938 1 95.44 267 ASP B N 1
ATOM 10651 C CA . ASP B 1 267 ? -16.672 -17.953 14.969 1 95.44 267 ASP B CA 1
ATOM 10652 C C . ASP B 1 267 ? -16.172 -17.562 16.359 1 95.44 267 ASP B C 1
ATOM 10654 O O . ASP B 1 267 ? -16.969 -17.141 17.203 1 95.44 267 ASP B O 1
ATOM 10658 N N . LEU B 1 268 ? -14.906 -17.688 16.531 1 97.31 268 LEU B N 1
ATOM 10659 C CA . LEU B 1 268 ? -14.305 -17.312 17.812 1 97.31 268 LEU B CA 1
ATOM 10660 C C . LEU B 1 268 ? -14.398 -15.805 18.031 1 97.31 268 LEU B C 1
ATOM 10662 O O . LEU B 1 268 ? -14.57 -15.359 19.172 1 97.31 268 LEU B O 1
ATOM 10666 N N . VAL B 1 269 ? -14.227 -14.977 16.969 1 97.75 269 VAL B N 1
ATOM 10667 C CA . VAL B 1 269 ? -14.336 -13.531 17.062 1 97.75 269 VAL B CA 1
ATOM 10668 C C . VAL B 1 269 ? -15.734 -13.156 17.562 1 97.75 269 VAL B C 1
ATOM 10670 O O . VAL B 1 269 ? -15.875 -12.344 18.484 1 97.75 269 VAL B O 1
ATOM 10673 N N . HIS B 1 270 ? -16.766 -13.781 17 1 95.31 270 HIS B N 1
ATOM 10674 C CA . HIS B 1 270 ? -18.141 -13.523 17.406 1 95.31 270 HIS B CA 1
ATOM 10675 C C . HIS B 1 270 ? -18.375 -13.953 18.844 1 95.31 270 HIS B C 1
ATOM 10677 O O . HIS B 1 270 ? -18.984 -13.211 19.625 1 95.31 270 HIS B O 1
ATOM 10683 N N . ALA B 1 271 ? -17.891 -15.148 19.156 1 96.44 271 ALA B N 1
ATOM 10684 C CA . ALA B 1 271 ? -18.094 -15.68 20.516 1 96.44 271 ALA B CA 1
ATOM 10685 C C . ALA B 1 271 ? -17.422 -14.781 21.547 1 96.44 271 ALA B C 1
ATOM 10687 O O . ALA B 1 271 ? -17.953 -14.586 22.641 1 96.44 271 ALA B O 1
ATOM 10688 N N . TYR B 1 272 ? -16.25 -14.289 21.234 1 97.62 272 TYR B N 1
ATOM 10689 C CA . TYR B 1 272 ? -15.516 -13.414 22.141 1 97.62 272 TYR B CA 1
ATOM 10690 C C . TYR B 1 272 ? -16.297 -12.133 22.391 1 97.62 272 TYR B C 1
ATOM 10692 O O . TYR B 1 272 ? -16.391 -11.672 23.531 1 97.62 272 TYR B O 1
ATOM 10700 N N . GLY B 1 273 ? -16.828 -11.477 21.312 1 95.75 273 GLY B N 1
ATOM 10701 C CA . GLY B 1 273 ? -17.625 -10.273 21.469 1 95.75 273 GLY B CA 1
ATOM 10702 C C . GLY B 1 273 ? -18.828 -10.477 22.391 1 95.75 273 GLY B C 1
ATOM 10703 O O . GLY B 1 273 ? -19.141 -9.609 23.188 1 95.75 273 GLY B O 1
ATOM 10704 N N . THR B 1 274 ? -19.391 -11.594 22.359 1 94.25 274 THR B N 1
ATOM 10705 C CA . THR B 1 274 ? -20.562 -11.93 23.172 1 94.25 274 THR B CA 1
ATOM 10706 C C . THR B 1 274 ? -20.156 -12.141 24.625 1 94.25 274 THR B C 1
ATOM 10708 O O . THR B 1 274 ? -20.875 -11.711 25.531 1 94.25 274 THR B O 1
ATOM 10711 N N . ALA B 1 275 ? -19.016 -12.703 24.812 1 96.44 275 ALA B N 1
ATOM 10712 C CA . ALA B 1 275 ? -18.594 -13.125 26.141 1 96.44 275 ALA B CA 1
ATOM 10713 C C . ALA B 1 275 ? -18.047 -11.953 26.938 1 96.44 275 ALA B C 1
ATOM 10715 O O . ALA B 1 275 ? -18.078 -11.969 28.172 1 96.44 275 ALA B O 1
ATOM 10716 N N . ASN B 1 276 ? -17.469 -10.922 26.391 1 96.12 276 ASN B N 1
ATOM 10717 C CA . ASN B 1 276 ? -16.719 -9.906 27.125 1 96.12 276 ASN B CA 1
ATOM 10718 C C . ASN B 1 276 ? -17.438 -8.555 27.109 1 96.12 276 ASN B C 1
ATOM 10720 O O . ASN B 1 276 ? -16.844 -7.539 27.484 1 96.12 276 ASN B O 1
ATOM 10724 N N . ASN B 1 277 ? -18.625 -8.391 26.906 1 90.12 277 ASN B N 1
ATOM 10725 C CA . ASN B 1 277 ? -19.469 -7.203 27.031 1 90.12 277 ASN B CA 1
ATOM 10726 C C . ASN B 1 277 ? -18.781 -5.973 26.438 1 90.12 277 ASN B C 1
ATOM 10728 O O . ASN B 1 277 ? -18.656 -4.945 27.109 1 90.12 277 ASN B O 1
ATOM 10732 N N . LEU B 1 278 ? -18.156 -5.996 25.328 1 93.62 278 LEU B N 1
ATOM 10733 C CA . LEU B 1 278 ? -17.531 -4.863 24.656 1 93.62 278 LEU B CA 1
ATOM 10734 C C . LEU B 1 278 ? -18.578 -3.834 24.234 1 93.62 278 LEU B C 1
ATOM 10736 O O . LEU B 1 278 ? -18.266 -2.65 24.094 1 93.62 278 LEU B O 1
ATOM 10740 N N . ASP B 1 279 ? -19.828 -4.254 23.938 1 96.56 279 ASP B N 1
ATOM 10741 C CA . ASP B 1 279 ? -21 -3.416 23.703 1 96.56 279 ASP B CA 1
ATOM 10742 C C . ASP B 1 279 ? -21.875 -3.352 24.953 1 96.56 279 ASP B C 1
ATOM 10744 O O . ASP B 1 279 ? -22.156 -4.375 25.594 1 96.56 279 ASP B O 1
ATOM 10748 N N . VAL B 1 280 ? -22.297 -2.129 25.312 1 96.38 280 VAL B N 1
ATOM 10749 C CA . VAL B 1 280 ? -22.969 -1.977 26.609 1 96.38 280 VAL B CA 1
ATOM 10750 C C . VAL B 1 280 ? -24.266 -1.181 26.422 1 96.38 280 VAL B C 1
ATOM 10752 O O . VAL B 1 280 ? -24.266 -0.107 25.812 1 96.38 280 VAL B O 1
ATOM 10755 N N . ILE B 1 281 ? -25.406 -1.655 26.891 1 97.81 281 ILE B N 1
ATOM 10756 C CA . ILE B 1 281 ? -26.625 -0.871 27 1 97.81 281 ILE B CA 1
ATOM 10757 C C . ILE B 1 281 ? -26.547 0.03 28.234 1 97.81 281 ILE B C 1
ATOM 10759 O O . ILE B 1 281 ? -26.719 -0.436 29.359 1 97.81 281 ILE B O 1
ATOM 10763 N N . GLU B 1 282 ? -26.312 1.289 28.062 1 96.5 282 GLU B N 1
ATOM 10764 C CA . GLU B 1 282 ? -26.031 2.24 29.141 1 96.5 282 GLU B CA 1
ATOM 10765 C C . GLU B 1 282 ? -27.312 2.676 29.844 1 96.5 282 GLU B C 1
ATOM 10767 O O . GLU B 1 282 ? -27.297 2.953 31.047 1 96.5 282 GLU B O 1
ATOM 10772 N N . VAL B 1 283 ? -28.391 2.926 29.094 1 97.44 283 VAL B N 1
ATOM 10773 C CA . VAL B 1 283 ? -29.719 3.273 29.578 1 97.44 283 VAL B CA 1
ATOM 10774 C C . VAL B 1 283 ? -30.75 2.266 29.062 1 97.44 283 VAL B C 1
ATOM 10776 O O . VAL B 1 283 ? -30.828 2.018 27.859 1 97.44 283 VAL B O 1
ATOM 10779 N N . ASN B 1 284 ? -31.484 1.659 29.953 1 97.81 284 ASN B N 1
ATOM 10780 C CA . ASN B 1 284 ? -32.375 0.573 29.562 1 97.81 284 ASN B CA 1
ATOM 10781 C C . ASN B 1 284 ? -33.719 0.679 30.281 1 97.81 284 ASN B C 1
ATOM 10783 O O . ASN B 1 284 ? -34.031 -0.13 31.156 1 97.81 284 ASN B O 1
ATOM 10787 N N . PRO B 1 285 ? -34.625 1.502 29.812 1 96.62 285 PRO B N 1
ATOM 10788 C CA . PRO B 1 285 ? -35.969 1.55 30.406 1 96.62 285 PRO B CA 1
ATOM 10789 C C . PRO B 1 285 ? -36.812 0.345 30.016 1 96.62 285 PRO B C 1
ATOM 10791 O O . PRO B 1 285 ? -36.75 -0.139 28.891 1 96.62 285 PRO B O 1
ATOM 10794 N N . SER B 1 286 ? -37.75 -0.226 30.844 1 91.94 286 SER B N 1
ATOM 10795 C CA . SER B 1 286 ? -38.594 -1.392 30.609 1 91.94 286 SER B CA 1
ATOM 10796 C C . SER B 1 286 ? -39.562 -1.139 29.469 1 91.94 286 SER B C 1
ATOM 10798 O O . SER B 1 286 ? -39.844 -2.039 28.672 1 91.94 286 SER B O 1
ATOM 10800 N N . GLY B 1 287 ? -40.062 -0.02 29.219 1 91.94 287 GLY B N 1
ATOM 10801 C CA . GLY B 1 287 ? -41 0.287 28.156 1 91.94 287 GLY B CA 1
ATOM 10802 C C . GLY B 1 287 ? -40.375 1.088 27.031 1 91.94 287 GLY B C 1
ATOM 10803 O O . GLY B 1 287 ? -41.062 1.904 26.391 1 91.94 287 GLY B O 1
ATOM 10804 N N . ALA B 1 288 ? -39.125 0.76 26.734 1 97.06 288 ALA B N 1
ATOM 10805 C CA . ALA B 1 288 ? -38.438 1.537 25.703 1 97.06 288 ALA B CA 1
ATOM 10806 C C . ALA B 1 288 ? -39.062 1.307 24.328 1 97.06 288 ALA B C 1
ATOM 10808 O O . ALA B 1 288 ? -39.406 0.177 23.984 1 97.06 288 ALA B O 1
ATOM 10809 N N . LYS B 1 289 ? -39.25 2.338 23.516 1 97 289 LYS B N 1
ATOM 10810 C CA . LYS B 1 289 ? -39.781 2.271 22.156 1 97 289 LYS B CA 1
ATOM 10811 C C . LYS B 1 289 ? -38.781 2.77 21.125 1 97 289 LYS B C 1
ATOM 10813 O O . LYS B 1 289 ? -38.844 2.428 19.953 1 97 289 LYS B O 1
ATOM 10818 N N . ILE B 1 290 ? -37.875 3.59 21.594 1 97.75 290 ILE B N 1
ATOM 10819 C CA . ILE B 1 290 ? -36.812 4.133 20.719 1 97.75 290 ILE B CA 1
ATOM 10820 C C . ILE B 1 290 ? -35.438 3.758 21.281 1 97.75 290 ILE B C 1
ATOM 10822 O O . ILE B 1 290 ? -35.25 3.748 22.5 1 97.75 290 ILE B O 1
ATOM 10826 N N . GLY B 1 291 ? -34.594 3.332 20.438 1 98.38 291 GLY B N 1
ATOM 10827 C CA . GLY B 1 291 ? -33.188 3.08 20.812 1 98.38 291 GLY B CA 1
ATOM 10828 C C . GLY B 1 291 ? -32.219 3.932 20.031 1 98.38 291 GLY B C 1
ATOM 10829 O O . GLY B 1 291 ? -32.406 4.191 18.844 1 98.38 291 GLY B O 1
ATOM 10830 N N . ILE B 1 292 ? -31.203 4.496 20.656 1 98.62 292 ILE B N 1
ATOM 10831 C CA . ILE B 1 292 ? -30.094 5.195 20 1 98.62 292 ILE B CA 1
ATOM 10832 C C . ILE B 1 292 ? -28.812 4.387 20.172 1 98.62 292 ILE B C 1
ATOM 10834 O O . ILE B 1 292 ? -28.422 4.043 21.281 1 98.62 292 ILE B O 1
ATOM 10838 N N . ALA B 1 293 ? -28.203 3.977 19.047 1 98.62 293 ALA B N 1
ATOM 10839 C CA . ALA B 1 293 ? -26.938 3.244 19.047 1 98.62 293 ALA B CA 1
ATOM 10840 C C . ALA B 1 293 ? -25.812 4.082 18.438 1 98.62 293 ALA B C 1
ATOM 10842 O O . ALA B 1 293 ? -26.016 4.719 17.391 1 98.62 293 ALA B O 1
ATOM 10843 N N . ALA B 1 294 ? -24.703 4.184 19.094 1 98.19 294 ALA B N 1
ATOM 10844 C CA . ALA B 1 294 ? -23.547 4.902 18.578 1 98.19 294 ALA B CA 1
ATOM 10845 C C . ALA B 1 294 ? -22.25 4.168 18.922 1 98.19 294 ALA B C 1
ATOM 10847 O O . ALA B 1 294 ? -22.234 3.346 19.844 1 98.19 294 ALA B O 1
ATOM 10848 N N . THR B 1 295 ? -21.219 4.426 18.188 1 96.31 295 THR B N 1
ATOM 10849 C CA . THR B 1 295 ? -19.969 3.711 18.391 1 96.31 295 THR B CA 1
ATOM 10850 C C . THR B 1 295 ? -18.844 4.68 18.75 1 96.31 295 THR B C 1
ATOM 10852 O O . THR B 1 295 ? -18.828 5.828 18.297 1 96.31 295 THR B O 1
ATOM 10855 N N . GLY B 1 296 ? -17.875 4.234 19.578 1 94.5 296 GLY B N 1
ATOM 10856 C CA . GLY B 1 296 ? -16.656 4.973 19.891 1 94.5 296 GLY B CA 1
ATOM 10857 C C . GLY B 1 296 ? -16.922 6.379 20.391 1 94.5 296 GLY B C 1
ATOM 10858 O O . GLY B 1 296 ? -17.812 6.582 21.219 1 94.5 296 GLY B O 1
ATOM 10859 N N . THR B 1 297 ? -16.234 7.371 19.891 1 95.31 297 THR B N 1
ATOM 10860 C CA . THR B 1 297 ? -16.312 8.742 20.359 1 95.31 297 THR B CA 1
ATOM 10861 C C . THR B 1 297 ? -17.641 9.383 19.969 1 95.31 297 THR B C 1
ATOM 10863 O O . THR B 1 297 ? -18.094 10.336 20.609 1 95.31 297 THR B O 1
ATOM 10866 N N . THR B 1 298 ? -18.266 8.82 18.953 1 96.5 298 THR B N 1
ATOM 10867 C CA . THR B 1 298 ? -19.562 9.336 18.547 1 96.5 298 THR B CA 1
ATOM 10868 C C . THR B 1 298 ? -20.594 9.125 19.656 1 96.5 298 THR B C 1
ATOM 10870 O O . THR B 1 298 ? -21.516 9.93 19.812 1 96.5 298 THR B O 1
ATOM 10873 N N . PHE B 1 299 ? -20.5 8.047 20.469 1 97.31 299 PHE B N 1
ATOM 10874 C CA . PHE B 1 299 ? -21.406 7.828 21.594 1 97.31 299 PHE B CA 1
ATOM 10875 C C . PHE B 1 299 ? -21.297 8.961 22.594 1 97.31 299 PHE B C 1
ATOM 10877 O O . PHE B 1 299 ? -22.312 9.438 23.109 1 97.31 299 PHE B O 1
ATOM 10884 N N . ASP B 1 300 ? -20 9.383 22.859 1 96.56 300 ASP B N 1
ATOM 10885 C CA . ASP B 1 300 ? -19.781 10.5 23.781 1 96.56 300 ASP B CA 1
ATOM 10886 C C . ASP B 1 300 ? -20.375 11.789 23.219 1 96.56 300 ASP B C 1
ATOM 10888 O O . ASP B 1 300 ? -20.906 12.617 23.969 1 96.56 300 ASP B O 1
ATOM 10892 N N . SER B 1 301 ? -20.266 11.953 21.938 1 96.81 301 SER B N 1
ATOM 10893 C CA . SER B 1 301 ? -20.891 13.109 21.297 1 96.81 301 SER B CA 1
ATOM 10894 C C . SER B 1 301 ? -22.406 13.07 21.438 1 96.81 301 SER B C 1
ATOM 10896 O O . SER B 1 301 ? -23.047 14.109 21.656 1 96.81 301 SER B O 1
ATOM 10898 N N . VAL B 1 302 ? -22.969 11.883 21.281 1 97.69 302 VAL B N 1
ATOM 10899 C CA . VAL B 1 302 ? -24.406 11.711 21.453 1 97.69 302 VAL B CA 1
ATOM 10900 C C . VAL B 1 302 ? -24.812 12.047 22.875 1 97.69 302 VAL B C 1
ATOM 10902 O O . VAL B 1 302 ? -25.766 12.797 23.109 1 97.69 302 VAL B O 1
ATOM 10905 N N . ARG B 1 303 ? -24.125 11.461 23.859 1 96.81 303 ARG B N 1
ATOM 10906 C CA . ARG B 1 303 ? -24.438 11.695 25.266 1 96.81 303 ARG B CA 1
ATOM 10907 C C . ARG B 1 303 ? -24.359 13.18 25.594 1 96.81 303 ARG B C 1
ATOM 10909 O O . ARG B 1 303 ? -25.219 13.703 26.312 1 96.81 303 ARG B O 1
ATOM 10916 N N . GLN B 1 304 ? -23.297 13.859 25.094 1 95.62 304 GLN B N 1
ATOM 10917 C CA . GLN B 1 304 ? -23.141 15.289 25.344 1 95.62 304 GLN B CA 1
ATOM 10918 C C . GLN B 1 304 ? -24.25 16.094 24.703 1 95.62 304 GLN B C 1
ATOM 10920 O O . GLN B 1 304 ? -24.766 17.047 25.297 1 95.62 304 GLN B O 1
ATOM 10925 N N . ALA B 1 305 ? -24.594 15.75 23.453 1 95.94 305 ALA B N 1
ATOM 10926 C CA . ALA B 1 305 ? -25.672 16.438 22.75 1 95.94 305 ALA B CA 1
ATOM 10927 C C . ALA B 1 305 ? -26.984 16.281 23.5 1 95.94 305 ALA B C 1
ATOM 10929 O O . ALA B 1 305 ? -27.781 17.234 23.594 1 95.94 305 ALA B O 1
ATOM 10930 N N . LEU B 1 306 ? -27.281 15.062 24.016 1 96.56 306 LEU B N 1
ATOM 10931 C CA . LEU B 1 306 ? -28.484 14.828 24.812 1 96.56 306 LEU B CA 1
ATOM 10932 C C . LEU B 1 306 ? -28.5 15.711 26.047 1 96.56 306 LEU B C 1
ATOM 10934 O O . LEU B 1 306 ? -29.516 16.312 26.375 1 96.56 306 LEU B O 1
ATOM 10938 N N . ALA B 1 307 ? -27.344 15.758 26.734 1 92.94 307 ALA B N 1
ATOM 10939 C CA . ALA B 1 307 ? -27.234 16.609 27.906 1 92.94 307 ALA B CA 1
ATOM 10940 C C . ALA B 1 307 ? -27.484 18.078 27.547 1 92.94 307 ALA B C 1
ATOM 10942 O O . ALA B 1 307 ? -28.172 18.797 28.281 1 92.94 307 ALA B O 1
ATOM 10943 N N . ASP B 1 308 ? -26.906 18.516 26.422 1 92 308 ASP B N 1
ATOM 10944 C CA . ASP B 1 308 ? -27.078 19.891 25.984 1 92 308 ASP B CA 1
ATOM 10945 C C . ASP B 1 308 ? -28.531 20.203 25.625 1 92 308 ASP B C 1
ATOM 10947 O O . ASP B 1 308 ? -28.984 21.328 25.766 1 92 308 ASP B O 1
ATOM 10951 N N . LEU B 1 309 ? -29.219 19.156 25.203 1 94.31 309 LEU B N 1
ATOM 10952 C CA . LEU B 1 309 ? -30.625 19.297 24.859 1 94.31 309 LEU B CA 1
ATOM 10953 C C . LEU B 1 309 ? -31.516 19.172 26.094 1 94.31 309 LEU B C 1
ATOM 10955 O O . LEU B 1 309 ? -32.719 19.297 26.016 1 94.31 309 LEU B O 1
ATOM 10959 N N . GLY B 1 310 ? -30.953 18.875 27.25 1 92.38 310 GLY B N 1
ATOM 10960 C CA . GLY B 1 310 ? -31.672 18.781 28.5 1 92.38 310 GLY B CA 1
ATOM 10961 C C . GLY B 1 310 ? -32.25 17.406 28.734 1 92.38 310 GLY B C 1
ATOM 10962 O O . GLY B 1 310 ? -33.219 17.25 29.516 1 92.38 310 GLY B O 1
ATOM 10963 N N . VAL B 1 311 ? -31.781 16.438 28.094 1 96 311 VAL B N 1
ATOM 10964 C CA . VAL B 1 311 ? -32.281 15.07 28.203 1 96 311 VAL B CA 1
ATOM 10965 C C . VAL B 1 311 ? -31.328 14.219 29.016 1 96 311 VAL B C 1
ATOM 10967 O O . VAL B 1 311 ? -30.438 13.57 28.453 1 96 311 VAL B O 1
ATOM 10970 N N . ASP B 1 312 ? -31.484 14.109 30.297 1 93.44 312 ASP B N 1
ATOM 10971 C CA . ASP B 1 312 ? -30.641 13.289 31.156 1 93.44 312 ASP B CA 1
ATOM 10972 C C . ASP B 1 312 ? -31.172 11.867 31.266 1 93.44 312 ASP B C 1
ATOM 10974 O O . ASP B 1 312 ? -32.125 11.5 30.562 1 93.44 312 ASP B O 1
ATOM 10978 N N . ASP B 1 313 ? -30.562 11.039 32.062 1 95.38 313 ASP B N 1
ATOM 10979 C CA . ASP B 1 313 ? -30.953 9.633 32.156 1 95.38 313 ASP B CA 1
ATOM 10980 C C . ASP B 1 313 ? -32.406 9.484 32.625 1 95.38 313 ASP B C 1
ATOM 10982 O O . ASP B 1 313 ? -33.125 8.594 32.156 1 95.38 313 ASP B O 1
ATOM 10986 N N . ALA B 1 314 ? -32.75 10.328 33.562 1 95.19 314 ALA B N 1
ATOM 10987 C CA . ALA B 1 314 ? -34.125 10.273 34.062 1 95.19 314 ALA B CA 1
ATOM 10988 C C . ALA B 1 314 ? -35.125 10.586 32.938 1 95.19 314 ALA B C 1
ATOM 10990 O O . ALA B 1 314 ? -36.156 9.93 32.844 1 95.19 314 ALA B O 1
ATOM 10991 N N . ALA B 1 315 ? -34.781 11.594 32.219 1 95.75 315 ALA B N 1
ATOM 10992 C CA . ALA B 1 315 ? -35.625 11.953 31.078 1 95.75 315 ALA B CA 1
ATOM 10993 C C . ALA B 1 315 ? -35.719 10.828 30.062 1 95.75 315 ALA B C 1
ATOM 10995 O O . ALA B 1 315 ? -36.75 10.578 29.469 1 95.75 315 ALA B O 1
ATOM 10996 N N . LEU B 1 316 ? -34.625 10.141 29.781 1 97.31 316 LEU B N 1
ATOM 10997 C CA . LEU B 1 316 ? -34.594 9.016 28.859 1 97.31 316 LEU B CA 1
ATOM 10998 C C . LEU B 1 316 ? -35.469 7.871 29.344 1 97.31 316 LEU B C 1
ATOM 11000 O O . LEU B 1 316 ? -36.188 7.25 28.562 1 97.31 316 LEU B O 1
ATOM 11004 N N . HIS B 1 317 ? -35.406 7.582 30.625 1 96.75 317 HIS B N 1
ATOM 11005 C CA . HIS B 1 317 ? -36.25 6.539 31.219 1 96.75 317 HIS B CA 1
ATOM 11006 C C . HIS B 1 317 ? -37.719 6.875 31.078 1 96.75 317 HIS B C 1
ATOM 11008 O O . HIS B 1 317 ? -38.531 6.02 30.703 1 96.75 317 HIS B O 1
ATOM 11014 N N . ARG B 1 318 ? -38.062 8.148 31.344 1 95.56 318 ARG B N 1
ATOM 11015 C CA . ARG B 1 318 ? -39.438 8.578 31.266 1 95.56 318 ARG B CA 1
ATOM 11016 C C . ARG B 1 318 ? -39.969 8.5 29.844 1 95.56 318 ARG B C 1
ATOM 11018 O O . ARG B 1 318 ? -41.125 8.148 29.609 1 95.56 318 ARG B O 1
ATOM 11025 N N . ALA B 1 319 ? -39.062 8.797 28.969 1 95.94 319 ALA B N 1
ATOM 11026 C CA . ALA B 1 319 ? -39.469 8.859 27.562 1 95.94 319 ALA B CA 1
ATOM 11027 C C . ALA B 1 319 ? -39.375 7.484 26.906 1 95.94 319 ALA B C 1
ATOM 11029 O O . ALA B 1 319 ? -39.844 7.301 25.781 1 95.94 319 ALA B O 1
ATOM 11030 N N . GLY B 1 320 ? -38.844 6.52 27.594 1 97.06 320 GLY B N 1
ATOM 11031 C CA . GLY B 1 320 ? -38.688 5.191 27.016 1 97.06 320 GLY B CA 1
ATOM 11032 C C . GLY B 1 320 ? -37.656 5.145 25.906 1 97.06 320 GLY B C 1
ATOM 11033 O O . GLY B 1 320 ? -37.938 4.609 24.828 1 97.06 320 GLY B O 1
ATOM 11034 N N . ILE B 1 321 ? -36.5 5.742 26.078 1 98.12 321 ILE B N 1
ATOM 11035 C CA . ILE B 1 321 ? -35.438 5.758 25.109 1 98.12 321 ILE B CA 1
ATOM 11036 C C . ILE B 1 321 ? -34.25 4.957 25.641 1 98.12 321 ILE B C 1
ATOM 11038 O O . ILE B 1 321 ? -33.719 5.242 26.734 1 98.12 321 ILE B O 1
ATOM 11042 N N . ARG B 1 322 ? -33.812 3.914 24.938 1 98.44 322 ARG B N 1
ATOM 11043 C CA . ARG B 1 322 ? -32.719 3.047 25.281 1 98.44 322 ARG B CA 1
ATOM 11044 C C . ARG B 1 322 ? -31.422 3.496 24.594 1 98.44 322 ARG B C 1
ATOM 11046 O O . ARG B 1 322 ? -31.469 3.971 23.453 1 98.44 322 ARG B O 1
ATOM 11053 N N . LEU B 1 323 ? -30.219 3.445 25.266 1 98.44 323 LEU B N 1
ATOM 11054 C CA . LEU B 1 323 ? -28.938 3.814 24.672 1 98.44 323 LEU B CA 1
ATOM 11055 C C . LEU B 1 323 ? -28 2.615 24.625 1 98.44 323 LEU B C 1
ATOM 11057 O O . LEU B 1 323 ? -27.797 1.933 25.625 1 98.44 323 LEU B O 1
ATOM 11061 N N . LEU B 1 324 ? -27.391 2.352 23.391 1 98.5 324 LEU B N 1
ATOM 11062 C CA . LEU B 1 324 ? -26.406 1.3 23.203 1 98.5 324 LEU B CA 1
ATOM 11063 C C . LEU B 1 324 ? -25.062 1.89 22.812 1 98.5 324 LEU B C 1
ATOM 11065 O O . LEU B 1 324 ? -24.953 2.617 21.812 1 98.5 324 LEU B O 1
ATOM 11069 N N . ARG B 1 325 ? -24.016 1.688 23.594 1 97.94 325 ARG B N 1
ATOM 11070 C CA . ARG B 1 325 ? -22.641 2.01 23.25 1 97.94 325 ARG B CA 1
ATOM 11071 C C . ARG B 1 325 ? -21.938 0.813 22.625 1 97.94 325 ARG B C 1
ATOM 11073 O O . ARG B 1 325 ? -21.781 -0.227 23.266 1 97.94 325 ARG B O 1
ATOM 11080 N N . ILE B 1 326 ? -21.531 0.968 21.406 1 98.12 326 ILE B N 1
ATOM 11081 C CA . ILE B 1 326 ? -20.859 -0.105 20.672 1 98.12 326 ILE B CA 1
ATOM 11082 C C . ILE B 1 326 ? -19.344 0.065 20.75 1 98.12 326 ILE B C 1
ATOM 11084 O O . ILE B 1 326 ? -18.797 1.048 20.25 1 98.12 326 ILE B O 1
ATOM 11088 N N . GLY B 1 327 ? -18.672 -0.888 21.375 1 97.5 327 GLY B N 1
ATOM 11089 C CA . GLY B 1 327 ? -17.219 -0.848 21.516 1 97.5 327 GLY B CA 1
ATOM 11090 C C . GLY B 1 327 ? -16.484 -1.575 20.406 1 97.5 327 GLY B C 1
ATOM 11091 O O . GLY B 1 327 ? -15.383 -1.19 20.031 1 97.5 327 GLY B O 1
ATOM 11092 N N . MET B 1 328 ? -17 -2.662 19.922 1 97.94 328 MET B N 1
ATOM 11093 C CA . MET B 1 328 ? -16.469 -3.383 18.766 1 97.94 328 MET B CA 1
ATOM 11094 C C . MET B 1 328 ? -17.266 -3.062 17.516 1 97.94 328 MET B C 1
ATOM 11096 O O . MET B 1 328 ? -18.312 -3.662 17.266 1 97.94 328 MET B O 1
ATOM 11100 N N . CYS B 1 329 ? -16.75 -2.197 16.734 1 95.62 329 CYS B N 1
ATOM 11101 C CA . CYS B 1 329 ? -17.531 -1.694 15.609 1 95.62 329 CYS B CA 1
ATOM 11102 C C . CYS B 1 329 ? -17.516 -2.684 14.453 1 95.62 329 CYS B C 1
ATOM 11104 O O . CYS B 1 329 ? -18.375 -2.609 13.562 1 95.62 329 CYS B O 1
ATOM 11106 N N . TYR B 1 330 ? -16.562 -3.668 14.453 1 97.75 330 TYR B N 1
ATOM 11107 C CA . TYR B 1 330 ? -16.594 -4.734 13.461 1 97.75 330 TYR B CA 1
ATOM 11108 C C . TYR B 1 330 ? -15.945 -6.004 14 1 97.75 330 TYR B C 1
ATOM 11110 O O . TYR B 1 330 ? -14.789 -5.984 14.438 1 97.75 330 TYR B O 1
ATOM 11118 N N . PRO B 1 331 ? -16.625 -7.121 13.945 1 97.25 331 PRO B N 1
ATOM 11119 C CA . PRO B 1 331 ? -18.062 -7.156 13.68 1 97.25 331 PRO B CA 1
ATOM 11120 C C . PRO B 1 331 ? -18.891 -6.73 14.891 1 97.25 331 PRO B C 1
ATOM 11122 O O . PRO B 1 331 ? -18.453 -6.887 16.031 1 97.25 331 PRO B O 1
ATOM 11125 N N . VAL B 1 332 ? -20.078 -6.211 14.578 1 97.25 332 VAL B N 1
ATOM 11126 C CA . VAL B 1 332 ? -20.984 -5.957 15.695 1 97.25 332 VAL B CA 1
ATOM 11127 C C . VAL B 1 332 ? -21.438 -7.281 16.297 1 97.25 332 VAL B C 1
ATOM 11129 O O . VAL B 1 332 ? -21.469 -8.305 15.617 1 97.25 332 VAL B O 1
ATOM 11132 N N . VAL B 1 333 ? -21.766 -7.277 17.562 1 95.12 333 VAL B N 1
ATOM 11133 C CA . VAL B 1 333 ? -22.188 -8.477 18.281 1 95.12 333 VAL B CA 1
ATOM 11134 C C . VAL B 1 333 ? -23.688 -8.695 18.094 1 95.12 333 VAL B C 1
ATOM 11136 O O . VAL B 1 333 ? -24.5 -7.977 18.672 1 95.12 333 VAL B O 1
ATOM 11139 N N . GLY B 1 334 ? -24.078 -9.703 17.328 1 95 334 GLY B N 1
ATOM 11140 C CA . GLY B 1 334 ? -25.469 -9.969 16.969 1 95 334 GLY B CA 1
ATOM 11141 C C . GLY B 1 334 ? -26.359 -10.148 18.188 1 95 334 GLY B C 1
ATOM 11142 O O . GLY B 1 334 ? -27.453 -9.578 18.25 1 95 334 GLY B O 1
ATOM 11143 N N . GLU B 1 335 ? -25.891 -10.844 19.172 1 94.56 335 GLU B N 1
ATOM 11144 C CA . GLU B 1 335 ? -26.672 -11.109 20.375 1 94.56 335 GLU B CA 1
ATOM 11145 C C . GLU B 1 335 ? -26.969 -9.812 21.141 1 94.56 335 GLU B C 1
ATOM 11147 O O . GLU B 1 335 ? -28.078 -9.625 21.641 1 94.56 335 GLU B O 1
ATOM 11152 N N . LYS B 1 336 ? -26 -8.984 21.203 1 96.25 336 LYS B N 1
ATOM 11153 C CA . LYS B 1 336 ? -26.172 -7.723 21.906 1 96.25 336 LYS B CA 1
ATOM 11154 C C . LYS B 1 336 ? -27.141 -6.801 21.172 1 96.25 336 LYS B C 1
ATOM 11156 O O . LYS B 1 336 ? -27.922 -6.082 21.781 1 96.25 336 LYS B O 1
ATOM 11161 N N . ILE B 1 337 ? -27.047 -6.777 19.844 1 97.31 337 ILE B N 1
ATOM 11162 C CA . ILE B 1 337 ? -27.953 -5.977 19.031 1 97.31 337 ILE B CA 1
ATOM 11163 C C . ILE B 1 337 ? -29.391 -6.453 19.219 1 97.31 337 ILE B C 1
ATOM 11165 O O . ILE B 1 337 ? -30.312 -5.637 19.359 1 97.31 337 ILE B O 1
ATOM 11169 N N . LYS B 1 338 ? -29.656 -7.766 19.281 1 96.44 338 LYS B N 1
ATOM 11170 C CA . LYS B 1 338 ? -30.984 -8.32 19.484 1 96.44 338 LYS B CA 1
ATOM 11171 C C . LYS B 1 338 ? -31.516 -7.965 20.875 1 96.44 338 LYS B C 1
ATOM 11173 O O . LYS B 1 338 ? -32.688 -7.605 21.016 1 96.44 338 LYS B O 1
ATOM 11178 N N . GLU B 1 339 ? -30.641 -8.07 21.859 1 96.19 339 GLU B N 1
ATOM 11179 C CA . GLU B 1 339 ? -31.031 -7.664 23.203 1 96.19 339 GLU B CA 1
ATOM 11180 C C . GLU B 1 339 ? -31.422 -6.191 23.25 1 96.19 339 GLU B C 1
ATOM 11182 O O . GLU B 1 339 ? -32.469 -5.832 23.812 1 96.19 339 GLU B O 1
ATOM 11187 N N . PHE B 1 340 ? -30.734 -5.367 22.672 1 97.06 340 PHE B N 1
ATOM 11188 C CA . PHE B 1 340 ? -30.938 -3.924 22.625 1 97.06 340 PHE B CA 1
ATOM 11189 C C . PHE B 1 340 ? -32.25 -3.588 21.938 1 97.06 340 PHE B C 1
ATOM 11191 O O . PHE B 1 340 ? -32.969 -2.656 22.344 1 97.06 340 PHE B O 1
ATOM 11198 N N . THR B 1 341 ? -32.594 -4.293 20.922 1 97.06 341 THR B N 1
ATOM 11199 C CA . THR B 1 341 ? -33.688 -3.904 20.062 1 97.06 341 THR B CA 1
ATOM 11200 C C . THR B 1 341 ? -35 -4.496 20.578 1 97.06 341 THR B C 1
ATOM 11202 O O . THR B 1 341 ? -36.094 -4.23 20.016 1 97.06 341 THR B O 1
ATOM 11205 N N . GLU B 1 342 ? -34.969 -5.363 21.594 1 96 342 GLU B N 1
ATOM 11206 C CA . GLU B 1 342 ? -36.188 -5.953 22.156 1 96 342 GLU B CA 1
ATOM 11207 C C . GLU B 1 342 ? -37.188 -4.875 22.531 1 96 342 GLU B C 1
ATOM 11209 O O . GLU B 1 342 ? -36.875 -3.992 23.344 1 96 342 GLU B O 1
ATOM 11214 N N . GLY B 1 343 ? -38.312 -4.914 21.953 1 96.12 343 GLY B N 1
ATOM 11215 C CA . GLY B 1 343 ? -39.406 -4.016 22.328 1 96.12 343 GLY B CA 1
ATOM 11216 C C . GLY B 1 343 ? -39.344 -2.682 21.609 1 96.12 343 GLY B C 1
ATOM 11217 O O . GLY B 1 343 ? -40.281 -1.863 21.734 1 96.12 343 GLY B O 1
ATOM 11218 N N . LEU B 1 344 ? -38.375 -2.393 20.797 1 97.81 344 LEU B N 1
ATOM 11219 C CA . LEU B 1 344 ? -38.188 -1.09 20.172 1 97.81 344 LEU B CA 1
ATOM 11220 C C . LEU B 1 344 ? -39 -0.999 18.875 1 97.81 344 LEU B C 1
ATOM 11222 O O . LEU B 1 344 ? -39.125 -1.98 18.141 1 97.81 344 LEU B O 1
ATOM 11226 N N . GLU B 1 345 ? -39.5 0.142 18.578 1 96.62 345 GLU B N 1
ATOM 11227 C CA . GLU B 1 345 ? -40.188 0.437 17.312 1 96.62 345 GLU B CA 1
ATOM 11228 C C . GLU B 1 345 ? -39.219 1.098 16.312 1 96.62 345 GLU B C 1
ATOM 11230 O O . GLU B 1 345 ? -39.438 1.022 15.102 1 96.62 345 GLU B O 1
ATOM 11235 N N . GLN B 1 346 ? -38.281 1.808 16.875 1 96.69 346 GLN B N 1
ATOM 11236 C CA . GLN B 1 346 ? -37.344 2.557 16.031 1 96.69 346 GLN B CA 1
ATOM 11237 C C . GLN B 1 346 ? -35.938 2.582 16.672 1 96.69 346 GLN B C 1
ATOM 11239 O O . GLN B 1 346 ? -35.812 2.678 17.891 1 96.69 346 GLN B O 1
ATOM 11244 N N . ILE B 1 347 ? -34.969 2.488 15.773 1 97.88 347 ILE B N 1
ATOM 11245 C CA . ILE B 1 347 ? -33.594 2.623 16.188 1 97.88 347 ILE B CA 1
ATOM 11246 C C . ILE B 1 347 ? -32.938 3.795 15.445 1 97.88 347 ILE B C 1
ATOM 11248 O O . ILE B 1 347 ? -33.156 3.975 14.242 1 97.88 347 ILE B O 1
ATOM 11252 N N . VAL B 1 348 ? -32.219 4.652 16.125 1 98.31 348 VAL B N 1
ATOM 11253 C CA . VAL B 1 348 ? -31.391 5.719 15.555 1 98.31 348 VAL B CA 1
ATOM 11254 C C . VAL B 1 348 ? -29.906 5.34 15.648 1 98.31 348 VAL B C 1
ATOM 11256 O O . VAL B 1 348 ? -29.359 5.207 16.75 1 98.31 348 VAL B O 1
ATOM 11259 N N . VAL B 1 349 ? -29.25 5.094 14.516 1 98.44 349 VAL B N 1
ATOM 11260 C CA . VAL B 1 349 ? -27.828 4.754 14.508 1 98.44 349 VAL B CA 1
ATOM 11261 C C . VAL B 1 349 ? -27 6 14.211 1 98.44 349 VAL B C 1
ATOM 11263 O O . VAL B 1 349 ? -27.188 6.645 13.18 1 98.44 349 VAL B O 1
ATOM 11266 N N . VAL B 1 350 ? -26.141 6.41 15.109 1 98.12 350 VAL B N 1
ATOM 11267 C CA . VAL B 1 350 ? -25.266 7.57 14.961 1 98.12 350 VAL B CA 1
ATOM 11268 C C . VAL B 1 350 ? -23.812 7.117 14.789 1 98.12 350 VAL B C 1
ATOM 11270 O O . VAL B 1 350 ? -23.234 6.555 15.719 1 98.12 350 VAL B O 1
ATOM 11273 N N . GLU B 1 351 ? -23.25 7.258 13.648 1 96.5 351 GLU B N 1
ATOM 11274 C CA . GLU B 1 351 ? -21.875 6.863 13.336 1 96.5 351 GLU B CA 1
ATOM 11275 C C . GLU B 1 351 ? -21.219 7.871 12.398 1 96.5 351 GLU B C 1
ATOM 11277 O O . GLU B 1 351 ? -21.891 8.508 11.586 1 96.5 351 GLU B O 1
ATOM 11282 N N . ASP B 1 352 ? -19.891 8.016 12.5 1 94.06 352 ASP B N 1
ATOM 11283 C CA . ASP B 1 352 ? -19.125 8.836 11.57 1 94.06 352 ASP B CA 1
ATOM 11284 C C . ASP B 1 352 ? -19.125 8.227 10.172 1 94.06 352 ASP B C 1
ATOM 11286 O O . ASP B 1 352 ? -19.188 7.004 10.023 1 94.06 352 ASP B O 1
ATOM 11290 N N . LYS B 1 353 ? -19.125 9.094 9.164 1 94.62 353 LYS B N 1
ATOM 11291 C CA . LYS B 1 353 ? -18.922 8.68 7.781 1 94.62 353 LYS B CA 1
ATOM 11292 C C . LYS B 1 353 ? -20.156 7.957 7.242 1 94.62 353 LYS B C 1
ATOM 11294 O O . LYS B 1 353 ? -21.281 8.328 7.555 1 94.62 353 LYS B O 1
ATOM 11299 N N . THR B 1 354 ? -20.016 6.969 6.332 1 92.31 354 THR B N 1
ATOM 11300 C CA . THR B 1 354 ? -21.141 6.309 5.68 1 92.31 354 THR B CA 1
ATOM 11301 C C . THR B 1 354 ? -21.719 5.223 6.578 1 92.31 354 THR B C 1
ATOM 11303 O O . THR B 1 354 ? -21.188 4.938 7.648 1 92.31 354 THR B O 1
ATOM 11306 N N . ALA B 1 355 ? -22.828 4.672 6.203 1 95.56 355 ALA B N 1
ATOM 11307 C CA . ALA B 1 355 ? -23.578 3.689 6.98 1 95.56 355 ALA B CA 1
ATOM 11308 C C . ALA B 1 355 ? -22.828 2.359 7.047 1 95.56 355 ALA B C 1
ATOM 11310 O O . ALA B 1 355 ? -22.953 1.533 6.137 1 95.56 355 ALA B O 1
ATOM 11311 N N . PHE B 1 356 ? -22.031 2.234 8.039 1 96.56 356 PHE B N 1
ATOM 11312 C CA . PHE B 1 356 ? -21.281 1.002 8.234 1 96.56 356 PHE B CA 1
ATOM 11313 C C . PHE B 1 356 ? -21.906 0.151 9.336 1 96.56 356 PHE B C 1
ATOM 11315 O O . PHE B 1 356 ? -22.188 -1.032 9.125 1 96.56 356 PHE B O 1
ATOM 11322 N N . ILE B 1 357 ? -22.125 0.726 10.477 1 97.38 357 ILE B N 1
ATOM 11323 C CA . ILE B 1 357 ? -22.781 0.057 11.594 1 97.38 357 ILE B CA 1
ATOM 11324 C C . ILE B 1 357 ? -24.25 -0.188 11.258 1 97.38 357 ILE B C 1
ATOM 11326 O O . ILE B 1 357 ? -24.781 -1.265 11.539 1 97.38 357 ILE B O 1
ATOM 11330 N N . GLU B 1 358 ? -24.891 0.842 10.648 1 96.94 358 GLU B N 1
ATOM 11331 C CA . GLU B 1 358 ? -26.281 0.735 10.219 1 96.94 358 GLU B CA 1
ATOM 11332 C C . GLU B 1 358 ? -26.5 -0.509 9.359 1 96.94 358 GLU B C 1
ATOM 11334 O O . GLU B 1 358 ? -27.453 -1.268 9.586 1 96.94 358 GLU B O 1
ATOM 11339 N N . ALA B 1 359 ? -25.578 -0.699 8.438 1 96.38 359 ALA B N 1
ATOM 11340 C CA . ALA B 1 359 ? -25.672 -1.836 7.531 1 96.38 359 ALA B CA 1
ATOM 11341 C C . ALA B 1 359 ? -25.531 -3.156 8.281 1 96.38 359 ALA B C 1
ATOM 11343 O O . ALA B 1 359 ? -26.234 -4.129 7.984 1 96.38 359 ALA B O 1
ATOM 11344 N N . GLN B 1 360 ? -24.594 -3.279 9.211 1 97.25 360 GLN B N 1
ATOM 11345 C CA . GLN B 1 360 ? -24.406 -4.492 10 1 97.25 360 GLN B CA 1
ATOM 11346 C C . GLN B 1 360 ? -25.641 -4.801 10.836 1 97.25 360 GLN B C 1
ATOM 11348 O O . GLN B 1 360 ? -26.031 -5.961 10.977 1 97.25 360 GLN B O 1
ATOM 11353 N N . ILE B 1 361 ? -26.281 -3.723 11.43 1 97.81 361 ILE B N 1
ATOM 11354 C CA . ILE B 1 361 ? -27.469 -3.914 12.258 1 97.81 361 ILE B CA 1
ATOM 11355 C C . ILE B 1 361 ? -28.609 -4.43 11.398 1 97.81 361 ILE B C 1
ATOM 11357 O O . ILE B 1 361 ? -29.359 -5.316 11.812 1 97.81 361 ILE B O 1
ATOM 11361 N N . ARG B 1 362 ? -28.812 -3.863 10.195 1 97 362 ARG B N 1
ATOM 11362 C CA . ARG B 1 362 ? -29.828 -4.352 9.273 1 97 362 ARG B CA 1
ATOM 11363 C C . ARG B 1 362 ? -29.625 -5.828 8.953 1 97 362 ARG B C 1
ATOM 11365 O O . ARG B 1 362 ? -30.578 -6.586 8.828 1 97 362 ARG B O 1
ATOM 11372 N N . GLU B 1 363 ? -28.328 -6.188 8.758 1 95.25 363 GLU B N 1
ATOM 11373 C CA . GLU B 1 363 ? -28.016 -7.586 8.469 1 95.25 363 GLU B CA 1
ATOM 11374 C C . GLU B 1 363 ? -28.422 -8.492 9.625 1 95.25 363 GLU B C 1
ATOM 11376 O O . GLU B 1 363 ? -29 -9.562 9.398 1 95.25 363 GLU B O 1
ATOM 11381 N N . VAL B 1 364 ? -28.141 -8.047 10.859 1 95.38 364 VAL B N 1
ATOM 11382 C CA . VAL B 1 364 ? -28.422 -8.836 12.055 1 95.38 364 VAL B CA 1
ATOM 11383 C C . VAL B 1 364 ? -29.938 -8.977 12.242 1 95.38 364 VAL B C 1
ATOM 11385 O O . VAL B 1 364 ? -30.422 -10.047 12.625 1 95.38 364 VAL B O 1
ATOM 11388 N N . LEU B 1 365 ? -30.766 -7.941 11.922 1 96.69 365 LEU B N 1
ATOM 11389 C CA . LEU B 1 365 ? -32.156 -7.891 12.305 1 96.69 365 LEU B CA 1
ATOM 11390 C C . LEU B 1 365 ? -33.062 -8.328 11.148 1 96.69 365 LEU B C 1
ATOM 11392 O O . LEU B 1 365 ? -34.281 -8.516 11.32 1 96.69 365 LEU B O 1
ATOM 11396 N N . TYR B 1 366 ? -32.5 -8.461 9.938 1 95.69 366 TYR B N 1
ATOM 11397 C CA . TYR B 1 366 ? -33.312 -8.859 8.789 1 95.69 366 TYR B CA 1
ATOM 11398 C C . TYR B 1 366 ? -34.062 -10.156 9.07 1 95.69 366 TYR B C 1
ATOM 11400 O O . TYR B 1 366 ? -33.469 -11.148 9.5 1 95.69 366 TYR B O 1
ATOM 11408 N N . GLY B 1 367 ? -35.344 -10.164 8.875 1 90.19 367 GLY B N 1
ATOM 11409 C CA . GLY B 1 367 ? -36.156 -11.359 8.992 1 90.19 367 GLY B CA 1
ATOM 11410 C C . GLY B 1 367 ? -36.656 -11.602 10.406 1 90.19 367 GLY B C 1
ATOM 11411 O O . GLY B 1 367 ? -37.406 -12.555 10.656 1 90.19 367 GLY B O 1
ATOM 11412 N N . THR B 1 368 ? -36.219 -10.766 11.352 1 90.5 368 THR B N 1
ATOM 11413 C CA . THR B 1 368 ? -36.719 -10.922 12.711 1 90.5 368 THR B CA 1
ATOM 11414 C C . THR B 1 368 ? -38.156 -10.391 12.828 1 90.5 368 THR B C 1
ATOM 11416 O O . THR B 1 368 ? -38.531 -9.5 12.07 1 90.5 368 THR B O 1
ATOM 11419 N N . ASP B 1 369 ? -38.844 -10.977 13.805 1 87.5 369 ASP B N 1
ATOM 11420 C CA . ASP B 1 369 ? -40.219 -10.508 14.07 1 87.5 369 ASP B CA 1
ATOM 11421 C C . ASP B 1 369 ? -40.188 -9.109 14.68 1 87.5 369 ASP B C 1
ATOM 11423 O O . ASP B 1 369 ? -39.375 -8.805 15.531 1 87.5 369 ASP B O 1
ATOM 11427 N N . ASP B 1 370 ? -41.031 -8.312 14.273 1 88.25 370 ASP B N 1
ATOM 11428 C CA . ASP B 1 370 ? -41.219 -6.965 14.805 1 88.25 370 ASP B CA 1
ATOM 11429 C C . ASP B 1 370 ? -39.938 -6.148 14.68 1 88.25 370 ASP B C 1
ATOM 11431 O O . ASP B 1 370 ? -39.562 -5.418 15.602 1 88.25 370 ASP B O 1
ATOM 11435 N N . ALA B 1 371 ? -39.156 -6.391 13.656 1 93.12 371 ALA B N 1
ATOM 11436 C CA . ALA B 1 371 ? -37.938 -5.625 13.438 1 93.12 371 ALA B CA 1
ATOM 11437 C C . ALA B 1 371 ? -38.219 -4.125 13.438 1 93.12 371 ALA B C 1
ATOM 11439 O O . ALA B 1 371 ? -39.125 -3.656 12.75 1 93.12 371 ALA B O 1
ATOM 11440 N N . PRO B 1 372 ? -37.438 -3.404 14.219 1 96.75 372 PRO B N 1
ATOM 11441 C CA . PRO B 1 372 ? -37.688 -1.961 14.289 1 96.75 372 PRO B CA 1
ATOM 11442 C C . PRO B 1 372 ? -37.25 -1.228 13.023 1 96.75 372 PRO B C 1
ATOM 11444 O O . PRO B 1 372 ? -36.406 -1.733 12.266 1 96.75 372 PRO B O 1
ATOM 11447 N N . ARG B 1 373 ? -37.875 -0.054 12.797 1 96.19 373 ARG B N 1
ATOM 11448 C CA . ARG B 1 373 ? -37.375 0.844 11.758 1 96.19 373 ARG B CA 1
ATOM 11449 C C . ARG B 1 373 ? -36 1.382 12.109 1 96.19 373 ARG B C 1
ATOM 11451 O O . ARG B 1 373 ? -35.75 1.718 13.266 1 96.19 373 ARG B O 1
ATOM 11458 N N . ILE B 1 374 ? -35.062 1.429 11.156 1 97.62 374 ILE B N 1
ATOM 11459 C CA . ILE B 1 374 ? -33.719 1.907 11.406 1 97.62 374 ILE B CA 1
ATOM 11460 C C . ILE B 1 374 ? -33.5 3.225 10.664 1 97.62 374 ILE B C 1
ATOM 11462 O O . ILE B 1 374 ? -33.656 3.293 9.445 1 97.62 374 ILE B O 1
ATOM 11466 N N . ILE B 1 375 ? -33.219 4.301 11.336 1 97.19 375 ILE B N 1
ATOM 11467 C CA . ILE B 1 375 ? -32.844 5.578 10.75 1 97.19 375 ILE B CA 1
ATOM 11468 C C . ILE B 1 375 ? -31.422 5.941 11.195 1 97.19 375 ILE B C 1
ATOM 11470 O O . ILE B 1 375 ? -30.938 5.414 12.195 1 97.19 375 ILE B O 1
ATOM 11474 N N . GLY B 1 376 ? -30.672 6.691 10.508 1 97.19 376 GLY B N 1
ATOM 11475 C CA . GLY B 1 376 ? -29.312 7.117 10.773 1 97.19 376 GLY B CA 1
ATOM 11476 C C . GLY B 1 376 ? -28.812 8.164 9.797 1 97.19 376 GLY B C 1
ATOM 11477 O O . GLY B 1 376 ? -29.078 9.352 9.969 1 97.19 376 GLY B O 1
ATOM 11478 N N . LYS B 1 377 ? -28.25 7.656 8.672 1 96.31 377 LYS B N 1
ATOM 11479 C CA . LYS B 1 377 ? -27.812 8.586 7.637 1 96.31 377 LYS B CA 1
ATOM 11480 C C . LYS B 1 377 ? -29 9.273 6.977 1 96.31 377 LYS B C 1
ATOM 11482 O O . LYS B 1 377 ? -28.938 10.453 6.621 1 96.31 377 LYS B O 1
ATOM 11487 N N . ARG B 1 378 ? -30.047 8.5 6.855 1 94.5 378 ARG B N 1
ATOM 11488 C CA . ARG B 1 378 ? -31.297 9.016 6.32 1 94.5 378 ARG B CA 1
ATOM 11489 C C . ARG B 1 378 ? -32.438 8.789 7.305 1 94.5 378 ARG B C 1
ATOM 11491 O O . ARG B 1 378 ? -32.406 7.867 8.117 1 94.5 378 ARG B O 1
ATOM 11498 N N . ASP B 1 379 ? -33.438 9.664 7.27 1 94.88 379 ASP B N 1
ATOM 11499 C CA . ASP B 1 379 ? -34.594 9.508 8.141 1 94.88 379 ASP B CA 1
ATOM 11500 C C . ASP B 1 379 ? -35.625 8.602 7.504 1 94.88 379 ASP B C 1
ATOM 11502 O O . ASP B 1 379 ? -35.375 7.945 6.496 1 94.88 379 ASP B O 1
ATOM 11506 N N . GLY B 1 380 ? -36.781 8.43 8.211 1 88.94 380 GLY B N 1
ATOM 11507 C CA . GLY B 1 380 ? -37.812 7.516 7.766 1 88.94 380 GLY B CA 1
ATOM 11508 C C . GLY B 1 380 ? -38.375 7.871 6.402 1 88.94 380 GLY B C 1
ATOM 11509 O O . GLY B 1 380 ? -38.969 7.02 5.723 1 88.94 380 GLY B O 1
ATOM 11510 N N . GLN B 1 381 ? -38.094 9.086 5.969 1 89.12 381 GLN B N 1
ATOM 11511 C CA . GLN B 1 381 ? -38.625 9.539 4.68 1 89.12 381 GLN B CA 1
ATOM 11512 C C . GLN B 1 381 ? -37.5 9.547 3.621 1 89.12 381 GLN B C 1
ATOM 11514 O O . GLN B 1 381 ? -37.719 10.039 2.51 1 89.12 381 GLN B O 1
ATOM 11519 N N . GLY B 1 382 ? -36.375 9.141 3.994 1 87.62 382 GLY B N 1
ATOM 11520 C CA . GLY B 1 382 ? -35.25 9.039 3.055 1 87.62 382 GLY B CA 1
ATOM 11521 C C . GLY B 1 382 ? -34.438 10.305 2.975 1 87.62 382 GLY B C 1
ATOM 11522 O O . GLY B 1 382 ? -33.5 10.383 2.18 1 87.62 382 GLY B O 1
ATOM 11523 N N . ARG B 1 383 ? -34.75 11.305 3.744 1 89.31 383 ARG B N 1
ATOM 11524 C CA . ARG B 1 383 ? -34 12.547 3.746 1 89.31 383 ARG B CA 1
ATOM 11525 C C . ARG B 1 383 ? -32.719 12.422 4.602 1 89.31 383 ARG B C 1
ATOM 11527 O O . ARG B 1 383 ? -32.688 11.664 5.57 1 89.31 383 ARG B O 1
ATOM 11534 N N . LEU B 1 384 ? -31.672 13.266 4.297 1 91.56 384 LEU B N 1
ATOM 11535 C CA . LEU B 1 384 ? -30.422 13.266 5.047 1 91.56 384 LEU B CA 1
ATOM 11536 C C . LEU B 1 384 ? -30.672 13.617 6.512 1 91.56 384 LEU B C 1
ATOM 11538 O O . LEU B 1 384 ? -31.422 14.555 6.812 1 91.56 384 LEU B O 1
ATOM 11542 N N . LEU B 1 385 ? -30.219 12.852 7.406 1 96 385 LEU B N 1
ATOM 11543 C CA . LEU B 1 385 ? -30.312 13.094 8.844 1 96 385 LEU B CA 1
ATOM 11544 C C . LEU B 1 385 ? -28.938 13.328 9.453 1 96 385 LEU B C 1
ATOM 11546 O O . LEU B 1 385 ? -28.531 14.477 9.633 1 96 385 LEU B O 1
ATOM 11550 N N . MET B 1 386 ? -28.125 12.227 9.586 1 95.75 386 MET B N 1
ATOM 11551 C CA . MET B 1 386 ? -26.75 12.383 10.031 1 95.75 386 MET B CA 1
ATOM 11552 C C . MET B 1 386 ? -25.812 12.578 8.852 1 95.75 386 MET B C 1
ATOM 11554 O O . MET B 1 386 ? -25.828 11.789 7.902 1 95.75 386 MET B O 1
ATOM 11558 N N . PRO B 1 387 ? -24.984 13.562 8.859 1 90.81 387 PRO B N 1
ATOM 11559 C CA . PRO B 1 387 ? -24.047 13.766 7.746 1 90.81 387 PRO B CA 1
ATOM 11560 C C . PRO B 1 387 ? -23.047 12.625 7.605 1 90.81 387 PRO B C 1
ATOM 11562 O O . PRO B 1 387 ? -22.578 12.086 8.609 1 90.81 387 PRO B O 1
ATOM 11565 N N . ALA B 1 388 ? -22.641 12.336 6.324 1 92.12 388 ALA B N 1
ATOM 11566 C CA . ALA B 1 388 ? -21.672 11.281 6.059 1 92.12 388 ALA B CA 1
ATOM 11567 C C . ALA B 1 388 ? -20.25 11.836 6.008 1 92.12 388 ALA B C 1
ATOM 11569 O O . ALA B 1 388 ? -19.281 11.078 6 1 92.12 388 ALA B O 1
ATOM 11570 N N . SER B 1 389 ? -20.062 13.164 5.945 1 92.06 389 SER B N 1
ATOM 11571 C CA . SER B 1 389 ? -18.75 13.781 5.848 1 92.06 389 SER B CA 1
ATOM 11572 C C . SER B 1 389 ? -18.312 14.375 7.18 1 92.06 389 SER B C 1
ATOM 11574 O O . SER B 1 389 ? -19.156 14.758 8 1 92.06 389 SER B O 1
ATOM 11576 N N . GLY B 1 390 ? -17.031 14.391 7.43 1 91.94 390 GLY B N 1
ATOM 11577 C CA . GLY B 1 390 ? -16.484 15.023 8.617 1 91.94 390 GLY B CA 1
ATOM 11578 C C . GLY B 1 390 ? -16.672 14.195 9.875 1 91.94 390 GLY B C 1
ATOM 11579 O O . GLY B 1 390 ? -16.938 12.992 9.805 1 91.94 390 GLY B O 1
ATOM 11580 N N . GLU B 1 391 ? -16.453 14.789 10.977 1 93 391 GLU B N 1
ATOM 11581 C CA . GLU B 1 391 ? -16.609 14.195 12.297 1 93 391 GLU B CA 1
ATOM 11582 C C . GLU B 1 391 ? -17.922 14.617 12.945 1 93 391 GLU B C 1
ATOM 11584 O O . GLU B 1 391 ? -18.328 15.781 12.844 1 93 391 GLU B O 1
ATOM 11589 N N . LEU B 1 392 ? -18.594 13.688 13.555 1 95.38 392 LEU B N 1
ATOM 11590 C CA . LEU B 1 392 ? -19.844 14.008 14.258 1 95.38 392 LEU B CA 1
ATOM 11591 C C . LEU B 1 392 ? -19.562 14.43 15.695 1 95.38 392 LEU B C 1
ATOM 11593 O O . LEU B 1 392 ? -19.547 13.602 16.609 1 95.38 392 LEU B O 1
ATOM 11597 N N . THR B 1 393 ? -19.438 15.75 15.875 1 94.44 393 THR B N 1
ATOM 11598 C CA . THR B 1 393 ? -19.281 16.328 17.203 1 94.44 393 THR B CA 1
ATOM 11599 C C . THR B 1 393 ? -20.625 16.516 17.875 1 94.44 393 THR B C 1
ATOM 11601 O O . THR B 1 393 ? -21.672 16.406 17.234 1 94.44 393 THR B O 1
ATOM 11604 N N . ALA B 1 394 ? -20.641 16.766 19.188 1 95.06 394 ALA B N 1
ATOM 11605 C CA . ALA B 1 394 ? -21.891 17.016 19.891 1 95.06 394 ALA B CA 1
ATOM 11606 C C . ALA B 1 394 ? -22.656 18.188 19.266 1 95.06 394 ALA B C 1
ATOM 11608 O O . ALA B 1 394 ? -23.875 18.141 19.141 1 95.06 394 ALA B O 1
ATOM 11609 N N . GLY B 1 395 ? -21.922 19.25 18.875 1 92.56 395 GLY B N 1
ATOM 11610 C CA . GLY B 1 395 ? -22.547 20.391 18.219 1 92.56 395 GLY B CA 1
ATOM 11611 C C . GLY B 1 395 ? -23.25 20.031 16.922 1 92.56 395 GLY B C 1
ATOM 11612 O O . GLY B 1 395 ? -24.344 20.5 16.656 1 92.56 395 GLY B O 1
ATOM 11613 N N . ARG B 1 396 ? -22.656 19.203 16.109 1 93.31 396 ARG B N 1
ATOM 11614 C CA . ARG B 1 396 ? -23.203 18.812 14.805 1 93.31 396 ARG B CA 1
ATOM 11615 C C . ARG B 1 396 ? -24.391 17.875 14.977 1 93.31 396 ARG B C 1
ATOM 11617 O O . ARG B 1 396 ? -25.203 17.719 14.062 1 93.31 396 ARG B O 1
ATOM 11624 N N . LEU B 1 397 ? -24.5 17.219 16.156 1 95.94 397 LEU B N 1
ATOM 11625 C CA . LEU B 1 397 ? -25.547 16.234 16.406 1 95.94 397 LEU B CA 1
ATOM 11626 C C . LEU B 1 397 ? -26.781 16.891 17 1 95.94 397 LEU B C 1
ATOM 11628 O O . LEU B 1 397 ? -27.859 16.281 17.047 1 95.94 397 LEU B O 1
ATOM 11632 N N . LEU B 1 398 ? -26.734 18.203 17.438 1 94.12 398 LEU B N 1
ATOM 11633 C CA . LEU B 1 398 ? -27.844 18.875 18.109 1 94.12 398 LEU B CA 1
ATOM 11634 C C . LEU B 1 398 ? -29.078 18.906 17.203 1 94.12 398 LEU B C 1
ATOM 11636 O O . LEU B 1 398 ? -30.156 18.5 17.609 1 94.12 398 LEU B O 1
ATOM 11640 N N . ALA B 1 399 ? -28.891 19.328 15.953 1 93.25 399 ALA B N 1
ATOM 11641 C CA . ALA B 1 399 ? -30.016 19.5 15.047 1 93.25 399 ALA B CA 1
ATOM 11642 C C . ALA B 1 399 ? -30.625 18.156 14.672 1 93.25 399 ALA B C 1
ATOM 11644 O O . ALA B 1 399 ? -31.844 17.969 14.773 1 93.25 399 ALA B O 1
ATOM 11645 N N . PRO B 1 400 ? -29.828 17.156 14.258 1 95.88 400 PRO B N 1
ATOM 11646 C CA . PRO B 1 400 ? -30.406 15.867 13.914 1 95.88 400 PRO B CA 1
ATOM 11647 C C . PRO B 1 400 ? -31.109 15.195 15.086 1 95.88 400 PRO B C 1
ATOM 11649 O O . PRO B 1 400 ? -32.188 14.609 14.922 1 95.88 400 PRO B O 1
ATOM 11652 N N . LEU B 1 401 ? -30.531 15.234 16.25 1 96.31 401 LEU B N 1
ATOM 11653 C CA . LEU B 1 401 ? -31.141 14.594 17.406 1 96.31 401 LEU B CA 1
ATOM 11654 C C . LEU B 1 401 ? -32.406 15.32 17.828 1 96.31 401 LEU B C 1
ATOM 11656 O O . LEU B 1 401 ? -33.375 14.688 18.281 1 96.31 401 LEU B O 1
ATOM 11660 N N . ARG B 1 402 ? -32.438 16.688 17.734 1 94.94 402 ARG B N 1
ATOM 11661 C CA . ARG B 1 402 ? -33.656 17.438 18 1 94.94 402 ARG B CA 1
ATOM 11662 C C . ARG B 1 402 ? -34.812 16.969 17.109 1 94.94 402 ARG B C 1
ATOM 11664 O O . ARG B 1 402 ? -35.938 16.781 17.562 1 94.94 402 ARG B O 1
ATOM 11671 N N . ARG B 1 403 ? -34.438 16.797 15.836 1 94.44 403 ARG B N 1
ATOM 11672 C CA . ARG B 1 403 ? -35.438 16.359 14.859 1 94.44 403 ARG B CA 1
ATOM 11673 C C . ARG B 1 403 ? -36.031 15.008 15.25 1 94.44 403 ARG B C 1
ATOM 11675 O O . ARG B 1 403 ? -37.25 14.781 15.07 1 94.44 403 ARG B O 1
ATOM 11682 N N . VAL B 1 404 ? -35.219 14.094 15.773 1 95.62 404 VAL B N 1
ATOM 11683 C CA . VAL B 1 404 ? -35.625 12.734 16.094 1 95.62 404 VAL B CA 1
ATOM 11684 C C . VAL B 1 404 ? -36.375 12.727 17.422 1 95.62 404 VAL B C 1
ATOM 11686 O O . VAL B 1 404 ? -37.375 12 17.594 1 95.62 404 VAL B O 1
ATOM 11689 N N . LEU B 1 405 ? -36.031 13.539 18.406 1 95.75 405 LEU B N 1
ATOM 11690 C CA . LEU B 1 405 ? -36.469 13.398 19.781 1 95.75 405 LEU B CA 1
ATOM 11691 C C . LEU B 1 405 ? -37.656 14.305 20.078 1 95.75 405 LEU B C 1
ATOM 11693 O O . LEU B 1 405 ? -38.406 14.078 21.031 1 95.75 405 LEU B O 1
ATOM 11697 N N . LYS B 1 406 ? -37.844 15.367 19.312 1 94.19 406 LYS B N 1
ATOM 11698 C CA . LYS B 1 406 ? -38.844 16.406 19.578 1 94.19 406 LYS B CA 1
ATOM 11699 C C . LYS B 1 406 ? -40.219 15.781 19.844 1 94.19 406 LYS B C 1
ATOM 11701 O O . LYS B 1 406 ? -40.938 16.203 20.75 1 94.19 406 LYS B O 1
ATOM 11706 N N . PRO B 1 407 ? -40.625 14.742 19.109 1 93.75 407 PRO B N 1
ATOM 11707 C CA . PRO B 1 407 ? -41.938 14.148 19.328 1 93.75 407 PRO B CA 1
ATOM 11708 C C . PRO B 1 407 ? -42.031 13.344 20.625 1 93.75 407 PRO B C 1
ATOM 11710 O O . PRO B 1 407 ? -43.125 12.977 21.062 1 93.75 407 PRO B O 1
ATOM 11713 N N . HIS B 1 408 ? -40.938 13.156 21.344 1 94.06 408 HIS B N 1
ATOM 11714 C CA . HIS B 1 408 ? -40.938 12.148 22.406 1 94.06 408 HIS B CA 1
ATOM 11715 C C . HIS B 1 408 ? -40.562 12.766 23.75 1 94.06 408 HIS B C 1
ATOM 11717 O O . HIS B 1 408 ? -40.875 12.195 24.797 1 94.06 408 HIS B O 1
ATOM 11723 N N . VAL B 1 409 ? -39.75 13.828 23.719 1 94 409 VAL B N 1
ATOM 11724 C CA . VAL B 1 409 ? -39.25 14.391 24.969 1 94 409 VAL B CA 1
ATOM 11725 C C . VAL B 1 409 ? -39.219 15.914 24.875 1 94 409 VAL B C 1
ATOM 11727 O O . VAL B 1 409 ? -39.031 16.469 23.781 1 94 409 VAL B O 1
ATOM 11730 N N . GLU B 1 410 ? -39.375 16.531 26.047 1 92.44 410 GLU B N 1
ATOM 11731 C CA . GLU B 1 410 ? -39.219 17.984 26.109 1 92.44 410 GLU B CA 1
ATOM 11732 C C . GLU B 1 410 ? -37.75 18.391 25.984 1 92.44 410 GLU B C 1
ATOM 11734 O O . GLU B 1 410 ? -36.906 17.859 26.719 1 92.44 410 GLU B O 1
ATOM 11739 N N . LEU B 1 411 ? -37.438 19.203 25.094 1 93.44 411 LEU B N 1
ATOM 11740 C CA . LEU B 1 411 ? -36.062 19.594 24.844 1 93.44 411 LEU B CA 1
ATOM 11741 C C . LEU B 1 411 ? -35.812 21.047 25.25 1 93.44 411 LEU B C 1
ATOM 11743 O O . LEU B 1 411 ? -36.719 21.875 25.125 1 93.44 411 LEU B O 1
ATOM 11747 N N . LYS B 1 412 ? -34.656 21.219 25.719 1 88.5 412 LYS B N 1
ATOM 11748 C CA . LYS B 1 412 ? -34.219 22.578 26.016 1 88.5 412 LYS B CA 1
ATOM 11749 C C . LYS B 1 412 ? -34.094 23.391 24.719 1 88.5 412 LYS B C 1
ATOM 11751 O O . LYS B 1 412 ? -33.719 22.859 23.672 1 88.5 412 LYS B O 1
ATOM 11756 N N . ARG B 1 413 ? -34.562 24.562 24.812 1 75.94 413 ARG B N 1
ATOM 11757 C CA . ARG B 1 413 ? -34.406 25.453 23.656 1 75.94 413 ARG B CA 1
ATOM 11758 C C . ARG B 1 413 ? -32.938 25.703 23.328 1 75.94 413 ARG B C 1
ATOM 11760 O O . ARG B 1 413 ? -32.156 25.953 24.219 1 75.94 413 ARG B O 1
ATOM 11767 N N . THR B 1 414 ? -32.594 25.281 22.156 1 67.06 414 THR B N 1
ATOM 11768 C CA . THR B 1 414 ? -31.219 25.547 21.734 1 67.06 414 THR B CA 1
ATOM 11769 C C . THR B 1 414 ? -31.094 26.938 21.141 1 67.06 414 THR B C 1
ATOM 11771 O O . THR B 1 414 ? -32 27.422 20.469 1 67.06 414 THR B O 1
ATOM 11774 N N . LEU B 1 415 ? -30.109 27.625 21.594 1 59.81 415 LEU B N 1
ATOM 11775 C CA . LEU B 1 415 ? -29.859 28.938 21.031 1 59.81 415 LEU B CA 1
ATOM 11776 C C . LEU B 1 415 ? -29.547 28.844 19.547 1 59.81 415 LEU B C 1
ATOM 11778 O O . LEU B 1 415 ? -28.828 27.938 19.109 1 59.81 415 LEU B O 1
ATOM 11782 N N . PRO B 1 416 ? -30.422 29.578 18.719 1 58.19 416 PRO B N 1
ATOM 11783 C CA . PRO B 1 416 ? -30.078 29.594 17.297 1 58.19 416 PRO B CA 1
ATOM 11784 C C . PRO B 1 416 ? -28.625 29.922 17.031 1 58.19 416 PRO B C 1
ATOM 11786 O O . PRO B 1 416 ? -28.016 30.703 17.766 1 58.19 416 PRO B O 1
ATOM 11789 N N . ALA B 1 417 ? -28.016 29.125 16.156 1 58.53 417 ALA B N 1
ATOM 11790 C CA . ALA B 1 417 ? -26.656 29.484 15.766 1 58.53 417 ALA B CA 1
ATOM 11791 C C . ALA B 1 417 ? -26.594 30.922 15.266 1 58.53 417 ALA B C 1
ATOM 11793 O O . ALA B 1 417 ? -27.422 31.359 14.469 1 58.53 417 ALA B O 1
ATOM 11794 N N . PRO B 1 418 ? -25.75 31.734 15.914 1 56.44 418 PRO B N 1
ATOM 11795 C CA . PRO B 1 418 ? -25.656 33.094 15.398 1 56.44 418 PRO B CA 1
ATOM 11796 C C . PRO B 1 418 ? -25.281 33.156 13.914 1 56.44 418 PRO B C 1
ATOM 11798 O O . PRO B 1 418 ? -24.531 32.281 13.43 1 56.44 418 PRO B O 1
ATOM 11801 N N . LEU B 1 419 ? -26.141 33.781 13.055 1 57.56 419 LEU B N 1
ATOM 11802 C CA . LEU B 1 419 ? -25.812 34 11.648 1 57.56 419 LEU B CA 1
ATOM 11803 C C . LEU B 1 419 ? -24.438 34.625 11.492 1 57.56 419 LEU B C 1
ATOM 11805 O O . LEU B 1 419 ? -24.109 35.594 12.195 1 57.56 419 LEU B O 1
ATOM 11809 N N . SER B 1 420 ? -23.5 33.812 11.062 1 57.72 420 SER B N 1
ATOM 11810 C CA . SER B 1 420 ? -22.141 34.375 10.914 1 57.72 420 SER B CA 1
ATOM 11811 C C . SER B 1 420 ? -22 35.125 9.609 1 57.72 420 SER B C 1
ATOM 11813 O O . SER B 1 420 ? -22.078 34.562 8.523 1 57.72 420 SER B O 1
ATOM 11815 N N . LEU B 1 421 ? -22.469 36.344 9.492 1 56.44 421 LEU B N 1
ATOM 11816 C CA . LEU B 1 421 ? -22.344 37.094 8.242 1 56.44 421 LEU B CA 1
ATOM 11817 C C . LEU B 1 421 ? -20.891 37.531 8.031 1 56.44 421 LEU B C 1
ATOM 11819 O O . LEU B 1 421 ? -20.5 37.875 6.91 1 56.44 421 LEU B O 1
ATOM 11823 N N . ASN B 1 422 ? -20.156 37.906 9.125 1 60.34 422 ASN B N 1
ATOM 11824 C CA . ASN B 1 422 ? -19.016 38.75 8.906 1 60.34 422 ASN B CA 1
ATOM 11825 C C . ASN B 1 422 ? -17.734 37.969 8.633 1 60.34 422 ASN B C 1
ATOM 11827 O O . ASN B 1 422 ? -17.391 37.062 9.414 1 60.34 422 ASN B O 1
ATOM 11831 N N . VAL B 1 423 ? -17.312 38.125 7.293 1 67.75 423 VAL B N 1
ATOM 11832 C CA . VAL B 1 423 ? -16.062 37.5 6.855 1 67.75 423 VAL B CA 1
ATOM 11833 C C . VAL B 1 423 ? -14.875 38.344 7.289 1 67.75 423 VAL B C 1
ATOM 11835 O O . VAL B 1 423 ? -14.883 39.594 7.117 1 67.75 423 VAL B O 1
ATOM 11838 N N . LEU B 1 424 ? -13.984 37.781 8.188 1 77.69 424 LEU B N 1
ATOM 11839 C CA . LEU B 1 424 ? -12.719 38.406 8.516 1 77.69 424 LEU B CA 1
ATOM 11840 C C . LEU B 1 424 ? -11.93 38.719 7.254 1 77.69 424 LEU B C 1
ATOM 11842 O O . LEU B 1 424 ? -11.93 37.938 6.301 1 77.69 424 LEU B O 1
ATOM 11846 N N . SER B 1 425 ? -11.414 39.875 7.195 1 75.62 425 SER B N 1
ATOM 11847 C CA . SER B 1 425 ? -10.602 40.281 6.059 1 75.62 425 SER B CA 1
ATOM 11848 C C . SER B 1 425 ? -9.312 39.469 5.984 1 75.62 425 SER B C 1
ATOM 11850 O O . SER B 1 425 ? -8.68 39.406 4.926 1 75.62 425 SER B O 1
ATOM 11852 N N . ALA B 1 426 ? -8.898 38.906 7.145 1 81.56 426 ALA B N 1
ATOM 11853 C CA . ALA B 1 426 ? -7.688 38.094 7.188 1 81.56 426 ALA B CA 1
ATOM 11854 C C . ALA B 1 426 ? -7.895 36.844 8.023 1 81.56 426 ALA B C 1
ATOM 11856 O O . ALA B 1 426 ? -8.633 36.875 9.016 1 81.56 426 ALA B O 1
ATOM 11857 N N . LYS B 1 427 ? -7.328 35.781 7.523 1 82.31 427 LYS B N 1
ATOM 11858 C CA . LYS B 1 427 ? -7.395 34.5 8.25 1 82.31 427 LYS B CA 1
ATOM 11859 C C . LYS B 1 427 ? -5.996 33.969 8.562 1 82.31 427 LYS B C 1
ATOM 11861 O O . LYS B 1 427 ? -5.074 34.156 7.766 1 82.31 427 LYS B O 1
ATOM 11866 N N . ARG B 1 428 ? -5.828 33.5 9.734 1 87.44 428 ARG B N 1
ATOM 11867 C CA . ARG B 1 428 ? -4.566 32.844 10.102 1 87.44 428 ARG B CA 1
ATOM 11868 C C . ARG B 1 428 ? -4.504 31.422 9.586 1 87.44 428 ARG B C 1
ATOM 11870 O O . ARG B 1 428 ? -5.383 30.609 9.883 1 87.44 428 ARG B O 1
ATOM 11877 N N . THR B 1 429 ? -3.543 31.188 8.742 1 85.12 429 THR B N 1
ATOM 11878 C CA . THR B 1 429 ? -3.316 29.859 8.195 1 85.12 429 THR B CA 1
ATOM 11879 C C . THR B 1 429 ? -1.928 29.344 8.57 1 85.12 429 THR B C 1
ATOM 11881 O O . THR B 1 429 ? -1.05 30.141 8.938 1 85.12 429 THR B O 1
ATOM 11884 N N . ALA B 1 430 ? -1.811 28.031 8.547 1 87.38 430 ALA B N 1
ATOM 11885 C CA . ALA B 1 430 ? -0.483 27.453 8.742 1 87.38 430 ALA B CA 1
ATOM 11886 C C . ALA B 1 430 ? 0.515 28.016 7.734 1 87.38 430 ALA B C 1
ATOM 11888 O O . ALA B 1 430 ? 0.16 28.266 6.582 1 87.38 430 ALA B O 1
ATOM 11889 N N . TYR B 1 431 ? 1.714 28.219 8.156 1 90.19 431 TYR B N 1
ATOM 11890 C CA . TYR B 1 431 ? 2.76 28.797 7.324 1 90.19 431 TYR B CA 1
ATOM 11891 C C . TYR B 1 431 ? 4.125 28.219 7.676 1 90.19 431 TYR B C 1
ATOM 11893 O O . TYR B 1 431 ? 4.258 27.484 8.664 1 90.19 431 TYR B O 1
ATOM 11901 N N . PHE B 1 432 ? 5.094 28.453 6.898 1 92.25 432 PHE B N 1
ATOM 11902 C CA . PHE B 1 432 ? 6.449 27.984 7.176 1 92.25 432 PHE B CA 1
ATOM 11903 C C . PHE B 1 432 ? 7.027 28.703 8.391 1 92.25 432 PHE B C 1
ATOM 11905 O O . PHE B 1 432 ? 6.73 29.875 8.625 1 92.25 432 PHE B O 1
ATOM 11912 N N . CYS B 1 433 ? 7.867 28.062 9.164 1 91.44 433 CYS B N 1
ATOM 11913 C CA . CYS B 1 433 ? 8.523 28.625 10.336 1 91.44 433 CYS B CA 1
ATOM 11914 C C . CYS B 1 433 ? 9.484 29.75 9.93 1 91.44 433 CYS B C 1
ATOM 11916 O O . CYS B 1 433 ? 9.891 29.828 8.766 1 91.44 433 CYS B O 1
ATOM 11918 N N . SER B 1 434 ? 9.812 30.594 10.945 1 92.81 434 SER B N 1
ATOM 11919 C CA . SER B 1 434 ? 10.859 31.594 10.727 1 92.81 434 SER B CA 1
ATOM 11920 C C . SER B 1 434 ? 12.18 30.938 10.352 1 92.81 434 SER B C 1
ATOM 11922 O O . SER B 1 434 ? 12.633 30.016 11.023 1 92.81 434 SER B O 1
ATOM 11924 N N . GLY B 1 435 ? 12.703 31.406 9.258 1 93.12 435 GLY B N 1
ATOM 11925 C CA . GLY B 1 435 ? 14 30.891 8.828 1 93.12 435 GLY B CA 1
ATOM 11926 C C . GLY B 1 435 ? 13.914 29.516 8.203 1 93.12 435 GLY B C 1
ATOM 11927 O O . GLY B 1 435 ? 14.938 28.859 8 1 93.12 435 GLY B O 1
ATOM 11928 N N . CYS B 1 436 ? 12.734 29.094 7.879 1 94.25 436 CYS B N 1
ATOM 11929 C CA . CYS B 1 436 ? 12.516 27.75 7.355 1 94.25 436 CYS B CA 1
ATOM 11930 C C . CYS B 1 436 ? 13.102 27.609 5.957 1 94.25 436 CYS B C 1
ATOM 11932 O O . CYS B 1 436 ? 12.867 28.453 5.09 1 94.25 436 CYS B O 1
ATOM 11934 N N . PRO B 1 437 ? 13.82 26.531 5.648 1 96.31 437 PRO B N 1
ATOM 11935 C CA . PRO B 1 437 ? 14.367 26.328 4.309 1 96.31 437 PRO B CA 1
ATOM 11936 C C . PRO B 1 437 ? 13.289 26.172 3.24 1 96.31 437 PRO B C 1
ATOM 11938 O O . PRO B 1 437 ? 13.539 26.422 2.061 1 96.31 437 PRO B O 1
ATOM 11941 N N . HIS B 1 438 ? 12.109 25.766 3.531 1 95.88 438 HIS B N 1
ATOM 11942 C CA . HIS B 1 438 ? 11.031 25.625 2.566 1 95.88 438 HIS B CA 1
ATOM 11943 C C . HIS B 1 438 ? 10.664 26.969 1.945 1 95.88 438 HIS B C 1
ATOM 11945 O O . HIS B 1 438 ? 10.148 27.016 0.824 1 95.88 438 HIS B O 1
ATOM 11951 N N . ASN B 1 439 ? 10.867 28.062 2.686 1 93.75 439 ASN B N 1
ATOM 11952 C CA . ASN B 1 439 ? 10.547 29.391 2.184 1 93.75 439 ASN B CA 1
ATOM 11953 C C . ASN B 1 439 ? 11.25 29.672 0.859 1 93.75 439 ASN B C 1
ATOM 11955 O O . ASN B 1 439 ? 10.68 30.312 -0.03 1 93.75 439 ASN B O 1
ATOM 11959 N N . ARG B 1 440 ? 12.438 29.188 0.77 1 93.12 440 ARG B N 1
ATOM 11960 C CA . ARG B 1 440 ? 13.234 29.438 -0.427 1 93.12 440 ARG B CA 1
ATOM 11961 C C . ARG B 1 440 ? 13.18 28.25 -1.386 1 93.12 440 ARG B C 1
ATOM 11963 O O . ARG B 1 440 ? 12.984 28.438 -2.59 1 93.12 440 ARG B O 1
ATOM 11970 N N . SER B 1 441 ? 13.336 27.094 -0.879 1 96.25 441 SER B N 1
ATOM 11971 C CA . SER B 1 441 ? 13.555 25.906 -1.694 1 96.25 441 SER B CA 1
ATOM 11972 C C . SER B 1 441 ? 12.32 25.578 -2.525 1 96.25 441 SER B C 1
ATOM 11974 O O . SER B 1 441 ? 12.414 24.906 -3.553 1 96.25 441 SER B O 1
ATOM 11976 N N . THR B 1 442 ? 11.109 26.016 -2.188 1 96.69 442 THR B N 1
ATOM 11977 C CA . THR B 1 442 ? 9.891 25.641 -2.887 1 96.69 442 THR B CA 1
ATOM 11978 C C . THR B 1 442 ? 9.633 26.562 -4.074 1 96.69 442 THR B C 1
ATOM 11980 O O . THR B 1 442 ? 8.797 26.266 -4.93 1 96.69 442 THR B O 1
ATOM 11983 N N . ALA B 1 443 ? 10.312 27.703 -4.172 1 95.44 443 ALA B N 1
ATOM 11984 C CA . ALA B 1 443 ? 10.156 28.625 -5.293 1 95.44 443 ALA B CA 1
ATOM 11985 C C . ALA B 1 443 ? 10.648 28 -6.594 1 95.44 443 ALA B C 1
ATOM 11987 O O . ALA B 1 443 ? 11.633 27.25 -6.598 1 95.44 443 ALA B O 1
ATOM 11988 N N . ILE B 1 444 ? 9.977 28.234 -7.676 1 96.12 444 ILE B N 1
ATOM 11989 C CA . ILE B 1 444 ? 10.383 27.703 -8.977 1 96.12 444 ILE B CA 1
ATOM 11990 C C . ILE B 1 444 ? 10.57 28.859 -9.961 1 96.12 444 ILE B C 1
ATOM 11992 O O . ILE B 1 444 ? 9.984 29.922 -9.789 1 96.12 444 ILE B O 1
ATOM 11996 N N . PRO B 1 445 ? 11.344 28.672 -11.023 1 95.75 445 PRO B N 1
ATOM 11997 C CA . PRO B 1 445 ? 11.578 29.75 -12.008 1 95.75 445 PRO B CA 1
ATOM 11998 C C . PRO B 1 445 ? 10.32 30.109 -12.789 1 95.75 445 PRO B C 1
ATOM 12000 O O . PRO B 1 445 ? 9.43 29.266 -12.969 1 95.75 445 PRO B O 1
ATOM 12003 N N . GLU B 1 446 ? 10.312 31.312 -13.234 1 93.19 446 GLU B N 1
ATOM 12004 C CA . GLU B 1 446 ? 9.211 31.766 -14.07 1 93.19 446 GLU B CA 1
ATOM 12005 C C . GLU B 1 446 ? 9.031 30.875 -15.297 1 93.19 446 GLU B C 1
ATOM 12007 O O . GLU B 1 446 ? 10.008 30.422 -15.883 1 93.19 446 GLU B O 1
ATOM 12012 N N . GLY B 1 447 ? 7.797 30.594 -15.562 1 92.88 447 GLY B N 1
ATOM 12013 C CA . GLY B 1 447 ? 7.473 29.797 -16.734 1 92.88 447 GLY B CA 1
ATOM 12014 C C . GLY B 1 447 ? 7.473 28.312 -16.469 1 92.88 447 GLY B C 1
ATOM 12015 O O . GLY B 1 447 ? 7.211 27.5 -17.359 1 92.88 447 GLY B O 1
ATOM 12016 N N . SER B 1 448 ? 7.734 27.906 -15.305 1 96.25 448 SER B N 1
ATOM 12017 C CA . SER B 1 448 ? 7.762 26.5 -14.938 1 96.25 448 SER B CA 1
ATOM 12018 C C . SER B 1 448 ? 6.516 26.109 -14.148 1 96.25 448 SER B C 1
ATOM 12020 O O . SER B 1 448 ? 5.801 26.969 -13.641 1 96.25 448 SER B O 1
ATOM 12022 N N . ILE B 1 449 ? 6.191 24.812 -14.133 1 96.06 449 ILE B N 1
ATOM 12023 C CA . ILE B 1 449 ? 5.145 24.297 -13.258 1 96.06 449 ILE B CA 1
ATOM 12024 C C . ILE B 1 449 ? 5.758 23.344 -12.227 1 96.06 449 ILE B C 1
ATOM 12026 O O . ILE B 1 449 ? 6.84 22.797 -12.438 1 96.06 449 ILE B O 1
ATOM 12030 N N . GLY B 1 450 ? 5.129 23.297 -11.125 1 95.94 450 GLY B N 1
ATOM 12031 C CA . GLY B 1 450 ? 5.68 22.5 -10.039 1 95.94 450 GLY B CA 1
ATOM 12032 C C . GLY B 1 450 ? 4.676 21.547 -9.43 1 95.94 450 GLY B C 1
ATOM 12033 O O . GLY B 1 450 ? 3.486 21.859 -9.336 1 95.94 450 GLY B O 1
ATOM 12034 N N . GLY B 1 451 ? 5.137 20.328 -9.125 1 96.31 451 GLY B N 1
ATOM 12035 C CA . GLY B 1 451 ? 4.363 19.391 -8.32 1 96.31 451 GLY B CA 1
ATOM 12036 C C . GLY B 1 451 ? 4.621 19.547 -6.832 1 96.31 451 GLY B C 1
ATOM 12037 O O . GLY B 1 451 ? 5.746 19.828 -6.414 1 96.31 451 GLY B O 1
ATOM 12038 N N . GLY B 1 452 ? 3.564 19.359 -6.055 1 94.88 452 GLY B N 1
ATOM 12039 C CA . GLY B 1 452 ? 3.691 19.484 -4.613 1 94.88 452 GLY B CA 1
ATOM 12040 C C . GLY B 1 452 ? 4.223 18.234 -3.949 1 94.88 452 GLY B C 1
ATOM 12041 O O . GLY B 1 452 ? 4.395 17.203 -4.605 1 94.88 452 GLY B O 1
ATOM 12042 N N . GLY B 1 453 ? 4.59 18.328 -2.641 1 94.31 453 GLY B N 1
ATOM 12043 C CA . GLY B 1 453 ? 5.043 17.219 -1.821 1 94.31 453 GLY B CA 1
ATOM 12044 C C . GLY B 1 453 ? 4.312 17.109 -0.496 1 94.31 453 GLY B C 1
ATOM 12045 O O . GLY B 1 453 ? 3.623 18.047 -0.087 1 94.31 453 GLY B O 1
ATOM 12046 N N . ILE B 1 454 ? 4.449 15.961 0.16 1 93.75 454 ILE B N 1
ATOM 12047 C CA . ILE B 1 454 ? 3.822 15.711 1.454 1 93.75 454 ILE B CA 1
ATOM 12048 C C . ILE B 1 454 ? 4.746 16.188 2.572 1 93.75 454 ILE B C 1
ATOM 12050 O O . ILE B 1 454 ? 5.961 16.281 2.387 1 93.75 454 ILE B O 1
ATOM 12054 N N . GLY B 1 455 ? 4.258 16.516 3.736 1 90.75 455 GLY B N 1
ATOM 12055 C CA . GLY B 1 455 ? 5 17.094 4.84 1 90.75 455 GLY B CA 1
ATOM 12056 C C . GLY B 1 455 ? 4.891 18.609 4.895 1 90.75 455 GLY B C 1
ATOM 12057 O O . GLY B 1 455 ? 3.85 19.172 4.551 1 90.75 455 GLY B O 1
ATOM 12058 N N . CYS B 1 456 ? 5.949 19.219 5.238 1 92.56 456 CYS B N 1
ATOM 12059 C CA . CYS B 1 456 ? 5.918 20.688 5.301 1 92.56 456 CYS B CA 1
ATOM 12060 C C . CYS B 1 456 ? 5.715 21.281 3.916 1 92.56 456 CYS B C 1
ATOM 12062 O O . CYS B 1 456 ? 5.18 22.391 3.783 1 92.56 456 CYS B O 1
ATOM 12064 N N . HIS B 1 457 ? 6.023 20.547 2.832 1 94.56 457 HIS B N 1
ATOM 12065 C CA . HIS B 1 457 ? 5.832 21.016 1.462 1 94.56 457 HIS B CA 1
ATOM 12066 C C . HIS B 1 457 ? 4.359 21.281 1.177 1 94.56 457 HIS B C 1
ATOM 12068 O O . HIS B 1 457 ? 4.035 22.062 0.273 1 94.56 457 HIS B O 1
ATOM 12074 N N . THR B 1 458 ? 3.439 20.656 1.937 1 91.75 458 THR B N 1
ATOM 12075 C CA . THR B 1 458 ? 2.004 20.828 1.727 1 91.75 458 THR B CA 1
ATOM 12076 C C . THR B 1 458 ? 1.588 22.266 1.961 1 91.75 458 THR B C 1
ATOM 12078 O O . THR B 1 458 ? 0.608 22.75 1.381 1 91.75 458 THR B O 1
ATOM 12081 N N . LEU B 1 459 ? 2.377 23.016 2.727 1 90.62 459 LEU B N 1
ATOM 12082 C CA . LEU B 1 459 ? 2.014 24.359 3.152 1 90.62 459 LEU B CA 1
ATOM 12083 C C . LEU B 1 459 ? 2.068 25.328 1.979 1 90.62 459 LEU B C 1
ATOM 12085 O O . LEU B 1 459 ? 1.502 26.422 2.049 1 90.62 459 LEU B O 1
ATOM 12089 N N . VAL B 1 460 ? 2.684 24.922 0.842 1 91.81 460 VAL B N 1
ATOM 12090 C CA . VAL B 1 460 ? 2.707 25.766 -0.345 1 91.81 460 VAL B CA 1
ATOM 12091 C C . VAL B 1 460 ? 1.281 25.984 -0.848 1 91.81 460 VAL B C 1
ATOM 12093 O O . VAL B 1 460 ? 0.983 27.016 -1.445 1 91.81 460 VAL B O 1
ATOM 12096 N N . THR B 1 461 ? 0.433 25.031 -0.522 1 89.69 461 THR B N 1
ATOM 12097 C CA . THR B 1 461 ? -0.936 25.109 -1.021 1 89.69 461 THR B CA 1
ATOM 12098 C C . THR B 1 461 ? -1.77 26.047 -0.158 1 89.69 461 THR B C 1
ATOM 12100 O O . THR B 1 461 ? -2.875 26.438 -0.543 1 89.69 461 THR B O 1
ATOM 12103 N N . MET B 1 462 ? -1.207 26.5 0.951 1 85.06 462 MET B N 1
ATOM 12104 C CA . MET B 1 462 ? -1.915 27.406 1.863 1 85.06 462 MET B CA 1
ATOM 12105 C C . MET B 1 462 ? -1.391 28.828 1.742 1 85.06 462 MET B C 1
ATOM 12107 O O . MET B 1 462 ? -1.842 29.719 2.461 1 85.06 462 MET B O 1
ATOM 12111 N N . SER B 1 463 ? -0.404 28.938 0.856 1 82.25 463 SER B N 1
ATOM 12112 C CA . SER B 1 463 ? 0.199 30.25 0.643 1 82.25 463 SER B CA 1
ATOM 12113 C C . SER B 1 463 ? -0.258 30.859 -0.678 1 82.25 463 SER B C 1
ATOM 12115 O O . SER B 1 463 ? -0.494 30.141 -1.651 1 82.25 463 SER B O 1
ATOM 12117 N N . GLY B 1 464 ? -0.514 32.094 -0.75 1 80.31 464 GLY B N 1
ATOM 12118 C CA . GLY B 1 464 ? -0.887 32.75 -1.979 1 80.31 464 GLY B CA 1
ATOM 12119 C C . GLY B 1 464 ? 0.304 33.125 -2.842 1 80.31 464 GLY B C 1
ATOM 12120 O O . GLY B 1 464 ? 0.156 33.812 -3.848 1 80.31 464 GLY B O 1
ATOM 12121 N N . ARG B 1 465 ? 1.449 32.562 -2.492 1 87.75 465 ARG B N 1
ATOM 12122 C CA . ARG B 1 465 ? 2.662 32.875 -3.24 1 87.75 465 ARG B CA 1
ATOM 12123 C C . ARG B 1 465 ? 2.623 32.25 -4.633 1 87.75 465 ARG B C 1
ATOM 12125 O O . ARG B 1 465 ? 2.504 31.047 -4.777 1 87.75 465 ARG B O 1
ATOM 12132 N N . GLU B 1 466 ? 2.797 33 -5.609 1 86.88 466 GLU B N 1
ATOM 12133 C CA . GLU B 1 466 ? 2.754 32.531 -6.992 1 86.88 466 GLU B CA 1
ATOM 12134 C C . GLU B 1 466 ? 4.031 31.797 -7.363 1 86.88 466 GLU B C 1
ATOM 12136 O O . GLU B 1 466 ? 3.998 30.844 -8.156 1 86.88 466 GLU B O 1
ATOM 12141 N N . ASP B 1 467 ? 5.113 32.156 -6.816 1 90.38 467 ASP B N 1
ATOM 12142 C CA . ASP B 1 467 ? 6.406 31.609 -7.199 1 90.38 467 ASP B CA 1
ATOM 12143 C C . ASP B 1 467 ? 6.586 30.203 -6.625 1 90.38 467 ASP B C 1
ATOM 12145 O O . ASP B 1 467 ? 7.57 29.531 -6.926 1 90.38 467 ASP B O 1
ATOM 12149 N N . SER B 1 468 ? 5.668 29.781 -5.77 1 93.56 468 SER B N 1
ATOM 12150 C CA . SER B 1 468 ? 5.758 28.438 -5.184 1 93.56 468 SER B CA 1
ATOM 12151 C C . SER B 1 468 ? 4.492 27.641 -5.461 1 93.56 468 SER B C 1
ATOM 12153 O O . SER B 1 468 ? 4.273 26.594 -4.84 1 93.56 468 SER B O 1
ATOM 12155 N N . ALA B 1 469 ? 3.654 28.172 -6.375 1 91.88 469 ALA B N 1
ATOM 12156 C CA . ALA B 1 469 ? 2.4 27.5 -6.691 1 91.88 469 ALA B CA 1
ATOM 12157 C C . ALA B 1 469 ? 2.656 26.125 -7.301 1 91.88 469 ALA B C 1
ATOM 12159 O O . ALA B 1 469 ? 3.605 25.938 -8.07 1 91.88 469 ALA B O 1
ATOM 12160 N N . VAL B 1 470 ? 1.808 25.156 -6.977 1 93.69 470 VAL B N 1
ATOM 12161 C CA . VAL B 1 470 ? 1.968 23.797 -7.48 1 93.69 470 VAL B CA 1
ATOM 12162 C C . VAL B 1 470 ? 0.681 23.359 -8.172 1 93.69 470 VAL B C 1
ATOM 12164 O O . VAL B 1 470 ? -0.389 23.922 -7.93 1 93.69 470 VAL B O 1
ATOM 12167 N N . THR B 1 471 ? 0.78 22.328 -8.992 1 91.06 471 THR B N 1
ATOM 12168 C CA . THR B 1 471 ? -0.352 21.766 -9.727 1 91.06 471 THR B CA 1
ATOM 12169 C C . THR B 1 471 ? -1.238 20.938 -8.805 1 91.06 471 THR B C 1
ATOM 12171 O O . THR B 1 471 ? -2.41 20.703 -9.102 1 91.06 471 THR B O 1
ATOM 12174 N N . GLY B 1 472 ? -0.727 20.469 -7.82 1 91.69 472 GLY B N 1
ATOM 12175 C CA . GLY B 1 472 ? -1.428 19.625 -6.871 1 91.69 472 GLY B CA 1
ATOM 12176 C C . GLY B 1 472 ? -0.498 18.734 -6.062 1 91.69 472 GLY B C 1
ATOM 12177 O O . GLY B 1 472 ? 0.714 18.734 -6.285 1 91.69 472 GLY B O 1
ATOM 12178 N N . LEU B 1 473 ? -1.109 18.047 -5.125 1 94.06 473 LEU B N 1
ATOM 12179 C CA . LEU B 1 473 ? -0.383 17.078 -4.305 1 94.06 473 LEU B CA 1
ATOM 12180 C C . LEU B 1 473 ? -0.671 15.648 -4.758 1 94.06 473 LEU B C 1
ATOM 12182 O O . LEU B 1 473 ? -1.51 15.43 -5.637 1 94.06 473 LEU B O 1
ATOM 12186 N N . THR B 1 474 ? 0.091 14.703 -4.293 1 94.75 474 THR B N 1
ATOM 12187 C CA . THR B 1 474 ? -0.14 13.266 -4.445 1 94.75 474 THR B CA 1
ATOM 12188 C C . THR B 1 474 ? 0.105 12.539 -3.131 1 94.75 474 THR B C 1
ATOM 12190 O O . THR B 1 474 ? 0.461 13.156 -2.125 1 94.75 474 THR B O 1
ATOM 12193 N N . GLN B 1 475 ? -0.232 11.242 -3.07 1 94.44 475 GLN B N 1
ATOM 12194 C CA . GLN B 1 475 ? 0.001 10.477 -1.851 1 94.44 475 GLN B CA 1
ATOM 12195 C C . GLN B 1 475 ? 1.493 10.344 -1.561 1 94.44 475 GLN B C 1
ATOM 12197 O O . GLN B 1 475 ? 2.318 10.438 -2.473 1 94.44 475 GLN B O 1
ATOM 12202 N N . MET B 1 476 ? 1.873 10.125 -0.341 1 95.12 476 MET B N 1
ATOM 12203 C CA . MET B 1 476 ? 3.268 10.039 0.079 1 95.12 476 MET B CA 1
ATOM 12204 C C . MET B 1 476 ? 3.986 8.914 -0.651 1 95.12 476 MET B C 1
ATOM 12206 O O . MET B 1 476 ? 3.533 7.766 -0.631 1 95.12 476 MET B O 1
ATOM 12210 N N . GLY B 1 477 ? 5.062 9.227 -1.312 1 95.88 477 GLY B N 1
ATOM 12211 C CA . GLY B 1 477 ? 5.859 8.242 -2.027 1 95.88 477 GLY B CA 1
ATOM 12212 C C . GLY B 1 477 ? 5.613 8.258 -3.525 1 95.88 477 GLY B C 1
ATOM 12213 O O . GLY B 1 477 ? 6.387 7.672 -4.289 1 95.88 477 GLY B O 1
ATOM 12214 N N . GLY B 1 478 ? 4.566 9 -4 1 97.38 478 GLY B N 1
ATOM 12215 C CA . GLY B 1 478 ? 4.215 9.047 -5.41 1 97.38 478 GLY B CA 1
ATOM 12216 C C . GLY B 1 478 ? 4.68 10.32 -6.102 1 97.38 478 GLY B C 1
ATOM 12217 O O . GLY B 1 478 ? 4.434 10.508 -7.293 1 97.38 478 GLY B O 1
ATOM 12218 N N . GLU B 1 479 ? 5.453 11.188 -5.449 1 97.94 479 GLU B N 1
ATOM 12219 C CA . GLU B 1 479 ? 5.852 12.492 -5.961 1 97.94 479 GLU B CA 1
ATOM 12220 C C . GLU B 1 479 ? 6.586 12.359 -7.293 1 97.94 479 GLU B C 1
ATOM 12222 O O . GLU B 1 479 ? 7.566 11.625 -7.398 1 97.94 479 GLU B O 1
ATOM 12227 N N . GLY B 1 480 ? 6.07 13.023 -8.266 1 97.81 480 GLY B N 1
ATOM 12228 C CA . GLY B 1 480 ? 6.691 13.062 -9.578 1 97.81 480 GLY B CA 1
ATOM 12229 C C . GLY B 1 480 ? 6.121 12.023 -10.531 1 97.81 480 GLY B C 1
ATOM 12230 O O . GLY B 1 480 ? 6.188 12.188 -11.75 1 97.81 480 GLY B O 1
ATOM 12231 N N . SER B 1 481 ? 5.465 10.961 -10.031 1 97.88 481 SER B N 1
ATOM 12232 C CA . SER B 1 481 ? 5.016 9.852 -10.875 1 97.88 481 SER B CA 1
ATOM 12233 C C . SER B 1 481 ? 3.752 10.227 -11.641 1 97.88 481 SER B C 1
ATOM 12235 O O . SER B 1 481 ? 3.426 9.594 -12.648 1 97.88 481 SER B O 1
ATOM 12237 N N . GLN B 1 482 ? 2.992 11.203 -11.203 1 97.69 482 GLN B N 1
ATOM 12238 C CA . GLN B 1 482 ? 1.852 11.688 -11.977 1 97.69 482 GLN B CA 1
ATOM 12239 C C . GLN B 1 482 ? 2.297 12.234 -13.328 1 97.69 482 GLN B C 1
ATOM 12241 O O . GLN B 1 482 ? 1.569 12.125 -14.32 1 97.69 482 GLN B O 1
ATOM 12246 N N . TRP B 1 483 ? 3.559 12.789 -13.383 1 98.06 483 TRP B N 1
ATOM 12247 C CA . TRP B 1 483 ? 4.105 13.375 -14.602 1 98.06 483 TRP B CA 1
ATOM 12248 C C . TRP B 1 483 ? 4.254 12.32 -15.688 1 98.06 483 TRP B C 1
ATOM 12250 O O . TRP B 1 483 ? 4.102 12.617 -16.875 1 98.06 483 TRP B O 1
ATOM 12260 N N . ILE B 1 484 ? 4.457 11.055 -15.32 1 98.38 484 ILE B N 1
ATOM 12261 C CA . ILE B 1 484 ? 4.59 9.953 -16.281 1 98.38 484 ILE B CA 1
ATOM 12262 C C . ILE B 1 484 ? 3.328 9.852 -17.125 1 98.38 484 ILE B C 1
ATOM 12264 O O . ILE B 1 484 ? 3.404 9.602 -18.328 1 98.38 484 ILE B O 1
ATOM 12268 N N . GLY B 1 485 ? 2.113 10.086 -16.5 1 97.94 485 GLY B N 1
ATOM 12269 C CA . GLY B 1 485 ? 0.843 10 -17.203 1 97.94 485 GLY B CA 1
ATOM 12270 C C . GLY B 1 485 ? 0.431 11.312 -17.844 1 97.94 485 GLY B C 1
ATOM 12271 O O . GLY B 1 485 ? -0.479 11.344 -18.672 1 97.94 485 GLY B O 1
ATOM 12272 N N . GLN B 1 486 ? 1.114 12.453 -17.484 1 97.38 486 GLN B N 1
ATOM 12273 C CA . GLN B 1 486 ? 0.774 13.781 -18 1 97.38 486 GLN B CA 1
ATOM 12274 C C . GLN B 1 486 ? 1.621 14.133 -19.219 1 97.38 486 GLN B C 1
ATOM 12276 O O . GLN B 1 486 ? 1.104 14.656 -20.203 1 97.38 486 GLN B O 1
ATOM 12281 N N . ALA B 1 487 ? 2.857 13.797 -19.203 1 97.38 487 ALA B N 1
ATOM 12282 C CA . ALA B 1 487 ? 3.885 14.281 -20.125 1 97.38 487 ALA B CA 1
ATOM 12283 C C . ALA B 1 487 ? 3.537 13.938 -21.562 1 97.38 487 ALA B C 1
ATOM 12285 O O . ALA B 1 487 ? 3.727 14.75 -22.469 1 97.38 487 ALA B O 1
ATOM 12286 N N . PRO B 1 488 ? 2.951 12.695 -21.828 1 96.69 488 PRO B N 1
ATOM 12287 C CA . PRO B 1 488 ? 2.711 12.336 -23.234 1 96.69 488 PRO B CA 1
ATOM 12288 C C . PRO B 1 488 ? 1.594 13.164 -23.859 1 96.69 488 PRO B C 1
ATOM 12290 O O . PRO B 1 488 ? 1.442 13.164 -25.094 1 96.69 488 PRO B O 1
ATOM 12293 N N . PHE B 1 489 ? 0.82 13.953 -23.078 1 97.25 489 PHE B N 1
ATOM 12294 C CA . PHE B 1 489 ? -0.401 14.539 -23.625 1 97.25 489 PHE B CA 1
ATOM 12295 C C . PHE B 1 489 ? -0.383 16.062 -23.484 1 97.25 489 PHE B C 1
ATOM 12297 O O . PHE B 1 489 ? -1.438 16.688 -23.453 1 97.25 489 PHE B O 1
ATOM 12304 N N . THR B 1 490 ? 0.801 16.656 -23.297 1 96.75 490 THR B N 1
ATOM 12305 C CA . THR B 1 490 ? 0.954 18.094 -23.188 1 96.75 490 THR B CA 1
ATOM 12306 C C . THR B 1 490 ? 2.221 18.562 -23.891 1 96.75 490 THR B C 1
ATOM 12308 O O . THR B 1 490 ? 3.1 17.75 -24.203 1 96.75 490 THR B O 1
ATOM 12311 N N . ASP B 1 491 ? 2.268 19.828 -24.188 1 96.38 491 ASP B N 1
ATOM 12312 C CA . ASP B 1 491 ? 3.469 20.391 -24.797 1 96.38 491 ASP B CA 1
ATOM 12313 C C . ASP B 1 491 ? 4.383 21 -23.734 1 96.38 491 ASP B C 1
ATOM 12315 O O . ASP B 1 491 ? 5.438 21.547 -24.062 1 96.38 491 ASP B O 1
ATOM 12319 N N . VAL B 1 492 ? 3.996 20.906 -22.438 1 96.19 492 VAL B N 1
ATOM 12320 C CA . VAL B 1 492 ? 4.875 21.328 -21.359 1 96.19 492 VAL B CA 1
ATOM 12321 C C . VAL B 1 492 ? 6.117 20.453 -21.328 1 96.19 492 VAL B C 1
ATOM 12323 O O . VAL B 1 492 ? 6.016 19.234 -21.172 1 96.19 492 VAL B O 1
ATOM 12326 N N . PRO B 1 493 ? 7.215 20.984 -21.406 1 96.31 493 PRO B N 1
ATOM 12327 C CA . PRO B 1 493 ? 8.406 20.156 -21.641 1 96.31 493 PRO B CA 1
ATOM 12328 C C . PRO B 1 493 ? 8.984 19.578 -20.359 1 96.31 493 PRO B C 1
ATOM 12330 O O . PRO B 1 493 ? 9.719 18.594 -20.391 1 96.31 493 PRO B O 1
ATOM 12333 N N . HIS B 1 494 ? 8.68 20.328 -19.188 1 97.62 494 HIS B N 1
ATOM 12334 C CA . HIS B 1 494 ? 9.406 19.984 -17.969 1 97.62 494 HIS B CA 1
ATOM 12335 C C . HIS B 1 494 ? 8.57 20.281 -16.734 1 97.62 494 HIS B C 1
ATOM 12337 O O . HIS B 1 494 ? 7.75 21.203 -16.719 1 97.62 494 HIS B O 1
ATOM 12343 N N . LEU B 1 495 ? 8.781 19.5 -15.664 1 97.81 495 LEU B N 1
ATOM 12344 C CA . LEU B 1 495 ? 8.117 19.703 -14.375 1 97.81 495 LEU B CA 1
ATOM 12345 C C . LEU B 1 495 ? 9.133 19.703 -13.234 1 97.81 495 LEU B C 1
ATOM 12347 O O . LEU B 1 495 ? 10.055 18.891 -13.219 1 97.81 495 LEU B O 1
ATOM 12351 N N . PHE B 1 496 ? 9.031 20.688 -12.25 1 98.56 496 PHE B N 1
ATOM 12352 C CA . PHE B 1 496 ? 9.734 20.609 -10.977 1 98.56 496 PHE B CA 1
ATOM 12353 C C . PHE B 1 496 ? 8.898 19.875 -9.938 1 98.56 496 PHE B C 1
ATOM 12355 O O . PHE B 1 496 ? 7.695 20.109 -9.812 1 98.56 496 PHE B O 1
ATOM 12362 N N . GLN B 1 497 ? 9.477 18.953 -9.227 1 98.62 497 GLN B N 1
ATOM 12363 C CA . GLN B 1 497 ? 8.766 18.188 -8.211 1 98.62 497 GLN B CA 1
ATOM 12364 C C . GLN B 1 497 ? 9.383 18.391 -6.832 1 98.62 497 GLN B C 1
ATOM 12366 O O . GLN B 1 497 ? 10.562 18.078 -6.625 1 98.62 497 GLN B O 1
ATOM 12371 N N . ASN B 1 498 ? 8.586 18.953 -5.875 1 98.31 498 ASN B N 1
ATOM 12372 C CA . ASN B 1 498 ? 9.023 19.047 -4.488 1 98.31 498 ASN B CA 1
ATOM 12373 C C . ASN B 1 498 ? 9 17.688 -3.797 1 98.31 498 ASN B C 1
ATOM 12375 O O . ASN B 1 498 ? 8.047 16.922 -3.959 1 98.31 498 ASN B O 1
ATOM 12379 N N . ILE B 1 499 ? 10.047 17.359 -3.033 1 98.19 499 ILE B N 1
ATOM 12380 C CA . ILE B 1 499 ? 10.07 16.156 -2.195 1 98.19 499 ILE B CA 1
ATOM 12381 C C . ILE B 1 499 ? 11 16.375 -1.004 1 98.19 499 ILE B C 1
ATOM 12383 O O . ILE B 1 499 ? 12.055 17 -1.14 1 98.19 499 ILE B O 1
ATOM 12387 N N . GLY B 1 500 ? 10.586 16.031 0.177 1 97.38 500 GLY B N 1
ATOM 12388 C CA . GLY B 1 500 ? 11.438 16.094 1.354 1 97.38 500 GLY B CA 1
ATOM 12389 C C . GLY B 1 500 ? 12.305 14.859 1.531 1 97.38 500 GLY B C 1
ATOM 12390 O O . GLY B 1 500 ? 11.992 13.789 0.994 1 97.38 500 GLY B O 1
ATOM 12391 N N . ASP B 1 501 ? 13.406 15 2.303 1 97 501 ASP B N 1
ATOM 12392 C CA . ASP B 1 501 ? 14.281 13.859 2.547 1 97 501 ASP B CA 1
ATOM 12393 C C . ASP B 1 501 ? 13.539 12.734 3.262 1 97 501 ASP B C 1
ATOM 12395 O O . ASP B 1 501 ? 13.68 11.562 2.906 1 97 501 ASP B O 1
ATOM 12399 N N . GLY B 1 502 ? 12.695 13.055 4.277 1 96.25 502 GLY B N 1
ATOM 12400 C CA . GLY B 1 502 ? 11.898 12.031 4.941 1 96.25 502 GLY B CA 1
ATOM 12401 C C . GLY B 1 502 ? 11.062 11.211 3.977 1 96.25 502 GLY B C 1
ATOM 12402 O O . GLY B 1 502 ? 11.039 9.984 4.055 1 96.25 502 GLY B O 1
ATOM 12403 N N . THR B 1 503 ? 10.305 11.906 3.016 1 96.94 503 THR B N 1
ATOM 12404 C CA . THR B 1 503 ? 9.453 11.242 2.035 1 96.94 503 THR B CA 1
ATOM 12405 C C . THR B 1 503 ? 10.297 10.438 1.047 1 96.94 503 THR B C 1
ATOM 12407 O O . THR B 1 503 ? 9.906 9.344 0.641 1 96.94 503 THR B O 1
ATOM 12410 N N . PHE B 1 504 ? 11.492 11.016 0.697 1 97.81 504 PHE B N 1
ATOM 12411 C CA . PHE B 1 504 ? 12.391 10.336 -0.232 1 97.81 504 PHE B CA 1
ATOM 12412 C C . PHE B 1 504 ? 12.805 8.977 0.314 1 97.81 504 PHE B C 1
ATOM 12414 O O . PHE B 1 504 ? 12.711 7.969 -0.384 1 97.81 504 PHE B O 1
ATOM 12421 N N . PHE B 1 505 ? 13.25 8.906 1.567 1 96.81 505 PHE B N 1
ATOM 12422 C CA . PHE B 1 505 ? 13.773 7.672 2.146 1 96.81 505 PHE B CA 1
ATOM 12423 C C . PHE B 1 505 ? 12.633 6.734 2.537 1 96.81 505 PHE B C 1
ATOM 12425 O O . PHE B 1 505 ? 12.805 5.516 2.57 1 96.81 505 PHE B O 1
ATOM 12432 N N . HIS B 1 506 ? 11.453 7.348 2.832 1 95.94 506 HIS B N 1
ATOM 12433 C CA . HIS B 1 506 ? 10.25 6.562 3.1 1 95.94 506 HIS B CA 1
ATOM 12434 C C . HIS B 1 506 ? 9.914 5.652 1.923 1 95.94 506 HIS B C 1
ATOM 12436 O O . HIS B 1 506 ? 9.656 4.461 2.109 1 95.94 506 HIS B O 1
ATOM 12442 N N . SER B 1 507 ? 9.883 6.148 0.721 1 96 507 SER B N 1
ATOM 12443 C CA . SER B 1 507 ? 9.547 5.355 -0.458 1 96 507 SER B CA 1
ATOM 12444 C C . SER B 1 507 ? 9.656 6.188 -1.731 1 96 507 SER B C 1
ATOM 12446 O O . SER B 1 507 ? 9.562 5.652 -2.838 1 96 507 SER B O 1
ATOM 12448 N N . GLY B 1 508 ? 9.867 7.52 -1.641 1 97.69 508 GLY B N 1
ATOM 12449 C CA . GLY B 1 508 ? 9.898 8.406 -2.795 1 97.69 508 GLY B CA 1
ATOM 12450 C C . GLY B 1 508 ? 11.039 8.102 -3.748 1 97.69 508 GLY B C 1
ATOM 12451 O O . GLY B 1 508 ? 11 8.5 -4.914 1 97.69 508 GLY B O 1
ATOM 12452 N N . GLN B 1 509 ? 12.055 7.422 -3.256 1 97.81 509 GLN B N 1
ATOM 12453 C CA . GLN B 1 509 ? 13.18 7.027 -4.102 1 97.81 509 GLN B CA 1
ATOM 12454 C C . GLN B 1 509 ? 12.719 6.137 -5.25 1 97.81 509 GLN B C 1
ATOM 12456 O O . GLN B 1 509 ? 13.273 6.195 -6.352 1 97.81 509 GLN B O 1
ATOM 12461 N N . LEU B 1 510 ? 11.648 5.324 -5.031 1 97.69 510 LEU B N 1
ATOM 12462 C CA . LEU B 1 510 ? 11.102 4.484 -6.094 1 97.69 510 LEU B CA 1
ATOM 12463 C C . LEU B 1 510 ? 10.438 5.332 -7.172 1 97.69 510 LEU B C 1
ATOM 12465 O O . LEU B 1 510 ? 10.461 4.977 -8.352 1 97.69 510 LEU B O 1
ATOM 12469 N N . ALA B 1 511 ? 9.789 6.441 -6.75 1 98.38 511 ALA B N 1
ATOM 12470 C CA . ALA B 1 511 ? 9.172 7.348 -7.719 1 98.38 511 ALA B CA 1
ATOM 12471 C C . ALA B 1 511 ? 10.227 7.949 -8.648 1 98.38 511 ALA B C 1
ATOM 12473 O O . ALA B 1 511 ? 9.992 8.094 -9.844 1 98.38 511 ALA B O 1
ATOM 12474 N N . VAL B 1 512 ? 11.383 8.328 -8.078 1 98.56 512 VAL B N 1
ATOM 12475 C CA . VAL B 1 512 ? 12.492 8.836 -8.883 1 98.56 512 VAL B CA 1
ATOM 12476 C C . VAL B 1 512 ? 12.922 7.781 -9.906 1 98.56 512 VAL B C 1
ATOM 12478 O O . VAL B 1 512 ? 13.086 8.086 -11.086 1 98.56 512 VAL B O 1
ATOM 12481 N N . GLN B 1 513 ? 13.102 6.543 -9.461 1 98.25 513 GLN B N 1
ATOM 12482 C CA . GLN B 1 513 ? 13.5 5.445 -10.336 1 98.25 513 GLN B CA 1
ATOM 12483 C C . GLN B 1 513 ? 12.453 5.191 -11.406 1 98.25 513 GLN B C 1
ATOM 12485 O O . GLN B 1 513 ? 12.789 4.871 -12.555 1 98.25 513 GLN B O 1
ATOM 12490 N N . ALA B 1 514 ? 11.125 5.273 -11.078 1 98.31 514 ALA B N 1
ATOM 12491 C CA . ALA B 1 514 ? 10.039 5.094 -12.039 1 98.31 514 ALA B CA 1
ATOM 12492 C C . ALA B 1 514 ? 10.117 6.137 -13.148 1 98.31 514 ALA B C 1
ATOM 12494 O O . ALA B 1 514 ? 9.898 5.816 -14.32 1 98.31 514 ALA B O 1
ATOM 12495 N N . CYS B 1 515 ? 10.391 7.418 -12.789 1 98.62 515 CYS B N 1
ATOM 12496 C CA . CYS B 1 515 ? 10.516 8.484 -13.773 1 98.62 515 CYS B CA 1
ATOM 12497 C C . CYS B 1 515 ? 11.711 8.234 -14.695 1 98.62 515 CYS B C 1
ATOM 12499 O O . CYS B 1 515 ? 11.633 8.484 -15.898 1 98.62 515 CYS B O 1
ATOM 12501 N N . ILE B 1 516 ? 12.859 7.785 -14.094 1 98.5 516 ILE B N 1
ATOM 12502 C CA . ILE B 1 516 ? 14.039 7.457 -14.891 1 98.5 516 ILE B CA 1
ATOM 12503 C C . ILE B 1 516 ? 13.688 6.367 -15.898 1 98.5 516 ILE B C 1
ATOM 12505 O O . ILE B 1 516 ? 14.008 6.48 -17.078 1 98.5 516 ILE B O 1
ATOM 12509 N N . ALA B 1 517 ? 13.016 5.293 -15.445 1 97.56 517 ALA B N 1
ATOM 12510 C CA . ALA B 1 517 ? 12.625 4.18 -16.297 1 97.56 517 ALA B CA 1
ATOM 12511 C C . ALA B 1 517 ? 11.688 4.641 -17.422 1 97.56 517 ALA B C 1
ATOM 12513 O O . ALA B 1 517 ? 11.773 4.156 -18.547 1 97.56 517 ALA B O 1
ATOM 12514 N N . ALA B 1 518 ? 10.742 5.59 -17.109 1 97.5 518 ALA B N 1
ATOM 12515 C CA . ALA B 1 518 ? 9.742 6.07 -18.078 1 97.5 518 ALA B CA 1
ATOM 12516 C C . ALA B 1 518 ? 10.367 7.059 -19.062 1 97.5 518 ALA B C 1
ATOM 12518 O O . ALA B 1 518 ? 9.781 7.344 -20.109 1 97.5 518 ALA B O 1
ATOM 12519 N N . GLY B 1 519 ? 11.531 7.668 -18.719 1 97.25 519 GLY B N 1
ATOM 12520 C CA . GLY B 1 519 ? 12.258 8.562 -19.609 1 97.25 519 GLY B CA 1
ATOM 12521 C C . GLY B 1 519 ? 11.641 9.938 -19.703 1 97.25 519 GLY B C 1
ATOM 12522 O O . GLY B 1 519 ? 11.727 10.594 -20.75 1 97.25 519 GLY B O 1
ATOM 12523 N N . VAL B 1 520 ? 10.992 10.461 -18.625 1 98.12 520 VAL B N 1
ATOM 12524 C CA . VAL B 1 520 ? 10.336 11.758 -18.656 1 98.12 520 VAL B CA 1
ATOM 12525 C C . VAL B 1 520 ? 11.312 12.844 -18.203 1 98.12 520 VAL B C 1
ATOM 12527 O O . VAL B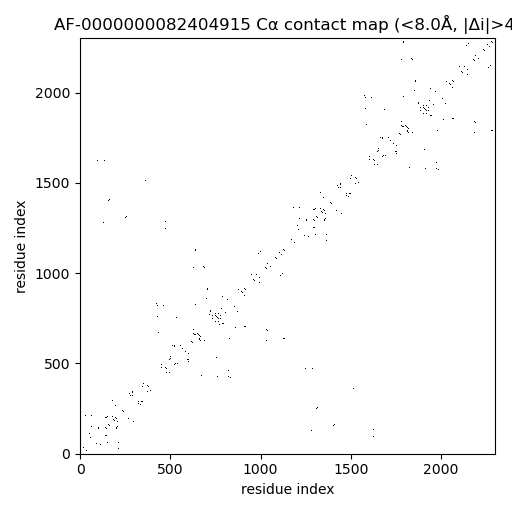 1 520 ? 12.305 12.547 -17.531 1 98.12 520 VAL B O 1
ATOM 12530 N N . ASN B 1 521 ? 11.031 14.117 -18.594 1 98.62 521 ASN B N 1
ATOM 12531 C CA . ASN B 1 521 ? 11.828 15.273 -18.188 1 98.62 521 ASN B CA 1
ATOM 12532 C C . ASN B 1 521 ? 11.289 15.898 -16.906 1 98.62 521 ASN B C 1
ATOM 12534 O O . ASN B 1 521 ? 10.273 16.594 -16.938 1 98.62 521 ASN B O 1
ATOM 12538 N N . ILE B 1 522 ? 12 15.719 -15.805 1 98.69 522 ILE B N 1
ATOM 12539 C CA . ILE B 1 522 ? 11.547 16.172 -14.5 1 98.69 522 ILE B CA 1
ATOM 12540 C C . ILE B 1 522 ? 12.758 16.5 -13.617 1 98.69 522 ILE B C 1
ATOM 12542 O O . ILE B 1 522 ? 13.789 15.836 -13.711 1 98.69 522 ILE B O 1
ATOM 12546 N N . THR B 1 523 ? 12.727 17.547 -12.836 1 98.88 523 THR B N 1
ATOM 12547 C CA . THR B 1 523 ? 13.719 17.844 -11.812 1 98.88 523 THR B CA 1
ATOM 12548 C C . THR B 1 523 ? 13.125 17.672 -10.414 1 98.88 523 THR B C 1
ATOM 12550 O O . THR B 1 523 ? 12.172 18.375 -10.047 1 98.88 523 THR B O 1
ATOM 12553 N N . TYR B 1 524 ? 13.672 16.75 -9.688 1 98.81 524 TYR B N 1
ATOM 12554 C CA . TYR B 1 524 ? 13.289 16.625 -8.289 1 98.81 524 TYR B CA 1
ATOM 12555 C C . TYR B 1 524 ? 14.023 17.641 -7.426 1 98.81 524 TYR B C 1
ATOM 12557 O O . TYR B 1 524 ? 15.25 17.719 -7.449 1 98.81 524 TYR B O 1
ATOM 12565 N N . LYS B 1 525 ? 13.289 18.469 -6.742 1 98.56 525 LYS B N 1
ATOM 12566 C CA . LYS B 1 525 ? 13.836 19.359 -5.715 1 98.56 525 LYS B CA 1
ATOM 12567 C C . LYS B 1 525 ? 13.766 18.703 -4.336 1 98.56 525 LYS B C 1
ATOM 12569 O O . LYS B 1 525 ? 12.75 18.812 -3.641 1 98.56 525 LYS B O 1
ATOM 12574 N N . LEU B 1 526 ? 14.867 18.094 -3.977 1 98.5 526 LEU B N 1
ATOM 12575 C CA . LEU B 1 526 ? 14.961 17.344 -2.732 1 98.5 526 LEU B CA 1
ATOM 12576 C C . LEU B 1 526 ? 15.453 18.219 -1.594 1 98.5 526 LEU B C 1
ATOM 12578 O O . LEU B 1 526 ? 16.641 18.531 -1.509 1 98.5 526 LEU B O 1
ATOM 12582 N N . LEU B 1 527 ? 14.547 18.609 -0.741 1 98.25 527 LEU B N 1
ATOM 12583 C CA . LEU B 1 527 ? 14.938 19.391 0.432 1 98.25 527 LEU B CA 1
ATOM 12584 C C . LEU B 1 527 ? 15.492 18.484 1.522 1 98.25 527 LEU B C 1
ATOM 12586 O O . LEU B 1 527 ? 14.758 17.672 2.1 1 98.25 527 LEU B O 1
ATOM 12590 N N . TYR B 1 528 ? 16.75 18.578 1.755 1 98 528 TYR B N 1
ATOM 12591 C CA . TYR B 1 528 ? 17.469 17.797 2.771 1 98 528 TYR B CA 1
ATOM 12592 C C . TYR B 1 528 ? 17.594 18.594 4.062 1 98 528 TYR B C 1
ATOM 12594 O O . TYR B 1 528 ? 18.609 19.266 4.293 1 98 528 TYR B O 1
ATOM 12602 N N . ASN B 1 529 ? 16.578 18.547 4.941 1 96.31 529 ASN B N 1
ATOM 12603 C CA . ASN B 1 529 ? 16.609 19.281 6.199 1 96.31 529 ASN B CA 1
ATOM 12604 C C . ASN B 1 529 ? 16.922 18.359 7.379 1 96.31 529 ASN B C 1
ATOM 12606 O O . ASN B 1 529 ? 16.828 18.781 8.539 1 96.31 529 ASN B O 1
ATOM 12610 N N . GLU B 1 530 ? 17.125 17.047 7.125 1 94.81 530 GLU B N 1
ATOM 12611 C CA . GLU B 1 530 ? 17.75 16.047 8 1 94.81 530 GLU B CA 1
ATOM 12612 C C . GLU B 1 530 ? 16.734 15.469 8.984 1 94.81 530 GLU B C 1
ATOM 12614 O O . GLU B 1 530 ? 17.078 14.617 9.805 1 94.81 530 GLU B O 1
ATOM 12619 N N . VAL B 1 531 ? 15.438 15.906 8.953 1 94.19 531 VAL B N 1
ATOM 12620 C CA . VAL B 1 531 ? 14.461 15.383 9.898 1 94.19 531 VAL B CA 1
ATOM 12621 C C . VAL B 1 531 ? 13.102 15.234 9.219 1 94.19 531 VAL B C 1
ATOM 12623 O O . VAL B 1 531 ? 12.844 15.875 8.195 1 94.19 531 VAL B O 1
ATOM 12626 N N . VAL B 1 532 ? 12.242 14.398 9.734 1 93 532 VAL B N 1
ATOM 12627 C CA . VAL B 1 532 ? 10.828 14.391 9.383 1 93 532 VAL B CA 1
ATOM 12628 C C . VAL B 1 532 ? 10.094 15.484 10.164 1 93 532 VAL B C 1
ATOM 12630 O O . VAL B 1 532 ? 9.531 15.227 11.227 1 93 532 VAL B O 1
ATOM 12633 N N . ALA B 1 533 ? 9.992 16.594 9.617 1 89.75 533 ALA B N 1
ATOM 12634 C CA . ALA B 1 533 ? 9.766 17.859 10.32 1 89.75 533 ALA B CA 1
ATOM 12635 C C . ALA B 1 533 ? 8.32 17.969 10.805 1 89.75 533 ALA B C 1
ATOM 12637 O O . ALA B 1 533 ? 8.062 18.281 11.969 1 89.75 533 ALA B O 1
ATOM 12638 N N . MET B 1 534 ? 7.348 17.594 9.992 1 87.38 534 MET B N 1
ATOM 12639 C CA . MET B 1 534 ? 5.941 17.859 10.273 1 87.38 534 MET B CA 1
ATOM 12640 C C . MET B 1 534 ? 5.461 17.047 11.469 1 87.38 534 MET B C 1
ATOM 12642 O O . MET B 1 534 ? 4.594 17.484 12.227 1 87.38 534 MET B O 1
ATOM 12646 N N . THR B 1 535 ? 6.102 15.914 11.672 1 84.81 535 THR B N 1
ATOM 12647 C CA . THR B 1 535 ? 5.598 15.023 12.711 1 84.81 535 THR B CA 1
ATOM 12648 C C . THR B 1 535 ? 6.422 15.164 13.992 1 84.81 535 THR B C 1
ATOM 12650 O O . THR B 1 535 ? 6.23 14.406 14.945 1 84.81 535 THR B O 1
ATOM 12653 N N . GLY B 1 536 ? 7.355 16.016 14.062 1 81.94 536 GLY B N 1
ATOM 12654 C CA . GLY B 1 536 ? 8.055 16.25 15.312 1 81.94 536 GLY B CA 1
ATOM 12655 C C . GLY B 1 536 ? 9.562 16.156 15.18 1 81.94 536 GLY B C 1
ATOM 12656 O O . GLY B 1 536 ? 10.273 15.984 16.172 1 81.94 536 GLY B O 1
ATOM 12657 N N . ALA B 1 537 ? 10.008 16.156 13.906 1 88.88 537 ALA B N 1
ATOM 12658 C CA . ALA B 1 537 ? 11.438 16.188 13.617 1 88.88 537 ALA B CA 1
ATOM 12659 C C . ALA B 1 537 ? 12.117 14.883 14.031 1 88.88 537 ALA B C 1
ATOM 12661 O O . ALA B 1 537 ? 13.141 14.898 14.719 1 88.88 537 ALA B O 1
ATOM 12662 N N . GLN B 1 538 ? 11.461 13.797 13.742 1 90 538 GLN B N 1
ATOM 12663 C CA . GLN B 1 538 ? 12.109 12.492 13.914 1 90 538 GLN B CA 1
ATOM 12664 C C . GLN B 1 538 ? 13.203 12.281 12.867 1 90 538 GLN B C 1
ATOM 12666 O O . GLN B 1 538 ? 13.211 12.938 11.828 1 90 538 GLN B O 1
ATOM 12671 N N . ASP B 1 539 ? 14.047 11.383 13.164 1 89.38 539 ASP B N 1
ATOM 12672 C CA . ASP B 1 539 ? 15.016 10.977 12.156 1 89.38 539 ASP B CA 1
ATOM 12673 C C . ASP B 1 539 ? 14.359 10.148 11.055 1 89.38 539 ASP B C 1
ATOM 12675 O O . ASP B 1 539 ? 13.453 9.352 11.32 1 89.38 539 ASP B O 1
ATOM 12679 N N . ALA B 1 540 ? 14.82 10.398 9.82 1 90.44 540 ALA B N 1
ATOM 12680 C CA . ALA B 1 540 ? 14.398 9.5 8.75 1 90.44 540 ALA B CA 1
ATOM 12681 C C . ALA B 1 540 ? 15.188 8.195 8.789 1 90.44 540 ALA B C 1
ATOM 12683 O O . ALA B 1 540 ? 16.406 8.195 8.641 1 90.44 540 ALA B O 1
ATOM 12684 N N . GLU B 1 541 ? 14.5 7.094 8.922 1 90.44 541 GLU B N 1
ATOM 12685 C CA . GLU B 1 541 ? 15.164 5.801 9.039 1 90.44 541 GLU B CA 1
ATOM 12686 C C . GLU B 1 541 ? 15.914 5.445 7.758 1 90.44 541 GLU B C 1
ATOM 12688 O O . GLU B 1 541 ? 15.359 5.551 6.66 1 90.44 541 GLU B O 1
ATOM 12693 N N . GLY B 1 542 ? 17.156 5.102 7.918 1 91 542 GLY B N 1
ATOM 12694 C CA . GLY B 1 542 ? 17.953 4.684 6.777 1 91 542 GLY B CA 1
ATOM 12695 C C . GLY B 1 542 ? 18.438 5.848 5.934 1 91 542 GLY B C 1
ATOM 12696 O O . GLY B 1 542 ? 18.875 5.656 4.793 1 91 542 GLY B O 1
ATOM 12697 N N . ALA B 1 543 ? 18.406 7.035 6.48 1 94.31 543 ALA B N 1
ATOM 12698 C CA . ALA B 1 543 ? 18.797 8.211 5.715 1 94.31 543 ALA B CA 1
ATOM 12699 C C . ALA B 1 543 ? 20.297 8.18 5.387 1 94.31 543 ALA B C 1
ATOM 12701 O O . ALA B 1 543 ? 21.109 7.75 6.207 1 94.31 543 ALA B O 1
ATOM 12702 N N . LEU B 1 544 ? 20.641 8.609 4.203 1 97.31 544 LEU B N 1
ATOM 12703 C CA . LEU B 1 544 ? 22.016 8.727 3.719 1 97.31 544 LEU B CA 1
ATOM 12704 C C . LEU B 1 544 ? 22.516 10.156 3.844 1 97.31 544 LEU B C 1
ATOM 12706 O O . LEU B 1 544 ? 21.719 11.102 3.877 1 97.31 544 LEU B O 1
ATOM 12710 N N . SER B 1 545 ? 23.844 10.289 3.994 1 96.75 545 SER B N 1
ATOM 12711 C CA . SER B 1 545 ? 24.438 11.625 3.908 1 96.75 545 SER B CA 1
ATOM 12712 C C . SER B 1 545 ? 24.266 12.211 2.512 1 96.75 545 SER B C 1
ATOM 12714 O O . SER B 1 545 ? 23.938 11.492 1.562 1 96.75 545 SER B O 1
ATOM 12716 N N . VAL B 1 546 ? 24.469 13.477 2.402 1 98 546 VAL B N 1
ATOM 12717 C CA . VAL B 1 546 ? 24.328 14.148 1.116 1 98 546 VAL B CA 1
ATOM 12718 C C . VAL B 1 546 ? 25.312 13.555 0.11 1 98 546 VAL B C 1
ATOM 12720 O O . VAL B 1 546 ? 24.969 13.352 -1.057 1 98 546 VAL B O 1
ATOM 12723 N N . ALA B 1 547 ? 26.531 13.305 0.543 1 97.94 547 ALA B N 1
ATOM 12724 C CA . ALA B 1 547 ? 27.531 12.695 -0.333 1 97.94 547 ALA B CA 1
ATOM 12725 C C . ALA B 1 547 ? 27.078 11.32 -0.813 1 97.94 547 ALA B C 1
ATOM 12727 O O . ALA B 1 547 ? 27.156 11.016 -2.006 1 97.94 547 ALA B O 1
ATOM 12728 N N . GLN B 1 548 ? 26.688 10.469 0.128 1 97.75 548 GLN B N 1
ATOM 12729 C CA . GLN B 1 548 ? 26.188 9.141 -0.218 1 97.75 548 GLN B CA 1
ATOM 12730 C C . GLN B 1 548 ? 24.984 9.227 -1.152 1 97.75 548 GLN B C 1
ATOM 12732 O O . GLN B 1 548 ? 24.859 8.43 -2.08 1 97.75 548 GLN B O 1
ATOM 12737 N N . LEU B 1 549 ? 24.109 10.195 -0.842 1 98 549 LEU B N 1
ATOM 12738 C CA . LEU B 1 549 ? 22.922 10.406 -1.661 1 98 549 LEU B CA 1
ATOM 12739 C C . LEU B 1 549 ? 23.312 10.758 -3.096 1 98 549 LEU B C 1
ATOM 12741 O O . LEU B 1 549 ? 22.688 10.281 -4.043 1 98 549 LEU B O 1
ATOM 12745 N N . SER B 1 550 ? 24.328 11.602 -3.324 1 98.44 550 SER B N 1
ATOM 12746 C CA . SER B 1 550 ? 24.781 11.945 -4.668 1 98.44 550 SER B CA 1
ATOM 12747 C C . SER B 1 550 ? 25.25 10.703 -5.426 1 98.44 550 SER B C 1
ATOM 12749 O O . SER B 1 550 ? 24.984 10.57 -6.621 1 98.44 550 SER B O 1
ATOM 12751 N N . HIS B 1 551 ? 25.922 9.773 -4.738 1 98 551 HIS B N 1
ATOM 12752 C CA . HIS B 1 551 ? 26.375 8.531 -5.371 1 98 551 HIS B CA 1
ATOM 12753 C C . HIS B 1 551 ? 25.188 7.645 -5.738 1 98 551 HIS B C 1
ATOM 12755 O O . HIS B 1 551 ? 25.156 7.066 -6.824 1 98 551 HIS B O 1
ATOM 12761 N N . LYS B 1 552 ? 24.266 7.547 -4.824 1 97.75 552 LYS B N 1
ATOM 12762 C CA . LYS B 1 552 ? 23.078 6.742 -5.066 1 97.75 552 LYS B CA 1
ATOM 12763 C C . LYS B 1 552 ? 22.328 7.234 -6.301 1 97.75 552 LYS B C 1
ATOM 12765 O O . LYS B 1 552 ? 22.016 6.453 -7.199 1 97.75 552 LYS B O 1
ATOM 12770 N N . LEU B 1 553 ? 22 8.539 -6.332 1 98.56 553 LEU B N 1
ATOM 12771 C CA . LEU B 1 553 ? 21.219 9.141 -7.41 1 98.56 553 LEU B CA 1
ATOM 12772 C C . LEU B 1 553 ? 21.953 9.008 -8.742 1 98.56 553 LEU B C 1
ATOM 12774 O O . LEU B 1 553 ? 21.312 8.734 -9.773 1 98.56 553 LEU B O 1
ATOM 12778 N N . THR B 1 554 ? 23.234 9.164 -8.734 1 98.19 554 THR B N 1
ATOM 12779 C CA . THR B 1 554 ? 24.016 9 -9.953 1 98.19 554 THR B CA 1
ATOM 12780 C C . THR B 1 554 ? 23.953 7.566 -10.461 1 98.19 554 THR B C 1
ATOM 12782 O O . THR B 1 554 ? 23.766 7.332 -11.656 1 98.19 554 THR B O 1
ATOM 12785 N N . THR B 1 555 ? 24.094 6.645 -9.547 1 97.31 555 THR B N 1
ATOM 12786 C CA . THR B 1 555 ? 24.031 5.23 -9.906 1 97.31 555 THR B CA 1
ATOM 12787 C C . THR B 1 555 ? 22.688 4.879 -10.516 1 97.31 555 THR B C 1
ATOM 12789 O O . THR B 1 555 ? 22.609 4.062 -11.43 1 97.31 555 THR B O 1
ATOM 12792 N N . GLU B 1 556 ? 21.609 5.492 -10.07 1 97.25 556 GLU B N 1
ATOM 12793 C CA . GLU B 1 556 ? 20.266 5.215 -10.539 1 97.25 556 GLU B CA 1
ATOM 12794 C C . GLU B 1 556 ? 20.031 5.766 -11.938 1 97.25 556 GLU B C 1
ATOM 12796 O O . GLU B 1 556 ? 19.094 5.359 -12.633 1 97.25 556 GLU B O 1
ATOM 12801 N N . GLY B 1 557 ? 20.797 6.766 -12.352 1 97.38 557 GLY B N 1
ATOM 12802 C CA . GLY B 1 557 ? 20.672 7.266 -13.711 1 97.38 557 GLY B CA 1
ATOM 12803 C C . GLY B 1 557 ? 20.297 8.734 -13.781 1 97.38 557 GLY B C 1
ATOM 12804 O O . GLY B 1 557 ? 19.953 9.242 -14.844 1 97.38 557 GLY B O 1
ATOM 12805 N N . VAL B 1 558 ? 20.359 9.461 -12.648 1 98.62 558 VAL B N 1
ATOM 12806 C CA . VAL B 1 558 ? 20.109 10.898 -12.656 1 98.62 558 VAL B CA 1
ATOM 12807 C C . VAL B 1 558 ? 21.156 11.594 -13.531 1 98.62 558 VAL B C 1
ATOM 12809 O O . VAL B 1 558 ? 22.359 11.344 -13.391 1 98.62 558 VAL B O 1
ATOM 12812 N N . LYS B 1 559 ? 20.688 12.5 -14.352 1 98.5 559 LYS B N 1
ATOM 12813 C CA . LYS B 1 559 ? 21.547 13.07 -15.391 1 98.5 559 LYS B CA 1
ATOM 12814 C C . LYS B 1 559 ? 22.438 14.164 -14.82 1 98.5 559 LYS B C 1
ATOM 12816 O O . LYS B 1 559 ? 23.578 14.344 -15.266 1 98.5 559 LYS B O 1
ATOM 12821 N N . GLN B 1 560 ? 21.938 14.953 -13.883 1 98.75 560 GLN B N 1
ATOM 12822 C CA . GLN B 1 560 ? 22.672 16.047 -13.258 1 98.75 560 GLN B CA 1
ATOM 12823 C C . GLN B 1 560 ? 22.172 16.297 -11.836 1 98.75 560 GLN B C 1
ATOM 12825 O O . GLN B 1 560 ? 20.969 16.25 -11.57 1 98.75 560 GLN B O 1
ATOM 12830 N N . ILE B 1 561 ? 23.156 16.484 -10.93 1 98.81 561 ILE B N 1
ATOM 12831 C CA . ILE B 1 561 ? 22.859 16.828 -9.547 1 98.81 561 ILE B CA 1
ATOM 12832 C C . ILE B 1 561 ? 23.516 18.156 -9.188 1 98.81 561 ILE B C 1
ATOM 12834 O O . ILE B 1 561 ? 24.703 18.344 -9.422 1 98.81 561 ILE B O 1
ATOM 12838 N N . ILE B 1 562 ? 22.75 19.109 -8.695 1 98.81 562 ILE B N 1
ATOM 12839 C CA . ILE B 1 562 ? 23.281 20.328 -8.109 1 98.81 562 ILE B CA 1
ATOM 12840 C C . ILE B 1 562 ? 22.875 20.422 -6.641 1 98.81 562 ILE B C 1
ATOM 12842 O O . ILE B 1 562 ? 21.688 20.297 -6.309 1 98.81 562 ILE B O 1
ATOM 12846 N N . ILE B 1 563 ? 23.875 20.578 -5.723 1 98.75 563 ILE B N 1
ATOM 12847 C CA . ILE B 1 563 ? 23.625 20.797 -4.305 1 98.75 563 ILE B CA 1
ATOM 12848 C C . ILE B 1 563 ? 23.672 22.297 -3.996 1 98.75 563 ILE B C 1
ATOM 12850 O O . ILE B 1 563 ? 24.672 22.953 -4.254 1 98.75 563 ILE B O 1
ATOM 12854 N N . CYS B 1 564 ? 22.578 22.844 -3.584 1 98.31 564 CYS B N 1
ATOM 12855 C CA . CYS B 1 564 ? 22.531 24.188 -3.035 1 98.31 564 CYS B CA 1
ATOM 12856 C C . CYS B 1 564 ? 22.5 24.156 -1.511 1 98.31 564 CYS B C 1
ATOM 12858 O O . CYS B 1 564 ? 21.516 23.719 -0.916 1 98.31 564 CYS B O 1
ATOM 12860 N N . ALA B 1 565 ? 23.562 24.656 -0.881 1 97.56 565 ALA B N 1
ATOM 12861 C CA . ALA B 1 565 ? 23.672 24.562 0.572 1 97.56 565 ALA B CA 1
ATOM 12862 C C . ALA B 1 565 ? 23.781 25.953 1.196 1 97.56 565 ALA B C 1
ATOM 12864 O O . ALA B 1 565 ? 24.328 26.875 0.581 1 97.56 565 ALA B O 1
ATOM 12865 N N . ASP B 1 566 ? 23.297 26.109 2.418 1 93.81 566 ASP B N 1
ATOM 12866 C CA . ASP B 1 566 ? 23.5 27.359 3.148 1 93.81 566 ASP B CA 1
ATOM 12867 C C . ASP B 1 566 ? 24.953 27.5 3.594 1 93.81 566 ASP B C 1
ATOM 12869 O O . ASP B 1 566 ? 25.469 28.609 3.664 1 93.81 566 ASP B O 1
ATOM 12873 N N . GLU B 1 567 ? 25.562 26.297 3.826 1 93.75 567 GLU B N 1
ATOM 12874 C CA . GLU B 1 567 ? 26.984 26.234 4.164 1 93.75 567 GLU B CA 1
ATOM 12875 C C . GLU B 1 567 ? 27.703 25.203 3.311 1 93.75 567 GLU B C 1
ATOM 12877 O O . GLU B 1 567 ? 28.062 24.125 3.799 1 93.75 567 GLU B O 1
ATOM 12882 N N . PRO B 1 568 ? 28.062 25.547 2.111 1 96.31 568 PRO B N 1
ATOM 12883 C CA . PRO B 1 568 ? 28.719 24.594 1.214 1 96.31 568 PRO B CA 1
ATOM 12884 C C . PRO B 1 568 ? 30.016 24.031 1.788 1 96.31 568 PRO B C 1
ATOM 12886 O O . PRO B 1 568 ? 30.391 22.906 1.469 1 96.31 568 PRO B O 1
ATOM 12889 N N . SER B 1 569 ? 30.672 24.828 2.67 1 93.81 569 SER B N 1
ATOM 12890 C CA . SER B 1 569 ? 31.969 24.453 3.203 1 93.81 569 SER B CA 1
ATOM 12891 C C . SER B 1 569 ? 31.875 23.203 4.07 1 93.81 569 SER B C 1
ATOM 12893 O O . SER B 1 569 ? 32.875 22.547 4.336 1 93.81 569 SER B O 1
ATOM 12895 N N . ARG B 1 570 ? 30.719 22.922 4.512 1 92.62 570 ARG B N 1
ATOM 12896 C CA . ARG B 1 570 ? 30.531 21.75 5.348 1 92.62 570 ARG B CA 1
ATOM 12897 C C . ARG B 1 570 ? 30.688 20.469 4.527 1 92.62 570 ARG B C 1
ATOM 12899 O O . ARG B 1 570 ? 30.875 19.391 5.086 1 92.62 570 ARG B O 1
ATOM 12906 N N . HIS B 1 571 ? 30.625 20.531 3.184 1 96.44 571 HIS B N 1
ATOM 12907 C CA . HIS B 1 571 ? 30.703 19.359 2.314 1 96.44 571 HIS B CA 1
ATOM 12908 C C . HIS B 1 571 ? 32.094 19.188 1.754 1 96.44 571 HIS B C 1
ATOM 12910 O O . HIS B 1 571 ? 32.781 20.172 1.432 1 96.44 571 HIS B O 1
ATOM 12916 N N . ASN B 1 572 ? 32.594 17.969 1.763 1 95.94 572 ASN B N 1
ATOM 12917 C CA . ASN B 1 572 ? 33.812 17.609 1.054 1 95.94 572 ASN B CA 1
ATOM 12918 C C . ASN B 1 572 ? 33.562 17.328 -0.422 1 95.94 572 ASN B C 1
ATOM 12920 O O . ASN B 1 572 ? 32.969 16.297 -0.765 1 95.94 572 ASN B O 1
ATOM 12924 N N . LYS B 1 573 ? 33.938 18.219 -1.261 1 94.75 573 LYS B N 1
ATOM 12925 C CA . LYS B 1 573 ? 33.688 18.109 -2.693 1 94.75 573 LYS B CA 1
ATOM 12926 C C . LYS B 1 573 ? 34.188 16.797 -3.258 1 94.75 573 LYS B C 1
ATOM 12928 O O . LYS B 1 573 ? 33.594 16.219 -4.168 1 94.75 573 LYS B O 1
ATOM 12933 N N . ARG B 1 574 ? 35.281 16.266 -2.744 1 94.44 574 ARG B N 1
ATOM 12934 C CA . ARG B 1 574 ? 35.875 15.031 -3.238 1 94.44 574 ARG B CA 1
ATOM 12935 C C . ARG B 1 574 ? 35.031 13.82 -2.889 1 94.44 574 ARG B C 1
ATOM 12937 O O . ARG B 1 574 ? 35.156 12.766 -3.518 1 94.44 574 ARG B O 1
ATOM 12944 N N . ALA B 1 575 ? 34.219 14 -1.902 1 96.75 575 ALA B N 1
ATOM 12945 C CA . ALA B 1 575 ? 33.375 12.898 -1.455 1 96.75 575 ALA B CA 1
ATOM 12946 C C . ALA B 1 575 ? 32.094 12.812 -2.291 1 96.75 575 ALA B C 1
ATOM 12948 O O . ALA B 1 575 ? 31.391 11.789 -2.271 1 96.75 575 ALA B O 1
ATOM 12949 N N . LEU B 1 576 ? 31.781 13.828 -3.055 1 97.94 576 LEU B N 1
ATOM 12950 C CA . LEU B 1 576 ? 30.578 13.859 -3.873 1 97.94 576 LEU B CA 1
ATOM 12951 C C . LEU B 1 576 ? 30.75 13.023 -5.137 1 97.94 576 LEU B C 1
ATOM 12953 O O . LEU B 1 576 ? 31.875 12.828 -5.602 1 97.94 576 LEU B O 1
ATOM 12957 N N . ALA B 1 577 ? 29.688 12.453 -5.645 1 97.62 577 ALA B N 1
ATOM 12958 C CA . ALA B 1 577 ? 29.75 11.711 -6.902 1 97.62 577 ALA B CA 1
ATOM 12959 C C . ALA B 1 577 ? 30.297 12.586 -8.031 1 97.62 577 ALA B C 1
ATOM 12961 O O . ALA B 1 577 ? 30.078 13.797 -8.039 1 97.62 577 ALA B O 1
ATOM 12962 N N . LYS B 1 578 ? 30.922 11.969 -9.023 1 95.88 578 LYS B N 1
ATOM 12963 C CA . LYS B 1 578 ? 31.5 12.695 -10.148 1 95.88 578 LYS B CA 1
ATOM 12964 C C . LYS B 1 578 ? 30.438 13.469 -10.906 1 95.88 578 LYS B C 1
ATOM 12966 O O . LYS B 1 578 ? 29.344 12.953 -11.172 1 95.88 578 LYS B O 1
ATOM 12971 N N . GLY B 1 579 ? 30.734 14.758 -11.156 1 96.75 579 GLY B N 1
ATOM 12972 C CA . GLY B 1 579 ? 29.812 15.578 -11.938 1 96.75 579 GLY B CA 1
ATOM 12973 C C . GLY B 1 579 ? 28.859 16.391 -11.078 1 96.75 579 GLY B C 1
ATOM 12974 O O . GLY B 1 579 ? 28.203 17.312 -11.57 1 96.75 579 GLY B O 1
ATOM 12975 N N . THR B 1 580 ? 28.781 16.141 -9.766 1 98.44 580 THR B N 1
ATOM 12976 C CA . THR B 1 580 ? 27.922 16.891 -8.859 1 98.44 580 THR B CA 1
ATOM 12977 C C . THR B 1 580 ? 28.438 18.297 -8.641 1 98.44 580 THR B C 1
ATOM 12979 O O . THR B 1 580 ? 29.625 18.5 -8.391 1 98.44 580 THR B O 1
ATOM 12982 N N . LYS B 1 581 ? 27.547 19.234 -8.812 1 98.31 581 LYS B N 1
ATOM 12983 C CA . LYS B 1 581 ? 27.906 20.625 -8.547 1 98.31 581 LYS B CA 1
ATOM 12984 C C . LYS B 1 581 ? 27.469 21.047 -7.148 1 98.31 581 LYS B C 1
ATOM 12986 O O . LYS B 1 581 ? 26.422 20.609 -6.66 1 98.31 581 LYS B O 1
ATOM 12991 N N . LEU B 1 582 ? 28.312 21.828 -6.43 1 98.38 582 LEU B N 1
ATOM 12992 C CA . LEU B 1 582 ? 28.047 22.344 -5.094 1 98.38 582 LEU B CA 1
ATOM 12993 C C . LEU B 1 582 ? 28.047 23.875 -5.098 1 98.38 582 LEU B C 1
ATOM 12995 O O . LEU B 1 582 ? 29.062 24.5 -5.367 1 98.38 582 LEU B O 1
ATOM 12999 N N . TRP B 1 583 ? 26.859 24.438 -4.875 1 97.88 583 TRP B N 1
ATOM 13000 C CA . TRP B 1 583 ? 26.672 25.875 -4.926 1 97.88 583 TRP B CA 1
ATOM 13001 C C . TRP B 1 583 ? 26.078 26.391 -3.615 1 97.88 583 TRP B C 1
ATOM 13003 O O . TRP B 1 583 ? 25.547 25.625 -2.816 1 97.88 583 TRP B O 1
ATOM 13013 N N . HIS B 1 584 ? 26.328 27.703 -3.34 1 96.12 584 HIS B N 1
ATOM 13014 C CA . HIS B 1 584 ? 25.609 28.359 -2.252 1 96.12 584 HIS B CA 1
ATOM 13015 C C . HIS B 1 584 ? 24.125 28.5 -2.57 1 96.12 584 HIS B C 1
ATOM 13017 O O . HIS B 1 584 ? 23.75 28.688 -3.73 1 96.12 584 HIS B O 1
ATOM 13023 N N . ARG B 1 585 ? 23.281 28.453 -1.606 1 95.62 585 ARG B N 1
ATOM 13024 C CA . ARG B 1 585 ? 21.828 28.469 -1.765 1 95.62 585 ARG B CA 1
ATOM 13025 C C . ARG B 1 585 ? 21.375 29.75 -2.475 1 95.62 585 ARG B C 1
ATOM 13027 O O . ARG B 1 585 ? 20.297 29.766 -3.074 1 95.62 585 ARG B O 1
ATOM 13034 N N . ASP B 1 586 ? 22.094 30.812 -2.459 1 93.06 586 ASP B N 1
ATOM 13035 C CA . ASP B 1 586 ? 21.734 32.062 -3.117 1 93.06 586 ASP B CA 1
ATOM 13036 C C . ASP B 1 586 ? 21.656 31.891 -4.629 1 93.06 586 ASP B C 1
ATOM 13038 O O . ASP B 1 586 ? 21.047 32.719 -5.324 1 93.06 586 ASP B O 1
ATOM 13042 N N . ARG B 1 587 ? 22.234 30.812 -5.168 1 95.75 587 ARG B N 1
ATOM 13043 C CA . ARG B 1 587 ? 22.266 30.547 -6.605 1 95.75 587 ARG B CA 1
ATOM 13044 C C . ARG B 1 587 ? 21.172 29.547 -7.004 1 95.75 587 ARG B C 1
ATOM 13046 O O . ARG B 1 587 ? 21.266 28.906 -8.055 1 95.75 587 ARG B O 1
ATOM 13053 N N . LEU B 1 588 ? 20.188 29.453 -6.207 1 96.62 588 LEU B N 1
ATOM 13054 C CA . LEU B 1 588 ? 19.109 28.484 -6.406 1 96.62 588 LEU B CA 1
ATOM 13055 C C . LEU B 1 588 ? 18.438 28.688 -7.762 1 96.62 588 LEU B C 1
ATOM 13057 O O . LEU B 1 588 ? 18.234 27.734 -8.508 1 96.62 588 LEU B O 1
ATOM 13061 N N . ASP B 1 589 ? 18.016 29.922 -8.117 1 96.31 589 ASP B N 1
ATOM 13062 C CA . ASP B 1 589 ? 17.312 30.203 -9.367 1 96.31 589 ASP B CA 1
ATOM 13063 C C . ASP B 1 589 ? 18.156 29.781 -10.57 1 96.31 589 ASP B C 1
ATOM 13065 O O . ASP B 1 589 ? 17.641 29.188 -11.523 1 96.31 589 ASP B O 1
ATOM 13069 N N . GLU B 1 590 ? 19.453 30.109 -10.539 1 97.5 590 GLU B N 1
ATOM 13070 C CA . GLU B 1 590 ? 20.375 29.719 -11.602 1 97.5 590 GLU B CA 1
ATOM 13071 C C . GLU B 1 590 ? 20.469 28.203 -11.727 1 97.5 590 GLU B C 1
ATOM 13073 O O . GLU B 1 590 ? 20.438 27.656 -12.836 1 97.5 590 GLU B O 1
ATOM 13078 N N . ALA B 1 591 ? 20.562 27.516 -10.602 1 98.56 591 ALA B N 1
ATOM 13079 C CA . ALA B 1 591 ? 20.625 26.062 -10.578 1 98.56 591 ALA B CA 1
ATOM 13080 C C . ALA B 1 591 ? 19.391 25.438 -11.227 1 98.56 591 ALA B C 1
ATOM 13082 O O . ALA B 1 591 ? 19.5 24.516 -12.023 1 98.56 591 ALA B O 1
ATOM 13083 N N . GLN B 1 592 ? 18.25 25.938 -10.898 1 98.56 592 GLN B N 1
ATOM 13084 C CA . GLN B 1 592 ? 17 25.422 -11.414 1 98.56 592 GLN B CA 1
ATOM 13085 C C . GLN B 1 592 ? 16.891 25.609 -12.922 1 98.56 592 GLN B C 1
ATOM 13087 O O . GLN B 1 592 ? 16.469 24.719 -13.648 1 98.56 592 GLN B O 1
ATOM 13092 N N . LYS B 1 593 ? 17.25 26.766 -13.406 1 98.44 593 LYS B N 1
ATOM 13093 C CA . LYS B 1 593 ? 17.188 27.047 -14.836 1 98.44 593 LYS B CA 1
ATOM 13094 C C . LYS B 1 593 ? 18.141 26.141 -15.617 1 98.44 593 LYS B C 1
ATOM 13096 O O . LYS B 1 593 ? 17.797 25.688 -16.703 1 98.44 593 LYS B O 1
ATOM 13101 N N . GLU B 1 594 ? 19.266 25.906 -15.031 1 98.38 594 GLU B N 1
ATOM 13102 C CA . GLU B 1 594 ? 20.203 24.969 -15.664 1 98.38 594 GLU B CA 1
ATOM 13103 C C . GLU B 1 594 ? 19.609 23.578 -15.742 1 98.38 594 GLU B C 1
ATOM 13105 O O . GLU B 1 594 ? 19.641 22.938 -16.797 1 98.38 594 GLU B O 1
ATOM 13110 N N . LEU B 1 595 ? 19.078 23.047 -14.688 1 98.75 595 LEU B N 1
ATOM 13111 C CA . LEU B 1 595 ? 18.547 21.688 -14.609 1 98.75 595 LEU B CA 1
ATOM 13112 C C . LEU B 1 595 ? 17.344 21.531 -15.516 1 98.75 595 LEU B C 1
ATOM 13114 O O . LEU B 1 595 ? 17.141 20.469 -16.109 1 98.75 595 LEU B O 1
ATOM 13118 N N . ARG B 1 596 ? 16.469 22.531 -15.625 1 98.06 596 ARG B N 1
ATOM 13119 C CA . ARG B 1 596 ? 15.258 22.5 -16.438 1 98.06 596 ARG B CA 1
ATOM 13120 C C . ARG B 1 596 ? 15.578 22.203 -17.891 1 98.06 596 ARG B C 1
ATOM 13122 O O . ARG B 1 596 ? 14.781 21.594 -18.609 1 98.06 596 ARG B O 1
ATOM 13129 N N . GLU B 1 597 ? 16.797 22.516 -18.344 1 97.81 597 GLU B N 1
ATOM 13130 C CA . GLU B 1 597 ? 17.156 22.422 -19.75 1 97.81 597 GLU B CA 1
ATOM 13131 C C . GLU B 1 597 ? 17.812 21.078 -20.062 1 97.81 597 GLU B C 1
ATOM 13133 O O . GLU B 1 597 ? 18.062 20.75 -21.219 1 97.81 597 GLU B O 1
ATOM 13138 N N . ILE B 1 598 ? 18.047 20.297 -19.094 1 98.5 598 ILE B N 1
ATOM 13139 C CA . ILE B 1 598 ? 18.672 18.984 -19.281 1 98.5 598 ILE B CA 1
ATOM 13140 C C . ILE B 1 598 ? 17.578 17.922 -19.422 1 98.5 598 ILE B C 1
ATOM 13142 O O . ILE B 1 598 ? 16.734 17.781 -18.531 1 98.5 598 ILE B O 1
ATOM 13146 N N . LYS B 1 599 ? 17.609 17.172 -20.484 1 98.19 599 LYS B N 1
ATOM 13147 C CA . LYS B 1 599 ? 16.625 16.125 -20.703 1 98.19 599 LYS B CA 1
ATOM 13148 C C . LYS B 1 599 ? 16.844 14.953 -19.75 1 98.19 599 LYS B C 1
ATOM 13150 O O . LYS B 1 599 ? 18 14.609 -19.438 1 98.19 599 LYS B O 1
ATOM 13155 N N . GLY B 1 600 ? 15.703 14.336 -19.328 1 98.38 600 GLY B N 1
ATOM 13156 C CA . GLY B 1 600 ? 15.758 13.25 -18.359 1 98.38 600 GLY B CA 1
ATOM 13157 C C . GLY B 1 600 ? 15.484 13.703 -16.938 1 98.38 600 GLY B C 1
ATOM 13158 O O . GLY B 1 600 ? 14.898 14.758 -16.719 1 98.38 600 GLY B O 1
ATOM 13159 N N . VAL B 1 601 ? 15.867 12.875 -15.953 1 98.81 601 VAL B N 1
ATOM 13160 C CA . VAL B 1 601 ? 15.617 13.164 -14.547 1 98.81 601 VAL B CA 1
ATOM 13161 C C . VAL B 1 601 ? 16.844 13.852 -13.938 1 98.81 601 VAL B C 1
ATOM 13163 O O . VAL B 1 601 ? 17.953 13.336 -14.031 1 98.81 601 VAL B O 1
ATOM 13166 N N . THR B 1 602 ? 16.641 15.008 -13.438 1 98.88 602 THR B N 1
ATOM 13167 C CA . THR B 1 602 ? 17.672 15.742 -12.703 1 98.88 602 THR B CA 1
ATOM 13168 C C . THR B 1 602 ? 17.25 15.969 -11.258 1 98.88 602 THR B C 1
ATOM 13170 O O . THR B 1 602 ? 16.078 15.797 -10.914 1 98.88 602 THR B O 1
ATOM 13173 N N . VAL B 1 603 ? 18.281 16.266 -10.352 1 98.88 603 VAL B N 1
ATOM 13174 C CA . VAL B 1 603 ? 17.953 16.422 -8.938 1 98.88 603 VAL B CA 1
ATOM 13175 C C . VAL B 1 603 ? 18.672 17.656 -8.383 1 98.88 603 VAL B C 1
ATOM 13177 O O . VAL B 1 603 ? 19.875 17.844 -8.609 1 98.88 603 VAL B O 1
ATOM 13180 N N . LEU B 1 604 ? 17.938 18.562 -7.793 1 98.88 604 LEU B N 1
ATOM 13181 C CA . LEU B 1 604 ? 18.453 19.625 -6.953 1 98.88 604 LEU B CA 1
ATOM 13182 C C . LEU B 1 604 ? 18.359 19.266 -5.477 1 98.88 604 LEU B C 1
ATOM 13184 O O . LEU B 1 604 ? 17.25 19.078 -4.949 1 98.88 604 LEU B O 1
ATOM 13188 N N . ILE B 1 605 ? 19.5 19.047 -4.824 1 98.69 605 ILE B N 1
ATOM 13189 C CA . ILE B 1 605 ? 19.5 18.828 -3.385 1 98.69 605 ILE B CA 1
ATOM 13190 C C . ILE B 1 605 ? 19.656 20.156 -2.658 1 98.69 605 ILE B C 1
ATOM 13192 O O . ILE B 1 605 ? 20.688 20.828 -2.781 1 98.69 605 ILE B O 1
ATOM 13196 N N . TYR B 1 606 ? 18.625 20.625 -2.031 1 98.56 606 TYR B N 1
ATOM 13197 C CA . TYR B 1 606 ? 18.703 21.812 -1.188 1 98.56 606 TYR B CA 1
ATOM 13198 C C . TYR B 1 606 ? 19.047 21.453 0.25 1 98.56 606 TYR B C 1
ATOM 13200 O O . TYR B 1 606 ? 18.188 20.953 0.987 1 98.56 606 TYR B O 1
ATOM 13208 N N . ASP B 1 607 ? 20.266 21.719 0.67 1 98.12 607 ASP B N 1
ATOM 13209 C CA . ASP B 1 607 ? 20.781 21.281 1.967 1 98.12 607 ASP B CA 1
ATOM 13210 C C . ASP B 1 607 ? 20.75 22.422 2.984 1 98.12 607 ASP B C 1
ATOM 13212 O O . ASP B 1 607 ? 21.609 23.297 2.961 1 98.12 607 ASP B O 1
ATOM 13216 N N . GLN B 1 608 ? 19.812 22.422 3.855 1 96.75 608 GLN B N 1
ATOM 13217 C CA . GLN B 1 608 ? 19.672 23.344 4.973 1 96.75 608 GLN B CA 1
ATOM 13218 C C . GLN B 1 608 ? 18.828 22.734 6.09 1 96.75 608 GLN B C 1
ATOM 13220 O O . GLN B 1 608 ? 17.688 22.312 5.867 1 96.75 608 GLN B O 1
ATOM 13225 N N . HIS B 1 609 ? 19.359 22.688 7.254 1 95.69 609 HIS B N 1
ATOM 13226 C CA . HIS B 1 609 ? 18.719 22.031 8.391 1 95.69 609 HIS B CA 1
ATOM 13227 C C . HIS B 1 609 ? 17.406 22.719 8.75 1 95.69 609 HIS B C 1
ATOM 13229 O O . HIS B 1 609 ? 17.25 23.922 8.547 1 95.69 609 HIS B O 1
ATOM 13235 N N . CYS B 1 610 ? 16.438 21.984 9.266 1 95.5 610 CYS B N 1
ATOM 13236 C CA . CYS B 1 610 ? 15.141 22.5 9.727 1 95.5 610 CYS B CA 1
ATOM 13237 C C . CYS B 1 610 ? 15.32 23.625 10.734 1 95.5 610 CYS B C 1
ATOM 13239 O O . CYS B 1 610 ? 15.992 23.438 11.75 1 95.5 610 CYS B O 1
ATOM 13241 N N . ALA B 1 611 ? 14.664 24.734 10.5 1 94.06 611 ALA B N 1
ATOM 13242 C CA . ALA B 1 611 ? 14.844 25.906 11.344 1 94.06 611 ALA B CA 1
ATOM 13243 C C . ALA B 1 611 ? 14.305 25.656 12.75 1 94.06 611 ALA B C 1
ATOM 13245 O O . ALA B 1 611 ? 14.938 26.047 13.734 1 94.06 611 ALA B O 1
ATOM 13246 N N . ALA B 1 612 ? 13.172 25.047 12.828 1 90.88 612 ALA B N 1
ATOM 13247 C CA . ALA B 1 612 ? 12.562 24.781 14.133 1 90.88 612 ALA B CA 1
ATOM 13248 C C . ALA B 1 612 ? 13.406 23.797 14.938 1 90.88 612 ALA B C 1
ATOM 13250 O O . ALA B 1 612 ? 13.586 23.969 16.141 1 90.88 612 ALA B O 1
ATOM 13251 N N . ASP B 1 613 ? 13.898 22.797 14.297 1 92.88 613 ASP B N 1
ATOM 13252 C CA . ASP B 1 613 ? 14.734 21.812 14.992 1 92.88 613 ASP B CA 1
ATOM 13253 C C . ASP B 1 613 ? 16.078 22.438 15.391 1 92.88 613 ASP B C 1
ATOM 13255 O O . ASP B 1 613 ? 16.625 22.125 16.453 1 92.88 613 ASP B O 1
ATOM 13259 N N . ALA B 1 614 ? 16.625 23.25 14.523 1 94.12 614 ALA B N 1
ATOM 13260 C CA . ALA B 1 614 ? 17.875 23.953 14.852 1 94.12 614 ALA B CA 1
ATOM 13261 C C . ALA B 1 614 ? 17.719 24.797 16.109 1 94.12 614 ALA B C 1
ATOM 13263 O O . ALA B 1 614 ? 18.609 24.844 16.953 1 94.12 614 ALA B O 1
ATOM 13264 N N . ARG B 1 615 ? 16.656 25.484 16.188 1 90.62 615 ARG B N 1
ATOM 13265 C CA . ARG B 1 615 ? 16.391 26.281 17.375 1 90.62 615 ARG B CA 1
ATOM 13266 C C . ARG B 1 615 ? 16.375 25.422 18.625 1 90.62 615 ARG B C 1
ATOM 13268 O O . ARG B 1 615 ? 16.969 25.797 19.656 1 90.62 615 ARG B O 1
ATOM 13275 N N . ARG B 1 616 ? 15.688 24.281 18.547 1 87.62 616 ARG B N 1
ATOM 13276 C CA . ARG B 1 616 ? 15.609 23.359 19.688 1 87.62 616 ARG B CA 1
ATOM 13277 C C . ARG B 1 616 ? 17 22.844 20.047 1 87.62 616 ARG B C 1
ATOM 13279 O O . ARG B 1 616 ? 17.344 22.766 21.234 1 87.62 616 ARG B O 1
ATOM 13286 N N . GLN B 1 617 ? 17.766 22.5 19.062 1 92.88 617 GLN B N 1
ATOM 13287 C CA . GLN B 1 617 ? 19.094 21.953 19.281 1 92.88 617 GLN B CA 1
ATOM 13288 C C . GLN B 1 617 ? 20.031 23.016 19.859 1 92.88 617 GLN B C 1
ATOM 13290 O O . GLN B 1 617 ? 20.859 22.703 20.719 1 92.88 617 GLN B O 1
ATOM 13295 N N . ARG B 1 618 ? 19.906 24.203 19.422 1 91.06 618 ARG B N 1
ATOM 13296 C CA . ARG B 1 618 ? 20.719 25.297 19.953 1 91.06 618 ARG B CA 1
ATOM 13297 C C . ARG B 1 618 ? 20.375 25.562 21.406 1 91.06 618 ARG B C 1
ATOM 13299 O O . ARG B 1 618 ? 21.266 25.797 22.234 1 91.06 618 ARG B O 1
ATOM 13306 N N . LYS B 1 619 ? 19.141 25.516 21.703 1 84.19 619 LYS B N 1
ATOM 13307 C CA . LYS B 1 619 ? 18.703 25.688 23.094 1 84.19 619 LYS B CA 1
ATOM 13308 C C . LYS B 1 619 ? 19.281 24.578 23.969 1 84.19 619 LYS B C 1
ATOM 13310 O O . LYS B 1 619 ? 19.609 24.828 25.141 1 84.19 619 LYS B O 1
ATOM 13315 N N . ARG B 1 620 ? 19.406 23.391 23.375 1 88.38 620 ARG B N 1
ATOM 13316 C CA . ARG B 1 620 ? 19.906 22.25 24.141 1 88.38 620 ARG B CA 1
ATOM 13317 C C . ARG B 1 620 ? 21.438 22.203 24.109 1 88.38 620 ARG B C 1
ATOM 13319 O O . ARG B 1 620 ? 22.047 21.406 24.812 1 88.38 620 ARG B O 1
ATOM 13326 N N . GLY B 1 621 ? 22.031 22.984 23.266 1 89.38 621 GLY B N 1
ATOM 13327 C CA . GLY B 1 621 ? 23.484 23.062 23.188 1 89.38 621 GLY B CA 1
ATOM 13328 C C . GLY B 1 621 ? 24.078 22.047 22.219 1 89.38 621 GLY B C 1
ATOM 13329 O O . GLY B 1 621 ? 25.297 21.891 22.172 1 89.38 621 GLY B O 1
ATOM 13330 N N . THR B 1 622 ? 23.219 21.344 21.469 1 92 622 THR B N 1
ATOM 13331 C CA . THR B 1 622 ? 23.719 20.312 20.562 1 92 622 THR B CA 1
ATOM 13332 C C . THR B 1 622 ? 24.062 20.922 19.203 1 92 622 THR B C 1
ATOM 13334 O O . THR B 1 622 ? 24.688 20.25 18.359 1 92 622 THR B O 1
ATOM 13337 N N . LEU B 1 623 ? 23.734 22.172 18.891 1 91.88 623 LEU B N 1
ATOM 13338 C CA . LEU B 1 623 ? 24.141 22.969 17.75 1 91.88 623 LEU B CA 1
ATOM 13339 C C . LEU B 1 623 ? 24.688 24.328 18.203 1 91.88 623 LEU B C 1
ATOM 13341 O O . LEU B 1 623 ? 24.141 24.938 19.125 1 91.88 623 LEU B O 1
ATOM 13345 N N . PRO B 1 624 ? 25.703 24.75 17.594 1 89.38 624 PRO B N 1
ATOM 13346 C CA . PRO B 1 624 ? 26.234 26.047 18 1 89.38 624 PRO B CA 1
ATOM 13347 C C . PRO B 1 624 ? 25.266 27.188 17.734 1 89.38 624 PRO B C 1
ATOM 13349 O O . PRO B 1 624 ? 24.578 27.203 16.703 1 89.38 624 PRO B O 1
ATOM 13352 N N . THR B 1 625 ? 25.25 28.125 18.625 1 89.5 625 THR B N 1
ATOM 13353 C CA . THR B 1 625 ? 24.391 29.312 18.5 1 89.5 625 THR B CA 1
ATOM 13354 C C . THR B 1 625 ? 25 30.297 17.516 1 89.5 625 THR B C 1
ATOM 13356 O O . THR B 1 625 ? 26.219 30.438 17.422 1 89.5 625 THR B O 1
ATOM 13359 N N . ARG B 1 626 ? 24.234 30.938 16.734 1 89.38 626 ARG B N 1
ATOM 13360 C CA . ARG B 1 626 ? 24.641 32.062 15.883 1 89.38 626 ARG B CA 1
ATOM 13361 C C . ARG B 1 626 ? 24.5 33.375 16.609 1 89.38 626 ARG B C 1
ATOM 13363 O O . ARG B 1 626 ? 23.391 33.781 16.953 1 89.38 626 ARG B O 1
ATOM 13370 N N . ASN B 1 627 ? 25.516 34.062 16.688 1 90 627 ASN B N 1
ATOM 13371 C CA . ASN B 1 627 ? 25.578 35.188 17.609 1 90 627 ASN B CA 1
ATOM 13372 C C . ASN B 1 627 ? 25.219 36.5 16.922 1 90 627 ASN B C 1
ATOM 13374 O O . ASN B 1 627 ? 25.016 37.531 17.594 1 90 627 ASN B O 1
ATOM 13378 N N . THR B 1 628 ? 25.125 36.5 15.648 1 93.88 628 THR B N 1
ATOM 13379 C CA . THR B 1 628 ? 24.797 37.75 14.938 1 93.88 628 THR B CA 1
ATOM 13380 C C . THR B 1 628 ? 23.297 38 14.984 1 93.88 628 THR B C 1
ATOM 13382 O O . THR B 1 628 ? 22.5 37.094 14.664 1 93.88 628 THR B O 1
ATOM 13385 N N . ARG B 1 629 ? 22.859 39.125 15.484 1 94.88 629 ARG B N 1
ATOM 13386 C CA . ARG B 1 629 ? 21.453 39.531 15.477 1 94.88 629 ARG B CA 1
ATOM 13387 C C . ARG B 1 629 ? 21.219 40.656 14.461 1 94.88 629 ARG B C 1
ATOM 13389 O O . ARG B 1 629 ? 22.078 41.469 14.227 1 94.88 629 ARG B O 1
ATOM 13396 N N . VAL B 1 630 ? 20.109 40.625 13.812 1 95.69 630 VAL B N 1
ATOM 13397 C CA . VAL B 1 630 ? 19.75 41.594 12.781 1 95.69 630 VAL B CA 1
ATOM 13398 C C . VAL B 1 630 ? 18.703 42.562 13.336 1 95.69 630 VAL B C 1
ATOM 13400 O O . VAL B 1 630 ? 17.734 42.125 13.984 1 95.69 630 VAL B O 1
ATOM 13403 N N . VAL B 1 631 ? 18.891 43.812 13.148 1 95.38 631 VAL B N 1
ATOM 13404 C CA . VAL B 1 631 ? 17.953 44.844 13.531 1 95.38 631 VAL B CA 1
ATOM 13405 C C . VAL B 1 631 ? 17.672 45.781 12.336 1 95.38 631 VAL B C 1
ATOM 13407 O O . VAL B 1 631 ? 18.562 46 11.508 1 95.38 631 VAL B O 1
ATOM 13410 N N . ILE B 1 632 ? 16.531 46.25 12.203 1 95.81 632 ILE B N 1
ATOM 13411 C CA . ILE B 1 632 ? 16.172 47.156 11.125 1 95.81 632 ILE B CA 1
ATOM 13412 C C . ILE B 1 632 ? 15.953 48.562 11.695 1 95.81 632 ILE B C 1
ATOM 13414 O O . ILE B 1 632 ? 15.242 48.719 12.688 1 95.81 632 ILE B O 1
ATOM 13418 N N . ASN B 1 633 ? 16.625 49.562 11.133 1 95.94 633 ASN B N 1
ATOM 13419 C CA . ASN B 1 633 ? 16.344 50.969 11.445 1 95.94 633 ASN B CA 1
ATOM 13420 C C . ASN B 1 633 ? 15.016 51.406 10.852 1 95.94 633 ASN B C 1
ATOM 13422 O O . ASN B 1 633 ? 14.914 51.656 9.648 1 95.94 633 ASN B O 1
ATOM 13426 N N . GLU B 1 634 ? 14.086 51.625 11.633 1 94.31 634 GLU B N 1
ATOM 13427 C CA . GLU B 1 634 ? 12.727 51.906 11.18 1 94.31 634 GLU B CA 1
ATOM 13428 C C . GLU B 1 634 ? 12.672 53.281 10.492 1 94.31 634 GLU B C 1
ATOM 13430 O O . GLU B 1 634 ? 11.844 53.5 9.609 1 94.31 634 GLU B O 1
ATOM 13435 N N . ALA B 1 635 ? 13.578 54.188 10.914 1 94 635 ALA B N 1
ATOM 13436 C CA . ALA B 1 635 ? 13.602 55.531 10.297 1 94 635 ALA B CA 1
ATOM 13437 C C . ALA B 1 635 ? 14.102 55.438 8.859 1 94 635 ALA B C 1
ATOM 13439 O O . ALA B 1 635 ? 13.625 56.188 7.992 1 94 635 ALA B O 1
ATOM 13440 N N . VAL B 1 636 ? 15.031 54.594 8.633 1 95.5 636 VAL B N 1
ATOM 13441 C CA . VAL B 1 636 ? 15.594 54.406 7.301 1 95.5 636 VAL B CA 1
ATOM 13442 C C . VAL B 1 636 ? 14.648 53.594 6.445 1 95.5 636 VAL B C 1
ATOM 13444 O O . VAL B 1 636 ? 14.516 53.812 5.242 1 95.5 636 VAL B O 1
ATOM 13447 N N . CYS B 1 637 ? 13.984 52.625 7.023 1 95.62 637 CYS B N 1
ATOM 13448 C CA . CYS B 1 637 ? 13.102 51.688 6.324 1 95.62 637 CYS B CA 1
ATOM 13449 C C . CYS B 1 637 ? 11.953 52.438 5.648 1 95.62 637 CYS B C 1
ATOM 13451 O O . CYS B 1 637 ? 11.352 53.312 6.246 1 95.62 637 CYS B O 1
ATOM 13453 N N . GLU B 1 638 ? 11.633 52.062 4.422 1 94.38 638 GLU B N 1
ATOM 13454 C CA . GLU B 1 638 ? 10.539 52.688 3.676 1 94.38 638 GLU B CA 1
ATOM 13455 C C . GLU B 1 638 ? 9.312 51.781 3.656 1 94.38 638 GLU B C 1
ATOM 13457 O O . GLU B 1 638 ? 8.289 52.125 3.064 1 94.38 638 GLU B O 1
ATOM 13462 N N . GLY B 1 639 ? 9.445 50.562 4.258 1 93.19 639 GLY B N 1
ATOM 13463 C CA . GLY B 1 639 ? 8.32 49.656 4.293 1 93.19 639 GLY B CA 1
ATOM 13464 C C . GLY B 1 639 ? 7.961 49.094 2.928 1 93.19 639 GLY B C 1
ATOM 13465 O O . GLY B 1 639 ? 6.789 48.875 2.639 1 93.19 639 GLY B O 1
ATOM 13466 N N . CYS B 1 640 ? 8.922 48.906 2.027 1 92.31 640 CYS B N 1
ATOM 13467 C CA . CYS B 1 640 ? 8.68 48.5 0.653 1 92.31 640 CYS B CA 1
ATOM 13468 C C . CYS B 1 640 ? 8.359 47 0.586 1 92.31 640 CYS B C 1
ATOM 13470 O O . CYS B 1 640 ? 7.828 46.531 -0.418 1 92.31 640 CYS B O 1
ATOM 13472 N N . GLY B 1 641 ? 8.672 46.219 1.634 1 90.81 641 GLY B N 1
ATOM 13473 C CA . GLY B 1 641 ? 8.297 44.812 1.71 1 90.81 641 GLY B CA 1
ATOM 13474 C C . GLY B 1 641 ? 9.273 43.906 0.999 1 90.81 641 GLY B C 1
ATOM 13475 O O . GLY B 1 641 ? 9.125 42.688 1.048 1 90.81 641 GLY B O 1
ATOM 13476 N N . ASP B 1 642 ? 10.297 44.375 0.351 1 92.56 642 ASP B N 1
ATOM 13477 C CA . ASP B 1 642 ? 11.25 43.562 -0.399 1 92.56 642 ASP B CA 1
ATOM 13478 C C . ASP B 1 642 ? 11.883 42.469 0.493 1 92.56 642 ASP B C 1
ATOM 13480 O O . ASP B 1 642 ? 12.094 41.344 0.061 1 92.56 642 ASP B O 1
ATOM 13484 N N . CYS B 1 643 ? 12.211 42.812 1.716 1 92.88 643 CYS B N 1
ATOM 13485 C CA . CYS B 1 643 ? 12.805 41.875 2.652 1 92.88 643 CYS B CA 1
ATOM 13486 C C . CYS B 1 643 ? 11.836 40.75 2.982 1 92.88 643 CYS B C 1
ATOM 13488 O O . CYS B 1 643 ? 12.242 39.594 3.154 1 92.88 643 CYS B O 1
ATOM 13490 N N . GLY B 1 644 ? 10.547 41.031 3.096 1 91.12 644 GLY B N 1
ATOM 13491 C CA . GLY B 1 644 ? 9.531 40 3.307 1 91.12 644 GLY B CA 1
ATOM 13492 C C . GLY B 1 644 ? 9.375 39.062 2.127 1 91.12 644 GLY B C 1
ATOM 13493 O O . GLY B 1 644 ? 9.211 37.875 2.307 1 91.12 644 GLY B O 1
ATOM 13494 N N . VAL B 1 645 ? 9.422 39.594 0.935 1 90.25 645 VAL B N 1
ATOM 13495 C CA . VAL B 1 645 ? 9.281 38.781 -0.279 1 90.25 645 VAL B CA 1
ATOM 13496 C C . VAL B 1 645 ? 10.477 37.844 -0.429 1 90.25 645 VAL B C 1
ATOM 13498 O O . VAL B 1 645 ? 10.328 36.688 -0.778 1 90.25 645 VAL B O 1
ATOM 13501 N N . LYS B 1 646 ? 11.664 38.438 -0.131 1 90.75 646 LYS B N 1
ATOM 13502 C CA . LYS B 1 646 ? 12.891 37.656 -0.297 1 90.75 646 LYS B CA 1
ATOM 13503 C C . LYS B 1 646 ? 12.984 36.531 0.745 1 90.75 646 LYS B C 1
ATOM 13505 O O . LYS B 1 646 ? 13.484 35.438 0.454 1 90.75 646 LYS B O 1
ATOM 13510 N N . SER B 1 647 ? 12.523 36.781 1.894 1 92.38 647 SER B N 1
ATOM 13511 C CA . SER B 1 647 ? 12.727 35.812 2.975 1 92.38 647 SER B CA 1
ATOM 13512 C C . SER B 1 647 ? 11.477 34.969 3.215 1 92.38 647 SER B C 1
ATOM 13514 O O . SER B 1 647 ? 11.562 33.844 3.666 1 92.38 647 SER B O 1
ATOM 13516 N N . ASN B 1 648 ? 10.32 35.562 2.986 1 92.25 648 ASN B N 1
ATOM 13517 C CA . ASN B 1 648 ? 9.047 34.938 3.373 1 92.25 648 ASN B CA 1
ATOM 13518 C C . ASN B 1 648 ? 9.07 34.469 4.828 1 92.25 648 ASN B C 1
ATOM 13520 O O . ASN B 1 648 ? 8.531 33.406 5.156 1 92.25 648 ASN B O 1
ATOM 13524 N N . CYS B 1 649 ? 9.742 35.281 5.727 1 93.19 649 CYS B N 1
ATOM 13525 C CA . CYS B 1 649 ? 10.023 34.906 7.113 1 93.19 649 CYS B CA 1
ATOM 13526 C C . CYS B 1 649 ? 9.031 35.562 8.062 1 93.19 649 CYS B C 1
ATOM 13528 O O . CYS B 1 649 ? 8.828 36.781 8.016 1 93.19 649 CYS B O 1
ATOM 13530 N N . LEU B 1 650 ? 8.547 34.812 9.016 1 91.56 650 LEU B N 1
ATOM 13531 C CA . LEU B 1 650 ? 7.535 35.281 9.945 1 91.56 650 LEU B CA 1
ATOM 13532 C C . LEU B 1 650 ? 8.141 36.25 10.953 1 91.56 650 LEU B C 1
ATOM 13534 O O . LEU B 1 650 ? 7.422 37 11.617 1 91.56 650 LEU B O 1
ATOM 13538 N N . SER B 1 651 ? 9.43 36.281 11.023 1 93.31 651 SER B N 1
ATOM 13539 C CA . SER B 1 651 ? 10.086 37.188 11.969 1 93.31 651 SER B CA 1
ATOM 13540 C C . SER B 1 651 ? 10.289 38.562 11.367 1 93.31 651 SER B C 1
ATOM 13542 O O . SER B 1 651 ? 10.664 39.5 12.07 1 93.31 651 SER B O 1
ATOM 13544 N N . VAL B 1 652 ? 10.102 38.656 10.047 1 94.56 652 VAL B N 1
ATOM 13545 C CA . VAL B 1 652 ? 10.117 39.938 9.383 1 94.56 652 VAL B CA 1
ATOM 13546 C C . VAL B 1 652 ? 8.727 40.562 9.422 1 94.56 652 VAL B C 1
ATOM 13548 O O . VAL B 1 652 ? 7.898 40.312 8.539 1 94.56 652 VAL B O 1
ATOM 13551 N N . GLN B 1 653 ? 8.531 41.406 10.398 1 93 653 GLN B N 1
ATOM 13552 C CA . GLN B 1 653 ? 7.164 41.812 10.711 1 93 653 GLN B CA 1
ATOM 13553 C C . GLN B 1 653 ? 6.922 43.281 10.367 1 93 653 GLN B C 1
ATOM 13555 O O . GLN B 1 653 ? 7.809 44.125 10.547 1 93 653 GLN B O 1
ATOM 13560 N N . PRO B 1 654 ? 5.734 43.562 9.844 1 92.25 654 PRO B N 1
ATOM 13561 C CA . PRO B 1 654 ? 5.359 44.969 9.672 1 92.25 654 PRO B CA 1
ATOM 13562 C C . PRO B 1 654 ? 5.105 45.688 10.992 1 92.25 654 PRO B C 1
ATOM 13564 O O . PRO B 1 654 ? 4.629 45.062 11.953 1 92.25 654 PRO B O 1
ATOM 13567 N N . VAL B 1 655 ? 5.504 46.938 11.086 1 89.56 655 VAL B N 1
ATOM 13568 C CA . VAL B 1 655 ? 5.227 47.75 12.258 1 89.56 655 VAL B CA 1
ATOM 13569 C C . VAL B 1 655 ? 4.668 49.094 11.812 1 89.56 655 VAL B C 1
ATOM 13571 O O . VAL B 1 655 ? 5.141 49.688 10.836 1 89.56 655 VAL B O 1
ATOM 13574 N N . ASP B 1 656 ? 3.633 49.5 12.391 1 87.44 656 ASP B N 1
ATOM 13575 C CA . ASP B 1 656 ? 3.057 50.812 12.07 1 87.44 656 ASP B CA 1
ATOM 13576 C C . ASP B 1 656 ? 3.746 51.938 12.867 1 87.44 656 ASP 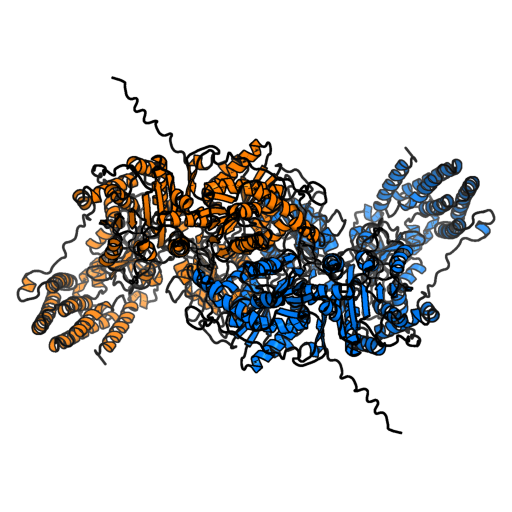B C 1
ATOM 13578 O O . ASP B 1 656 ? 3.918 51.812 14.078 1 87.44 656 ASP B O 1
ATOM 13582 N N . THR B 1 657 ? 4.207 52.938 12.188 1 88.56 657 THR B N 1
ATOM 13583 C CA . THR B 1 657 ? 4.859 54.094 12.805 1 88.56 657 THR B CA 1
ATOM 13584 C C . THR B 1 657 ? 4.164 55.406 12.398 1 88.56 657 THR B C 1
ATOM 13586 O O . THR B 1 657 ? 3.273 55.406 11.547 1 88.56 657 THR B O 1
ATOM 13589 N N . GLU B 1 658 ? 4.641 56.438 13.031 1 87.75 658 GLU B N 1
ATOM 13590 C CA . GLU B 1 658 ? 4.141 57.781 12.688 1 87.75 658 GLU B CA 1
ATOM 13591 C C . GLU B 1 658 ? 4.398 58.094 11.211 1 87.75 658 GLU B C 1
ATOM 13593 O O . GLU B 1 658 ? 3.654 58.875 10.602 1 87.75 658 GLU B O 1
ATOM 13598 N N . TYR B 1 659 ? 5.371 57.469 10.641 1 90.12 659 TYR B N 1
ATOM 13599 C CA . TYR B 1 659 ? 5.773 57.781 9.273 1 90.12 659 TYR B CA 1
ATOM 13600 C C . TYR B 1 659 ? 5.34 56.688 8.312 1 90.12 659 TYR B C 1
ATOM 13602 O O . TYR B 1 659 ? 5.953 56.5 7.262 1 90.12 659 TYR B O 1
ATOM 13610 N N . GLY B 1 660 ? 4.336 55.906 8.773 1 87 660 GLY B N 1
ATOM 13611 C CA . GLY B 1 660 ? 3.803 54.844 7.938 1 87 660 GLY B CA 1
ATOM 13612 C C . GLY B 1 660 ? 4.301 53.469 8.336 1 87 660 GLY B C 1
ATOM 13613 O O . GLY B 1 660 ? 5 53.312 9.344 1 87 660 GLY B O 1
ATOM 13614 N N . ARG B 1 661 ? 3.939 52.5 7.469 1 89.81 661 ARG B N 1
ATOM 13615 C CA . ARG B 1 661 ? 4.309 51.094 7.715 1 89.81 661 ARG B CA 1
ATOM 13616 C C . ARG B 1 661 ? 5.801 50.875 7.484 1 89.81 661 ARG B C 1
ATOM 13618 O O . ARG B 1 661 ? 6.359 51.375 6.504 1 89.81 661 ARG B O 1
ATOM 13625 N N . LYS B 1 662 ? 6.438 50.375 8.43 1 94.06 662 LYS B N 1
ATOM 13626 C CA . LYS B 1 662 ? 7.836 50 8.344 1 94.06 662 LYS B CA 1
ATOM 13627 C C . LYS B 1 662 ? 8.008 48.5 8.68 1 94.06 662 LYS B C 1
ATOM 13629 O O . LYS B 1 662 ? 7.027 47.75 8.742 1 94.06 662 LYS B O 1
ATOM 13634 N N . THR B 1 663 ? 9.234 48 8.758 1 94.5 663 THR B N 1
ATOM 13635 C CA . THR B 1 663 ? 9.516 46.594 9.047 1 94.5 663 THR B CA 1
ATOM 13636 C C . THR B 1 663 ? 10.438 46.469 10.258 1 94.5 663 THR B C 1
ATOM 13638 O O . THR B 1 663 ? 11.305 47.312 10.477 1 94.5 663 THR B O 1
ATOM 13641 N N . LYS B 1 664 ? 10.172 45.562 11.102 1 93.69 664 LYS B N 1
ATOM 13642 C CA . LYS B 1 664 ? 11.047 45.219 12.227 1 93.69 664 LYS B CA 1
ATOM 13643 C C . LYS B 1 664 ? 11.352 43.75 12.273 1 93.69 664 LYS B C 1
ATOM 13645 O O . LYS B 1 664 ? 10.633 42.938 11.664 1 93.69 664 LYS B O 1
ATOM 13650 N N . ILE B 1 665 ? 12.414 43.344 12.883 1 94.69 665 ILE B N 1
ATOM 13651 C CA . ILE B 1 665 ? 12.734 41.938 13.117 1 94.69 665 ILE B CA 1
ATOM 13652 C C . ILE B 1 665 ? 12.281 41.531 14.523 1 94.69 665 ILE B C 1
ATOM 13654 O O . ILE B 1 665 ? 12.68 42.156 15.508 1 94.69 665 ILE B O 1
ATOM 13658 N N . ASP B 1 666 ? 11.422 40.531 14.594 1 90.69 666 ASP B N 1
ATOM 13659 C CA . ASP B 1 666 ? 11.055 40 15.891 1 90.69 666 ASP B CA 1
ATOM 13660 C C . ASP B 1 666 ? 12.188 39.125 16.469 1 90.69 666 ASP B C 1
ATOM 13662 O O . ASP B 1 666 ? 12.438 38.031 15.969 1 90.69 666 ASP B O 1
ATOM 13666 N N . GLN B 1 667 ? 12.766 39.656 17.531 1 87.81 667 GLN B N 1
ATOM 13667 C CA . GLN B 1 667 ? 13.961 39 18.078 1 87.81 667 GLN B CA 1
ATOM 13668 C C . GLN B 1 667 ? 13.609 37.688 18.75 1 87.81 667 GLN B C 1
ATOM 13670 O O . GLN B 1 667 ? 14.453 36.781 18.859 1 87.81 667 GLN B O 1
ATOM 13675 N N . THR B 1 668 ? 12.422 37.531 19.172 1 81.75 668 THR B N 1
ATOM 13676 C CA . THR B 1 668 ? 12.023 36.375 19.953 1 81.75 668 THR B CA 1
ATOM 13677 C C . THR B 1 668 ? 11.805 35.156 19.031 1 81.75 668 THR B C 1
ATOM 13679 O O . THR B 1 668 ? 12.055 34.031 19.422 1 81.75 668 THR B O 1
ATOM 13682 N N . SER B 1 669 ? 11.367 35.375 17.844 1 87.25 669 SER B N 1
ATOM 13683 C CA . SER B 1 669 ? 11.023 34.25 16.953 1 87.25 669 SER B CA 1
ATOM 13684 C C . SER B 1 669 ? 12.094 34.062 15.883 1 87.25 669 SER B C 1
ATOM 13686 O O . SER B 1 669 ? 12.125 33.031 15.211 1 87.25 669 SER B O 1
ATOM 13688 N N . CYS B 1 670 ? 12.992 35 15.703 1 92.25 670 CYS B N 1
ATOM 13689 C CA . CYS B 1 670 ? 14 34.938 14.656 1 92.25 670 CYS B CA 1
ATOM 13690 C C . CYS B 1 670 ? 14.93 33.75 14.867 1 92.25 670 CYS B C 1
ATOM 13692 O O . CYS B 1 670 ? 15.461 33.562 15.969 1 92.25 670 CYS B O 1
ATOM 13694 N N . ASN B 1 671 ? 15.109 32.938 13.766 1 92.19 671 ASN B N 1
ATOM 13695 C CA . ASN B 1 671 ? 15.969 31.766 13.844 1 92.19 671 ASN B CA 1
ATOM 13696 C C . ASN B 1 671 ? 17.312 32 13.156 1 92.19 671 ASN B C 1
ATOM 13698 O O . ASN B 1 671 ? 18.062 31.047 12.906 1 92.19 671 ASN B O 1
ATOM 13702 N N . THR B 1 672 ? 17.594 33.219 12.789 1 92.5 672 THR B N 1
ATOM 13703 C CA . THR B 1 672 ? 18.891 33.688 12.336 1 92.5 672 THR B CA 1
ATOM 13704 C C . THR B 1 672 ? 19.297 32.969 11.047 1 92.5 672 THR B C 1
ATOM 13706 O O . THR B 1 672 ? 20.406 32.438 10.953 1 92.5 672 THR B O 1
ATOM 13709 N N . ASP B 1 673 ? 18.453 32.938 10.047 1 91.5 673 ASP B N 1
ATOM 13710 C CA . ASP B 1 673 ? 18.828 32.375 8.742 1 91.5 673 ASP B CA 1
ATOM 13711 C C . ASP B 1 673 ? 19.375 33.469 7.828 1 91.5 673 ASP B C 1
ATOM 13713 O O . ASP B 1 673 ? 19.969 33.188 6.785 1 91.5 673 ASP B O 1
ATOM 13717 N N . TYR B 1 674 ? 19.141 34.75 8.055 1 92.62 674 TYR B N 1
ATOM 13718 C CA . TYR B 1 674 ? 19.766 35.938 7.516 1 92.62 674 TYR B CA 1
ATOM 13719 C C . TYR B 1 674 ? 19.297 36.219 6.094 1 92.62 674 TYR B C 1
ATOM 13721 O O . TYR B 1 674 ? 19.844 37.094 5.402 1 92.62 674 TYR B O 1
ATOM 13729 N N . THR B 1 675 ? 18.25 35.5 5.629 1 92.62 675 THR B N 1
ATOM 13730 C CA . THR B 1 675 ? 17.75 35.688 4.273 1 92.62 675 THR B CA 1
ATOM 13731 C C . THR B 1 675 ? 17.109 37.062 4.121 1 92.62 675 THR B C 1
ATOM 13733 O O . THR B 1 675 ? 17.109 37.625 3.031 1 92.62 675 THR B O 1
ATOM 13736 N N . CYS B 1 676 ? 16.625 37.625 5.176 1 93.38 676 CYS B N 1
ATOM 13737 C CA . CYS B 1 676 ? 15.961 38.938 5.145 1 93.38 676 CYS B CA 1
ATOM 13738 C C . CYS B 1 676 ? 16.922 40.031 4.695 1 93.38 676 CYS B C 1
ATOM 13740 O O . CYS B 1 676 ? 16.516 41 4.074 1 93.38 676 CYS B O 1
ATOM 13742 N N . MET B 1 677 ? 18.203 39.812 4.887 1 92.69 677 MET B N 1
ATOM 13743 C CA . MET B 1 677 ? 19.203 40.812 4.562 1 92.69 677 MET B CA 1
ATOM 13744 C C . MET B 1 677 ? 19.438 40.875 3.057 1 92.69 677 MET B C 1
ATOM 13746 O O . MET B 1 677 ? 20.125 41.781 2.57 1 92.69 677 MET B O 1
ATOM 13750 N N . ASP B 1 678 ? 18.828 39.969 2.379 1 89.88 678 ASP B N 1
ATOM 13751 C CA . ASP B 1 678 ? 18.891 40.031 0.921 1 89.88 678 ASP B CA 1
ATOM 13752 C C . ASP B 1 678 ? 18 41.125 0.374 1 89.88 678 ASP B C 1
ATOM 13754 O O . ASP B 1 678 ? 18.125 41.531 -0.791 1 89.88 678 ASP B O 1
ATOM 13758 N N . GLY B 1 679 ? 17.156 41.719 1.185 1 88.56 679 GLY B N 1
ATOM 13759 C CA . GLY B 1 679 ? 16.391 42.875 0.782 1 88.56 679 GLY B CA 1
ATOM 13760 C C . GLY B 1 679 ? 17.266 44.062 0.445 1 88.56 679 GLY B C 1
ATOM 13761 O O . GLY B 1 679 ? 18.281 44.312 1.104 1 88.56 679 GLY B O 1
ATOM 13762 N N . ASP B 1 680 ? 16.734 44.781 -0.554 1 85.56 680 ASP B N 1
ATOM 13763 C CA . ASP B 1 680 ? 17.547 45.875 -1.084 1 85.56 680 ASP B CA 1
ATOM 13764 C C . ASP B 1 680 ? 17.281 47.156 -0.32 1 85.56 680 ASP B C 1
ATOM 13766 O O . ASP B 1 680 ? 16.625 48.062 -0.837 1 85.56 680 ASP B O 1
ATOM 13770 N N . CYS B 1 681 ? 17.703 47.375 0.864 1 88.19 681 CYS B N 1
ATOM 13771 C CA . CYS B 1 681 ? 17.562 48.656 1.546 1 88.19 681 CYS B CA 1
ATOM 13772 C C . CYS B 1 681 ? 18.641 48.844 2.598 1 88.19 681 CYS B C 1
ATOM 13774 O O . CYS B 1 681 ? 19.203 47.844 3.1 1 88.19 681 CYS B O 1
ATOM 13776 N N . PRO B 1 682 ? 19.016 49.938 2.883 1 93.12 682 PRO B N 1
ATOM 13777 C CA . PRO B 1 682 ? 20.125 50.219 3.793 1 93.12 682 PRO B CA 1
ATOM 13778 C C . PRO B 1 682 ? 19.688 50.281 5.258 1 93.12 682 PRO B C 1
ATOM 13780 O O . PRO B 1 682 ? 20.438 50.75 6.109 1 93.12 682 PRO B O 1
ATOM 13783 N N . SER B 1 683 ? 18.594 49.781 5.574 1 95.56 683 SER B N 1
ATOM 13784 C CA . SER B 1 683 ? 18.062 49.906 6.934 1 95.56 683 SER B CA 1
ATOM 13785 C C . SER B 1 683 ? 18.625 48.781 7.836 1 95.56 683 SER B C 1
ATOM 13787 O O . SER B 1 683 ? 18.5 48.875 9.062 1 95.56 683 SER B O 1
ATOM 13789 N N . PHE B 1 684 ? 19.266 47.75 7.309 1 95.69 684 PHE B N 1
ATOM 13790 C CA . PHE B 1 684 ? 19.703 46.562 8.062 1 95.69 684 PHE B CA 1
ATOM 13791 C C . PHE B 1 684 ? 20.984 46.844 8.828 1 95.69 684 PHE B C 1
ATOM 13793 O O . PHE B 1 684 ? 21.922 47.438 8.273 1 95.69 684 PHE B O 1
ATOM 13800 N N . VAL B 1 685 ? 20.922 46.5 10.07 1 95.62 685 VAL B N 1
ATOM 13801 C CA . VAL B 1 685 ? 22.062 46.594 10.969 1 95.62 685 VAL B CA 1
ATOM 13802 C C . VAL B 1 685 ? 22.266 45.25 11.688 1 95.62 685 VAL B C 1
ATOM 13804 O O . VAL B 1 685 ? 21.312 44.531 11.953 1 95.62 685 VAL B O 1
ATOM 13807 N N . THR B 1 686 ? 23.531 44.875 11.898 1 96 686 THR B N 1
ATOM 13808 C CA . THR B 1 686 ? 23.812 43.656 12.648 1 96 686 THR B CA 1
ATOM 13809 C C . THR B 1 686 ? 24.594 43.969 13.922 1 96 686 THR B C 1
ATOM 13811 O O . THR B 1 686 ? 25.312 44.969 13.984 1 96 686 THR B O 1
ATOM 13814 N N . VAL B 1 687 ? 24.266 43.281 14.906 1 95.25 687 VAL B N 1
ATOM 13815 C CA . VAL B 1 687 ? 24.984 43.344 16.172 1 95.25 687 VAL B CA 1
ATOM 13816 C C . VAL B 1 687 ? 25.469 41.938 16.578 1 95.25 687 VAL B C 1
ATOM 13818 O O . VAL B 1 687 ? 24.844 40.938 16.234 1 95.25 687 VAL B O 1
ATOM 13821 N N . GLU B 1 688 ? 26.656 41.906 17.188 1 93.94 688 GLU B N 1
ATOM 13822 C CA . GLU B 1 688 ? 27.219 40.625 17.609 1 93.94 688 GLU B CA 1
ATOM 13823 C C . GLU B 1 688 ? 27.031 40.406 19.109 1 93.94 688 GLU B C 1
ATOM 13825 O O . GLU B 1 688 ? 27.344 41.281 19.906 1 93.94 688 GLU B O 1
ATOM 13830 N N . LEU B 1 689 ? 26.406 39.25 19.406 1 89.38 689 LEU B N 1
ATOM 13831 C CA . LEU B 1 689 ? 26.297 38.906 20.812 1 89.38 689 LEU B CA 1
ATOM 13832 C C . LEU B 1 689 ? 27.609 38.344 21.344 1 89.38 689 LEU B C 1
ATOM 13834 O O . LEU B 1 689 ? 28.281 37.562 20.672 1 89.38 689 LEU B O 1
ATOM 13838 N N . VAL B 1 690 ? 28.016 38.844 22.375 1 81.25 690 VAL B N 1
ATOM 13839 C CA . VAL B 1 690 ? 29.234 38.344 23.031 1 81.25 690 VAL B CA 1
ATOM 13840 C C . VAL B 1 690 ? 28.891 37.156 23.922 1 81.25 690 VAL B C 1
ATOM 13842 O O . VAL B 1 690 ? 28.062 37.25 24.828 1 81.25 690 VAL B O 1
ATOM 13845 N N . PRO B 1 691 ? 29.562 36 23.578 1 76.38 691 PRO B N 1
ATOM 13846 C CA . PRO B 1 691 ? 29.281 34.812 24.391 1 76.38 691 PRO B CA 1
ATOM 13847 C C . PRO B 1 691 ? 29.531 35.062 25.875 1 76.38 691 PRO B C 1
ATOM 13849 O O . PRO B 1 691 ? 30.547 35.656 26.25 1 76.38 691 PRO B O 1
ATOM 13852 N N . GLY B 1 692 ? 28.656 34.781 26.75 1 67.44 692 GLY B N 1
ATOM 13853 C CA . GLY B 1 692 ? 28.844 34.844 28.188 1 67.44 692 GLY B CA 1
ATOM 13854 C C . GLY B 1 692 ? 28.297 36.156 28.781 1 67.44 692 GLY B C 1
ATOM 13855 O O . GLY B 1 692 ? 28.094 36.219 30 1 67.44 692 GLY B O 1
ATOM 13856 N N . LYS B 1 693 ? 28.281 37.125 27.906 1 70.44 693 LYS B N 1
ATOM 13857 C CA . LYS B 1 693 ? 27.734 38.375 28.422 1 70.44 693 LYS B CA 1
ATOM 13858 C C . LYS B 1 693 ? 26.219 38.312 28.531 1 70.44 693 LYS B C 1
ATOM 13860 O O . LYS B 1 693 ? 25.516 38.094 27.547 1 70.44 693 LYS B O 1
ATOM 13865 N N . LYS B 1 694 ? 25.781 38.188 29.656 1 61.94 694 LYS B N 1
ATOM 13866 C CA . LYS B 1 694 ? 24.359 38.125 29.938 1 61.94 694 LYS B CA 1
ATOM 13867 C C . LYS B 1 694 ? 23.781 39.531 30.172 1 61.94 694 LYS B C 1
ATOM 13869 O O . LYS B 1 694 ? 24.453 40.375 30.766 1 61.94 694 LYS B O 1
ATOM 13874 N N . ALA B 1 695 ? 22.688 39.906 29.547 1 63.72 695 ALA B N 1
ATOM 13875 C CA . ALA B 1 695 ? 21.984 41.156 29.797 1 63.72 695 ALA B CA 1
ATOM 13876 C C . ALA B 1 695 ? 21.812 41.375 31.297 1 63.72 695 ALA B C 1
ATOM 13878 O O . ALA B 1 695 ? 21.578 40.438 32.062 1 63.72 695 ALA B O 1
ATOM 13879 N N . PRO B 1 696 ? 22.234 42.531 31.828 1 57.25 696 PRO B N 1
ATOM 13880 C CA . PRO B 1 696 ? 22 42.75 33.25 1 57.25 696 PRO B CA 1
ATOM 13881 C C . PRO B 1 696 ? 20.562 42.438 33.688 1 57.25 696 PRO B C 1
ATOM 13883 O O . PRO B 1 696 ? 19.625 42.719 32.938 1 57.25 696 PRO B O 1
ATOM 13886 N N . LYS B 1 697 ? 20.406 41.438 34.469 1 57.62 697 LYS B N 1
ATOM 13887 C CA . LYS B 1 697 ? 19.109 41.094 35.031 1 57.62 697 LYS B CA 1
ATOM 13888 C C . LYS B 1 697 ? 18.469 42.281 35.719 1 57.62 697 LYS B C 1
ATOM 13890 O O . LYS B 1 697 ? 18.984 42.75 36.75 1 57.62 697 LYS B O 1
ATOM 13895 N N . ALA B 1 698 ? 17.766 43.188 35.125 1 59.66 698 ALA B N 1
ATOM 13896 C CA . ALA B 1 698 ? 17.047 44.25 35.844 1 59.66 698 ALA B CA 1
ATOM 13897 C C . ALA B 1 698 ? 16.156 43.656 36.938 1 59.66 698 ALA B C 1
ATOM 13899 O O . ALA B 1 698 ? 15.648 42.531 36.812 1 59.66 698 ALA B O 1
ATOM 13900 N N . ALA B 1 699 ? 16.203 44.25 38.062 1 66.38 699 ALA B N 1
ATOM 13901 C CA . ALA B 1 699 ? 15.336 43.844 39.156 1 66.38 699 ALA B CA 1
ATOM 13902 C C . ALA B 1 699 ? 13.883 43.812 38.719 1 66.38 699 ALA B C 1
ATOM 13904 O O . ALA B 1 699 ? 13.367 44.75 38.125 1 66.38 699 ALA B O 1
ATOM 13905 N N . ARG B 1 700 ? 13.234 42.5 38.719 1 80.75 700 ARG B N 1
ATOM 13906 C CA . ARG B 1 700 ? 11.836 42.344 38.344 1 80.75 700 ARG B CA 1
ATOM 13907 C C . ARG B 1 700 ? 10.906 42.844 39.438 1 80.75 700 ARG B C 1
ATOM 13909 O O . ARG B 1 700 ? 11.117 42.562 40.625 1 80.75 700 ARG B O 1
ATOM 13916 N N . PRO B 1 701 ? 9.984 43.719 39 1 88.88 701 PRO B N 1
ATOM 13917 C CA . PRO B 1 701 ? 9.023 44.156 40 1 88.88 701 PRO B CA 1
ATOM 13918 C C . PRO B 1 701 ? 8.273 42.969 40.656 1 88.88 701 PRO B C 1
ATOM 13920 O O . PRO B 1 701 ? 8.07 41.938 40 1 88.88 701 PRO B O 1
ATOM 13923 N N . VAL B 1 702 ? 7.984 43.094 41.875 1 92.12 702 VAL B N 1
ATOM 13924 C CA . VAL B 1 702 ? 7.238 42.062 42.625 1 92.12 702 VAL B CA 1
ATOM 13925 C C . VAL B 1 702 ? 5.738 42.312 42.469 1 92.12 702 VAL B C 1
ATOM 13927 O O . VAL B 1 702 ? 5.254 43.438 42.656 1 92.12 702 VAL B O 1
ATOM 13930 N N . PRO B 1 703 ? 5.023 41.312 42.031 1 94.88 703 PRO B N 1
ATOM 13931 C CA . PRO B 1 703 ? 3.578 41.469 41.906 1 94.88 703 PRO B CA 1
ATOM 13932 C C . PRO B 1 703 ? 2.887 41.781 43.219 1 94.88 703 PRO B C 1
ATOM 13934 O O . PRO B 1 703 ? 3.262 41.219 44.25 1 94.88 703 PRO B O 1
ATOM 13937 N N . PRO B 1 704 ? 1.933 42.594 43.219 1 95.06 704 PRO B N 1
ATOM 13938 C CA . PRO B 1 704 ? 1.182 42.844 44.438 1 95.06 704 PRO B CA 1
ATOM 13939 C C . PRO B 1 704 ? 0.33 41.656 44.875 1 95.06 704 PRO B C 1
ATOM 13941 O O . PRO B 1 704 ? -0.066 40.844 44.031 1 95.06 704 PRO B O 1
ATOM 13944 N N . VAL B 1 705 ? 0.093 41.594 46.156 1 94 705 VAL B N 1
ATOM 13945 C CA . VAL B 1 705 ? -0.821 40.594 46.656 1 94 705 VAL B CA 1
ATOM 13946 C C . VAL B 1 705 ? -2.264 41.031 46.469 1 94 705 VAL B C 1
ATOM 13948 O O . VAL B 1 705 ? -2.635 42.156 46.875 1 94 705 VAL B O 1
ATOM 13951 N N . VAL B 1 706 ? -2.893 40.312 45.75 1 95.31 706 VAL B N 1
ATOM 13952 C CA . VAL B 1 706 ? -4.293 40.625 45.531 1 95.31 706 VAL B CA 1
ATOM 13953 C C . VAL B 1 706 ? -5.184 39.562 46.156 1 95.31 706 VAL B C 1
ATOM 13955 O O . VAL B 1 706 ? -4.77 38.406 46.281 1 95.31 706 VAL B O 1
ATOM 13958 N N . ALA B 1 707 ? -6.41 39.906 46.562 1 92.81 707 ALA B N 1
ATOM 13959 C CA . ALA B 1 707 ? -7.34 38.969 47.219 1 92.81 707 ALA B CA 1
ATOM 13960 C C . ALA B 1 707 ? -7.852 37.938 46.219 1 92.81 707 ALA B C 1
ATOM 13962 O O . ALA B 1 707 ? -8.062 38.25 45.031 1 92.81 707 ALA B O 1
ATOM 13963 N N . ASP B 1 708 ? -8.031 36.75 46.688 1 92 708 ASP B N 1
ATOM 13964 C CA . ASP B 1 708 ? -8.633 35.719 45.844 1 92 708 ASP B CA 1
ATOM 13965 C C . ASP B 1 708 ? -10.094 36.031 45.562 1 92 708 ASP B C 1
ATOM 13967 O O . ASP B 1 708 ? -10.812 36.562 46.406 1 92 708 ASP B O 1
ATOM 13971 N N . PRO B 1 709 ? -10.422 35.812 44.312 1 91.5 709 PRO B N 1
ATOM 13972 C CA . PRO B 1 709 ? -11.844 36 44 1 91.5 709 PRO B CA 1
ATOM 13973 C C . PRO B 1 709 ? -12.734 34.969 44.719 1 91.5 709 PRO B C 1
ATOM 13975 O O . PRO B 1 709 ? -12.281 33.875 45 1 91.5 709 PRO B O 1
ATOM 13978 N N . ASP B 1 710 ? -13.898 35.344 45.125 1 81.19 710 ASP B N 1
ATOM 13979 C CA . ASP B 1 710 ? -14.836 34.469 45.812 1 81.19 710 ASP B CA 1
ATOM 13980 C C . ASP B 1 710 ? -15.734 33.75 44.781 1 81.19 710 ASP B C 1
ATOM 13982 O O . ASP B 1 710 ? -16.719 34.312 44.312 1 81.19 710 ASP B O 1
ATOM 13986 N N . PHE B 1 711 ? -15.352 32.562 44.312 1 75.69 711 PHE B N 1
ATOM 13987 C CA . PHE B 1 711 ? -16.031 31.859 43.219 1 75.69 711 PHE B CA 1
ATOM 13988 C C . PHE B 1 711 ? -17.125 30.953 43.75 1 75.69 711 PHE B C 1
ATOM 13990 O O . PHE B 1 711 ? -17.938 30.438 43 1 75.69 711 PHE B O 1
ATOM 13997 N N . GLY B 1 712 ? -17.5 30.922 44.875 1 78.25 712 GLY B N 1
ATOM 13998 C CA . GLY B 1 712 ? -18.375 29.891 45.375 1 78.25 712 GLY B CA 1
ATOM 13999 C C . GLY B 1 712 ? -17.953 28.484 44.969 1 78.25 712 GLY B C 1
ATOM 14000 O O . GLY B 1 712 ? -16.984 28.328 44.219 1 78.25 712 GLY B O 1
ATOM 14001 N N . PRO B 1 713 ? -18.625 27.453 45.344 1 82.94 713 PRO B N 1
ATOM 14002 C CA . PRO B 1 713 ? -18.266 26.062 45 1 82.94 713 PRO B CA 1
ATOM 14003 C C . PRO B 1 713 ? -18.562 25.719 43.531 1 82.94 713 PRO B C 1
ATOM 14005 O O . PRO B 1 713 ? -19.516 26.25 42.969 1 82.94 713 PRO B O 1
ATOM 14008 N N . LEU B 1 714 ? -17.688 24.906 42.938 1 88.31 714 LEU B N 1
ATOM 14009 C CA . LEU B 1 714 ? -17.922 24.406 41.594 1 88.31 714 LEU B CA 1
ATOM 14010 C C . LEU B 1 714 ? -19.062 23.391 41.562 1 88.31 714 LEU B C 1
ATOM 14012 O O . LEU B 1 714 ? -18.938 22.312 42.156 1 88.31 714 LEU B O 1
ATOM 14016 N N . THR B 1 715 ? -20.172 23.75 40.969 1 83.19 715 THR B N 1
ATOM 14017 C CA . THR B 1 715 ? -21.359 22.891 41 1 83.19 715 THR B CA 1
ATOM 14018 C C . THR B 1 715 ? -21.609 22.25 39.656 1 83.19 715 THR B C 1
ATOM 14020 O O . THR B 1 715 ? -22.484 21.375 39.531 1 83.19 715 THR B O 1
ATOM 14023 N N . SER B 1 716 ? -20.984 22.641 38.688 1 87.19 716 SER B N 1
ATOM 14024 C CA . SER B 1 716 ? -21.125 22.094 37.344 1 87.19 716 SER B CA 1
ATOM 14025 C C . SER B 1 716 ? -19.781 22.016 36.625 1 87.19 716 SER B C 1
ATOM 14027 O O . SER B 1 716 ? -18.781 22.5 37.125 1 87.19 716 SER B O 1
ATOM 14029 N N . THR B 1 717 ? -19.797 21.328 35.5 1 92.38 717 THR B N 1
ATOM 14030 C CA . THR B 1 717 ? -18.594 21.25 34.688 1 92.38 717 THR B CA 1
ATOM 14031 C C . THR B 1 717 ? -18.156 22.625 34.219 1 92.38 717 THR B C 1
ATOM 14033 O O . THR B 1 717 ? -18.969 23.375 33.656 1 92.38 717 THR B O 1
ATOM 14036 N N . GLN B 1 718 ? -16.969 22.984 34.562 1 95.38 718 GLN B N 1
ATOM 14037 C CA . GLN B 1 718 ? -16.391 24.219 34.031 1 95.38 718 GLN B CA 1
ATOM 14038 C C . GLN B 1 718 ? -15.734 23.969 32.656 1 95.38 718 GLN B C 1
ATOM 14040 O O . GLN B 1 718 ? -14.938 23.031 32.5 1 95.38 718 GLN B O 1
ATOM 14045 N N . ASN B 1 719 ? -16.156 24.719 31.609 1 96.81 719 ASN B N 1
ATOM 14046 C CA . ASN B 1 719 ? -15.641 24.609 30.25 1 96.81 719 ASN B CA 1
ATOM 14047 C C . ASN B 1 719 ? -14.75 25.812 29.891 1 96.81 719 ASN B C 1
ATOM 14049 O O . ASN B 1 719 ? -15.219 26.938 29.875 1 96.81 719 ASN B O 1
ATOM 14053 N N . VAL B 1 720 ? -13.5 25.516 29.594 1 98.12 720 VAL B N 1
ATOM 14054 C CA . VAL B 1 720 ? -12.562 26.562 29.25 1 98.12 720 VAL B CA 1
ATOM 14055 C C . VAL B 1 720 ? -12.055 26.359 27.828 1 98.12 720 VAL B C 1
ATOM 14057 O O . VAL B 1 720 ? -11.625 25.25 27.469 1 98.12 720 VAL B O 1
ATOM 14060 N N . PHE B 1 721 ? -12.18 27.344 26.984 1 98.19 721 PHE B N 1
ATOM 14061 C CA . PHE B 1 721 ? -11.703 27.312 25.594 1 98.19 721 PHE B CA 1
ATOM 14062 C C . PHE B 1 721 ? -10.469 28.188 25.438 1 98.19 721 PHE B C 1
ATOM 14064 O O . PHE B 1 721 ? -10.5 29.375 25.766 1 98.19 721 PHE B O 1
ATOM 14071 N N . LEU B 1 722 ? -9.352 27.641 24.953 1 98 722 LEU B N 1
ATOM 14072 C CA . LEU B 1 722 ? -8.102 28.359 24.734 1 98 722 LEU B CA 1
ATOM 14073 C C . LEU B 1 722 ? -7.801 28.5 23.25 1 98 722 LEU B C 1
ATOM 14075 O O . LEU B 1 722 ? -7.809 27.5 22.516 1 98 722 LEU B O 1
ATOM 14079 N N . ALA B 1 723 ? -7.578 29.703 22.719 1 96.81 723 ALA B N 1
ATOM 14080 C CA . ALA B 1 723 ? -7.289 29.922 21.312 1 96.81 723 ALA B CA 1
ATOM 14081 C C . ALA B 1 723 ? -5.977 30.688 21.141 1 96.81 723 ALA B C 1
ATOM 14083 O O . ALA B 1 723 ? -5.809 31.781 21.688 1 96.81 723 ALA B O 1
ATOM 14084 N N . GLY B 1 724 ? -5.031 30.141 20.531 1 95.06 724 GLY B N 1
ATOM 14085 C CA . GLY B 1 724 ? -3.75 30.797 20.312 1 95.06 724 GLY B CA 1
ATOM 14086 C C . GLY B 1 724 ? -3.064 30.359 19.031 1 95.06 724 GLY B C 1
ATOM 14087 O O . GLY B 1 724 ? -3.727 30.078 18.031 1 95.06 724 GLY B O 1
ATOM 14088 N N . ILE B 1 725 ? -1.702 30.531 19 1 92.12 725 ILE B N 1
ATOM 14089 C CA . ILE B 1 725 ? -0.874 30.219 17.844 1 92.12 725 ILE B CA 1
ATOM 14090 C C . ILE B 1 725 ? 0.054 29.047 18.188 1 92.12 725 ILE B C 1
ATOM 14092 O O . ILE B 1 725 ? 0.589 28.984 19.297 1 92.12 725 ILE B O 1
ATOM 14096 N N . GLY B 1 726 ? 0.151 28.188 17.219 1 87.75 726 GLY B N 1
ATOM 14097 C CA . GLY B 1 726 ? 1.04 27.047 17.422 1 87.75 726 GLY B CA 1
ATOM 14098 C C . GLY B 1 726 ? 2.463 27.453 17.766 1 87.75 726 GLY B C 1
ATOM 14099 O O . GLY B 1 726 ? 2.99 28.422 17.188 1 87.75 726 GLY B O 1
ATOM 14100 N N . GLY B 1 727 ? 3.049 26.828 18.703 1 81.06 727 GLY B N 1
ATOM 14101 C CA . GLY B 1 727 ? 4.43 27.062 19.094 1 81.06 727 GLY B CA 1
ATOM 14102 C C . GLY B 1 727 ? 4.57 28.094 20.203 1 81.06 727 GLY B C 1
ATOM 14103 O O . GLY B 1 727 ? 5.676 28.359 20.672 1 81.06 727 GLY B O 1
ATOM 14104 N N . THR B 1 728 ? 3.432 28.641 20.641 1 86.94 728 THR B N 1
ATOM 14105 C CA . THR B 1 728 ? 3.494 29.688 21.641 1 86.94 728 THR B CA 1
ATOM 14106 C C . THR B 1 728 ? 3.154 29.125 23.031 1 86.94 728 THR B C 1
ATOM 14108 O O . THR B 1 728 ? 3.031 29.891 23.984 1 86.94 728 THR B O 1
ATOM 14111 N N . GLY B 1 729 ? 2.922 27.844 23.078 1 88.38 729 GLY B N 1
ATOM 14112 C CA . GLY B 1 729 ? 2.805 27.203 24.375 1 88.38 729 GLY B CA 1
ATOM 14113 C C . GLY B 1 729 ? 1.367 26.984 24.812 1 88.38 729 GLY B C 1
ATOM 14114 O O . GLY B 1 729 ? 1.095 26.766 25.984 1 88.38 729 GLY B O 1
ATOM 14115 N N . ILE B 1 730 ? 0.42 26.953 23.922 1 93.06 730 ILE B N 1
ATOM 14116 C CA . ILE B 1 730 ? -0.989 26.766 24.25 1 93.06 730 ILE B CA 1
ATOM 14117 C C . ILE B 1 730 ? -1.217 25.375 24.812 1 93.06 730 ILE B C 1
ATOM 14119 O O . ILE B 1 730 ? -1.921 25.203 25.812 1 93.06 730 ILE B O 1
ATOM 14123 N N . VAL B 1 731 ? -0.622 24.406 24.188 1 91.75 731 VAL B N 1
ATOM 14124 C CA . VAL B 1 731 ? -0.764 23.016 24.609 1 91.75 731 VAL B CA 1
ATOM 14125 C C . VAL B 1 731 ? -0.173 22.828 26 1 91.75 731 VAL B C 1
ATOM 14127 O O . VAL B 1 731 ? -0.745 22.141 26.844 1 91.75 731 VAL B O 1
ATOM 14130 N N . THR B 1 732 ? 0.896 23.5 26.281 1 92.12 732 THR B N 1
ATOM 14131 C CA . THR B 1 732 ? 1.549 23.422 27.578 1 92.12 732 THR B CA 1
ATOM 14132 C C . THR B 1 732 ? 0.661 24.031 28.656 1 92.12 732 THR B C 1
ATOM 14134 O O . THR B 1 732 ? 0.513 23.469 29.75 1 92.12 732 THR B O 1
ATOM 14137 N N . VAL B 1 733 ? 0.103 25.125 28.391 1 96.38 733 VAL B N 1
ATOM 14138 C CA . VAL B 1 733 ? -0.777 25.797 29.344 1 96.38 733 VAL B CA 1
ATOM 14139 C C . VAL B 1 733 ? -1.961 24.891 29.672 1 96.38 733 VAL B C 1
ATOM 14141 O O . VAL B 1 733 ? -2.338 24.75 30.844 1 96.38 733 VAL B O 1
ATOM 14144 N N . ASN B 1 734 ? -2.521 24.328 28.594 1 96.75 734 ASN B N 1
ATOM 14145 C CA . ASN B 1 734 ? -3.652 23.422 28.781 1 96.75 734 ASN B CA 1
ATOM 14146 C C . ASN B 1 734 ? -3.281 22.25 29.688 1 96.75 734 ASN B C 1
ATOM 14148 O O . ASN B 1 734 ? -4.062 21.844 30.547 1 96.75 734 ASN B O 1
ATOM 14152 N N . GLN B 1 735 ? -2.131 21.719 29.531 1 94.69 735 GLN B N 1
ATOM 14153 C CA . GLN B 1 735 ? -1.655 20.594 30.328 1 94.69 735 GLN B CA 1
ATOM 14154 C C . GLN B 1 735 ? -1.426 21.016 31.781 1 94.69 735 GLN B C 1
ATOM 14156 O O . GLN B 1 735 ? -1.716 20.25 32.719 1 94.69 735 GLN B O 1
ATOM 14161 N N . VAL B 1 736 ? -0.86 22.156 31.969 1 96.19 736 VAL B N 1
ATOM 14162 C CA . VAL B 1 736 ? -0.615 22.656 33.312 1 96.19 736 VAL B CA 1
ATOM 14163 C C . VAL B 1 736 ? -1.94 22.844 34.062 1 96.19 736 VAL B C 1
ATOM 14165 O O . VAL B 1 736 ? -2.074 22.453 35.219 1 96.19 736 VAL B O 1
ATOM 14168 N N . LEU B 1 737 ? -2.885 23.422 33.344 1 97.75 737 LEU B N 1
ATOM 14169 C CA . LEU B 1 737 ? -4.184 23.656 33.969 1 97.75 737 LEU B CA 1
ATOM 14170 C C . LEU B 1 737 ? -4.887 22.328 34.281 1 97.75 737 LEU B C 1
ATOM 14172 O O . LEU B 1 737 ? -5.559 22.203 35.281 1 97.75 737 LEU B O 1
ATOM 14176 N N . ALA B 1 738 ? -4.777 21.359 33.344 1 97 738 ALA B N 1
ATOM 14177 C CA . ALA B 1 738 ? -5.352 20.047 33.562 1 97 738 ALA B CA 1
ATOM 14178 C C . ALA B 1 738 ? -4.719 19.375 34.781 1 97 738 ALA B C 1
ATOM 14180 O O . ALA B 1 738 ? -5.41 18.734 35.594 1 97 738 ALA B O 1
ATOM 14181 N N . THR B 1 739 ? -3.449 19.516 34.938 1 95.31 739 THR B N 1
ATOM 14182 C CA . THR B 1 739 ? -2.742 18.969 36.094 1 95.31 739 THR B CA 1
ATOM 14183 C C . THR B 1 739 ? -3.197 19.672 37.375 1 95.31 739 THR B C 1
ATOM 14185 O O . THR B 1 739 ? -3.365 19.031 38.406 1 95.31 739 THR B O 1
ATOM 14188 N N . ALA B 1 740 ? -3.346 20.984 37.281 1 96.81 740 ALA B N 1
ATOM 14189 C CA . ALA B 1 740 ? -3.844 21.734 38.438 1 96.81 740 ALA B CA 1
ATOM 14190 C C . ALA B 1 740 ? -5.207 21.219 38.875 1 96.81 740 ALA B C 1
ATOM 14192 O O . ALA B 1 740 ? -5.469 21.094 40.094 1 96.81 740 ALA B O 1
ATOM 14193 N N . ALA B 1 741 ? -6.07 20.969 37.906 1 96.44 741 ALA B N 1
ATOM 14194 C CA . ALA B 1 741 ? -7.395 20.438 38.219 1 96.44 741 ALA B CA 1
ATOM 14195 C C . ALA B 1 741 ? -7.289 19.078 38.938 1 96.44 741 ALA B C 1
ATOM 14197 O O . ALA B 1 741 ? -7.992 18.828 39.906 1 96.44 741 ALA B O 1
ATOM 14198 N N . LEU B 1 742 ? -6.453 18.203 38.375 1 94.06 742 LEU B N 1
ATOM 14199 C CA . LEU B 1 742 ? -6.238 16.891 39 1 94.06 742 LEU B CA 1
ATOM 14200 C C . LEU B 1 742 ? -5.758 17.016 40.438 1 94.06 742 LEU B C 1
ATOM 14202 O O . LEU B 1 742 ? -6.258 16.328 41.312 1 94.06 742 LEU B O 1
ATOM 14206 N N . ARG B 1 743 ? -4.773 17.922 40.656 1 93.81 743 ARG B N 1
ATOM 14207 C CA . ARG B 1 743 ? -4.172 18.109 41.969 1 93.81 743 ARG B CA 1
ATOM 14208 C C . ARG B 1 743 ? -5.172 18.719 42.938 1 93.81 743 ARG B C 1
ATOM 14210 O O . ARG B 1 743 ? -5.059 18.531 44.156 1 93.81 743 ARG B O 1
ATOM 14217 N N . ALA B 1 744 ? -6.156 19.422 42.438 1 94.12 744 ALA B N 1
ATOM 14218 C CA . ALA B 1 744 ? -7.211 20.016 43.25 1 94.12 744 ALA B CA 1
ATOM 14219 C C . ALA B 1 744 ? -8.281 18.984 43.594 1 94.12 744 ALA B C 1
ATOM 14221 O O . ALA B 1 744 ? -9.258 19.297 44.281 1 94.12 744 ALA B O 1
ATOM 14222 N N . GLY B 1 745 ? -8.125 17.75 43.031 1 90.88 745 GLY B N 1
ATOM 14223 C CA . GLY B 1 745 ? -9.062 16.672 43.344 1 90.88 745 GLY B CA 1
ATOM 14224 C C . GLY B 1 745 ? -10.258 16.656 42.406 1 90.88 745 GLY B C 1
ATOM 14225 O O . GLY B 1 745 ? -11.273 16.016 42.719 1 90.88 745 GLY B O 1
ATOM 14226 N N . LEU B 1 746 ? -10.164 17.359 41.344 1 93.88 746 LEU B N 1
ATOM 14227 C CA . LEU B 1 746 ? -11.258 17.422 40.375 1 93.88 746 LEU B CA 1
ATOM 14228 C C . LEU B 1 746 ? -11.078 16.391 39.281 1 93.88 746 LEU B C 1
ATOM 14230 O O . LEU B 1 746 ? -9.961 15.93 39.031 1 93.88 746 LEU B O 1
ATOM 14234 N N . GLU B 1 747 ? -12.234 16.047 38.625 1 92.5 747 GLU B N 1
ATOM 14235 C CA . GLU B 1 747 ? -12.172 15.297 37.375 1 92.5 747 GLU B CA 1
ATOM 14236 C C . GLU B 1 747 ? -11.859 16.219 36.188 1 92.5 747 GLU B C 1
ATOM 14238 O O . GLU B 1 747 ? -12.359 17.344 36.125 1 92.5 747 GLU B O 1
ATOM 14243 N N . VAL B 1 748 ? -10.977 15.758 35.406 1 95 748 VAL B N 1
ATOM 14244 C CA . VAL B 1 748 ? -10.57 16.672 34.344 1 95 748 VAL B CA 1
ATOM 14245 C C . VAL B 1 748 ? -10.461 15.906 33.031 1 95 748 VAL B C 1
ATOM 14247 O O . VAL B 1 748 ? -10.07 14.734 33 1 95 748 VAL B O 1
ATOM 14250 N N . GLU B 1 749 ? -10.898 16.5 31.875 1 95.44 749 GLU B N 1
ATOM 14251 C CA . GLU B 1 749 ? -10.68 16.109 30.484 1 95.44 749 GLU B CA 1
ATOM 14252 C C . GLU B 1 749 ? -10.219 17.281 29.641 1 95.44 749 GLU B C 1
ATOM 14254 O O . GLU B 1 749 ? -10.625 18.422 29.875 1 95.44 749 GLU B O 1
ATOM 14259 N N . SER B 1 750 ? -9.328 17.016 28.75 1 95.94 750 SER B N 1
ATOM 14260 C CA . SER B 1 750 ? -8.844 18.094 27.891 1 95.94 750 SER B CA 1
ATOM 14261 C C . SER B 1 750 ? -8.641 17.609 26.453 1 95.94 750 SER B C 1
ATOM 14263 O O . SER B 1 750 ? -8.633 16.406 26.203 1 95.94 750 SER B O 1
ATOM 14265 N N . LEU B 1 751 ? -8.547 18.5 25.469 1 96.19 751 LEU B N 1
ATOM 14266 C CA . LEU B 1 751 ? -8.32 18.219 24.047 1 96.19 751 LEU B CA 1
ATOM 14267 C C . LEU B 1 751 ? -7.504 19.328 23.391 1 96.19 751 LEU B C 1
ATOM 14269 O O . LEU B 1 751 ? -7.836 20.5 23.531 1 96.19 751 LEU B O 1
ATOM 14273 N N . ASP B 1 752 ? -6.406 18.953 22.781 1 93.44 752 ASP B N 1
ATOM 14274 C CA . ASP B 1 752 ? -5.605 19.891 22 1 93.44 752 ASP B CA 1
ATOM 14275 C C . ASP B 1 752 ? -5.793 19.656 20.5 1 93.44 752 ASP B C 1
ATOM 14277 O O . ASP B 1 752 ? -5.668 18.531 20.031 1 93.44 752 ASP B O 1
ATOM 14281 N N . GLN B 1 753 ? -6.094 20.656 19.797 1 89.06 753 GLN B N 1
ATOM 14282 C CA . GLN B 1 753 ? -6.195 20.594 18.344 1 89.06 753 GLN B CA 1
ATOM 14283 C C . GLN B 1 753 ? -5.094 21.406 17.688 1 89.06 753 GLN B C 1
ATOM 14285 O O . GLN B 1 753 ? -5.273 22.609 17.406 1 89.06 753 GLN B O 1
ATOM 14290 N N . ILE B 1 754 ? -4.02 20.828 17.344 1 77.44 754 ILE B N 1
ATOM 14291 C CA . ILE B 1 754 ? -2.799 21.484 16.891 1 77.44 754 ILE B CA 1
ATOM 14292 C C . ILE B 1 754 ? -2.832 21.656 15.375 1 77.44 754 ILE B C 1
ATOM 14294 O O . ILE B 1 754 ? -2.244 22.594 14.836 1 77.44 754 ILE B O 1
ATOM 14298 N N . GLY B 1 755 ? -3.637 20.938 14.625 1 68.31 755 GLY B N 1
ATOM 14299 C CA . GLY B 1 755 ? -3.689 21.062 13.18 1 68.31 755 GLY B CA 1
ATOM 14300 C C . GLY B 1 755 ? -2.377 20.703 12.5 1 68.31 755 GLY B C 1
ATOM 14301 O O . GLY B 1 755 ? -1.692 19.766 12.914 1 68.31 755 GLY B O 1
ATOM 14302 N N . LEU B 1 756 ? -1.965 21.375 11.203 1 66.56 756 LEU B N 1
ATOM 14303 C CA . LEU B 1 756 ? -0.837 21.047 10.336 1 66.56 756 LEU B CA 1
ATOM 14304 C C . LEU B 1 756 ? 0.445 21.688 10.844 1 66.56 756 LEU B C 1
ATOM 14306 O O . LEU B 1 756 ? 1.545 21.281 10.469 1 66.56 756 LEU B O 1
ATOM 14310 N N . SER B 1 757 ? 0.285 22.812 11.5 1 61.97 757 SER B N 1
ATOM 14311 C CA . SER B 1 757 ? 1.538 23.516 11.75 1 61.97 757 SER B CA 1
ATOM 14312 C C . SER B 1 757 ? 1.779 23.688 13.25 1 61.97 757 SER B C 1
ATOM 14314 O O . SER B 1 757 ? 0.913 24.188 13.969 1 61.97 757 SER B O 1
ATOM 14316 N N . GLN B 1 758 ? 2.902 23.188 13.383 1 58.81 758 GLN B N 1
ATOM 14317 C CA . GLN B 1 758 ? 3.381 23.359 14.75 1 58.81 758 GLN B CA 1
ATOM 14318 C C . GLN B 1 758 ? 3.635 24.828 15.078 1 58.81 758 GLN B C 1
ATOM 14320 O O . GLN B 1 758 ? 3.518 25.234 16.234 1 58.81 758 GLN B O 1
ATOM 14325 N N . LYS B 1 759 ? 3.836 25.484 13.844 1 66.19 759 LYS B N 1
ATOM 14326 C CA . LYS B 1 759 ? 4.129 26.891 14.125 1 66.19 759 LYS B CA 1
ATOM 14327 C C . LYS B 1 759 ? 3.309 27.812 13.219 1 66.19 759 LYS B C 1
ATOM 14329 O O . LYS B 1 759 ? 2.971 27.438 12.094 1 66.19 759 LYS B O 1
ATOM 14334 N N . ALA B 1 760 ? 2.736 28.859 13.633 1 76.31 760 ALA B N 1
ATOM 14335 C CA . ALA B 1 760 ? 2.123 30 12.953 1 76.31 760 ALA B CA 1
ATOM 14336 C C . ALA B 1 760 ? 0.637 29.75 12.703 1 76.31 760 ALA B C 1
ATOM 14338 O O . ALA B 1 760 ? -0.124 30.703 12.469 1 76.31 760 ALA B O 1
ATOM 14339 N N . GLY B 1 761 ? 0.276 28.516 12.766 1 85.06 761 GLY B N 1
ATOM 14340 C CA . GLY B 1 761 ? -1.133 28.234 12.539 1 85.06 761 GLY B CA 1
ATOM 14341 C C . GLY B 1 761 ? -1.967 28.297 13.805 1 85.06 761 GLY B C 1
ATOM 14342 O O . GLY B 1 761 ? -1.424 28.391 14.906 1 85.06 761 GLY B O 1
ATOM 14343 N N . PRO B 1 762 ? -3.256 28.359 13.609 1 90.75 762 PRO B N 1
ATOM 14344 C CA . PRO B 1 762 ? -4.145 28.375 14.773 1 90.75 762 PRO B CA 1
ATOM 14345 C C . PRO B 1 762 ? -4.098 27.094 15.586 1 90.75 762 PRO B C 1
ATOM 14347 O O . PRO B 1 762 ? -4.031 26 15.008 1 90.75 762 PRO B O 1
ATOM 14350 N N . VAL B 1 763 ? -4.016 27.172 16.875 1 92.62 763 VAL B N 1
ATOM 14351 C CA . VAL B 1 763 ? -4.125 26.062 17.812 1 92.62 763 VAL B CA 1
ATOM 14352 C C . VAL B 1 763 ? -5.207 26.359 18.859 1 92.62 763 VAL B C 1
ATOM 14354 O O . VAL B 1 763 ? -5.281 27.469 19.375 1 92.62 763 VAL B O 1
ATOM 14357 N N . VAL B 1 764 ? -6.055 25.422 19.062 1 94.94 764 VAL B N 1
ATOM 14358 C CA . VAL B 1 764 ? -7.094 25.609 20.078 1 94.94 764 VAL B CA 1
ATOM 14359 C C . VAL B 1 764 ? -7.094 24.438 21.047 1 94.94 764 VAL B C 1
ATOM 14361 O O . VAL B 1 764 ? -6.711 23.312 20.688 1 94.94 764 VAL B O 1
ATOM 14364 N N . SER B 1 765 ? -7.43 24.688 22.266 1 96.94 765 SER B N 1
ATOM 14365 C CA . SER B 1 765 ? -7.504 23.656 23.297 1 96.94 765 SER B CA 1
ATOM 14366 C C . SER B 1 765 ? -8.82 23.75 24.062 1 96.94 765 SER B C 1
ATOM 14368 O O . SER B 1 765 ? -9.398 24.828 24.203 1 96.94 765 SER B O 1
ATOM 14370 N N . HIS B 1 766 ? -9.336 22.609 24.469 1 97.62 766 HIS B N 1
ATOM 14371 C CA . HIS B 1 766 ? -10.508 22.453 25.328 1 97.62 766 HIS B CA 1
ATOM 14372 C C . HIS B 1 766 ? -10.133 21.906 26.688 1 97.62 766 HIS B C 1
ATOM 14374 O O . HIS B 1 766 ? -9.32 20.984 26.797 1 97.62 766 HIS B O 1
ATOM 14380 N N . LEU B 1 767 ? -10.578 22.516 27.688 1 97.81 767 LEU B N 1
ATOM 14381 C CA . LEU B 1 767 ? -10.375 22.062 29.062 1 97.81 767 LEU B CA 1
ATOM 14382 C C . LEU B 1 767 ? -11.695 21.984 29.812 1 97.81 767 LEU B C 1
ATOM 14384 O O . LEU B 1 767 ? -12.414 22.984 29.906 1 97.81 767 LEU B O 1
ATOM 14388 N N . ARG B 1 768 ? -12 20.844 30.312 1 97.12 768 ARG B N 1
ATOM 14389 C CA . ARG B 1 768 ? -13.227 20.625 31.078 1 97.12 768 ARG B CA 1
ATOM 14390 C C . ARG B 1 768 ? -12.93 19.969 32.406 1 97.12 768 ARG B C 1
ATOM 14392 O O . ARG B 1 768 ? -12.172 19 32.5 1 97.12 768 ARG B O 1
ATOM 14399 N N . PHE B 1 769 ? -13.406 20.453 33.531 1 96.12 769 PHE B N 1
ATOM 14400 C CA . PHE B 1 769 ? -13.188 19.844 34.844 1 96.12 769 PHE B CA 1
ATOM 14401 C C . PHE B 1 769 ? -14.398 20.047 35.75 1 96.12 769 PHE B C 1
ATOM 14403 O O . PHE B 1 769 ? -15.188 20.969 35.531 1 96.12 769 PHE B O 1
ATOM 14410 N N . SER B 1 770 ? -14.586 19.203 36.688 1 94.81 770 SER B N 1
ATOM 14411 C CA . SER B 1 770 ? -15.75 19.172 37.562 1 94.81 770 SER B CA 1
ATOM 14412 C C . SER B 1 770 ? -15.422 18.516 38.906 1 94.81 770 SER B C 1
ATOM 14414 O O . SER B 1 770 ? -14.445 17.766 39 1 94.81 770 SER B O 1
ATOM 14416 N N . SER B 1 771 ? -16.219 18.875 39.906 1 91.44 771 SER B N 1
ATOM 14417 C CA . SER B 1 771 ? -16.078 18.234 41.219 1 91.44 771 SER B CA 1
ATOM 14418 C C . SER B 1 771 ? -16.75 16.875 41.219 1 91.44 771 SER B C 1
ATOM 14420 O O . SER B 1 771 ? -16.5 16.062 42.125 1 91.44 771 SER B O 1
ATOM 14422 N N . SER B 1 772 ? -17.547 16.688 40.312 1 86.75 772 SER B N 1
ATOM 14423 C CA . SER B 1 772 ? -18.25 15.414 40.156 1 86.75 772 SER B CA 1
ATOM 14424 C C . SER B 1 772 ? -17.922 14.773 38.812 1 86.75 772 SER B C 1
ATOM 14426 O O . SER B 1 772 ? -16.938 15.133 38.188 1 86.75 772 SER B O 1
ATOM 14428 N N . ALA B 1 773 ? -18.797 13.828 38.5 1 82.31 773 ALA B N 1
ATOM 14429 C CA . ALA B 1 773 ? -18.578 13.148 37.219 1 82.31 773 ALA B CA 1
ATOM 14430 C C . ALA B 1 773 ? -18.688 14.125 36.062 1 82.31 773 ALA B C 1
ATOM 14432 O O . ALA B 1 773 ? -19.578 14.969 36.031 1 82.31 773 ALA B O 1
ATOM 14433 N N . LEU B 1 774 ? -17.719 14.047 35.156 1 83.06 774 LEU B N 1
ATOM 14434 C CA . LEU B 1 774 ? -17.672 14.938 34 1 83.06 774 LEU B CA 1
ATOM 14435 C C . LEU B 1 774 ? -18.734 14.57 33 1 83.06 774 LEU B C 1
ATOM 14437 O O . LEU B 1 774 ? -19.141 13.406 32.906 1 83.06 774 LEU B O 1
ATOM 14441 N N . GLU B 1 775 ? -19.094 15.562 32.312 1 82.44 775 GLU B N 1
ATOM 14442 C CA . GLU B 1 775 ? -19.891 15.312 31.109 1 82.44 775 GLU B CA 1
ATOM 14443 C C . GLU B 1 775 ? -19.094 14.523 30.078 1 82.44 775 GLU B C 1
ATOM 14445 O O . GLU B 1 775 ? -17.859 14.5 30.125 1 82.44 775 GLU B O 1
ATOM 14450 N N . PRO B 1 776 ? -19.766 13.875 29.188 1 82.62 776 PRO B N 1
ATOM 14451 C CA . PRO B 1 776 ? -19.172 12.758 28.438 1 82.62 776 PRO B CA 1
ATOM 14452 C C . PRO B 1 776 ? -18.141 13.211 27.422 1 82.62 776 PRO B C 1
ATOM 14454 O O . PRO B 1 776 ? -17.125 12.523 27.203 1 82.62 776 PRO B O 1
ATOM 14457 N N . SER B 1 777 ? -18.266 14.32 26.688 1 88.81 777 SER B N 1
ATOM 14458 C CA . SER B 1 777 ? -17.375 14.719 25.594 1 88.81 777 SER B CA 1
ATOM 14459 C C . SER B 1 777 ? -16.219 15.562 26.125 1 88.81 777 SER B C 1
ATOM 14461 O O . SER B 1 777 ? -16.391 16.375 27.031 1 88.81 777 SER B O 1
ATOM 14463 N N . ASN B 1 778 ? -15.023 15.266 25.562 1 91.81 778 ASN B N 1
ATOM 14464 C CA . ASN B 1 778 ? -13.891 16.094 25.953 1 91.81 778 ASN B CA 1
ATOM 14465 C C . ASN B 1 778 ? -13.82 17.375 25.125 1 91.81 778 ASN B C 1
ATOM 14467 O O . ASN B 1 778 ? -12.922 18.203 25.328 1 91.81 778 ASN B O 1
ATOM 14471 N N . ARG B 1 779 ? -14.727 17.531 24.219 1 93.31 779 ARG B N 1
ATOM 14472 C CA . ARG B 1 779 ? -14.836 18.719 23.391 1 93.31 779 ARG B CA 1
ATOM 14473 C C . ARG B 1 779 ? -15.992 19.609 23.859 1 93.31 779 ARG B C 1
ATOM 14475 O O . ARG B 1 779 ? -17.062 19.094 24.203 1 93.31 779 ARG B O 1
ATOM 14482 N N . LEU B 1 780 ? -15.789 20.875 23.844 1 94.56 780 LEU B N 1
ATOM 14483 C CA . LEU B 1 780 ? -16.875 21.812 24.156 1 94.56 780 LEU B CA 1
ATOM 14484 C C . LEU B 1 780 ? -17.922 21.797 23.047 1 94.56 780 LEU B C 1
ATOM 14486 O O . LEU B 1 780 ? -17.625 21.453 21.906 1 94.56 780 LEU B O 1
ATOM 14490 N N . THR B 1 781 ? -19.109 22.125 23.406 1 92.94 781 THR B N 1
ATOM 14491 C CA . THR B 1 781 ? -20.188 22.328 22.453 1 92.94 781 THR B CA 1
ATOM 14492 C C . THR B 1 781 ? -20.406 23.812 22.203 1 92.94 781 THR B C 1
ATOM 14494 O O . THR B 1 781 ? -20.047 24.656 23.031 1 92.94 781 THR B O 1
ATOM 14497 N N . PRO B 1 782 ? -20.953 24.156 21.109 1 91.69 782 PRO B N 1
ATOM 14498 C CA . PRO B 1 782 ? -21.219 25.562 20.828 1 91.69 782 PRO B CA 1
ATOM 14499 C C . PRO B 1 782 ? -22.016 26.25 21.938 1 91.69 782 PRO B C 1
ATOM 14501 O O . PRO B 1 782 ? -23 25.688 22.438 1 91.69 782 PRO B O 1
ATOM 14504 N N . GLY B 1 783 ? -21.5 27.375 22.359 1 92.19 783 GLY B N 1
ATOM 14505 C CA . GLY B 1 783 ? -22.203 28.188 23.359 1 92.19 783 GLY B CA 1
ATOM 14506 C C . GLY B 1 783 ? -21.969 27.719 24.781 1 92.19 783 GLY B C 1
ATOM 14507 O O . GLY B 1 783 ? -22.594 28.219 25.719 1 92.19 783 GLY B O 1
ATOM 14508 N N . SER B 1 784 ? -21.047 26.844 24.953 1 93.31 784 SER B N 1
ATOM 14509 C CA . SER B 1 784 ? -20.938 26.219 26.266 1 93.31 784 SER B CA 1
ATOM 14510 C C . SER B 1 784 ? -19.734 26.75 27.031 1 93.31 784 SER B C 1
ATOM 14512 O O . SER B 1 784 ? -19.562 26.453 28.219 1 93.31 784 SER B O 1
ATOM 14514 N N . ALA B 1 785 ? -18.922 27.594 26.484 1 97 785 ALA B N 1
ATOM 14515 C CA . ALA B 1 785 ? -17.703 28.047 27.141 1 97 785 ALA B CA 1
ATOM 14516 C C . ALA B 1 785 ? -18.031 28.953 28.328 1 97 785 ALA B C 1
ATOM 14518 O O . ALA B 1 785 ? -18.797 29.922 28.203 1 97 785 ALA B O 1
ATOM 14519 N N . ASP B 1 786 ? -17.484 28.594 29.484 1 97 786 ASP B N 1
ATOM 14520 C CA . ASP B 1 786 ? -17.547 29.469 30.641 1 97 786 ASP B CA 1
ATOM 14521 C C . ASP B 1 786 ? -16.484 30.562 30.578 1 97 786 ASP B C 1
ATOM 14523 O O . ASP B 1 786 ? -16.672 31.656 31.109 1 97 786 ASP B O 1
ATOM 14527 N N . CYS B 1 787 ? -15.461 30.172 29.969 1 98.25 787 CYS B N 1
ATOM 14528 C CA . CYS B 1 787 ? -14.336 31.094 29.828 1 98.25 787 CYS B CA 1
ATOM 14529 C C . CYS B 1 787 ? -13.641 30.922 28.484 1 98.25 787 CYS B C 1
ATOM 14531 O O . CYS B 1 787 ? -13.461 29.781 28.016 1 98.25 787 CYS B O 1
ATOM 14533 N N . ILE B 1 788 ? -13.383 31.969 27.781 1 98.62 788 ILE B N 1
ATOM 14534 C CA . ILE B 1 788 ? -12.547 31.969 26.594 1 98.62 788 ILE B CA 1
ATOM 14535 C C . ILE B 1 788 ? -11.273 32.781 26.859 1 98.62 788 ILE B C 1
ATOM 14537 O O . ILE B 1 788 ? -11.344 33.969 27.203 1 98.62 788 ILE B O 1
ATOM 14541 N N . VAL B 1 789 ? -10.156 32.125 26.766 1 98.69 789 VAL B N 1
ATOM 14542 C CA . VAL B 1 789 ? -8.883 32.812 26.844 1 98.69 789 VAL B CA 1
ATOM 14543 C C . VAL B 1 789 ? -8.305 32.969 25.438 1 98.69 789 VAL B C 1
ATOM 14545 O O . VAL B 1 789 ? -7.879 31.984 24.828 1 98.69 789 VAL B O 1
ATOM 14548 N N . ALA B 1 790 ? -8.281 34.188 24.953 1 98.44 790 ALA B N 1
ATOM 14549 C CA . ALA B 1 790 ? -7.777 34.469 23.609 1 98.44 790 ALA B CA 1
ATOM 14550 C C . ALA B 1 790 ? -6.324 34.938 23.656 1 98.44 790 ALA B C 1
ATOM 14552 O O . ALA B 1 790 ? -6.043 36.125 23.766 1 98.44 790 ALA B O 1
ATOM 14553 N N . PHE B 1 791 ? -5.445 33.969 23.484 1 97.31 791 PHE B N 1
ATOM 14554 C CA . PHE B 1 791 ? -4.027 34.312 23.406 1 97.31 791 PHE B CA 1
ATOM 14555 C C . PHE B 1 791 ? -3.723 35.062 22.109 1 97.31 791 PHE B C 1
ATOM 14557 O O . PHE B 1 791 ? -2.75 35.812 22.031 1 97.31 791 PHE B O 1
ATOM 14564 N N . ASP B 1 792 ? -4.477 34.781 21.094 1 95.5 792 ASP B N 1
ATOM 14565 C CA . ASP B 1 792 ? -4.461 35.438 19.797 1 95.5 792 ASP B CA 1
ATOM 14566 C C . ASP B 1 792 ? -5.875 35.844 19.359 1 95.5 792 ASP B C 1
ATOM 14568 O O . ASP B 1 792 ? -6.73 34.969 19.188 1 95.5 792 ASP B O 1
ATOM 14572 N N . LEU B 1 793 ? -6.047 37.062 19.188 1 95.5 793 LEU B N 1
ATOM 14573 C CA . LEU B 1 793 ? -7.379 37.594 18.906 1 95.5 793 LEU B CA 1
ATOM 14574 C C . LEU B 1 793 ? -7.871 37.125 17.531 1 95.5 793 LEU B C 1
ATOM 14576 O O . LEU B 1 793 ? -9.062 36.875 17.359 1 95.5 793 LEU B O 1
ATOM 14580 N N . LEU B 1 794 ? -6.973 37.094 16.578 1 93.75 794 LEU B N 1
ATOM 14581 C CA . LEU B 1 794 ? -7.359 36.656 15.242 1 93.75 794 LEU B CA 1
ATOM 14582 C C . LEU B 1 794 ? -7.887 35.219 15.25 1 93.75 794 LEU B C 1
ATOM 14584 O O . LEU B 1 794 ? -8.883 34.938 14.594 1 93.75 794 LEU B O 1
ATOM 14588 N N . THR B 1 795 ? -7.262 34.312 15.961 1 94.19 795 THR B N 1
ATOM 14589 C CA . THR B 1 795 ? -7.699 32.906 16.078 1 94.19 795 THR B CA 1
ATOM 14590 C C . THR B 1 795 ? -9.016 32.812 16.844 1 94.19 795 THR B C 1
ATOM 14592 O O . THR B 1 795 ? -9.93 32.094 16.422 1 94.19 795 THR B O 1
ATOM 14595 N N . ALA B 1 796 ? -9.133 33.531 17.891 1 96.44 796 ALA B N 1
ATOM 14596 C CA . ALA B 1 796 ? -10.297 33.438 18.766 1 96.44 796 ALA B CA 1
ATOM 14597 C C . ALA B 1 796 ? -11.555 33.938 18.062 1 96.44 796 ALA B C 1
ATOM 14599 O O . ALA B 1 796 ? -12.664 33.469 18.344 1 96.44 796 ALA B O 1
ATOM 14600 N N . THR B 1 797 ? -11.359 34.906 17.109 1 95 797 THR B N 1
ATOM 14601 C CA . THR B 1 797 ? -12.523 35.562 16.531 1 95 797 THR B CA 1
ATOM 14602 C C . THR B 1 797 ? -12.914 34.875 15.211 1 95 797 THR B C 1
ATOM 14604 O O . THR B 1 797 ? -13.781 35.375 14.484 1 95 797 THR B O 1
ATOM 14607 N N . ASP B 1 798 ? -12.18 33.906 14.867 1 92.5 798 ASP B N 1
ATOM 14608 C CA . ASP B 1 798 ? -12.688 33.062 13.773 1 92.5 798 ASP B CA 1
ATOM 14609 C C . ASP B 1 798 ? -14.086 32.562 14.078 1 92.5 798 ASP B C 1
ATOM 14611 O O . ASP B 1 798 ? -14.383 32.188 15.219 1 92.5 798 ASP B O 1
ATOM 14615 N N . ASN B 1 799 ? -14.945 32.5 13.094 1 90.31 799 ASN B N 1
ATOM 14616 C CA . ASN B 1 799 ? -16.344 32.156 13.305 1 90.31 799 ASN B CA 1
ATOM 14617 C C . ASN B 1 799 ? -16.5 30.828 14.039 1 90.31 799 ASN B C 1
ATOM 14619 O O . ASN B 1 799 ? -17.312 30.703 14.961 1 90.31 799 ASN B O 1
ATOM 14623 N N . LYS B 1 800 ? -15.758 29.875 13.664 1 88.75 800 LYS B N 1
ATOM 14624 C CA . LYS B 1 800 ? -15.883 28.547 14.266 1 88.75 800 LYS B CA 1
ATOM 14625 C C . LYS B 1 800 ? -15.516 28.578 15.75 1 88.75 800 LYS B C 1
ATOM 14627 O O . LYS B 1 800 ? -16.062 27.828 16.547 1 88.75 800 LYS B O 1
ATOM 14632 N N . ASN B 1 801 ? -14.602 29.422 16.141 1 94.19 801 ASN B N 1
ATOM 14633 C CA . ASN B 1 801 ? -14.172 29.5 17.531 1 94.19 801 ASN B CA 1
ATOM 14634 C C . ASN B 1 801 ? -15.102 30.391 18.344 1 94.19 801 ASN B C 1
ATOM 14636 O O . ASN B 1 801 ? -15.305 30.141 19.547 1 94.19 801 ASN B O 1
ATOM 14640 N N . LEU B 1 802 ? -15.68 31.438 17.703 1 94.19 802 LEU B N 1
ATOM 14641 C CA . LEU B 1 802 ? -16.641 32.312 18.375 1 94.19 802 LEU B CA 1
ATOM 14642 C C . LEU B 1 802 ? -17.875 31.531 18.781 1 94.19 802 LEU B C 1
ATOM 14644 O O . LEU B 1 802 ? -18.531 31.875 19.781 1 94.19 802 LEU B O 1
ATOM 14648 N N . ASP B 1 803 ? -18.094 30.516 18.062 1 92.31 803 ASP B N 1
ATOM 14649 C CA . ASP B 1 803 ? -19.312 29.734 18.25 1 92.31 803 ASP B CA 1
ATOM 14650 C C . ASP B 1 803 ? -19.344 29.109 19.656 1 92.31 803 ASP B C 1
ATOM 14652 O O . ASP B 1 803 ? -20.406 28.766 20.156 1 92.31 803 ASP B O 1
ATOM 14656 N N . TYR B 1 804 ? -18.281 29 20.344 1 95.44 804 TYR B N 1
ATOM 14657 C CA . TYR B 1 804 ? -18.234 28.391 21.672 1 95.44 804 TYR B CA 1
ATOM 14658 C C . TYR B 1 804 ? -18.688 29.359 22.75 1 95.44 804 TYR B C 1
ATOM 14660 O O . TYR B 1 804 ? -19.016 28.953 23.859 1 95.44 804 TYR B O 1
ATOM 14668 N N . GLY B 1 805 ? -18.734 30.672 22.516 1 95.69 805 GLY B N 1
ATOM 14669 C CA . GLY B 1 805 ? -19.078 31.688 23.484 1 95.69 805 GLY B CA 1
ATOM 14670 C C . GLY B 1 805 ? -20.578 31.875 23.672 1 95.69 805 GLY B C 1
ATOM 14671 O O . GLY B 1 805 ? -21.359 31.5 22.797 1 95.69 805 GLY B O 1
ATOM 14672 N N . ASN B 1 806 ? -20.844 32.375 24.812 1 93.75 806 ASN B N 1
ATOM 14673 C CA . ASN B 1 806 ? -22.219 32.719 25.219 1 93.75 806 ASN B CA 1
ATOM 14674 C C . ASN B 1 806 ? -22.297 34.094 25.844 1 93.75 806 ASN B C 1
ATOM 14676 O O . ASN B 1 806 ? -21.641 34.344 26.859 1 93.75 806 ASN B O 1
ATOM 14680 N N . PRO B 1 807 ? -23.125 35.031 25.297 1 94 807 PRO B N 1
ATOM 14681 C CA . PRO B 1 807 ? -23.172 36.406 25.781 1 94 807 PRO B CA 1
ATOM 14682 C C . PRO B 1 807 ? -23.672 36.5 27.219 1 94 807 PRO B C 1
ATOM 14684 O O . PRO B 1 807 ? -23.438 37.531 27.891 1 94 807 PRO B O 1
ATOM 14687 N N . GLU B 1 808 ? -24.281 35.5 27.734 1 93.62 808 GLU B N 1
ATOM 14688 C CA . GLU B 1 808 ? -24.891 35.594 29.062 1 93.62 808 GLU B CA 1
ATOM 14689 C C . GLU B 1 808 ? -23.938 35.062 30.125 1 93.62 808 GLU B C 1
ATOM 14691 O O . GLU B 1 808 ? -24.047 35.406 31.297 1 93.62 808 GLU B O 1
ATOM 14696 N N . LYS B 1 809 ? -23 34.25 29.703 1 93.81 809 LYS B N 1
ATOM 14697 C CA . LYS B 1 809 ? -22.297 33.562 30.781 1 93.81 809 LYS B CA 1
ATOM 14698 C C . LYS B 1 809 ? -20.781 33.594 30.562 1 93.81 809 LYS B C 1
ATOM 14700 O O . LYS B 1 809 ? -20.016 33.562 31.516 1 93.81 809 LYS B O 1
ATOM 14705 N N . THR B 1 810 ? -20.266 33.656 29.359 1 97.44 810 THR B N 1
ATOM 14706 C CA . THR B 1 810 ? -18.844 33.469 29.047 1 97.44 810 THR B CA 1
ATOM 14707 C C . THR B 1 810 ? -18.016 34.656 29.516 1 97.44 810 THR B C 1
ATOM 14709 O O . THR B 1 810 ? -18.328 35.781 29.219 1 97.44 810 THR B O 1
ATOM 14712 N N . VAL B 1 811 ? -16.984 34.375 30.344 1 97.75 811 VAL B N 1
ATOM 14713 C CA . VAL B 1 811 ? -15.961 35.344 30.703 1 97.75 811 VAL B CA 1
ATOM 14714 C C . VAL B 1 811 ? -14.781 35.25 29.75 1 97.75 811 VAL B C 1
ATOM 14716 O O . VAL B 1 811 ? -14.172 34.156 29.625 1 97.75 811 VAL B O 1
ATOM 14719 N N . SER B 1 812 ? -14.5 36.344 29.031 1 98.56 812 SER B N 1
ATOM 14720 C CA . SER B 1 812 ? -13.422 36.312 28.047 1 98.56 812 SER B CA 1
ATOM 14721 C C . SER B 1 812 ? -12.266 37.219 28.453 1 98.56 812 SER B C 1
ATOM 14723 O O . SER B 1 812 ? -12.477 38.312 28.953 1 98.56 812 SER B O 1
ATOM 14725 N N . ILE B 1 813 ? -11.078 36.688 28.391 1 98.56 813 ILE B N 1
ATOM 14726 C CA . ILE B 1 813 ? -9.836 37.438 28.531 1 98.56 813 ILE B CA 1
ATOM 14727 C C . ILE B 1 813 ? -9.055 37.375 27.219 1 98.56 813 ILE B C 1
ATOM 14729 O O . ILE B 1 813 ? -8.852 36.312 26.656 1 98.56 813 ILE B O 1
ATOM 14733 N N . ALA B 1 814 ? -8.609 38.562 26.719 1 98.44 814 ALA B N 1
ATOM 14734 C CA . ALA B 1 814 ? -7.996 38.562 25.391 1 98.44 814 ALA B CA 1
ATOM 14735 C C . ALA B 1 814 ? -6.703 39.375 25.375 1 98.44 814 ALA B C 1
ATOM 14737 O O . ALA B 1 814 ? -6.621 40.438 26 1 98.44 814 ALA B O 1
ATOM 14738 N N . SER B 1 815 ? -5.746 38.781 24.703 1 98.06 815 SER B N 1
ATOM 14739 C CA . SER B 1 815 ? -4.562 39.562 24.359 1 98.06 815 SER B CA 1
ATOM 14740 C C . SER B 1 815 ? -4.801 40.406 23.109 1 98.06 815 SER B C 1
ATOM 14742 O O . SER B 1 815 ? -5.27 39.875 22.094 1 98.06 815 SER B O 1
ATOM 14744 N N . THR B 1 816 ? -4.453 41.656 23.125 1 96.69 816 THR B N 1
ATOM 14745 C CA . THR B 1 816 ? -4.637 42.5 21.969 1 96.69 816 THR B CA 1
ATOM 14746 C C . THR B 1 816 ? -3.344 42.625 21.172 1 96.69 816 THR B C 1
ATOM 14748 O O . THR B 1 816 ? -3.254 43.406 20.234 1 96.69 816 THR B O 1
ATOM 14751 N N . SER B 1 817 ? -2.391 41.812 21.625 1 93.56 817 SER B N 1
ATOM 14752 C CA . SER B 1 817 ? -1.139 41.781 20.875 1 93.56 817 SER B CA 1
ATOM 14753 C C . SER B 1 817 ? -1.374 41.438 19.406 1 93.56 817 SER B C 1
ATOM 14755 O O . SER B 1 817 ? -2.164 40.531 19.109 1 93.56 817 SER B O 1
ATOM 14757 N N . GLN B 1 818 ? -0.665 42.125 18.469 1 91.44 818 GLN B N 1
ATOM 14758 C CA . GLN B 1 818 ? -0.804 41.844 17.031 1 91.44 818 GLN B CA 1
ATOM 14759 C C . GLN B 1 818 ? 0.361 41 16.531 1 91.44 818 GLN B C 1
ATOM 14761 O O . GLN B 1 818 ? 1.485 41.5 16.406 1 91.44 818 GLN B O 1
ATOM 14766 N N . THR B 1 819 ? 0.056 39.781 16.266 1 89.62 819 THR B N 1
ATOM 14767 C CA . THR B 1 819 ? 1.021 38.906 15.617 1 89.62 819 THR B CA 1
ATOM 14768 C C . THR B 1 819 ? 0.689 38.719 14.141 1 89.62 819 THR B C 1
ATOM 14770 O O . THR B 1 819 ? -0.385 38.25 13.797 1 89.62 819 THR B O 1
ATOM 14773 N N . PRO B 1 820 ? 1.573 39.094 13.273 1 89.88 820 PRO B N 1
ATOM 14774 C CA . PRO B 1 820 ? 1.278 39.031 11.836 1 89.88 820 PRO B CA 1
ATOM 14775 C C . PRO B 1 820 ? 1.12 37.625 11.32 1 89.88 820 PRO B C 1
ATOM 14777 O O . PRO B 1 820 ? 1.73 36.688 11.859 1 89.88 820 PRO B O 1
ATOM 14780 N N . THR B 1 821 ? 0.272 37.469 10.266 1 89.88 821 THR B N 1
ATOM 14781 C CA . THR B 1 821 ? 0.134 36.188 9.539 1 89.88 821 THR B CA 1
ATOM 14782 C C . THR B 1 821 ? 1.165 36.094 8.422 1 89.88 821 THR B C 1
ATOM 14784 O O . THR B 1 821 ? 1.857 37.094 8.117 1 89.88 821 THR B O 1
ATOM 14787 N N . GLY B 1 822 ? 1.25 34.938 7.781 1 86.75 822 GLY B N 1
ATOM 14788 C CA . GLY B 1 822 ? 2.158 34.781 6.66 1 86.75 822 GLY B CA 1
ATOM 14789 C C . GLY B 1 822 ? 1.868 35.688 5.5 1 86.75 822 GLY B C 1
ATOM 14790 O O . GLY B 1 822 ? 2.789 36.25 4.895 1 86.75 822 GLY B O 1
ATOM 14791 N N . ASP B 1 823 ? 0.637 35.938 5.191 1 87.12 823 ASP B N 1
ATOM 14792 C CA . ASP B 1 823 ? 0.236 36.812 4.09 1 87.12 823 ASP B CA 1
ATOM 14793 C C . ASP B 1 823 ? 0.666 38.25 4.348 1 87.12 823 ASP B C 1
ATOM 14795 O O . ASP B 1 823 ? 1.034 38.969 3.416 1 87.12 823 ASP B O 1
ATOM 14799 N N . MET B 1 824 ? 0.645 38.688 5.59 1 87.94 824 MET B N 1
ATOM 14800 C CA . MET B 1 824 ? 0.992 40.062 5.957 1 87.94 824 MET B CA 1
ATOM 14801 C C . MET B 1 824 ? 2.488 40.312 5.793 1 87.94 824 MET B C 1
ATOM 14803 O O . MET B 1 824 ? 2.912 41.438 5.547 1 87.94 824 MET B O 1
ATOM 14807 N N . VAL B 1 825 ? 3.168 39.219 5.918 1 86.75 825 VAL B N 1
ATOM 14808 C CA . VAL B 1 825 ? 4.617 39.312 5.777 1 86.75 825 VAL B CA 1
ATOM 14809 C C . VAL B 1 825 ? 4.992 39.375 4.301 1 86.75 825 VAL B C 1
ATOM 14811 O O . VAL B 1 825 ? 5.855 40.156 3.9 1 86.75 825 VAL B O 1
ATOM 14814 N N . TYR B 1 826 ? 4.332 38.656 3.512 1 86.25 826 TYR B N 1
ATOM 14815 C CA . TYR B 1 826 ? 4.676 38.531 2.098 1 86.25 826 TYR B CA 1
ATOM 14816 C C . TYR B 1 826 ? 4.07 39.688 1.291 1 86.25 826 TYR B C 1
ATOM 14818 O O . TYR B 1 826 ? 4.699 40.188 0.359 1 86.25 826 TYR B O 1
ATOM 14826 N N . ASP B 1 827 ? 2.826 40.094 1.649 1 84.19 827 ASP B N 1
ATOM 14827 C CA . ASP B 1 827 ? 2.086 41.125 0.915 1 84.19 827 ASP B CA 1
ATOM 14828 C C . ASP B 1 827 ? 1.854 42.344 1.778 1 84.19 827 ASP B C 1
ATOM 14830 O O . ASP B 1 827 ? 1.047 42.312 2.709 1 84.19 827 ASP B O 1
ATOM 14834 N N . LYS B 1 828 ? 2.475 43.406 1.411 1 82.25 828 LYS B N 1
ATOM 14835 C CA . LYS B 1 828 ? 2.428 44.656 2.188 1 82.25 828 LYS B CA 1
ATOM 14836 C C . LYS B 1 828 ? 1.023 45.25 2.184 1 82.25 828 LYS B C 1
ATOM 14838 O O . LYS B 1 828 ? 0.702 46.094 3.018 1 82.25 828 LYS B O 1
ATOM 14843 N N . ALA B 1 829 ? 0.249 44.75 1.243 1 80.38 829 ALA B N 1
ATOM 14844 C CA . ALA B 1 829 ? -1.099 45.312 1.134 1 80.38 829 ALA B CA 1
ATOM 14845 C C . ALA B 1 829 ? -2.033 44.688 2.164 1 80.38 829 ALA B C 1
ATOM 14847 O O . ALA B 1 829 ? -3.094 45.219 2.467 1 80.38 829 ALA B O 1
ATOM 14848 N N . VAL B 1 830 ? -1.604 43.594 2.783 1 85.81 830 VAL B N 1
ATOM 14849 C CA . VAL B 1 830 ? -2.447 42.906 3.758 1 85.81 830 VAL B CA 1
ATOM 14850 C C . VAL B 1 830 ? -2.174 43.438 5.156 1 85.81 830 VAL B C 1
ATOM 14852 O O . VAL B 1 830 ? -1.025 43.5 5.598 1 85.81 830 VAL B O 1
ATOM 14855 N N . ARG B 1 831 ? -3.211 43.875 5.852 1 87.12 831 ARG B N 1
ATOM 14856 C CA . ARG B 1 831 ? -3.062 44.469 7.172 1 87.12 831 ARG B CA 1
ATOM 14857 C C . ARG B 1 831 ? -3.783 43.656 8.234 1 87.12 831 ARG B C 1
ATOM 14859 O O . ARG B 1 831 ? -4.699 42.906 7.922 1 87.12 831 ARG B O 1
ATOM 14866 N N . TYR B 1 832 ? -3.26 43.812 9.406 1 90.94 832 TYR B N 1
ATOM 14867 C CA . TYR B 1 832 ? -3.961 43.219 10.555 1 90.94 832 TYR B CA 1
ATOM 14868 C C . TYR B 1 832 ? -5.312 43.906 10.758 1 90.94 832 TYR B C 1
ATOM 14870 O O . TYR B 1 832 ? -5.426 45.125 10.656 1 90.94 832 TYR B O 1
ATOM 14878 N N . PRO B 1 833 ? -6.379 43.188 10.984 1 91.5 833 PRO B N 1
ATOM 14879 C CA . PRO B 1 833 ? -7.691 43.812 11.18 1 91.5 833 PRO B CA 1
ATOM 14880 C C . PRO B 1 833 ? -7.727 44.75 12.383 1 91.5 833 PRO B C 1
ATOM 14882 O O . PRO B 1 833 ? -6.902 44.625 13.297 1 91.5 833 PRO B O 1
ATOM 14885 N N . GLU B 1 834 ? -8.68 45.625 12.359 1 91.44 834 GLU B N 1
ATOM 14886 C CA . GLU B 1 834 ? -8.82 46.594 13.445 1 91.44 834 GLU B CA 1
ATOM 14887 C C . GLU B 1 834 ? -9.109 45.875 14.773 1 91.44 834 GLU B C 1
ATOM 14889 O O . GLU B 1 834 ? -10 45.031 14.852 1 91.44 834 GLU B O 1
ATOM 14894 N N . GLU B 1 835 ? -8.312 46.25 15.781 1 93.12 835 GLU B N 1
ATOM 14895 C CA . GLU B 1 835 ? -8.453 45.656 17.109 1 93.12 835 GLU B CA 1
ATOM 14896 C C . GLU B 1 835 ? -9.875 45.812 17.641 1 93.12 835 GLU B C 1
ATOM 14898 O O . GLU B 1 835 ? -10.438 44.844 18.172 1 93.12 835 GLU B O 1
ATOM 14903 N N . THR B 1 836 ? -10.492 47 17.469 1 93.94 836 THR B N 1
ATOM 14904 C CA . THR B 1 836 ? -11.836 47.281 17.969 1 93.94 836 THR B CA 1
ATOM 14905 C C . THR B 1 836 ? -12.859 46.344 17.344 1 93.94 836 THR B C 1
ATOM 14907 O O . THR B 1 836 ? -13.781 45.875 18.016 1 93.94 836 THR B O 1
ATOM 14910 N N . SER B 1 837 ? -12.594 46.125 16.094 1 93.38 837 SER B N 1
ATOM 14911 C CA . SER B 1 837 ? -13.508 45.219 15.391 1 93.38 837 SER B CA 1
ATOM 14912 C C . SER B 1 837 ? -13.398 43.781 15.914 1 93.38 837 SER B C 1
ATOM 14914 O O . SER B 1 837 ? -14.406 43.125 16.109 1 93.38 837 SER B O 1
ATOM 14916 N N . LEU B 1 838 ? -12.188 43.312 16.125 1 95.31 838 LEU B N 1
ATOM 14917 C CA . LEU B 1 838 ? -11.977 41.969 16.625 1 95.31 838 LEU B CA 1
ATOM 14918 C C . LEU B 1 838 ? -12.539 41.844 18.047 1 95.31 838 LEU B C 1
ATOM 14920 O O . LEU B 1 838 ? -13.164 40.812 18.359 1 95.31 838 LEU B O 1
ATOM 14924 N N . LEU B 1 839 ? -12.305 42.844 18.891 1 96.94 839 LEU B N 1
ATOM 14925 C CA . LEU B 1 839 ? -12.82 42.844 20.25 1 96.94 839 LEU B CA 1
ATOM 14926 C C . LEU B 1 839 ? -14.352 42.875 20.25 1 96.94 839 LEU B C 1
ATOM 14928 O O . LEU B 1 839 ? -14.984 42.219 21.094 1 96.94 839 LEU B O 1
ATOM 14932 N N . ALA B 1 840 ? -14.898 43.625 19.312 1 95.25 840 ALA B N 1
ATOM 14933 C CA . ALA B 1 840 ? -16.359 43.688 19.203 1 95.25 840 ALA B CA 1
ATOM 14934 C C . ALA B 1 840 ? -16.938 42.312 18.891 1 95.25 840 ALA B C 1
ATOM 14936 O O . ALA B 1 840 ? -18 41.969 19.391 1 95.25 840 ALA B O 1
ATOM 14937 N N . ARG B 1 841 ? -16.25 41.594 18.016 1 94.12 841 ARG B N 1
ATOM 14938 C CA . ARG B 1 841 ? -16.703 40.25 17.656 1 94.12 841 ARG B CA 1
ATOM 14939 C C . ARG B 1 841 ? -16.688 39.344 18.875 1 94.12 841 ARG B C 1
ATOM 14941 O O . ARG B 1 841 ? -17.641 38.594 19.109 1 94.12 841 ARG B O 1
ATOM 14948 N N . LEU B 1 842 ? -15.617 39.375 19.641 1 96.5 842 LEU B N 1
ATOM 14949 C CA . LEU B 1 842 ? -15.5 38.562 20.844 1 96.5 842 LEU B CA 1
ATOM 14950 C C . LEU B 1 842 ? -16.5 39 21.906 1 96.5 842 LEU B C 1
ATOM 14952 O O . LEU B 1 842 ? -17.062 38.156 22.625 1 96.5 842 LEU B O 1
ATOM 14956 N N . ASP B 1 843 ? -16.719 40.281 22.031 1 96.69 843 ASP B N 1
ATOM 14957 C CA . ASP B 1 843 ? -17.641 40.844 23.016 1 96.69 843 ASP B CA 1
ATOM 14958 C C . ASP B 1 843 ? -19.062 40.344 22.781 1 96.69 843 ASP B C 1
ATOM 14960 O O . ASP B 1 843 ? -19.812 40.125 23.734 1 96.69 843 ASP B O 1
ATOM 14964 N N . LYS B 1 844 ? -19.375 40.156 21.562 1 93.94 844 LYS B N 1
ATOM 14965 C CA . LYS B 1 844 ? -20.719 39.75 21.188 1 93.94 844 LYS B CA 1
ATOM 14966 C C . LYS B 1 844 ? -21.047 38.375 21.781 1 93.94 844 LYS B C 1
ATOM 14968 O O . LYS B 1 844 ? -22.219 38.062 21.984 1 93.94 844 LYS B O 1
ATOM 14973 N N . VAL B 1 845 ? -20.047 37.594 22.047 1 95.62 845 VAL B N 1
ATOM 14974 C CA . VAL B 1 845 ? -20.297 36.25 22.531 1 95.62 845 VAL B CA 1
ATOM 14975 C C . VAL B 1 845 ? -19.797 36.094 23.969 1 95.62 845 VAL B C 1
ATOM 14977 O O . VAL B 1 845 ? -19.484 35 24.406 1 95.62 845 VAL B O 1
ATOM 14980 N N . SER B 1 846 ? -19.562 37.219 24.703 1 97.38 846 SER B N 1
ATOM 14981 C CA . SER B 1 846 ? -19.031 37.219 26.062 1 97.38 846 SER B CA 1
ATOM 14982 C C . SER B 1 846 ? -19.906 38.031 27 1 97.38 846 SER B C 1
ATOM 14984 O O . SER B 1 846 ? -20.438 39.094 26.609 1 97.38 846 SER B O 1
ATOM 14986 N N . ARG B 1 847 ? -20.109 37.562 28.234 1 97.25 847 ARG B N 1
ATOM 14987 C CA . ARG B 1 847 ? -20.75 38.375 29.266 1 97.25 847 ARG B CA 1
ATOM 14988 C C . ARG B 1 847 ? -19.859 39.531 29.703 1 97.25 847 ARG B C 1
ATOM 14990 O O . ARG B 1 847 ? -20.344 40.656 29.906 1 97.25 847 ARG B O 1
ATOM 14997 N N . THR B 1 848 ? -18.609 39.156 29.922 1 97.25 848 THR B N 1
ATOM 14998 C CA . THR B 1 848 ? -17.578 40.156 30.219 1 97.25 848 THR B CA 1
ATOM 14999 C C . THR B 1 848 ? -16.344 39.938 29.359 1 97.25 848 THR B C 1
ATOM 15001 O O . THR B 1 848 ? -16.047 38.781 28.984 1 97.25 848 THR B O 1
ATOM 15004 N N . LEU B 1 849 ? -15.758 41 28.953 1 98.19 849 LEU B N 1
ATOM 15005 C CA . LEU B 1 849 ? -14.531 40.938 28.172 1 98.19 849 LEU B CA 1
ATOM 15006 C C . LEU B 1 849 ? -13.484 41.906 28.75 1 98.19 849 LEU B C 1
ATOM 15008 O O . LEU B 1 849 ? -13.773 43.062 28.984 1 98.19 849 LEU B O 1
ATOM 15012 N N . ARG B 1 850 ? -12.367 41.375 29.172 1 97.81 850 ARG B N 1
ATOM 15013 C CA . ARG B 1 850 ? -11.195 42.156 29.562 1 97.81 850 ARG B CA 1
ATOM 15014 C C . ARG B 1 850 ? -10.039 41.906 28.609 1 97.81 850 ARG B C 1
ATOM 15016 O O . ARG B 1 850 ? -9.883 40.781 28.078 1 97.81 850 ARG B O 1
ATOM 15023 N N . SER B 1 851 ? -9.328 42.938 28.297 1 97.81 851 SER B N 1
ATOM 15024 C CA . SER B 1 851 ? -8.242 42.75 27.344 1 97.81 851 SER B CA 1
ATOM 15025 C C . SER B 1 851 ? -7.051 43.656 27.688 1 97.81 851 SER B C 1
ATOM 15027 O O . SER B 1 851 ? -7.203 44.656 28.391 1 97.81 851 SER B O 1
ATOM 15029 N N . PHE B 1 852 ? -5.906 43.25 27.375 1 96.5 852 PHE B N 1
ATOM 15030 C CA . PHE B 1 852 ? -4.68 44.031 27.422 1 96.5 852 PHE B CA 1
ATOM 15031 C C . PHE B 1 852 ? -3.631 43.469 26.484 1 96.5 852 PHE B C 1
ATOM 15033 O O . PHE B 1 852 ? -3.787 42.344 25.984 1 96.5 852 PHE B O 1
ATOM 15040 N N . ASP B 1 853 ? -2.641 44.188 26.125 1 96.06 853 ASP B N 1
ATOM 15041 C CA . ASP B 1 853 ? -1.548 43.688 25.281 1 96.06 853 ASP B CA 1
ATOM 15042 C C . ASP B 1 853 ? -0.585 42.812 26.078 1 96.06 853 ASP B C 1
ATOM 15044 O O . ASP B 1 853 ? 0.405 43.312 26.625 1 96.06 853 ASP B O 1
ATOM 15048 N N . ALA B 1 854 ? -0.826 41.531 26.016 1 96.94 854 ALA B N 1
ATOM 15049 C CA . ALA B 1 854 ? -0.122 40.594 26.875 1 96.94 854 ALA B CA 1
ATOM 15050 C C . ALA B 1 854 ? 1.341 40.469 26.469 1 96.94 854 ALA B C 1
ATOM 15052 O O . ALA B 1 854 ? 2.219 40.312 27.328 1 96.94 854 ALA B O 1
ATOM 15053 N N . LEU B 1 855 ? 1.645 40.438 25.203 1 93.5 855 LEU B N 1
ATOM 15054 C CA . LEU B 1 855 ? 3.023 40.281 24.766 1 93.5 855 LEU B CA 1
ATOM 15055 C C . LEU B 1 855 ? 3.859 41.5 25.156 1 93.5 855 LEU B C 1
ATOM 15057 O O . LEU B 1 855 ? 4.984 41.375 25.641 1 93.5 855 LEU B O 1
ATOM 15061 N N . ALA B 1 856 ? 3.305 42.719 24.953 1 90.69 856 ALA B N 1
ATOM 15062 C CA . ALA B 1 856 ? 4.008 43.938 25.344 1 90.69 856 ALA B CA 1
ATOM 15063 C C . ALA B 1 856 ? 4.242 43.938 26.859 1 90.69 856 ALA B C 1
ATOM 15065 O O . ALA B 1 856 ? 5.316 44.344 27.312 1 90.69 856 ALA B O 1
ATOM 15066 N N . ALA B 1 857 ? 3.217 43.562 27.609 1 94.88 857 ALA B N 1
ATOM 15067 C CA . ALA B 1 857 ? 3.338 43.531 29.062 1 94.88 857 ALA B CA 1
ATOM 15068 C C . ALA B 1 857 ? 4.426 42.562 29.5 1 94.88 857 ALA B C 1
ATOM 15070 O O . ALA B 1 857 ? 5.23 42.875 30.375 1 94.88 857 ALA B O 1
ATOM 15071 N N . ALA B 1 858 ? 4.406 41.406 28.906 1 93.88 858 ALA B N 1
ATOM 15072 C CA . ALA B 1 858 ? 5.402 40.375 29.25 1 93.88 858 ALA B CA 1
ATOM 15073 C C . ALA B 1 858 ? 6.812 40.875 28.906 1 93.88 858 ALA B C 1
ATOM 15075 O O . ALA B 1 858 ? 7.762 40.594 29.656 1 93.88 858 ALA B O 1
ATOM 15076 N N . GLN B 1 859 ? 6.922 41.469 27.719 1 86.94 859 GLN B N 1
ATOM 15077 C CA . GLN B 1 859 ? 8.219 42 27.312 1 86.94 859 GLN B CA 1
ATOM 15078 C C . GLN B 1 859 ? 8.742 43.031 28.328 1 86.94 859 GLN B C 1
ATOM 15080 O O . GLN B 1 859 ? 9.93 43 28.672 1 86.94 859 GLN B O 1
ATOM 15085 N N . GLU B 1 860 ? 7.906 43.875 28.812 1 87.31 860 GLU B N 1
ATOM 15086 C CA . GLU B 1 860 ? 8.289 44.906 29.766 1 87.31 860 GLU B CA 1
ATOM 15087 C C . GLU B 1 860 ? 8.625 44.312 31.125 1 87.31 860 GLU B C 1
ATOM 15089 O O . GLU B 1 860 ? 9.547 44.781 31.797 1 87.31 860 GLU B O 1
ATOM 15094 N N . LEU B 1 861 ? 7.855 43.344 31.531 1 90.44 861 LEU B N 1
ATOM 15095 C CA . LEU B 1 861 ? 7.973 42.781 32.875 1 90.44 861 LEU B CA 1
ATOM 15096 C C . LEU B 1 861 ? 9.133 41.812 32.938 1 90.44 861 LEU B C 1
ATOM 15098 O O . LEU B 1 861 ? 9.82 41.719 33.969 1 90.44 861 LEU B O 1
ATOM 15102 N N . PHE B 1 862 ? 9.32 41.031 31.891 1 89.25 862 PHE B N 1
ATOM 15103 C CA . PHE B 1 862 ? 10.203 39.875 32 1 89.25 862 PHE B CA 1
ATOM 15104 C C . PHE B 1 862 ? 11.297 39.906 30.953 1 89.25 862 PHE B C 1
ATOM 15106 O O . PHE B 1 862 ? 12.227 39.094 30.969 1 89.25 862 PHE B O 1
ATOM 15113 N N . GLY B 1 863 ? 11.219 40.812 30.016 1 77.44 863 GLY B N 1
ATOM 15114 C CA . GLY B 1 863 ? 12.227 40.906 28.969 1 77.44 863 GLY B CA 1
ATOM 15115 C C . GLY B 1 863 ? 11.992 39.969 27.812 1 77.44 863 GLY B C 1
ATOM 15116 O O . GLY B 1 863 ? 12.781 39.938 26.859 1 77.44 863 GLY B O 1
ATOM 15117 N N . ASN B 1 864 ? 10.961 39.188 27.922 1 82.06 864 ASN B N 1
ATOM 15118 C CA . ASN B 1 864 ? 10.586 38.281 26.844 1 82.06 864 ASN B CA 1
ATOM 15119 C C . ASN B 1 864 ? 9.086 38 26.844 1 82.06 864 ASN B C 1
ATOM 15121 O O . ASN B 1 864 ? 8.391 38.312 27.812 1 82.06 864 ASN B O 1
ATOM 15125 N N . THR B 1 865 ? 8.68 37.375 25.75 1 87.88 865 THR B N 1
ATOM 15126 C CA . THR B 1 865 ? 7.238 37.219 25.578 1 87.88 865 THR B CA 1
ATOM 15127 C C . THR B 1 865 ? 6.773 35.875 26.062 1 87.88 865 THR B C 1
ATOM 15129 O O . THR B 1 865 ? 5.578 35.562 26.047 1 87.88 865 THR B O 1
ATOM 15132 N N . ALA B 1 866 ? 7.57 35.031 26.562 1 85.19 866 ALA B N 1
ATOM 15133 C CA . ALA B 1 866 ? 7.234 33.625 26.906 1 85.19 866 ALA B CA 1
ATOM 15134 C C . ALA B 1 866 ? 6.223 33.594 28.047 1 85.19 866 ALA B C 1
ATOM 15136 O O . ALA B 1 866 ? 5.395 32.688 28.109 1 85.19 866 ALA B O 1
ATOM 15137 N N . ALA B 1 867 ? 6.27 34.531 28.922 1 92.19 867 ALA B N 1
ATOM 15138 C CA . ALA B 1 867 ? 5.438 34.531 30.125 1 92.19 867 ALA B CA 1
ATOM 15139 C C . ALA B 1 867 ? 4.051 35.094 29.828 1 92.19 867 ALA B C 1
ATOM 15141 O O . ALA B 1 867 ? 3.176 35.062 30.703 1 92.19 867 ALA B O 1
ATOM 15142 N N . ALA B 1 868 ? 3.824 35.531 28.578 1 95.69 868 ALA B N 1
ATOM 15143 C CA . ALA B 1 868 ? 2.576 36.188 28.219 1 95.69 868 ALA B CA 1
ATOM 15144 C C . ALA B 1 868 ? 1.374 35.281 28.5 1 95.69 868 ALA B C 1
ATOM 15146 O O . ALA B 1 868 ? 0.314 35.781 28.906 1 95.69 868 ALA B O 1
ATOM 15147 N N . ASN B 1 869 ? 1.511 34 28.312 1 97.12 869 ASN B N 1
ATOM 15148 C CA . ASN B 1 869 ? 0.395 33.062 28.484 1 97.12 869 ASN B CA 1
ATOM 15149 C C . ASN B 1 869 ? -0.1 33.062 29.922 1 97.12 869 ASN B C 1
ATOM 15151 O O . ASN B 1 869 ? -1.307 33.062 30.172 1 97.12 869 ASN B O 1
ATOM 15155 N N . PHE B 1 870 ? 0.792 33.031 30.875 1 97.94 870 PHE B N 1
ATOM 15156 C CA . PHE B 1 870 ? 0.388 32.938 32.281 1 97.94 870 PHE B CA 1
ATOM 15157 C C . PHE B 1 870 ? -0.068 34.281 32.812 1 97.94 870 PHE B C 1
ATOM 15159 O O . PHE B 1 870 ? -0.762 34.344 33.844 1 97.94 870 PHE B O 1
ATOM 15166 N N . LEU B 1 871 ? 0.257 35.469 32.156 1 97.88 871 LEU B N 1
ATOM 15167 C CA . LEU B 1 871 ? -0.4 36.719 32.438 1 97.88 871 LEU B CA 1
ATOM 15168 C C . LEU B 1 871 ? -1.902 36.625 32.219 1 97.88 871 LEU B C 1
ATOM 15170 O O . LEU B 1 871 ? -2.701 37.031 33.062 1 97.88 871 LEU B O 1
ATOM 15174 N N . LEU B 1 872 ? -2.186 36.062 31.047 1 98.44 872 LEU B N 1
ATOM 15175 C CA . LEU B 1 872 ? -3.592 35.938 30.688 1 98.44 872 LEU B CA 1
ATOM 15176 C C . LEU B 1 872 ? -4.301 34.938 31.594 1 98.44 872 LEU B C 1
ATOM 15178 O O . LEU B 1 872 ? -5.477 35.125 31.922 1 98.44 872 LEU B O 1
ATOM 15182 N N . ILE B 1 873 ? -3.631 33.812 31.969 1 98.56 873 ILE B N 1
ATOM 15183 C CA . ILE B 1 873 ? -4.223 32.844 32.844 1 98.56 873 ILE B CA 1
ATOM 15184 C C . ILE B 1 873 ? -4.508 33.469 34.219 1 98.56 873 ILE B C 1
ATOM 15186 O O . ILE B 1 873 ? -5.547 33.188 34.812 1 98.56 873 ILE B O 1
ATOM 15190 N N . GLY B 1 874 ? -3.572 34.281 34.719 1 98.38 874 GLY B N 1
ATOM 15191 C CA . GLY B 1 874 ? -3.822 35 35.969 1 98.38 874 GLY B CA 1
ATOM 15192 C C . GLY B 1 874 ? -5.031 35.906 35.875 1 98.38 874 GLY B C 1
ATOM 15193 O O . GLY B 1 874 ? -5.812 36 36.812 1 98.38 874 GLY B O 1
ATOM 15194 N N . ALA B 1 875 ? -5.141 36.656 34.781 1 98.44 875 ALA B N 1
ATOM 15195 C CA . ALA B 1 875 ? -6.289 37.531 34.562 1 98.44 875 ALA B CA 1
ATOM 15196 C C . ALA B 1 875 ? -7.586 36.719 34.5 1 98.44 875 ALA B C 1
ATOM 15198 O O . ALA B 1 875 ? -8.617 37.156 35.031 1 98.44 875 ALA B O 1
ATOM 15199 N N . ALA B 1 876 ? -7.531 35.562 33.812 1 98.31 876 ALA B N 1
ATOM 15200 C CA . ALA B 1 876 ? -8.711 34.688 33.719 1 98.31 876 ALA B CA 1
ATOM 15201 C C . ALA B 1 876 ? -9.133 34.219 35.125 1 98.31 876 ALA B C 1
ATOM 15203 O O . ALA B 1 876 ? -10.328 34.156 35.406 1 98.31 876 ALA B O 1
ATOM 15204 N N . TYR B 1 877 ? -8.172 33.781 35.906 1 97.75 877 TYR B N 1
ATOM 15205 C CA . TYR B 1 877 ? -8.438 33.344 37.281 1 97.75 877 TYR B CA 1
ATOM 15206 C C . TYR B 1 877 ? -9.094 34.469 38.094 1 97.75 877 TYR B C 1
ATOM 15208 O O . TYR B 1 877 ? -10.141 34.281 38.719 1 97.75 877 TYR B O 1
ATOM 15216 N N . GLN B 1 878 ? -8.484 35.656 38.094 1 97.12 878 GLN B N 1
ATOM 15217 C CA . GLN B 1 878 ? -8.93 36.781 38.906 1 97.12 878 GLN B CA 1
ATOM 15218 C C . GLN B 1 878 ? -10.297 37.281 38.469 1 97.12 878 GLN B C 1
ATOM 15220 O O . GLN B 1 878 ? -11.055 37.812 39.281 1 97.12 878 GLN B O 1
ATOM 15225 N N . SER B 1 879 ? -10.656 37.062 37.156 1 96.38 879 SER B N 1
ATOM 15226 C CA . SER B 1 879 ? -11.93 37.531 36.594 1 96.38 879 SER B CA 1
ATOM 15227 C C . SER B 1 879 ? -13.039 36.5 36.906 1 96.38 879 SER B C 1
ATOM 15229 O O . SER B 1 879 ? -14.203 36.75 36.562 1 96.38 879 SER B O 1
ATOM 15231 N N . GLY B 1 880 ? -12.641 35.406 37.375 1 93.75 880 GLY B N 1
ATOM 15232 C CA . GLY B 1 880 ? -13.625 34.406 37.719 1 93.75 880 GLY B CA 1
ATOM 15233 C C . GLY B 1 880 ? -13.859 33.406 36.562 1 93.75 880 GLY B C 1
ATOM 15234 O O . GLY B 1 880 ? -14.719 32.531 36.656 1 93.75 880 GLY B O 1
ATOM 15235 N N . GLY B 1 881 ? -13.094 33.594 35.594 1 95.19 881 GLY B N 1
ATOM 15236 C CA . GLY B 1 881 ? -13.258 32.688 34.469 1 95.19 881 GLY B CA 1
ATOM 15237 C C . GLY B 1 881 ? -12.664 31.312 34.688 1 95.19 881 GLY B C 1
ATOM 15238 O O . GLY B 1 881 ? -13.125 30.312 34.125 1 95.19 881 GLY B O 1
ATOM 15239 N N . LEU B 1 882 ? -11.602 31.188 35.438 1 95.81 882 LEU B N 1
ATOM 15240 C CA . LEU B 1 882 ? -10.945 29.922 35.781 1 95.81 882 LEU B CA 1
ATOM 15241 C C . LEU B 1 882 ? -11.148 29.578 37.25 1 95.81 882 LEU B C 1
ATOM 15243 O O . LEU B 1 882 ? -10.414 30.062 38.094 1 95.81 882 LEU B O 1
ATOM 15247 N N . ARG B 1 883 ? -11.992 28.625 37.469 1 94.38 883 ARG B N 1
ATOM 15248 C CA . ARG B 1 883 ? -12.375 28.312 38.844 1 94.38 883 ARG B CA 1
ATOM 15249 C C . ARG B 1 883 ? -11.547 27.156 39.406 1 94.38 883 ARG B C 1
ATOM 15251 O O . ARG B 1 883 ? -12.094 26.141 39.844 1 94.38 883 ARG B O 1
ATOM 15258 N N . LEU B 1 884 ? -10.234 27.297 39.375 1 95.31 884 LEU B N 1
ATOM 15259 C CA . LEU B 1 884 ? -9.234 26.438 40.031 1 95.31 884 LEU B CA 1
ATOM 15260 C C . LEU B 1 884 ? -8.562 27.172 41.188 1 95.31 884 LEU B C 1
ATOM 15262 O O . LEU B 1 884 ? -8.414 28.406 41.156 1 95.31 884 LEU B O 1
ATOM 15266 N N . PRO B 1 885 ? -8.18 26.422 42.188 1 94.06 885 PRO B N 1
ATOM 15267 C CA . PRO B 1 885 ? -7.43 27.109 43.25 1 94.06 885 PRO B CA 1
ATOM 15268 C C . PRO B 1 885 ? -6.09 27.656 42.75 1 94.06 885 PRO B C 1
ATOM 15270 O O . PRO B 1 885 ? -5.398 27 41.969 1 94.06 885 PRO B O 1
ATOM 15273 N N . ALA B 1 886 ? -5.777 28.875 43.219 1 95.94 886 ALA B N 1
ATOM 15274 C CA . ALA B 1 886 ? -4.516 29.5 42.844 1 95.94 886 ALA B CA 1
ATOM 15275 C C . ALA B 1 886 ? -3.328 28.609 43.219 1 95.94 886 ALA B C 1
ATOM 15277 O O . ALA B 1 886 ? -2.359 28.5 42.438 1 95.94 886 ALA B O 1
ATOM 15278 N N . GLU B 1 887 ? -3.404 27.984 44.375 1 95 887 GLU B N 1
ATOM 15279 C CA . GLU B 1 887 ? -2.316 27.141 44.844 1 95 887 GLU B CA 1
ATOM 15280 C C . GLU B 1 887 ? -2.102 25.938 43.938 1 95 887 GLU B C 1
ATOM 15282 O O . GLU B 1 887 ? -0.967 25.5 43.719 1 95 887 GLU B O 1
ATOM 15287 N N . ALA B 1 888 ? -3.186 25.375 43.469 1 96.06 888 ALA B N 1
ATOM 15288 C CA . ALA B 1 888 ? -3.082 24.234 42.562 1 96.06 888 ALA B CA 1
ATOM 15289 C C . ALA B 1 888 ? -2.438 24.641 41.25 1 96.06 888 ALA B C 1
ATOM 15291 O O . ALA B 1 888 ? -1.687 23.875 40.656 1 96.06 888 ALA B O 1
ATOM 15292 N N . ILE B 1 889 ? -2.775 25.844 40.719 1 97.69 889 ILE B N 1
ATOM 15293 C CA . ILE B 1 889 ? -2.186 26.328 39.469 1 97.69 889 ILE B CA 1
ATOM 15294 C C . ILE B 1 889 ? -0.685 26.547 39.656 1 97.69 889 ILE B C 1
ATOM 15296 O O . ILE B 1 889 ? 0.116 26.125 38.812 1 97.69 889 ILE B O 1
ATOM 15300 N N . GLU B 1 890 ? -0.313 27.156 40.781 1 97.38 890 GLU B N 1
ATOM 15301 C CA . GLU B 1 890 ? 1.101 27.391 41.062 1 97.38 890 GLU B CA 1
ATOM 15302 C C . GLU B 1 890 ? 1.853 26.078 41.25 1 97.38 890 GLU B C 1
ATOM 15304 O O . GLU B 1 890 ? 2.99 25.938 40.812 1 97.38 890 GLU B O 1
ATOM 15309 N N . GLU B 1 891 ? 1.213 25.141 41.906 1 96.12 891 GLU B N 1
ATOM 15310 C CA . GLU B 1 891 ? 1.823 23.828 42.062 1 96.12 891 GLU B CA 1
ATOM 15311 C C . GLU B 1 891 ? 2.061 23.172 40.688 1 96.12 891 GLU B C 1
ATOM 15313 O O . GLU B 1 891 ? 3.117 22.578 40.469 1 96.12 891 GLU B O 1
ATOM 15318 N N . ALA B 1 892 ? 1.037 23.234 39.906 1 96.38 892 ALA B N 1
ATOM 15319 C CA . ALA B 1 892 ? 1.132 22.625 38.562 1 96.38 892 ALA B CA 1
ATOM 15320 C C . ALA B 1 892 ? 2.254 23.25 37.75 1 96.38 892 ALA B C 1
ATOM 15322 O O . ALA B 1 892 ? 2.928 22.578 36.969 1 96.38 892 ALA B O 1
ATOM 15323 N N . ILE B 1 893 ? 2.414 24.594 37.812 1 96.69 893 ILE B N 1
ATOM 15324 C CA . ILE B 1 893 ? 3.531 25.266 37.156 1 96.69 893 ILE B CA 1
ATOM 15325 C C . ILE B 1 893 ? 4.852 24.688 37.656 1 96.69 893 ILE B C 1
ATOM 15327 O O . ILE B 1 893 ? 5.773 24.453 36.875 1 96.69 893 ILE B O 1
ATOM 15331 N N . GLY B 1 894 ? 4.938 24.422 38.969 1 94.81 894 GLY B N 1
ATOM 15332 C CA . GLY B 1 894 ? 6.113 23.797 39.531 1 94.81 894 GLY B CA 1
ATOM 15333 C C . GLY B 1 894 ? 6.367 22.406 39 1 94.81 894 GLY B C 1
ATOM 15334 O O . GLY B 1 894 ? 7.508 22.031 38.75 1 94.81 894 GLY B O 1
ATOM 15335 N N . ILE B 1 895 ? 5.324 21.641 38.875 1 92.62 895 ILE B N 1
ATOM 15336 C CA . ILE B 1 895 ? 5.418 20.266 38.375 1 92.62 895 ILE B CA 1
ATOM 15337 C C . ILE B 1 895 ? 5.914 20.266 36.938 1 92.62 895 ILE B C 1
ATOM 15339 O O . ILE B 1 895 ? 6.703 19.406 36.531 1 92.62 895 ILE B O 1
ATOM 15343 N N . ASN B 1 896 ? 5.398 21.219 36.125 1 90.62 896 ASN B N 1
ATOM 15344 C CA . ASN B 1 896 ? 5.867 21.312 34.75 1 90.62 896 ASN B CA 1
ATOM 15345 C C . ASN B 1 896 ? 7.371 21.578 34.688 1 90.62 896 ASN B C 1
ATOM 15347 O O . ASN B 1 896 ? 8.039 21.109 33.75 1 90.62 896 ASN B O 1
ATOM 15351 N N . GLY B 1 897 ? 7.891 22.422 35.656 1 89.81 897 GLY B N 1
ATOM 15352 C CA . GLY B 1 897 ? 9.32 22.531 35.875 1 89.81 897 GLY B CA 1
ATOM 15353 C C . GLY B 1 897 ? 10.016 23.5 34.938 1 89.81 897 GLY B C 1
ATOM 15354 O O . GLY B 1 897 ? 11.234 23.672 35 1 89.81 897 GLY B O 1
ATOM 15355 N N . VAL B 1 898 ? 9.32 24.266 34.094 1 88.19 898 VAL B N 1
ATOM 15356 C CA . VAL B 1 898 ? 9.945 25.172 33.156 1 88.19 898 VAL B CA 1
ATOM 15357 C C . VAL B 1 898 ? 9.703 26.625 33.562 1 88.19 898 VAL B C 1
ATOM 15359 O O . VAL B 1 898 ? 8.555 27.047 33.719 1 88.19 898 VAL B O 1
ATOM 15362 N N . ALA B 1 899 ? 10.711 27.375 33.719 1 91.38 899 ALA B N 1
ATOM 15363 C CA . ALA B 1 899 ? 10.656 28.797 34.062 1 91.38 899 ALA B CA 1
ATOM 15364 C C . ALA B 1 899 ? 9.656 29.031 35.188 1 91.38 899 ALA B C 1
ATOM 15366 O O . ALA B 1 899 ? 8.773 29.891 35.094 1 91.38 899 ALA B O 1
ATOM 15367 N N . VAL B 1 900 ? 9.82 28.281 36.25 1 95.44 900 VAL B N 1
ATOM 15368 C CA . VAL B 1 900 ? 8.828 28.188 37.312 1 95.44 900 VAL B CA 1
ATOM 15369 C C . VAL B 1 900 ? 8.633 29.562 37.938 1 95.44 900 VAL B C 1
ATOM 15371 O O . VAL B 1 900 ? 7.504 30.062 38.031 1 95.44 900 VAL B O 1
ATOM 15374 N N . ASP B 1 901 ? 9.68 30.281 38.312 1 94.38 901 ASP B N 1
ATOM 15375 C CA . ASP B 1 901 ? 9.586 31.562 39 1 94.38 901 ASP B CA 1
ATOM 15376 C C . ASP B 1 901 ? 8.93 32.625 38.125 1 94.38 901 ASP B C 1
ATOM 15378 O O . ASP B 1 901 ? 8.047 33.344 38.562 1 94.38 901 ASP B O 1
ATOM 15382 N N . ALA B 1 902 ? 9.367 32.656 36.906 1 94.12 902 ALA B N 1
ATOM 15383 C CA . ALA B 1 902 ? 8.828 33.656 35.969 1 94.12 902 ALA B CA 1
ATOM 15384 C C . ALA B 1 902 ? 7.348 33.406 35.688 1 94.12 902 ALA B C 1
ATOM 15386 O O . ALA B 1 902 ? 6.566 34.344 35.594 1 94.12 902 ALA B O 1
ATOM 15387 N N . ASN B 1 903 ? 6.977 32.125 35.562 1 96.56 903 ASN B N 1
ATOM 15388 C CA . ASN B 1 903 ? 5.594 31.797 35.25 1 96.56 903 ASN B CA 1
ATOM 15389 C C . ASN B 1 903 ? 4.672 32.031 36.438 1 96.56 903 ASN B C 1
ATOM 15391 O O . ASN B 1 903 ? 3.52 32.438 36.281 1 96.56 903 ASN B O 1
ATOM 15395 N N . ILE B 1 904 ? 5.168 31.781 37.656 1 97.38 904 ILE B N 1
ATOM 15396 C CA . ILE B 1 904 ? 4.383 32.094 38.844 1 97.38 904 ILE B CA 1
ATOM 15397 C C . ILE B 1 904 ? 4.211 33.594 39 1 97.38 904 ILE B C 1
ATOM 15399 O O . ILE B 1 904 ? 3.115 34.062 39.281 1 97.38 904 ILE B O 1
ATOM 15403 N N . ALA B 1 905 ? 5.344 34.312 38.781 1 96.69 905 ALA B N 1
ATOM 15404 C CA . ALA B 1 905 ? 5.258 35.781 38.812 1 96.69 905 ALA B CA 1
ATOM 15405 C C . ALA B 1 905 ? 4.289 36.312 37.75 1 96.69 905 ALA B C 1
ATOM 15407 O O . ALA B 1 905 ? 3.531 37.25 38 1 96.69 905 ALA B O 1
ATOM 15408 N N . ALA B 1 906 ? 4.375 35.812 36.594 1 97.75 906 ALA B N 1
ATOM 15409 C CA . ALA B 1 906 ? 3.467 36.188 35.5 1 97.75 906 ALA B CA 1
ATOM 15410 C C . ALA B 1 906 ? 2.014 35.938 35.906 1 97.75 906 ALA B C 1
ATOM 15412 O O . ALA B 1 906 ? 1.147 36.781 35.656 1 97.75 906 ALA B O 1
ATOM 15413 N N . PHE B 1 907 ? 1.692 34.781 36.5 1 97.88 907 PHE B N 1
ATOM 15414 C CA . PHE B 1 907 ? 0.353 34.438 36.969 1 97.88 907 PHE B CA 1
ATOM 15415 C C . PHE B 1 907 ? -0.137 35.5 37.969 1 97.88 907 PHE B C 1
ATOM 15417 O O . PHE B 1 907 ? -1.262 35.969 37.844 1 97.88 907 PHE B O 1
ATOM 15424 N N . ARG B 1 908 ? 0.717 35.844 38.812 1 98 908 ARG B N 1
ATOM 15425 C CA . ARG B 1 908 ? 0.354 36.781 39.875 1 98 908 ARG B CA 1
ATOM 15426 C C . ARG B 1 908 ? 0.171 38.188 39.281 1 98 908 ARG B C 1
ATOM 15428 O O . ARG B 1 908 ? -0.726 38.906 39.719 1 98 908 ARG B O 1
ATOM 15435 N N . TRP B 1 909 ? 1.021 38.594 38.406 1 97.94 909 TRP B N 1
ATOM 15436 C CA . TRP B 1 909 ? 0.838 39.875 37.719 1 97.94 909 TRP B CA 1
ATOM 15437 C C . TRP B 1 909 ? -0.451 39.875 36.906 1 97.94 909 TRP B C 1
ATOM 15439 O O . TRP B 1 909 ? -1.112 40.906 36.781 1 97.94 909 TRP B O 1
ATOM 15449 N N . GLY B 1 910 ? -0.743 38.719 36.281 1 98.25 910 GLY B N 1
ATOM 15450 C CA . GLY B 1 910 ? -2.016 38.594 35.594 1 98.25 910 GLY B CA 1
ATOM 15451 C C . GLY B 1 910 ? -3.211 38.875 36.5 1 98.25 910 GLY B C 1
ATOM 15452 O O . GLY B 1 910 ? -4.188 39.5 36.062 1 98.25 910 GLY B O 1
ATOM 15453 N N . ARG B 1 911 ? -3.156 38.344 37.688 1 98 911 ARG B N 1
ATOM 15454 C CA . ARG B 1 911 ? -4.195 38.625 38.656 1 98 911 ARG B CA 1
ATOM 15455 C C . ARG B 1 911 ? -4.289 40.125 38.938 1 98 911 ARG B C 1
ATOM 15457 O O . ARG B 1 911 ? -5.387 40.656 39.031 1 98 911 ARG B O 1
ATOM 15464 N N . ALA B 1 912 ? -3.111 40.75 39 1 97.62 912 ALA B N 1
ATOM 15465 C CA . ALA B 1 912 ? -3.049 42.156 39.281 1 97.62 912 ALA B CA 1
ATOM 15466 C C . ALA B 1 912 ? -3.607 43 38.125 1 97.62 912 ALA B C 1
ATOM 15468 O O . ALA B 1 912 ? -4.16 44.062 38.344 1 97.62 912 ALA B O 1
ATOM 15469 N N . ALA B 1 913 ? -3.52 42.531 36.938 1 97.69 913 ALA B N 1
ATOM 15470 C CA . ALA B 1 913 ? -4.047 43.25 35.781 1 97.69 913 ALA B CA 1
ATOM 15471 C C . ALA B 1 913 ? -5.547 43.469 35.906 1 97.69 913 ALA B C 1
ATOM 15473 O O . ALA B 1 913 ? -6.094 44.406 35.312 1 97.69 913 ALA B O 1
ATOM 15474 N N . ILE B 1 914 ? -6.199 42.656 36.688 1 96.75 914 ILE B N 1
ATOM 15475 C CA . ILE B 1 914 ? -7.641 42.75 36.875 1 96.75 914 ILE B CA 1
ATOM 15476 C C . ILE B 1 914 ? -7.945 43.406 38.219 1 96.75 914 ILE B C 1
ATOM 15478 O O . ILE B 1 914 ? -8.742 44.375 38.281 1 96.75 914 ILE B O 1
ATOM 15482 N N . ALA B 1 915 ? -7.227 43.031 39.281 1 96.56 915 ALA B N 1
ATOM 15483 C CA . ALA B 1 915 ? -7.562 43.438 40.625 1 96.56 915 ALA B CA 1
ATOM 15484 C C . ALA B 1 915 ? -6.895 44.781 41 1 96.56 915 ALA B C 1
ATOM 15486 O O . ALA B 1 915 ? -7.406 45.531 41.812 1 96.56 915 ALA B O 1
ATOM 15487 N N . ASP B 1 916 ? -5.738 45 40.406 1 96.25 916 ASP B N 1
ATOM 15488 C CA . ASP B 1 916 ? -4.965 46.219 40.656 1 96.25 916 ASP B CA 1
ATOM 15489 C C . ASP B 1 916 ? -4.387 46.75 39.344 1 96.25 916 ASP B C 1
ATOM 15491 O O . ASP B 1 916 ? -3.17 46.781 39.156 1 96.25 916 ASP B O 1
ATOM 15495 N N . THR B 1 917 ? -5.234 47.344 38.562 1 94.94 917 THR B N 1
ATOM 15496 C CA . THR B 1 917 ? -4.895 47.781 37.219 1 94.94 917 THR B CA 1
ATOM 15497 C C . THR B 1 917 ? -3.848 48.875 37.281 1 94.94 917 THR B C 1
ATOM 15499 O O . THR B 1 917 ? -3.021 49 36.375 1 94.94 917 THR B O 1
ATOM 15502 N N . ALA B 1 918 ? -3.846 49.688 38.312 1 94.12 918 ALA B N 1
ATOM 15503 C CA . ALA B 1 918 ? -2.893 50.781 38.438 1 94.12 918 ALA B CA 1
ATOM 15504 C C . ALA B 1 918 ? -1.471 50.25 38.625 1 94.12 918 ALA B C 1
ATOM 15506 O O . ALA B 1 918 ? -0.541 50.719 37.969 1 94.12 918 ALA B O 1
ATOM 15507 N N . ALA B 1 919 ? -1.449 49.312 39.531 1 94.75 919 ALA B N 1
ATOM 15508 C CA . ALA B 1 919 ? -0.134 48.719 39.75 1 94.75 919 ALA B CA 1
ATOM 15509 C C . ALA B 1 919 ? 0.384 48.031 38.5 1 94.75 919 ALA B C 1
ATOM 15511 O O . ALA B 1 919 ? 1.581 48.062 38.219 1 94.75 919 ALA B O 1
ATOM 15512 N N . PHE B 1 920 ? -0.513 47.344 37.875 1 96.06 920 PHE B N 1
ATOM 15513 C CA . PHE B 1 920 ? -0.148 46.625 36.656 1 96.06 920 PHE B CA 1
ATOM 15514 C C . PHE B 1 920 ? 0.296 47.594 35.562 1 96.06 920 PHE B C 1
ATOM 15516 O O . PHE B 1 920 ? 1.317 47.406 34.906 1 96.06 920 PHE B O 1
ATOM 15523 N N . SER B 1 921 ? -0.443 48.688 35.344 1 93.75 921 SER B N 1
ATOM 15524 C CA . SER B 1 921 ? -0.136 49.688 34.312 1 93.75 921 SER B CA 1
ATOM 15525 C C . SER B 1 921 ? 1.183 50.375 34.625 1 93.75 921 SER B C 1
ATOM 15527 O O . SER B 1 921 ? 1.926 50.75 33.688 1 93.75 921 SER B O 1
ATOM 15529 N N . ALA B 1 922 ? 1.5 50.531 35.875 1 91.31 922 ALA B N 1
ATOM 15530 C CA . ALA B 1 922 ? 2.711 51.25 36.281 1 91.31 922 ALA B CA 1
ATOM 15531 C C . ALA B 1 922 ? 3.961 50.5 35.844 1 91.31 922 ALA B C 1
ATOM 15533 O O . ALA B 1 922 ? 4.98 51.094 35.531 1 91.31 922 ALA B O 1
ATOM 15534 N N . VAL B 1 923 ? 3.764 49.219 35.781 1 91.31 923 VAL B N 1
ATOM 15535 C CA . VAL B 1 923 ? 4.953 48.438 35.5 1 91.31 923 VAL B CA 1
ATOM 15536 C C . VAL B 1 923 ? 4.965 48 34.031 1 91.31 923 VAL B C 1
ATOM 15538 O O . VAL B 1 923 ? 5.98 47.531 33.531 1 91.31 923 VAL B O 1
ATOM 15541 N N . THR B 1 924 ? 3.889 48.125 33.344 1 90.44 924 THR B N 1
ATOM 15542 C CA . THR B 1 924 ? 3.818 47.656 31.984 1 90.44 924 THR B CA 1
ATOM 15543 C C . THR B 1 924 ? 3.875 48.812 30.984 1 90.44 924 THR B C 1
ATOM 15545 O O . THR B 1 924 ? 3.953 48.594 29.781 1 90.44 924 THR B O 1
ATOM 15548 N N . THR B 1 925 ? 3.764 49.906 31.422 1 76.75 925 THR B N 1
ATOM 15549 C CA . THR B 1 925 ? 3.914 51.062 30.562 1 76.75 925 THR B CA 1
ATOM 15550 C C . THR B 1 925 ? 5.387 51.344 30.266 1 76.75 925 THR B C 1
ATOM 15552 O O . THR B 1 925 ? 6.191 51.469 31.188 1 76.75 925 THR B O 1
ATOM 15555 N N . PRO B 1 926 ? 5.789 51 29.016 1 63.97 926 PRO B N 1
ATOM 15556 C CA . PRO B 1 926 ? 7.203 51.188 28.672 1 63.97 926 PRO B CA 1
ATOM 15557 C C . PRO B 1 926 ? 7.746 52.531 29.203 1 63.97 926 PRO B C 1
ATOM 15559 O O . PRO B 1 926 ? 7.043 53.531 29.172 1 63.97 926 PRO B O 1
ATOM 15562 N N . ALA B 1 927 ? 8.766 52.438 30.156 1 54.28 927 ALA B N 1
ATOM 15563 C CA . ALA B 1 927 ? 9.477 53.656 30.484 1 54.28 927 ALA B CA 1
ATOM 15564 C C . ALA B 1 927 ? 9.906 54.406 29.234 1 54.28 927 ALA B C 1
ATOM 15566 O O . ALA B 1 927 ? 10.961 54.125 28.656 1 54.28 927 ALA B O 1
ATOM 15567 N N . LYS B 1 928 ? 9.352 54.094 28.156 1 51.06 928 LYS B N 1
ATOM 15568 C CA . LYS B 1 928 ? 9.93 54.625 26.938 1 51.06 928 LYS B CA 1
ATOM 15569 C C . LYS B 1 928 ? 10.266 56.125 27.109 1 51.06 928 LYS B C 1
ATOM 15571 O O . LYS B 1 928 ? 9.461 56.875 27.625 1 51.06 928 LYS B O 1
ATOM 15576 N N . SER B 1 929 ? 11.469 56.219 27.219 1 47.72 929 SER B N 1
ATOM 15577 C CA . SER B 1 929 ? 12.039 57.5 26.828 1 47.72 929 SER B CA 1
ATOM 15578 C C . SER B 1 929 ? 11.312 58.094 25.625 1 47.72 929 SER B C 1
ATOM 15580 O O . SER B 1 929 ? 11.586 57.719 24.484 1 47.72 929 SER B O 1
ATOM 15582 N N . VAL B 1 930 ? 10.016 58 25.656 1 49.38 930 VAL B N 1
ATOM 15583 C CA . VAL B 1 930 ? 9.375 58.656 24.531 1 49.38 930 VAL B CA 1
ATOM 15584 C C . VAL B 1 930 ? 10.07 59.969 24.25 1 49.38 930 VAL B C 1
ATOM 15586 O O . VAL B 1 930 ? 10.055 60.875 25.078 1 49.38 930 VAL B O 1
ATOM 15589 N N . ARG B 1 931 ? 11.078 59.969 23.469 1 54.12 931 ARG B N 1
ATOM 15590 C CA . ARG B 1 931 ? 11.562 61.25 23 1 54.12 931 ARG B CA 1
ATOM 15591 C C . ARG B 1 931 ? 10.406 62.156 22.562 1 54.12 931 ARG B C 1
ATOM 15593 O O . ARG B 1 931 ? 9.578 61.75 21.734 1 54.12 931 ARG B O 1
ATOM 15600 N N . GLU B 1 932 ? 10.156 62.969 23.391 1 58.5 932 GLU B N 1
ATOM 15601 C CA . GLU B 1 932 ? 9.211 63.969 22.953 1 58.5 932 GLU B CA 1
ATOM 15602 C C . GLU B 1 932 ? 9.492 64.375 21.5 1 58.5 932 GLU B C 1
ATOM 15604 O O . GLU B 1 932 ? 10.641 64.625 21.141 1 58.5 932 GLU B O 1
ATOM 15609 N N . PRO B 1 933 ? 8.523 64.125 20.562 1 66.25 933 PRO B N 1
ATOM 15610 C CA . PRO B 1 933 ? 8.773 64.562 19.188 1 66.25 933 PRO B CA 1
ATOM 15611 C C . PRO B 1 933 ? 9.312 66 19.094 1 66.25 933 PRO B C 1
ATOM 15613 O O . PRO B 1 933 ? 8.867 66.875 19.844 1 66.25 933 PRO B O 1
ATOM 15616 N N . VAL B 1 934 ? 10.375 66.125 18.516 1 74.88 934 VAL B N 1
ATOM 15617 C CA . VAL B 1 934 ? 10.906 67.438 18.281 1 74.88 934 VAL B CA 1
ATOM 15618 C C . VAL B 1 934 ? 9.969 68.188 17.344 1 74.88 934 VAL B C 1
ATOM 15620 O O . VAL B 1 934 ? 9.617 67.75 16.266 1 74.88 934 VAL B O 1
ATOM 15623 N N . VAL B 1 935 ? 9.398 69.25 17.953 1 82.88 935 VAL B N 1
ATOM 15624 C CA . VAL B 1 935 ? 8.508 70.062 17.141 1 82.88 935 VAL B CA 1
ATOM 15625 C C . VAL B 1 935 ? 9.234 71.375 16.719 1 82.88 935 VAL B C 1
ATOM 15627 O O . VAL B 1 935 ? 10.164 71.812 17.406 1 82.88 935 VAL B O 1
ATOM 15630 N N . ALA B 1 936 ? 8.812 71.812 15.602 1 87.25 936 ALA B N 1
ATOM 15631 C CA . ALA B 1 936 ? 9.414 73.062 15.086 1 87.25 936 ALA B CA 1
ATOM 15632 C C . ALA B 1 936 ? 9.125 74.25 16.016 1 87.25 936 ALA B C 1
ATOM 15634 O O . ALA B 1 936 ? 8.125 74.25 16.734 1 87.25 936 ALA B O 1
ATOM 15635 N N . PRO B 1 937 ? 9.984 75.25 16.031 1 88.5 937 PRO B N 1
ATOM 15636 C CA . PRO B 1 937 ? 9.781 76.375 16.906 1 88.5 937 PRO B CA 1
ATOM 15637 C C . PRO B 1 937 ? 8.438 77.062 16.672 1 88.5 937 PRO B C 1
ATOM 15639 O O . PRO B 1 937 ? 8.008 77.188 15.523 1 88.5 937 PRO B O 1
ATOM 15642 N N . ALA B 1 938 ? 7.902 77.625 17.672 1 88.69 938 ALA B N 1
ATOM 15643 C CA . ALA B 1 938 ? 6.551 78.188 17.656 1 88.69 938 ALA B CA 1
ATOM 15644 C C . ALA B 1 938 ? 6.473 79.375 16.766 1 88.69 938 ALA B C 1
ATOM 15646 O O . ALA B 1 938 ? 5.441 79.625 16.125 1 88.69 938 ALA B O 1
ATOM 15647 N N . HIS B 1 939 ? 7.547 80.125 16.656 1 91.19 939 HIS B N 1
ATOM 15648 C CA . HIS B 1 939 ? 7.523 81.375 15.922 1 91.19 939 HIS B CA 1
ATOM 15649 C C . HIS B 1 939 ? 7.328 81.125 14.43 1 91.19 939 HIS B C 1
ATOM 15651 O O . HIS B 1 939 ? 6.887 82.062 13.703 1 91.19 939 HIS B O 1
ATOM 15657 N N . MET B 1 940 ? 7.613 79.938 14.102 1 92.69 940 MET B N 1
ATOM 15658 C CA . MET B 1 940 ? 7.484 79.562 12.688 1 92.69 940 MET B CA 1
ATOM 15659 C C . MET B 1 940 ? 6.016 79.438 12.305 1 92.69 940 MET B C 1
ATOM 15661 O O . MET B 1 940 ? 5.68 79.438 11.117 1 92.69 940 MET B O 1
ATOM 15665 N N . PHE B 1 941 ? 5.09 79.375 13.258 1 91.81 941 PHE B N 1
ATOM 15666 C CA . PHE B 1 941 ? 3.68 79.125 13 1 91.81 941 PHE B CA 1
ATOM 15667 C C . PHE B 1 941 ? 2.84 80.375 13.273 1 91.81 941 PHE B C 1
ATOM 15669 O O . PHE B 1 941 ? 1.61 80.312 13.234 1 91.81 941 PHE B O 1
ATOM 15676 N N . ALA B 1 942 ? 3.357 81.562 13.688 1 89.25 942 ALA B N 1
ATOM 15677 C CA . ALA B 1 942 ? 2.66 82.812 14.047 1 89.25 942 ALA B CA 1
ATOM 15678 C C . ALA B 1 942 ? 1.725 83.25 12.922 1 89.25 942 ALA B C 1
ATOM 15680 O O . ALA B 1 942 ? 0.635 83.75 13.18 1 89.25 942 ALA B O 1
ATOM 15681 N N . GLY B 1 943 ? 1.986 83.062 11.773 1 87.31 943 GLY B N 1
ATOM 15682 C CA . GLY B 1 943 ? 1.157 83.5 10.656 1 87.31 943 GLY B CA 1
ATOM 15683 C C . GLY B 1 943 ? 0.344 82.375 10.047 1 87.31 943 GLY B C 1
ATOM 15684 O O . GLY B 1 943 ? -0.32 82.562 9.023 1 87.31 943 GLY B O 1
ATOM 15685 N N . THR B 1 944 ? 0.253 81.188 10.836 1 93.44 944 THR B N 1
ATOM 15686 C CA . THR B 1 944 ? -0.481 80 10.281 1 93.44 944 THR B CA 1
ATOM 15687 C C . THR B 1 944 ? -1.825 79.875 10.984 1 93.44 944 THR B C 1
ATOM 15689 O O . THR B 1 944 ? -2.027 80.375 12.078 1 93.44 944 THR B O 1
ATOM 15692 N N . THR B 1 945 ? -2.877 79.188 10.414 1 94.06 945 THR B N 1
ATOM 15693 C CA . THR B 1 945 ? -4.223 79.062 10.961 1 94.06 945 THR B CA 1
ATOM 15694 C C . THR B 1 945 ? -4.605 77.625 11.078 1 94.06 945 THR B C 1
ATOM 15696 O O . THR B 1 945 ? -5.77 77.25 11.312 1 94.06 945 THR B O 1
ATOM 15699 N N . PHE B 1 946 ? -3.578 76.562 10.836 1 90.94 946 PHE B N 1
ATOM 15700 C CA . PHE B 1 946 ? -3.906 75.188 10.922 1 90.94 946 PHE B CA 1
ATOM 15701 C C . PHE B 1 946 ? -4.312 74.812 12.344 1 90.94 946 PHE B C 1
ATOM 15703 O O . PHE B 1 946 ? -3.818 75.375 13.312 1 90.94 946 PHE B O 1
ATOM 15710 N N . THR B 1 947 ? -5.223 73.875 12.508 1 91.88 947 THR B N 1
ATOM 15711 C CA . THR B 1 947 ? -5.617 73.312 13.789 1 91.88 947 THR B CA 1
ATOM 15712 C C . THR B 1 947 ? -5.727 71.812 13.688 1 91.88 947 THR B C 1
ATOM 15714 O O . THR B 1 947 ? -5.625 71.25 12.594 1 91.88 947 THR B O 1
ATOM 15717 N N . GLY B 1 948 ? -5.812 71.188 14.836 1 93.19 948 GLY B N 1
ATOM 15718 C CA . GLY B 1 948 ? -6.078 69.75 14.883 1 93.19 948 GLY B CA 1
ATOM 15719 C C . GLY B 1 948 ? -4.934 68.938 14.336 1 93.19 948 GLY B C 1
ATOM 15720 O O . GLY B 1 948 ? -3.768 69.188 14.633 1 93.19 948 GLY B O 1
ATOM 15721 N N . GLU B 1 949 ? -5.27 67.875 13.555 1 94.19 949 GLU B N 1
ATOM 15722 C CA . GLU B 1 949 ? -4.297 66.938 13.062 1 94.19 949 GLU B CA 1
ATOM 15723 C C . GLU B 1 949 ? -3.336 67.562 12.062 1 94.19 949 GLU B C 1
ATOM 15725 O O . GLU B 1 949 ? -2.158 67.188 12.008 1 94.19 949 GLU B O 1
ATOM 15730 N N . THR B 1 950 ? -3.789 68.5 11.258 1 95.75 950 THR B N 1
ATOM 15731 C CA . THR B 1 950 ? -2.912 69.125 10.312 1 95.75 950 THR B CA 1
ATOM 15732 C C . THR B 1 950 ? -1.821 69.938 11.039 1 95.75 950 THR B C 1
ATOM 15734 O O . THR B 1 950 ? -0.657 69.875 10.633 1 95.75 950 THR B O 1
ATOM 15737 N N . LEU B 1 951 ? -2.213 70.625 12.125 1 95.06 951 LEU B N 1
ATOM 15738 C CA . LEU B 1 951 ? -1.225 71.375 12.922 1 95.06 951 LEU B CA 1
ATOM 15739 C C . LEU B 1 951 ? -0.195 70.375 13.508 1 95.06 951 LEU B C 1
ATOM 15741 O O . LEU B 1 951 ? 1.009 70.625 13.438 1 95.06 951 LEU B O 1
ATOM 15745 N N . ARG B 1 952 ? -0.694 69.312 14.031 1 94.38 952 ARG B N 1
ATOM 15746 C CA . ARG B 1 952 ? 0.202 68.312 14.625 1 94.38 952 ARG B CA 1
ATOM 15747 C C . ARG B 1 952 ? 1.187 67.75 13.594 1 94.38 952 ARG B C 1
ATOM 15749 O O . ARG B 1 952 ? 2.383 67.688 13.867 1 94.38 952 ARG B O 1
ATOM 15756 N N . LEU B 1 953 ? 0.705 67.375 12.43 1 95.5 953 LEU B N 1
ATOM 15757 C CA . LEU B 1 953 ? 1.536 66.812 11.359 1 95.5 953 LEU B CA 1
ATOM 15758 C C . LEU B 1 953 ? 2.582 67.875 10.914 1 95.5 953 LEU B C 1
ATOM 15760 O O . LEU B 1 953 ? 3.754 67.5 10.742 1 95.5 953 LEU B O 1
ATOM 15764 N N . VAL B 1 954 ? 2.176 69.125 10.773 1 96.25 954 VAL B N 1
ATOM 15765 C CA . VAL B 1 954 ? 3.072 70.125 10.258 1 96.25 954 VAL B CA 1
ATOM 15766 C C . VAL B 1 954 ? 4.148 70.438 11.297 1 96.25 954 VAL B C 1
ATOM 15768 O O . VAL B 1 954 ? 5.312 70.688 10.945 1 96.25 954 VAL B O 1
ATOM 15771 N N . GLU B 1 955 ? 3.738 70.438 12.57 1 94.81 955 GLU B N 1
ATOM 15772 C CA . GLU B 1 955 ? 4.707 70.688 13.633 1 94.81 955 GLU B CA 1
ATOM 15773 C C . GLU B 1 955 ? 5.793 69.625 13.656 1 94.81 955 GLU B C 1
ATOM 15775 O O . GLU B 1 955 ? 6.98 69.938 13.766 1 94.81 955 GLU B O 1
ATOM 15780 N N . LEU B 1 956 ? 5.383 68.438 13.5 1 94.12 956 LEU B N 1
ATOM 15781 C CA . LEU B 1 956 ? 6.305 67.312 13.547 1 94.12 956 LEU B CA 1
ATOM 15782 C C . LEU B 1 956 ? 7.168 67.312 12.289 1 94.12 956 LEU B C 1
ATOM 15784 O O . LEU B 1 956 ? 8.391 67.125 12.375 1 94.12 956 LEU B O 1
ATOM 15788 N N . ARG B 1 957 ? 6.551 67.438 11.156 1 96.69 957 ARG B N 1
ATOM 15789 C CA . ARG B 1 957 ? 7.254 67.312 9.883 1 96.69 957 ARG B CA 1
ATOM 15790 C C . ARG B 1 957 ? 8.203 68.5 9.672 1 96.69 957 ARG B C 1
ATOM 15792 O O . ARG B 1 957 ? 9.273 68.375 9.086 1 96.69 957 ARG B O 1
ATOM 15799 N N . ALA B 1 958 ? 7.797 69.688 10.094 1 96.19 958 ALA B N 1
ATOM 15800 C CA . ALA B 1 958 ? 8.664 70.875 9.969 1 96.19 958 ALA B CA 1
ATOM 15801 C C . ALA B 1 958 ? 9.938 70.688 10.781 1 96.19 958 ALA B C 1
ATOM 15803 O O . ALA B 1 958 ? 11.031 71.062 10.336 1 96.19 958 ALA B O 1
ATOM 15804 N N . ALA B 1 959 ? 9.75 70.188 11.953 1 94.88 959 ALA B N 1
ATOM 15805 C CA . ALA B 1 959 ? 10.922 69.875 12.781 1 94.88 959 ALA B CA 1
ATOM 15806 C C . ALA B 1 959 ? 11.875 68.938 12.094 1 94.88 959 ALA B C 1
ATOM 15808 O O . ALA B 1 959 ? 13.094 69.062 12.156 1 94.88 959 ALA B O 1
ATOM 15809 N N . GLN B 1 960 ? 11.336 67.938 11.445 1 94.38 960 GLN B N 1
ATOM 15810 C CA . GLN B 1 960 ? 12.148 66.938 10.742 1 94.38 960 GLN B CA 1
ATOM 15811 C C . GLN B 1 960 ? 12.82 67.562 9.516 1 94.38 960 GLN B C 1
ATOM 15813 O O . GLN B 1 960 ? 13.938 67.125 9.164 1 94.38 960 GLN B O 1
ATOM 15818 N N . LEU B 1 961 ? 12.172 68.438 8.875 1 96 961 LEU B N 1
ATOM 15819 C CA . LEU B 1 961 ? 12.742 69.125 7.699 1 96 961 LEU B CA 1
ATOM 15820 C C . LEU B 1 961 ? 13.898 70 8.094 1 96 961 LEU B C 1
ATOM 15822 O O . LEU B 1 961 ? 14.844 70.188 7.32 1 96 961 LEU B O 1
ATOM 15826 N N . ILE B 1 962 ? 13.797 70.625 9.305 1 94.62 962 ILE B N 1
ATOM 15827 C CA . ILE B 1 962 ? 14.922 71.375 9.805 1 94.62 962 ILE B CA 1
ATOM 15828 C C . ILE B 1 962 ? 16.141 70.5 9.977 1 94.62 962 ILE B C 1
ATOM 15830 O O . ILE B 1 962 ? 17.266 70.875 9.609 1 94.62 962 ILE B O 1
ATOM 15834 N N . GLU B 1 963 ? 15.883 69.312 10.492 1 92.31 963 GLU B N 1
ATOM 15835 C CA . GLU B 1 963 ? 16.969 68.375 10.656 1 92.31 963 GLU B CA 1
ATOM 15836 C C . GLU B 1 963 ? 17.453 67.812 9.305 1 92.31 963 GLU B C 1
ATOM 15838 O O . GLU B 1 963 ? 18.625 67.562 9.133 1 92.31 963 GLU B O 1
ATOM 15843 N N . PHE B 1 964 ? 16.547 67.625 8.359 1 94.38 964 PHE B N 1
ATOM 15844 C CA . PHE B 1 964 ? 16.828 67.125 7.023 1 94.38 964 PHE B CA 1
ATOM 15845 C C . PHE B 1 964 ? 17.703 68.125 6.25 1 94.38 964 PHE B C 1
ATOM 15847 O O . PHE B 1 964 ? 18.703 67.688 5.645 1 94.38 964 PHE B O 1
ATOM 15854 N N . GLN B 1 965 ? 17.312 69.375 6.402 1 94.06 965 GLN B N 1
ATOM 15855 C CA . GLN B 1 965 ? 18.047 70.375 5.574 1 94.06 965 GLN B CA 1
ATOM 15856 C C . GLN B 1 965 ? 18.234 71.688 6.305 1 94.06 965 GLN B C 1
ATOM 15858 O O . GLN B 1 965 ? 19.359 72.062 6.648 1 94.06 965 GLN B O 1
ATOM 15863 N N . SER B 1 966 ? 17 72.5 6.477 1 93.75 966 SER B N 1
ATOM 15864 C CA . SER B 1 966 ? 17.156 73.812 7.035 1 93.75 966 SER B CA 1
ATOM 15865 C C . SER B 1 966 ? 15.805 74.438 7.453 1 93.75 966 SER B C 1
ATOM 15867 O O . SER B 1 966 ? 14.758 73.875 7.133 1 93.75 966 SER B O 1
ATOM 15869 N N . VAL B 1 967 ? 15.953 75.562 8.133 1 94.06 967 VAL B N 1
ATOM 15870 C CA . VAL B 1 967 ? 14.766 76.25 8.555 1 94.06 967 VAL B CA 1
ATOM 15871 C C . VAL B 1 967 ? 14.039 76.812 7.328 1 94.06 967 VAL B C 1
ATOM 15873 O O . VAL B 1 967 ? 12.805 76.875 7.309 1 94.06 967 VAL B O 1
ATOM 15876 N N . LYS B 1 968 ? 14.781 77.125 6.293 1 94.12 968 LYS B N 1
ATOM 15877 C CA . LYS B 1 968 ? 14.203 77.688 5.074 1 94.12 968 LYS B CA 1
ATOM 15878 C C . LYS B 1 968 ? 13.258 76.688 4.406 1 94.12 968 LYS B C 1
ATOM 15880 O O . LYS B 1 968 ? 12.156 77.062 3.996 1 94.12 968 LYS B O 1
ATOM 15885 N N . ILE B 1 969 ? 13.773 75.438 4.34 1 94.94 969 ILE B N 1
ATOM 15886 C CA . ILE B 1 969 ? 12.961 74.438 3.695 1 94.94 969 ILE B CA 1
ATOM 15887 C C . ILE B 1 969 ? 11.727 74.125 4.543 1 94.94 969 ILE B C 1
ATOM 15889 O O . ILE B 1 969 ? 10.648 73.875 4.008 1 94.94 969 ILE B O 1
ATOM 15893 N N . ALA B 1 970 ? 11.828 74.188 5.855 1 96.69 970 ALA B N 1
ATOM 15894 C CA . ALA B 1 970 ? 10.703 74 6.766 1 96.69 970 ALA B CA 1
ATOM 15895 C C . ALA B 1 970 ? 9.664 75.062 6.609 1 96.69 970 ALA B C 1
ATOM 15897 O O . ALA B 1 970 ? 8.461 74.812 6.633 1 96.69 970 ALA B O 1
ATOM 15898 N N . GLN B 1 971 ? 10.172 76.312 6.422 1 95.69 971 GLN B N 1
ATOM 15899 C CA . GLN B 1 971 ? 9.266 77.438 6.246 1 95.69 971 GLN B CA 1
ATOM 15900 C C . GLN B 1 971 ? 8.5 77.312 4.934 1 95.69 971 GLN B C 1
ATOM 15902 O O . GLN B 1 971 ? 7.305 77.625 4.879 1 95.69 971 GLN B O 1
ATOM 15907 N N . ARG B 1 972 ? 9.234 77 3.926 1 95.75 972 ARG B N 1
ATOM 15908 C CA . ARG B 1 972 ? 8.57 76.812 2.641 1 95.75 972 ARG B CA 1
ATOM 15909 C C . ARG B 1 972 ? 7.48 75.75 2.744 1 95.75 972 ARG B C 1
ATOM 15911 O O . ARG B 1 972 ? 6.398 75.875 2.178 1 95.75 972 ARG B O 1
ATOM 15918 N N . TYR B 1 973 ? 7.766 74.562 3.396 1 96.94 973 TYR B N 1
ATOM 15919 C CA . TYR B 1 973 ? 6.812 73.5 3.648 1 96.94 973 TYR B CA 1
ATOM 15920 C C . TYR B 1 973 ? 5.594 74 4.398 1 96.94 973 TYR B C 1
ATOM 15922 O O . TYR B 1 973 ? 4.457 73.75 4.012 1 96.94 973 TYR B O 1
ATOM 15930 N N . ILE B 1 974 ? 5.793 74.875 5.449 1 97.06 974 ILE B N 1
ATOM 15931 C CA . ILE B 1 974 ? 4.711 75.438 6.262 1 97.06 974 ILE B CA 1
ATOM 15932 C C . ILE B 1 974 ? 3.838 76.312 5.41 1 97.06 974 ILE B C 1
ATOM 15934 O O . ILE B 1 974 ? 2.607 76.25 5.48 1 97.06 974 ILE B O 1
ATOM 15938 N N . ASP B 1 975 ? 4.477 77.125 4.551 1 96.31 975 ASP B N 1
ATOM 15939 C CA . ASP B 1 975 ? 3.756 78.125 3.707 1 96.31 975 ASP B CA 1
ATOM 15940 C C . ASP B 1 975 ? 2.893 77.375 2.68 1 96.31 975 ASP B C 1
ATOM 15942 O O . ASP B 1 975 ? 1.765 77.812 2.402 1 96.31 975 ASP B O 1
ATOM 15946 N N . GLN B 1 976 ? 3.465 76.312 2.191 1 96.38 976 GLN B N 1
ATOM 15947 C CA . GLN B 1 976 ? 2.734 75.562 1.18 1 96.38 976 GLN B CA 1
ATOM 15948 C C . GLN B 1 976 ? 1.531 74.875 1.79 1 96.38 976 GLN B C 1
ATOM 15950 O O . GLN B 1 976 ? 0.451 74.812 1.195 1 96.38 976 GLN B O 1
ATOM 15955 N N . VAL B 1 977 ? 1.683 74.188 2.965 1 97.62 977 VAL B N 1
ATOM 15956 C CA . VAL B 1 977 ? 0.571 73.5 3.619 1 97.62 977 VAL B CA 1
ATOM 15957 C C . VAL B 1 977 ? -0.481 74.562 4.051 1 97.62 977 VAL B C 1
ATOM 15959 O O . VAL B 1 977 ? -1.681 74.25 4.016 1 97.62 977 VAL B O 1
ATOM 15962 N N . GLN B 1 978 ? 0.005 75.875 4.406 1 96.31 978 GLN B N 1
ATOM 15963 C CA . GLN B 1 978 ? -0.93 76.938 4.777 1 96.31 978 GLN B CA 1
ATOM 15964 C C . GLN B 1 978 ? -1.799 77.312 3.59 1 96.31 978 GLN B C 1
ATOM 15966 O O . GLN B 1 978 ? -3 77.562 3.742 1 96.31 978 GLN B O 1
ATOM 15971 N N . ALA B 1 979 ? -1.141 77.438 2.469 1 95.94 979 ALA B N 1
ATOM 15972 C CA . ALA B 1 979 ? -1.889 77.75 1.259 1 95.94 979 ALA B CA 1
ATOM 15973 C C . ALA B 1 979 ? -2.951 76.688 0.966 1 95.94 979 ALA B C 1
ATOM 15975 O O . ALA B 1 979 ? -4.074 77 0.578 1 95.94 979 ALA B O 1
ATOM 15976 N N . VAL B 1 980 ? -2.566 75.438 1.157 1 97.25 980 VAL B N 1
ATOM 15977 C CA . VAL B 1 980 ? -3.48 74.312 0.932 1 97.25 980 VAL B CA 1
ATOM 15978 C C . VAL B 1 980 ? -4.605 74.312 1.966 1 97.25 980 VAL B C 1
ATOM 15980 O O . VAL B 1 980 ? -5.77 74.125 1.634 1 97.25 980 VAL B O 1
ATOM 15983 N N . TRP B 1 981 ? -4.258 74.625 3.234 1 96.69 981 TRP B N 1
ATOM 15984 C CA . TRP B 1 981 ? -5.219 74.688 4.328 1 96.69 981 TRP B CA 1
ATOM 15985 C C . TRP B 1 981 ? -6.246 75.812 4.051 1 96.69 981 TRP B C 1
ATOM 15987 O O . TRP B 1 981 ? -7.445 75.562 4.258 1 96.69 981 TRP B O 1
ATOM 15997 N N . THR B 1 982 ? -5.766 77 3.523 1 95.38 982 THR B N 1
ATOM 15998 C CA . THR B 1 982 ? -6.637 78.125 3.23 1 95.38 982 THR B CA 1
ATOM 15999 C C . THR B 1 982 ? -7.609 77.75 2.107 1 95.38 982 THR B C 1
ATOM 16001 O O . THR B 1 982 ? -8.797 78.125 2.193 1 95.38 982 THR B O 1
ATOM 16004 N N . ALA B 1 983 ? -7.031 77.125 1.188 1 95.75 983 ALA B N 1
ATOM 16005 C CA . ALA B 1 983 ? -7.883 76.688 0.08 1 95.75 983 ALA B CA 1
ATOM 16006 C C . ALA B 1 983 ? -8.914 75.688 0.542 1 95.75 983 ALA B C 1
ATOM 16008 O O . ALA B 1 983 ? -10.062 75.688 0.092 1 95.75 983 ALA B O 1
ATOM 16009 N N . GLU B 1 984 ? -8.516 74.688 1.345 1 96.31 984 GLU B N 1
ATOM 16010 C CA . GLU B 1 984 ? -9.398 73.625 1.843 1 96.31 984 GLU B CA 1
ATOM 16011 C C . GLU B 1 984 ? -10.5 74.25 2.721 1 96.31 984 GLU B C 1
ATOM 16013 O O . GLU B 1 984 ? -11.656 73.812 2.635 1 96.31 984 GLU B O 1
ATOM 16018 N N . ARG B 1 985 ? -10.211 75.312 3.514 1 92.81 985 ARG B N 1
ATOM 16019 C CA . ARG B 1 985 ? -11.18 75.938 4.395 1 92.81 985 ARG B CA 1
ATOM 16020 C C . ARG B 1 985 ? -12.242 76.688 3.594 1 92.81 985 ARG B C 1
ATOM 16022 O O . ARG B 1 985 ? -13.398 76.812 4.02 1 92.81 985 ARG B O 1
ATOM 16029 N N . ALA B 1 986 ? -11.828 77.188 2.512 1 93.75 986 ALA B N 1
ATOM 16030 C CA . ALA B 1 986 ? -12.773 77.875 1.639 1 93.75 986 ALA B CA 1
ATOM 16031 C C . ALA B 1 986 ? -13.75 76.875 0.998 1 93.75 986 ALA B C 1
ATOM 16033 O O . ALA B 1 986 ? -14.883 77.25 0.683 1 93.75 986 ALA B O 1
ATOM 16034 N N . ALA B 1 987 ? -13.281 75.688 0.944 1 94.12 987 ALA B N 1
ATOM 16035 C CA . ALA B 1 987 ? -14.094 74.688 0.23 1 94.12 987 ALA B CA 1
ATOM 16036 C C . ALA B 1 987 ? -14.898 73.812 1.203 1 94.12 987 ALA B C 1
ATOM 16038 O O . ALA B 1 987 ? -16.031 73.438 0.907 1 94.12 987 ALA B O 1
ATOM 16039 N N . THR B 1 988 ? -14.352 73.438 2.311 1 94.12 988 THR B N 1
ATOM 16040 C CA . THR B 1 988 ? -14.984 72.5 3.229 1 94.12 988 THR B CA 1
ATOM 16041 C C . THR B 1 988 ? -14.406 72.625 4.633 1 94.12 988 THR B C 1
ATOM 16043 O O . THR B 1 988 ? -13.406 73.312 4.832 1 94.12 988 THR B O 1
ATOM 16046 N N . GLU B 1 989 ? -15.062 72 5.582 1 92.5 989 GLU B N 1
ATOM 16047 C CA . GLU B 1 989 ? -14.57 71.938 6.957 1 92.5 989 GLU B CA 1
ATOM 16048 C C . GLU B 1 989 ? -13.727 70.688 7.215 1 92.5 989 GLU B C 1
ATOM 16050 O O . GLU B 1 989 ? -13.062 70.625 8.25 1 92.5 989 GLU B O 1
ATOM 16055 N N . ARG B 1 990 ? -13.656 69.75 6.262 1 93.81 990 ARG B N 1
ATOM 16056 C CA . ARG B 1 990 ? -12.82 68.562 6.387 1 93.81 990 ARG B CA 1
ATOM 16057 C C . ARG B 1 990 ? -11.344 68.938 6.285 1 93.81 990 ARG B C 1
ATOM 16059 O O . ARG B 1 990 ? -10.984 70 5.746 1 93.81 990 ARG B O 1
ATOM 16066 N N . THR B 1 991 ? -10.492 68.125 6.879 1 96 991 THR B N 1
ATOM 16067 C CA . THR B 1 991 ? -9.07 68.438 6.895 1 96 991 THR B CA 1
ATOM 16068 C C . THR B 1 991 ? -8.258 67.312 6.234 1 96 991 THR B C 1
ATOM 16070 O O . THR B 1 991 ? -7.027 67.312 6.324 1 96 991 THR B O 1
ATOM 16073 N N . ASP B 1 992 ? -8.922 66.312 5.551 1 96.19 992 ASP B N 1
ATOM 16074 C CA . ASP B 1 992 ? -8.242 65.125 4.992 1 96.19 992 ASP B CA 1
ATOM 16075 C C . ASP B 1 992 ? -7.266 65.562 3.895 1 96.19 992 ASP B C 1
ATOM 16077 O O . ASP B 1 992 ? -6.207 64.938 3.732 1 96.19 992 ASP B O 1
ATOM 16081 N N . PHE B 1 993 ? -7.668 66.562 3.139 1 96.38 993 PHE B N 1
ATOM 16082 C CA . PHE B 1 993 ? -6.828 67 2.029 1 96.38 993 PHE B CA 1
ATOM 16083 C C . PHE B 1 993 ? -5.539 67.625 2.541 1 96.38 993 PHE B C 1
ATOM 16085 O O . PHE B 1 993 ? -4.445 67.25 2.125 1 96.38 993 PHE B O 1
ATOM 16092 N N . SER B 1 994 ? -5.629 68.625 3.498 1 97.38 994 SER B N 1
ATOM 16093 C CA . SER B 1 994 ? -4.445 69.25 4.062 1 97.38 994 SER B CA 1
ATOM 16094 C C . SER B 1 994 ? -3.57 68.25 4.793 1 97.38 994 SER B C 1
ATOM 16096 O O . SER B 1 994 ? -2.342 68.312 4.762 1 97.38 994 SER B O 1
ATOM 16098 N N . GLU B 1 995 ? -4.152 67.25 5.422 1 97.44 995 GLU B N 1
ATOM 16099 C CA . GLU B 1 995 ? -3.393 66.188 6.098 1 97.44 995 GLU B CA 1
ATOM 16100 C C . GLU B 1 995 ? -2.615 65.375 5.098 1 97.44 995 GLU B C 1
ATOM 16102 O O . GLU B 1 995 ? -1.437 65.062 5.309 1 97.44 995 GLU B O 1
ATOM 16107 N N . ALA B 1 996 ? -3.307 64.938 4.043 1 97.19 996 ALA B N 1
ATOM 16108 C CA . ALA B 1 996 ? -2.662 64.125 3.006 1 97.19 996 ALA B CA 1
ATOM 16109 C C . ALA B 1 996 ? -1.504 64.875 2.367 1 97.19 996 ALA B C 1
ATOM 16111 O O . ALA B 1 996 ? -0.45 64.312 2.092 1 97.19 996 ALA B O 1
ATOM 16112 N N . VAL B 1 997 ? -1.732 66.125 2.162 1 97.56 997 VAL B N 1
ATOM 16113 C CA . VAL B 1 997 ? -0.695 67 1.543 1 97.56 997 VAL B CA 1
ATOM 16114 C C . VAL B 1 997 ? 0.471 67.125 2.514 1 97.56 997 VAL B C 1
ATOM 16116 O O . VAL B 1 997 ? 1.635 67.125 2.105 1 97.56 997 VAL B O 1
ATOM 16119 N N . ALA B 1 998 ? 0.07 67.375 3.781 1 97.5 998 ALA B N 1
ATOM 16120 C CA . ALA B 1 998 ? 1.129 67.5 4.777 1 97.5 998 ALA B CA 1
ATOM 16121 C C . ALA B 1 998 ? 2.035 66.312 4.777 1 97.5 998 ALA B C 1
ATOM 16123 O O . ALA B 1 998 ? 3.262 66.438 4.848 1 97.5 998 ALA B O 1
ATOM 16124 N N . ARG B 1 999 ? 1.521 65.125 4.668 1 96.88 999 ARG B N 1
ATOM 16125 C CA . ARG B 1 999 ? 2.283 63.844 4.664 1 96.88 999 ARG B CA 1
ATOM 16126 C C . ARG B 1 999 ? 3.031 63.688 3.344 1 96.88 999 ARG B C 1
ATOM 16128 O O . ARG B 1 999 ? 4.215 63.344 3.338 1 96.88 999 ARG B O 1
ATOM 16135 N N . GLY B 1 1000 ? 2.336 63.875 2.26 1 96.56 1000 GLY B N 1
ATOM 16136 C CA . GLY B 1 1000 ? 2.926 63.656 0.947 1 96.56 1000 GLY B CA 1
ATOM 16137 C C . GLY B 1 1000 ? 4.039 64.625 0.627 1 96.56 1000 GLY B C 1
ATOM 16138 O O . GLY B 1 1000 ? 5.066 64.25 0.067 1 96.56 1000 GLY B O 1
ATOM 16139 N N . LEU B 1 1001 ? 3.775 65.938 0.911 1 97.25 1001 LEU B N 1
ATOM 16140 C CA . LEU B 1 1001 ? 4.785 67 0.657 1 97.25 1001 LEU B CA 1
ATOM 16141 C C . LEU B 1 1001 ? 6.043 66.75 1.479 1 97.25 1001 LEU B C 1
ATOM 16143 O O . LEU B 1 1001 ? 7.16 66.938 0.99 1 97.25 1001 LEU B O 1
ATOM 16147 N N . PHE B 1 1002 ? 5.812 66.375 2.691 1 96.88 1002 PHE B N 1
ATOM 16148 C CA . PHE B 1 1002 ? 6.953 66 3.529 1 96.88 1002 PHE B CA 1
ATOM 16149 C C . PHE B 1 1002 ? 7.738 64.875 2.922 1 96.88 1002 PHE B C 1
ATOM 16151 O O . PHE B 1 1002 ? 8.969 64.938 2.818 1 96.88 1002 PHE B O 1
ATOM 16158 N N . LYS B 1 1003 ? 7.086 63.781 2.562 1 95.88 1003 LYS B N 1
ATOM 16159 C CA . LYS B 1 1003 ? 7.723 62.562 2.049 1 95.88 1003 LYS B CA 1
ATOM 16160 C C . LYS B 1 1003 ? 8.562 62.844 0.815 1 95.88 1003 LYS B C 1
ATOM 16162 O O . LYS B 1 1003 ? 9.703 62.406 0.708 1 95.88 1003 LYS B O 1
ATOM 16167 N N . PHE B 1 1004 ? 8.055 63.594 -0.118 1 96.62 1004 PHE B N 1
ATOM 16168 C CA . PHE B 1 1004 ? 8.773 63.906 -1.349 1 96.62 1004 PHE B CA 1
ATOM 16169 C C . PHE B 1 1004 ? 9.875 64.938 -1.099 1 96.62 1004 PHE B C 1
ATOM 16171 O O . PHE B 1 1004 ? 10.852 65 -1.845 1 96.62 1004 PHE B O 1
ATOM 16178 N N . THR B 1 1005 ? 9.719 65.812 -0.05 1 96.44 1005 THR B N 1
ATOM 16179 C CA . THR B 1 1005 ? 10.75 66.75 0.282 1 96.44 1005 THR B CA 1
ATOM 16180 C C . THR B 1 1005 ? 11.922 66.125 0.987 1 96.44 1005 THR B C 1
ATOM 16182 O O . THR B 1 1005 ? 13.086 66.312 0.625 1 96.44 1005 THR B O 1
ATOM 16185 N N . ALA B 1 1006 ? 11.5 65.25 1.938 1 95.69 1006 ALA B N 1
ATOM 16186 C CA . ALA B 1 1006 ? 12.531 64.625 2.758 1 95.69 1006 ALA B CA 1
ATOM 16187 C C . ALA B 1 1006 ? 12.891 63.25 2.213 1 95.69 1006 ALA B C 1
ATOM 16189 O O . ALA B 1 1006 ? 12.789 62.25 2.928 1 95.69 1006 ALA B O 1
ATOM 16190 N N . TYR B 1 1007 ? 13.289 63.188 0.875 1 94.44 1007 TYR B N 1
ATOM 16191 C CA . TYR B 1 1007 ? 13.719 61.906 0.331 1 94.44 1007 TYR B CA 1
ATOM 16192 C C . TYR B 1 1007 ? 15 61.406 1.003 1 94.44 1007 TYR B C 1
ATOM 16194 O O . TYR B 1 1007 ? 15.828 62.219 1.43 1 94.44 1007 TYR B O 1
ATOM 16202 N N . LYS B 1 1008 ? 15.156 60.156 1.151 1 94.56 1008 LYS B N 1
ATOM 16203 C CA . LYS B 1 1008 ? 16.25 59.562 1.911 1 94.56 1008 LYS B CA 1
ATOM 16204 C C . LYS B 1 1008 ? 17.469 59.312 1.021 1 94.56 1008 LYS B C 1
ATOM 16206 O O . LYS B 1 1008 ? 17.688 58.188 0.558 1 94.56 1008 LYS B O 1
ATOM 16211 N N . ASP B 1 1009 ? 18.266 60.312 0.867 1 92.94 1009 ASP B N 1
ATOM 16212 C CA . ASP B 1 1009 ? 19.516 60.219 0.117 1 92.94 1009 ASP B CA 1
ATOM 16213 C C . ASP B 1 1009 ? 20.672 59.781 1.016 1 92.94 1009 ASP B C 1
ATOM 16215 O O . ASP B 1 1009 ? 20.438 59.344 2.148 1 92.94 1009 ASP B O 1
ATOM 16219 N N . GLU B 1 1010 ? 21.859 59.812 0.53 1 92.69 1010 GLU B N 1
ATOM 16220 C CA . GLU B 1 1010 ? 23.031 59.312 1.243 1 92.69 1010 GLU B CA 1
ATOM 16221 C C . GLU B 1 1010 ? 23.266 60.125 2.529 1 92.69 1010 GLU B C 1
ATOM 16223 O O . GLU B 1 1010 ? 23.625 59.531 3.557 1 92.69 1010 GLU B O 1
ATOM 16228 N N . TYR B 1 1011 ? 23.031 61.469 2.529 1 95.12 1011 TYR B N 1
ATOM 16229 C CA . TYR B 1 1011 ? 23.219 62.312 3.707 1 95.12 1011 TYR B CA 1
ATOM 16230 C C . TYR B 1 1011 ? 22.203 61.969 4.785 1 95.12 1011 TYR B C 1
ATOM 16232 O O . TYR B 1 1011 ? 22.547 61.875 5.965 1 95.12 1011 TYR B O 1
ATOM 16240 N N . GLU B 1 1012 ? 20.984 61.938 4.344 1 95.38 1012 GLU B N 1
ATOM 16241 C CA . GLU B 1 1012 ? 19.906 61.688 5.285 1 95.38 1012 GLU B CA 1
ATOM 16242 C C . GLU B 1 1012 ? 20 60.281 5.887 1 95.38 1012 GLU B C 1
ATOM 16244 O O . GLU B 1 1012 ? 19.781 60.094 7.09 1 95.38 1012 GLU B O 1
ATOM 16249 N N . VAL B 1 1013 ? 20.266 59.188 5.086 1 94.94 1013 VAL B N 1
ATOM 16250 C CA . VAL B 1 1013 ? 20.453 57.812 5.574 1 94.94 1013 VAL B CA 1
ATOM 16251 C C . VAL B 1 1013 ? 21.594 57.781 6.59 1 94.94 1013 VAL B C 1
ATOM 16253 O O . VAL B 1 1013 ? 21.469 57.125 7.637 1 94.94 1013 VAL B O 1
ATOM 16256 N N . ALA B 1 1014 ? 22.641 58.438 6.227 1 95.06 1014 ALA B N 1
ATOM 16257 C CA . ALA B 1 1014 ? 23.781 58.5 7.148 1 95.06 1014 ALA B CA 1
ATOM 16258 C C . ALA B 1 1014 ? 23.375 59.125 8.477 1 95.06 1014 ALA B C 1
ATOM 16260 O O . ALA B 1 1014 ? 23.734 58.625 9.547 1 95.06 1014 ALA B O 1
ATOM 16261 N N . ARG B 1 1015 ? 22.672 60.25 8.438 1 95.5 1015 ARG B N 1
ATOM 16262 C CA . ARG B 1 1015 ? 22.203 60.906 9.641 1 95.5 1015 ARG B CA 1
ATOM 16263 C C . ARG B 1 1015 ? 21.344 60 10.5 1 95.5 1015 ARG B C 1
ATOM 16265 O O . ARG B 1 1015 ? 21.5 59.938 11.719 1 95.5 1015 ARG B O 1
ATOM 16272 N N . MET B 1 1016 ? 20.438 59.312 9.844 1 95.75 1016 MET B N 1
ATOM 16273 C CA . MET B 1 1016 ? 19.5 58.469 10.555 1 95.75 1016 MET B CA 1
ATOM 16274 C C . MET B 1 1016 ? 20.219 57.25 11.156 1 95.75 1016 MET B C 1
ATOM 16276 O O . MET B 1 1016 ? 19.859 56.781 12.242 1 95.75 1016 MET B O 1
ATOM 16280 N N . LEU B 1 1017 ? 21.203 56.719 10.539 1 95.56 1017 LEU B N 1
ATOM 16281 C CA . LEU B 1 1017 ? 21.938 55.531 11.023 1 95.56 1017 LEU B CA 1
ATOM 16282 C C . LEU B 1 1017 ? 22.766 55.906 12.258 1 95.56 1017 LEU B C 1
ATOM 16284 O O . LEU B 1 1017 ? 22.875 55.094 13.18 1 95.56 1017 LEU B O 1
ATOM 16288 N N . VAL B 1 1018 ? 23.297 57.125 12.242 1 94.19 1018 VAL B N 1
ATOM 16289 C CA . VAL B 1 1018 ? 24.203 57.469 13.32 1 94.19 1018 VAL B CA 1
ATOM 16290 C C . VAL B 1 1018 ? 23.469 58.25 14.398 1 94.19 1018 VAL B C 1
ATOM 16292 O O . VAL B 1 1018 ? 24.078 58.812 15.312 1 94.19 1018 VAL B O 1
ATOM 16295 N N . ASP B 1 1019 ? 22.172 58.312 14.25 1 93.19 1019 ASP B N 1
ATOM 16296 C CA . ASP B 1 1019 ? 21.359 58.969 15.258 1 93.19 1019 ASP B CA 1
ATOM 16297 C C . ASP B 1 1019 ? 21.5 58.312 16.609 1 93.19 1019 ASP B C 1
ATOM 16299 O O . ASP B 1 1019 ? 21.344 57.094 16.734 1 93.19 1019 ASP B O 1
ATOM 16303 N N . PRO B 1 1020 ? 21.797 59.031 17.641 1 90.5 1020 PRO B N 1
ATOM 16304 C CA . PRO B 1 1020 ? 21.969 58.438 18.984 1 90.5 1020 PRO B CA 1
ATOM 16305 C C . PRO B 1 1020 ? 20.719 57.719 19.469 1 90.5 1020 PRO B C 1
ATOM 16307 O O . PRO B 1 1020 ? 20.828 56.719 20.188 1 90.5 1020 PRO B O 1
ATOM 16310 N N . ALA B 1 1021 ? 19.625 58.25 19.062 1 89.69 1021 ALA B N 1
ATOM 16311 C CA . ALA B 1 1021 ? 18.391 57.594 19.469 1 89.69 1021 ALA B CA 1
ATOM 16312 C C . ALA B 1 1021 ? 18.312 56.188 18.875 1 89.69 1021 ALA B C 1
ATOM 16314 O O . ALA B 1 1021 ? 17.781 55.281 19.516 1 89.69 1021 ALA B O 1
ATOM 16315 N N . PHE B 1 1022 ? 18.766 55.969 17.734 1 92.06 1022 PHE B N 1
ATOM 16316 C CA . PHE B 1 1022 ? 18.766 54.656 17.109 1 92.06 1022 PHE B CA 1
ATOM 16317 C C . PHE B 1 1022 ? 19.75 53.719 17.797 1 92.06 1022 PHE B C 1
ATOM 16319 O O . PHE B 1 1022 ? 19.469 52.531 17.984 1 92.06 1022 PHE B O 1
ATOM 16326 N N . ILE B 1 1023 ? 20.828 54.25 18.078 1 91.38 1023 ILE B N 1
ATOM 16327 C CA . ILE B 1 1023 ? 21.844 53.438 18.75 1 91.38 1023 ILE B CA 1
ATOM 16328 C C . ILE B 1 1023 ? 21.312 52.938 20.094 1 91.38 1023 ILE B C 1
ATOM 16330 O O . ILE B 1 1023 ? 21.531 51.781 20.453 1 91.38 1023 ILE B O 1
ATOM 16334 N N . GLU B 1 1024 ? 20.594 53.781 20.75 1 88.75 1024 GLU B N 1
ATOM 16335 C CA . GLU B 1 1024 ? 19.984 53.375 22.016 1 88.75 1024 GLU B CA 1
ATOM 16336 C C . GLU B 1 1024 ? 18.906 52.312 21.797 1 88.75 1024 GLU B C 1
ATOM 16338 O O . GLU B 1 1024 ? 18.703 51.438 22.641 1 88.75 1024 GLU B O 1
ATOM 16343 N N . ASP B 1 1025 ? 18.234 52.531 20.797 1 89.12 1025 ASP B N 1
ATOM 16344 C CA . ASP B 1 1025 ? 17.203 51.562 20.453 1 89.12 1025 ASP B CA 1
ATOM 16345 C C . ASP B 1 1025 ? 17.812 50.188 20.188 1 89.12 1025 ASP B C 1
ATOM 16347 O O . ASP B 1 1025 ? 17.25 49.156 20.594 1 89.12 1025 ASP B O 1
ATOM 16351 N N . VAL B 1 1026 ? 18.875 50.094 19.484 1 91.69 1026 VAL B N 1
ATOM 16352 C CA . VAL B 1 1026 ? 19.562 48.844 19.203 1 91.69 1026 VAL B CA 1
ATOM 16353 C C . VAL B 1 1026 ? 20 48.156 20.5 1 91.69 1026 VAL B C 1
ATOM 16355 O O . VAL B 1 1026 ? 19.859 46.969 20.656 1 91.69 1026 VAL B O 1
ATOM 16358 N N . LYS B 1 1027 ? 20.469 48.938 21.391 1 86.56 1027 LYS B N 1
ATOM 16359 C CA . LYS B 1 1027 ? 20.906 48.406 22.688 1 86.56 1027 LYS B CA 1
ATOM 16360 C C . LYS B 1 1027 ? 19.734 47.844 23.484 1 86.56 1027 LYS B C 1
ATOM 16362 O O . LYS B 1 1027 ? 19.891 46.875 24.219 1 86.56 1027 LYS B O 1
ATOM 16367 N N . SER B 1 1028 ? 18.688 48.5 23.312 1 83.25 1028 SER B N 1
ATOM 16368 C CA . SER B 1 1028 ? 17.484 48.031 24 1 83.25 1028 SER B CA 1
ATOM 16369 C C . SER B 1 1028 ? 16.984 46.719 23.422 1 83.25 1028 SER B C 1
ATOM 16371 O O . SER B 1 1028 ? 16.516 45.844 24.172 1 83.25 1028 SER B O 1
ATOM 16373 N N . GLN B 1 1029 ? 17.062 46.562 22.156 1 85.19 1029 GLN B N 1
ATOM 16374 C CA . GLN B 1 1029 ? 16.594 45.344 21.5 1 85.19 1029 GLN B CA 1
ATOM 16375 C C . GLN B 1 1029 ? 17.562 44.188 21.719 1 85.19 1029 GLN B C 1
ATOM 16377 O O . GLN B 1 1029 ? 17.141 43.031 21.828 1 85.19 1029 GLN B O 1
ATOM 16382 N N . VAL B 1 1030 ? 18.859 44.562 21.688 1 88.12 1030 VAL B N 1
ATOM 16383 C CA . VAL B 1 1030 ? 19.891 43.531 21.859 1 88.12 1030 VAL B CA 1
ATOM 16384 C C . VAL B 1 1030 ? 20.891 44 22.938 1 88.12 1030 VAL B C 1
ATOM 16386 O O . VAL B 1 1030 ? 22.031 44.312 22.625 1 88.12 1030 VAL B O 1
ATOM 16389 N N . PRO B 1 1031 ? 20.469 43.938 24.141 1 79.25 1031 PRO B N 1
ATOM 16390 C CA . PRO B 1 1031 ? 21.281 44.5 25.234 1 79.25 1031 PRO B CA 1
ATOM 16391 C C . PRO B 1 1031 ? 22.703 43.969 25.25 1 79.25 1031 PRO B C 1
ATOM 16393 O O . PRO B 1 1031 ? 23.641 44.719 25.562 1 79.25 1031 PRO B O 1
ATOM 16396 N N . ALA B 1 1032 ? 23 42.781 24.922 1 80.19 1032 ALA B N 1
ATOM 16397 C CA . ALA B 1 1032 ? 24.344 42.25 24.984 1 80.19 1032 ALA B CA 1
ATOM 16398 C C . ALA B 1 1032 ? 25.031 42.312 23.609 1 80.19 1032 ALA B C 1
ATOM 16400 O O . ALA B 1 1032 ? 26.062 41.656 23.391 1 80.19 1032 ALA B O 1
ATOM 16401 N N . GLY B 1 1033 ? 24.5 43.188 22.859 1 87.75 1033 GLY B N 1
ATOM 16402 C CA . GLY B 1 1033 ? 25.047 43.25 21.5 1 87.75 1033 GLY B CA 1
ATOM 16403 C C . GLY B 1 1033 ? 26.188 44.25 21.375 1 87.75 1033 GLY B C 1
ATOM 16404 O O . GLY B 1 1033 ? 26.141 45.312 21.984 1 87.75 1033 GLY B O 1
ATOM 16405 N N . GLU B 1 1034 ? 27.219 43.812 20.656 1 90.19 1034 GLU B N 1
ATOM 16406 C CA . GLU B 1 1034 ? 28.344 44.688 20.359 1 90.19 1034 GLU B CA 1
ATOM 16407 C C . GLU B 1 1034 ? 28.656 44.719 18.859 1 90.19 1034 GLU B C 1
ATOM 16409 O O . GLU B 1 1034 ? 27.953 44.062 18.062 1 90.19 1034 GLU B O 1
ATOM 16414 N N . ASN B 1 1035 ? 29.562 45.594 18.516 1 92.19 1035 ASN B N 1
ATOM 16415 C CA . ASN B 1 1035 ? 30.047 45.656 17.141 1 92.19 1035 ASN B CA 1
ATOM 16416 C C . ASN B 1 1035 ? 28.906 46 16.172 1 92.19 1035 ASN B C 1
ATOM 16418 O O . ASN B 1 1035 ? 28.703 45.25 15.203 1 92.19 1035 ASN B O 1
ATOM 16422 N N . LEU B 1 1036 ? 28.219 47.062 16.438 1 95.31 1036 LEU B N 1
ATOM 16423 C CA . LEU B 1 1036 ? 27.156 47.5 15.562 1 95.31 1036 LEU B CA 1
ATOM 16424 C C . LEU B 1 1036 ? 27.688 47.719 14.148 1 95.31 1036 LEU B C 1
ATOM 16426 O O . LEU B 1 1036 ? 28.641 48.5 13.945 1 95.31 1036 LEU B O 1
ATOM 16430 N N . THR B 1 1037 ? 27.156 47 13.148 1 96.12 1037 THR B N 1
ATOM 16431 C CA . THR B 1 1037 ? 27.594 47.062 11.758 1 96.12 1037 THR B CA 1
ATOM 16432 C C . THR B 1 1037 ? 26.422 47.469 10.852 1 96.12 1037 THR B C 1
ATOM 16434 O O . THR B 1 1037 ? 25.406 46.781 10.82 1 96.12 1037 THR B O 1
ATOM 16437 N N . TYR B 1 1038 ? 26.594 48.594 10.07 1 96.06 1038 TYR B N 1
ATOM 16438 C CA . TYR B 1 1038 ? 25.578 49.031 9.109 1 96.06 1038 TYR B CA 1
ATOM 16439 C C . TYR B 1 1038 ? 25.75 48.312 7.773 1 96.06 1038 TYR B C 1
ATOM 16441 O O . TYR B 1 1038 ? 26.859 48.25 7.234 1 96.06 1038 TYR B O 1
ATOM 16449 N N . LYS B 1 1039 ? 24.672 47.688 7.262 1 94.38 1039 LYS B N 1
ATOM 16450 C CA . LYS B 1 1039 ? 24.719 47 5.988 1 94.38 1039 LYS B CA 1
ATOM 16451 C C . LYS B 1 1039 ? 24.234 47.875 4.844 1 94.38 1039 LYS B C 1
ATOM 16453 O O . LYS B 1 1039 ? 23.047 48.188 4.766 1 94.38 1039 LYS B O 1
ATOM 16458 N N . LEU B 1 1040 ? 25.125 48.25 3.924 1 92.38 1040 LEU B N 1
ATOM 16459 C CA . LEU B 1 1040 ? 24.797 49.188 2.869 1 92.38 1040 LEU B CA 1
ATOM 16460 C C . LEU B 1 1040 ? 25.219 48.656 1.504 1 92.38 1040 LEU B C 1
ATOM 16462 O O . LEU B 1 1040 ? 26.094 47.781 1.411 1 92.38 1040 LEU B O 1
ATOM 16466 N N . HIS B 1 1041 ? 24.469 49.094 0.53 1 87.62 1041 HIS B N 1
ATOM 16467 C CA . HIS B 1 1041 ? 24.812 48.844 -0.865 1 87.62 1041 HIS B CA 1
ATOM 16468 C C . HIS B 1 1041 ? 24.812 50.125 -1.679 1 87.62 1041 HIS B C 1
ATOM 16470 O O . HIS B 1 1041 ? 23.906 50.375 -2.475 1 87.62 1041 HIS B O 1
ATOM 16476 N N . PRO B 1 1042 ? 25.828 50.812 -1.551 1 79.25 1042 PRO B N 1
ATOM 16477 C CA . PRO B 1 1042 ? 25.875 52.094 -2.268 1 79.25 1042 PRO B CA 1
ATOM 16478 C C . PRO B 1 1042 ? 25.734 51.938 -3.777 1 79.25 1042 PRO B C 1
ATOM 16480 O O . PRO B 1 1042 ? 26.281 51 -4.355 1 79.25 1042 PRO B O 1
ATOM 16483 N N . PRO B 1 1043 ? 25.016 52.781 -4.426 1 77.62 1043 PRO B N 1
ATOM 16484 C CA . PRO B 1 1043 ? 24.766 52.688 -5.863 1 77.62 1043 PRO B CA 1
ATOM 16485 C C . PRO B 1 1043 ? 26.062 52.594 -6.684 1 77.62 1043 PRO B C 1
ATOM 16487 O O . PRO B 1 1043 ? 26.109 51.906 -7.695 1 77.62 1043 PRO B O 1
ATOM 16490 N N . ILE B 1 1044 ? 27.031 53.312 -6.191 1 73.81 1044 ILE B N 1
ATOM 16491 C CA . ILE B 1 1044 ? 28.297 53.312 -6.926 1 73.81 1044 ILE B CA 1
ATOM 16492 C C . ILE B 1 1044 ? 28.875 51.906 -6.957 1 73.81 1044 ILE B C 1
ATOM 16494 O O . ILE B 1 1044 ? 29.422 51.469 -7.977 1 73.81 1044 ILE B O 1
ATOM 16498 N N . LEU B 1 1045 ? 28.75 51.219 -5.891 1 81.38 1045 LEU B N 1
ATOM 16499 C CA . LEU B 1 1045 ? 29.266 49.844 -5.836 1 81.38 1045 LEU B CA 1
ATOM 16500 C C . LEU B 1 1045 ? 28.406 48.906 -6.664 1 81.38 1045 LEU B C 1
ATOM 16502 O O . LEU B 1 1045 ? 28.922 47.938 -7.246 1 81.38 1045 LEU B O 1
ATOM 16506 N N . ARG B 1 1046 ? 27.188 49.219 -6.781 1 80.81 1046 ARG B N 1
ATOM 16507 C CA . ARG B 1 1046 ? 26.281 48.406 -7.621 1 80.81 1046 ARG B CA 1
ATOM 16508 C C . ARG B 1 1046 ? 26.672 48.531 -9.094 1 80.81 1046 ARG B C 1
ATOM 16510 O O . ARG B 1 1046 ? 26.672 47.531 -9.812 1 80.81 1046 ARG B O 1
ATOM 16517 N N . VAL B 1 1047 ? 26.969 49.719 -9.445 1 75.12 1047 VAL B N 1
ATOM 16518 C CA . VAL B 1 1047 ? 27.344 49.969 -10.836 1 75.12 1047 VAL B CA 1
ATOM 16519 C C . VAL B 1 1047 ? 28.672 49.281 -11.141 1 75.12 1047 VAL B C 1
ATOM 16521 O O . VAL B 1 1047 ? 28.891 48.812 -12.258 1 75.12 1047 VAL B O 1
ATOM 16524 N N . MET B 1 1048 ? 29.391 49.125 -10.133 1 80.38 1048 MET B N 1
ATOM 16525 C CA . MET B 1 1048 ? 30.703 48.469 -10.297 1 80.38 1048 MET B CA 1
ATOM 16526 C C . MET B 1 1048 ? 30.562 46.969 -10.258 1 80.38 1048 MET B C 1
ATOM 16528 O O . MET B 1 1048 ? 31.562 46.25 -10.375 1 80.38 1048 MET B O 1
ATOM 16532 N N . GLY B 1 1049 ? 29.391 46.562 -9.977 1 78.56 1049 GLY B N 1
ATOM 16533 C CA . GLY B 1 1049 ? 29.172 45.125 -10.133 1 78.56 1049 GLY B CA 1
ATOM 16534 C C . GLY B 1 1049 ? 28.953 44.406 -8.82 1 78.56 1049 GLY B C 1
ATOM 16535 O O . GLY B 1 1049 ? 28.719 43.188 -8.805 1 78.56 1049 GLY B O 1
ATOM 16536 N N . ARG B 1 1050 ? 29.031 45.125 -7.785 1 79.94 1050 ARG B N 1
ATOM 16537 C CA . ARG B 1 1050 ? 28.828 44.469 -6.5 1 79.94 1050 ARG B CA 1
ATOM 16538 C C . ARG B 1 1050 ? 27.359 44.094 -6.289 1 79.94 1050 ARG B C 1
ATOM 16540 O O . ARG B 1 1050 ? 26.484 44.969 -6.363 1 79.94 1050 ARG B O 1
ATOM 16547 N N . LYS B 1 1051 ? 27.109 42.781 -5.91 1 78.31 1051 LYS B N 1
ATOM 16548 C CA . LYS B 1 1051 ? 25.734 42.312 -5.824 1 78.31 1051 LYS B CA 1
ATOM 16549 C C . LYS B 1 1051 ? 25.281 42.219 -4.371 1 78.31 1051 LYS B C 1
ATOM 16551 O O . LYS B 1 1051 ? 24.094 42.125 -4.094 1 78.31 1051 LYS B O 1
ATOM 16556 N N . LYS B 1 1052 ? 26.234 42.344 -3.404 1 84.25 1052 LYS B N 1
ATOM 16557 C CA . LYS B 1 1052 ? 25.875 42.156 -1.999 1 84.25 1052 LYS B CA 1
ATOM 16558 C C . LYS B 1 1052 ? 26.172 43.438 -1.195 1 84.25 1052 LYS B C 1
ATOM 16560 O O . LYS B 1 1052 ? 27.016 44.25 -1.594 1 84.25 1052 LYS B O 1
ATOM 16565 N N . LYS B 1 1053 ? 25.609 43.531 -0.118 1 90.5 1053 LYS B N 1
ATOM 16566 C CA . LYS B 1 1053 ? 25.797 44.656 0.785 1 90.5 1053 LYS B CA 1
ATOM 16567 C C . LYS B 1 1053 ? 27.172 44.625 1.454 1 90.5 1053 LYS B C 1
ATOM 16569 O O . LYS B 1 1053 ? 27.734 43.531 1.629 1 90.5 1053 LYS B O 1
ATOM 16574 N N . ILE B 1 1054 ? 27.656 45.781 1.78 1 90.56 1054 ILE B N 1
ATOM 16575 C CA . ILE B 1 1054 ? 28.891 45.875 2.551 1 90.56 1054 ILE B CA 1
ATOM 16576 C C . ILE B 1 1054 ? 28.562 46.219 4 1 90.56 1054 ILE B C 1
ATOM 16578 O O . ILE B 1 1054 ? 27.516 46.812 4.289 1 90.56 1054 ILE B O 1
ATOM 16582 N N . GLY B 1 1055 ? 29.531 45.875 4.918 1 92.69 1055 GLY B N 1
ATOM 16583 C CA . GLY B 1 1055 ? 29.375 46.156 6.332 1 92.69 1055 GLY B CA 1
ATOM 16584 C C . GLY B 1 1055 ? 30.297 47.25 6.816 1 92.69 1055 GLY B C 1
ATOM 16585 O O . GLY B 1 1055 ? 31.5 47.219 6.547 1 92.69 1055 GLY B O 1
ATOM 16586 N N . LEU B 1 1056 ? 29.688 48.312 7.371 1 94.31 1056 LEU B N 1
ATOM 16587 C CA . LEU B 1 1056 ? 30.453 49.344 8.008 1 94.31 1056 LEU B CA 1
ATOM 16588 C C . LEU B 1 1056 ? 30.453 49.188 9.523 1 94.31 1056 LEU B C 1
ATOM 16590 O O . LEU B 1 1056 ? 29.5 49.594 10.188 1 94.31 1056 LEU B O 1
ATOM 16594 N N . GLY B 1 1057 ? 31.547 48.75 10.031 1 93.31 1057 GLY B N 1
ATOM 16595 C CA . GLY B 1 1057 ? 31.688 48.531 11.461 1 93.31 1057 GLY B CA 1
ATOM 16596 C C . GLY B 1 1057 ? 32 49.781 12.242 1 93.31 1057 GLY B C 1
ATOM 16597 O O . GLY B 1 1057 ? 32.062 50.875 11.672 1 93.31 1057 GLY B O 1
ATOM 16598 N N . PRO B 1 1058 ? 32.219 49.625 13.531 1 92.56 1058 PRO B N 1
ATOM 16599 C CA . PRO B 1 1058 ? 32.375 50.781 14.414 1 92.56 1058 PRO B CA 1
ATOM 16600 C C . PRO B 1 1058 ? 33.531 51.688 13.977 1 92.56 1058 PRO B C 1
ATOM 16602 O O . PRO B 1 1058 ? 33.438 52.906 14.109 1 92.56 1058 PRO B O 1
ATOM 16605 N N . LYS B 1 1059 ? 34.531 51.188 13.375 1 90.94 1059 LYS B N 1
ATOM 16606 C CA . LYS B 1 1059 ? 35.688 51.969 12.953 1 90.94 1059 LYS B CA 1
ATOM 16607 C C . LYS B 1 1059 ? 35.344 52.875 11.781 1 90.94 1059 LYS B C 1
ATOM 16609 O O . LYS B 1 1059 ? 36 53.875 11.562 1 90.94 1059 LYS B O 1
ATOM 16614 N N . SER B 1 1060 ? 34.344 52.562 11.133 1 92 1060 SER B N 1
ATOM 16615 C CA . SER B 1 1060 ? 34 53.312 9.93 1 92 1060 SER B CA 1
ATOM 16616 C C . SER B 1 1060 ? 32.812 54.25 10.188 1 92 1060 SER B C 1
ATOM 16618 O O . SER B 1 1060 ? 32.344 54.938 9.281 1 92 1060 SER B O 1
ATOM 16620 N N . HIS B 1 1061 ? 32.375 54.375 11.383 1 94.19 1061 HIS B N 1
ATOM 16621 C CA . HIS B 1 1061 ? 31.188 55.156 11.688 1 94.19 1061 HIS B CA 1
ATOM 16622 C C . HIS B 1 1061 ? 31.453 56.656 11.5 1 94.19 1061 HIS B C 1
ATOM 16624 O O . HIS B 1 1061 ? 30.531 57.406 11.195 1 94.19 1061 HIS B O 1
ATOM 16630 N N . VAL B 1 1062 ? 32.719 57.031 11.656 1 93.75 1062 VAL B N 1
ATOM 16631 C CA . VAL B 1 1062 ? 33.094 58.438 11.531 1 93.75 1062 VAL B CA 1
ATOM 16632 C C . VAL B 1 1062 ? 32.781 58.906 10.117 1 93.75 1062 VAL B C 1
ATOM 16634 O O . VAL B 1 1062 ? 32.406 60.062 9.922 1 93.75 1062 VAL B O 1
ATOM 16637 N N . ALA B 1 1063 ? 32.969 58 9.227 1 93.62 1063 ALA B N 1
ATOM 16638 C CA . ALA B 1 1063 ? 32.688 58.344 7.84 1 93.62 1063 ALA B CA 1
ATOM 16639 C C . ALA B 1 1063 ? 31.219 58.719 7.648 1 93.62 1063 ALA B C 1
ATOM 16641 O O . ALA B 1 1063 ? 30.891 59.625 6.898 1 93.62 1063 ALA B O 1
ATOM 16642 N N . LEU B 1 1064 ? 30.328 58 8.227 1 94.38 1064 LEU B N 1
ATOM 16643 C CA . LEU B 1 1064 ? 28.906 58.25 8.117 1 94.38 1064 LEU B CA 1
ATOM 16644 C C . LEU B 1 1064 ? 28.516 59.531 8.875 1 94.38 1064 LEU B C 1
ATOM 16646 O O . LEU B 1 1064 ? 27.625 60.25 8.453 1 94.38 1064 LEU B O 1
ATOM 16650 N N . LYS B 1 1065 ? 29.203 59.812 9.984 1 94.69 1065 LYS B N 1
ATOM 16651 C CA . LYS B 1 1065 ? 28.969 61.062 10.727 1 94.69 1065 LYS B CA 1
ATOM 16652 C C . LYS B 1 1065 ? 29.344 62.281 9.891 1 94.69 1065 LYS B C 1
ATOM 16654 O O . LYS B 1 1065 ? 28.641 63.281 9.914 1 94.69 1065 LYS B O 1
ATOM 16659 N N . VAL B 1 1066 ? 30.469 62.094 9.203 1 95 1066 VAL B N 1
ATOM 16660 C CA . VAL B 1 1066 ? 30.922 63.188 8.336 1 95 1066 VAL B CA 1
ATOM 16661 C C . VAL B 1 1066 ? 29.938 63.375 7.18 1 95 1066 VAL B C 1
ATOM 16663 O O . VAL B 1 1066 ? 29.594 64.5 6.816 1 95 1066 VAL B O 1
ATOM 16666 N N . LEU B 1 1067 ? 29.562 62.25 6.68 1 94.31 1067 LEU B N 1
ATOM 16667 C CA . LEU B 1 1067 ? 28.609 62.312 5.57 1 94.31 1067 LEU B CA 1
ATOM 16668 C C . LEU B 1 1067 ? 27.297 62.969 6.008 1 94.31 1067 LEU B C 1
ATOM 16670 O O . LEU B 1 1067 ? 26.703 63.719 5.246 1 94.31 1067 LEU B O 1
ATOM 16674 N N . ALA B 1 1068 ? 26.828 62.75 7.18 1 94.62 1068 ALA B N 1
ATOM 16675 C CA . ALA B 1 1068 ? 25.594 63.312 7.719 1 94.62 1068 ALA B CA 1
ATOM 16676 C C . ALA B 1 1068 ? 25.672 64.812 7.793 1 94.62 1068 ALA B C 1
ATOM 16678 O O . ALA B 1 1068 ? 24.656 65.5 7.59 1 94.62 1068 ALA B O 1
ATOM 16679 N N . LYS B 1 1069 ? 26.844 65.312 8.023 1 93.12 1069 LYS B N 1
ATOM 16680 C CA . LYS B 1 1069 ? 27.031 66.75 8.148 1 93.12 1069 LYS B CA 1
ATOM 16681 C C . LYS B 1 1069 ? 27.078 67.438 6.777 1 93.12 1069 LYS B C 1
ATOM 16683 O O . LYS B 1 1069 ? 26.969 68.688 6.672 1 93.12 1069 LYS B O 1
ATOM 16688 N N . GLY B 1 1070 ? 27.219 66.625 5.816 1 93.69 1070 GLY B N 1
ATOM 16689 C CA . GLY B 1 1070 ? 27.281 67.125 4.457 1 93.69 1070 GLY B CA 1
ATOM 16690 C C . GLY B 1 1070 ? 25.922 67.5 3.889 1 93.69 1070 GLY B C 1
ATOM 16691 O O . GLY B 1 1070 ? 25.812 67.812 2.707 1 93.69 1070 GLY B O 1
ATOM 16692 N N . LYS B 1 1071 ? 24.922 67.5 4.637 1 92.81 1071 LYS B N 1
ATOM 16693 C CA . LYS B 1 1071 ? 23.562 67.812 4.168 1 92.81 1071 LYS B CA 1
ATOM 16694 C C . LYS B 1 1071 ? 23.484 69.188 3.508 1 92.81 1071 LYS B C 1
ATOM 16696 O O . LYS B 1 1071 ? 22.625 69.375 2.666 1 92.81 1071 LYS B O 1
ATOM 16701 N N . LYS B 1 1072 ? 24.391 70.062 3.791 1 91.69 1072 LYS B N 1
ATOM 16702 C CA . LYS B 1 1072 ? 24.391 71.375 3.232 1 91.69 1072 LYS B CA 1
ATOM 16703 C C . LYS B 1 1072 ? 24.688 71.375 1.736 1 91.69 1072 LYS B C 1
ATOM 16705 O O . LYS B 1 1072 ? 24.328 72.312 1.014 1 91.69 1072 LYS B O 1
ATOM 16710 N N . LEU B 1 1073 ? 25.266 70.25 1.354 1 93.5 1073 LEU B N 1
ATOM 16711 C CA . LEU B 1 1073 ? 25.641 70.125 -0.051 1 93.5 1073 LEU B CA 1
ATOM 16712 C C . LEU B 1 1073 ? 24.438 69.75 -0.893 1 93.5 1073 LEU B C 1
ATOM 16714 O O . LEU B 1 1073 ? 24.453 69.875 -2.117 1 93.5 1073 LEU B O 1
ATOM 16718 N N . ARG B 1 1074 ? 23.469 69.25 -0.267 1 93 1074 ARG B N 1
ATOM 16719 C CA . ARG B 1 1074 ? 22.281 68.812 -0.961 1 93 1074 ARG B CA 1
ATOM 16720 C C . ARG B 1 1074 ? 21.719 69.875 -1.894 1 93 1074 ARG B C 1
ATOM 16722 O O . ARG B 1 1074 ? 21.5 71 -1.477 1 93 1074 ARG B O 1
ATOM 16729 N N . GLY B 1 1075 ? 21.469 69.5 -3.092 1 85.19 1075 GLY B N 1
ATOM 16730 C CA . GLY B 1 1075 ? 20.844 70.375 -4.051 1 85.19 1075 GLY B CA 1
ATOM 16731 C C . GLY B 1 1075 ? 21.812 71.375 -4.668 1 85.19 1075 GLY B C 1
ATOM 16732 O O . GLY B 1 1075 ? 21.438 72.125 -5.566 1 85.19 1075 GLY B O 1
ATOM 16733 N N . THR B 1 1076 ? 23 71.375 -4.148 1 90.38 1076 THR B N 1
ATOM 16734 C CA . THR B 1 1076 ? 23.984 72.25 -4.727 1 90.38 1076 THR B CA 1
ATOM 16735 C C . THR B 1 1076 ? 24.766 71.562 -5.848 1 90.38 1076 THR B C 1
ATOM 16737 O O . THR B 1 1076 ? 24.672 70.375 -6.008 1 90.38 1076 THR B O 1
ATOM 16740 N N . LYS B 1 1077 ? 25.516 72.312 -6.562 1 90.56 1077 LYS B N 1
ATOM 16741 C CA . LYS B 1 1077 ? 26.328 71.812 -7.656 1 90.56 1077 LYS B CA 1
ATOM 16742 C C . LYS B 1 1077 ? 27.453 70.938 -7.121 1 90.56 1077 LYS B C 1
ATOM 16744 O O . LYS B 1 1077 ? 28 70.062 -7.852 1 90.56 1077 LYS B O 1
ATOM 16749 N N . LEU B 1 1078 ? 27.734 71.062 -5.906 1 92 1078 LEU B N 1
ATOM 16750 C CA . LEU B 1 1078 ? 28.844 70.312 -5.316 1 92 1078 LEU B CA 1
ATOM 16751 C C . LEU B 1 1078 ? 28.359 69 -4.727 1 92 1078 LEU B C 1
ATOM 16753 O O . LEU B 1 1078 ? 29.156 68.188 -4.195 1 92 1078 LEU B O 1
ATOM 16757 N N . ASP B 1 1079 ? 27.109 68.75 -4.887 1 92.19 1079 ASP B N 1
ATOM 16758 C CA . ASP B 1 1079 ? 26.547 67.5 -4.387 1 92.19 1079 ASP B CA 1
ATOM 16759 C C . ASP B 1 1079 ? 26.812 66.312 -5.348 1 92.19 1079 ASP B C 1
ATOM 16761 O O . ASP B 1 1079 ? 26.188 66.25 -6.402 1 92.19 1079 ASP B O 1
ATOM 16765 N N . PRO B 1 1080 ? 27.797 65.5 -5.031 1 88.88 1080 PRO B N 1
ATOM 16766 C CA . PRO B 1 1080 ? 28.141 64.375 -5.953 1 88.88 1080 PRO B CA 1
ATOM 16767 C C . PRO B 1 1080 ? 27.016 63.406 -6.133 1 88.88 1080 PRO B C 1
ATOM 16769 O O . PRO B 1 1080 ? 26.891 62.781 -7.199 1 88.88 1080 PRO B O 1
ATOM 16772 N N . PHE B 1 1081 ? 26.141 63.188 -5.195 1 90.25 1081 PHE B N 1
ATOM 16773 C CA . PHE B 1 1081 ? 25.062 62.188 -5.25 1 90.25 1081 PHE B CA 1
ATOM 16774 C C . PHE B 1 1081 ? 23.875 62.75 -6.027 1 90.25 1081 PHE B C 1
ATOM 16776 O O . PHE B 1 1081 ? 23.047 61.969 -6.535 1 90.25 1081 PHE B O 1
ATOM 16783 N N . GLY B 1 1082 ? 23.766 64.062 -6.098 1 89.56 1082 GLY B N 1
ATOM 16784 C CA . GLY B 1 1082 ? 22.656 64.688 -6.766 1 89.56 1082 GLY B CA 1
ATOM 16785 C C . GLY B 1 1082 ? 22.594 64.375 -8.25 1 89.56 1082 GLY B C 1
ATOM 16786 O O . GLY B 1 1082 ? 21.531 64.562 -8.875 1 89.56 1082 GLY B O 1
ATOM 16787 N N . TYR B 1 1083 ? 23.656 63.875 -8.797 1 88.75 1083 TYR B N 1
ATOM 16788 C CA . TYR B 1 1083 ? 23.719 63.625 -10.234 1 88.75 1083 TYR B CA 1
ATOM 16789 C C . TYR B 1 1083 ? 23.188 62.25 -10.57 1 88.75 1083 TYR B C 1
ATOM 16791 O O . TYR B 1 1083 ? 22.953 61.938 -11.742 1 88.75 1083 TYR B O 1
ATOM 16799 N N . MET B 1 1084 ? 22.969 61.469 -9.594 1 88.19 1084 MET B N 1
ATOM 16800 C CA . MET B 1 1084 ? 22.438 60.125 -9.82 1 88.19 1084 MET B CA 1
ATOM 16801 C C . MET B 1 1084 ? 21 60.188 -10.328 1 88.19 1084 MET B C 1
ATOM 16803 O O . MET B 1 1084 ? 20.25 61.094 -9.969 1 88.19 1084 MET B O 1
ATOM 16807 N N . HIS B 1 1085 ? 20.609 59.219 -11.148 1 90.19 1085 HIS B N 1
ATOM 16808 C CA . HIS B 1 1085 ? 19.312 59.219 -11.805 1 90.19 1085 HIS B CA 1
ATOM 16809 C C . HIS B 1 1085 ? 18.188 59.281 -10.781 1 90.19 1085 HIS B C 1
ATOM 16811 O O . HIS B 1 1085 ? 17.234 60.031 -10.938 1 90.19 1085 HIS B O 1
ATOM 16817 N N . VAL B 1 1086 ? 18.203 58.469 -9.734 1 91.5 1086 VAL B N 1
ATOM 16818 C CA . VAL B 1 1086 ? 17.125 58.375 -8.758 1 91.5 1086 VAL B CA 1
ATOM 16819 C C . VAL B 1 1086 ? 16.953 59.719 -8.055 1 91.5 1086 VAL B C 1
ATOM 16821 O O . VAL B 1 1086 ? 15.836 60.125 -7.746 1 91.5 1086 VAL B O 1
ATOM 16824 N N . ARG B 1 1087 ? 18.047 60.5 -7.785 1 92.44 1087 ARG B N 1
ATOM 16825 C CA . ARG B 1 1087 ? 17.984 61.781 -7.121 1 92.44 1087 ARG B CA 1
ATOM 16826 C C . ARG B 1 1087 ? 17.312 62.844 -8.016 1 92.44 1087 ARG B C 1
ATOM 16828 O O . ARG B 1 1087 ? 16.547 63.688 -7.535 1 92.44 1087 ARG B O 1
ATOM 16835 N N . LYS B 1 1088 ? 17.609 62.719 -9.273 1 93.75 1088 LYS B N 1
ATOM 16836 C CA . LYS B 1 1088 ? 16.953 63.594 -10.227 1 93.75 1088 LYS B CA 1
ATOM 16837 C C . LYS B 1 1088 ? 15.445 63.344 -10.266 1 93.75 1088 LYS B C 1
ATOM 16839 O O . LYS B 1 1088 ? 14.656 64.312 -10.266 1 93.75 1088 LYS B O 1
ATOM 16844 N N . VAL B 1 1089 ? 15.172 62.094 -10.297 1 95.12 1089 VAL B N 1
ATOM 16845 C CA . VAL B 1 1089 ? 13.773 61.688 -10.352 1 95.12 1089 VAL B CA 1
ATOM 16846 C C . VAL B 1 1089 ? 13.047 62.156 -9.094 1 95.12 1089 VAL B C 1
ATOM 16848 O O . VAL B 1 1089 ? 11.898 62.594 -9.148 1 95.12 1089 VAL B O 1
ATOM 16851 N N . GLU B 1 1090 ? 13.688 62.094 -7.938 1 95.25 1090 GLU B N 1
ATOM 16852 C CA . GLU B 1 1090 ? 13.094 62.531 -6.672 1 95.25 1090 GLU B CA 1
ATOM 16853 C C . GLU B 1 1090 ? 12.797 64 -6.676 1 95.25 1090 GLU B C 1
ATOM 16855 O O . GLU B 1 1090 ? 11.742 64.438 -6.203 1 95.25 1090 GLU B O 1
ATOM 16860 N N . ARG B 1 1091 ? 13.641 64.812 -7.219 1 94.56 1091 ARG B N 1
ATOM 16861 C CA . ARG B 1 1091 ? 13.43 66.25 -7.293 1 94.56 1091 ARG B CA 1
ATOM 16862 C C . ARG B 1 1091 ? 12.312 66.625 -8.273 1 94.56 1091 ARG B C 1
ATOM 16864 O O . ARG B 1 1091 ? 11.523 67.5 -8.039 1 94.56 1091 ARG B O 1
ATOM 16871 N N . GLU B 1 1092 ? 12.328 65.812 -9.297 1 95.19 1092 GLU B N 1
ATOM 16872 C CA . GLU B 1 1092 ? 11.266 66 -10.266 1 95.19 1092 GLU B CA 1
ATOM 16873 C C . GLU B 1 1092 ? 9.898 65.625 -9.672 1 95.19 1092 GLU B C 1
ATOM 16875 O O . GLU B 1 1092 ? 8.906 66.312 -9.938 1 95.19 1092 GLU B O 1
ATOM 16880 N N . LEU B 1 1093 ? 9.891 64.562 -8.922 1 96.06 1093 LEU B N 1
ATOM 16881 C CA . LEU B 1 1093 ? 8.656 64.125 -8.289 1 96.06 1093 LEU B CA 1
ATOM 16882 C C . LEU B 1 1093 ? 8.117 65.188 -7.352 1 96.06 1093 LEU B C 1
ATOM 16884 O O . LEU B 1 1093 ? 6.902 65.438 -7.273 1 96.06 1093 LEU B O 1
ATOM 16888 N N . LEU B 1 1094 ? 9.016 65.938 -6.602 1 96 1094 LEU B N 1
ATOM 16889 C CA . LEU B 1 1094 ? 8.609 67 -5.691 1 96 1094 LEU B CA 1
ATOM 16890 C C . LEU B 1 1094 ? 7.996 68.125 -6.457 1 96 1094 LEU B C 1
ATOM 16892 O O . LEU B 1 1094 ? 6.938 68.688 -6.082 1 96 1094 LEU B O 1
ATOM 16896 N N . ALA B 1 1095 ? 8.633 68.5 -7.547 1 95.75 1095 ALA B N 1
ATOM 16897 C CA . ALA B 1 1095 ? 8.148 69.625 -8.359 1 95.75 1095 ALA B CA 1
ATOM 16898 C C . ALA B 1 1095 ? 6.781 69.312 -8.961 1 95.75 1095 ALA B C 1
ATOM 16900 O O . ALA B 1 1095 ? 5.887 70.188 -8.961 1 95.75 1095 ALA B O 1
ATOM 16901 N N . GLU B 1 1096 ? 6.754 68.125 -9.398 1 96.12 1096 GLU B N 1
ATOM 16902 C CA . GLU B 1 1096 ? 5.492 67.688 -9.992 1 96.12 1096 GLU B CA 1
ATOM 16903 C C . GLU B 1 1096 ? 4.379 67.625 -8.953 1 96.12 1096 GLU B C 1
ATOM 16905 O O . GLU B 1 1096 ? 3.242 68 -9.234 1 96.12 1096 GLU B O 1
ATOM 16910 N N . TYR B 1 1097 ? 4.684 67.125 -7.785 1 97.19 1097 TYR B N 1
ATOM 16911 C CA . TYR B 1 1097 ? 3.697 67 -6.715 1 97.19 1097 TYR B CA 1
ATOM 16912 C C . TYR B 1 1097 ? 3.227 68.375 -6.27 1 97.19 1097 TYR B C 1
ATOM 16914 O O . TYR B 1 1097 ? 2.033 68.625 -6.047 1 97.19 1097 TYR B O 1
ATOM 16922 N N . GLU B 1 1098 ? 4.145 69.375 -6.188 1 96.69 1098 GLU B N 1
ATOM 16923 C CA . GLU B 1 1098 ? 3.809 70.75 -5.785 1 96.69 1098 GLU B CA 1
ATOM 16924 C C . GLU B 1 1098 ? 2.871 71.438 -6.797 1 96.69 1098 GLU B C 1
ATOM 16926 O O . GLU B 1 1098 ? 1.895 72.062 -6.414 1 96.69 1098 GLU B O 1
ATOM 16931 N N . ALA B 1 1099 ? 3.227 71.188 -8.031 1 95.81 1099 ALA B N 1
ATOM 16932 C CA . ALA B 1 1099 ? 2.387 71.75 -9.086 1 95.81 1099 ALA B CA 1
ATOM 16933 C C . ALA B 1 1099 ? 0.994 71.125 -9.07 1 95.81 1099 ALA B C 1
ATOM 16935 O O . ALA B 1 1099 ? -0.008 71.812 -9.242 1 95.81 1099 ALA B O 1
ATOM 16936 N N . MET B 1 1100 ? 1.033 69.812 -8.875 1 96.19 1100 MET B N 1
ATOM 16937 C CA . MET B 1 1100 ? -0.223 69.062 -8.859 1 96.19 1100 MET B CA 1
ATOM 16938 C C . MET B 1 1100 ? -1.1 69.5 -7.695 1 96.19 1100 MET B C 1
ATOM 16940 O O . MET B 1 1100 ? -2.303 69.75 -7.859 1 96.19 1100 MET B O 1
ATOM 16944 N N . ILE B 1 1101 ? -0.526 69.688 -6.547 1 96.5 1101 ILE B N 1
ATOM 16945 C CA . ILE B 1 1101 ? -1.26 70.062 -5.348 1 96.5 1101 ILE B CA 1
ATOM 16946 C C . ILE B 1 1101 ? -1.782 71.5 -5.508 1 96.5 1101 ILE B C 1
ATOM 16948 O O . ILE B 1 1101 ? -2.891 71.812 -5.066 1 96.5 1101 ILE B O 1
ATOM 16952 N N . ALA B 1 1102 ? -0.947 72.438 -6.129 1 95.25 1102 ALA B N 1
ATOM 16953 C CA . ALA B 1 1102 ? -1.388 73.812 -6.391 1 95.25 1102 ALA B CA 1
ATOM 16954 C C . ALA B 1 1102 ? -2.609 73.812 -7.305 1 95.25 1102 ALA B C 1
ATOM 16956 O O . ALA B 1 1102 ? -3.557 74.562 -7.074 1 95.25 1102 ALA B O 1
ATOM 16957 N N . ASP B 1 1103 ? -2.57 72.938 -8.258 1 94.94 1103 ASP B N 1
ATOM 16958 C CA . ASP B 1 1103 ? -3.688 72.875 -9.195 1 94.94 1103 ASP B CA 1
ATOM 16959 C C . ASP B 1 1103 ? -4.938 72.312 -8.5 1 94.94 1103 ASP B C 1
ATOM 16961 O O . ASP B 1 1103 ? -6.043 72.812 -8.719 1 94.94 1103 ASP B O 1
ATOM 16965 N N . LEU B 1 1104 ? -4.734 71.312 -7.707 1 95.62 1104 LEU B N 1
ATOM 16966 C CA . LEU B 1 1104 ? -5.855 70.688 -6.992 1 95.62 1104 LEU B CA 1
ATOM 16967 C C . LEU B 1 1104 ? -6.457 71.688 -5.996 1 95.62 1104 LEU B C 1
ATOM 16969 O O . LEU B 1 1104 ? -7.672 71.688 -5.797 1 95.62 1104 LEU B O 1
ATOM 16973 N N . SER B 1 1105 ? -5.574 72.5 -5.387 1 95.06 1105 SER B N 1
ATOM 16974 C CA . SER B 1 1105 ? -6.027 73.5 -4.402 1 95.06 1105 SER B CA 1
ATOM 16975 C C . SER B 1 1105 ? -6.863 74.562 -5.055 1 95.06 1105 SER B C 1
ATOM 16977 O O . SER B 1 1105 ? -7.832 75.062 -4.469 1 95.06 1105 SER B O 1
ATOM 16979 N N . ARG B 1 1106 ? -6.551 74.938 -6.238 1 92.56 1106 ARG B N 1
ATOM 16980 C CA . ARG B 1 1106 ? -7.258 76 -6.957 1 92.56 1106 ARG B CA 1
ATOM 16981 C C . ARG B 1 1106 ? -8.656 75.562 -7.367 1 92.56 1106 ARG B C 1
ATOM 16983 O O . ARG B 1 1106 ? -9.57 76.375 -7.48 1 92.56 1106 ARG B O 1
ATOM 16990 N N . THR B 1 1107 ? -8.719 74.25 -7.578 1 91.88 1107 THR B N 1
ATOM 16991 C CA . THR B 1 1107 ? -9.984 73.75 -8.102 1 91.88 1107 THR B CA 1
ATOM 16992 C C . THR B 1 1107 ? -10.727 73 -7.031 1 91.88 1107 THR B C 1
ATOM 16994 O O . THR B 1 1107 ? -11.688 72.25 -7.336 1 91.88 1107 THR B O 1
ATOM 16997 N N . LEU B 1 1108 ? -10.289 73.062 -5.785 1 93 1108 LEU B N 1
ATOM 16998 C CA . LEU B 1 1108 ? -10.844 72.25 -4.727 1 93 1108 LEU B CA 1
ATOM 16999 C C . LEU B 1 1108 ? -12.305 72.625 -4.457 1 93 1108 LEU B C 1
ATOM 17001 O O . LEU B 1 1108 ? -12.625 73.75 -4.242 1 93 1108 LEU B O 1
ATOM 17005 N N . ALA B 1 1109 ? -13.211 71.688 -4.711 1 88.88 1109 ALA B N 1
ATOM 17006 C CA . ALA B 1 1109 ? -14.641 71.875 -4.445 1 88.88 1109 ALA B CA 1
ATOM 17007 C C . ALA B 1 1109 ? -15.195 70.688 -3.701 1 88.88 1109 ALA B C 1
ATOM 17009 O O . ALA B 1 1109 ? -14.508 69.625 -3.537 1 88.88 1109 ALA B O 1
ATOM 17010 N N . THR B 1 1110 ? -16.359 70.875 -3.252 1 87.69 1110 THR B N 1
ATOM 17011 C CA . THR B 1 1110 ? -17.016 69.812 -2.525 1 87.69 1110 THR B CA 1
ATOM 17012 C C . THR B 1 1110 ? -17.156 68.562 -3.416 1 87.69 1110 THR B C 1
ATOM 17014 O O . THR B 1 1110 ? -16.984 67.438 -2.955 1 87.69 1110 THR B O 1
ATOM 17017 N N . ASP B 1 1111 ? -17.531 69.188 -4.695 1 84.44 1111 ASP B N 1
ATOM 17018 C CA . ASP B 1 1111 ? -17.609 68.062 -5.672 1 84.44 1111 ASP B CA 1
ATOM 17019 C C . ASP B 1 1111 ? -16.219 67.625 -6.109 1 84.44 1111 ASP B C 1
ATOM 17021 O O . ASP B 1 1111 ? -15.398 68.438 -6.523 1 84.44 1111 ASP B O 1
ATOM 17025 N N . GLY B 1 1112 ? -15.633 66.375 -5.598 1 90.81 1112 GLY B N 1
ATOM 17026 C CA . GLY B 1 1112 ? -14.328 65.875 -5.977 1 90.81 1112 GLY B CA 1
ATOM 17027 C C . GLY B 1 1112 ? -13.344 65.812 -4.824 1 90.81 1112 GLY B C 1
ATOM 17028 O O . GLY B 1 1112 ? -12.18 65.5 -5.008 1 90.81 1112 GLY B O 1
ATOM 17029 N N . TYR B 1 1113 ? -13.758 66.375 -3.715 1 94.31 1113 TYR B N 1
ATOM 17030 C CA . TYR B 1 1113 ? -12.906 66.438 -2.531 1 94.31 1113 TYR B CA 1
ATOM 17031 C C . TYR B 1 1113 ? -12.234 65.125 -2.26 1 94.31 1113 TYR B C 1
ATOM 17033 O O . TYR B 1 1113 ? -11.023 65.062 -2.037 1 94.31 1113 TYR B O 1
ATOM 17041 N N . ASP B 1 1114 ? -12.938 64 -2.379 1 94.69 1114 ASP B N 1
ATOM 17042 C CA . ASP B 1 1114 ? -12.398 62.688 -2.078 1 94.69 1114 ASP B CA 1
ATOM 17043 C C . ASP B 1 1114 ? -11.336 62.281 -3.102 1 94.69 1114 ASP B C 1
ATOM 17045 O O . ASP B 1 1114 ? -10.359 61.625 -2.758 1 94.69 1114 ASP B O 1
ATOM 17049 N N . ARG B 1 1115 ? -11.625 62.625 -4.242 1 94.62 1115 ARG B N 1
ATOM 17050 C CA . ARG B 1 1115 ? -10.641 62.375 -5.289 1 94.62 1115 ARG B CA 1
ATOM 17051 C C . ARG B 1 1115 ? -9.352 63.156 -5.031 1 94.62 1115 ARG B C 1
ATOM 17053 O O . ARG B 1 1115 ? -8.258 62.625 -5.199 1 94.62 1115 ARG B O 1
ATOM 17060 N N . ALA B 1 1116 ? -9.484 64.438 -4.68 1 95.62 1116 ALA B N 1
ATOM 17061 C CA . ALA B 1 1116 ? -8.305 65.25 -4.383 1 95.62 1116 ALA B CA 1
ATOM 17062 C C . ALA B 1 1116 ? -7.516 64.688 -3.211 1 95.62 1116 ALA B C 1
ATOM 17064 O O . ALA B 1 1116 ? -6.285 64.688 -3.227 1 95.62 1116 ALA B O 1
ATOM 17065 N N . VAL B 1 1117 ? -8.227 64.125 -2.26 1 96.38 1117 VAL B N 1
ATOM 17066 C CA . VAL B 1 1117 ? -7.574 63.531 -1.102 1 96.38 1117 VAL B CA 1
ATOM 17067 C C . VAL B 1 1117 ? -6.816 62.281 -1.528 1 96.38 1117 VAL B C 1
ATOM 17069 O O . VAL B 1 1117 ? -5.684 62.062 -1.096 1 96.38 1117 VAL B O 1
ATOM 17072 N N . GLU B 1 1118 ? -7.422 61.438 -2.355 1 95.56 1118 GLU B N 1
ATOM 17073 C CA . GLU B 1 1118 ? -6.797 60.219 -2.834 1 95.56 1118 GLU B CA 1
ATOM 17074 C C . GLU B 1 1118 ? -5.523 60.531 -3.623 1 95.56 1118 GLU B C 1
ATOM 17076 O O . GLU B 1 1118 ? -4.508 59.844 -3.455 1 95.56 1118 GLU B O 1
ATOM 17081 N N . ILE B 1 1119 ? -5.652 61.469 -4.418 1 95.94 1119 ILE B N 1
ATOM 17082 C CA . ILE B 1 1119 ? -4.508 61.875 -5.234 1 95.94 1119 ILE B CA 1
ATOM 17083 C C . ILE B 1 1119 ? -3.391 62.406 -4.332 1 95.94 1119 ILE B C 1
ATOM 17085 O O . ILE B 1 1119 ? -2.225 62.031 -4.508 1 95.94 1119 ILE B O 1
ATOM 17089 N N . ALA B 1 1120 ? -3.789 63.25 -3.352 1 96.56 1120 ALA B N 1
ATOM 17090 C CA . ALA B 1 1120 ? -2.812 63.844 -2.441 1 96.56 1120 ALA B CA 1
ATOM 17091 C C . ALA B 1 1120 ? -2.143 62.75 -1.586 1 96.56 1120 ALA B C 1
ATOM 17093 O O . ALA B 1 1120 ? -1.003 62.938 -1.146 1 96.56 1120 ALA B O 1
ATOM 17094 N N . ALA B 1 1121 ? -2.785 61.594 -1.406 1 96 1121 ALA B N 1
ATOM 17095 C CA . ALA B 1 1121 ? -2.279 60.531 -0.521 1 96 1121 ALA B CA 1
ATOM 17096 C C . ALA B 1 1121 ? -1.44 59.531 -1.292 1 96 1121 ALA B C 1
ATOM 17098 O O . ALA B 1 1121 ? -0.771 58.688 -0.693 1 96 1121 ALA B O 1
ATOM 17099 N N . LEU B 1 1122 ? -1.295 59.5 -2.557 1 95.31 1122 LEU B N 1
ATOM 17100 C CA . LEU B 1 1122 ? -0.683 58.5 -3.426 1 95.31 1122 LEU B CA 1
ATOM 17101 C C . LEU B 1 1122 ? 0.821 58.438 -3.188 1 95.31 1122 LEU B C 1
ATOM 17103 O O . LEU B 1 1122 ? 1.449 57.406 -3.49 1 95.31 1122 LEU B O 1
ATOM 17107 N N . PRO B 1 1123 ? 1.429 59.531 -2.705 1 94.5 1123 PRO B N 1
ATOM 17108 C CA . PRO B 1 1123 ? 2.869 59.438 -2.455 1 94.5 1123 PRO B CA 1
ATOM 17109 C C . PRO B 1 1123 ? 3.232 58.25 -1.559 1 94.5 1123 PRO B C 1
ATOM 17111 O O . PRO B 1 1123 ? 4.371 57.781 -1.585 1 94.5 1123 PRO B O 1
ATOM 17114 N N . ASP B 1 1124 ? 2.346 57.688 -0.839 1 92.31 1124 ASP B N 1
ATOM 17115 C CA . ASP B 1 1124 ? 2.607 56.562 0.055 1 92.31 1124 ASP B CA 1
ATOM 17116 C C . ASP B 1 1124 ? 2.984 55.312 -0.734 1 92.31 1124 ASP B C 1
ATOM 17118 O O . ASP B 1 1124 ? 3.627 54.406 -0.199 1 92.31 1124 ASP B O 1
ATOM 17122 N N . VAL B 1 1125 ? 2.658 55.219 -1.972 1 92.06 1125 VAL B N 1
ATOM 17123 C CA . VAL B 1 1125 ? 2.947 54.062 -2.83 1 92.06 1125 VAL B CA 1
ATOM 17124 C C . VAL B 1 1125 ? 4.43 54.062 -3.195 1 92.06 1125 VAL B C 1
ATOM 17126 O O . VAL B 1 1125 ? 5.004 53 -3.455 1 92.06 1125 VAL B O 1
ATOM 17129 N N . VAL B 1 1126 ? 4.984 55.219 -3.182 1 94.88 1126 VAL B N 1
ATOM 17130 C CA . VAL B 1 1126 ? 6.379 55.344 -3.586 1 94.88 1126 VAL B CA 1
ATOM 17131 C C . VAL B 1 1126 ? 7.289 54.969 -2.42 1 94.88 1126 VAL B C 1
ATOM 17133 O O . VAL B 1 1126 ? 7.645 55.812 -1.602 1 94.88 1126 VAL B O 1
ATOM 17136 N N . ARG B 1 1127 ? 7.645 53.688 -2.346 1 93.88 1127 ARG B N 1
ATOM 17137 C CA . ARG B 1 1127 ? 8.484 53.156 -1.274 1 93.88 1127 ARG B CA 1
ATOM 17138 C C . ARG B 1 1127 ? 9.734 52.469 -1.836 1 93.88 1127 ARG B C 1
ATOM 17140 O O . ARG B 1 1127 ? 9.781 52.125 -3.02 1 93.88 1127 ARG B O 1
ATOM 17147 N N . GLY B 1 1128 ? 10.742 52.469 -0.942 1 93.19 1128 GLY B N 1
ATOM 17148 C CA . GLY B 1 1128 ? 11.914 51.656 -1.29 1 93.19 1128 GLY B CA 1
ATOM 17149 C C . GLY B 1 1128 ? 13.086 52.5 -1.76 1 93.19 1128 GLY B C 1
ATOM 17150 O O . GLY B 1 1128 ? 13.062 53.75 -1.646 1 93.19 1128 GLY B O 1
ATOM 17151 N N . TYR B 1 1129 ? 14.047 51.812 -2.277 1 92.38 1129 TYR B N 1
ATOM 17152 C CA . TYR B 1 1129 ? 15.289 52.406 -2.76 1 92.38 1129 TYR B CA 1
ATOM 17153 C C . TYR B 1 1129 ? 15.625 51.906 -4.16 1 92.38 1129 TYR B C 1
ATOM 17155 O O . TYR B 1 1129 ? 15.234 50.812 -4.543 1 92.38 1129 TYR B O 1
ATOM 17163 N N . GLU B 1 1130 ? 16.234 52.75 -4.938 1 89.75 1130 GLU B N 1
ATOM 17164 C CA . GLU B 1 1130 ? 16.766 52.438 -6.254 1 89.75 1130 GLU B CA 1
ATOM 17165 C C . GLU B 1 1130 ? 15.711 51.781 -7.133 1 89.75 1130 GLU B C 1
ATOM 17167 O O . GLU B 1 1130 ? 14.602 52.281 -7.273 1 89.75 1130 GLU B O 1
ATOM 17172 N N . ASP B 1 1131 ? 16 50.438 -7.543 1 88.88 1131 ASP B N 1
ATOM 17173 C CA . ASP B 1 1131 ? 15.117 49.812 -8.508 1 88.88 1131 ASP B CA 1
ATOM 17174 C C . ASP B 1 1131 ? 13.734 49.562 -7.914 1 88.88 1131 ASP B C 1
ATOM 17176 O O . ASP B 1 1131 ? 12.727 49.625 -8.625 1 88.88 1131 ASP B O 1
ATOM 17180 N N . ILE B 1 1132 ? 13.656 49.281 -6.648 1 91.62 1132 ILE B N 1
ATOM 17181 C CA . ILE B 1 1132 ? 12.383 49.062 -5.98 1 91.62 1132 ILE B CA 1
ATOM 17182 C C . ILE B 1 1132 ? 11.57 50.344 -5.984 1 91.62 1132 ILE B C 1
ATOM 17184 O O . ILE B 1 1132 ? 10.367 50.344 -6.246 1 91.62 1132 ILE B O 1
ATOM 17188 N N . LYS B 1 1133 ? 12.203 51.5 -5.746 1 94.31 1133 LYS B N 1
ATOM 17189 C CA . LYS B 1 1133 ? 11.539 52.812 -5.754 1 94.31 1133 LYS B CA 1
ATOM 17190 C C . LYS B 1 1133 ? 11.062 53.156 -7.156 1 94.31 1133 LYS B C 1
ATOM 17192 O O . LYS B 1 1133 ? 9.945 53.656 -7.328 1 94.31 1133 LYS B O 1
ATOM 17197 N N . LEU B 1 1134 ? 11.961 52.938 -8.125 1 94.12 1134 LEU B N 1
ATOM 17198 C CA . LEU B 1 1134 ? 11.594 53.219 -9.5 1 94.12 1134 LEU B CA 1
ATOM 17199 C C . LEU B 1 1134 ? 10.375 52.406 -9.922 1 94.12 1134 LEU B C 1
ATOM 17201 O O . LEU B 1 1134 ? 9.492 52.906 -10.625 1 94.12 1134 LEU B O 1
ATOM 17205 N N . GLY B 1 1135 ? 10.422 51.156 -9.5 1 93.69 1135 GLY B N 1
ATOM 17206 C CA . GLY B 1 1135 ? 9.25 50.312 -9.773 1 93.69 1135 GLY B CA 1
ATOM 17207 C C . GLY B 1 1135 ? 7.98 50.875 -9.141 1 93.69 1135 GLY B C 1
ATOM 17208 O O . GLY B 1 1135 ? 6.918 50.844 -9.766 1 93.69 1135 GLY B O 1
ATOM 17209 N N . ASN B 1 1136 ? 8.039 51.375 -7.914 1 93.62 1136 ASN B N 1
ATOM 17210 C CA . ASN B 1 1136 ? 6.883 51.906 -7.203 1 93.62 1136 ASN B CA 1
ATOM 17211 C C . ASN B 1 1136 ? 6.441 53.25 -7.777 1 93.62 1136 ASN B C 1
ATOM 17213 O O . ASN B 1 1136 ? 5.262 53.594 -7.707 1 93.62 1136 ASN B O 1
ATOM 17217 N N . ILE B 1 1137 ? 7.363 54 -8.375 1 95.94 1137 ILE B N 1
ATOM 17218 C CA . ILE B 1 1137 ? 7.031 55.281 -9.031 1 95.94 1137 ILE B CA 1
ATOM 17219 C C . ILE B 1 1137 ? 6.184 55 -10.273 1 95.94 1137 ILE B C 1
ATOM 17221 O O . ILE B 1 1137 ? 5.25 55.75 -10.57 1 95.94 1137 ILE B O 1
ATOM 17225 N N . GLU B 1 1138 ? 6.617 53.938 -10.906 1 95.19 1138 GLU B N 1
ATOM 17226 C CA . GLU B 1 1138 ? 5.797 53.531 -12.055 1 95.19 1138 GLU B CA 1
ATOM 17227 C C . GLU B 1 1138 ? 4.375 53.188 -11.625 1 95.19 1138 GLU B C 1
ATOM 17229 O O . GLU B 1 1138 ? 3.412 53.531 -12.32 1 95.19 1138 GLU B O 1
ATOM 17234 N N . LEU B 1 1139 ? 4.297 52.531 -10.531 1 93.56 1139 LEU B N 1
ATOM 17235 C CA . LEU B 1 1139 ? 2.975 52.219 -9.992 1 93.56 1139 LEU B CA 1
ATOM 17236 C C . LEU B 1 1139 ? 2.23 53.5 -9.617 1 93.56 1139 LEU B C 1
ATOM 17238 O O . LEU B 1 1139 ? 1.027 53.625 -9.852 1 93.56 1139 LEU B O 1
ATOM 17242 N N . TYR B 1 1140 ? 2.879 54.531 -9.023 1 95 1140 TYR B N 1
ATOM 17243 C CA . TYR B 1 1140 ? 2.348 55.844 -8.648 1 95 1140 TYR B CA 1
ATOM 17244 C C . TYR B 1 1140 ? 1.805 56.562 -9.867 1 95 1140 TYR B C 1
ATOM 17246 O O . TYR B 1 1140 ? 0.676 57.062 -9.844 1 95 1140 TYR B O 1
ATOM 17254 N N . LYS B 1 1141 ? 2.547 56.5 -10.914 1 95.5 1141 LYS B N 1
ATOM 17255 C CA . LYS B 1 1141 ? 2.146 57.156 -12.141 1 95.5 1141 LYS B CA 1
ATOM 17256 C C . LYS B 1 1141 ? 0.94 56.5 -12.781 1 95.5 1141 LYS B C 1
ATOM 17258 O O . LYS B 1 1141 ? 0.048 57.156 -13.305 1 95.5 1141 LYS B O 1
ATOM 17263 N N . THR B 1 1142 ? 1.027 55.25 -12.727 1 95.31 1142 THR B N 1
ATOM 17264 C CA . THR B 1 1142 ? -0.101 54.5 -13.266 1 95.31 1142 THR B CA 1
ATOM 17265 C C . THR B 1 1142 ? -1.381 54.812 -12.5 1 95.31 1142 THR B C 1
ATOM 17267 O O . THR B 1 1142 ? -2.438 55 -13.109 1 95.31 1142 THR B O 1
ATOM 17270 N N . ARG B 1 1143 ? -1.262 54.906 -11.203 1 94.69 1143 ARG B N 1
ATOM 17271 C CA . ARG B 1 1143 ? -2.424 55.219 -10.375 1 94.69 1143 ARG B CA 1
ATOM 17272 C C . ARG B 1 1143 ? -2.904 56.656 -10.625 1 94.69 1143 ARG B C 1
ATOM 17274 O O . ARG B 1 1143 ? -4.109 56.906 -10.602 1 94.69 1143 ARG B O 1
ATOM 17281 N N . LEU B 1 1144 ? -2.072 57.656 -10.828 1 95.5 1144 LEU B N 1
ATOM 17282 C CA . LEU B 1 1144 ? -2.424 59.031 -11.156 1 95.5 1144 LEU B CA 1
ATOM 17283 C C . LEU B 1 1144 ? -3.217 59.094 -12.453 1 95.5 1144 LEU B C 1
ATOM 17285 O O . LEU B 1 1144 ? -4.223 59.812 -12.539 1 95.5 1144 LEU B O 1
ATOM 17289 N N . ARG B 1 1145 ? -2.748 58.219 -13.375 1 94.31 1145 ARG B N 1
ATOM 17290 C CA . ARG B 1 1145 ? -3.443 58.156 -14.656 1 94.31 1145 ARG B CA 1
ATOM 17291 C C . ARG B 1 1145 ? -4.852 57.594 -14.492 1 94.31 1145 ARG B C 1
ATOM 17293 O O . ARG B 1 1145 ? -5.797 58.094 -15.117 1 94.31 1145 ARG B O 1
ATOM 17300 N N . GLU B 1 1146 ? -4.891 56.688 -13.719 1 94.06 1146 GLU B N 1
ATOM 17301 C CA . GLU B 1 1146 ? -6.199 56.094 -13.461 1 94.06 1146 GLU B CA 1
ATOM 17302 C C . GLU B 1 1146 ? -7.152 57.094 -12.828 1 94.06 1146 GLU B C 1
ATOM 17304 O O . GLU B 1 1146 ? -8.367 57 -13.023 1 94.06 1146 GLU B O 1
ATOM 17309 N N . LEU B 1 1147 ? -6.559 58.094 -12.039 1 94 1147 LEU B N 1
ATOM 17310 C CA . LEU B 1 1147 ? -7.371 59.094 -11.352 1 94 1147 LEU B CA 1
ATOM 17311 C C . LEU B 1 1147 ? -7.523 60.344 -12.195 1 94 1147 LEU B C 1
ATOM 17313 O O . LEU B 1 1147 ? -8.055 61.375 -11.719 1 94 1147 LEU B O 1
ATOM 17317 N N . GLY B 1 1148 ? -7.023 60.375 -13.445 1 89.94 1148 GLY B N 1
ATOM 17318 C CA . GLY B 1 1148 ? -7.246 61.438 -14.414 1 89.94 1148 GLY B CA 1
ATOM 17319 C C . GLY B 1 1148 ? -6.195 62.531 -14.367 1 89.94 1148 GLY B C 1
ATOM 17320 O O . GLY B 1 1148 ? -6.434 63.656 -14.82 1 89.94 1148 GLY B O 1
ATOM 17321 N N . VAL B 1 1149 ? -5.055 62.25 -13.617 1 87 1149 VAL B N 1
ATOM 17322 C CA . VAL B 1 1149 ? -3.979 63.25 -13.531 1 87 1149 VAL B CA 1
ATOM 17323 C C . VAL B 1 1149 ? -2.838 62.844 -14.469 1 87 1149 VAL B C 1
ATOM 17325 O O . VAL B 1 1149 ? -2.311 61.75 -14.383 1 87 1149 VAL B O 1
ATOM 17328 N N . GLY B 1 1150 ? -2.443 63.719 -15.414 1 72.5 1150 GLY B N 1
ATOM 17329 C CA . GLY B 1 1150 ? -1.292 63.5 -16.281 1 72.5 1150 GLY B CA 1
ATOM 17330 C C . GLY B 1 1150 ? -1.647 62.844 -17.594 1 72.5 1150 GLY B C 1
ATOM 17331 O O . GLY B 1 1150 ? -2.756 62.344 -17.766 1 72.5 1150 GLY B O 1
ATOM 17332 N N . GLU B 1 1151 ? -0.879 63.094 -18.797 1 60.03 1151 GLU B N 1
ATOM 17333 C CA . GLU B 1 1151 ? -0.986 62.469 -20.109 1 60.03 1151 GLU B CA 1
ATOM 17334 C C . GLU B 1 1151 ? -0.311 61.094 -20.125 1 60.03 1151 GLU B C 1
ATOM 17336 O O . GLU B 1 1151 ? 0.713 60.906 -19.469 1 60.03 1151 GLU B O 1
#

pLDDT: mean 92.28, std 9.36, range [25.08, 98.88]

Organism: Rhodococcus erythropolis (NCBI:txid1833)

Sequence (2302 aa):
MTELVSGVAQAKPYDLDDRYRSGSGPVLLTGVQAIARGFVEQHVRDIRAGKRIATFVSGYQGSPLGGVDKMLHGMPKVLAEHDITFIPGFNEELAATAVWGSQTDLPAGTATHDGVTGVWYGKGPGVDRATDTIRHANMYGVNPKGGVVLLVGDDPASKSSTVPAVSERSLAAMGVPVLFPRNAEEIITMGMHAVALSRVSGCVVALKIVADVADGAWTIDGSIADFDIVVPEVQFEGKPFVYKQRQMAAPPDSVIAEADLYGPRWDLVHAYGTANNLDVIEVNPSGAKIGIAATGTTFDSVRQALADLGVDDAALHRAGIRLLRIGMCYPVVGEKIKEFTEGLEQIVVVEDKTAFIEAQIREVLYGTDDAPRIIGKRDGQGRLLMPASGELTAGRLLAPLRRVLKPHVELKRTLPAPLSLNVLSAKRTAYFCSGCPHNRSTAIPEGSIGGGGIGCHTLVTMSGREDSAVTGLTQMGGEGSQWIGQAPFTDVPHLFQNIGDGTFFHSGQLAVQACIAAGVNITYKLLYNEVVAMTGAQDAEGALSVAQLSHKLTTEGVKQIIICADEPSRHNKRALAKGTKLWHRDRLDEAQKELREIKGVTVLIYDQHCAADARRQRKRGTLPTRNTRVVINEAVCEGCGDCGVKSNCLSVQPVDTEYGRKTKIDQTSCNTDYTCMDGDCPSFVTVELVPGKKAPKAARPVPPVVADPDFGPLTSTQNVFLAGIGGTGIVTVNQVLATAALRAGLEVESLDQIGLSQKAGPVVSHLRFSSSALEPSNRLTPGSADCIVAFDLLTATDNKNLDYGNPEKTVSIASTSQTPTGDMVYDKAVRYPEETSLLARLDKVSRTLRSFDALAAAQELFGNTAAANFLLIGAAYQSGGLRLPAEAIEEAIGINGVAVDANIAAFRWGRAAIADTAAFSAVTTPAKSVREPVVAPAHMFAGTTFTGETLRLVELRAAQLIEFQSVKIAQRYIDQVQAVWTAERAATERTDFSEAVARGLFKFTAYKDEYEVARMLVDPAFIEDVKSQVPAGENLTYKLHPPILRVMGRKKKIGLGPKSHVALKVLAKGKKLRGTKLDPFGYMHVRKVERELLAEYEAMIADLSRTLATDGYDRAVEIAALPDVVRGYEDIKLGNIELYKTRLRELGVGEMTELVSGVAQAKPYDLDDRYRSGSGPVLLTGVQAIARGFVEQHVRDIRAGKRIATFVSGYQGSPLGGVDKMLHGMPKVLAEHDITFIPGFNEELAATAVWGSQTDLPAGTATHDGVTGVWYGKGPGVDRATDTIRHANMYGVNPKGGVVLLVGDDPASKSSTVPAVSERSLAAMGVPVLFPRNAEEIITMGMHAVALSRVSGCVVALKIVADVADGAWTIDGSIADFDIVVPEVQFEGKPFVYKQRQMAAPPDSVIAEADLYGPRWDLVHAYGTANNLDVIEVNPSGAKIGIAATGTTFDSVRQALADLGVDDAALHRAGIRLLRIGMCYPVVGEKIKEFTEGLEQIVVVEDKTAFIEAQIREVLYGTDDAPRIIGKRDGQGRLLMPASGELTAGRLLAPLRRVLKPHVELKRTLPAPLSLNVLSAKRTAYFCSGCPHNRSTAIPEGSIGGGGIGCHTLVTMSGREDSAVTGLTQMGGEGSQWIGQAPFTDVPHLFQNIGDGTFFHSGQLAVQACIAAGVNITYKLLYNEVVAMTGAQDAEGALSVAQLSHKLTTEGVKQIIICADEPSRHNKRALAKGTKLWHRDRLDEAQKELREIKGVTVLIYDQHCAADARRQRKRGTLPTRNTRVVINEAVCEGCGDCGVKSNCLSVQPVDTEYGRKTKIDQTSCNTDYTCMDGDCPSFVTVELVPGKKAPKAARPVPPVVADPDFGPLTSTQNVFLAGIGGTGIVTVNQVLATAALRAGLEVESLDQIGLSQKAGPVVSHLRFSSSALEPSNRLTPGSADCIVAFDLLTATDNKNLDYGNPEKTVSIASTSQTPTGDMVYDKAVRYPEETSLLARLDKVSRTLRSFDALAAAQELFGNTAAANFLLIGAAYQSGGLRLPAEAIEEAIGINGVAVDANIAAFRWGRAAIADTAAFSAVTTPAKSVREPVVAPAHMFAGTTFTGETLRLVELRAAQLIEFQSVKIAQRYIDQVQAVWTAERAATERTDFSEAVARGLFKFTAYKDEYEVARMLVDPAFIEDVKSQVPAGENLTYKLHPPILRVMGRKKKIGLGPKSHVALKVLAKGKKLRGTKLDPFGYMHVRKVERELLAEYEAMIADLSRTLATDGYDRAVEIAALPDVVRGYEDIKLGNIELYKTRLRELGVGE

Solvent-accessible surface area (backbone atoms only — not comparable to full-atom values): 118716 Å² total; per-residue (Å²): 136,78,79,74,78,76,66,71,72,76,76,72,85,87,58,79,67,43,58,66,38,80,65,39,61,76,36,78,31,33,23,56,54,19,50,58,30,27,56,46,45,47,35,53,51,35,48,74,72,74,42,56,48,32,35,40,38,22,22,30,74,27,68,47,45,23,56,50,63,62,53,55,69,73,36,60,66,63,28,62,75,48,44,42,48,76,51,83,24,46,30,37,36,50,10,44,32,12,32,53,24,35,33,59,86,68,97,62,71,51,67,74,46,77,20,29,29,18,30,33,38,28,16,35,65,34,49,27,50,18,35,41,46,53,36,51,41,29,42,31,30,34,24,59,63,23,12,28,32,35,42,37,12,21,33,38,59,12,56,69,37,85,49,49,28,67,53,64,48,47,35,48,50,49,68,30,40,30,33,29,44,58,40,30,65,34,44,28,51,49,46,50,50,30,35,53,51,6,19,64,31,19,33,42,19,33,38,44,39,38,38,72,29,30,42,11,34,33,68,38,60,29,64,67,77,74,71,90,83,60,83,70,86,47,76,45,97,90,35,77,59,72,79,74,66,50,75,51,61,50,62,57,54,34,40,52,29,42,41,41,42,78,38,59,28,42,50,38,52,53,45,31,46,65,61,52,59,52,51,43,73,80,38,78,33,94,74,22,38,36,32,41,37,19,39,31,53,35,31,28,16,49,53,33,25,33,49,73,32,57,44,47,71,68,51,28,45,74,53,10,39,24,34,37,41,34,26,36,68,32,69,64,44,58,68,59,54,53,60,67,47,61,73,22,56,31,35,39,42,48,60,64,32,65,76,56,60,55,46,53,50,39,52,64,43,57,90,47,84,76,58,48,49,79,26,29,54,30,40,96,84,66,45,82,46,43,65,48,47,38,59,61,43,29,56,71,40,40,62,46,48,45,69,70,39,56,90,61,46,81,62,48,84,70,78,75,76,77,81,82,75,83,75,71,94,65,77,71,48,44,40,73,47,31,46,27,48,64,57,59,70,53,50,56,61,89,94,61,51,28,38,29,22,59,61,69,51,36,43,43,66,65,45,89,50,71,53,38,47,53,79,32,51,60,59,84,32,37,45,62,22,27,48,70,36,32,50,87,45,38,68,53,75,52,40,39,22,36,38,36,46,35,45,33,57,45,44,20,55,56,20,54,43,38,38,50,57,71,61,44,40,34,34,38,40,34,38,41,34,77,34,31,59,67,55,68,50,42,75,40,54,61,64,68,54,70,40,47,41,42,40,43,44,47,62,72,59,44,69,46,43,40,36,28,15,80,58,52,82,78,55,62,75,86,62,37,33,90,84,55,43,81,38,51,44,89,48,45,67,60,52,50,58,56,50,68,72,46,81,31,33,26,38,37,38,39,41,42,62,40,27,69,57,49,51,54,31,31,74,70,62,79,36,85,76,76,47,64,43,71,44,47,40,51,85,62,34,52,45,57,40,50,29,16,58,64,28,52,22,64,22,42,31,74,39,83,49,98,88,40,56,19,47,38,55,40,76,88,60,48,58,74,63,66,47,46,69,70,24,74,56,64,26,40,30,36,27,34,46,48,88,87,59,68,59,82,80,69,88,62,82,76,61,68,90,69,83,79,65,87,76,72,80,74,84,53,71,45,31,38,38,38,21,24,42,25,76,72,48,58,67,56,51,52,50,32,51,46,45,12,36,44,72,66,67,28,41,35,31,25,28,52,47,51,60,72,19,65,33,63,5,52,20,39,36,27,40,35,36,16,73,50,87,65,72,65,41,50,61,82,38,67,43,52,27,38,10,38,42,19,69,23,44,73,48,32,51,33,68,80,54,41,43,26,32,20,46,83,64,6,29,31,35,35,23,66,46,87,75,83,46,61,61,36,24,48,34,74,86,46,68,82,74,58,65,68,59,48,51,48,57,47,42,65,25,20,52,41,72,48,71,48,45,32,42,59,33,19,31,59,55,71,72,38,52,82,38,21,63,33,25,51,50,16,28,28,34,52,71,61,35,41,93,61,58,68,66,31,42,51,47,21,41,51,71,72,60,64,63,39,68,58,38,49,48,24,24,41,37,12,25,24,51,64,79,35,46,65,65,36,48,66,57,37,50,74,82,59,78,65,70,70,77,61,56,41,65,67,79,79,46,73,89,56,83,71,58,70,69,43,33,53,50,46,33,40,50,30,26,49,33,35,72,62,64,29,64,67,60,21,48,52,54,52,52,51,45,44,52,38,40,53,35,39,58,73,44,40,90,68,57,61,47,42,37,24,36,48,53,30,52,46,51,46,68,64,56,80,46,73,28,51,44,26,38,56,67,67,28,64,70,50,53,50,49,49,39,69,78,37,63,45,45,39,71,56,23,44,32,36,64,57,66,70,47,43,74,71,62,50,88,65,66,43,76,44,38,66,88,49,47,61,58,35,55,53,42,27,67,45,35,79,34,60,92,41,92,80,25,78,68,56,72,39,68,69,48,46,50,43,54,47,51,34,54,50,48,52,52,49,50,54,52,48,40,74,65,51,33,73,80,56,42,66,56,53,24,52,61,36,44,43,56,73,54,54,20,53,43,69,71,52,20,54,54,22,42,51,51,40,51,51,50,34,43,75,72,72,48,78,136,135,79,78,75,76,74,67,73,72,77,74,74,84,86,57,80,66,43,59,69,37,79,66,39,59,77,36,78,32,34,24,56,54,18,53,59,30,28,53,46,44,46,36,51,52,35,48,75,71,73,41,55,48,34,35,39,38,22,22,34,74,27,67,46,45,22,57,49,63,61,53,56,69,71,36,60,66,63,28,62,74,50,44,43,47,76,50,83,22,46,31,38,36,51,10,43,31,12,32,53,24,34,34,58,87,68,99,63,71,49,66,75,47,78,23,29,29,20,31,32,36,28,15,33,65,33,50,26,49,18,34,42,44,52,36,51,40,31,44,30,30,33,23,60,65,23,13,29,34,36,41,36,13,23,33,39,59,12,55,69,36,83,50,49,30,67,54,65,47,48,36,48,49,50,68,29,40,31,34,29,42,58,40,29,67,34,44,27,49,50,46,49,49,28,35,52,50,6,19,64,31,17,32,41,19,32,36,44,39,36,38,72,28,30,41,11,34,31,67,38,60,29,64,68,78,75,69,89,82,57,82,70,85,49,74,46,96,90,34,77,60,73,79,74,65,48,74,52,58,50,62,61,53,34,40,52,30,41,40,41,41,77,38,62,29,43,50,37,51,53,45,30,46,64,61,53,61,50,52,44,72,79,38,77,34,94,73,21,37,36,29,42,36,19,39,32,54,35,32,27,16,48,52,34,24,34,50,70,31,58,42,46,71,67,52,28,44,75,51,11,36,23,34,36,42,34,26,35,67,32,71,64,46,58,69,59,53,54,62,67,48,60,72,22,55,31,34,40,41,47,60,63,32,65,77,57,61,56,47,52,51,38,52,64,42,56,90,46,83,78,58,49,49,78,28,29,54,31,41,96,84,66,45,84,47,44,65,50,46,38,60,60,43,27,56,71,40,42,63,46,48,46,71,70,39,55,90,60,46,81,61,48,84,70,78,74,77,75,82,80,77,80,76,71,92,66,77,72,47,44,39,73,49,29,44,28,49,63,58,60,69,53,49,56,62,88,94,61,51,26,39,31,22,62,61,69,51,38,42,41,66,66,43,90,52,71,52,38,47,51,78,32,53,60,58,86,34,36,46,59,20,27,48,70,36,34,50,86,46,39,68,53,76,54,39,38,22,37,38,36,46,35,46,33,56,45,43,22,54,56,19,53,44,37,37,52,58,71,61,43,40,34,34,39,39,33,38,40,34,80,36,30,59,67,53,70,48,42,75,41,54,62,63,67,54,72,41,46,43,42,40,43,44,46,62,73,60,42,70,46,42,40,34,27,15,81,57,50,82,79,55,61,74,86,63,35,32,91,83,56,43,84,38,52,43,91,47,45,67,61,51,50,58,56,50,67,72,47,81,31,33,25,37,37,38,38,41,42,63,39,29,71,58,48,53,55,31,31,76,71,64,80,35,85,77,77,48,64,44,71,43,47,40,50,86,63,35,53,44,58,38,51,30,15,57,65,27,53,23,65,21,42,32,75,39,82,50,98,88,41,56,19,48,38,55,41,77,86,62,49,57,74,63,66,48,46,70,70,24,76,56,63,26,41,31,37,28,34,47,46,88,87,58,66,60,80,79,69,87,63,82,79,59,69,91,69,82,79,66,88,73,72,80,74,84,55,71,46,31,38,38,38,22,22,44,25,78,71,48,59,66,57,52,53,50,32,50,48,45,11,36,45,73,67,67,28,42,38,30,26,28,53,46,51,59,70,18,65,33,62,5,52,22,40,36,27,39,35,35,16,73,50,86,63,71,66,42,50,61,83,36,67,43,52,26,36,12,38,40,18,68,23,44,73,48,33,52,33,69,82,53,41,42,27,32,22,44,84,62,7,30,30,34,34,22,66,46,86,76,81,46,62,61,39,24,48,33,74,86,46,68,85,74,58,66,68,59,48,49,50,57,48,42,65,26,20,52,41,72,50,70,49,46,32,43,59,33,20,32,57,55,70,72,38,50,80,38,20,63,33,24,52,49,16,29,28,34,52,71,61,35,41,92,63,60,68,68,30,46,51,48,22,41,49,70,72,61,65,63,39,67,58,37,47,50,24,23,40,36,10,26,24,51,66,78,35,44,65,64,36,48,67,57,36,50,73,82,57,79,64,69,72,78,62,56,42,65,68,79,78,47,72,91,56,84,71,57,70,68,43,33,53,52,46,33,41,50,29,26,49,33,34,72,61,65,29,66,65,59,20,48,52,53,51,52,51,44,44,53,38,40,54,35,38,58,74,44,39,89,70,57,62,48,40,36,23,37,48,53,31,53,45,52,46,66,63,55,79,45,75,30,52,45,27,40,56,67,66,29,65,69,49,54,52,48,49,40,68,76,37,61,43,46,38,71,55,24,44,31,36,65,55,67,71,47,44,74,71,62,50,88,66,66,44,74,44,37,67,88,50,46,62,58,36,55,53,40,27,67,46,34,79,33,60,90,40,93,79,24,77,66,56,73,38,68,68,47,46,50,43,54,48,51,35,54,51,49,52,52,49,51,54,54,48,39,75,63,51,34,71,80,57,44,67,56,53,25,52,61,36,44,43,56,72,54,53,21,53,42,68,71,53,21,54,54,22,42,52,51,40,51,51,51,34,44,74,73,71,47,78,136

Nearest PDB structures (foldseek):
  6n2o-assembly1_A  TM=7.067E-01  e=2.573E-13  Magnetococcus marinus MC-1
  5b46-assembly1_A  TM=6.464E-01  e=1.658E-10  Sulfurisphaera tokodaii str. 7
  5b48-assembly1_A  TM=6.415E-01  e=5.982E-10  Sulfurisphaera tokodaii str. 7
  2raa-assembly1_A  TM=7.920E-01  e=2.670E-08  Thermotoga maritima MSB8
  3g2e-assembly1_D  TM=8.203E-01  e=1.529E-07  Campylobacter jejuni

Radius of gyration: 44.74 Å; Cα contacts (8 Å, |Δi|>4): 4883; chains: 2; bounding box: 96×163×137 Å

InterPro domains:
  IPR002869 Pyruvate-flavodoxin oxidoreductase, central domain [G3DSA:3.40.920.10] (715-921)
  IPR002869 Pyruvate-flavodoxin oxidoreductase, central domain [SSF53323] (717-940)
  IPR002880 Pyruvate flavodoxin/ferredoxin oxidoreductase, pyrimidine binding domain [cd07034] (31-207)
  IPR011766 Thiamine pyrophosphate enzyme, TPP-binding [PF02775] (453-603)
  IPR017896 4Fe-4S ferredoxin-type, iron-sulphur binding domain [PS51379] (628-660)
  IPR019752 Pyruvate/ketoisovalerate oxidoreductase, catalytic domain [PF01558] (719-912)
  IPR029061 Thiamin diphosphate-binding fold [SSF52518] (26-207)
  IPR029061 Thiamin diphosphate-binding fold [SSF52518] (433-615)
  IPR046667 Domain of unknown function DUF6537 [PF20169] (952-1145)
  IPR051457 2-oxoacid:ferredoxin oxidoreductase [PTHR48084] (425-913)

Foldseek 3Di:
DPPPPPCPVPDPDDDQCLLQDFLDDFDKDAQLSLLNNLLQLLLVVCVVVVFFEAEEEEEEADPPNLCNLVVVVVCVPSCVVRRYHYDYDLALQVRLVVLLVQFDDDPDDDDPGPGYAGEYEDEQVSCVVNLVSLLVQQLQFGHLVHFYEYEYEAELQPLAHPDNGDCVVSCVVSLEWEFAAQESLCSNQVVSVQRNLRNQLRGYYYYYAYNQHNQKMFTDGSCSSPDDADQDWDDDPRHIDGDDGGDDDDPPVSVVSNCSSVPPSSVRSLVRCVPGCLKDWPAAAPQAAEEEEEEHNQLLLVLLLCVQFVQDNVQCNVLRYIYMYHGTLPPGHLVVLVVRCVNYQEYEYEYEADPRSVVNSCVSCPPPPNRHHYAYCADPVRHGQHDRGRDRGNQSNNVSVCVVCVVRGRTDDDDPQPDPDDDDPDAFAFDAAFLFPCLQLLFADPPAAEAAEPANSCCLCVDPDPRNDHPYYDPQLQWPVVCLVVVVPDPRQEYETEYEQLSCSSRVVVNLLNQQVSQGHYEYRYEYQQARVQSPGHGNPPGDDPQVVQVVCVVSPAPAEEEAECCLVVDDPVSHPPRYHYHHNVCVRVVNVVSNPDGGYHYYYYYHHGLVVQVVCCVVVNDPDDFKDKWFQQVQFLLLLQLLQQRLGLQFAWDQDPLGIGTTGNPFRHSPSCSSQLGATQRMKMWGFDPPDDFPPPDFDFFDDDDFDDQDDFDAKAKEKEKDWAPLCRSVLLVLLQQLLVSLVKTKMKGKSCRRHNGRGMIMMMIIIGRDDHRSRNDAHFQQHQEYEAADLSRCLPSVNLRNFALQGYEYEHALADRDHSCVSNDVVDDDDDSVVSQVSSNVRYVDYDYYHLQLLCCQRPVGRSLSVLLRVLLCRLSNSRPGDLVSSLVSLVVSPPPSVSNNSSSSLSNCVNRPVPVSCVRSPPPPPPVPQQFDDPVLCVPADDDDPLVVLLRRLLRVVCLLARNVVSSVLRVLLRLLVVLCVVADPDCLLSNLLSSLLSPLSRDCDLLNSLCSVPPVVVVVVVCSNPVSTDFIWGWHDDVVVVVVPDSGTDIDTPVRNVVSVVSNVCSNCPPPPPPPRCPDPVNVVSVVVSVVLSVVSVVCSVVPHPVCVVLSSVLSNLSSQQGDDDPSNVVSVVVSVVVCVVSVHDD/DPPPPPCPPPDPDDDQCLLQDFLDDFDKDAQLSLLNNLLQLLLVVCVVVVFFEAEEEEEEADPPNLCNVVVVVVCVPSCVVSRYHYDYDLALQRRLVVLLVQFDDDPDDDDPGPGYAGEYEDEQVSCVVNLVSLLVQQLQFGHLVHFYEYEYEAELQPLAHPDRGDCVVSCVVSLEWEFAAQESLCSNQVVSVQRNLRNQLRGYYYYYAYNQHNQKMFTDGSCSSPDDADQDWDDDPRHTDGDDGGDDDDPPVSVVSNCSSVPPSVVRSLVRCVPGCLKDWPAAAPQAAEEEEEEHNQLLLVLLLCVQFVQDNVQCNVLRYIYMYHGTLPPGHLVVLVVRCVNYQEYEYEYEADPRSVVNSCVSCPPPPNRHHYAYCADPVRHGQHDRGGDRGNQSNNVSVCVVCVVRGRTDDDDPQPPPPDDDPDAFAFDAAFLFPCLQLLFADPPAAEAAEPANSCCLCVDPDPRNDHPYYDPQLQWPVVCLVVVVPDPRQEYETEYEQLSCSSRVVVNLLNQQVSQGHYEYRYEYQQARVQSPGHGNPPGDDPQVVQVVCVVSPAPAEEEAECCLVVDDPVSHPPRYHYHHNVCVRVVNVVSNPDGGYHYYYYYHHGLVVQVVCCVVVVDPDAFKDKWFQQVQFLLLLQLLQQRLGLQFAWDQDPLGIGTTGNPFRHSPSCSSQLGATQRMKMWGFDPPDDFPPPDFDFFDDDDFDDQDDFDAKAKEKEKDWAPLCRSVLLVLLQQLLVSLVKTKMKGKSCRRDNGRGMIMMMIIIGNDDHRSRNDAHFQQHQEYEAADLSRCLPSVNLRNFALQGYEYEHALADRDHSCVSNPVVDDDDDSVVSQVSNNVRYVYYDYYHLQLLCCQRPVGRSLSRLLSVLLCRLSNSRPGDLVSSLVSLVVSPPPSVSNNSSSSLSNCVNRPVPVSCVRRVPPPPPVPQQFDDPVLCVPADDDDPLVVLLRRLLRVVCLLARNVVSSVLRVLLRLLVVLVVVADPDCLLSNLLSSLLSPLSNDCDLLNSLCSVLPPVVVVVVCSNPVSTHFIWGWHDDVVVVVVPDSGTDIDTPVRNVVSVVSNVCSNCPPPPPDPRCPDPVNVVSVVVSVVLSVVSVVCSVVPHPVCVVLSSVLSNLSSQQGDDDPSNVVSVVVSVVVCVVSVHDD